Protein AF-0000000075763563 (afdb_homodimer)

Nearest PDB structures (foldseek):
  2ieg-assembly1_B  TM=7.392E-01  e=2.338E-31  Oryctolagus cuniculus
  1ygp-assembly1_B  TM=7.204E-01  e=4.774E-30  Saccharomyces cerevisiae
  5iko-assembly1_A  TM=7.652E-01  e=9.140E-28  Homo sapiens
  5lr8-assembly1_A  TM=7.397E-01  e=4.405E-28  Hordeum vulgare subsp. vulgare
  3dd1-assembly1_B  TM=7.253E-01  e=6.935E-29  Homo sapiens

Foldseek 3Di:
DPDPPPDDQDALVLLLVLQQALQNQLFCPLVVLLCLQPVVVCVVQVHSLQSSVVDDRVSVVVQCPDPVNVVSSVVVVVVLVVLVPDDAQCVVVVCCVLWPEEEEFDAAADRDSQQQQHDDDLNQLRNQLLLLCLLRVPHYEYEYARAQQHAFFWAQAPLRFTDTHGDGNDPSRHSKAFQAFPVRHRDKDWDDFQPDIFIWGWMWGHHRNYIYIHIARLDPVDDPVSNCLRHHRVDDDLLSLVSVLCCRQQVRLVSCVRNVHDGLAYEYSALSNLNVLQNQLLVLCVVLVDASLLSLLLNQLRYEYEHQFLDLVPFRWAFLVSVCSTCQCVCCPRRNHGSLVVQLQQALHSVDNGGTRTRVSNSLLSHSAYEFAFPQSQLSVLVSCVSSQPPDDSVPSGYHYQHAFGQLSNQADSVVVVVLCVQPNPQDVSSNDPHDALLVSLVPDDLVRLVVLQLVLQVQLLVVLLVLQLVSCVVNPHDPVCSVCALVVDDSLAAEEEEEDAQDVQQPPCLLVPPLPLSLCQCVPPQHHYAYEYEYYYRPVCPVSSVSSSVLVVSCPDPSNPNRYDYRGRDDSVNLSSPLQHHQEYETEGQPARGRADHSQLSNLSNLHAYEYECYHNCVVQDDPLQHHYFDDNDGDDPVCSVVSSVVVSCCSVPPVRCLSCDQDPVGGSVSSSSNSSVNNSRPNVVRHSSVSSVCCVVVPNSSSSVSSCVCPPPSRVLSVVVSVLLVVCVVCVVQKAWDDWDWDDDPQKIKIKTKMQAAPDDPQFKWKWKWACADDPRHIDIGTWDWDDDDPRMTMTMDIDGVPDPPVRIWMKMDTHCPSPDDPPSNPSDMGTND/DPDPPPDDQDALVLLLVLQQALQNQLFCPLVVLLCLQPVVVCVVQVHSLQSSVVDDRVSVVVQCPDPVNVVSSVVVVVVLVVLVPDDAQCVVVVCCVLFPEEEEFDAAADRDSLQQQDDDDLNQLRNQLLLLCLLRVPHYEYEYARAQQHAFFWAQAPLRFTDTHGDGNDPSRHSKAFQAFPVRHRDKDWDDFQPDIFIWGWMWGHHRNYIYIHIARLDPVGDPVSNCLRHHRVDDDLLSLVSVLCCRQQVRLVSCVRNVHDGLAYEYSALSNLNVLQNQLLVLCVVLVDASLLSLLLNQLRYEYEHQFLDLVPFRWAFLVSVCSTCQCVCCPRRNHGSLVVQLQQALHSPDNGGTRTRVSSSLLSHSAYEFAFPQSQLSVLVSCVSSQPPDDSVPSGYHYQHGFGQLSNQADSVVVVVLCVQPNPQPVSSNDPHDALLVSLVPDDLVRLVVLQLVLQVQLLVVLLVLQLVSCVVNPHDPVCSVCALVPDDSLAAEEEEEDAQDVQQPPCLLVPPLVLSLCQQVPPQHHYAYEYEYYYRPVCPVSSVSSSVLVVSCPDPSNPNRYDYRGRDDSVNLSSPLQHHQEYETEGQPARGRADHSQLSNLSNLHAYEYECYHNCVVQDDPLQHHYFDDNDGDDPVCSVVSSVVVSCCSVPPVRCLSCDQDPVGGSVSSSSNSSVNNSRPNVVRHSSVSSVCCVVVPNSSSSVSSCVCPPPSRVLSVVVSVLLVVCVVCVVQKAWDDWDWDDDPQKIKIKTKMQAAPDDPQFKWKWKWACADDPRHIDIGTWDWDDDDPRMTMTMDIDGVPDPPVRIWMKMGTHCVSPDDPPSNPSDMGTND

pLDDT: mean 92.59, std 8.28, range [25.03, 98.94]

Radius of gyration: 39.87 Å; Cα contacts (8 Å, |Δi|>4): 3331; chains: 2; bounding box: 96×146×93 Å

Secondary structure (DSSP, 8-state):
---GGGSPP--HHHHHHHHHBTHHHHSGGGHHHHHHHHHHHHHHH--HHHHHHHS-HHHHHHHHHSHHHHHHHHHHHHHHHHHHHSPPHHHHTT-TTT---EEEE-S-B---TT--B--SHHHHHHHHHHHHHHHHT--EEEEEE--SSBS-EEEE-TTS-EEEE-----GGGSS-EE-B-TTSPBPEEEEEETTEEEEEEEEEEEETTEEEEEEE---TTS-HHHHGGGTBTT-S-HHHHHHHHHIIIIIHHHHHHHTT---SEEEEESGGGTHHHHHHHHHHHHHHT--HHHHHHHHHTTEEEE----SGGGS-EE-HHHHHHHHHHIIIIII-S-HHHHHHTT-SSTT-TTS-EEHHHHHHHT-SEEEESSHHHHHHHHHHHGGGSTTS-GGGS--EE----B-HHHHS-HHHHHHHHHHHGGG-GGGS-S---HHHHHHTS-HHHHHHHHHHHHHHHHHHHHHHHHHHHHHTT--HHHHHHTTTT--TTSEEEEEE----GGG-TTGGGSSHHHHHHHHT-SSS-EEEEEE----TT-HHHHHHHHHHHHHHT-GGGTTTEEEESS--HHHHHHHHHH-SEEEE-PPTT--S--SHHHHHHTTT-EEEEES-TTHHHH--TTT-EEES-SS---GGGHHHHHHHHHHHIIIIIHHHHH---TTS--HHHHHHHHHHHHHHTTTTBHHHHHHHHIIIIIHHHHHHHHHHHHHHHHHHHHHHHHHHHHHHHGGG-EEEEEEEEEETTEEEEEEEEE-TT--GGGEEEEEEE--BTTBPPEEEE--EEEEETTEEEEEEEEETTS-GGG-EEEEEE--TT---TTTT----EE--/---GGGSPP--HHHHHHHHHBTHHHHSGGGHHHHHHHHHHHHHHH--HHHHHHHS-HHHHHHHHHSHHHHHHHHHHHHHHHHHHHSPPHHHHTT-TTT---EEEE-S-B---TT--B--SHHHHHHHHHHHHHHHHT--EEEEEE--SSBS-EEEE-TTS-EEEE-----GGGSS-EE-B-TTSPBPEEEEEETTEEEEEEEEEEEETTEEEEEEE---TTS-HHHHGGGTBTT-S-HHHHHHHHHIIIIIHHHHHHHTT---SEEEEESGGGTHHHHHHHHHHHHHHT--HHHHHHHHHTTEEEE----SGGGS-EE-HHHHHHHHHHIIIIII-S-HHHHHHTT-SSTT-TTS-EEHHHHHHHT-SEEEESSHHHHHHHHHHGGGGSTTS-GGGS--EE----B-HHHHS-HHHHHHHHHHHGGG-GGGS-S---HHHHHHTS-HHHHHHHHHHHHHHHHHHHHHHHHHHHHHTT--HHHHHHTTTT--TTSEEEEEE----GGG-TTGGGSSHHHHHHHHT-SSS-EEEEEE----TT-HHHHHHHHHHHHHHT-GGGTTTEEEESS--HHHHHHHHHH-SEEEE-PPTT--S---HHHHHHTTT-EEEEES-TTHHHH--TTT-EEES-SS---GGGHHHHHHHHHHHIIIIIHHHHH---TTS--HHHHHHHHHHHHHHTTTTBHHHHHHHHIIIIIHHHHHHHHHHHHHHHHHHHHHHHHHHHHHHHGGG-EEEEEEEEEETTEEEEEEEEE-TT--GGGEEEEEEE--BTTBPPEEEE--EEEEETTEEEEEEEEETTS-GGGEEEEEEE--TT---TTTT----EE--

Organism: Stutzerimonas stutzeri (strain A1501) (NCBI:txid379731)

Solvent-accessible surface area (backbone atoms only — not comparable to full-atom values): 85388 Å² total; per-residue (Å²): 126,81,70,88,82,76,63,79,79,87,44,66,62,55,55,49,55,50,40,34,27,48,56,53,62,35,36,66,81,49,46,58,60,48,35,70,75,39,44,69,59,34,74,56,38,59,31,58,37,44,52,61,66,53,47,31,64,68,55,48,48,54,43,49,66,35,66,69,48,31,51,50,52,49,48,52,53,49,51,51,51,52,58,72,69,46,83,28,56,35,59,72,68,62,43,61,88,54,44,75,25,33,36,38,36,32,82,29,39,42,72,50,72,40,45,61,29,35,82,49,70,66,6,41,46,45,20,18,41,49,50,27,25,22,59,32,50,46,56,42,40,34,37,35,54,46,33,35,34,5,46,58,45,52,42,71,45,98,84,39,42,79,39,81,40,68,46,74,58,54,70,84,52,28,47,55,44,74,28,51,31,97,86,60,22,48,34,64,49,74,48,76,48,56,56,39,76,39,51,37,37,37,29,33,32,38,36,64,80,23,40,34,37,24,40,31,25,73,36,76,72,27,58,63,75,55,19,41,51,31,28,44,54,93,43,79,54,71,67,48,44,52,52,37,24,44,44,46,5,40,47,40,50,50,47,38,51,65,59,71,50,77,56,46,24,40,36,30,56,27,38,62,38,28,46,27,51,58,41,52,19,37,52,44,17,69,73,60,72,50,51,48,64,30,20,42,54,16,47,16,35,13,20,36,27,33,48,70,65,54,43,78,84,67,53,60,65,39,53,49,68,59,50,45,60,56,38,37,64,49,27,44,73,64,44,66,40,54,54,64,61,56,49,25,43,14,28,80,51,57,84,49,77,82,51,47,34,25,30,50,43,33,24,52,70,39,22,56,41,38,28,22,30,5,71,56,23,13,55,52,46,17,62,68,50,33,68,71,31,63,92,55,57,64,88,61,37,69,40,43,55,54,47,64,31,43,34,54,56,60,40,42,42,58,67,58,49,48,50,48,33,71,74,50,45,86,44,44,44,76,72,63,47,92,56,49,51,61,45,60,57,51,70,72,51,55,65,66,56,56,50,48,54,44,48,49,30,27,40,52,30,51,53,48,50,31,53,53,50,30,52,53,34,16,70,72,55,45,52,70,69,57,34,67,50,45,52,63,65,57,54,74,87,41,52,34,37,29,38,66,47,67,33,37,75,61,39,35,79,57,47,71,56,75,46,54,68,60,45,46,49,49,38,61,29,88,88,62,40,32,33,38,40,38,33,45,52,42,61,91,86,34,64,68,17,41,49,56,51,29,50,52,44,56,59,42,64,34,76,90,48,54,45,36,39,47,77,46,79,48,61,43,70,68,57,47,42,42,46,32,29,17,33,47,32,37,53,45,51,43,44,44,65,61,33,26,29,71,63,66,61,52,42,15,31,62,35,54,18,37,42,40,26,29,48,30,14,44,44,54,77,64,66,44,83,64,40,43,47,73,35,75,86,72,63,74,68,64,79,81,49,49,61,57,44,33,52,49,49,53,48,43,40,67,70,43,51,53,49,41,61,71,38,60,48,96,85,64,43,30,57,73,42,47,51,28,31,52,48,27,33,42,65,40,40,68,73,36,17,8,55,50,35,47,51,47,44,40,67,72,39,48,41,56,23,20,48,50,16,50,56,19,49,38,81,79,23,47,57,12,43,52,48,42,51,50,51,52,50,49,68,72,39,51,83,51,50,40,76,72,43,78,46,76,46,80,56,96,73,28,35,33,38,41,39,32,32,34,34,53,86,55,55,74,76,55,40,37,43,29,38,36,26,74,53,57,89,89,43,70,58,45,77,43,75,34,50,79,73,47,74,63,87,48,32,36,31,27,43,41,77,41,72,57,84,57,61,75,84,54,45,44,49,33,38,33,68,31,49,83,86,67,56,53,75,43,65,76,49,48,59,70,46,63,70,120,126,82,69,88,79,76,63,77,78,88,45,66,63,54,55,49,56,51,40,34,28,48,55,54,62,35,36,66,80,49,46,58,61,49,36,70,73,39,44,68,60,34,73,56,38,58,31,58,36,43,52,60,65,52,47,30,67,68,56,48,49,54,44,48,68,34,66,69,48,32,49,50,52,49,49,51,53,50,51,50,52,52,57,71,71,46,83,29,52,35,58,73,68,62,42,60,88,54,45,76,25,32,34,38,36,32,80,31,38,42,71,50,71,41,45,62,30,35,80,49,71,67,7,40,45,47,20,18,41,49,50,28,26,24,62,30,49,47,55,41,41,32,37,35,53,46,33,34,35,5,45,56,45,51,44,71,45,96,83,40,42,80,39,80,40,69,44,74,57,54,71,84,50,29,48,55,45,73,27,50,30,95,85,61,22,47,34,66,49,75,48,77,48,56,58,39,74,37,52,36,36,36,30,34,33,39,35,62,80,24,39,35,37,25,41,33,24,70,36,75,71,26,57,63,75,54,18,41,52,30,28,43,54,94,44,79,54,72,66,47,44,51,52,37,25,42,44,47,4,39,46,39,51,50,49,39,50,64,58,70,50,78,58,45,24,40,35,29,56,28,40,62,38,30,46,27,50,57,42,53,19,37,53,45,18,68,73,59,71,49,52,51,63,30,20,41,55,15,49,16,36,13,20,36,28,33,49,68,65,56,43,80,83,68,54,62,64,40,53,48,68,60,49,44,60,56,38,36,63,49,28,45,74,63,44,66,40,54,54,63,62,56,50,27,43,15,29,78,51,56,84,48,77,82,51,46,34,26,32,50,44,32,24,52,69,38,23,56,41,37,26,22,30,6,73,57,23,13,55,50,47,17,60,70,52,34,67,70,31,63,91,55,56,63,87,61,38,69,40,42,54,54,48,64,29,43,34,54,59,59,43,42,40,59,66,58,49,50,52,49,32,72,74,50,45,86,48,45,44,80,72,60,48,93,59,50,52,61,44,61,57,52,70,73,50,54,66,68,57,56,48,48,53,42,48,49,30,28,39,52,28,52,52,49,51,32,52,51,50,32,52,54,36,15,71,72,55,46,51,70,70,56,34,66,51,46,51,64,65,56,54,74,86,42,55,34,37,28,39,68,48,68,34,37,75,61,38,32,79,56,47,71,55,74,47,53,67,62,45,46,49,49,39,62,28,87,88,63,40,32,34,38,42,38,33,44,51,41,60,91,86,36,62,69,19,41,50,54,52,29,50,51,44,56,60,40,62,33,75,92,48,55,46,36,40,46,78,47,79,48,61,43,69,68,56,48,42,42,48,31,27,18,33,48,33,38,53,43,52,44,43,46,65,62,33,26,29,71,63,66,60,52,41,15,30,61,36,54,17,37,40,40,28,28,47,28,14,43,45,54,78,62,68,44,81,66,40,43,48,72,37,75,86,72,63,75,68,63,79,80,47,48,62,56,44,33,51,48,48,52,47,44,41,67,69,44,53,53,52,40,61,71,39,59,49,98,85,65,43,31,58,71,41,48,51,28,32,51,46,27,33,41,65,39,41,67,72,35,17,8,56,51,34,47,50,46,45,39,67,70,40,48,40,56,22,20,49,50,15,50,55,19,49,38,81,78,24,47,56,12,43,52,47,42,52,49,51,52,50,49,69,72,40,52,84,51,50,41,77,74,44,78,46,76,47,79,53,98,73,26,34,33,40,42,38,32,32,35,33,53,88,56,56,75,75,55,41,37,41,30,39,36,25,74,52,56,91,87,42,68,59,45,76,42,75,35,51,80,73,48,76,61,89,48,32,36,30,26,44,42,76,42,71,57,85,55,61,73,84,54,46,45,48,34,38,33,70,32,49,84,85,65,55,53,72,42,68,75,48,47,59,71,48,64,66,121

InterPro domains:
  IPR000811 Glycosyl transferase, family 35 [PF00343] (265-617)
  IPR000811 Glycosyl transferase, family 35 [PIRSF000460] (15-775)
  IPR011834 Alpha-glucan phosphorylase [TIGR02094] (102-704)
  IPR024517 Glycogen phosphorylase, domain of unknown function DUF3417 [PF11897] (14-115)
  IPR052182 Glycogen_Maltodextrin_Phosphorylase [PTHR42655] (14-711)
  IPR060476 Glycogen/maltodextrin phosphorylase, C-terminal domain [PF28476] (734-834)

Structure (mmCIF, N/CA/C/O backbone):
data_AF-0000000075763563-model_v1
#
loop_
_entity.id
_entity.type
_entity.pdbx_description
1 polymer 'Glycosyltransferase family protein'
#
loop_
_atom_site.group_PDB
_atom_site.id
_atom_site.type_symbol
_atom_site.label_atom_id
_atom_site.label_alt_id
_atom_site.label_comp_id
_atom_site.label_asym_id
_atom_site.label_entity_id
_atom_site.label_seq_id
_atom_site.pdbx_PDB_ins_code
_atom_site.Cartn_x
_atom_site.Cartn_y
_atom_site.Cartn_z
_atom_site.occupancy
_atom_site.B_iso_or_equiv
_atom_site.auth_seq_id
_atom_site.auth_comp_id
_atom_site.auth_asym_id
_atom_site.auth_atom_id
_atom_site.pdbx_PDB_model_num
ATOM 1 N N . MET A 1 1 ? -22 41.375 -23.719 1 25.03 1 MET A N 1
ATOM 2 C CA . MET A 1 1 ? -22.5 40 -23.734 1 25.03 1 MET A CA 1
ATOM 3 C C . MET A 1 1 ? -21.781 39.156 -24.781 1 25.03 1 MET A C 1
ATOM 5 O O . MET A 1 1 ? -21.875 39.438 -25.984 1 25.03 1 MET A O 1
ATOM 9 N N . ALA A 1 2 ? -20.625 38.531 -24.438 1 41.53 2 ALA A N 1
ATOM 10 C CA . ALA A 1 2 ? -20.016 37.75 -25.5 1 41.53 2 ALA A CA 1
ATOM 11 C C . ALA A 1 2 ? -21.062 36.875 -26.188 1 41.53 2 ALA A C 1
ATOM 13 O O . ALA A 1 2 ? -21.922 36.281 -25.516 1 41.53 2 ALA A O 1
ATOM 14 N N . PRO A 1 3 ? -21.203 36.875 -27.391 1 34.91 3 PRO A N 1
ATOM 15 C CA . PRO A 1 3 ? -22.234 36.094 -28.062 1 34.91 3 PRO A CA 1
ATOM 16 C C . PRO A 1 3 ? -22.219 34.625 -27.641 1 34.91 3 PRO A C 1
ATOM 18 O O . PRO A 1 3 ? -21.172 34.094 -27.234 1 34.91 3 PRO A O 1
ATOM 21 N N . ALA A 1 4 ? -23.375 34 -27.266 1 48 4 ALA A N 1
ATOM 22 C CA . ALA A 1 4 ? -23.703 32.656 -26.875 1 48 4 ALA A CA 1
ATOM 23 C C . ALA A 1 4 ? -22.938 31.641 -27.719 1 48 4 ALA A C 1
ATOM 25 O O . ALA A 1 4 ? -22.859 30.453 -27.375 1 48 4 ALA A O 1
ATOM 26 N N . SER A 1 5 ? -22.5 31.844 -28.844 1 41.31 5 SER A N 1
ATOM 27 C CA . SER A 1 5 ? -22.094 31.016 -29.969 1 41.31 5 SER A CA 1
ATOM 28 C C . SER A 1 5 ? -20.688 30.438 -29.75 1 41.31 5 SER A C 1
ATOM 30 O O . SER A 1 5 ? -20.281 29.5 -30.438 1 41.31 5 SER A O 1
ATOM 32 N N . ASP A 1 6 ? -19.703 31.078 -29 1 47.81 6 ASP A N 1
ATOM 33 C CA . ASP A 1 6 ? -18.266 30.797 -29.062 1 47.81 6 ASP A CA 1
ATOM 34 C C . ASP A 1 6 ? -17.828 29.891 -27.922 1 47.81 6 ASP A C 1
ATOM 36 O O . ASP A 1 6 ? -16.641 29.812 -27.609 1 47.81 6 ASP A O 1
ATOM 40 N N . ARG A 1 7 ? -18.75 29.453 -27.125 1 59.41 7 ARG A N 1
ATOM 41 C CA . ARG A 1 7 ? -18.25 28.609 -26.047 1 59.41 7 ARG A CA 1
ATOM 42 C C . ARG A 1 7 ? -18.016 27.188 -26.531 1 59.41 7 ARG A C 1
ATOM 44 O O . ARG A 1 7 ? -18.828 26.625 -27.266 1 59.41 7 ARG A O 1
ATOM 51 N N . PRO A 1 8 ? -16.875 26.656 -26.203 1 68.06 8 PRO A N 1
ATOM 52 C CA . PRO A 1 8 ? -16.562 25.297 -26.625 1 68.06 8 PRO A CA 1
ATOM 53 C C . PRO A 1 8 ? -17.641 24.281 -26.234 1 68.06 8 PRO A C 1
ATOM 55 O O . PRO A 1 8 ? -18.312 24.469 -25.219 1 68.06 8 PRO A O 1
ATOM 58 N N . ALA A 1 9 ? -17.984 23.391 -27 1 79.38 9 ALA A N 1
ATOM 59 C CA . ALA A 1 9 ? -18.938 22.312 -26.797 1 79.38 9 ALA A CA 1
ATOM 60 C C . ALA A 1 9 ? -18.594 21.516 -25.531 1 79.38 9 ALA A C 1
ATOM 62 O O . ALA A 1 9 ? -17.422 21.344 -25.203 1 79.38 9 ALA A O 1
ATOM 63 N N . LEU A 1 10 ? -19.641 21.266 -24.656 1 88 10 LEU A N 1
ATOM 64 C CA . LEU A 1 10 ? -19.469 20.406 -23.484 1 88 10 LEU A CA 1
ATOM 65 C C . LEU A 1 10 ? -19.094 19 -23.906 1 88 10 LEU A C 1
ATOM 67 O O . LEU A 1 10 ? -19.844 18.344 -24.641 1 88 10 LEU A O 1
ATOM 71 N N . THR A 1 11 ? -17.891 18.625 -23.562 1 90.94 11 THR A N 1
ATOM 72 C CA . THR A 1 11 ? -17.359 17.297 -23.891 1 90.94 11 THR A CA 1
ATOM 73 C C . THR A 1 11 ? -16.953 16.562 -22.609 1 90.94 11 THR A C 1
ATOM 75 O O . THR A 1 11 ? -16.953 17.141 -21.531 1 90.94 11 THR A O 1
ATOM 78 N N . PRO A 1 12 ? -16.672 15.328 -22.703 1 90.31 12 PRO A N 1
ATOM 79 C CA . PRO A 1 12 ? -16.172 14.594 -21.531 1 90.31 12 PRO A CA 1
ATOM 80 C C . PRO A 1 12 ? -14.938 15.242 -20.922 1 90.31 12 PRO A C 1
ATOM 82 O O . PRO A 1 12 ? -14.703 15.117 -19.719 1 90.31 12 PRO A O 1
ATOM 85 N N . ASP A 1 13 ? -14.32 16.016 -21.672 1 91.56 13 ASP A N 1
ATOM 86 C CA . ASP A 1 13 ? -13.156 16.734 -21.156 1 91.56 13 ASP A CA 1
ATOM 87 C C . ASP A 1 13 ? -13.586 17.828 -20.188 1 91.56 13 ASP A C 1
ATOM 89 O O . ASP A 1 13 ? -12.867 18.125 -19.219 1 91.56 13 ASP A O 1
ATOM 93 N N . THR A 1 14 ? -14.672 18.391 -20.5 1 93.69 14 THR A N 1
ATOM 94 C CA . THR A 1 14 ? -15.219 19.391 -19.578 1 93.69 14 THR A CA 1
ATOM 95 C C . THR A 1 14 ? -15.461 18.766 -18.203 1 93.69 14 THR A C 1
ATOM 97 O O . THR A 1 14 ? -15.164 19.375 -17.188 1 93.69 14 THR A O 1
ATOM 100 N N . LEU A 1 15 ? -15.961 17.531 -18.203 1 92.81 15 LEU A N 1
ATOM 101 C CA . LEU A 1 15 ? -16.219 16.828 -16.953 1 92.81 15 LEU A CA 1
ATOM 102 C C . LEU A 1 15 ? -14.922 16.516 -16.219 1 92.81 15 LEU A C 1
ATOM 104 O O . LEU A 1 15 ? -14.859 16.578 -14.992 1 92.81 15 LEU A O 1
ATOM 108 N N . ARG A 1 16 ? -13.945 16.219 -16.922 1 91.44 16 ARG A N 1
ATOM 109 C CA . ARG A 1 16 ? -12.641 15.922 -16.344 1 91.44 16 ARG A CA 1
ATOM 110 C C . ARG A 1 16 ? -12.047 17.156 -15.68 1 91.44 16 ARG A C 1
ATOM 112 O O . ARG A 1 16 ? -11.43 17.062 -14.617 1 91.44 16 ARG A O 1
ATOM 119 N N . GLU A 1 17 ? -12.195 18.234 -16.359 1 91.38 17 GLU A N 1
ATOM 120 C CA . GLU A 1 17 ? -11.711 19.5 -15.789 1 91.38 17 GLU A CA 1
ATOM 121 C C . GLU A 1 17 ? -12.422 19.812 -14.477 1 91.38 17 GLU A C 1
ATOM 123 O O . GLU A 1 17 ? -11.789 20.266 -13.523 1 91.38 17 GLU A O 1
ATOM 128 N N . LEU A 1 18 ? -13.672 19.547 -14.492 1 90.88 18 LEU A N 1
ATOM 129 C CA . LEU A 1 18 ? -14.453 19.797 -13.281 1 90.88 18 LEU A CA 1
ATOM 130 C C . LEU A 1 18 ? -14.055 18.828 -12.172 1 90.88 18 LEU A C 1
ATOM 132 O O . LEU A 1 18 ? -14 19.219 -11 1 90.88 18 LEU A O 1
ATOM 136 N N . ALA A 1 19 ? -13.742 17.609 -12.516 1 90.44 19 ALA A N 1
ATOM 137 C CA . ALA A 1 19 ? -13.391 16.578 -11.539 1 90.44 19 ALA A CA 1
ATOM 138 C C . ALA A 1 19 ? -12.039 16.875 -10.898 1 90.44 19 ALA A C 1
ATOM 140 O O . ALA A 1 19 ? -11.812 16.531 -9.734 1 90.44 19 ALA A O 1
ATOM 141 N N . PHE A 1 20 ? -11.141 17.531 -11.609 1 89.12 20 PHE A N 1
ATOM 142 C CA . PHE A 1 20 ? -9.781 17.781 -11.148 1 89.12 20 PHE A CA 1
ATOM 143 C C . PHE A 1 20 ? -9.734 19.016 -10.25 1 89.12 20 PHE A C 1
ATOM 145 O O . PHE A 1 20 ? -8.766 19.219 -9.516 1 89.12 20 PHE A O 1
ATOM 152 N N . ASP A 1 21 ? -10.719 19.812 -10.305 1 89.62 21 ASP A N 1
ATOM 153 C CA . ASP A 1 21 ? -10.75 21.031 -9.492 1 89.62 21 ASP A CA 1
ATOM 154 C C . ASP A 1 21 ? -11.477 20.781 -8.172 1 89.62 21 ASP A C 1
ATOM 156 O O . ASP A 1 21 ? -12.703 20.641 -8.148 1 89.62 21 ASP A O 1
ATOM 160 N N . GLN A 1 22 ? -10.719 20.859 -7.125 1 87.81 22 GLN A N 1
ATOM 161 C CA . GLN A 1 22 ? -11.25 20.562 -5.797 1 87.81 22 GLN A CA 1
ATOM 162 C C . GLN A 1 22 ? -12.367 21.547 -5.434 1 87.81 22 GLN A C 1
ATOM 164 O O . GLN A 1 22 ? -13.211 21.234 -4.582 1 87.81 22 GLN A O 1
ATOM 169 N N . SER A 1 23 ? -12.43 22.703 -6.008 1 83.06 23 SER A N 1
ATOM 170 C CA . SER A 1 23 ? -13.414 23.719 -5.641 1 83.06 23 SER A CA 1
ATOM 171 C C . SER A 1 23 ? -14.82 23.281 -6.035 1 83.06 23 SER A C 1
ATOM 173 O O . SER A 1 23 ? -15.805 23.797 -5.5 1 83.06 23 SER A O 1
ATOM 175 N N . ILE A 1 24 ? -14.875 22.391 -6.906 1 73.69 24 ILE A N 1
ATOM 176 C CA . ILE A 1 24 ? -16.172 21.906 -7.371 1 73.69 24 ILE A CA 1
ATOM 177 C C . ILE A 1 24 ? -16.812 21.016 -6.301 1 73.69 24 ILE A C 1
ATOM 179 O O . ILE A 1 24 ? -18.031 20.844 -6.273 1 73.69 24 ILE A O 1
ATOM 183 N N . ARG A 1 25 ? -16 20.625 -5.359 1 71.81 25 ARG A N 1
ATOM 184 C CA . ARG A 1 25 ? -16.469 19.656 -4.387 1 71.81 25 ARG A CA 1
ATOM 185 C C . ARG A 1 25 ? -16.734 20.297 -3.031 1 71.81 25 ARG A C 1
ATOM 187 O O . ARG A 1 25 ? -17.266 19.656 -2.123 1 71.81 25 ARG A O 1
ATOM 194 N N . TRP A 1 26 ? -16.312 21.547 -2.93 1 76.44 26 TRP A N 1
ATOM 195 C CA . TRP A 1 26 ? -16.391 22.016 -1.553 1 76.44 26 TRP A CA 1
ATOM 196 C C . TRP A 1 26 ? -17.828 22.344 -1.171 1 76.44 26 TRP A C 1
ATOM 198 O O . TRP A 1 26 ? -18.188 22.359 0.012 1 76.44 26 TRP A O 1
ATOM 208 N N . THR A 1 27 ? -18.625 22.594 -2.324 1 69.69 27 THR A N 1
ATOM 209 C CA . THR A 1 27 ? -20.047 22.75 -2.062 1 69.69 27 THR A CA 1
ATOM 210 C C . THR A 1 27 ? -20.828 21.562 -2.592 1 69.69 27 THR A C 1
ATOM 212 O O . THR A 1 27 ? -20.5 21 -3.637 1 69.69 27 THR A O 1
ATOM 215 N N . SER A 1 28 ? -21.734 21.094 -1.848 1 67.75 28 SER A N 1
ATOM 216 C CA . SER A 1 28 ? -22.531 19.938 -2.25 1 67.75 28 SER A CA 1
ATOM 217 C C . SER A 1 28 ? -23.516 20.312 -3.357 1 67.75 28 SER A C 1
ATOM 219 O O . SER A 1 28 ? -24.234 19.453 -3.873 1 67.75 28 SER A O 1
ATOM 221 N N . GLN A 1 29 ? -23.406 21.5 -3.832 1 66.81 29 GLN A N 1
ATOM 222 C CA . GLN A 1 29 ? -24.328 21.953 -4.871 1 66.81 29 GLN A CA 1
ATOM 223 C C . GLN A 1 29 ? -24.016 21.297 -6.207 1 66.81 29 GLN A C 1
ATOM 225 O O . GLN A 1 29 ? -24.891 21.203 -7.082 1 66.81 29 GLN A O 1
ATOM 230 N N . ASN A 1 30 ? -22.875 20.797 -6.316 1 79.62 30 ASN A N 1
ATOM 231 C CA . ASN A 1 30 ? -22.484 20.188 -7.586 1 79.62 30 ASN A CA 1
ATOM 232 C C . ASN A 1 30 ? -22.562 18.672 -7.539 1 79.62 30 ASN A C 1
ATOM 234 O O . ASN A 1 30 ? -22.25 18 -8.523 1 79.62 30 ASN A O 1
ATOM 238 N N . ASP A 1 31 ? -23.062 18.188 -6.445 1 85.81 31 ASP A N 1
ATOM 239 C CA . ASP A 1 31 ? -23.141 16.75 -6.293 1 85.81 31 ASP A CA 1
ATOM 240 C C . ASP A 1 31 ? -24.109 16.141 -7.316 1 85.81 31 ASP A C 1
ATOM 242 O O . ASP A 1 31 ? -23.938 14.992 -7.727 1 85.81 31 ASP A O 1
ATOM 246 N N . ASP A 1 32 ? -25.047 16.953 -7.723 1 87.19 32 ASP A N 1
ATOM 247 C CA . ASP A 1 32 ? -26.094 16.5 -8.633 1 87.19 32 ASP A CA 1
ATOM 248 C C . ASP A 1 32 ? -25.484 16 -9.945 1 87.19 32 ASP A C 1
ATOM 250 O O . ASP A 1 32 ? -25.984 15.062 -10.562 1 87.19 32 ASP A O 1
ATOM 254 N N . LEU A 1 33 ? -24.484 16.656 -10.336 1 90.69 33 LEU A N 1
ATOM 255 C CA . LEU A 1 33 ? -23.812 16.281 -11.578 1 90.69 33 LEU A CA 1
ATOM 256 C C . LEU A 1 33 ? -23.297 14.844 -11.5 1 90.69 33 LEU A C 1
ATOM 258 O O . LEU A 1 33 ? -23.578 14.031 -12.375 1 90.69 33 LEU A O 1
ATOM 262 N N . TRP A 1 34 ? -22.656 14.539 -10.492 1 92.62 34 TRP A N 1
ATOM 263 C CA . TRP A 1 34 ? -22 13.234 -10.336 1 92.62 34 TRP A CA 1
ATOM 264 C C . TRP A 1 34 ? -23.031 12.156 -10.016 1 92.62 34 TRP A C 1
ATOM 266 O O . TRP A 1 34 ? -22.891 11.008 -10.43 1 92.62 34 TRP A O 1
ATOM 276 N N . GLN A 1 35 ? -24.062 12.617 -9.258 1 92.38 35 GLN A N 1
ATOM 277 C CA . GLN A 1 35 ? -25.172 11.703 -8.992 1 92.38 35 GLN A CA 1
ATOM 278 C C . GLN A 1 35 ? -25.891 11.32 -10.289 1 92.38 35 GLN A C 1
ATOM 280 O O . GLN A 1 35 ? -26.297 10.172 -10.453 1 92.38 35 GLN A O 1
ATOM 285 N N . LEU A 1 36 ? -26.031 12.32 -11.148 1 91.62 36 LEU A N 1
ATOM 286 C CA . LEU A 1 36 ? -26.688 12.07 -12.43 1 91.62 36 LEU A CA 1
ATOM 287 C C . LEU A 1 36 ? -25.891 11.078 -13.266 1 91.62 36 LEU A C 1
ATOM 289 O O . LEU A 1 36 ? -26.469 10.273 -13.992 1 91.62 36 LEU A O 1
ATOM 293 N N . ILE A 1 37 ? -24.594 11.117 -13.172 1 92.31 37 ILE A N 1
ATOM 294 C CA . ILE A 1 37 ? -23.75 10.242 -13.961 1 92.31 37 ILE A CA 1
ATOM 295 C C . ILE A 1 37 ? -23.766 8.836 -13.375 1 92.31 37 ILE A C 1
ATOM 297 O O . ILE A 1 37 ? -23.953 7.852 -14.094 1 92.31 37 ILE A O 1
ATOM 301 N N . ASP A 1 38 ? -23.531 8.742 -12.109 1 91.56 38 ASP A N 1
ATOM 302 C CA . ASP A 1 38 ? -23.531 7.469 -11.398 1 91.56 38 ASP A CA 1
ATOM 303 C C . ASP A 1 38 ? -23.859 7.66 -9.922 1 91.56 38 ASP A C 1
ATOM 305 O O . ASP A 1 38 ? -22.953 7.797 -9.086 1 91.56 38 ASP A O 1
ATOM 309 N N . ASN A 1 39 ? -25.094 7.52 -9.555 1 91.81 39 ASN A N 1
ATOM 310 C CA . ASN A 1 39 ? -25.578 7.809 -8.211 1 91.81 39 ASN A CA 1
ATOM 311 C C . ASN A 1 39 ? -25.016 6.832 -7.188 1 91.81 39 ASN A C 1
ATOM 313 O O . ASN A 1 39 ? -24.656 7.23 -6.078 1 91.81 39 ASN A O 1
ATOM 317 N N . ASP A 1 40 ? -24.922 5.602 -7.527 1 88.25 40 ASP A N 1
ATOM 318 C CA . ASP A 1 40 ? -24.469 4.582 -6.586 1 88.25 40 ASP A CA 1
ATOM 319 C C . ASP A 1 40 ? -23 4.762 -6.246 1 88.25 40 ASP A C 1
ATOM 321 O O . ASP A 1 40 ? -22.609 4.734 -5.074 1 88.25 40 ASP A O 1
ATOM 325 N N . LEU A 1 41 ? -22.266 4.965 -7.316 1 89.88 41 LEU A N 1
ATOM 326 C CA . LEU A 1 41 ? -20.844 5.141 -7.098 1 89.88 41 LEU A CA 1
ATOM 327 C C . LEU A 1 41 ? -20.562 6.434 -6.34 1 89.88 41 LEU A C 1
ATOM 329 O O . LEU A 1 41 ? -19.641 6.488 -5.512 1 89.88 41 LEU A O 1
ATOM 333 N N . TRP A 1 42 ? -21.328 7.449 -6.648 1 92.44 42 TRP A N 1
ATOM 334 C CA . TRP A 1 42 ? -21.172 8.719 -5.941 1 92.44 42 TRP A CA 1
ATOM 335 C C . TRP A 1 42 ? -21.516 8.562 -4.465 1 92.44 42 TRP A C 1
ATOM 337 O O . TRP A 1 42 ? -20.797 9.055 -3.598 1 92.44 42 TRP A O 1
ATOM 347 N N . ALA A 1 43 ? -22.547 7.844 -4.172 1 88.94 43 ALA A N 1
ATOM 348 C CA . ALA A 1 43 ? -22.984 7.652 -2.793 1 88.94 43 ALA A CA 1
ATOM 349 C C . ALA A 1 43 ? -21.938 6.906 -1.977 1 88.94 43 ALA A C 1
ATOM 351 O O . ALA A 1 43 ? -21.781 7.164 -0.782 1 88.94 43 ALA A O 1
ATOM 352 N N . LEU A 1 44 ? -21.188 6.09 -2.664 1 88 44 LEU A N 1
ATOM 353 C CA . LEU A 1 44 ? -20.219 5.238 -1.963 1 88 44 LEU A CA 1
ATOM 354 C C . LEU A 1 44 ? -18.875 5.941 -1.808 1 88 44 LEU A C 1
ATOM 356 O O . LEU A 1 44 ? -18.156 5.699 -0.839 1 88 44 LEU A O 1
ATOM 360 N N . THR A 1 45 ? -18.531 6.887 -2.713 1 90.81 45 THR A N 1
ATOM 361 C CA . THR A 1 45 ? -17.125 7.27 -2.754 1 90.81 45 THR A CA 1
ATOM 362 C C . THR A 1 45 ? -16.984 8.789 -2.688 1 90.81 45 THR A C 1
ATOM 364 O O . THR A 1 45 ? -15.914 9.289 -2.314 1 90.81 45 THR A O 1
ATOM 367 N N . ARG A 1 46 ? -17.969 9.508 -3.246 1 91.56 46 ARG A N 1
ATOM 368 C CA . ARG A 1 46 ? -17.875 10.953 -3.414 1 91.56 46 ARG A CA 1
ATOM 369 C C . ARG A 1 46 ? -16.594 11.328 -4.164 1 91.56 46 ARG A C 1
ATOM 371 O O . ARG A 1 46 ? -15.891 12.266 -3.77 1 91.56 46 ARG A O 1
ATOM 378 N N . ASN A 1 47 ? -16.266 10.539 -5.176 1 92.62 47 ASN A N 1
ATOM 379 C CA . ASN A 1 47 ? -15.055 10.695 -5.965 1 92.62 47 ASN A CA 1
ATOM 380 C C . ASN A 1 47 ? -15.359 10.883 -7.445 1 92.62 47 ASN A C 1
ATOM 382 O O . ASN A 1 47 ? -15.578 9.914 -8.172 1 92.62 47 ASN A O 1
ATOM 386 N N . PRO A 1 48 ? -15.352 12.102 -7.934 1 92.12 48 PRO A N 1
ATOM 387 C CA . PRO A 1 48 ? -15.688 12.367 -9.336 1 92.12 48 PRO A CA 1
ATOM 388 C C . PRO A 1 48 ? -14.719 11.695 -10.305 1 92.12 48 PRO A C 1
ATOM 390 O O . PRO A 1 48 ? -15.125 11.266 -11.391 1 92.12 48 PRO A O 1
ATOM 393 N N . SER A 1 49 ? -13.445 11.594 -9.883 1 90.06 49 SER A N 1
ATOM 394 C CA . SER A 1 49 ? -12.445 10.969 -10.742 1 90.06 49 SER A CA 1
ATOM 395 C C . SER A 1 49 ? -12.742 9.492 -10.969 1 90.06 49 SER A C 1
ATOM 397 O O . SER A 1 49 ? -12.578 8.977 -12.078 1 90.06 49 SER A O 1
ATOM 399 N N . LEU A 1 50 ? -13.172 8.867 -9.984 1 88.94 50 LEU A N 1
ATOM 400 C CA . LEU A 1 50 ? -13.523 7.457 -10.102 1 88.94 50 LEU A CA 1
ATOM 401 C C . LEU A 1 50 ? -14.734 7.27 -11.008 1 88.94 50 LEU A C 1
ATOM 403 O O . LEU A 1 50 ? -14.773 6.348 -11.82 1 88.94 50 LEU A O 1
ATOM 407 N N . ILE A 1 51 ? -15.703 8.141 -10.844 1 90.94 51 ILE A N 1
ATOM 408 C CA . ILE A 1 51 ? -16.922 8.07 -11.656 1 90.94 51 ILE A CA 1
ATOM 409 C C . ILE A 1 51 ? -16.562 8.211 -13.133 1 90.94 51 ILE A C 1
ATOM 411 O O . ILE A 1 51 ? -16.984 7.406 -13.961 1 90.94 51 ILE A O 1
ATOM 415 N N . LEU A 1 52 ? -15.75 9.109 -13.469 1 89.81 52 LEU A N 1
ATOM 416 C CA . LEU A 1 52 ? -15.406 9.375 -14.859 1 89.81 52 LEU A CA 1
ATOM 417 C C . LEU A 1 52 ? -14.547 8.25 -15.438 1 89.81 52 LEU A C 1
ATOM 419 O O . LEU A 1 52 ? -14.602 7.98 -16.641 1 89.81 52 LEU A O 1
ATOM 423 N N . SER A 1 53 ? -13.773 7.648 -14.516 1 84.75 53 SER A N 1
ATOM 424 C CA . SER A 1 53 ? -12.891 6.59 -14.984 1 84.75 53 SER A CA 1
ATOM 425 C C . SER A 1 53 ? -13.641 5.273 -15.164 1 84.75 53 SER A C 1
ATOM 427 O O . SER A 1 53 ? -13.156 4.359 -15.828 1 84.75 53 SER A O 1
ATOM 429 N N . THR A 1 54 ? -14.844 5.184 -14.656 1 85.5 54 THR A N 1
ATOM 430 C CA . THR A 1 54 ? -15.578 3.922 -14.672 1 85.5 54 THR A CA 1
ATOM 431 C C . THR A 1 54 ? -16.703 3.965 -15.688 1 85.5 54 THR A C 1
ATOM 433 O O . THR A 1 54 ? -17.25 2.924 -16.062 1 85.5 54 THR A O 1
ATOM 436 N N . VAL A 1 55 ? -17.078 5.164 -16.156 1 86.38 55 VAL A N 1
ATOM 437 C CA . VAL A 1 55 ? -18.172 5.316 -17.125 1 86.38 55 VAL A CA 1
ATOM 438 C C . VAL A 1 55 ? -17.594 5.484 -18.531 1 86.38 55 VAL A C 1
ATOM 440 O O . VAL A 1 55 ? -16.688 6.289 -18.734 1 86.38 55 VAL A O 1
ATOM 443 N N . PRO A 1 56 ? -18.125 4.773 -19.438 1 85.81 56 PRO A N 1
ATOM 444 C CA . PRO A 1 56 ? -17.625 4.887 -20.812 1 85.81 56 PRO A CA 1
ATOM 445 C C . PRO A 1 56 ? -17.828 6.285 -21.391 1 85.81 56 PRO A C 1
ATOM 447 O O . PRO A 1 56 ? -18.828 6.941 -21.109 1 85.81 56 PRO A O 1
ATOM 450 N N . GLU A 1 57 ? -16.922 6.625 -22.234 1 85.94 57 GLU A N 1
ATOM 451 C CA . GLU A 1 57 ? -16.953 7.949 -22.844 1 85.94 57 GLU A CA 1
ATOM 452 C C . GLU A 1 57 ? -18.219 8.148 -23.672 1 85.94 57 GLU A C 1
ATOM 454 O O . GLU A 1 57 ? -18.781 9.25 -23.703 1 85.94 57 GLU A O 1
ATOM 459 N N . GLN A 1 58 ? -18.594 7.098 -24.281 1 87 58 GLN A N 1
ATOM 460 C CA . GLN A 1 58 ? -19.781 7.188 -25.125 1 87 58 GLN A CA 1
ATOM 461 C C . GLN A 1 58 ? -21.016 7.496 -24.281 1 87 58 GLN A C 1
ATOM 463 O O . GLN A 1 58 ? -21.875 8.273 -24.703 1 87 58 GLN A O 1
ATOM 468 N N . LYS A 1 59 ? -21.016 6.926 -23.141 1 88.62 59 LYS A N 1
ATOM 469 C CA . LYS A 1 59 ? -22.125 7.191 -22.234 1 88.62 59 LYS A CA 1
ATOM 470 C C . LYS A 1 59 ? -22.078 8.625 -21.703 1 88.62 59 LYS A C 1
ATOM 472 O O . LYS A 1 59 ? -23.125 9.266 -21.531 1 88.62 59 LYS A O 1
ATOM 477 N N . LEU A 1 60 ? -20.938 9.094 -21.406 1 92.31 60 LEU A N 1
ATOM 478 C CA . LEU A 1 60 ? -20.781 10.477 -20.953 1 92.31 60 LEU A CA 1
ATOM 479 C C . LEU A 1 60 ? -21.234 11.453 -22.047 1 92.31 60 LEU A C 1
ATOM 481 O O . LEU A 1 60 ? -21.891 12.453 -21.75 1 92.31 60 LEU A O 1
ATOM 485 N N . GLU A 1 61 ? -20.906 11.109 -23.266 1 92.56 61 GLU A N 1
ATOM 486 C CA . GLU A 1 61 ? -21.312 11.953 -24.391 1 92.56 61 GLU A CA 1
ATOM 487 C C . GLU A 1 61 ? -22.828 11.961 -24.547 1 92.56 61 GLU A C 1
ATOM 489 O O . GLU A 1 61 ? -23.422 13.016 -24.797 1 92.56 61 GLU A O 1
ATOM 494 N N . ALA A 1 62 ? -23.344 10.789 -24.391 1 92 62 ALA A N 1
ATOM 495 C CA . ALA A 1 62 ? -24.797 10.672 -24.5 1 92 62 ALA A CA 1
ATOM 496 C C . ALA A 1 62 ? -25.5 11.445 -23.391 1 92 62 ALA A C 1
ATOM 498 O O . ALA A 1 62 ? -26.531 12.086 -23.609 1 92 62 ALA A O 1
ATOM 499 N N . LEU A 1 63 ? -24.969 11.398 -22.219 1 92.88 63 LEU A N 1
ATOM 500 C CA . LEU A 1 63 ? -25.531 12.109 -21.078 1 92.88 63 LEU A CA 1
ATOM 501 C C . LEU A 1 63 ? -25.453 13.625 -21.281 1 92.88 63 LEU A C 1
ATOM 503 O O . LEU A 1 63 ? -26.375 14.352 -20.938 1 92.88 63 LEU A O 1
ATOM 507 N N . LEU A 1 64 ? -24.359 14.07 -21.828 1 93.81 64 LEU A N 1
ATOM 508 C CA . LEU A 1 64 ? -24.141 15.5 -22.031 1 93.81 64 LEU A CA 1
ATOM 509 C C . LEU A 1 64 ? -25.094 16.047 -23.094 1 93.81 64 LEU A C 1
ATOM 511 O O . LEU A 1 64 ? -25.344 17.25 -23.156 1 93.81 64 LEU A O 1
ATOM 515 N N . ARG A 1 65 ? -25.625 15.109 -23.891 1 92.44 65 ARG A N 1
ATOM 516 C CA . ARG A 1 65 ? -26.562 15.516 -24.938 1 92.44 65 ARG A CA 1
ATOM 517 C C . ARG A 1 65 ? -27.984 15.633 -24.375 1 92.44 65 ARG A C 1
ATOM 519 O O . ARG A 1 65 ? -28.844 16.281 -24.984 1 92.44 65 ARG A O 1
ATOM 526 N N . ARG A 1 66 ? -28.172 14.953 -23.25 1 93.38 66 ARG A N 1
ATOM 527 C CA . ARG A 1 66 ? -29.469 15.094 -22.609 1 93.38 66 ARG A CA 1
ATOM 528 C C . ARG A 1 66 ? -29.672 16.516 -22.078 1 93.38 66 ARG A C 1
ATOM 530 O O . ARG A 1 66 ? -28.766 17.094 -21.5 1 93.38 66 ARG A O 1
ATOM 537 N N . VAL A 1 67 ? -30.844 17 -22.188 1 91.81 67 VAL A N 1
ATOM 538 C CA . VAL A 1 67 ? -31.141 18.391 -21.875 1 91.81 67 VAL A CA 1
ATOM 539 C C . VAL A 1 67 ? -30.859 18.672 -20.406 1 91.81 67 VAL A C 1
ATOM 541 O O . VAL A 1 67 ? -30.25 19.688 -20.062 1 91.81 67 VAL A O 1
ATOM 544 N N . ASP A 1 68 ? -31.25 17.797 -19.609 1 90.31 68 ASP A N 1
ATOM 545 C CA . ASP A 1 68 ? -31.094 18.016 -18.172 1 90.31 68 ASP A CA 1
ATOM 546 C C . ASP A 1 68 ? -29.625 18.047 -17.766 1 90.31 68 ASP A C 1
ATOM 548 O O . ASP A 1 68 ? -29.203 18.953 -17.047 1 90.31 68 ASP A O 1
ATOM 552 N N . CYS A 1 69 ? -28.906 17.109 -18.234 1 92.12 69 CYS A N 1
ATOM 553 C CA . CYS A 1 69 ? -27.484 17.047 -17.906 1 92.12 69 CYS A CA 1
ATOM 554 C C . CYS A 1 69 ? -26.719 18.203 -18.547 1 92.12 69 CYS A C 1
ATOM 556 O O . CYS A 1 69 ? -25.844 18.797 -17.906 1 92.12 69 CYS A O 1
ATOM 558 N N . HIS A 1 70 ? -27.031 18.469 -19.75 1 93.56 70 HIS A N 1
ATOM 559 C CA . HIS A 1 70 ? -26.375 19.578 -20.453 1 93.56 70 HIS A CA 1
ATOM 560 C C . HIS A 1 70 ? -26.578 20.891 -19.703 1 93.56 70 HIS A C 1
ATOM 562 O O . HIS A 1 70 ? -25.641 21.672 -19.531 1 93.56 70 HIS A O 1
ATOM 568 N N . ARG A 1 71 ? -27.797 21.109 -19.328 1 92.56 71 ARG A N 1
ATOM 569 C CA . ARG A 1 71 ? -28.125 22.344 -18.609 1 92.56 71 ARG A CA 1
ATOM 570 C C . ARG A 1 71 ? -27.359 22.422 -17.281 1 92.56 71 ARG A C 1
ATOM 572 O O . ARG A 1 71 ? -26.859 23.484 -16.906 1 92.56 71 ARG A O 1
ATOM 579 N N . LEU A 1 72 ? -27.344 21.359 -16.672 1 91.88 72 LEU A N 1
ATOM 580 C CA . LEU A 1 72 ? -26.656 21.297 -15.383 1 91.88 72 LEU A CA 1
ATOM 581 C C . LEU A 1 72 ? -25.172 21.609 -15.547 1 91.88 72 LEU A C 1
ATOM 583 O O . LEU A 1 72 ? -24.625 22.453 -14.828 1 91.88 72 LEU A O 1
ATOM 587 N N . VAL A 1 73 ? -24.516 20.969 -16.438 1 93.69 73 VAL A N 1
ATOM 588 C CA . VAL A 1 73 ? -23.094 21.156 -16.656 1 93.69 73 VAL A CA 1
ATOM 589 C C . VAL A 1 73 ? -22.812 22.562 -17.156 1 93.69 73 VAL A C 1
ATOM 591 O O . VAL A 1 73 ? -21.859 23.219 -16.734 1 93.69 73 VAL A O 1
ATOM 594 N N . ASP A 1 74 ? -23.641 22.969 -18.047 1 93.69 74 ASP A N 1
ATOM 595 C CA . ASP A 1 74 ? -23.516 24.344 -18.562 1 93.69 74 ASP A CA 1
ATOM 596 C C . ASP A 1 74 ? -23.641 25.359 -17.438 1 93.69 74 ASP A C 1
ATOM 598 O O . ASP A 1 74 ? -22.906 26.359 -17.406 1 93.69 74 ASP A O 1
A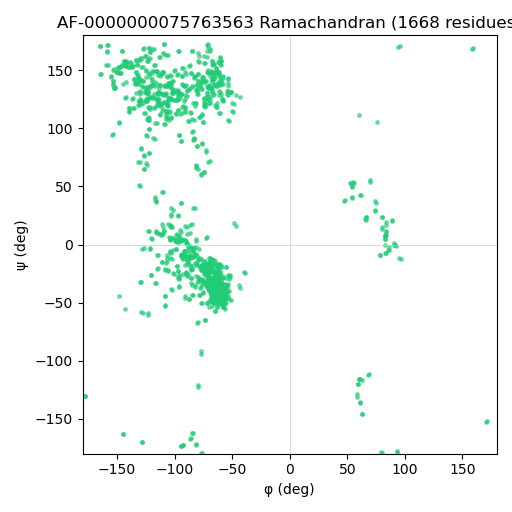TOM 602 N N . GLY A 1 75 ? -24.594 25.109 -16.609 1 90.12 75 GLY A N 1
ATOM 603 C CA . GLY A 1 75 ? -24.781 25.984 -15.469 1 90.12 75 GLY A CA 1
ATOM 604 C C . GLY A 1 75 ? -23.562 26.031 -14.555 1 90.12 75 GLY A C 1
ATOM 605 O O . GLY A 1 75 ? -23.172 27.109 -14.094 1 90.12 75 GLY A O 1
ATOM 606 N N . ILE A 1 76 ? -23 24.906 -14.297 1 89.75 76 ILE A N 1
ATOM 607 C CA . ILE A 1 76 ? -21.828 24.812 -13.438 1 89.75 76 ILE A CA 1
ATOM 608 C C . ILE A 1 76 ? -20.656 25.547 -14.086 1 89.75 76 ILE A C 1
ATOM 610 O O . ILE A 1 76 ? -19.938 26.281 -13.414 1 89.75 76 ILE A O 1
ATOM 614 N N . VAL A 1 77 ? -20.438 25.328 -15.344 1 91.25 77 VAL A N 1
ATOM 615 C CA . VAL A 1 77 ? -19.328 25.938 -16.078 1 91.25 77 VAL A CA 1
ATOM 616 C C . VAL A 1 77 ? -19.5 27.453 -16.094 1 91.25 77 VAL A C 1
ATOM 618 O O . VAL A 1 77 ? -18.531 28.203 -15.891 1 91.25 77 VAL A O 1
ATOM 621 N N . LYS A 1 78 ? -20.75 27.875 -16.344 1 89.75 78 LYS A N 1
ATOM 622 C CA . LYS A 1 78 ? -21.031 29.297 -16.375 1 89.75 78 LYS A CA 1
ATOM 623 C C . LYS A 1 78 ? -20.812 29.938 -15 1 89.75 78 LYS A C 1
ATOM 625 O O . LYS A 1 78 ? -20.25 31.031 -14.906 1 89.75 78 LYS A O 1
ATOM 630 N N . ALA A 1 79 ? -21.25 29.234 -14 1 84 79 ALA A N 1
ATOM 631 C CA . ALA A 1 79 ? -21.062 29.734 -12.641 1 84 79 ALA A CA 1
ATOM 632 C C . ALA A 1 79 ? -19.578 29.844 -12.289 1 84 79 ALA A C 1
ATOM 634 O O . ALA A 1 79 ? -19.156 30.797 -11.625 1 84 79 ALA A O 1
ATOM 635 N N . ARG A 1 80 ? -18.875 28.906 -12.633 1 85 80 ARG A N 1
ATOM 636 C CA . ARG A 1 80 ? -17.438 28.906 -12.391 1 85 80 ARG A CA 1
ATOM 637 C C . ARG A 1 80 ? -16.766 30.047 -13.125 1 85 80 ARG A C 1
ATOM 639 O O . ARG A 1 80 ? -15.914 30.75 -12.555 1 85 80 ARG A O 1
ATOM 646 N N . GLN A 1 81 ? -17.109 30.234 -14.375 1 86.38 81 GLN A N 1
ATOM 647 C CA . GLN A 1 81 ? -16.547 31.312 -15.164 1 86.38 81 GLN A CA 1
ATOM 648 C C . GLN A 1 81 ? -16.891 32.688 -14.57 1 86.38 81 GLN A C 1
ATOM 650 O O . GLN A 1 81 ? -16.047 33.562 -14.516 1 86.38 81 GLN A O 1
ATOM 655 N N . ALA A 1 82 ? -18.109 32.75 -14.18 1 84.62 82 ALA A N 1
ATOM 656 C CA . ALA A 1 82 ? -18.547 34 -13.555 1 84.62 82 ALA A CA 1
ATOM 657 C C . ALA A 1 82 ? -17.75 34.312 -12.289 1 84.62 82 ALA A C 1
ATOM 659 O O . ALA A 1 82 ? -17.391 35.438 -12.023 1 84.62 82 ALA A O 1
ATOM 660 N N . ARG A 1 83 ? -17.547 33.312 -11.5 1 80.88 83 ARG A N 1
ATOM 661 C CA . ARG A 1 83 ? -16.766 33.469 -10.266 1 80.88 83 ARG A CA 1
ATOM 662 C C . ARG A 1 83 ? -15.336 33.875 -10.562 1 80.88 83 ARG A C 1
ATOM 664 O O . ARG A 1 83 ? -14.758 34.688 -9.836 1 80.88 83 ARG A O 1
ATOM 671 N N . LEU A 1 84 ? -14.781 33.344 -11.602 1 84.12 84 LEU A N 1
ATOM 672 C CA . LEU A 1 84 ? -13.398 33.625 -11.961 1 84.12 84 LEU A CA 1
ATOM 673 C C . LEU A 1 84 ? -13.25 35.031 -12.484 1 84.12 84 LEU A C 1
ATOM 675 O O . LEU A 1 84 ? -12.164 35.625 -12.422 1 84.12 84 LEU A O 1
ATOM 679 N N . GLU A 1 85 ? -14.352 35.562 -13.016 1 86.88 85 GLU A N 1
ATOM 680 C CA . GLU A 1 85 ? -14.32 36.906 -13.602 1 86.88 85 GLU A CA 1
ATOM 681 C C . GLU A 1 85 ? -14.578 37.969 -12.539 1 86.88 85 GLU A C 1
ATOM 683 O O . GLU A 1 85 ? -14.258 39.156 -12.742 1 86.88 85 GLU A O 1
ATOM 688 N N . GLN A 1 86 ? -15.109 37.562 -11.469 1 85.5 86 GLN A N 1
ATOM 689 C CA . GLN A 1 86 ? -15.352 38.531 -10.391 1 85.5 86 GLN A CA 1
ATOM 690 C C . GLN A 1 86 ? -14.062 38.844 -9.641 1 85.5 86 GLN A C 1
ATOM 692 O O . GLN A 1 86 ? -13.234 37.969 -9.406 1 85.5 86 GLN A O 1
ATOM 697 N N . PRO A 1 87 ? -13.922 40.125 -9.383 1 89.44 87 PRO A N 1
ATOM 698 C CA . PRO A 1 87 ? -12.719 40.469 -8.625 1 89.44 87 PRO A CA 1
ATOM 699 C C . PRO A 1 87 ? -12.734 39.875 -7.211 1 89.44 87 PRO A C 1
ATOM 701 O O . PRO A 1 87 ? -13.758 39.938 -6.523 1 89.44 87 PRO A O 1
ATOM 704 N N . THR A 1 88 ? -11.672 39.344 -6.754 1 91.62 88 THR A N 1
ATOM 705 C CA . THR A 1 88 ? -11.539 38.75 -5.418 1 91.62 88 THR A CA 1
ATOM 706 C C . THR A 1 88 ? -11.195 39.844 -4.398 1 91.62 88 THR A C 1
ATOM 708 O O . THR A 1 88 ? -10.836 40.969 -4.766 1 91.62 88 THR A O 1
ATOM 711 N N . TRP A 1 89 ? -11.328 39.5 -3.102 1 92.56 89 TRP A N 1
ATOM 712 C CA . TRP A 1 89 ? -10.969 40.438 -2.027 1 92.56 89 TRP A CA 1
ATOM 713 C C . TRP A 1 89 ? -9.531 40.906 -2.189 1 92.56 89 TRP A C 1
ATOM 715 O O . TRP A 1 89 ? -9.25 42.094 -2.072 1 92.56 89 TRP A O 1
ATOM 725 N N . PHE A 1 90 ? -8.594 40.094 -2.477 1 96 90 PHE A N 1
ATOM 726 C CA . PHE A 1 90 ? -7.176 40.406 -2.627 1 96 90 PHE A CA 1
ATOM 727 C C . PHE A 1 90 ? -6.949 41.375 -3.771 1 96 90 PHE A C 1
ATOM 729 O O . PHE A 1 90 ? -6.156 42.312 -3.643 1 96 90 PHE A O 1
ATOM 736 N N . ALA A 1 91 ? -7.648 41.125 -4.871 1 94.44 91 ALA A N 1
ATOM 737 C CA . ALA A 1 91 ? -7.539 42 -6.035 1 94.44 91 ALA A CA 1
ATOM 738 C C . ALA A 1 91 ? -8.133 43.375 -5.746 1 94.44 91 ALA A C 1
ATOM 740 O O . ALA A 1 91 ? -7.578 44.406 -6.168 1 94.44 91 ALA A O 1
ATOM 741 N N . CYS A 1 92 ? -9.227 43.375 -5.082 1 93.25 92 CYS A N 1
ATOM 742 C CA . CYS A 1 92 ? -9.906 44.625 -4.762 1 93.25 92 CYS A CA 1
ATOM 743 C C . CYS A 1 92 ? -9.039 45.5 -3.861 1 93.25 92 CYS A C 1
ATOM 745 O O . CYS A 1 92 ? -9.078 46.719 -3.957 1 93.25 92 CYS A O 1
ATOM 747 N N . GLN A 1 93 ? -8.266 44.844 -3.014 1 94.19 93 GLN A N 1
ATOM 748 C CA . GLN A 1 93 ? -7.387 45.594 -2.109 1 94.19 93 GLN A CA 1
ATOM 749 C C . GLN A 1 93 ? -6.105 46.031 -2.814 1 94.19 93 GLN A C 1
ATOM 751 O O . GLN A 1 93 ? -5.289 46.75 -2.24 1 94.19 93 GLN A O 1
ATOM 756 N N . GLN A 1 94 ? -5.855 45.562 -4.066 1 94.12 94 GLN A N 1
ATOM 757 C CA . GLN A 1 94 ? -4.68 45.875 -4.879 1 94.12 94 GLN A CA 1
ATOM 758 C C . GLN A 1 94 ? -3.4 45.406 -4.191 1 94.12 94 GLN A C 1
ATOM 760 O O . GLN A 1 94 ? -2.416 46.125 -4.133 1 94.12 94 GLN A O 1
ATOM 765 N N . TYR A 1 95 ? -3.477 44.25 -3.656 1 93.38 95 TYR A N 1
ATOM 766 C CA . TYR A 1 95 ? -2.354 43.688 -2.91 1 93.38 95 TYR A CA 1
ATOM 767 C C . TYR A 1 95 ? -1.377 43 -3.842 1 93.38 95 TYR A C 1
ATOM 769 O O . TYR A 1 95 ? -0.303 42.562 -3.414 1 93.38 95 TYR A O 1
ATOM 777 N N . GLY A 1 96 ? -1.614 42.906 -5.102 1 92.5 96 GLY A N 1
ATOM 778 C CA . GLY A 1 96 ? -0.851 42.156 -6.07 1 92.5 96 GLY A CA 1
ATOM 779 C C . GLY A 1 96 ? 0.597 42.594 -6.176 1 92.5 96 GLY A C 1
ATOM 780 O O . GLY A 1 96 ? 1.494 41.75 -6.336 1 92.5 96 GLY A O 1
ATOM 781 N N . GLU A 1 97 ? 0.84 43.781 -6.082 1 93.5 97 GLU A N 1
ATOM 782 C CA . GLU A 1 97 ? 2.199 44.312 -6.195 1 93.5 97 GLU A CA 1
ATOM 783 C C . GLU A 1 97 ? 2.988 44.062 -4.91 1 93.5 97 GLU A C 1
ATOM 785 O O . GLU A 1 97 ? 4.219 44 -4.938 1 93.5 97 GLU A O 1
ATOM 790 N N . ARG A 1 98 ? 2.293 43.875 -3.871 1 95.62 98 ARG A N 1
ATOM 791 C CA . ARG A 1 98 ? 2.93 43.75 -2.562 1 95.62 98 ARG A CA 1
ATOM 792 C C . ARG A 1 98 ? 3.211 42.312 -2.199 1 95.62 98 ARG A C 1
ATOM 794 O O . ARG A 1 98 ? 4.109 42.031 -1.405 1 95.62 98 ARG A O 1
ATOM 801 N N . LEU A 1 99 ? 2.498 41.438 -2.73 1 97.88 99 LEU A N 1
ATOM 802 C CA . LEU A 1 99 ? 2.635 40 -2.43 1 97.88 99 LEU A CA 1
ATOM 803 C C . LEU A 1 99 ? 2.482 39.188 -3.693 1 97.88 99 LEU A C 1
ATOM 805 O O . LEU A 1 99 ? 1.399 39.125 -4.281 1 97.88 99 LEU A O 1
ATOM 809 N N . ALA A 1 100 ? 3.52 38.531 -4.082 1 96.75 100 ALA A N 1
ATOM 810 C CA . ALA A 1 100 ? 3.488 37.75 -5.312 1 96.75 100 ALA A CA 1
ATOM 811 C C . ALA A 1 100 ? 2.979 36.344 -5.047 1 96.75 100 ALA A C 1
ATOM 813 O O . ALA A 1 100 ? 2.178 35.781 -5.82 1 96.75 100 ALA A O 1
ATOM 814 N N . ARG A 1 101 ? 3.514 35.688 -3.99 1 98 101 ARG A N 1
ATOM 815 C CA . ARG A 1 101 ? 3.133 34.312 -3.73 1 98 101 ARG A CA 1
ATOM 816 C C . ARG A 1 101 ? 3.518 33.875 -2.316 1 98 101 ARG A C 1
ATOM 818 O O . ARG A 1 101 ? 4.547 34.312 -1.792 1 98 101 ARG A O 1
ATOM 825 N N . VAL A 1 102 ? 2.723 33.031 -1.729 1 98.81 102 VAL A N 1
ATOM 826 C CA . VAL A 1 102 ? 3.004 32.406 -0.446 1 98.81 102 VAL A CA 1
ATOM 827 C C . VAL A 1 102 ? 3.174 30.906 -0.637 1 98.81 102 VAL A C 1
ATOM 829 O O . VAL A 1 102 ? 2.318 30.25 -1.238 1 98.81 102 VAL A O 1
ATOM 832 N N . ALA A 1 103 ? 4.312 30.344 -0.25 1 98.88 103 ALA A N 1
ATOM 833 C CA . ALA A 1 103 ? 4.469 28.891 -0.18 1 98.88 103 ALA A CA 1
ATOM 834 C C . ALA A 1 103 ? 3.994 28.359 1.166 1 98.88 103 ALA A C 1
ATOM 836 O O . ALA A 1 103 ? 4.562 28.688 2.209 1 98.88 103 ALA A O 1
ATOM 837 N N . TYR A 1 104 ? 2.98 27.609 1.156 1 98.94 104 TYR A N 1
ATOM 838 C CA . TYR A 1 104 ? 2.354 27.109 2.373 1 98.94 104 TYR A CA 1
ATOM 839 C C . TYR A 1 104 ? 2.641 25.625 2.559 1 98.94 104 TYR A C 1
ATOM 841 O O . TYR A 1 104 ? 2.094 24.781 1.838 1 98.94 104 TYR A O 1
ATOM 849 N N . PHE A 1 105 ? 3.482 25.234 3.561 1 98.88 105 PHE A N 1
ATOM 850 C CA . PHE A 1 105 ? 3.926 23.859 3.77 1 98.88 105 PHE A CA 1
ATOM 851 C C . PHE A 1 105 ? 3.145 23.203 4.902 1 98.88 105 PHE A C 1
ATOM 853 O O . PHE A 1 105 ? 2.98 23.797 5.973 1 98.88 105 PHE A O 1
ATOM 860 N N . SER A 1 106 ? 2.637 22.031 4.676 1 98.69 106 SER A N 1
ATOM 861 C CA . SER A 1 106 ? 1.983 21.234 5.707 1 98.69 106 SER A CA 1
ATOM 862 C C . SER A 1 106 ? 2.16 19.734 5.438 1 98.69 106 SER A C 1
ATOM 864 O O . SER A 1 106 ? 2.314 19.328 4.289 1 98.69 106 SER A O 1
ATOM 866 N N . MET A 1 107 ? 2.141 18.969 6.461 1 97.81 107 MET A N 1
ATOM 867 C CA . MET A 1 107 ? 2.299 17.516 6.355 1 97.81 107 MET A CA 1
ATOM 868 C C . MET A 1 107 ? 1.028 16.875 5.82 1 97.81 107 MET A C 1
ATOM 870 O O . MET A 1 107 ? 1.072 15.766 5.277 1 97.81 107 MET A O 1
ATOM 874 N N . GLU A 1 108 ? -0.103 17.516 5.953 1 97.88 108 GLU A N 1
ATOM 875 C CA . GLU A 1 108 ? -1.387 16.953 5.551 1 97.88 108 GLU A CA 1
ATOM 876 C C . GLU A 1 108 ? -2.342 18.031 5.062 1 97.88 108 GLU A C 1
ATOM 878 O O . GLU A 1 108 ? -2.225 19.203 5.453 1 97.88 108 GLU A O 1
ATOM 883 N N . TYR A 1 109 ? -3.281 17.688 4.188 1 98.06 109 TYR A N 1
ATOM 884 C CA . TYR A 1 109 ? -4.316 18.547 3.637 1 98.06 109 TYR A CA 1
ATOM 885 C C . TYR A 1 109 ? -5.648 17.812 3.535 1 98.06 109 TYR A C 1
ATOM 887 O O . TYR A 1 109 ? -5.754 16.797 2.844 1 98.06 109 TYR A O 1
ATOM 895 N N . MET A 1 110 ? -6.629 18.297 4.242 1 96.88 110 MET A N 1
ATOM 896 C CA . MET A 1 110 ? -7.98 17.75 4.141 1 96.88 110 MET A CA 1
ATOM 897 C C . MET A 1 110 ? -8.828 18.562 3.168 1 96.88 110 MET A C 1
ATOM 899 O O . MET A 1 110 ? -9.484 19.531 3.568 1 96.88 110 MET A O 1
ATOM 903 N N . LEU A 1 111 ? -8.898 18.141 1.885 1 96.31 111 LEU A N 1
ATOM 904 C CA . LEU A 1 111 ? -9.578 18.922 0.853 1 96.31 111 LEU A CA 1
ATOM 905 C C . LEU A 1 111 ? -10.883 18.25 0.441 1 96.31 111 LEU A C 1
ATOM 907 O O . LEU A 1 111 ? -11.898 18.922 0.261 1 96.31 111 LEU A O 1
ATOM 911 N N . SER A 1 112 ? -10.844 16.938 0.247 1 93.62 112 SER A N 1
ATOM 912 C CA . SER A 1 112 ? -12.023 16.172 -0.137 1 93.62 112 SER A CA 1
ATOM 913 C C . SER A 1 112 ? -11.875 14.695 0.213 1 93.62 112 SER A C 1
ATOM 915 O O . SER A 1 112 ? -10.781 14.242 0.566 1 93.62 112 SER A O 1
ATOM 917 N N . GLU A 1 113 ? -12.992 13.953 0.051 1 91.75 113 GLU A N 1
ATOM 918 C CA . GLU A 1 113 ? -12.977 12.516 0.309 1 91.75 113 GLU A CA 1
ATOM 919 C C . GLU A 1 113 ? -12.133 11.781 -0.726 1 91.75 113 GLU A C 1
ATOM 921 O O . GLU A 1 113 ? -11.578 10.719 -0.438 1 91.75 113 GLU A O 1
ATOM 926 N N . ALA A 1 114 ? -11.969 12.375 -1.884 1 93.06 114 ALA A N 1
ATOM 927 C CA . ALA A 1 114 ? -11.273 11.742 -3 1 93.06 114 ALA A CA 1
ATOM 928 C C . ALA A 1 114 ? -9.758 11.891 -2.859 1 93.06 114 ALA A C 1
ATOM 930 O O . ALA A 1 114 ? -8.992 11.266 -3.604 1 93.06 114 ALA A O 1
ATOM 931 N N . LEU A 1 115 ? -9.289 12.68 -1.912 1 94.69 115 LEU A N 1
ATOM 932 C CA . LEU A 1 115 ? -7.867 12.906 -1.67 1 94.69 115 LEU A CA 1
ATOM 933 C C . LEU A 1 115 ? -7.516 12.641 -0.209 1 94.69 115 LEU A C 1
ATOM 935 O O . LEU A 1 115 ? -7.27 13.578 0.555 1 94.69 115 LEU A O 1
ATOM 939 N N . PRO A 1 116 ? -7.418 11.344 0.177 1 94.69 116 PRO A N 1
ATOM 940 C CA . PRO A 1 116 ? -7.258 10.984 1.587 1 94.69 116 PRO A CA 1
ATOM 941 C C . PRO A 1 116 ? -5.812 11.102 2.068 1 94.69 116 PRO A C 1
ATOM 943 O O . PRO A 1 116 ? -5.223 10.109 2.508 1 94.69 116 PRO A O 1
ATOM 946 N N . ILE A 1 117 ? -5.277 12.336 2.148 1 97.44 117 ILE A N 1
ATOM 947 C CA . ILE A 1 117 ? -3.906 12.586 2.574 1 97.44 117 ILE A CA 1
ATOM 948 C C . ILE A 1 117 ? -3.904 13.406 3.859 1 97.44 117 ILE A C 1
ATOM 950 O O . ILE A 1 117 ? -3.09 14.32 4.02 1 97.44 117 ILE A O 1
ATOM 954 N N . TYR A 1 118 ? -4.84 13.078 4.742 1 97.19 118 TYR A N 1
ATOM 955 C CA . TYR A 1 118 ? -4.984 13.805 6 1 97.19 118 TYR A CA 1
ATOM 956 C C . TYR A 1 118 ? -5.246 12.852 7.156 1 97.19 118 TYR A C 1
ATOM 958 O O . TYR A 1 118 ? -5.738 11.734 6.953 1 97.19 118 TYR A O 1
ATOM 966 N N . SER A 1 119 ? -4.949 13.242 8.32 1 94.38 119 SER A N 1
ATOM 967 C CA . SER A 1 119 ? -5.176 12.438 9.523 1 94.38 119 SER A CA 1
ATOM 968 C C . SER A 1 119 ? -6.176 13.109 10.453 1 94.38 119 SER A C 1
ATOM 970 O O . SER A 1 119 ? -6.836 12.445 11.25 1 94.38 119 SER A O 1
ATOM 972 N N . GLY A 1 120 ? -6.145 14.57 10.453 1 90.75 120 GLY A N 1
ATOM 973 C CA . GLY A 1 120 ? -7.027 15.195 11.422 1 90.75 120 GLY A CA 1
ATOM 974 C C . GLY A 1 120 ? -7.012 16.703 11.359 1 90.75 120 GLY A C 1
ATOM 975 O O . GLY A 1 120 ? -7.16 17.281 10.281 1 90.75 120 GLY A O 1
ATOM 976 N N . GLY A 1 121 ? -6.82 17.281 12.617 1 91.38 121 GLY A N 1
ATOM 977 C CA . GLY A 1 121 ? -7.016 18.703 12.805 1 91.38 121 GLY A CA 1
ATOM 978 C C . GLY A 1 121 ? -6.078 19.547 11.961 1 91.38 121 GLY A C 1
ATOM 979 O O . GLY A 1 121 ? -6.496 20.547 11.367 1 91.38 121 GLY A O 1
ATOM 980 N N . LEU A 1 122 ? -4.812 19.156 11.898 1 95 122 LEU A N 1
ATOM 981 C CA . LEU A 1 122 ? -3.852 19.938 11.125 1 95 122 LEU A CA 1
ATOM 982 C C . LEU A 1 122 ? -4.219 19.938 9.641 1 95 122 LEU A C 1
ATOM 984 O O . LEU A 1 122 ? -4.094 20.969 8.977 1 95 122 LEU A O 1
ATOM 988 N N . GLY A 1 123 ? -4.66 18.781 9.172 1 96.5 123 GLY A N 1
ATOM 989 C CA . GLY A 1 123 ? -5.098 18.703 7.789 1 96.5 123 GLY A CA 1
ATOM 990 C C . GLY A 1 123 ? -6.332 19.531 7.5 1 96.5 123 GLY A C 1
ATOM 991 O O . GLY A 1 123 ? -6.449 20.125 6.43 1 96.5 123 GLY A O 1
ATOM 992 N N . ASN A 1 124 ? -7.234 19.5 8.469 1 96.38 124 ASN A N 1
ATOM 993 C CA . ASN A 1 124 ? -8.445 20.297 8.328 1 96.38 124 ASN A CA 1
ATOM 994 C C . ASN A 1 124 ? -8.117 21.781 8.211 1 96.38 124 ASN A C 1
ATOM 996 O O . ASN A 1 124 ? -8.641 22.469 7.332 1 96.38 124 ASN A O 1
ATOM 1000 N N . VAL A 1 125 ? -7.246 22.234 9.086 1 97.5 125 VAL A N 1
ATOM 1001 C CA . VAL A 1 125 ? -6.887 23.656 9.086 1 97.5 125 VAL A CA 1
ATOM 1002 C C . VAL A 1 125 ? -6.172 24 7.781 1 97.5 125 VAL A C 1
ATOM 1004 O O . VAL A 1 125 ? -6.469 25.031 7.164 1 97.5 125 VAL A O 1
ATOM 1007 N N . ALA A 1 126 ? -5.25 23.156 7.363 1 98.25 126 ALA A N 1
ATOM 1008 C CA . ALA A 1 126 ? -4.52 23.406 6.125 1 98.25 126 ALA A CA 1
ATOM 1009 C C . ALA A 1 126 ? -5.461 23.438 4.926 1 98.25 126 ALA A C 1
ATOM 1011 O O . ALA A 1 126 ? -5.34 24.297 4.051 1 98.25 126 ALA A O 1
ATOM 1012 N N . GLY A 1 127 ? -6.398 22.484 4.906 1 97.44 127 GLY A N 1
ATOM 1013 C CA . GLY A 1 127 ? -7.371 22.438 3.826 1 97.44 127 GLY A CA 1
ATOM 1014 C C . GLY A 1 127 ? -8.289 23.641 3.803 1 97.44 127 GLY A C 1
ATOM 1015 O O . GLY A 1 127 ? -8.5 24.25 2.75 1 97.44 127 GLY A O 1
ATOM 1016 N N . ASP A 1 128 ? -8.836 24.047 4.906 1 97 128 ASP A N 1
ATOM 1017 C CA . ASP A 1 128 ? -9.766 25.172 5 1 97 128 ASP A CA 1
ATOM 1018 C C . ASP A 1 128 ? -9.07 26.484 4.656 1 97 128 ASP A C 1
ATOM 1020 O O . ASP A 1 128 ? -9.664 27.344 4.008 1 97 128 ASP A O 1
ATOM 1024 N N . GLN A 1 129 ? -7.875 26.609 5.145 1 97.75 129 GLN A N 1
ATOM 1025 C CA . GLN A 1 129 ? -7.133 27.828 4.828 1 97.75 129 GLN A CA 1
ATOM 1026 C C . GLN A 1 129 ? -6.84 27.922 3.33 1 97.75 129 GLN A C 1
ATOM 1028 O O . GLN A 1 129 ? -6.93 29 2.74 1 97.75 129 GLN A O 1
ATOM 1033 N N . LEU A 1 130 ? -6.457 26.797 2.752 1 97.94 130 LEU A N 1
ATOM 1034 C CA . LEU A 1 130 ? -6.148 26.781 1.326 1 97.94 130 LEU A CA 1
ATOM 1035 C C . LEU A 1 130 ? -7.391 27.094 0.499 1 97.94 130 LEU A C 1
ATOM 1037 O O . LEU A 1 130 ? -7.312 27.828 -0.494 1 97.94 130 LEU A O 1
ATOM 1041 N N . LYS A 1 131 ? -8.516 26.594 0.856 1 95.69 131 LYS A N 1
ATOM 1042 C CA . LYS A 1 131 ? -9.781 26.875 0.183 1 95.69 131 LYS A CA 1
ATOM 1043 C C . LYS A 1 131 ? -10.172 28.344 0.336 1 95.69 131 LYS A C 1
ATOM 1045 O O . LYS A 1 131 ? -10.555 29 -0.637 1 95.69 131 LYS A O 1
ATOM 1050 N N . ALA A 1 132 ? -10.078 28.844 1.541 1 95.44 132 ALA A N 1
ATOM 1051 C CA . ALA A 1 132 ? -10.406 30.234 1.794 1 95.44 132 ALA A CA 1
ATOM 1052 C C . ALA A 1 132 ? -9.469 31.172 1.028 1 95.44 132 ALA A C 1
ATOM 1054 O O . ALA A 1 132 ? -9.898 32.219 0.532 1 95.44 132 ALA A O 1
ATOM 1055 N N . ALA A 1 133 ? -8.203 30.797 1.014 1 97.38 133 ALA A N 1
ATOM 1056 C CA . ALA A 1 133 ? -7.254 31.578 0.244 1 97.38 133 ALA A CA 1
ATOM 1057 C C . ALA A 1 133 ? -7.664 31.656 -1.224 1 97.38 133 ALA A C 1
ATOM 1059 O O . ALA A 1 133 ? -7.535 32.719 -1.856 1 97.38 133 ALA A O 1
ATOM 1060 N N . SER A 1 134 ? -8.086 30.578 -1.746 1 95.19 134 SER A N 1
ATOM 1061 C CA . SER A 1 134 ? -8.578 30.562 -3.119 1 95.19 134 SER A CA 1
ATOM 1062 C C . SER A 1 134 ? -9.781 31.484 -3.283 1 95.19 134 SER A C 1
ATOM 1064 O O . SER A 1 134 ? -9.844 32.281 -4.227 1 95.19 134 SER A O 1
ATOM 1066 N N . ASP A 1 135 ? -10.734 31.422 -2.352 1 91.5 135 ASP A N 1
ATOM 1067 C CA . ASP A 1 135 ? -11.938 32.25 -2.412 1 91.5 135 ASP A CA 1
ATOM 1068 C C . ASP A 1 135 ? -11.586 33.719 -2.369 1 91.5 135 ASP A C 1
ATOM 1070 O O . ASP A 1 135 ? -12.203 34.531 -3.059 1 91.5 135 ASP A O 1
ATOM 1074 N N . LEU A 1 136 ? -10.602 34.031 -1.57 1 93.88 136 LEU A N 1
ATOM 1075 C CA . LEU A 1 136 ? -10.219 35.438 -1.363 1 93.88 136 LEU A CA 1
ATOM 1076 C C . LEU A 1 136 ? -9.242 35.906 -2.439 1 93.88 136 LEU A C 1
ATOM 1078 O O . LEU A 1 136 ? -8.977 37.094 -2.568 1 93.88 136 LEU A O 1
ATOM 1082 N N . GLY A 1 137 ? -8.727 34.938 -3.215 1 95.12 137 GLY A N 1
ATOM 1083 C CA . GLY A 1 137 ? -7.797 35.25 -4.289 1 95.12 137 GLY A CA 1
ATOM 1084 C C . GLY A 1 137 ? -6.375 35.469 -3.805 1 95.12 137 GLY A C 1
ATOM 1085 O O . GLY A 1 137 ? -5.559 36.062 -4.508 1 95.12 137 GLY A O 1
ATOM 1086 N N . VAL A 1 138 ? -6.055 35.062 -2.543 1 97.56 138 VAL A N 1
ATOM 1087 C CA . VAL A 1 138 ? -4.688 35.188 -2.043 1 97.56 138 VAL A CA 1
ATOM 1088 C C . VAL A 1 138 ? -3.797 34.156 -2.76 1 97.56 138 VAL A C 1
ATOM 1090 O O . VAL A 1 138 ? -4.125 32.969 -2.834 1 97.56 138 VAL A O 1
ATOM 1093 N N . PRO A 1 139 ? -2.688 34.562 -3.336 1 98.31 139 PRO A N 1
ATOM 1094 C CA . PRO A 1 139 ? -1.861 33.656 -4.145 1 98.31 139 PRO A CA 1
ATOM 1095 C C . PRO A 1 139 ? -1.037 32.688 -3.295 1 98.31 139 PRO A C 1
ATOM 1097 O O . PRO A 1 139 ? 0.153 32.938 -3.07 1 98.31 139 PRO A O 1
ATOM 1100 N N . VAL A 1 140 ? -1.591 31.609 -2.951 1 98.5 140 VAL A N 1
ATOM 1101 C CA . VAL A 1 140 ? -0.939 30.594 -2.133 1 98.5 140 VAL A CA 1
ATOM 1102 C C . VAL A 1 140 ? -0.65 29.359 -2.98 1 98.5 140 VAL A C 1
ATOM 1104 O O . VAL A 1 140 ? -1.508 28.906 -3.744 1 98.5 140 VAL A O 1
ATOM 1107 N N . THR A 1 141 ? 0.556 28.875 -2.955 1 98.62 141 THR A N 1
ATOM 1108 C CA . THR A 1 141 ? 0.904 27.547 -3.443 1 98.62 141 THR A CA 1
ATOM 1109 C C . THR A 1 141 ? 1.209 26.594 -2.279 1 98.62 141 THR A C 1
ATOM 1111 O O . THR A 1 141 ? 2.188 26.797 -1.556 1 98.62 141 THR A O 1
ATOM 1114 N N . ALA A 1 142 ? 0.387 25.594 -2.121 1 98.75 142 ALA A N 1
ATOM 1115 C CA . ALA A 1 142 ? 0.575 24.656 -1.021 1 98.75 142 ALA A CA 1
ATOM 1116 C C . ALA A 1 142 ? 1.543 23.547 -1.41 1 98.75 142 ALA A C 1
ATOM 1118 O O . ALA A 1 142 ? 1.641 23.188 -2.586 1 98.75 142 ALA A O 1
ATOM 1119 N N . VAL A 1 143 ? 2.305 23.031 -0.47 1 98.81 143 VAL A N 1
ATOM 1120 C CA . VAL A 1 143 ? 3.258 21.953 -0.688 1 98.81 143 VAL A CA 1
ATOM 1121 C C . VAL A 1 143 ? 3.066 20.875 0.375 1 98.81 143 VAL A C 1
ATOM 1123 O O . VAL A 1 143 ? 3.047 21.172 1.572 1 98.81 143 VAL A O 1
ATOM 1126 N N . GLY A 1 144 ? 2.832 19.703 -0.034 1 98.62 144 GLY A N 1
ATOM 1127 C CA . GLY A 1 144 ? 2.666 18.578 0.876 1 98.62 144 GLY A CA 1
ATOM 1128 C C . GLY A 1 144 ? 3.213 17.281 0.323 1 98.62 144 GLY A C 1
ATOM 1129 O O . GLY A 1 144 ? 4.113 17.281 -0.52 1 98.62 144 GLY A O 1
ATOM 1130 N N . MET A 1 145 ? 2.816 16.156 0.9 1 98.5 145 MET A N 1
ATOM 1131 C CA . MET A 1 145 ? 3.252 14.812 0.521 1 98.5 145 MET A CA 1
ATOM 1132 C C . MET A 1 145 ? 2.1 14.016 -0.085 1 98.5 145 MET A C 1
ATOM 1134 O O . MET A 1 145 ? 0.962 14.109 0.377 1 98.5 145 MET A O 1
ATOM 1138 N N . LEU A 1 146 ? 2.383 13.281 -1.172 1 98.25 146 LEU A N 1
ATOM 1139 C CA . LEU A 1 146 ? 1.399 12.336 -1.688 1 98.25 146 LEU A CA 1
ATOM 1140 C C . LEU A 1 146 ? 1.466 11.016 -0.929 1 98.25 146 LEU A C 1
ATOM 1142 O O . LEU A 1 146 ? 2.16 10.086 -1.35 1 98.25 146 LEU A O 1
ATOM 1146 N N . TRP A 1 147 ? 0.731 10.867 0.077 1 97.94 147 TRP A N 1
ATOM 1147 C CA . TRP A 1 147 ? 0.749 9.68 0.932 1 97.94 147 TRP A CA 1
ATOM 1148 C C . TRP A 1 147 ? 0.068 8.5 0.244 1 97.94 147 TRP A C 1
ATOM 1150 O O . TRP A 1 147 ? -1.125 8.562 -0.065 1 97.94 147 TRP A O 1
ATOM 1160 N N . GLN A 1 148 ? 0.771 7.398 0.147 1 97 148 GLN A N 1
ATOM 1161 C CA . GLN A 1 148 ? 0.277 6.23 -0.576 1 97 148 GLN A CA 1
ATOM 1162 C C . GLN A 1 148 ? -0.864 5.559 0.18 1 97 148 GLN A C 1
ATOM 1164 O O . GLN A 1 148 ? -1.743 4.945 -0.429 1 97 148 GLN A O 1
ATOM 1169 N N . HIS A 1 149 ? -0.853 5.621 1.515 1 97 149 HIS A N 1
ATOM 1170 C CA . HIS A 1 149 ? -1.886 4.996 2.332 1 97 149 HIS A CA 1
ATOM 1171 C C . HIS A 1 149 ? -2.699 6.039 3.088 1 97 149 HIS A C 1
ATOM 1173 O O . HIS A 1 149 ? -3.721 5.715 3.699 1 97 149 HIS A O 1
ATOM 1179 N N . GLY A 1 150 ? -2.223 7.289 3.023 1 96.38 150 GLY A N 1
ATOM 1180 C CA . GLY A 1 150 ? -2.793 8.25 3.953 1 96.38 150 GLY A CA 1
ATOM 1181 C C . GLY A 1 150 ? -2.531 7.906 5.406 1 96.38 150 GLY A C 1
ATOM 1182 O O . GLY A 1 150 ? -1.439 7.453 5.758 1 96.38 150 GLY A O 1
ATOM 1183 N N . TYR A 1 151 ? -3.398 8.18 6.258 1 95.62 151 TYR A N 1
ATOM 1184 C CA . TYR A 1 151 ? -3.262 7.82 7.664 1 95.62 151 TYR A CA 1
ATOM 1185 C C . TYR A 1 151 ? -3.561 6.344 7.879 1 95.62 151 TYR A C 1
ATOM 1187 O O . TYR A 1 151 ? -2.678 5.496 7.73 1 95.62 151 TYR A O 1
ATOM 1195 N N . PHE A 1 152 ? -4.52 5.773 8.172 1 96.5 152 PHE A N 1
ATOM 1196 C CA . PHE A 1 152 ? -5.047 4.414 8.18 1 96.5 152 PHE A CA 1
ATOM 1197 C C . PHE A 1 152 ? -6.57 4.426 8.195 1 96.5 152 PHE A C 1
ATOM 1199 O O . PHE A 1 152 ? -7.188 5.453 8.484 1 96.5 152 PHE A O 1
ATOM 1206 N N . ARG A 1 153 ? -7.152 3.412 7.723 1 96.62 153 ARG A N 1
ATOM 1207 C CA . ARG A 1 153 ? -8.586 3.182 7.871 1 96.62 153 ARG A CA 1
ATOM 1208 C C . ARG A 1 153 ? -8.883 2.338 9.102 1 96.62 153 ARG A C 1
ATOM 1210 O O . ARG A 1 153 ? -8.156 1.387 9.406 1 96.62 153 ARG A O 1
ATOM 1217 N N . GLN A 1 154 ? -9.859 2.701 9.82 1 96.56 154 GLN A N 1
ATOM 1218 C CA . GLN A 1 154 ? -10.172 2.07 11.102 1 96.56 154 GLN A CA 1
ATOM 1219 C C . GLN A 1 154 ? -11.234 0.99 10.938 1 96.56 154 GLN A C 1
ATOM 1221 O O . GLN A 1 154 ? -12.219 1.182 10.219 1 96.56 154 GLN A O 1
ATOM 1226 N N . SER A 1 155 ? -10.977 -0.116 11.453 1 94.56 155 SER A N 1
ATOM 1227 C CA . SER A 1 155 ? -11.953 -1.179 11.633 1 94.56 155 SER A CA 1
ATOM 1228 C C . SER A 1 155 ? -12.031 -1.619 13.094 1 94.56 155 SER A C 1
ATOM 1230 O O . SER A 1 155 ? -11.008 -1.722 13.766 1 94.56 155 SER A O 1
ATOM 1232 N N . ILE A 1 156 ? -13.242 -1.729 13.594 1 94.75 156 ILE A N 1
ATOM 1233 C CA . ILE A 1 156 ? -13.414 -2.219 14.953 1 94.75 156 ILE A CA 1
ATOM 1234 C C . ILE A 1 156 ? -13.734 -3.711 14.93 1 94.75 156 ILE A C 1
ATOM 1236 O O . ILE A 1 156 ? -14.805 -4.117 14.461 1 94.75 156 ILE A O 1
ATOM 1240 N N . GLY A 1 157 ? -12.875 -4.508 15.477 1 87.06 157 GLY A N 1
ATOM 1241 C CA . GLY A 1 157 ? -13.062 -5.949 15.484 1 87.06 157 GLY A CA 1
ATOM 1242 C C . GLY A 1 157 ? -14.172 -6.395 16.422 1 87.06 157 GLY A C 1
ATOM 1243 O O . GLY A 1 157 ? -14.703 -5.594 17.188 1 87.06 157 GLY A O 1
ATOM 1244 N N . PRO A 1 158 ? -14.477 -7.684 16.312 1 83.12 158 PRO A N 1
ATOM 1245 C CA . PRO A 1 158 ? -15.508 -8.219 17.203 1 83.12 158 PRO A CA 1
ATOM 1246 C C . PRO A 1 158 ? -15.156 -8.078 18.688 1 83.12 158 PRO A C 1
ATOM 1248 O O . PRO A 1 158 ? -16.047 -8.031 19.531 1 83.12 158 PRO A O 1
ATOM 1251 N N . ASP A 1 159 ? -13.922 -7.867 18.953 1 87.25 159 ASP A N 1
ATOM 1252 C CA . ASP A 1 159 ? -13.469 -7.723 20.344 1 87.25 159 ASP A CA 1
ATOM 1253 C C . ASP A 1 159 ? -13.516 -6.266 20.781 1 87.25 159 ASP A C 1
ATOM 1255 O O . ASP A 1 159 ? -13.141 -5.941 21.922 1 87.25 159 ASP A O 1
ATOM 1259 N N . GLY A 1 160 ? -13.961 -5.449 19.953 1 90.75 160 GLY A N 1
ATOM 1260 C CA . GLY A 1 160 ? -14.094 -4.039 20.281 1 90.75 160 GLY A CA 1
ATOM 1261 C C . GLY A 1 160 ? -12.797 -3.264 20.109 1 90.75 160 GLY A C 1
ATOM 1262 O O . GLY A 1 160 ? -12.742 -2.072 20.422 1 90.75 160 GLY A O 1
ATOM 1263 N N . ARG A 1 161 ? -11.859 -3.979 19.625 1 93.56 161 ARG A N 1
ATOM 1264 C CA . ARG A 1 161 ? -10.555 -3.326 19.5 1 93.56 161 ARG A CA 1
ATOM 1265 C C . ARG A 1 161 ? -10.375 -2.717 18.125 1 93.56 161 ARG A C 1
ATOM 1267 O O . ARG A 1 161 ? -10.812 -3.295 17.125 1 93.56 161 ARG A O 1
ATOM 1274 N N . GLN A 1 162 ? -9.656 -1.526 18.031 1 96.06 162 GLN A N 1
ATOM 1275 C CA . GLN A 1 162 ? -9.336 -0.837 16.797 1 96.06 162 GLN A CA 1
ATOM 1276 C C . GLN A 1 162 ? -8.273 -1.592 16 1 96.06 162 GLN A C 1
ATOM 1278 O O . GLN A 1 162 ? -7.273 -2.035 16.562 1 96.06 162 GLN A O 1
ATOM 1283 N N . GLN A 1 163 ? -8.531 -1.806 14.75 1 94.75 163 GLN A N 1
ATOM 1284 C CA . GLN A 1 163 ? -7.555 -2.309 13.789 1 94.75 163 GLN A CA 1
ATOM 1285 C C . GLN A 1 163 ? -7.242 -1.264 12.727 1 94.75 163 GLN A C 1
ATOM 1287 O O . GLN A 1 163 ? -8.156 -0.629 12.188 1 94.75 163 GLN A O 1
ATOM 1292 N N . ALA A 1 164 ? -5.957 -1.05 12.531 1 96.31 164 ALA A N 1
ATOM 1293 C CA . ALA A 1 164 ? -5.531 -0.107 11.5 1 96.31 164 ALA A CA 1
ATOM 1294 C C . ALA A 1 164 ? -5.32 -0.814 10.164 1 96.31 164 ALA A C 1
ATOM 1296 O O . ALA A 1 164 ? -4.52 -1.745 10.07 1 96.31 164 ALA A O 1
ATOM 1297 N N . LEU A 1 165 ? -6.09 -0.44 9.133 1 96.56 165 LEU A N 1
ATOM 1298 C CA . LEU A 1 165 ? -5.977 -0.98 7.785 1 96.56 165 LEU A CA 1
ATOM 1299 C C . LEU A 1 165 ? -5.336 0.037 6.844 1 96.56 165 LEU A C 1
ATOM 1301 O O . LEU A 1 165 ? -5.582 1.239 6.965 1 96.56 165 LEU A O 1
ATOM 1305 N N . TYR A 1 166 ? -4.527 -0.401 5.898 1 96.44 166 TYR A N 1
ATOM 1306 C CA . TYR A 1 166 ? -3.777 0.507 5.039 1 96.44 166 TYR A CA 1
ATOM 1307 C C . TYR A 1 166 ? -4.027 0.197 3.568 1 96.44 166 TYR A C 1
ATOM 1309 O O . TYR A 1 166 ? -3.105 -0.167 2.838 1 96.44 166 TYR A O 1
ATOM 1317 N N . PRO A 1 167 ? -5.266 0.366 3.047 1 96.12 167 PRO A N 1
ATOM 1318 C CA . PRO A 1 167 ? -5.461 0.232 1.602 1 96.12 167 PRO A CA 1
ATOM 1319 C C . PRO A 1 167 ? -4.672 1.265 0.801 1 96.12 167 PRO A C 1
ATOM 1321 O O . PRO A 1 167 ? -4.352 2.338 1.317 1 96.12 167 PRO A O 1
ATOM 1324 N N . VAL A 1 168 ? -4.379 1.003 -0.441 1 96.75 168 VAL A N 1
ATOM 1325 C CA . VAL A 1 168 ? -3.539 1.849 -1.284 1 96.75 168 VAL A CA 1
ATOM 1326 C C . VAL A 1 168 ? -4.395 2.918 -1.959 1 96.75 168 VAL A C 1
ATOM 1328 O O . VAL A 1 168 ? -5.5 2.633 -2.426 1 96.75 168 VAL A O 1
ATOM 1331 N N . ASN A 1 169 ? -3.914 4.109 -1.921 1 95.06 169 ASN A N 1
ATOM 1332 C CA . ASN A 1 169 ? -4.484 5.184 -2.727 1 95.06 169 ASN A CA 1
ATOM 1333 C C . ASN A 1 169 ? -3.914 5.184 -4.145 1 95.06 169 ASN A C 1
ATOM 1335 O O . ASN A 1 169 ? -2.869 5.785 -4.395 1 95.06 169 ASN A O 1
ATOM 1339 N N . ASP A 1 170 ? -4.641 4.617 -5.008 1 92.62 170 ASP A N 1
ATOM 1340 C CA . ASP A 1 170 ? -4.184 4.543 -6.395 1 92.62 170 ASP A CA 1
ATOM 1341 C C . ASP A 1 170 ? -4.242 5.91 -7.066 1 92.62 170 ASP A C 1
ATOM 1343 O O . ASP A 1 170 ? -5.297 6.543 -7.109 1 92.62 170 ASP A O 1
ATOM 1347 N N . THR A 1 171 ? -3.131 6.355 -7.609 1 92.25 171 THR A N 1
ATOM 1348 C CA . THR A 1 171 ? -3.012 7.695 -8.172 1 92.25 171 THR A CA 1
ATOM 1349 C C . THR A 1 171 ? -3.963 7.871 -9.352 1 92.25 171 THR A C 1
ATOM 1351 O O . THR A 1 171 ? -4.328 9 -9.703 1 92.25 171 THR A O 1
ATOM 1354 N N . ARG A 1 172 ? -4.461 6.773 -9.953 1 88.94 172 ARG A N 1
ATOM 1355 C CA . ARG A 1 172 ? -5.406 6.852 -11.062 1 88.94 172 ARG A CA 1
ATOM 1356 C C . ARG A 1 172 ? -6.805 7.207 -10.562 1 88.94 172 ARG A C 1
ATOM 1358 O O . ARG A 1 172 ? -7.656 7.629 -11.344 1 88.94 172 ARG A O 1
ATOM 1365 N N . GLN A 1 173 ? -6.953 7.012 -9.312 1 89.38 173 GLN A N 1
ATOM 1366 C CA . GLN A 1 173 ? -8.289 7.188 -8.742 1 89.38 173 GLN A CA 1
ATOM 1367 C C . GLN A 1 173 ? -8.383 8.492 -7.953 1 89.38 173 GLN A C 1
ATOM 1369 O O . GLN A 1 173 ? -9.383 8.742 -7.281 1 89.38 173 GLN A O 1
ATOM 1374 N N . MET A 1 174 ? -7.375 9.336 -7.965 1 93 174 MET A N 1
ATOM 1375 C CA . MET A 1 174 ? -7.32 10.594 -7.227 1 93 174 MET A CA 1
ATOM 1376 C C . MET A 1 174 ? -7.391 11.781 -8.18 1 93 174 MET A C 1
ATOM 1378 O O . MET A 1 174 ? -6.984 11.688 -9.336 1 93 174 MET A O 1
ATOM 1382 N N . PRO A 1 175 ? -7.961 12.844 -7.746 1 94.06 175 PRO A N 1
ATOM 1383 C CA . PRO A 1 175 ? -8 14.062 -8.57 1 94.06 175 PRO A CA 1
ATOM 1384 C C . PRO A 1 175 ? -6.676 14.812 -8.578 1 94.06 175 PRO A C 1
ATOM 1386 O O . PRO A 1 175 ? -6.617 15.969 -8.148 1 94.06 175 PRO A O 1
ATOM 1389 N N . ILE A 1 176 ? -5.594 14.164 -9.039 1 95.81 176 ILE A N 1
ATOM 1390 C CA . ILE A 1 176 ? -4.258 14.742 -9.141 1 95.81 176 ILE A CA 1
ATOM 1391 C C . ILE A 1 176 ? -3.689 14.5 -10.531 1 95.81 176 ILE A C 1
ATOM 1393 O O . ILE A 1 176 ? -4.184 13.648 -11.273 1 95.81 176 ILE A O 1
ATOM 1397 N N . GLU A 1 177 ? -2.777 15.25 -10.906 1 93.62 177 GLU A N 1
ATOM 1398 C CA . GLU A 1 177 ? -2.049 15.109 -12.164 1 93.62 177 GLU A CA 1
ATOM 1399 C C . GLU A 1 177 ? -0.552 15.336 -11.961 1 93.62 177 GLU A C 1
ATOM 1401 O O . GLU A 1 177 ? -0.14 15.984 -11 1 93.62 177 GLU A O 1
ATOM 1406 N N . PRO A 1 178 ? 0.25 14.75 -12.781 1 93.31 178 PRO A N 1
ATOM 1407 C CA . PRO A 1 178 ? 1.682 15.039 -12.672 1 93.31 178 PRO A CA 1
ATOM 1408 C C . PRO A 1 178 ? 1.999 16.516 -12.828 1 93.31 178 PRO A C 1
ATOM 1410 O O . PRO A 1 178 ? 1.375 17.203 -13.648 1 93.31 178 PRO A O 1
ATOM 1413 N N . LEU A 1 179 ? 2.879 16.984 -12.016 1 95.75 179 LEU A N 1
ATOM 1414 C CA . LEU A 1 179 ? 3.418 18.328 -12.195 1 95.75 179 LEU A CA 1
ATOM 1415 C C . LEU A 1 179 ? 4.43 18.359 -13.336 1 95.75 179 LEU A C 1
ATOM 1417 O O . LEU A 1 179 ? 5.266 17.453 -13.453 1 95.75 179 LEU A O 1
ATOM 1421 N N . HIS A 1 180 ? 4.32 19.328 -14.195 1 92.38 180 HIS A N 1
ATOM 1422 C CA . HIS A 1 180 ? 5.215 19.391 -15.344 1 92.38 180 HIS A CA 1
ATOM 1423 C C . HIS A 1 180 ? 6.168 20.578 -15.234 1 92.38 180 HIS A C 1
ATOM 1425 O O . HIS A 1 180 ? 5.828 21.594 -14.625 1 92.38 180 HIS A O 1
ATOM 1431 N N . ASP A 1 181 ? 7.324 20.375 -15.734 1 87 181 ASP A N 1
ATOM 1432 C CA . ASP A 1 181 ? 8.25 21.5 -15.828 1 87 181 ASP A CA 1
ATOM 1433 C C . ASP A 1 181 ? 7.961 22.359 -17.047 1 87 181 ASP A C 1
ATOM 1435 O O . ASP A 1 181 ? 6.918 22.188 -17.688 1 87 181 ASP A O 1
ATOM 1439 N N . ALA A 1 182 ? 8.844 23.312 -17.312 1 82.12 182 ALA A N 1
ATOM 1440 C CA . ALA A 1 182 ? 8.633 24.281 -18.375 1 82.12 182 ALA A CA 1
ATOM 1441 C C . ALA A 1 182 ? 8.648 23.594 -19.75 1 82.12 182 ALA A C 1
ATOM 1443 O O . ALA A 1 182 ? 8.008 24.062 -20.688 1 82.12 182 ALA A O 1
ATOM 1444 N N . SER A 1 183 ? 9.305 22.422 -19.844 1 79.38 183 SER A N 1
ATOM 1445 C CA . SER A 1 183 ? 9.406 21.688 -21.109 1 79.38 183 SER A CA 1
ATOM 1446 C C . SER A 1 183 ? 8.211 20.766 -21.312 1 79.38 183 SER A C 1
ATOM 1448 O O . SER A 1 183 ? 8.031 20.188 -22.391 1 79.38 183 SER A O 1
ATOM 1450 N N . GLY A 1 184 ? 7.352 20.672 -20.25 1 80.94 184 GLY A N 1
ATOM 1451 C CA . GLY A 1 184 ? 6.191 19.797 -20.344 1 80.94 184 GLY A CA 1
ATOM 1452 C C . GLY A 1 184 ? 6.457 18.391 -19.812 1 80.94 184 GLY A C 1
ATOM 1453 O O . GLY A 1 184 ? 5.559 17.547 -19.797 1 80.94 184 GLY A O 1
ATOM 1454 N N . ALA A 1 185 ? 7.645 18.125 -19.375 1 83.81 185 ALA A N 1
ATOM 1455 C CA . ALA A 1 185 ? 7.984 16.828 -18.812 1 83.81 185 ALA A CA 1
ATOM 1456 C C . ALA A 1 185 ? 7.504 16.719 -17.359 1 83.81 185 ALA A C 1
ATOM 1458 O O . ALA A 1 185 ? 7.566 17.703 -16.609 1 83.81 185 ALA A O 1
ATOM 1459 N N . PRO A 1 186 ? 7.008 15.516 -17.047 1 89.56 186 PRO A N 1
ATOM 1460 C CA . PRO A 1 186 ? 6.711 15.344 -15.617 1 89.56 186 PRO A CA 1
ATOM 1461 C C . PRO A 1 186 ? 7.902 15.664 -14.719 1 89.56 186 PRO A C 1
ATOM 1463 O O . PRO A 1 186 ? 9.023 15.234 -15 1 89.56 186 PRO A O 1
ATOM 1466 N N . LEU A 1 187 ? 7.664 16.469 -13.773 1 94.44 187 LEU A N 1
ATOM 1467 C CA . LEU A 1 187 ? 8.734 16.953 -12.914 1 94.44 187 LEU A CA 1
ATOM 1468 C C . LEU A 1 187 ? 9.273 15.852 -12.016 1 94.44 187 LEU A C 1
ATOM 1470 O O . LEU A 1 187 ? 8.5 15.156 -11.344 1 94.44 187 LEU A O 1
ATOM 1474 N N . ARG A 1 188 ? 10.5 15.617 -12.125 1 92.44 188 ARG A N 1
ATOM 1475 C CA . ARG A 1 188 ? 11.258 14.664 -11.328 1 92.44 188 ARG A CA 1
ATOM 1476 C C . ARG A 1 188 ? 12.594 15.258 -10.891 1 92.44 188 ARG A C 1
ATOM 1478 O O . ARG A 1 188 ? 13.312 15.852 -11.695 1 92.44 188 ARG A O 1
ATOM 1485 N N . LEU A 1 189 ? 12.898 15.25 -9.602 1 94.19 189 LEU A N 1
ATOM 1486 C CA . LEU A 1 189 ? 14.172 15.805 -9.148 1 94.19 189 LEU A CA 1
ATOM 1487 C C . LEU A 1 189 ? 14.859 14.859 -8.164 1 94.19 189 LEU A C 1
ATOM 1489 O O . LEU A 1 189 ? 14.211 13.977 -7.594 1 94.19 189 LEU A O 1
ATOM 1493 N N . ALA A 1 190 ? 16.125 15 -8.008 1 93.44 190 ALA A N 1
ATOM 1494 C CA . ALA A 1 190 ? 16.906 14.133 -7.129 1 93.44 190 ALA A CA 1
ATOM 1495 C C . ALA A 1 190 ? 17.344 14.875 -5.871 1 93.44 190 ALA A C 1
ATOM 1497 O O . ALA A 1 190 ? 17.688 16.062 -5.934 1 93.44 190 ALA A O 1
ATOM 1498 N N . ILE A 1 191 ? 17.234 14.234 -4.766 1 93.69 191 ILE A N 1
ATOM 1499 C CA . ILE A 1 191 ? 17.844 14.75 -3.543 1 93.69 191 ILE A CA 1
ATOM 1500 C C . ILE A 1 191 ? 18.766 13.695 -2.936 1 93.69 191 ILE A C 1
ATOM 1502 O O . ILE A 1 191 ? 18.688 12.516 -3.297 1 93.69 191 ILE A O 1
ATOM 1506 N N . GLN A 1 192 ? 19.625 14.148 -2.068 1 89.88 192 GLN A N 1
ATOM 1507 C CA . GLN A 1 192 ? 20.625 13.25 -1.491 1 89.88 192 GLN A CA 1
ATOM 1508 C C . GLN A 1 192 ? 20.234 12.844 -0.071 1 89.88 192 GLN A C 1
ATOM 1510 O O . GLN A 1 192 ? 19.906 13.695 0.757 1 89.88 192 GLN A O 1
ATOM 1515 N N . LEU A 1 193 ? 20.156 11.594 0.229 1 87.31 193 LEU A N 1
ATOM 1516 C CA . LEU A 1 193 ? 20.141 11 1.561 1 87.31 193 LEU A CA 1
ATOM 1517 C C . LEU A 1 193 ? 21.469 10.305 1.859 1 87.31 193 LEU A C 1
ATOM 1519 O O . LEU A 1 193 ? 22.297 10.125 0.963 1 87.31 193 LEU A O 1
ATOM 1523 N N . PRO A 1 194 ? 21.719 10.039 3.15 1 81.62 194 PRO A N 1
ATOM 1524 C CA . PRO A 1 194 ? 23 9.391 3.443 1 81.62 194 PRO A CA 1
ATOM 1525 C C . PRO A 1 194 ? 23.266 8.172 2.564 1 81.62 194 PRO A C 1
ATOM 1527 O O . PRO A 1 194 ? 22.516 7.188 2.631 1 81.62 194 PRO A O 1
ATOM 1530 N N . GLY A 1 195 ? 24.234 8.297 1.763 1 74.81 195 GLY A N 1
ATOM 1531 C CA . GLY A 1 195 ? 24.734 7.156 1.013 1 74.81 195 GLY A CA 1
ATOM 1532 C C . GLY A 1 195 ? 23.984 6.914 -0.279 1 74.81 195 GLY A C 1
ATOM 1533 O O . GLY A 1 195 ? 24.312 6 -1.038 1 74.81 195 GLY A O 1
ATOM 1534 N N . LEU A 1 196 ? 22.938 7.703 -0.469 1 82.5 196 LEU A N 1
ATOM 1535 C CA . LEU A 1 196 ? 22.219 7.402 -1.704 1 82.5 196 LEU A CA 1
ATOM 1536 C C . LEU A 1 196 ? 21.5 8.641 -2.23 1 82.5 196 LEU A C 1
ATOM 1538 O O . LEU A 1 196 ? 21.156 9.539 -1.46 1 82.5 196 LEU A O 1
ATOM 1542 N N . GLN A 1 197 ? 21.359 8.656 -3.504 1 89.25 197 GLN A N 1
ATOM 1543 C CA . GLN A 1 197 ? 20.5 9.625 -4.195 1 89.25 197 GLN A CA 1
ATOM 1544 C C . GLN A 1 197 ? 19.109 9.047 -4.449 1 89.25 197 GLN A C 1
ATOM 1546 O O . GLN A 1 197 ? 18.984 7.898 -4.871 1 89.25 197 GLN A O 1
ATOM 1551 N N . ILE A 1 198 ? 18.062 9.82 -4.055 1 93.5 198 ILE A N 1
ATOM 1552 C CA . ILE A 1 198 ? 16.703 9.328 -4.297 1 93.5 198 ILE A CA 1
ATOM 1553 C C . ILE A 1 198 ? 15.977 10.273 -5.242 1 93.5 198 ILE A C 1
ATOM 1555 O O . ILE A 1 198 ? 16.312 11.461 -5.324 1 93.5 198 ILE A O 1
ATOM 1559 N N . TRP A 1 199 ? 14.984 9.75 -5.961 1 94.38 199 TRP A N 1
ATOM 1560 C CA . TRP A 1 199 ? 14.172 10.508 -6.91 1 94.38 199 TRP A CA 1
ATOM 1561 C C . TRP A 1 199 ? 12.852 10.938 -6.281 1 94.38 199 TRP A C 1
ATOM 1563 O O . TRP A 1 199 ? 12.18 10.133 -5.629 1 94.38 199 TRP A O 1
ATOM 1573 N N . LEU A 1 200 ? 12.508 12.203 -6.422 1 96.81 200 LEU A N 1
ATOM 1574 C CA . LEU A 1 200 ? 11.219 12.758 -6.043 1 96.81 200 LEU A CA 1
ATOM 1575 C C . LEU A 1 200 ? 10.383 13.078 -7.277 1 96.81 200 LEU A C 1
ATOM 1577 O O . LEU A 1 200 ? 10.875 13.695 -8.219 1 96.81 200 LEU A O 1
ATOM 1581 N N . ARG A 1 201 ? 9.164 12.617 -7.266 1 95.25 201 ARG A N 1
ATOM 1582 C CA . ARG A 1 201 ? 8.219 12.984 -8.312 1 95.25 201 ARG A CA 1
ATOM 1583 C C . ARG A 1 201 ? 7.242 14.047 -7.816 1 95.25 201 ARG A C 1
ATOM 1585 O O . ARG A 1 201 ? 6.797 14.008 -6.668 1 95.25 201 ARG A O 1
ATOM 1592 N N . GLY A 1 202 ? 6.938 15 -8.711 1 97 202 GLY A N 1
ATOM 1593 C CA . GLY A 1 202 ? 6.008 16.062 -8.359 1 97 202 GLY A CA 1
ATOM 1594 C C . GLY A 1 202 ? 4.617 15.852 -8.93 1 97 202 GLY A C 1
ATOM 1595 O O . GLY A 1 202 ? 4.469 15.508 -10.102 1 97 202 GLY A O 1
ATOM 1596 N N . TRP A 1 203 ? 3.609 15.984 -8.125 1 97.19 203 TRP A N 1
ATOM 1597 C CA . TRP A 1 203 ? 2.199 15.961 -8.5 1 97.19 203 TRP A CA 1
ATOM 1598 C C . TRP A 1 203 ? 1.522 17.281 -8.133 1 97.19 203 TRP A C 1
ATOM 1600 O O . TRP A 1 203 ? 2.109 18.125 -7.449 1 97.19 203 TRP A O 1
ATOM 1610 N N . GLN A 1 204 ? 0.333 17.484 -8.617 1 97.12 204 GLN A N 1
ATOM 1611 C CA . GLN A 1 204 ? -0.395 18.703 -8.25 1 97.12 204 GLN A CA 1
ATOM 1612 C C . GLN A 1 204 ? -1.897 18.438 -8.188 1 97.12 204 GLN A C 1
ATOM 1614 O O . GLN A 1 204 ? -2.412 17.578 -8.906 1 97.12 204 GLN A O 1
ATOM 1619 N N . ALA A 1 205 ? -2.566 19.078 -7.375 1 96.38 205 ALA A N 1
ATOM 1620 C CA . ALA A 1 205 ? -4.02 19.219 -7.305 1 96.38 205 ALA A CA 1
ATOM 1621 C C . ALA A 1 205 ? -4.434 20.672 -7.434 1 96.38 205 ALA A C 1
ATOM 1623 O O . ALA A 1 205 ? -3.752 21.578 -6.926 1 96.38 205 ALA A O 1
ATOM 1624 N N . ARG A 1 206 ? -5.523 20.891 -8.117 1 95.88 206 ARG A N 1
ATOM 1625 C CA . ARG A 1 206 ? -6.062 22.234 -8.234 1 95.88 206 ARG A CA 1
ATOM 1626 C C . ARG A 1 206 ? -7.055 22.531 -7.117 1 95.88 206 ARG A C 1
ATOM 1628 O O . ARG A 1 206 ? -7.941 21.719 -6.84 1 95.88 206 ARG A O 1
ATOM 1635 N N . VAL A 1 207 ? -6.84 23.609 -6.465 1 96 207 VAL A N 1
ATOM 1636 C CA . VAL A 1 207 ? -7.73 24.078 -5.41 1 96 207 VAL A CA 1
ATOM 1637 C C . VAL A 1 207 ? -8.242 25.484 -5.742 1 96 207 VAL A C 1
ATOM 1639 O O . VAL A 1 207 ? -7.789 26.469 -5.172 1 96 207 VAL A O 1
ATOM 1642 N N . GLY A 1 208 ? -9.242 25.578 -6.629 1 92.88 208 GLY A N 1
ATOM 1643 C CA . GLY A 1 208 ? -9.703 26.859 -7.133 1 92.88 208 GLY A CA 1
ATOM 1644 C C . GLY A 1 208 ? -8.625 27.641 -7.867 1 92.88 208 GLY A C 1
ATOM 1645 O O . GLY A 1 208 ? -8.047 27.141 -8.836 1 92.88 208 GLY A O 1
ATOM 1646 N N . LEU A 1 209 ? -8.305 28.75 -7.281 1 94.31 209 LEU A N 1
ATOM 1647 C CA . LEU A 1 209 ? -7.293 29.609 -7.879 1 94.31 209 LEU A CA 1
ATOM 1648 C C . LEU A 1 209 ? -5.895 29.172 -7.453 1 94.31 209 LEU A C 1
ATOM 1650 O O . LEU A 1 209 ? -4.898 29.625 -8.031 1 94.31 209 LEU A O 1
ATOM 1654 N N . ASN A 1 210 ? -5.844 28.297 -6.5 1 96.44 210 ASN A N 1
ATOM 1655 C CA . ASN A 1 210 ? -4.566 27.891 -5.934 1 96.44 210 ASN A CA 1
ATOM 1656 C C . ASN A 1 210 ? -4.207 26.453 -6.348 1 96.44 210 ASN A C 1
ATOM 1658 O O . ASN A 1 210 ? -4.977 25.797 -7.047 1 96.44 210 ASN A O 1
ATOM 1662 N N . ARG A 1 211 ? -2.982 26.062 -6 1 96.69 211 ARG A N 1
ATOM 1663 C CA . ARG A 1 211 ? -2.512 24.703 -6.301 1 96.69 211 ARG A CA 1
ATOM 1664 C C . ARG A 1 211 ? -1.842 24.078 -5.082 1 96.69 211 ARG A C 1
ATOM 1666 O O . ARG A 1 211 ? -1.285 24.781 -4.238 1 96.69 211 ARG A O 1
ATOM 1673 N N . LEU A 1 212 ? -1.979 22.797 -5.008 1 98.31 212 LEU A N 1
ATOM 1674 C CA . LEU A 1 212 ? -1.256 21.984 -4.039 1 98.31 212 LEU A CA 1
ATOM 1675 C C . LEU A 1 212 ? -0.25 21.062 -4.734 1 98.31 212 LEU A C 1
ATOM 1677 O O . LEU A 1 212 ? -0.63 20.219 -5.551 1 98.31 212 LEU A O 1
ATOM 1681 N N . LEU A 1 213 ? 1.006 21.344 -4.516 1 98.62 213 LEU A N 1
ATOM 1682 C CA . LEU A 1 213 ? 2.062 20.469 -5.02 1 98.62 213 LEU A CA 1
ATOM 1683 C C . LEU A 1 213 ? 2.328 19.328 -4.055 1 98.62 213 LEU A C 1
ATOM 1685 O O . LEU A 1 213 ? 2.357 19.516 -2.84 1 98.62 213 LEU A O 1
ATOM 1689 N N . LEU A 1 214 ? 2.477 18.141 -4.562 1 98.56 214 LEU A N 1
ATOM 1690 C CA . LEU A 1 214 ? 2.633 16.938 -3.748 1 98.56 214 LEU A CA 1
ATOM 1691 C C . LEU A 1 214 ? 3.91 16.188 -4.121 1 98.56 214 LEU A C 1
ATOM 1693 O O . LEU A 1 214 ? 4.191 15.984 -5.305 1 98.56 214 LEU A O 1
ATOM 1697 N N . LEU A 1 215 ? 4.676 15.844 -3.088 1 98.5 215 LEU A N 1
ATOM 1698 C CA . LEU A 1 215 ? 5.906 15.086 -3.273 1 98.5 215 LEU A CA 1
ATOM 1699 C C . LEU A 1 215 ? 5.633 13.586 -3.18 1 98.5 215 LEU A C 1
ATOM 1701 O O . LEU A 1 215 ? 4.883 13.141 -2.311 1 98.5 215 LEU A O 1
ATOM 1705 N N . ASP A 1 216 ? 6.215 12.812 -4.07 1 97.56 216 ASP A N 1
ATOM 1706 C CA . ASP A 1 216 ? 6.062 11.367 -4.148 1 97.56 216 ASP A CA 1
ATOM 1707 C C . ASP A 1 216 ? 7.418 10.672 -4.266 1 97.56 216 ASP A C 1
ATOM 1709 O O . ASP A 1 216 ? 8.172 10.93 -5.207 1 97.56 216 ASP A O 1
ATOM 1713 N N . THR A 1 217 ? 7.75 9.797 -3.305 1 97.5 217 THR A N 1
ATOM 1714 C CA . THR A 1 217 ? 9.016 9.078 -3.354 1 97.5 217 THR A CA 1
ATOM 1715 C C . THR A 1 217 ? 8.82 7.668 -3.906 1 97.5 217 THR A C 1
ATOM 1717 O O . THR A 1 217 ? 9.789 6.918 -4.066 1 97.5 217 THR A O 1
ATOM 1720 N N . ASN A 1 218 ? 7.547 7.242 -4.188 1 96.25 218 ASN A N 1
ATOM 1721 C CA . ASN A 1 218 ? 7.273 5.914 -4.727 1 96.25 218 ASN A CA 1
ATOM 1722 C C . ASN A 1 218 ? 7.645 5.816 -6.203 1 96.25 218 ASN A C 1
ATOM 1724 O O . ASN A 1 218 ? 6.785 5.57 -7.051 1 96.25 218 ASN A O 1
ATOM 1728 N N . ASP A 1 219 ? 8.859 5.996 -6.449 1 93.81 219 ASP A N 1
ATOM 1729 C CA . ASP A 1 219 ? 9.5 5.84 -7.75 1 93.81 219 ASP A CA 1
ATOM 1730 C C . ASP A 1 219 ? 10.281 4.531 -7.828 1 93.81 219 ASP A C 1
ATOM 1732 O O . ASP A 1 219 ? 11.148 4.27 -6.988 1 93.81 219 ASP A O 1
ATOM 1736 N N . PRO A 1 220 ? 10 3.707 -8.852 1 91.19 220 PRO A N 1
ATOM 1737 C CA . PRO A 1 220 ? 10.664 2.406 -8.953 1 91.19 220 PRO A CA 1
ATOM 1738 C C . PRO A 1 220 ? 12.188 2.529 -9.047 1 91.19 220 PRO A C 1
ATOM 1740 O O . PRO A 1 220 ? 12.906 1.551 -8.828 1 91.19 220 PRO A O 1
ATOM 1743 N N . ALA A 1 221 ? 12.703 3.703 -9.414 1 91.88 221 ALA A N 1
ATOM 1744 C CA . ALA A 1 221 ? 14.141 3.918 -9.461 1 91.88 221 ALA A CA 1
ATOM 1745 C C . ALA A 1 221 ? 14.734 4 -8.055 1 91.88 221 ALA A C 1
ATOM 1747 O O . ALA A 1 221 ? 15.945 3.855 -7.879 1 91.88 221 ALA A O 1
ATOM 1748 N N . ASN A 1 222 ? 13.914 4.277 -7.094 1 94.56 222 ASN A N 1
ATOM 1749 C CA . ASN A 1 222 ? 14.359 4.34 -5.707 1 94.56 222 ASN A CA 1
ATOM 1750 C C . ASN A 1 222 ? 14.414 2.955 -5.07 1 94.56 222 ASN A C 1
ATOM 1752 O O . ASN A 1 222 ? 13.617 2.08 -5.414 1 94.56 222 ASN A O 1
ATOM 1756 N N . PRO A 1 223 ? 15.422 2.732 -4.152 1 93.25 223 PRO A N 1
ATOM 1757 C CA . PRO A 1 223 ? 15.336 1.496 -3.375 1 93.25 223 PRO A CA 1
ATOM 1758 C C . PRO A 1 223 ? 14.055 1.41 -2.541 1 93.25 223 PRO A C 1
ATOM 1760 O O . PRO A 1 223 ? 13.461 2.439 -2.209 1 93.25 223 PRO A O 1
ATOM 1763 N N . PRO A 1 224 ? 13.617 0.234 -2.146 1 93.5 224 PRO A N 1
ATOM 1764 C CA . PRO A 1 224 ? 12.336 0.042 -1.476 1 93.5 224 PRO A CA 1
ATOM 1765 C C . PRO A 1 224 ? 12.188 0.902 -0.223 1 93.5 224 PRO A C 1
ATOM 1767 O O . PRO A 1 224 ? 11.117 1.475 0.016 1 93.5 224 PRO A O 1
ATOM 1770 N N . ILE A 1 225 ? 13.18 1.048 0.562 1 92.81 225 ILE A N 1
ATOM 1771 C CA . ILE A 1 225 ? 13.094 1.789 1.815 1 92.81 225 ILE A CA 1
ATOM 1772 C C . ILE A 1 225 ? 12.805 3.26 1.527 1 92.81 225 ILE A C 1
ATOM 1774 O O . ILE A 1 225 ? 12.094 3.92 2.293 1 92.81 225 ILE A O 1
ATOM 1778 N N . ALA A 1 226 ? 13.398 3.795 0.466 1 95.12 226 ALA A N 1
ATOM 1779 C CA . ALA A 1 226 ? 13.156 5.184 0.079 1 95.12 226 ALA A CA 1
ATOM 1780 C C . ALA A 1 226 ? 11.75 5.359 -0.477 1 95.12 226 ALA A C 1
ATOM 1782 O O . ALA A 1 226 ? 11.125 6.41 -0.285 1 95.12 226 ALA A O 1
ATOM 1783 N N . ARG A 1 227 ? 11.234 4.344 -1.194 1 96.12 227 ARG A N 1
ATOM 1784 C CA . ARG A 1 227 ? 9.875 4.391 -1.727 1 96.12 227 ARG A CA 1
ATOM 1785 C C . ARG A 1 227 ? 8.852 4.477 -0.602 1 96.12 227 ARG A C 1
ATOM 1787 O O . ARG A 1 227 ? 7.754 5.008 -0.794 1 96.12 227 ARG A O 1
ATOM 1794 N N . LEU A 1 228 ? 9.219 4.027 0.576 1 97.06 228 LEU A N 1
ATOM 1795 C CA . LEU A 1 228 ? 8.297 3.959 1.701 1 97.06 228 LEU A CA 1
ATOM 1796 C C . LEU A 1 228 ? 8.211 5.301 2.42 1 97.06 228 LEU A C 1
ATOM 1798 O O . LEU A 1 228 ? 7.355 5.496 3.283 1 97.06 228 LEU A O 1
ATOM 1802 N N . ILE A 1 229 ? 9.023 6.27 2.051 1 97.62 229 ILE A N 1
ATOM 1803 C CA . ILE A 1 229 ? 9.047 7.555 2.738 1 97.62 229 ILE A CA 1
ATOM 1804 C C . ILE A 1 229 ? 7.688 8.234 2.607 1 97.62 229 ILE A C 1
ATOM 1806 O O . ILE A 1 229 ? 7.195 8.844 3.564 1 97.62 229 ILE A O 1
ATOM 1810 N N . ALA A 1 230 ? 7.055 8.164 1.478 1 97.5 230 ALA A N 1
ATOM 1811 C CA . ALA A 1 230 ? 5.742 8.766 1.264 1 97.5 230 ALA A CA 1
ATOM 1812 C C . ALA A 1 230 ? 4.629 7.734 1.436 1 97.5 230 ALA A C 1
ATOM 1814 O O . ALA A 1 230 ? 3.539 7.891 0.881 1 97.5 230 ALA A O 1
ATOM 1815 N N . SER A 1 231 ? 4.824 6.652 2.209 1 96.75 231 SER A N 1
ATOM 1816 C CA . SER A 1 231 ? 3.865 5.562 2.338 1 96.75 231 SER A CA 1
ATOM 1817 C C . SER A 1 231 ? 2.756 5.918 3.324 1 96.75 231 SER A C 1
ATOM 1819 O O . SER A 1 231 ? 1.632 6.219 2.918 1 96.75 231 SER A O 1
ATOM 1821 N N . GLU A 1 232 ? 3.08 6.051 4.617 1 97.19 232 GLU A N 1
ATOM 1822 C CA . GLU A 1 232 ? 2.086 6.25 5.668 1 97.19 232 GLU A CA 1
ATOM 1823 C C . GLU A 1 232 ? 2.264 7.609 6.344 1 97.19 232 GLU A C 1
ATOM 1825 O O . GLU A 1 232 ? 3.357 7.941 6.805 1 97.19 232 GLU A O 1
ATOM 1830 N N . LEU A 1 233 ? 1.173 8.352 6.348 1 97.38 233 LEU A N 1
ATOM 1831 C CA . LEU A 1 233 ? 1.161 9.602 7.098 1 97.38 233 LEU A CA 1
ATOM 1832 C C . LEU A 1 233 ? 1.337 9.344 8.594 1 97.38 233 LEU A C 1
ATOM 1834 O O . LEU A 1 233 ? 0.525 8.641 9.203 1 97.38 233 LEU A O 1
ATOM 1838 N N . TYR A 1 234 ? 2.447 9.875 9.211 1 94.19 234 TYR A N 1
ATOM 1839 C CA . TYR A 1 234 ? 2.822 9.758 10.617 1 94.19 234 TYR A CA 1
ATOM 1840 C C . TYR A 1 234 ? 3.17 8.32 10.977 1 94.19 234 TYR A C 1
ATOM 1842 O O . TYR A 1 234 ? 2.947 7.887 12.109 1 94.19 234 TYR A O 1
ATOM 1850 N N . GLY A 1 235 ? 3.551 7.574 9.984 1 92.5 235 GLY A N 1
ATOM 1851 C CA . GLY A 1 235 ? 3.998 6.211 10.227 1 92.5 235 GLY A CA 1
ATOM 1852 C C . GLY A 1 235 ? 5.508 6.09 10.312 1 92.5 235 GLY A C 1
ATOM 1853 O O . GLY A 1 235 ? 6.234 7.035 10 1 92.5 235 GLY A O 1
ATOM 1854 N N . GLY A 1 236 ? 5.949 4.918 10.805 1 91.19 236 GLY A N 1
ATOM 1855 C CA . GLY A 1 236 ? 7.375 4.629 10.852 1 91.19 236 GLY A CA 1
ATOM 1856 C C . GLY A 1 236 ? 8.016 5.012 12.172 1 91.19 236 GLY A C 1
ATOM 1857 O O . GLY A 1 236 ? 7.34 5.5 13.078 1 91.19 236 GLY A O 1
ATOM 1858 N N . ASP A 1 237 ? 9.32 4.812 12.258 1 93.62 237 ASP A N 1
ATOM 1859 C CA . ASP A 1 237 ? 10.086 5.148 13.453 1 93.62 237 ASP A CA 1
ATOM 1860 C C . ASP A 1 237 ? 10.664 6.559 13.352 1 93.62 237 ASP A C 1
ATOM 1862 O O . ASP A 1 237 ? 10.297 7.324 12.461 1 93.62 237 ASP A O 1
ATOM 1866 N N . ASN A 1 238 ? 11.453 6.875 14.273 1 95.19 238 ASN A N 1
ATOM 1867 C CA . ASN A 1 238 ? 12.016 8.219 14.352 1 95.19 238 ASN A CA 1
ATOM 1868 C C . ASN A 1 238 ? 12.852 8.547 13.117 1 95.19 238 ASN A C 1
ATOM 1870 O O . ASN A 1 238 ? 12.844 9.688 12.641 1 95.19 238 ASN A O 1
ATOM 1874 N N . GLU A 1 239 ? 13.602 7.598 12.625 1 94.69 239 GLU A N 1
ATOM 1875 C CA . GLU A 1 239 ? 14.406 7.836 11.43 1 94.69 239 GLU A CA 1
ATOM 1876 C C . GLU A 1 239 ? 13.523 8.078 10.211 1 94.69 239 GLU A C 1
ATOM 1878 O O . GLU A 1 239 ? 13.812 8.953 9.391 1 94.69 239 GLU A O 1
ATOM 1883 N N . MET A 1 240 ? 12.508 7.27 10.094 1 96.06 240 MET A N 1
ATOM 1884 C CA . MET A 1 240 ? 11.562 7.48 9 1 96.06 240 MET A CA 1
ATOM 1885 C C . MET A 1 240 ? 10.93 8.867 9.086 1 96.06 240 MET A C 1
ATOM 1887 O O . MET A 1 240 ? 10.75 9.539 8.07 1 96.06 240 MET A O 1
ATOM 1891 N N . ARG A 1 241 ? 10.617 9.305 10.297 1 97.12 241 ARG A N 1
ATOM 1892 C CA . ARG A 1 241 ? 10.055 10.633 10.492 1 97.12 241 ARG A CA 1
ATOM 1893 C C . ARG A 1 241 ? 11.016 11.711 10.016 1 97.12 241 ARG A C 1
ATOM 1895 O O . ARG A 1 241 ? 10.609 12.688 9.375 1 97.12 241 ARG A O 1
ATOM 1902 N N . LEU A 1 242 ? 12.25 11.531 10.336 1 97.56 242 LEU A N 1
ATOM 1903 C CA . LEU A 1 242 ? 13.258 12.484 9.875 1 97.56 242 LEU A CA 1
ATOM 1904 C C . LEU A 1 242 ? 13.32 12.516 8.352 1 97.56 242 LEU A C 1
ATOM 1906 O O . LEU A 1 242 ? 13.359 13.594 7.75 1 97.56 242 LEU A O 1
ATOM 1910 N N . ARG A 1 243 ? 13.289 11.32 7.703 1 97.06 243 ARG A N 1
ATOM 1911 C CA . ARG A 1 243 ? 13.305 11.242 6.246 1 97.06 243 ARG A CA 1
ATOM 1912 C C . ARG A 1 243 ? 12.117 11.977 5.645 1 97.06 243 ARG A C 1
ATOM 1914 O O . ARG A 1 243 ? 12.258 12.703 4.66 1 97.06 243 ARG A O 1
ATOM 1921 N N . GLN A 1 244 ? 11 11.758 6.211 1 98.19 244 GLN A N 1
ATOM 1922 C CA . GLN A 1 244 ? 9.773 12.391 5.73 1 98.19 244 GLN A CA 1
ATOM 1923 C C . GLN A 1 244 ? 9.859 13.906 5.824 1 98.19 244 GLN A C 1
ATOM 1925 O O . GLN A 1 244 ? 9.477 14.617 4.891 1 98.19 244 GLN A O 1
ATOM 1930 N N . GLU A 1 245 ? 10.367 14.383 6.902 1 98.44 245 GLU A N 1
ATOM 1931 C CA . GLU A 1 245 ? 10.453 15.82 7.113 1 98.44 245 GLU A CA 1
ATOM 1932 C C . GLU A 1 245 ? 11.531 16.453 6.238 1 98.44 245 GLU A C 1
ATOM 1934 O O . GLU A 1 245 ? 11.398 17.594 5.789 1 98.44 245 GLU A O 1
ATOM 1939 N N . LEU A 1 246 ? 12.625 15.711 5.941 1 98.06 246 LEU A N 1
ATOM 1940 C CA . LEU A 1 246 ? 13.633 16.156 4.988 1 98.06 246 LEU A CA 1
ATOM 1941 C C . LEU A 1 246 ? 13.039 16.281 3.586 1 98.06 246 LEU A C 1
ATOM 1943 O O . LEU A 1 246 ? 13.281 17.266 2.889 1 98.06 246 LEU A O 1
ATOM 1947 N N . VAL A 1 247 ? 12.25 15.297 3.232 1 98.25 247 VAL A N 1
ATOM 1948 C CA . VAL A 1 247 ? 11.641 15.305 1.907 1 98.25 247 VAL A CA 1
ATOM 1949 C C . VAL A 1 247 ? 10.648 16.453 1.801 1 98.25 247 VAL A C 1
ATOM 1951 O O . VAL A 1 247 ? 10.625 17.172 0.797 1 98.25 247 VAL A O 1
ATOM 1954 N N . LEU A 1 248 ? 9.867 16.672 2.789 1 98.62 248 LEU A N 1
ATOM 1955 C CA . LEU A 1 248 ? 8.875 17.734 2.777 1 98.62 248 LEU A CA 1
ATOM 1956 C C . LEU A 1 248 ? 9.555 19.109 2.758 1 98.62 248 LEU A C 1
ATOM 1958 O O . LEU A 1 248 ? 9.188 19.969 1.957 1 98.62 248 LEU A O 1
ATOM 1962 N N . GLY A 1 249 ? 10.523 19.312 3.648 1 98.5 249 GLY A N 1
ATOM 1963 C CA . GLY A 1 249 ? 11.156 20.609 3.762 1 98.5 249 GLY A CA 1
ATOM 1964 C C . GLY A 1 249 ? 12.102 20.906 2.611 1 98.5 249 GLY A C 1
ATOM 1965 O O . GLY A 1 249 ? 11.852 21.812 1.816 1 98.5 249 GLY A O 1
ATOM 1966 N N . ILE A 1 250 ? 13.211 20.109 2.5 1 98.19 250 ILE A N 1
ATOM 1967 C CA . ILE A 1 250 ? 14.227 20.328 1.478 1 98.19 250 ILE A CA 1
ATOM 1968 C C . ILE A 1 250 ? 13.664 19.969 0.103 1 98.19 250 ILE A C 1
ATOM 1970 O O . ILE A 1 250 ? 13.75 20.766 -0.831 1 98.19 250 ILE A O 1
ATOM 1974 N N . GLY A 1 251 ? 13.039 18.797 0.013 1 98.19 251 GLY A N 1
ATOM 1975 C CA . GLY A 1 251 ? 12.453 18.391 -1.255 1 98.19 251 GLY A CA 1
ATOM 1976 C C . GLY A 1 251 ? 11.336 19.312 -1.716 1 98.19 251 GLY A C 1
ATOM 1977 O O . GLY A 1 251 ? 11.203 19.594 -2.91 1 98.19 251 GLY A O 1
ATOM 1978 N N . GLY A 1 252 ? 10.523 19.734 -0.775 1 98.5 252 GLY A N 1
ATOM 1979 C CA . GLY A 1 252 ? 9.414 20.625 -1.106 1 98.5 252 GLY A CA 1
ATOM 1980 C C . GLY A 1 252 ? 9.867 21.953 -1.692 1 98.5 252 GLY A C 1
ATOM 1981 O O . GLY A 1 252 ? 9.305 22.422 -2.678 1 98.5 252 GLY A O 1
ATOM 1982 N N . TRP A 1 253 ? 10.883 22.562 -1.104 1 98.5 253 TRP A N 1
ATOM 1983 C CA . TRP A 1 253 ? 11.367 23.844 -1.626 1 98.5 253 TRP A CA 1
ATOM 1984 C C . TRP A 1 253 ? 12.008 23.656 -3 1 98.5 253 TRP A C 1
ATOM 1986 O O . TRP A 1 253 ? 11.82 24.484 -3.895 1 98.5 253 TRP A O 1
ATOM 1996 N N . ARG A 1 254 ? 12.758 22.594 -3.141 1 97.62 254 ARG A N 1
ATOM 1997 C CA . ARG A 1 254 ? 13.383 22.312 -4.43 1 97.62 254 ARG A CA 1
ATOM 1998 C C . ARG A 1 254 ? 12.328 22.078 -5.508 1 97.62 254 ARG A C 1
ATOM 2000 O O . ARG A 1 254 ? 12.531 22.438 -6.672 1 97.62 254 ARG A O 1
ATOM 2007 N N . LEU A 1 255 ? 11.242 21.438 -5.105 1 97.5 255 LEU A N 1
ATOM 2008 C CA . LEU A 1 255 ? 10.141 21.219 -6.039 1 97.5 255 LEU A CA 1
ATOM 2009 C C . LEU A 1 255 ? 9.555 22.547 -6.504 1 97.5 255 LEU A C 1
ATOM 2011 O O . LEU A 1 255 ? 9.242 22.719 -7.684 1 97.5 255 LEU A O 1
ATOM 2015 N N . LEU A 1 256 ? 9.344 23.531 -5.59 1 97.19 256 LEU A N 1
ATOM 2016 C CA . LEU A 1 256 ? 8.859 24.859 -5.926 1 97.19 256 LEU A CA 1
ATOM 2017 C C . LEU A 1 256 ? 9.781 25.547 -6.93 1 97.19 256 LEU A C 1
ATOM 2019 O O . LEU A 1 256 ? 9.32 26.109 -7.926 1 97.19 256 LEU A O 1
ATOM 2023 N N . GLU A 1 257 ? 11.062 25.406 -6.645 1 95.81 257 GLU A N 1
ATOM 2024 C CA . GLU A 1 257 ? 12.047 26.016 -7.535 1 95.81 257 GLU A CA 1
ATOM 2025 C C . GLU A 1 257 ? 12.008 25.375 -8.922 1 95.81 257 GLU A C 1
ATOM 2027 O O . GLU A 1 257 ? 12.031 26.078 -9.93 1 95.81 257 GLU A O 1
ATOM 2032 N N . ALA A 1 258 ? 11.953 24.047 -8.883 1 94.94 258 ALA A N 1
ATOM 2033 C CA . ALA A 1 258 ? 11.945 23.312 -10.148 1 94.94 258 ALA A CA 1
ATOM 2034 C C . ALA A 1 258 ? 10.695 23.625 -10.961 1 94.94 258 ALA A C 1
ATOM 2036 O O . ALA A 1 258 ? 10.727 23.594 -12.195 1 94.94 258 ALA A O 1
ATOM 2037 N N . ALA A 1 259 ? 9.648 23.969 -10.32 1 95.38 259 ALA A N 1
ATOM 2038 C CA . ALA A 1 259 ? 8.391 24.312 -10.977 1 95.38 259 ALA A CA 1
ATOM 2039 C C . ALA A 1 259 ? 8.391 25.766 -11.43 1 95.38 259 ALA A C 1
ATOM 2041 O O . ALA A 1 259 ? 7.426 26.25 -12.023 1 95.38 259 ALA A O 1
ATOM 2042 N N . GLY A 1 260 ? 9.406 26.5 -11.156 1 93.75 260 GLY A N 1
ATOM 2043 C CA . GLY A 1 260 ? 9.547 27.891 -11.57 1 93.75 260 GLY A CA 1
ATOM 2044 C C . GLY A 1 260 ? 8.781 28.859 -10.688 1 93.75 260 GLY A C 1
ATOM 2045 O O . GLY A 1 260 ? 8.422 29.953 -11.125 1 93.75 260 GLY A O 1
ATOM 2046 N N . LEU A 1 261 ? 8.492 28.484 -9.43 1 95.56 261 LEU A N 1
ATOM 2047 C CA . LEU A 1 261 ? 7.73 29.312 -8.516 1 95.56 261 LEU A CA 1
ATOM 2048 C C . LEU A 1 261 ? 8.648 30 -7.508 1 95.56 261 LEU A C 1
ATOM 2050 O O . LEU A 1 261 ? 9.57 29.375 -6.973 1 95.56 261 LEU A O 1
ATOM 2054 N N . GLN A 1 262 ? 8.477 31.25 -7.285 1 93.88 262 GLN A N 1
ATOM 2055 C CA . GLN A 1 262 ? 9.297 32.062 -6.375 1 93.88 262 GLN A CA 1
ATOM 2056 C C . GLN A 1 262 ? 8.43 32.75 -5.328 1 93.88 262 GLN A C 1
ATOM 2058 O O . GLN A 1 262 ? 7.988 33.875 -5.535 1 93.88 262 GLN A O 1
ATOM 2063 N N . PRO A 1 263 ? 8.281 32.188 -4.262 1 97.69 263 PRO A N 1
ATOM 2064 C CA . PRO A 1 263 ? 7.422 32.781 -3.234 1 97.69 263 PRO A CA 1
ATOM 2065 C C . PRO A 1 263 ? 8.117 33.906 -2.459 1 97.69 263 PRO A C 1
ATOM 2067 O O . PRO A 1 263 ? 9.312 33.812 -2.188 1 97.69 263 PRO A O 1
ATOM 2070 N N . ASP A 1 264 ? 7.32 34.938 -2.031 1 98.06 264 ASP A N 1
ATOM 2071 C CA . ASP A 1 264 ? 7.777 35.969 -1.121 1 98.06 264 ASP A CA 1
ATOM 2072 C C . ASP A 1 264 ? 7.816 35.469 0.319 1 98.06 264 ASP A C 1
ATOM 2074 O O . ASP A 1 264 ? 8.711 35.844 1.086 1 98.06 264 ASP A O 1
ATOM 2078 N N . VAL A 1 265 ? 6.852 34.656 0.618 1 98.81 265 VAL A N 1
ATOM 2079 C CA . VAL A 1 265 ? 6.652 34.219 1.997 1 98.81 265 VAL A CA 1
ATOM 2080 C C . VAL A 1 265 ? 6.617 32.719 2.061 1 98.81 265 VAL A C 1
ATOM 2082 O O . VAL A 1 265 ? 6.027 32.062 1.193 1 98.81 265 VAL A O 1
ATOM 2085 N N . LEU A 1 266 ? 7.371 32.125 2.969 1 98.88 266 LEU A N 1
ATOM 2086 C CA . LEU A 1 266 ? 7.273 30.719 3.357 1 98.88 266 LEU A CA 1
ATOM 2087 C C . LEU A 1 266 ? 6.473 30.562 4.648 1 98.88 266 LEU A C 1
ATOM 2089 O O . LEU A 1 266 ? 6.848 31.125 5.684 1 98.88 266 LEU A O 1
ATOM 2093 N N . HIS A 1 267 ? 5.371 29.984 4.566 1 98.94 267 HIS A N 1
ATOM 2094 C CA . HIS A 1 267 ? 4.543 29.719 5.734 1 98.94 267 HIS A CA 1
ATOM 2095 C C . HIS A 1 267 ? 4.629 28.266 6.156 1 98.94 267 HIS A C 1
ATOM 2097 O O . HIS A 1 267 ? 4.145 27.375 5.449 1 98.94 267 HIS A O 1
ATOM 2103 N N . LEU A 1 268 ? 5.277 28 7.27 1 98.81 268 LEU A N 1
ATOM 2104 C CA . LEU A 1 268 ? 5.379 26.672 7.855 1 98.81 268 LEU A CA 1
ATOM 2105 C C . LEU A 1 268 ? 4.199 26.391 8.773 1 98.81 268 LEU A C 1
ATOM 2107 O O . LEU A 1 268 ? 4.105 26.953 9.867 1 98.81 268 LEU A O 1
ATOM 2111 N N . ASN A 1 269 ? 3.34 25.562 8.281 1 98.25 269 ASN A N 1
ATOM 2112 C CA . ASN A 1 269 ? 2.236 25.141 9.133 1 98.25 269 ASN A CA 1
ATOM 2113 C C . ASN A 1 269 ? 2.648 23.984 10.039 1 98.25 269 ASN A C 1
ATOM 2115 O O . ASN A 1 269 ? 2.422 22.812 9.703 1 98.25 269 ASN A O 1
ATOM 2119 N N . ASP A 1 270 ? 3.145 24.375 11.211 1 96.38 270 ASP A N 1
ATOM 2120 C CA . ASP A 1 270 ? 3.77 23.516 12.219 1 96.38 270 ASP A CA 1
ATOM 2121 C C . ASP A 1 270 ? 5.215 23.203 11.844 1 96.38 270 ASP A C 1
ATOM 2123 O O . ASP A 1 270 ? 5.723 23.688 10.828 1 96.38 270 ASP A O 1
ATOM 2127 N N . GLY A 1 271 ? 5.922 22.406 12.68 1 97.12 271 GLY A N 1
ATOM 2128 C CA . GLY A 1 271 ? 7.367 22.297 12.578 1 97.12 271 GLY A CA 1
ATOM 2129 C C . GLY A 1 271 ? 7.816 21.203 11.625 1 97.12 271 GLY A C 1
ATOM 2130 O O . GLY A 1 271 ? 9.008 21.094 11.312 1 97.12 271 GLY A O 1
ATOM 2131 N N . HIS A 1 272 ? 6.926 20.469 10.969 1 97.56 272 HIS A N 1
ATOM 2132 C CA . HIS A 1 272 ? 7.285 19.297 10.188 1 97.56 272 HIS A CA 1
ATOM 2133 C C . HIS A 1 272 ? 8.156 19.672 9 1 97.56 272 HIS A C 1
ATOM 2135 O O . HIS A 1 272 ? 9.016 18.906 8.578 1 97.56 272 HIS A O 1
ATOM 2141 N N . ALA A 1 273 ? 7.895 20.891 8.422 1 98.25 273 ALA A N 1
ATOM 2142 C CA . ALA A 1 273 ? 8.602 21.281 7.207 1 98.25 273 ALA A CA 1
ATOM 2143 C C . ALA A 1 273 ? 9.703 22.297 7.52 1 98.25 273 ALA A C 1
ATOM 2145 O O . ALA A 1 273 ? 10.141 23.047 6.645 1 98.25 273 ALA A O 1
ATOM 2146 N N . ALA A 1 274 ? 10.195 22.266 8.719 1 98.69 274 ALA A N 1
ATOM 2147 C CA . ALA A 1 274 ? 11.109 23.312 9.18 1 98.69 274 ALA A CA 1
ATOM 2148 C C . ALA A 1 274 ? 12.398 23.312 8.375 1 98.69 274 ALA A C 1
ATOM 2150 O O . ALA A 1 274 ? 13.062 24.344 8.25 1 98.69 274 ALA A O 1
ATOM 2151 N N . PHE A 1 275 ? 12.789 22.203 7.746 1 98.69 275 PHE A N 1
ATOM 2152 C CA . PHE A 1 275 ? 14 22.141 6.938 1 98.69 275 PHE A CA 1
ATOM 2153 C C . PHE A 1 275 ? 13.883 23.031 5.711 1 98.69 275 PHE A C 1
ATOM 2155 O O . PHE A 1 275 ? 14.883 23.344 5.062 1 98.69 275 PHE A O 1
ATOM 2162 N N . ALA A 1 276 ? 12.688 23.5 5.387 1 98.69 276 ALA A N 1
ATOM 2163 C CA . ALA A 1 276 ? 12.5 24.422 4.27 1 98.69 276 ALA A CA 1
ATOM 2164 C C . ALA A 1 276 ? 13.203 25.75 4.535 1 98.69 276 ALA A C 1
ATOM 2166 O O . ALA A 1 276 ? 13.594 26.453 3.602 1 98.69 276 ALA A O 1
ATOM 2167 N N . VAL A 1 277 ? 13.367 26.078 5.812 1 98.5 277 VAL A N 1
ATOM 2168 C CA . VAL A 1 277 ? 14.086 27.297 6.207 1 98.5 277 VAL A CA 1
ATOM 2169 C C . VAL A 1 277 ? 15.516 27.234 5.691 1 98.5 277 VAL A C 1
ATOM 2171 O O . VAL A 1 277 ? 16.016 28.219 5.125 1 98.5 277 VAL A O 1
ATOM 2174 N N . LEU A 1 278 ? 16.156 26.109 5.871 1 98.62 278 LEU A N 1
ATOM 2175 C CA . LEU A 1 278 ? 17.531 25.922 5.438 1 98.62 278 LEU A CA 1
ATOM 2176 C C . LEU A 1 278 ? 17.625 25.938 3.914 1 98.62 278 LEU A C 1
ATOM 2178 O O . LEU A 1 278 ? 18.531 26.562 3.348 1 98.62 278 LEU A O 1
ATOM 2182 N N . GLU A 1 279 ? 16.734 25.281 3.316 1 98.38 279 GLU A N 1
ATOM 2183 C CA . GLU A 1 279 ? 16.781 25.141 1.863 1 98.38 279 GLU A CA 1
ATOM 2184 C C . GLU A 1 279 ? 16.516 26.469 1.171 1 98.38 279 GLU A C 1
ATOM 2186 O O . GLU A 1 279 ? 17.094 26.766 0.124 1 98.38 279 GLU A O 1
ATOM 2191 N N . ARG A 1 280 ? 15.57 27.219 1.679 1 98.62 280 ARG A N 1
ATOM 2192 C CA . ARG A 1 280 ? 15.312 28.547 1.136 1 98.62 280 ARG A CA 1
ATOM 2193 C C . ARG A 1 280 ? 16.547 29.422 1.226 1 98.62 280 ARG A C 1
ATOM 2195 O O . ARG A 1 280 ? 16.859 30.156 0.289 1 98.62 280 ARG A O 1
ATOM 2202 N N . ALA A 1 281 ? 17.234 29.406 2.361 1 98.56 281 ALA A N 1
ATOM 2203 C CA . ALA A 1 281 ? 18.484 30.141 2.514 1 98.56 281 ALA A CA 1
ATOM 2204 C C . ALA A 1 281 ? 19.531 29.656 1.5 1 98.56 281 ALA A C 1
ATOM 2206 O O . ALA A 1 281 ? 20.219 30.469 0.888 1 98.56 281 ALA A O 1
ATOM 2207 N N . ARG A 1 282 ? 19.625 28.344 1.365 1 98.25 282 ARG A N 1
ATOM 2208 C CA . ARG A 1 282 ? 20.547 27.766 0.395 1 98.25 282 ARG A CA 1
ATOM 2209 C C . ARG A 1 282 ? 20.266 28.281 -1.01 1 98.25 282 ARG A C 1
ATOM 2211 O O . ARG A 1 282 ? 21.188 28.625 -1.756 1 98.25 282 ARG A O 1
ATOM 2218 N N . SER A 1 283 ? 18.984 28.234 -1.348 1 97.44 283 SER A N 1
ATOM 2219 C CA . SER A 1 283 ? 18.562 28.734 -2.65 1 97.44 283 SER A CA 1
ATOM 2220 C C . SER A 1 283 ? 18.984 30.188 -2.844 1 97.44 283 SER A C 1
ATOM 2222 O O . SER A 1 283 ? 19.438 30.578 -3.922 1 97.44 283 SER A O 1
ATOM 2224 N N . HIS A 1 284 ? 18.781 30.984 -1.862 1 97.88 284 HIS A N 1
ATOM 2225 C CA . HIS A 1 284 ? 19.172 32.406 -1.909 1 97.88 284 HIS A CA 1
ATOM 2226 C C . HIS A 1 284 ? 20.688 32.562 -2.029 1 97.88 284 HIS A C 1
ATOM 2228 O O . HIS A 1 284 ? 21.172 33.406 -2.762 1 97.88 284 HIS A O 1
ATOM 2234 N N . MET A 1 285 ? 21.469 31.781 -1.272 1 98.12 285 MET A N 1
ATOM 2235 C CA . MET A 1 285 ? 22.922 31.781 -1.36 1 98.12 285 MET A CA 1
ATOM 2236 C C . MET A 1 285 ? 23.375 31.578 -2.803 1 98.12 285 MET A C 1
ATOM 2238 O O . MET A 1 285 ? 24.234 32.312 -3.287 1 98.12 285 MET A O 1
ATOM 2242 N N . ALA A 1 286 ? 22.766 30.625 -3.393 1 95.69 286 ALA A N 1
ATOM 2243 C CA . ALA A 1 286 ? 23.156 30.281 -4.754 1 95.69 286 ALA A CA 1
ATOM 2244 C C . ALA A 1 286 ? 22.828 31.391 -5.734 1 95.69 286 ALA A C 1
ATOM 2246 O O . ALA A 1 286 ? 23.594 31.672 -6.656 1 95.69 286 ALA A O 1
ATOM 2247 N N . ARG A 1 287 ? 21.75 32 -5.531 1 94.81 287 ARG A N 1
ATOM 2248 C CA . ARG A 1 287 ? 21.281 33.031 -6.445 1 94.81 287 ARG A CA 1
ATOM 2249 C C . ARG A 1 287 ? 22.078 34.312 -6.262 1 94.81 287 ARG A C 1
ATOM 2251 O O . ARG A 1 287 ? 22.438 34.969 -7.242 1 94.81 287 ARG A O 1
ATOM 2258 N N . GLU A 1 288 ? 22.359 34.688 -5.008 1 96 288 GLU A N 1
ATOM 2259 C CA . GLU A 1 288 ? 22.953 36 -4.707 1 96 288 GLU A CA 1
ATOM 2260 C C . GLU A 1 288 ? 24.438 35.844 -4.383 1 96 288 GLU A C 1
ATOM 2262 O O . GLU A 1 288 ? 25.141 36.875 -4.246 1 96 288 GLU A O 1
ATOM 2267 N N . ARG A 1 289 ? 24.953 34.625 -4.297 1 95.88 289 ARG A N 1
ATOM 2268 C CA . ARG A 1 289 ? 26.344 34.344 -3.982 1 95.88 289 ARG A CA 1
ATOM 2269 C C . ARG A 1 289 ? 26.75 35 -2.668 1 95.88 289 ARG A C 1
ATOM 2271 O O . ARG A 1 289 ? 27.734 35.75 -2.617 1 95.88 289 ARG A O 1
ATOM 2278 N N . VAL A 1 290 ? 26.016 34.75 -1.66 1 97.88 290 VAL A N 1
ATOM 2279 C CA . VAL A 1 290 ? 26.266 35.281 -0.323 1 97.88 290 VAL A CA 1
ATOM 2280 C C . VAL A 1 290 ? 26.438 34.125 0.664 1 97.88 290 VAL A C 1
ATOM 2282 O O . VAL A 1 290 ? 26.172 32.969 0.327 1 97.88 290 VAL A O 1
ATOM 2285 N N . SER A 1 291 ? 26.953 34.406 1.872 1 97.56 291 SER A N 1
ATOM 2286 C CA . SER A 1 291 ? 27.141 33.406 2.9 1 97.56 291 SER A CA 1
ATOM 2287 C C . SER A 1 291 ? 25.797 32.969 3.496 1 97.56 291 SER A C 1
ATOM 2289 O O . SER A 1 291 ? 24.781 33.625 3.299 1 97.56 291 SER A O 1
ATOM 2291 N N . PHE A 1 292 ? 25.844 31.875 4.238 1 98 292 PHE A N 1
ATOM 2292 C CA . PHE A 1 292 ? 24.641 31.359 4.879 1 98 292 PHE A CA 1
ATOM 2293 C C . PHE A 1 292 ? 24.047 32.375 5.84 1 98 292 PHE A C 1
ATOM 2295 O O . PHE A 1 292 ? 22.828 32.562 5.891 1 98 292 PHE A O 1
ATOM 2302 N N . ALA A 1 293 ? 24.859 33 6.617 1 97.31 293 ALA A N 1
ATOM 2303 C CA . ALA A 1 293 ? 24.391 33.969 7.598 1 97.31 293 ALA A CA 1
ATOM 2304 C C . ALA A 1 293 ? 23.625 35.125 6.922 1 97.31 293 ALA A C 1
ATOM 2306 O O . ALA A 1 293 ? 22.578 35.531 7.402 1 97.31 293 ALA A O 1
ATOM 2307 N N . VAL A 1 294 ? 24.203 35.625 5.785 1 98.06 294 VAL A N 1
ATOM 2308 C CA . VAL A 1 294 ? 23.547 36.688 5.043 1 98.06 294 VAL A CA 1
ATOM 2309 C C . VAL A 1 294 ? 22.234 36.188 4.461 1 98.06 294 VAL A C 1
ATOM 2311 O O . VAL A 1 294 ? 21.203 36.875 4.559 1 98.06 294 VAL A O 1
ATOM 2314 N N . ALA A 1 295 ? 22.266 35 3.896 1 98.56 295 ALA A N 1
ATOM 2315 C CA . ALA A 1 295 ? 21.078 34.406 3.279 1 98.56 295 ALA A CA 1
ATOM 2316 C C . ALA A 1 295 ? 19.984 34.188 4.312 1 98.56 295 ALA A C 1
ATOM 2318 O O . ALA A 1 295 ? 18.797 34.438 4.039 1 98.56 295 ALA A O 1
ATOM 2319 N N . LEU A 1 296 ? 20.375 33.656 5.488 1 98 296 LEU A N 1
ATOM 2320 C CA . LEU A 1 296 ? 19.406 33.406 6.543 1 98 296 LEU A CA 1
ATOM 2321 C C . LEU A 1 296 ? 18.766 34.719 7.008 1 98 296 LEU A C 1
ATOM 2323 O O . LEU A 1 296 ? 17.547 34.75 7.242 1 98 296 LEU A O 1
ATOM 2327 N N . ASN A 1 297 ? 19.531 35.75 7.117 1 97.06 297 ASN A N 1
ATOM 2328 C CA . ASN A 1 297 ? 19 37.062 7.523 1 97.06 297 ASN A CA 1
ATOM 2329 C C . ASN A 1 297 ? 18.078 37.656 6.461 1 97.06 297 ASN A C 1
ATOM 2331 O O . ASN A 1 297 ? 17.109 38.344 6.789 1 97.06 297 ASN A O 1
ATOM 2335 N N . ALA A 1 298 ? 18.375 37.375 5.238 1 97.94 298 ALA A N 1
ATOM 2336 C CA . ALA A 1 298 ? 17.531 37.844 4.152 1 97.94 298 ALA A CA 1
ATOM 2337 C C . ALA A 1 298 ? 16.203 37.094 4.109 1 97.94 298 ALA A C 1
ATOM 2339 O O . ALA A 1 298 ? 15.141 37.719 4.109 1 97.94 298 ALA A O 1
ATOM 2340 N N . THR A 1 299 ? 16.281 35.781 4.129 1 98.44 299 THR A N 1
ATOM 2341 C CA . THR A 1 299 ? 15.109 34.938 3.875 1 98.44 299 THR A CA 1
ATOM 2342 C C . THR A 1 299 ? 14.234 34.844 5.121 1 98.44 299 THR A C 1
ATOM 2344 O O . THR A 1 299 ? 13.008 34.719 5.02 1 98.44 299 THR A O 1
ATOM 2347 N N . ARG A 1 300 ? 14.828 34.906 6.273 1 97.44 300 ARG A N 1
ATOM 2348 C CA . ARG A 1 300 ? 14.109 34.781 7.539 1 97.44 300 ARG A CA 1
ATOM 2349 C C . ARG A 1 300 ? 12.969 35.781 7.621 1 97.44 300 ARG A C 1
ATOM 2351 O O . ARG A 1 300 ? 11.906 35.469 8.164 1 97.44 300 ARG A O 1
ATOM 2358 N N . ALA A 1 301 ? 13.172 36.938 7.059 1 97.25 301 ALA A N 1
ATOM 2359 C CA . ALA A 1 301 ? 12.195 38.031 7.113 1 97.25 301 ALA A CA 1
ATOM 2360 C C . ALA A 1 301 ? 10.883 37.625 6.441 1 97.25 301 ALA A C 1
ATOM 2362 O O . ALA A 1 301 ? 9.82 38.156 6.766 1 97.25 301 ALA A O 1
ATOM 2363 N N . GLY A 1 302 ? 10.984 36.656 5.562 1 98.38 302 GLY A N 1
ATOM 2364 C CA . GLY A 1 302 ? 9.805 36.188 4.844 1 98.38 302 GLY A CA 1
ATOM 2365 C C . GLY A 1 302 ? 9.336 34.812 5.27 1 98.38 302 GLY A C 1
ATOM 2366 O O . GLY A 1 302 ? 8.547 34.188 4.57 1 98.38 302 GLY A O 1
ATOM 2367 N N . ASN A 1 303 ? 9.836 34.219 6.383 1 98.75 303 ASN A N 1
ATOM 2368 C CA . ASN A 1 303 ? 9.406 32.938 6.898 1 98.75 303 ASN A CA 1
ATOM 2369 C C . ASN A 1 303 ? 8.438 33.094 8.062 1 98.75 303 ASN A C 1
ATOM 2371 O O . ASN A 1 303 ? 8.727 33.812 9.023 1 98.75 303 ASN A O 1
ATOM 2375 N N . LEU A 1 304 ? 7.289 32.5 7.938 1 98.88 304 LEU A N 1
ATOM 2376 C CA . LEU A 1 304 ? 6.297 32.469 9.008 1 98.88 304 LEU A CA 1
ATOM 2377 C C . LEU A 1 304 ? 6.164 31.078 9.594 1 98.88 304 LEU A C 1
ATOM 2379 O O . LEU A 1 304 ? 5.977 30.109 8.852 1 98.88 304 LEU A O 1
ATOM 2383 N N . PHE A 1 305 ? 6.395 30.953 10.922 1 98.62 305 PHE A N 1
ATOM 2384 C CA . PHE A 1 305 ? 6.184 29.688 11.602 1 98.62 305 PHE A CA 1
ATOM 2385 C C . PHE A 1 305 ? 4.922 29.734 12.453 1 98.62 305 PHE A C 1
ATOM 2387 O O . PHE A 1 305 ? 4.812 30.547 13.367 1 98.62 305 PHE A O 1
ATOM 2394 N N . THR A 1 306 ? 3.949 28.844 12.141 1 98.81 306 THR A N 1
ATOM 2395 C CA . THR A 1 306 ? 2.752 28.656 12.953 1 98.81 306 THR A CA 1
ATOM 2396 C C . THR A 1 306 ? 2.814 27.344 13.734 1 98.81 306 THR A C 1
ATOM 2398 O O . THR A 1 306 ? 2.916 26.281 13.133 1 98.81 306 THR A O 1
ATOM 2401 N N . THR A 1 307 ? 2.762 27.422 15.031 1 98 307 THR A N 1
ATOM 2402 C CA . THR A 1 307 ? 2.773 26.203 15.836 1 98 307 THR A CA 1
ATOM 2403 C C . THR A 1 307 ? 1.351 25.766 16.156 1 98 307 THR A C 1
ATOM 2405 O O . THR A 1 307 ? 0.47 26.594 16.391 1 98 307 THR A O 1
ATOM 2408 N N . HIS A 1 308 ? 1.12 24.516 16.062 1 96.38 308 HIS A N 1
ATOM 2409 C CA . HIS A 1 308 ? -0.156 23.906 16.422 1 96.38 308 HIS A CA 1
ATOM 2410 C C . HIS A 1 308 ? -0.001 22.969 17.594 1 96.38 308 HIS A C 1
ATOM 2412 O O . HIS A 1 308 ? -0.929 22.219 17.938 1 96.38 308 HIS A O 1
ATOM 2418 N N . THR A 1 309 ? 1.134 22.953 18.25 1 92.12 309 THR A N 1
ATOM 2419 C CA . THR A 1 309 ? 1.463 22.016 19.312 1 92.12 309 THR A CA 1
ATOM 2420 C C . THR A 1 309 ? 1.374 22.688 20.672 1 92.12 309 THR A C 1
ATOM 2422 O O . THR A 1 309 ? 2.213 23.516 21.016 1 92.12 309 THR A O 1
ATOM 2425 N N . PRO A 1 310 ? 0.497 22.297 21.453 1 91.88 310 PRO A N 1
ATOM 2426 C CA . PRO A 1 310 ? 0.301 22.969 22.734 1 91.88 310 PRO A CA 1
ATOM 2427 C C . PRO A 1 310 ? 1.133 22.344 23.859 1 91.88 310 PRO A C 1
ATOM 2429 O O . PRO A 1 310 ? 1.141 22.859 24.984 1 91.88 310 PRO A O 1
ATOM 2432 N N . VAL A 1 311 ? 1.774 21.281 23.547 1 90.31 311 VAL A N 1
ATOM 2433 C CA . VAL A 1 311 ? 2.598 20.594 24.547 1 90.31 311 VAL A CA 1
ATOM 2434 C C . VAL A 1 311 ? 4.023 20.438 24.016 1 90.31 311 VAL A C 1
ATOM 2436 O O . VAL A 1 311 ? 4.23 19.953 22.906 1 90.31 311 VAL A O 1
ATOM 2439 N N . GLU A 1 312 ? 4.926 20.719 24.844 1 88.25 312 GLU A N 1
ATOM 2440 C CA . GLU A 1 312 ? 6.328 20.719 24.422 1 88.25 312 GLU A CA 1
ATOM 2441 C C . GLU A 1 312 ? 6.746 19.344 23.906 1 88.25 312 GLU A C 1
ATOM 2443 O O . GLU A 1 312 ? 7.512 19.234 22.953 1 88.25 312 GLU A O 1
ATOM 2448 N N . ALA A 1 313 ? 6.211 18.344 24.547 1 86.06 313 ALA A N 1
ATOM 2449 C CA . ALA A 1 313 ? 6.586 16.969 24.203 1 86.06 313 ALA A CA 1
ATOM 2450 C C . ALA A 1 313 ? 6.059 16.594 22.828 1 86.06 313 ALA A C 1
ATOM 2452 O O . ALA A 1 313 ? 6.496 15.594 22.234 1 86.06 313 ALA A O 1
ATOM 2453 N N . GLY A 1 314 ? 5.238 17.375 22.312 1 90.31 314 GLY A N 1
ATOM 2454 C CA . GLY A 1 314 ? 4.609 17.047 21.047 1 90.31 314 GLY A CA 1
ATOM 2455 C C . GLY A 1 314 ? 5.453 17.422 19.844 1 90.31 314 GLY A C 1
ATOM 2456 O O . GLY A 1 314 ? 5.184 16.969 18.719 1 90.31 314 GLY A O 1
ATOM 2457 N N . PHE A 1 315 ? 6.516 18.172 20.031 1 94.88 315 PHE A N 1
ATOM 2458 C CA . PHE A 1 315 ? 7.375 18.562 18.906 1 94.88 315 PHE A CA 1
ATOM 2459 C C . PHE A 1 315 ? 8.258 17.391 18.469 1 94.88 315 PHE A C 1
ATOM 2461 O O . PHE A 1 315 ? 8.742 16.625 19.312 1 94.88 315 PHE A O 1
ATOM 2468 N N . ASP A 1 316 ? 8.484 17.297 17.203 1 96.25 316 ASP A N 1
ATOM 2469 C CA . ASP A 1 316 ? 9.422 16.297 16.703 1 96.25 316 ASP A CA 1
ATOM 2470 C C . ASP A 1 316 ? 10.852 16.625 17.141 1 96.25 316 ASP A C 1
ATOM 2472 O O . ASP A 1 316 ? 11.289 17.781 17.031 1 96.25 316 ASP A O 1
ATOM 2476 N N . ARG A 1 317 ? 11.484 15.688 17.641 1 97.62 317 ARG A N 1
ATOM 2477 C CA . ARG A 1 317 ? 12.883 15.789 18.047 1 97.62 317 ARG A CA 1
ATOM 2478 C C . ARG A 1 317 ? 13.695 14.617 17.516 1 97.62 317 ARG A C 1
ATOM 2480 O O . ARG A 1 317 ? 13.211 13.484 17.469 1 97.62 317 ARG A O 1
ATOM 2487 N N . PHE A 1 318 ? 14.883 14.898 17.156 1 98.06 318 PHE A N 1
ATOM 2488 C CA . PHE A 1 318 ? 15.75 13.859 16.609 1 98.06 318 PHE A CA 1
ATOM 2489 C C . PHE A 1 318 ? 17.094 13.844 17.312 1 98.06 318 PHE A C 1
ATOM 2491 O O . PHE A 1 318 ? 17.641 14.898 17.656 1 98.06 318 PHE A O 1
ATOM 2498 N N . PRO A 1 319 ? 17.656 12.719 17.562 1 97.69 319 PRO A N 1
ATOM 2499 C CA . PRO A 1 319 ? 19 12.656 18.141 1 97.69 319 PRO A CA 1
ATOM 2500 C C . PRO A 1 319 ? 20.047 13.336 17.25 1 97.69 319 PRO A C 1
ATOM 2502 O O . PRO A 1 319 ? 19.984 13.219 16.016 1 97.69 319 PRO A O 1
ATOM 2505 N N . PRO A 1 320 ? 20.953 14.023 17.891 1 97.25 320 PRO A N 1
ATOM 2506 C CA . PRO A 1 320 ? 21.953 14.75 17.109 1 97.25 320 PRO A CA 1
ATOM 2507 C C . PRO A 1 320 ? 22.719 13.852 16.156 1 97.25 320 PRO A C 1
ATOM 2509 O O . PRO A 1 320 ? 23.062 14.281 15.047 1 97.25 320 PRO A O 1
ATOM 2512 N N . GLU A 1 321 ? 22.953 12.602 16.562 1 95.75 321 GLU A N 1
ATOM 2513 C CA . GLU A 1 321 ? 23.703 11.68 15.719 1 95.75 321 GLU A CA 1
ATOM 2514 C C . GLU A 1 321 ? 22.938 11.367 14.43 1 95.75 321 GLU A C 1
ATOM 2516 O O . GLU A 1 321 ? 23.531 11.273 13.359 1 95.75 321 GLU A O 1
ATOM 2521 N N . LEU A 1 322 ? 21.688 11.227 14.633 1 95.5 322 LEU A N 1
ATOM 2522 C CA . LEU A 1 322 ? 20.844 10.938 13.477 1 95.5 322 LEU A CA 1
ATOM 2523 C C . LEU A 1 322 ? 20.797 12.133 12.523 1 95.5 322 LEU A C 1
ATOM 2525 O O . LEU A 1 322 ? 20.906 11.961 11.305 1 95.5 322 LEU A O 1
ATOM 2529 N N . VAL A 1 323 ? 20.672 13.281 13.062 1 97.56 323 VAL A N 1
ATOM 2530 C CA . VAL A 1 323 ? 20.656 14.492 12.25 1 97.56 323 VAL A CA 1
ATOM 2531 C C . VAL A 1 323 ? 21.984 14.648 11.516 1 97.56 323 VAL A C 1
ATOM 2533 O O . VAL A 1 323 ? 22.016 15.008 10.336 1 97.56 323 VAL A O 1
ATOM 2536 N N . SER A 1 324 ? 23.078 14.406 12.195 1 96 324 SER A N 1
ATOM 2537 C CA . SER A 1 324 ? 24.406 14.523 11.609 1 96 324 SER A CA 1
ATOM 2538 C C . SER A 1 324 ? 24.578 13.555 10.445 1 96 324 SER A C 1
ATOM 2540 O O . SER A 1 324 ? 25.156 13.906 9.414 1 96 324 SER A O 1
ATOM 2542 N N . GLN A 1 325 ? 24.078 12.422 10.609 1 92.44 325 GLN A N 1
ATOM 2543 C CA . GLN A 1 325 ? 24.156 11.414 9.555 1 92.44 325 GLN A CA 1
ATOM 2544 C C . GLN A 1 325 ? 23.484 11.906 8.273 1 92.44 325 GLN A C 1
ATOM 2546 O O . GLN A 1 325 ? 23.969 11.625 7.172 1 92.44 325 GLN A O 1
ATOM 2551 N N . TYR A 1 326 ? 22.484 12.641 8.406 1 94.75 326 TYR A N 1
ATOM 2552 C CA . TYR A 1 326 ? 21.672 13.023 7.25 1 94.75 326 TYR A CA 1
ATOM 2553 C C . TYR A 1 326 ? 22.094 14.391 6.723 1 94.75 326 TYR A C 1
ATOM 2555 O O . TYR A 1 326 ? 21.953 14.664 5.527 1 94.75 326 TYR A O 1
ATOM 2563 N N . LEU A 1 327 ? 22.609 15.273 7.566 1 96.62 327 LEU A N 1
ATOM 2564 C CA . LEU A 1 327 ? 22.703 16.672 7.148 1 96.62 327 LEU A CA 1
ATOM 2565 C C . LEU A 1 327 ? 24.141 17.156 7.199 1 96.62 327 LEU A C 1
ATOM 2567 O O . LEU A 1 327 ? 24.438 18.297 6.816 1 96.62 327 LEU A O 1
ATOM 2571 N N . GLU A 1 328 ? 25.047 16.344 7.641 1 95 328 GLU A N 1
ATOM 2572 C CA . GLU A 1 328 ? 26.438 16.797 7.75 1 95 328 GLU A CA 1
ATOM 2573 C C . GLU A 1 328 ? 26.969 17.281 6.406 1 95 328 GLU A C 1
ATOM 2575 O O . GLU A 1 328 ? 27.516 18.391 6.312 1 95 328 GLU A O 1
ATOM 2580 N N . ARG A 1 329 ? 26.828 16.531 5.363 1 92.44 329 ARG A N 1
ATOM 2581 C CA . ARG A 1 329 ? 27.281 16.922 4.031 1 92.44 329 ARG A CA 1
ATOM 2582 C C . ARG A 1 329 ? 26.516 18.141 3.52 1 92.44 329 ARG A C 1
ATOM 2584 O O . ARG A 1 329 ? 27.094 19.016 2.881 1 92.44 329 ARG A O 1
ATOM 2591 N N . TYR A 1 330 ? 25.266 18.141 3.781 1 95.62 330 TYR A N 1
ATOM 2592 C CA . TYR A 1 330 ? 24.422 19.266 3.396 1 95.62 330 TYR A CA 1
ATOM 2593 C C . TYR A 1 330 ? 24.906 20.547 4.059 1 95.62 330 TYR A C 1
ATOM 2595 O O . TYR A 1 330 ? 25.031 21.578 3.398 1 95.62 330 TYR A O 1
ATOM 2603 N N . ALA A 1 331 ? 25.188 20.5 5.355 1 97.56 331 ALA A N 1
ATOM 2604 C CA . ALA A 1 331 ? 25.656 21.656 6.109 1 97.56 331 ALA A CA 1
ATOM 2605 C C . ALA A 1 331 ? 27 22.156 5.574 1 97.56 331 ALA A C 1
ATOM 2607 O O . ALA A 1 331 ? 27.172 23.344 5.32 1 97.56 331 ALA A O 1
ATOM 2608 N N . GLU A 1 332 ? 27.859 21.266 5.312 1 96 332 GLU A N 1
ATOM 2609 C CA . GLU A 1 332 ? 29.234 21.609 4.945 1 96 332 GLU A CA 1
ATOM 2610 C C . GLU A 1 332 ? 29.328 22.047 3.484 1 96 332 GLU A C 1
ATOM 2612 O O . GLU A 1 332 ? 29.922 23.078 3.174 1 96 332 GLU A O 1
ATOM 2617 N N . TYR A 1 333 ? 28.641 21.312 2.588 1 94.06 333 TYR A N 1
ATOM 2618 C CA . TYR A 1 333 ? 28.906 21.5 1.167 1 94.06 333 TYR A CA 1
ATOM 2619 C C . TYR A 1 333 ? 27.828 22.375 0.525 1 94.06 333 TYR A C 1
ATOM 2621 O O . TYR A 1 333 ? 28.078 23.031 -0.493 1 94.06 333 TYR A O 1
ATOM 2629 N N . GLU A 1 334 ? 26.688 22.375 1.102 1 95.44 334 GLU A N 1
ATOM 2630 C CA . GLU A 1 334 ? 25.609 23.156 0.482 1 95.44 334 GLU A CA 1
ATOM 2631 C C . GLU A 1 334 ? 25.391 24.469 1.215 1 95.44 334 GLU A C 1
ATOM 2633 O O . GLU A 1 334 ? 25.188 25.516 0.584 1 95.44 334 GLU A O 1
ATOM 2638 N N . LEU A 1 335 ? 25.484 24.453 2.518 1 97.94 335 LEU A N 1
ATOM 2639 C CA . LEU A 1 335 ? 25.25 25.672 3.291 1 97.94 335 LEU A CA 1
ATOM 2640 C C . LEU A 1 335 ? 26.562 26.359 3.645 1 97.94 335 LEU A C 1
ATOM 2642 O O . LEU A 1 335 ? 26.578 27.547 3.992 1 97.94 335 LEU A O 1
ATOM 2646 N N . GLY A 1 336 ? 27.703 25.578 3.648 1 97.56 336 GLY A N 1
ATOM 2647 C CA . GLY A 1 336 ? 29 26.141 3.975 1 97.56 336 GLY A CA 1
ATOM 2648 C C . GLY A 1 336 ? 29.172 26.438 5.453 1 97.56 336 GLY A C 1
ATOM 2649 O O . GLY A 1 336 ? 29.859 27.391 5.824 1 97.56 336 GLY A O 1
ATOM 2650 N N . ILE A 1 337 ? 28.516 25.719 6.324 1 98 337 ILE A N 1
ATOM 2651 C CA . ILE A 1 337 ? 28.641 25.922 7.766 1 98 337 ILE A CA 1
ATOM 2652 C C . ILE A 1 337 ? 29 24.594 8.445 1 98 337 ILE A C 1
ATOM 2654 O O . ILE A 1 337 ? 28.906 23.531 7.832 1 98 337 ILE A O 1
ATOM 2658 N N . SER A 1 338 ? 29.375 24.688 9.742 1 96.81 338 SER A N 1
ATOM 2659 C CA . SER A 1 338 ? 29.688 23.469 10.492 1 96.81 338 SER A CA 1
ATOM 2660 C C . SER A 1 338 ? 28.422 22.766 10.945 1 96.81 338 SER A C 1
ATOM 2662 O O . SER A 1 338 ? 27.359 23.406 11.078 1 96.81 338 SER A O 1
ATOM 2664 N N . MET A 1 339 ? 28.516 21.484 11.203 1 96.44 339 MET A N 1
ATOM 2665 C CA . MET A 1 339 ? 27.391 20.719 11.727 1 96.44 339 MET A CA 1
ATOM 2666 C C . MET A 1 339 ? 26.953 21.234 13.094 1 96.44 339 MET A C 1
ATOM 2668 O O . MET A 1 339 ? 25.766 21.219 13.422 1 96.44 339 MET A O 1
ATOM 2672 N N . GLN A 1 340 ? 27.891 21.688 13.805 1 96.12 340 GLN A N 1
ATOM 2673 C CA . GLN A 1 340 ? 27.594 22.25 15.117 1 96.12 340 GLN A CA 1
ATOM 2674 C C . GLN A 1 340 ? 26.719 23.5 15 1 96.12 340 GLN A C 1
ATOM 2676 O O . GLN A 1 340 ? 25.797 23.688 15.797 1 96.12 340 GLN A O 1
ATOM 2681 N N . THR A 1 341 ? 27.047 24.312 14.023 1 96.44 341 THR A N 1
ATOM 2682 C CA . THR A 1 341 ? 26.25 25.516 13.781 1 96.44 341 THR A CA 1
ATOM 2683 C C . THR A 1 341 ? 24.828 25.156 13.406 1 96.44 341 THR A C 1
ATOM 2685 O O . THR A 1 341 ? 23.875 25.781 13.867 1 96.44 341 THR A O 1
ATOM 2688 N N . LEU A 1 342 ? 24.703 24.156 12.625 1 97.88 342 LEU A N 1
ATOM 2689 C CA . LEU A 1 342 ? 23.375 23.719 12.227 1 97.88 342 LEU A CA 1
ATOM 2690 C C . LEU A 1 342 ? 22.609 23.156 13.414 1 97.88 342 LEU A C 1
ATOM 2692 O O . LEU A 1 342 ? 21.438 23.5 13.625 1 97.88 342 LEU A O 1
ATOM 2696 N N . LEU A 1 343 ? 23.219 22.25 14.195 1 98.06 343 LEU A N 1
ATOM 2697 C CA . LEU A 1 343 ? 22.562 21.641 15.352 1 98.06 343 LEU A CA 1
ATOM 2698 C C . LEU A 1 343 ? 22.141 22.703 16.359 1 98.06 343 LEU A C 1
ATOM 2700 O O . LEU A 1 343 ? 21.109 22.547 17.031 1 98.06 343 LEU A O 1
ATOM 2704 N N . ALA A 1 344 ? 22.891 23.734 16.453 1 96.69 344 ALA A N 1
ATOM 2705 C CA . ALA A 1 344 ? 22.594 24.812 17.375 1 96.69 344 ALA A CA 1
ATOM 2706 C C . ALA A 1 344 ? 21.25 25.469 17.047 1 96.69 344 ALA A C 1
ATOM 2708 O O . ALA A 1 344 ? 20.562 25.969 17.938 1 96.69 344 ALA A O 1
ATOM 2709 N N . MET A 1 345 ? 20.859 25.453 15.844 1 96.94 345 MET A N 1
ATOM 2710 C CA . MET A 1 345 ? 19.625 26.094 15.398 1 96.94 345 MET A CA 1
ATOM 2711 C C . MET A 1 345 ? 18.406 25.344 15.922 1 96.94 345 MET A C 1
ATOM 2713 O O . MET A 1 345 ? 17.312 25.906 16 1 96.94 345 MET A O 1
ATOM 2717 N N . GLY A 1 346 ? 18.578 24.062 16.234 1 97.25 346 GLY A N 1
ATOM 2718 C CA . GLY A 1 346 ? 17.453 23.281 16.719 1 97.25 346 GLY A CA 1
ATOM 2719 C C . GLY A 1 346 ? 17.578 22.906 18.188 1 97.25 346 GLY A C 1
ATOM 2720 O O . GLY A 1 346 ? 16.938 21.969 18.656 1 97.25 346 GLY A O 1
ATOM 2721 N N . ARG A 1 347 ? 18.438 23.594 18.891 1 96.56 347 ARG A N 1
ATOM 2722 C CA . ARG A 1 347 ? 18.656 23.312 20.312 1 96.56 347 ARG A CA 1
ATOM 2723 C C . ARG A 1 347 ? 18.203 24.484 21.172 1 96.56 347 ARG A C 1
ATOM 2725 O O . ARG A 1 347 ? 18.281 25.641 20.75 1 96.56 347 ARG A O 1
ATOM 2732 N N . LYS A 1 348 ? 17.703 24.125 22.328 1 93.69 348 LYS A N 1
ATOM 2733 C CA . LYS A 1 348 ? 17.406 25.156 23.328 1 93.69 348 LYS A CA 1
ATOM 2734 C C . LYS A 1 348 ? 18.688 25.859 23.781 1 93.69 348 LYS A C 1
ATOM 2736 O O . LYS A 1 348 ? 18.75 27.094 23.766 1 93.69 348 LYS A O 1
ATOM 2741 N N . GLN A 1 349 ? 19.641 25.047 24.125 1 92.69 349 GLN A N 1
ATOM 2742 C CA . GLN A 1 349 ? 20.984 25.516 24.453 1 92.69 349 GLN A CA 1
ATOM 2743 C C . GLN A 1 349 ? 21.984 25.156 23.375 1 92.69 349 GLN A C 1
ATOM 2745 O O . GLN A 1 349 ? 22.547 24.047 23.391 1 92.69 349 GLN A O 1
ATOM 2750 N N . PRO A 1 350 ? 22.344 26.047 22.609 1 90.44 350 PRO A N 1
ATOM 2751 C CA . PRO A 1 350 ? 23.188 25.766 21.438 1 90.44 350 PRO A CA 1
ATOM 2752 C C . PRO A 1 350 ? 24.469 25.016 21.797 1 90.44 350 PRO A C 1
ATOM 2754 O O . PRO A 1 350 ? 24.984 24.266 20.984 1 90.44 350 PRO A O 1
ATOM 2757 N N . GLN A 1 351 ? 24.938 25.156 22.984 1 89.81 351 GLN A N 1
ATOM 2758 C CA . GLN A 1 351 ? 26.219 24.594 23.344 1 89.81 351 GLN A CA 1
ATOM 2759 C C . GLN A 1 351 ? 26.062 23.188 23.922 1 89.81 351 GLN A C 1
ATOM 2761 O O . GLN A 1 351 ? 27.047 22.453 24.078 1 89.81 351 GLN A O 1
ATOM 2766 N N . ASP A 1 352 ? 24.844 22.797 24.141 1 92.94 352 ASP A N 1
ATOM 2767 C CA . ASP A 1 352 ? 24.609 21.453 24.656 1 92.94 352 ASP A CA 1
ATOM 2768 C C . ASP A 1 352 ? 24.609 20.422 23.547 1 92.94 352 ASP A C 1
ATOM 2770 O O . ASP A 1 352 ? 23.594 20.234 22.875 1 92.94 352 ASP A O 1
ATOM 2774 N N . THR A 1 353 ? 25.547 19.688 23.469 1 90.06 353 THR A N 1
ATOM 2775 C CA . THR A 1 353 ? 25.734 18.766 22.359 1 90.06 353 THR A CA 1
ATOM 2776 C C . THR A 1 353 ? 24.828 17.547 22.5 1 90.06 353 THR A C 1
ATOM 2778 O O . THR A 1 353 ? 24.609 16.812 21.531 1 90.06 353 THR A O 1
ATOM 2781 N N . ARG A 1 354 ? 24.375 17.25 23.625 1 90.25 354 ARG A N 1
ATOM 2782 C CA . ARG A 1 354 ? 23.578 16.062 23.875 1 90.25 354 ARG A CA 1
ATOM 2783 C C . ARG A 1 354 ? 22.094 16.359 23.656 1 90.25 354 ARG A C 1
ATOM 2785 O O . ARG A 1 354 ? 21.281 15.43 23.562 1 90.25 354 ARG A O 1
ATOM 2792 N N . GLU A 1 355 ? 21.656 17.672 23.547 1 96 355 GLU A N 1
ATOM 2793 C CA . GLU A 1 355 ? 20.25 18.031 23.359 1 96 355 GLU A CA 1
ATOM 2794 C C . GLU A 1 355 ? 19.75 17.594 21.984 1 96 355 GLU A C 1
ATOM 2796 O O . GLU A 1 355 ? 20.438 17.766 20.984 1 96 355 GLU A O 1
ATOM 2801 N N . PRO A 1 356 ? 18.562 16.969 22 1 97.31 356 PRO A N 1
ATOM 2802 C CA . PRO A 1 356 ? 18 16.578 20.719 1 97.31 356 PRO A CA 1
ATOM 2803 C C . PRO A 1 356 ? 17.672 17.781 19.828 1 97.31 356 PRO A C 1
ATOM 2805 O O . PRO A 1 356 ? 17.484 18.906 20.344 1 97.31 356 PRO A O 1
ATOM 2808 N N . PHE A 1 357 ? 17.734 17.531 18.562 1 98 357 PHE A N 1
ATOM 2809 C CA . PHE A 1 357 ? 17.406 18.547 17.562 1 98 357 PHE A CA 1
ATOM 2810 C C . PHE A 1 357 ? 15.891 18.734 17.453 1 98 357 PHE A C 1
ATOM 2812 O O . PHE A 1 357 ? 15.18 17.844 17.016 1 98 357 PHE A O 1
ATOM 2819 N N . ASN A 1 358 ? 15.43 19.875 17.891 1 97.94 358 ASN A N 1
ATOM 2820 C CA . ASN A 1 358 ? 14 20.188 17.922 1 97.94 358 ASN A CA 1
ATOM 2821 C C . ASN A 1 358 ? 13.57 20.969 16.688 1 97.94 358 ASN A C 1
ATOM 2823 O O . ASN A 1 358 ? 14.062 22.062 16.438 1 97.94 358 ASN A O 1
ATOM 2827 N N . MET A 1 359 ? 12.586 20.469 16.016 1 98.31 359 MET A N 1
ATOM 2828 C CA . MET A 1 359 ? 12.18 21.047 14.742 1 98.31 359 MET A CA 1
ATOM 2829 C C . MET A 1 359 ? 11.469 22.375 14.953 1 98.31 359 MET A C 1
ATOM 2831 O O . MET A 1 359 ? 11.562 23.281 14.117 1 98.31 359 MET A O 1
ATOM 2835 N N . ALA A 1 360 ? 10.742 22.562 16.016 1 98.06 360 ALA A N 1
ATOM 2836 C CA . ALA A 1 360 ? 10.078 23.828 16.297 1 98.06 360 ALA A CA 1
ATOM 2837 C C . ALA A 1 360 ? 11.102 24.922 16.578 1 98.06 360 ALA A C 1
ATOM 2839 O O . ALA A 1 360 ? 10.875 26.094 16.234 1 98.06 360 ALA A O 1
ATOM 2840 N N . TYR A 1 361 ? 12.203 24.547 17.219 1 97.56 361 TYR A N 1
ATOM 2841 C CA . TYR A 1 361 ? 13.25 25.531 17.484 1 97.56 361 TYR A CA 1
ATOM 2842 C C . TYR A 1 361 ? 13.914 25.984 16.188 1 97.56 361 TYR A C 1
ATOM 2844 O O . TYR A 1 361 ? 14.211 27.172 16.016 1 97.56 361 TYR A O 1
ATOM 2852 N N . LEU A 1 362 ? 14.141 25.016 15.297 1 98.44 362 LEU A N 1
ATOM 2853 C CA . LEU A 1 362 ? 14.672 25.391 13.992 1 98.44 362 LEU A CA 1
ATOM 2854 C C . LEU A 1 362 ? 13.727 26.344 13.273 1 98.44 362 LEU A C 1
ATOM 2856 O O . LEU A 1 362 ? 14.172 27.359 12.711 1 98.44 362 LEU A O 1
ATOM 2860 N N . ALA A 1 363 ? 12.453 26.016 13.312 1 98.5 363 ALA A N 1
ATOM 2861 C CA . ALA A 1 363 ? 11.461 26.859 12.656 1 98.5 363 ALA A CA 1
ATOM 2862 C C . ALA A 1 363 ? 11.445 28.266 13.273 1 98.5 363 ALA A C 1
ATOM 2864 O O . ALA A 1 363 ? 11.414 29.266 12.547 1 98.5 363 ALA A O 1
ATOM 2865 N N . THR A 1 364 ? 11.469 28.344 14.547 1 97.75 364 THR A N 1
ATOM 2866 C CA . THR A 1 364 ? 11.406 29.609 15.266 1 97.75 364 THR A CA 1
ATOM 2867 C C . THR A 1 364 ? 12.633 30.469 14.969 1 97.75 364 THR A C 1
ATOM 2869 O O . THR A 1 364 ? 12.516 31.656 14.656 1 97.75 364 THR A O 1
ATOM 2872 N N . ARG A 1 365 ? 13.82 29.859 15.016 1 96.94 365 ARG A N 1
ATOM 2873 C CA . ARG A 1 365 ? 15.062 30.594 14.789 1 96.94 365 ARG A CA 1
ATOM 2874 C C . ARG A 1 365 ? 15.188 31.016 13.32 1 96.94 365 ARG A C 1
ATOM 2876 O O . ARG A 1 365 ? 15.906 31.953 13.008 1 96.94 365 ARG A O 1
ATOM 2883 N N . GLY A 1 366 ? 14.469 30.297 12.477 1 97.88 366 GLY A N 1
ATOM 2884 C CA . GLY A 1 366 ? 14.531 30.594 11.055 1 97.88 366 GLY A CA 1
ATOM 2885 C C . GLY A 1 366 ? 13.375 31.453 10.57 1 97.88 366 GLY A C 1
ATOM 2886 O O . GLY A 1 366 ? 13.242 31.703 9.367 1 97.88 366 GLY A O 1
ATOM 2887 N N . ALA A 1 367 ? 12.555 32 11.438 1 98.06 367 ALA A N 1
ATOM 2888 C CA . ALA A 1 367 ? 11.344 32.719 11.031 1 98.06 367 ALA A CA 1
ATOM 2889 C C . ALA A 1 367 ? 11.422 34.188 11.406 1 98.06 367 ALA A C 1
ATOM 2891 O O . ALA A 1 367 ? 12.109 34.562 12.359 1 98.06 367 ALA A O 1
ATOM 2892 N N . GLY A 1 368 ? 10.773 34.969 10.578 1 97.88 368 GLY A N 1
ATOM 2893 C CA . GLY A 1 368 ? 10.625 36.406 10.875 1 97.88 368 GLY A CA 1
ATOM 2894 C C . GLY A 1 368 ? 9.391 36.719 11.695 1 97.88 368 GLY A C 1
ATOM 2895 O O . GLY A 1 368 ? 9.242 37.812 12.219 1 97.88 368 GLY A O 1
ATOM 2896 N N . ALA A 1 369 ? 8.555 35.75 11.828 1 98.31 369 ALA A N 1
ATOM 2897 C CA . ALA A 1 369 ? 7.363 35.812 12.672 1 98.31 369 ALA A CA 1
ATOM 2898 C C . ALA A 1 369 ? 6.914 34.438 13.125 1 98.31 369 ALA A C 1
ATOM 2900 O O . ALA A 1 369 ? 7.082 33.469 12.391 1 98.31 369 ALA A O 1
ATOM 2901 N N . VAL A 1 370 ? 6.395 34.312 14.328 1 98.44 370 VAL A N 1
ATOM 2902 C CA . VAL A 1 370 ? 5.867 33.062 14.898 1 98.44 370 VAL A CA 1
ATOM 2903 C C . VAL A 1 370 ? 4.48 33.312 15.484 1 98.44 370 VAL A C 1
ATOM 2905 O O . VAL A 1 370 ? 4.246 34.344 16.125 1 98.44 370 VAL A O 1
ATOM 2908 N N . ASN A 1 371 ? 3.578 32.531 15.188 1 98.31 371 ASN A N 1
ATOM 2909 C CA . ASN A 1 371 ? 2.271 32.719 15.812 1 98.31 371 ASN A CA 1
ATOM 2910 C C . ASN A 1 371 ? 1.646 31.375 16.203 1 98.31 371 ASN A C 1
ATOM 2912 O O . ASN A 1 371 ? 2.012 30.328 15.656 1 98.31 371 ASN A O 1
ATOM 2916 N N . ALA A 1 372 ? 0.794 31.406 17.219 1 98.31 372 ALA A N 1
ATOM 2917 C CA . ALA A 1 372 ? -0.067 30.297 17.641 1 98.31 372 ALA A CA 1
ATOM 2918 C C . ALA A 1 372 ? -1.447 30.406 17 1 98.31 372 ALA A C 1
ATOM 2920 O O . ALA A 1 372 ? -1.668 31.234 16.125 1 98.31 372 ALA A O 1
ATOM 2921 N N . VAL A 1 373 ? -2.334 29.547 17.422 1 98.44 373 VAL A N 1
ATOM 2922 C CA . VAL A 1 373 ? -3.531 29.422 16.594 1 98.44 373 VAL A CA 1
ATOM 2923 C C . VAL A 1 373 ? -4.773 29.703 17.438 1 98.44 373 VAL A C 1
ATOM 2925 O O . VAL A 1 373 ? -5.887 29.328 17.062 1 98.44 373 VAL A O 1
ATOM 2928 N N . SER A 1 374 ? -4.719 30.203 18.594 1 98 374 SER A N 1
ATOM 2929 C CA . SER A 1 374 ? -5.738 30.828 19.438 1 98 374 SER A CA 1
ATOM 2930 C C . SER A 1 374 ? -5.109 31.734 20.5 1 98 374 SER A C 1
ATOM 2932 O O . SER A 1 374 ? -3.893 31.719 20.688 1 98 374 SER A O 1
ATOM 2934 N N . GLN A 1 375 ? -5.926 32.531 21.094 1 97.12 375 GLN A N 1
ATOM 2935 C CA . GLN A 1 375 ? -5.406 33.469 22.094 1 97.12 375 GLN A CA 1
ATOM 2936 C C . GLN A 1 375 ? -4.734 32.719 23.25 1 97.12 375 GLN A C 1
ATOM 2938 O O . GLN A 1 375 ? -3.596 33 23.609 1 97.12 375 GLN A O 1
ATOM 2943 N N . LEU A 1 376 ? -5.402 31.719 23.75 1 97.25 376 LEU A N 1
ATOM 2944 C CA . LEU A 1 376 ? -4.844 30.938 24.859 1 97.25 376 LEU A CA 1
ATOM 2945 C C . LEU A 1 376 ? -3.609 30.172 24.406 1 97.25 376 LEU A C 1
ATOM 2947 O O . LEU A 1 376 ? -2.629 30.062 25.141 1 97.25 376 LEU A O 1
ATOM 2951 N N . HIS A 1 377 ? -3.666 29.578 23.266 1 97.62 377 HIS A N 1
ATOM 2952 C CA . HIS A 1 377 ? -2.51 28.875 22.734 1 97.62 377 HIS A CA 1
ATOM 2953 C C . HIS A 1 377 ? -1.312 29.797 22.578 1 97.62 377 HIS A C 1
ATOM 2955 O O . HIS A 1 377 ? -0.168 29.391 22.781 1 97.62 377 HIS A O 1
ATOM 2961 N N . GLY A 1 378 ? -1.591 31.078 22.172 1 97.62 378 GLY A N 1
ATOM 2962 C CA . GLY A 1 378 ? -0.521 32.062 22.141 1 97.62 378 GLY A CA 1
ATOM 2963 C C . GLY A 1 378 ? 0.207 32.188 23.469 1 97.62 378 GLY A C 1
ATOM 2964 O O . GLY A 1 378 ? 1.438 32.219 23.5 1 97.62 378 GLY A O 1
ATOM 2965 N N . HIS A 1 379 ? -0.562 32.25 24.469 1 95.94 379 HIS A N 1
ATOM 2966 C CA . HIS A 1 379 ? 0.006 32.312 25.812 1 95.94 379 HIS A CA 1
ATOM 2967 C C . HIS A 1 379 ? 0.823 31.078 26.156 1 95.94 379 HIS A C 1
ATOM 2969 O O . HIS A 1 379 ? 1.946 31.188 26.641 1 95.94 379 HIS A O 1
ATOM 2975 N N . THR A 1 380 ? 0.212 29.969 25.891 1 96.38 380 THR A N 1
ATOM 2976 C CA . THR A 1 380 ? 0.876 28.703 26.172 1 96.38 380 THR A CA 1
ATOM 2977 C C . THR A 1 380 ? 2.168 28.578 25.359 1 96.38 380 THR A C 1
ATOM 2979 O O . THR A 1 380 ? 3.184 28.094 25.875 1 96.38 380 THR A O 1
ATOM 2982 N N . SER A 1 381 ? 2.137 28.969 24.156 1 97.62 381 SER A N 1
ATOM 2983 C CA . SER A 1 381 ? 3.303 28.875 23.281 1 97.62 381 SER A CA 1
ATOM 2984 C C . SER A 1 381 ? 4.41 29.828 23.75 1 97.62 381 SER A C 1
ATOM 2986 O O . SER A 1 381 ? 5.594 29.5 23.641 1 97.62 381 SER A O 1
ATOM 2988 N N . ARG A 1 382 ? 4.055 31.016 24.203 1 97.44 382 ARG A N 1
ATOM 2989 C CA . ARG A 1 382 ? 5.059 31.906 24.781 1 97.44 382 ARG A CA 1
ATOM 2990 C C . ARG A 1 382 ? 5.777 31.25 25.953 1 97.44 382 ARG A C 1
ATOM 2992 O O . ARG A 1 382 ? 6.992 31.391 26.094 1 97.44 382 ARG A O 1
ATOM 2999 N N . TYR A 1 383 ? 5.016 30.578 26.688 1 96.25 383 TYR A N 1
ATOM 3000 C CA . TYR A 1 383 ? 5.609 29.859 27.797 1 96.25 383 TYR A CA 1
ATOM 3001 C C . TYR A 1 383 ? 6.539 28.75 27.297 1 96.25 383 TYR A C 1
ATOM 3003 O O . TYR A 1 383 ? 7.645 28.578 27.812 1 96.25 383 TYR A O 1
ATOM 3011 N N . ILE A 1 384 ? 6.148 27.984 26.359 1 96.19 384 ILE A N 1
ATOM 3012 C CA . ILE A 1 384 ? 6.914 26.875 25.828 1 96.19 384 ILE A CA 1
ATOM 3013 C C . ILE A 1 384 ? 8.234 27.375 25.234 1 96.19 384 ILE A C 1
ATOM 3015 O O . ILE A 1 384 ? 9.281 26.766 25.438 1 96.19 384 ILE A O 1
ATOM 3019 N N . PHE A 1 385 ? 8.18 28.5 24.562 1 97 385 PHE A N 1
ATOM 3020 C CA . PHE A 1 385 ? 9.344 28.969 23.828 1 97 385 PHE A CA 1
ATOM 3021 C C . PHE A 1 385 ? 10.156 29.953 24.672 1 97 385 PHE A C 1
ATOM 3023 O O . PHE A 1 385 ? 11.156 30.484 24.203 1 97 385 PHE A O 1
ATOM 3030 N N . ARG A 1 386 ? 9.773 30.156 25.906 1 95.56 386 ARG A N 1
ATOM 3031 C CA . ARG A 1 386 ? 10.391 31.172 26.766 1 95.56 386 ARG A CA 1
ATOM 3032 C C . ARG A 1 386 ? 11.891 30.906 26.906 1 95.56 386 ARG A C 1
ATOM 3034 O O . ARG A 1 386 ? 12.68 31.859 27.031 1 95.56 386 ARG A O 1
ATOM 3041 N N . GLU A 1 387 ? 12.258 29.688 26.812 1 92.31 387 GLU A N 1
ATOM 3042 C CA . GLU A 1 387 ? 13.648 29.328 27.031 1 92.31 387 GLU A CA 1
ATOM 3043 C C . GLU A 1 387 ? 14.531 29.766 25.859 1 92.31 387 GLU A C 1
ATOM 3045 O O . GLU A 1 387 ? 15.75 29.844 26 1 92.31 387 GLU A O 1
ATOM 3050 N N . LEU A 1 388 ? 13.961 30.031 24.797 1 95.69 388 LEU A N 1
ATOM 3051 C CA . LEU A 1 388 ? 14.711 30.531 23.641 1 95.69 388 LEU A CA 1
ATOM 3052 C C . LEU A 1 388 ? 15.039 32.031 23.812 1 95.69 388 LEU A C 1
ATOM 3054 O O . LEU A 1 388 ? 15.891 32.562 23.109 1 95.69 388 LEU A O 1
ATOM 3058 N N . TYR A 1 389 ? 14.422 32.656 24.781 1 96 389 TYR A N 1
ATOM 3059 C CA . TYR A 1 389 ? 14.602 34.094 25.047 1 96 389 TYR A CA 1
ATOM 3060 C C . TYR A 1 389 ? 14.875 34.344 26.531 1 96 389 TYR A C 1
ATOM 3062 O O . TYR A 1 389 ? 14.078 34.969 27.219 1 96 389 TYR A O 1
ATOM 3070 N N . PRO A 1 390 ? 16.047 33.938 26.891 1 93.75 390 PRO A N 1
ATOM 3071 C CA . PRO A 1 390 ? 16.359 34.031 28.312 1 93.75 390 PRO A CA 1
ATOM 3072 C C . PRO A 1 390 ? 16.312 35.469 28.828 1 93.75 390 PRO A C 1
ATOM 3074 O O . PRO A 1 390 ? 16.75 36.375 28.141 1 93.75 390 PRO A O 1
ATOM 3077 N N . ARG A 1 391 ? 15.742 35.656 30.016 1 94.12 391 ARG A N 1
ATOM 3078 C CA . ARG A 1 391 ? 15.688 36.906 30.781 1 94.12 391 ARG A CA 1
ATOM 3079 C C . ARG A 1 391 ? 14.625 37.844 30.234 1 94.12 391 ARG A C 1
ATOM 3081 O O . ARG A 1 391 ? 14.367 38.906 30.797 1 94.12 391 ARG A O 1
ATOM 3088 N N . TRP A 1 392 ? 14.047 37.531 29.109 1 96.19 392 TRP A N 1
ATOM 3089 C CA . TRP A 1 392 ? 12.93 38.344 28.609 1 96.19 392 TRP A CA 1
ATOM 3090 C C . TRP A 1 392 ? 11.656 38.031 29.391 1 96.19 392 TRP A C 1
ATOM 3092 O O . TRP A 1 392 ? 11.398 36.875 29.75 1 96.19 392 TRP A O 1
ATOM 3102 N N . PRO A 1 393 ? 10.852 39.062 29.656 1 93.88 393 PRO A N 1
ATOM 3103 C CA . PRO A 1 393 ? 9.539 38.781 30.234 1 93.88 393 PRO A CA 1
ATOM 3104 C C . PRO A 1 393 ? 8.664 37.906 29.344 1 93.88 393 PRO A C 1
ATOM 3106 O O . PRO A 1 393 ? 8.719 38.031 28.109 1 93.88 393 PRO A O 1
ATOM 3109 N N . LEU A 1 394 ? 7.859 37.062 29.922 1 93.38 394 LEU A N 1
ATOM 3110 C CA . LEU A 1 394 ? 7.031 36.094 29.203 1 93.38 394 LEU A CA 1
ATOM 3111 C C . LEU A 1 394 ? 6.191 36.781 28.141 1 93.38 394 LEU A C 1
ATOM 3113 O O . LEU A 1 394 ? 6.047 36.281 27.031 1 93.38 394 LEU A O 1
ATOM 3117 N N . GLU A 1 395 ? 5.695 37.906 28.469 1 90.88 395 GLU A N 1
ATOM 3118 C CA . GLU A 1 395 ? 4.801 38.625 27.547 1 90.88 395 GLU A CA 1
ATOM 3119 C C . GLU A 1 395 ? 5.559 39.156 26.344 1 90.88 395 GLU A C 1
ATOM 3121 O O . GLU A 1 395 ? 4.957 39.469 25.312 1 90.88 395 GLU A O 1
ATOM 3126 N N . ALA A 1 396 ? 6.875 39.219 26.484 1 93.19 396 ALA A N 1
ATOM 3127 C CA . ALA A 1 396 ? 7.688 39.781 25.406 1 93.19 396 ALA A CA 1
ATOM 3128 C C . ALA A 1 396 ? 8.203 38.688 24.469 1 93.19 396 ALA A C 1
ATOM 3130 O O . ALA A 1 396 ? 8.766 38.969 23.422 1 93.19 396 ALA A O 1
ATOM 3131 N N . VAL A 1 397 ? 7.973 37.438 24.875 1 96.19 397 VAL A N 1
ATOM 3132 C CA . VAL A 1 397 ? 8.305 36.344 23.969 1 96.19 397 VAL A CA 1
ATOM 3133 C C . VAL A 1 397 ? 7.527 36.5 22.672 1 96.19 397 VAL A C 1
ATOM 3135 O O . VAL A 1 397 ? 6.305 36.656 22.688 1 96.19 397 VAL A O 1
ATOM 3138 N N . PRO A 1 398 ? 8.195 36.531 21.547 1 96.81 398 PRO A N 1
ATOM 3139 C CA . PRO A 1 398 ? 7.594 36.969 20.297 1 96.81 398 PRO A CA 1
ATOM 3140 C C . PRO A 1 398 ? 6.75 35.906 19.625 1 96.81 398 PRO A C 1
ATOM 3142 O O . PRO A 1 398 ? 7.082 35.438 18.531 1 96.81 398 PRO A O 1
ATOM 3145 N N . VAL A 1 399 ? 5.672 35.5 20.234 1 97.81 399 VAL A N 1
ATOM 3146 C CA . VAL A 1 399 ? 4.695 34.594 19.672 1 97.81 399 VAL A CA 1
ATOM 3147 C C . VAL A 1 399 ? 3.312 35.219 19.672 1 97.81 399 VAL A C 1
ATOM 3149 O O . VAL A 1 399 ? 2.74 35.5 20.734 1 97.81 399 VAL A O 1
ATOM 3152 N N . GLY A 1 400 ? 2.855 35.594 18.469 1 97.56 400 GLY A N 1
ATOM 3153 C CA . GLY A 1 400 ? 1.494 36.094 18.328 1 97.56 400 GLY A CA 1
ATOM 3154 C C . GLY A 1 400 ? 0.469 34.969 18.188 1 97.56 400 GLY A C 1
ATOM 3155 O O . GLY A 1 400 ? 0.686 33.875 18.672 1 97.56 400 GLY A O 1
ATOM 3156 N N . HIS A 1 401 ? -0.711 35.344 17.688 1 97.69 401 HIS A N 1
ATOM 3157 C CA . HIS A 1 401 ? -1.702 34.312 17.406 1 97.69 401 HIS A CA 1
ATOM 3158 C C . HIS A 1 401 ? -2.668 34.75 16.312 1 97.69 401 HIS A C 1
ATOM 3160 O O . HIS A 1 401 ? -2.916 35.969 16.156 1 97.69 401 HIS A O 1
ATOM 3166 N N . VAL A 1 402 ? -3.02 33.906 15.477 1 98.5 402 VAL A N 1
ATOM 3167 C CA . VAL A 1 402 ? -4.164 33.969 14.578 1 98.5 402 VAL A CA 1
ATOM 3168 C C . VAL A 1 402 ? -5.074 32.75 14.812 1 98.5 402 VAL A C 1
ATOM 3170 O O . VAL A 1 402 ? -4.723 31.625 14.469 1 98.5 402 VAL A O 1
ATOM 3173 N N . THR A 1 403 ? -6.23 33.031 15.438 1 98.25 403 THR A N 1
ATOM 3174 C CA . THR A 1 403 ? -7.121 31.938 15.773 1 98.25 403 THR A CA 1
ATOM 3175 C C . THR A 1 403 ? -7.625 31.25 14.516 1 98.25 403 THR A C 1
ATOM 3177 O O . THR A 1 403 ? -8 31.906 13.547 1 98.25 403 THR A O 1
ATOM 3180 N N . ASN A 1 404 ? -7.633 29.922 14.531 1 98 404 ASN A N 1
ATOM 3181 C CA . ASN A 1 404 ? -8.094 29.141 13.383 1 98 404 ASN A CA 1
ATOM 3182 C C . ASN A 1 404 ? -9.555 29.438 13.055 1 98 404 ASN A C 1
ATOM 3184 O O . ASN A 1 404 ? -10.281 30 13.883 1 98 404 ASN A O 1
ATOM 3188 N N . GLY A 1 405 ? -9.938 29.125 11.883 1 96.69 405 GLY A N 1
ATOM 3189 C CA . GLY A 1 405 ? -11.297 29.203 11.383 1 96.69 405 GLY A CA 1
ATOM 3190 C C . GLY A 1 405 ? -11.633 28.094 10.398 1 96.69 405 GLY A C 1
ATOM 3191 O O . GLY A 1 405 ? -10.75 27.375 9.945 1 96.69 405 GLY A O 1
ATOM 3192 N N . ILE A 1 406 ? -12.914 27.938 10.117 1 96.31 406 ILE A N 1
ATOM 3193 C CA . ILE A 1 406 ? -13.336 26.859 9.227 1 96.31 406 ILE A CA 1
ATOM 3194 C C . ILE A 1 406 ? -13.836 27.453 7.91 1 96.31 406 ILE A C 1
ATOM 3196 O O . ILE A 1 406 ? -14.305 28.594 7.871 1 96.31 406 ILE A O 1
ATOM 3200 N N . HIS A 1 407 ? -13.656 26.734 6.836 1 95.19 407 HIS A N 1
ATOM 3201 C CA . HIS A 1 407 ? -14.203 27.109 5.539 1 95.19 407 HIS A CA 1
ATOM 3202 C C . HIS A 1 407 ? -15.703 26.844 5.477 1 95.19 407 HIS A C 1
ATOM 3204 O O . HIS A 1 407 ? -16.125 25.688 5.281 1 95.19 407 HIS A O 1
ATOM 3210 N N . LEU A 1 408 ? -16.516 27.828 5.535 1 91.31 408 LEU A N 1
ATOM 3211 C CA . LEU A 1 408 ? -17.953 27.719 5.727 1 91.31 408 LEU A CA 1
ATOM 3212 C C . LEU A 1 408 ? -18.594 26.938 4.586 1 91.31 408 LEU A C 1
ATOM 3214 O O . LEU A 1 408 ? -19.359 26 4.828 1 91.31 408 LEU A O 1
ATOM 3218 N N . PRO A 1 409 ? -18.219 27.172 3.32 1 87.44 409 PRO A N 1
ATOM 3219 C CA . PRO A 1 409 ? -18.875 26.422 2.252 1 87.44 409 PRO A CA 1
ATOM 3220 C C . PRO A 1 409 ? -18.641 24.906 2.363 1 87.44 409 PRO A C 1
ATOM 3222 O O . PRO A 1 409 ? -19.484 24.125 1.934 1 87.44 409 PRO A O 1
ATOM 3225 N N . THR A 1 410 ? -17.531 24.516 2.91 1 91.88 410 THR A N 1
ATOM 3226 C CA . THR A 1 410 ? -17.188 23.109 3.031 1 91.88 410 THR A CA 1
ATOM 3227 C C . THR A 1 410 ? -18.062 22.422 4.086 1 91.88 410 THR A C 1
ATOM 3229 O O . THR A 1 410 ? -18.469 21.266 3.912 1 91.88 410 THR A O 1
ATOM 3232 N N . TRP A 1 411 ? -18.391 23.156 5.152 1 93.38 411 TRP A N 1
ATOM 3233 C CA . TRP A 1 411 ? -18.891 22.453 6.332 1 93.38 411 TRP A CA 1
ATOM 3234 C C . TRP A 1 411 ? -20.359 22.734 6.562 1 93.38 411 TRP A C 1
ATOM 3236 O O . TRP A 1 411 ? -21.031 22.031 7.324 1 93.38 411 TRP A O 1
ATOM 3246 N N . VAL A 1 412 ? -20.922 23.75 5.922 1 90.12 412 VAL A N 1
ATOM 3247 C CA . VAL A 1 412 ? -22.344 24.078 6.07 1 90.12 412 VAL A CA 1
ATOM 3248 C C . VAL A 1 412 ? -23.188 23.094 5.273 1 90.12 412 VAL A C 1
ATOM 3250 O O . VAL A 1 412 ? -22.812 22.703 4.16 1 90.12 412 VAL A O 1
ATOM 3253 N N . SER A 1 413 ? -24.266 22.734 5.844 1 88.69 413 SER A N 1
ATOM 3254 C CA . SER A 1 413 ? -25.172 21.781 5.199 1 88.69 413 SER A CA 1
ATOM 3255 C C . SER A 1 413 ? -25.703 22.344 3.889 1 88.69 413 SER A C 1
ATOM 3257 O O . SER A 1 413 ? -26.062 23.516 3.805 1 88.69 413 SER A O 1
ATOM 3259 N N . PRO A 1 414 ? -25.75 21.453 2.939 1 80.69 414 PRO A N 1
ATOM 3260 C CA . PRO A 1 414 ? -26.312 21.906 1.659 1 80.69 414 PRO A CA 1
ATOM 3261 C C . PRO A 1 414 ? -27.75 22.422 1.781 1 80.69 414 PRO A C 1
ATOM 3263 O O . PRO A 1 414 ? -28.125 23.375 1.107 1 80.69 414 PRO A O 1
ATOM 3266 N N . ASP A 1 415 ? -28.438 21.781 2.621 1 79 415 ASP A N 1
ATOM 3267 C CA . ASP A 1 415 ? -29.828 22.203 2.82 1 79 415 ASP A CA 1
ATOM 3268 C C . ASP A 1 415 ? -29.891 23.594 3.445 1 79 415 ASP A C 1
ATOM 3270 O O . ASP A 1 415 ? -30.688 24.438 3.014 1 79 415 ASP A O 1
ATOM 3274 N N . ALA A 1 416 ? -29.062 23.781 4.484 1 78.88 416 ALA A N 1
ATOM 3275 C CA . ALA A 1 416 ? -29 25.094 5.113 1 78.88 416 ALA A CA 1
ATOM 3276 C C . ALA A 1 416 ? -28.562 26.156 4.117 1 78.88 416 ALA A C 1
ATOM 3278 O O . ALA A 1 416 ? -29.109 27.266 4.09 1 78.88 416 ALA A O 1
ATOM 3279 N N . GLU A 1 417 ? -27.625 25.766 3.326 1 78.69 417 GLU A N 1
ATOM 3280 C CA . GLU A 1 417 ? -27.125 26.703 2.322 1 78.69 417 GLU A CA 1
ATOM 3281 C C . GLU A 1 417 ? -28.203 27.078 1.322 1 78.69 417 GLU A C 1
ATOM 3283 O O . GLU A 1 417 ? -28.281 28.234 0.89 1 78.69 417 GLU A O 1
ATOM 3288 N N . ALA A 1 418 ? -28.891 26.125 0.954 1 77 418 ALA A N 1
ATOM 3289 C CA . ALA A 1 418 ? -30 26.375 0.023 1 77 418 ALA A CA 1
ATOM 3290 C C . ALA A 1 418 ? -31.031 27.328 0.633 1 77 418 ALA A C 1
ATOM 3292 O O . ALA A 1 418 ? -31.547 28.203 -0.052 1 77 418 ALA A O 1
ATOM 3293 N N . HIS A 1 419 ? -31.281 27.109 1.853 1 76.5 419 HIS A N 1
ATOM 3294 C CA . HIS A 1 419 ? -32.25 27.969 2.535 1 76.5 419 HIS A CA 1
ATOM 3295 C C . HIS A 1 419 ? -31.703 29.391 2.668 1 76.5 419 HIS A C 1
ATOM 3297 O O . HIS A 1 419 ? -32.438 30.359 2.477 1 76.5 419 HIS A O 1
ATOM 3303 N N . TRP A 1 420 ? -30.469 29.453 3.004 1 75.5 420 TRP A N 1
ATOM 3304 C CA . TRP A 1 420 ? -29.844 30.781 3.104 1 75.5 420 TRP A CA 1
ATOM 3305 C C . TRP A 1 420 ? -29.859 31.5 1.761 1 75.5 420 TRP A C 1
ATOM 3307 O O . TRP A 1 420 ? -30.125 32.688 1.7 1 75.5 420 TRP A O 1
ATOM 3317 N N . TYR A 1 421 ? -29.641 30.719 0.788 1 73.81 421 TYR A N 1
ATOM 3318 C CA . TYR A 1 421 ? -29.641 31.297 -0.556 1 73.81 421 TYR A CA 1
ATOM 3319 C C . TYR A 1 421 ? -31.047 31.75 -0.948 1 73.81 421 TYR A C 1
ATOM 3321 O O . TYR A 1 421 ? -31.203 32.781 -1.617 1 73.81 421 TYR A O 1
ATOM 3329 N N . GLU A 1 422 ? -32 30.984 -0.619 1 73.94 422 GLU A N 1
ATOM 3330 C CA . GLU A 1 422 ? -33.375 31.344 -0.916 1 73.94 422 GLU A CA 1
ATOM 3331 C C . GLU A 1 422 ? -33.781 32.656 -0.237 1 73.94 422 GLU A C 1
ATOM 3333 O O . GLU A 1 422 ? -34.5 33.469 -0.804 1 73.94 422 GLU A O 1
ATOM 3338 N N . LEU A 1 423 ? -33.25 32.812 0.88 1 74 423 LEU A N 1
ATOM 3339 C CA . LEU A 1 423 ? -33.656 33.969 1.677 1 74 423 LEU A CA 1
ATOM 3340 C C . LEU A 1 423 ? -32.844 35.188 1.275 1 74 423 LEU A C 1
ATOM 3342 O O . LEU A 1 423 ? -33.375 36.312 1.292 1 74 423 LEU A O 1
ATOM 3346 N N . HIS A 1 424 ? -31.562 34.906 0.918 1 73 424 HIS A N 1
ATOM 3347 C CA . HIS A 1 424 ? -30.672 36.094 0.836 1 73 424 HIS A CA 1
ATOM 3348 C C . HIS A 1 424 ? -29.969 36.156 -0.517 1 73 424 HIS A C 1
ATOM 3350 O O . HIS A 1 424 ? -29.25 37.094 -0.798 1 73 424 HIS A O 1
ATOM 3356 N N . GLY A 1 425 ? -30.234 35.156 -1.276 1 65.06 425 GLY A N 1
ATOM 3357 C CA . GLY A 1 425 ? -29.562 35.125 -2.564 1 65.06 425 GLY A CA 1
ATOM 3358 C C . GLY A 1 425 ? -28.047 35.062 -2.447 1 65.06 425 GLY A C 1
ATOM 3359 O O . GLY A 1 425 ? -27.516 34.281 -1.65 1 65.06 425 GLY A O 1
ATOM 3360 N N . ASP A 1 426 ? -27.344 35.875 -3.268 1 61.06 426 ASP A N 1
ATOM 3361 C CA . ASP A 1 426 ? -25.891 35.844 -3.359 1 61.06 426 ASP A CA 1
ATOM 3362 C C . ASP A 1 426 ? -25.25 36.625 -2.227 1 61.06 426 ASP A C 1
ATOM 3364 O O . ASP A 1 426 ? -24.031 36.656 -2.084 1 61.06 426 ASP A O 1
ATOM 3368 N N . GLU A 1 427 ? -26.016 37.125 -1.375 1 62.72 427 GLU A N 1
ATOM 3369 C CA . GLU A 1 427 ? -25.5 37.938 -0.296 1 62.72 427 GLU A CA 1
ATOM 3370 C C . GLU A 1 427 ? -25.031 37.094 0.885 1 62.72 427 GLU A C 1
ATOM 3372 O O . GLU A 1 427 ? -24.75 37.625 1.961 1 62.72 427 GLU A O 1
ATOM 3377 N N . ILE A 1 428 ? -24.844 35.906 0.583 1 64.88 428 ILE A N 1
ATOM 3378 C CA . ILE A 1 428 ? -24.453 35.031 1.666 1 64.88 428 ILE A CA 1
ATOM 3379 C C . ILE A 1 428 ? -22.984 35.281 2.045 1 64.88 428 ILE A C 1
ATOM 3381 O O . ILE A 1 428 ? -22.125 35.344 1.175 1 64.88 428 ILE A O 1
ATOM 3385 N N . PRO A 1 429 ? -22.734 35.688 3.332 1 58.09 429 PRO A N 1
ATOM 3386 C CA . PRO A 1 429 ? -21.453 36.188 3.812 1 58.09 429 PRO A CA 1
ATOM 3387 C C . PRO A 1 429 ? -20.297 35.25 3.508 1 58.09 429 PRO A C 1
ATOM 3389 O O . PRO A 1 429 ? -19.141 35.719 3.41 1 58.09 429 PRO A O 1
ATOM 3392 N N . TRP A 1 430 ? -20.516 34 3.439 1 60.22 430 TRP A N 1
ATOM 3393 C CA . TRP A 1 430 ? -19.328 33.156 3.363 1 60.22 430 TRP A CA 1
ATOM 3394 C C . TRP A 1 430 ? -18.906 32.938 1.913 1 60.22 430 TRP A C 1
ATOM 3396 O O . TRP A 1 430 ? -18.109 32.031 1.619 1 60.22 430 TRP A O 1
ATOM 3406 N N . ARG A 1 431 ? -19.484 33.625 1.027 1 56.97 431 ARG A N 1
ATOM 3407 C CA . ARG A 1 431 ? -19.078 33.531 -0.367 1 56.97 431 ARG A CA 1
ATOM 3408 C C . ARG A 1 431 ? -18.203 34.688 -0.774 1 56.97 431 ARG A C 1
ATOM 3410 O O . ARG A 1 431 ? -18.109 35.031 -1.957 1 56.97 431 ARG A O 1
ATOM 3417 N N . GLY A 1 432 ? -17.422 35.25 0.244 1 52 432 GLY A N 1
ATOM 3418 C CA . GLY A 1 432 ? -16.344 36.156 -0.078 1 52 432 GLY A CA 1
ATOM 3419 C C . GLY A 1 432 ? -16.812 37.594 -0.28 1 52 432 GLY A C 1
ATOM 3420 O O . GLY A 1 432 ? -16.047 38.438 -0.718 1 52 432 GLY A O 1
ATOM 3421 N N . THR A 1 433 ? -18.109 37.812 -0.296 1 50.72 433 THR A N 1
ATOM 3422 C CA . THR A 1 433 ? -18.547 39.156 -0.615 1 50.72 433 THR A CA 1
ATOM 3423 C C . THR A 1 433 ? -18.703 40 0.654 1 50.72 433 THR A C 1
ATOM 3425 O O . THR A 1 433 ? -18.922 39.438 1.74 1 50.72 433 THR A O 1
ATOM 3428 N N . ASP A 1 434 ? -18.031 41.219 0.762 1 50.78 434 ASP A N 1
ATOM 3429 C CA . ASP A 1 434 ? -18.125 42.188 1.838 1 50.78 434 ASP A CA 1
ATOM 3430 C C . ASP A 1 434 ? -19.578 42.5 2.188 1 50.78 434 ASP A C 1
ATOM 3432 O O . ASP A 1 434 ? -19.875 43.531 2.797 1 50.78 434 ASP A O 1
ATOM 3436 N N . ALA A 1 435 ? -20.453 41.625 1.775 1 55.12 435 ALA A N 1
ATOM 3437 C CA . ALA A 1 435 ? -21.812 42.156 1.879 1 55.12 435 ALA A CA 1
ATOM 3438 C C . ALA A 1 435 ? -22.344 42.062 3.307 1 55.12 435 ALA A C 1
ATOM 3440 O O . ALA A 1 435 ? -21.562 41.875 4.25 1 55.12 435 ALA A O 1
ATOM 3441 N N . SER A 1 436 ? -23.547 41.344 3.506 1 60.72 436 SER A N 1
ATOM 3442 C CA . SER A 1 436 ? -24.312 41.375 4.742 1 60.72 436 SER A CA 1
ATOM 3443 C C . SER A 1 436 ? -23.719 40.438 5.785 1 60.72 436 SER A C 1
ATOM 3445 O O . SER A 1 436 ? -23.141 39.406 5.441 1 60.72 436 SER A O 1
ATOM 3447 N N . SER A 1 437 ? -23.562 40.906 7.051 1 73.88 437 SER A N 1
ATOM 3448 C CA . SER A 1 437 ? -23.078 40.125 8.195 1 73.88 437 SER A CA 1
ATOM 3449 C C . SER A 1 437 ? -24.047 39.031 8.562 1 73.88 437 SER A C 1
ATOM 3451 O O . SER A 1 437 ? -25.234 39.062 8.203 1 73.88 437 SER A O 1
ATOM 3453 N N . VAL A 1 438 ? -23.562 37.875 8.945 1 77.62 438 VAL A N 1
ATOM 3454 C CA . VAL A 1 438 ? -24.375 36.781 9.438 1 77.62 438 VAL A CA 1
ATOM 3455 C C . VAL A 1 438 ? -25.438 37.312 10.398 1 77.62 438 VAL A C 1
ATOM 3457 O O . VAL A 1 438 ? -26.562 36.812 10.406 1 77.62 438 VAL A O 1
ATOM 3460 N N . ASP A 1 439 ? -25.078 38.25 11.141 1 78.25 439 ASP A N 1
ATOM 3461 C CA . ASP A 1 439 ? -26 38.844 12.094 1 78.25 439 ASP A CA 1
ATOM 3462 C C . ASP A 1 439 ? -27.203 39.469 11.383 1 78.25 439 ASP A C 1
ATOM 3464 O O . ASP A 1 439 ? -28.344 39.25 11.797 1 78.25 439 ASP A O 1
ATOM 3468 N N . GLU A 1 440 ? -26.969 40.094 10.336 1 79.31 440 GLU A N 1
ATOM 3469 C CA . GLU A 1 440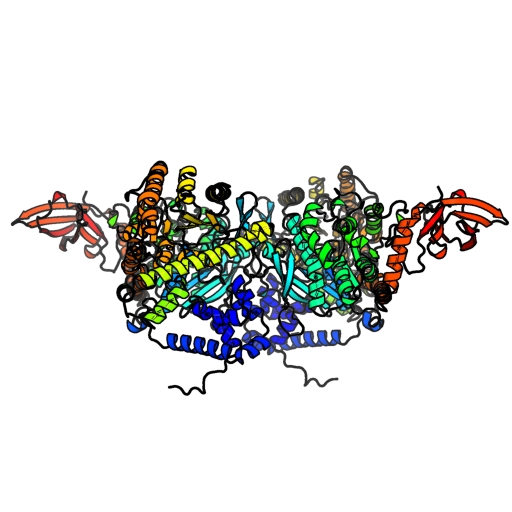 ? -28.031 40.75 9.57 1 79.31 440 GLU A CA 1
ATOM 3470 C C . GLU A 1 440 ? -28.906 39.688 8.891 1 79.31 440 GLU A C 1
ATOM 3472 O O . GLU A 1 440 ? -30.125 39.875 8.805 1 79.31 440 GLU A O 1
ATOM 3477 N N . LEU A 1 441 ? -28.266 38.719 8.5 1 78.5 441 LEU A N 1
ATOM 3478 C CA . LEU A 1 441 ? -29.016 37.656 7.84 1 78.5 441 LEU A CA 1
ATOM 3479 C C . LEU A 1 441 ? -29.953 36.969 8.82 1 78.5 441 LEU A C 1
ATOM 3481 O O . LEU A 1 441 ? -31.109 36.688 8.492 1 78.5 441 LEU A O 1
ATOM 3485 N N . LEU A 1 442 ? -29.422 36.719 9.984 1 84.19 442 LEU A N 1
ATOM 3486 C CA . LEU A 1 442 ? -30.188 36 10.984 1 84.19 442 LEU A CA 1
ATOM 3487 C C . LEU A 1 442 ? -31.328 36.844 11.523 1 84.19 442 LEU A C 1
ATOM 3489 O O . LEU A 1 442 ? -32.344 36.312 11.977 1 84.19 442 LEU A O 1
ATOM 3493 N N . ALA A 1 443 ? -31.172 38.094 11.5 1 82.19 443 ALA A N 1
ATOM 3494 C CA . ALA A 1 443 ? -32.219 39 11.977 1 82.19 443 ALA A CA 1
ATOM 3495 C C . ALA A 1 443 ? -33.469 38.906 11.133 1 82.19 443 ALA A C 1
ATOM 3497 O O . ALA A 1 443 ? -34.562 39.156 11.609 1 82.19 443 ALA A O 1
ATOM 3498 N N . ARG A 1 444 ? -33.281 38.375 9.992 1 80.19 444 ARG A N 1
ATOM 3499 C CA . ARG A 1 444 ? -34.406 38.281 9.062 1 80.19 444 ARG A CA 1
ATOM 3500 C C . ARG A 1 444 ? -35.031 36.906 9.102 1 80.19 444 ARG A C 1
ATOM 3502 O O . ARG A 1 444 ? -36 36.656 8.383 1 80.19 444 ARG A O 1
ATOM 3509 N N . VAL A 1 445 ? -34.594 36.125 9.883 1 84.5 445 VAL A N 1
ATOM 3510 C CA . VAL A 1 445 ? -35.094 34.75 9.961 1 84.5 445 VAL A CA 1
ATOM 3511 C C . VAL A 1 445 ? -35.906 34.594 11.25 1 84.5 445 VAL A C 1
ATOM 3513 O O . VAL A 1 445 ? -35.438 34.938 12.336 1 84.5 445 VAL A O 1
ATOM 3516 N N . ASP A 1 446 ? -37.094 34.062 11.125 1 88.56 446 ASP A N 1
ATOM 3517 C CA . ASP A 1 446 ? -37.875 33.844 12.336 1 88.56 446 ASP A CA 1
ATOM 3518 C C . ASP A 1 446 ? -37.438 32.594 13.07 1 88.56 446 ASP A C 1
ATOM 3520 O O . ASP A 1 446 ? -36.781 31.719 12.484 1 88.56 446 ASP A O 1
ATOM 3524 N N . ASP A 1 447 ? -37.844 32.469 14.297 1 91.56 447 ASP A N 1
ATOM 3525 C CA . ASP A 1 447 ? -37.406 31.391 15.18 1 91.56 447 ASP A CA 1
ATOM 3526 C C . ASP A 1 447 ? -37.938 30.031 14.68 1 91.56 447 ASP A C 1
ATOM 3528 O O . ASP A 1 447 ? -37.25 29.016 14.789 1 91.56 447 ASP A O 1
ATOM 3532 N N . ARG A 1 448 ? -39.031 30.047 14.188 1 91.56 448 ARG A N 1
ATOM 3533 C CA . ARG A 1 448 ? -39.656 28.812 13.688 1 91.56 448 ARG A CA 1
ATOM 3534 C C . ARG A 1 448 ? -38.844 28.25 12.516 1 91.56 448 ARG A C 1
ATOM 3536 O O . ARG A 1 448 ? -38.625 27.047 12.422 1 91.56 448 ARG A O 1
ATOM 3543 N N . TRP A 1 449 ? -38.469 29.156 11.742 1 87.81 449 TRP A N 1
ATOM 3544 C CA . TRP A 1 449 ? -37.719 28.75 10.57 1 87.81 449 TRP A CA 1
ATOM 3545 C C . TRP A 1 449 ? -36.344 28.203 10.977 1 87.81 449 TRP A C 1
ATOM 3547 O O . TRP A 1 449 ? -35.906 27.172 10.453 1 87.81 449 TRP A O 1
ATOM 3557 N N . LEU A 1 450 ? -35.688 28.859 11.805 1 90.56 450 LEU A N 1
ATOM 3558 C CA . LEU A 1 450 ? -34.375 28.422 12.281 1 90.56 450 LEU A CA 1
ATOM 3559 C C . LEU A 1 450 ? -34.469 27.047 12.953 1 90.56 450 LEU A C 1
ATOM 3561 O O . LEU A 1 450 ? -33.594 26.203 12.766 1 90.56 450 LEU A O 1
ATOM 3565 N N . TRP A 1 451 ? -35.5 26.859 13.68 1 93.69 451 TRP A N 1
ATOM 3566 C CA . TRP A 1 451 ? -35.719 25.594 14.367 1 93.69 451 TRP A CA 1
ATOM 3567 C C . TRP A 1 451 ? -35.969 24.469 13.367 1 93.69 451 TRP A C 1
ATOM 3569 O O . TRP A 1 451 ? -35.5 23.344 13.547 1 93.69 451 TRP A O 1
ATOM 3579 N N . GLN A 1 452 ? -36.656 24.766 12.328 1 90.44 452 GLN A N 1
ATOM 3580 C CA . GLN A 1 452 ? -36.969 23.781 11.297 1 90.44 452 GLN A CA 1
ATOM 3581 C C . GLN A 1 452 ? -35.688 23.328 10.586 1 90.44 452 GLN A C 1
ATOM 3583 O O . GLN A 1 452 ? -35.531 22.141 10.289 1 90.44 452 GLN A O 1
ATOM 3588 N N . ILE A 1 453 ? -34.844 24.234 10.32 1 88.69 453 ILE A N 1
ATOM 3589 C CA . ILE A 1 453 ? -33.562 23.891 9.68 1 88.69 453 ILE A CA 1
ATOM 3590 C C . ILE A 1 453 ? -32.75 22.953 10.578 1 88.69 453 ILE A C 1
ATOM 3592 O O . ILE A 1 453 ? -32.156 21.984 10.102 1 88.69 453 ILE A O 1
ATOM 3596 N N . ARG A 1 454 ? -32.844 23.266 11.875 1 92.75 454 ARG A N 1
ATOM 3597 C CA . ARG A 1 454 ? -32.094 22.453 12.844 1 92.75 454 ARG A CA 1
ATOM 3598 C C . ARG A 1 454 ? -32.688 21.047 12.914 1 92.75 454 ARG A C 1
ATOM 3600 O O . ARG A 1 454 ? -31.938 20.062 12.945 1 92.75 454 ARG A O 1
ATOM 3607 N N . GLN A 1 455 ? -33.938 20.938 12.922 1 94.12 455 GLN A N 1
ATOM 3608 C CA . GLN A 1 455 ? -34.625 19.641 12.984 1 94.12 455 GLN A CA 1
ATOM 3609 C C . GLN A 1 455 ? -34.344 18.812 11.727 1 94.12 455 GLN A C 1
ATOM 3611 O O . GLN A 1 455 ? -34.125 17.609 11.805 1 94.12 455 GLN A O 1
ATOM 3616 N N . HIS A 1 456 ? -34.344 19.516 10.68 1 93.12 456 HIS A N 1
ATOM 3617 C CA . HIS A 1 456 ? -34.094 18.828 9.422 1 93.12 456 HIS A CA 1
ATOM 3618 C C . HIS A 1 456 ? -32.656 18.297 9.383 1 93.12 456 HIS A C 1
ATOM 3620 O O . HIS A 1 456 ? -32.406 17.156 8.969 1 93.12 456 HIS A O 1
ATOM 3626 N N . ALA A 1 457 ? -31.719 19.125 9.812 1 94.38 457 ALA A N 1
ATOM 3627 C CA . ALA A 1 457 ? -30.312 18.719 9.836 1 94.38 457 ALA A CA 1
ATOM 3628 C C . ALA A 1 457 ? -30.109 17.5 10.742 1 94.38 457 ALA A C 1
ATOM 3630 O O . ALA A 1 457 ? -29.344 16.594 10.406 1 94.38 457 ALA A O 1
ATOM 3631 N N . ARG A 1 458 ? -30.766 17.469 11.883 1 96.06 458 ARG A N 1
ATOM 3632 C CA . ARG A 1 458 ? -30.688 16.328 12.797 1 96.06 458 ARG A CA 1
ATOM 3633 C C . ARG A 1 458 ? -31.234 15.07 12.141 1 96.06 458 ARG A C 1
ATOM 3635 O O . ARG A 1 458 ? -30.641 13.992 12.25 1 96.06 458 ARG A O 1
ATOM 3642 N N . ASN A 1 459 ? -32.344 15.281 11.453 1 95.5 459 ASN A N 1
ATOM 3643 C CA . ASN A 1 459 ? -32.938 14.141 10.773 1 95.5 459 ASN A CA 1
ATOM 3644 C C . ASN A 1 459 ? -32.031 13.57 9.695 1 95.5 459 ASN A C 1
ATOM 3646 O O . ASN A 1 459 ? -31.938 12.352 9.539 1 95.5 459 ASN A O 1
ATOM 3650 N N . GLU A 1 460 ? -31.406 14.43 8.961 1 94.56 460 GLU A N 1
ATOM 3651 C CA . GLU A 1 460 ? -30.469 14 7.926 1 94.56 460 GLU A CA 1
ATOM 3652 C C . GLU A 1 460 ? -29.297 13.25 8.531 1 94.56 460 GLU A C 1
ATOM 3654 O O . GLU A 1 460 ? -28.828 12.25 7.984 1 94.56 460 GLU A O 1
ATOM 3659 N N . LEU A 1 461 ? -28.797 13.719 9.617 1 96.94 461 LEU A N 1
ATOM 3660 C CA . LEU A 1 461 ? -27.688 13.062 10.32 1 96.94 461 LEU A CA 1
ATOM 3661 C C . LEU A 1 461 ? -28.094 11.648 10.75 1 96.94 461 LEU A C 1
ATOM 3663 O O . LEU A 1 461 ? -27.328 10.703 10.539 1 96.94 461 LEU A O 1
ATOM 3667 N N . LEU A 1 462 ? -29.266 11.523 11.328 1 96.75 462 LEU A N 1
ATOM 3668 C CA . LEU A 1 462 ? -29.719 10.227 11.82 1 96.75 462 LEU A CA 1
ATOM 3669 C C . LEU A 1 462 ? -29.922 9.25 10.664 1 96.75 462 LEU A C 1
ATOM 3671 O O . LEU A 1 462 ? -29.656 8.055 10.805 1 96.75 462 LEU A O 1
ATOM 3675 N N . GLY A 1 463 ? -30.422 9.812 9.531 1 95.19 463 GLY A N 1
ATOM 3676 C CA . GLY A 1 463 ? -30.5 8.977 8.344 1 95.19 463 GLY A CA 1
ATOM 3677 C C . GLY A 1 463 ? -29.141 8.445 7.898 1 95.19 463 GLY A C 1
ATOM 3678 O O . GLY A 1 463 ? -29.016 7.262 7.586 1 95.19 463 GLY A O 1
ATOM 3679 N N . PHE A 1 464 ? -28.188 9.273 7.891 1 94.94 464 PHE A N 1
ATOM 3680 C CA . PHE A 1 464 ? -26.828 8.875 7.547 1 94.94 464 PHE A CA 1
ATOM 3681 C C . PHE A 1 464 ? -26.312 7.832 8.531 1 94.94 464 PHE A C 1
ATOM 3683 O O . PHE A 1 464 ? -25.703 6.832 8.125 1 94.94 464 PHE A O 1
ATOM 3690 N N . VAL A 1 465 ? -26.453 8.086 9.828 1 96.62 465 VAL A N 1
ATOM 3691 C CA . VAL A 1 465 ? -25.938 7.211 10.875 1 96.62 465 VAL A CA 1
ATOM 3692 C C . VAL A 1 465 ? -26.531 5.809 10.711 1 96.62 465 VAL A C 1
ATOM 3694 O O . VAL A 1 465 ? -25.812 4.812 10.828 1 96.62 465 VAL A O 1
ATOM 3697 N N . ARG A 1 466 ? -27.828 5.73 10.445 1 95.12 466 ARG A N 1
ATOM 3698 C CA . ARG A 1 466 ? -28.484 4.438 10.242 1 95.12 466 ARG A CA 1
ATOM 3699 C C . ARG A 1 466 ? -27.859 3.693 9.062 1 95.12 466 ARG A C 1
ATOM 3701 O O . ARG A 1 466 ? -27.562 2.5 9.156 1 95.12 466 ARG A O 1
ATOM 3708 N N . SER A 1 467 ? -27.656 4.434 8.008 1 92.5 467 SER A N 1
ATOM 3709 C CA . SER A 1 467 ? -27.062 3.834 6.816 1 92.5 467 SER A CA 1
ATOM 3710 C C . SER A 1 467 ? -25.625 3.402 7.078 1 92.5 467 SER A C 1
ATOM 3712 O O . SER A 1 467 ? -25.219 2.322 6.652 1 92.5 467 SER A O 1
ATOM 3714 N N . HIS A 1 468 ? -24.875 4.242 7.707 1 93.38 468 HIS A N 1
ATOM 3715 C CA . HIS A 1 468 ? -23.469 3.955 8.016 1 93.38 468 HIS A CA 1
ATOM 3716 C C . HIS A 1 468 ? -23.344 2.734 8.922 1 93.38 468 HIS A C 1
ATOM 3718 O O . HIS A 1 468 ? -22.484 1.885 8.711 1 93.38 468 HIS A O 1
ATOM 3724 N N . LEU A 1 469 ? -24.203 2.656 9.922 1 93.06 469 LEU A N 1
ATOM 3725 C CA . LEU A 1 469 ? -24.188 1.534 10.852 1 93.06 469 LEU A CA 1
ATOM 3726 C C . LEU A 1 469 ? -24.547 0.235 10.141 1 93.06 469 LEU A C 1
ATOM 3728 O O . LEU A 1 469 ? -23.953 -0.809 10.406 1 93.06 469 LEU A O 1
ATOM 3732 N N . ALA A 1 470 ? -25.547 0.339 9.32 1 90.88 470 ALA A N 1
ATOM 3733 C CA . ALA A 1 470 ? -25.969 -0.837 8.555 1 90.88 470 ALA A CA 1
ATOM 3734 C C . ALA A 1 470 ? -24.812 -1.386 7.723 1 90.88 470 ALA A C 1
ATOM 3736 O O . ALA A 1 470 ? -24.578 -2.594 7.707 1 90.88 470 ALA A O 1
ATOM 3737 N N . ARG A 1 471 ? -24.109 -0.54 7.074 1 87.88 471 ARG A N 1
ATOM 3738 C CA . ARG A 1 471 ? -22.984 -0.945 6.234 1 87.88 471 ARG A CA 1
ATOM 3739 C C . ARG A 1 471 ? -21.859 -1.528 7.074 1 87.88 471 ARG A C 1
ATOM 3741 O O . ARG A 1 471 ? -21.266 -2.539 6.703 1 87.88 471 ARG A O 1
ATOM 3748 N N . SER A 1 472 ? -21.531 -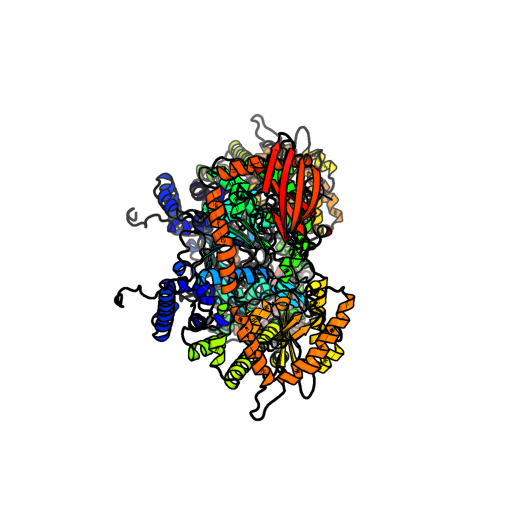0.86 8.148 1 89.75 472 SER A N 1
ATOM 3749 C CA . SER A 1 472 ? -20.469 -1.322 9.031 1 89.75 472 SER A CA 1
ATOM 3750 C C . SER A 1 472 ? -20.766 -2.715 9.578 1 89.75 472 SER A C 1
ATOM 3752 O O . SER A 1 472 ? -19.891 -3.58 9.602 1 89.75 472 SER A O 1
ATOM 3754 N N . LEU A 1 473 ? -22 -2.904 9.992 1 89.81 473 LEU A N 1
ATOM 3755 C CA . LEU A 1 473 ? -22.406 -4.195 10.531 1 89.81 473 LEU A CA 1
ATOM 3756 C C . LEU A 1 473 ? -22.328 -5.281 9.469 1 89.81 473 LEU A C 1
ATOM 3758 O O . LEU A 1 473 ? -21.922 -6.41 9.758 1 89.81 473 LEU A O 1
ATOM 3762 N N . ALA A 1 474 ? -22.688 -4.898 8.305 1 87.12 474 ALA A N 1
ATOM 3763 C CA . ALA A 1 474 ? -22.609 -5.852 7.203 1 87.12 474 ALA A CA 1
ATOM 3764 C C . ALA A 1 474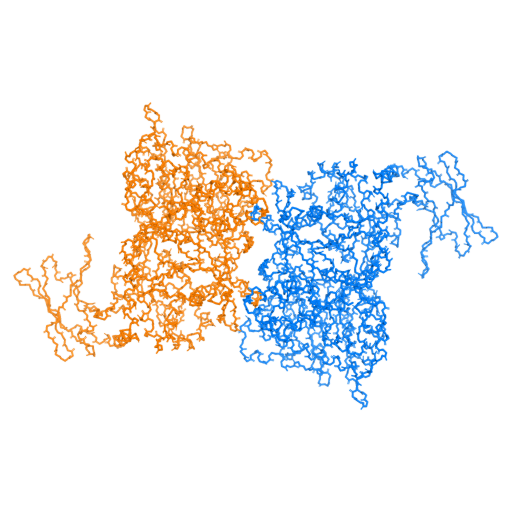 ? -21.156 -6.27 6.941 1 87.12 474 ALA A C 1
ATOM 3766 O O . ALA A 1 474 ? -20.875 -7.453 6.734 1 87.12 474 ALA A O 1
ATOM 3767 N N . VAL A 1 475 ? -20.328 -5.355 6.957 1 86.12 475 VAL A N 1
ATOM 3768 C CA . VAL A 1 475 ? -18.922 -5.598 6.719 1 86.12 475 VAL A CA 1
ATOM 3769 C C . VAL A 1 475 ? -18.359 -6.539 7.785 1 86.12 475 VAL A C 1
ATOM 3771 O O . VAL A 1 475 ? -17.5 -7.375 7.496 1 86.12 475 VAL A O 1
ATOM 3774 N N . HIS A 1 476 ? -18.891 -6.426 8.977 1 86.88 476 HIS A N 1
ATOM 3775 C CA . HIS A 1 476 ? -18.406 -7.234 10.086 1 86.88 476 HIS A CA 1
ATOM 3776 C C . HIS A 1 476 ? -19.172 -8.547 10.195 1 86.88 476 HIS A C 1
ATOM 3778 O O . HIS A 1 476 ? -19.016 -9.281 11.172 1 86.88 476 HIS A O 1
ATOM 3784 N N . GLY A 1 477 ? -20.047 -8.789 9.289 1 79.69 477 GLY A N 1
ATOM 3785 C CA . GLY A 1 477 ? -20.688 -10.094 9.188 1 79.69 477 GLY A CA 1
ATOM 3786 C C . GLY A 1 477 ? -21.938 -10.219 10.031 1 79.69 477 GLY A C 1
ATOM 3787 O O . GLY A 1 477 ? -22.344 -11.32 10.391 1 79.69 477 GLY A O 1
ATOM 3788 N N . ALA A 1 478 ? -22.547 -9.055 10.406 1 85.75 478 ALA A N 1
ATOM 3789 C CA . ALA A 1 478 ? -23.781 -9.094 11.195 1 85.75 478 ALA A CA 1
ATOM 3790 C C . ALA A 1 478 ? -24.922 -9.68 10.383 1 85.75 478 ALA A C 1
ATOM 3792 O O . ALA A 1 478 ? -24.922 -9.625 9.156 1 85.75 478 ALA A O 1
ATOM 3793 N N . SER A 1 479 ? -25.938 -10.25 11.109 1 84.44 479 SER A N 1
ATOM 3794 C CA . SER A 1 479 ? -27.125 -10.812 10.461 1 84.44 479 SER A CA 1
ATOM 3795 C C . SER A 1 479 ? -28.047 -9.703 9.961 1 84.44 479 SER A C 1
ATOM 3797 O O . SER A 1 479 ? -27.984 -8.57 10.438 1 84.44 479 SER A O 1
ATOM 3799 N N . PRO A 1 480 ? -28.844 -10.016 8.992 1 82.81 480 PRO A N 1
ATOM 3800 C CA . PRO A 1 480 ? -29.812 -9.031 8.508 1 82.81 480 PRO A CA 1
ATOM 3801 C C . PRO A 1 480 ? -30.703 -8.484 9.625 1 82.81 480 PRO A C 1
ATOM 3803 O O . PRO A 1 480 ? -31.062 -7.305 9.617 1 82.81 480 PRO A O 1
ATOM 3806 N N . ALA A 1 481 ? -31.031 -9.344 10.531 1 86.44 481 ALA A N 1
ATOM 3807 C CA . ALA A 1 481 ? -31.875 -8.922 11.641 1 86.44 481 ALA A CA 1
ATOM 3808 C C . ALA A 1 481 ? -31.156 -7.879 12.5 1 86.44 481 ALA A C 1
ATOM 3810 O O . ALA A 1 481 ? -31.781 -6.902 12.938 1 86.44 481 ALA A O 1
ATOM 3811 N N . GLU A 1 482 ? -29.906 -8.102 12.703 1 86.56 482 GLU A N 1
ATOM 3812 C CA . GLU A 1 482 ? -29.109 -7.16 13.477 1 86.56 482 GLU A CA 1
ATOM 3813 C C . GLU A 1 482 ? -28.969 -5.824 12.75 1 86.56 482 GLU A C 1
ATOM 3815 O O . GLU A 1 482 ? -29.016 -4.762 13.375 1 86.56 482 GLU A O 1
ATOM 3820 N N . ILE A 1 483 ? -28.875 -5.871 11.5 1 87.69 483 ILE A N 1
ATOM 3821 C CA . ILE A 1 483 ? -28.703 -4.684 10.672 1 87.69 483 ILE A CA 1
ATOM 3822 C C . ILE A 1 483 ? -30 -3.873 10.664 1 87.69 483 ILE A C 1
ATOM 3824 O O . ILE A 1 483 ? -29.969 -2.643 10.734 1 87.69 483 ILE A O 1
ATOM 3828 N N . GLU A 1 484 ? -31.047 -4.543 10.633 1 84.62 484 GLU A N 1
ATOM 3829 C CA . GLU A 1 484 ? -32.344 -3.883 10.578 1 84.62 484 GLU A CA 1
ATOM 3830 C C . GLU A 1 484 ? -32.625 -3.109 11.859 1 84.62 484 GLU A C 1
ATOM 3832 O O . GLU A 1 484 ? -33.25 -2.041 11.82 1 84.62 484 GLU A O 1
ATOM 3837 N N . VAL A 1 485 ? -32.125 -3.615 12.883 1 83.69 485 VAL A N 1
ATOM 3838 C CA . VAL A 1 485 ? -32.406 -3.01 14.172 1 83.69 485 VAL A CA 1
ATOM 3839 C C . VAL A 1 485 ? -31.391 -1.933 14.5 1 83.69 485 VAL A C 1
ATOM 3841 O O . VAL A 1 485 ? -31.641 -1.053 15.328 1 83.69 485 VAL A O 1
ATOM 3844 N N . ALA A 1 486 ? -30.375 -2.035 13.789 1 81.75 486 ALA A N 1
ATOM 3845 C CA . ALA A 1 486 ? -29.281 -1.12 14.117 1 81.75 486 ALA A CA 1
ATOM 3846 C C . ALA A 1 486 ? -29.703 0.331 13.898 1 81.75 486 ALA A C 1
ATOM 3848 O O . ALA A 1 486 ? -30.141 0.695 12.805 1 81.75 486 ALA A O 1
ATOM 3849 N N . GLY A 1 487 ? -29.656 1.154 14.875 1 81.75 487 GLY A N 1
ATOM 3850 C CA . GLY A 1 487 ? -29.969 2.574 14.828 1 81.75 487 GLY A CA 1
ATOM 3851 C C . GLY A 1 487 ? -31.453 2.865 14.945 1 81.75 487 GLY A C 1
ATOM 3852 O O . GLY A 1 487 ? -31.875 4.016 14.844 1 81.75 487 GLY A O 1
ATOM 3853 N N . SER A 1 488 ? -32.312 1.797 15.078 1 85.19 488 SER A N 1
ATOM 3854 C CA . SER A 1 488 ? -33.75 1.972 15.125 1 85.19 488 SER A CA 1
ATOM 3855 C C . SER A 1 488 ? -34.188 2.742 16.359 1 85.19 488 SER A C 1
ATOM 3857 O O . SER A 1 488 ? -35.25 3.332 16.406 1 85.19 488 SER A O 1
ATOM 3859 N N . ARG A 1 489 ? -33.375 2.832 17.297 1 88.06 489 ARG A N 1
ATOM 3860 C CA . ARG A 1 489 ? -33.75 3.48 18.562 1 88.06 489 ARG A CA 1
ATOM 3861 C C . ARG A 1 489 ? -33.406 4.969 18.531 1 88.06 489 ARG A C 1
ATOM 3863 O O . ARG A 1 489 ? -33.75 5.715 19.438 1 88.06 489 ARG A O 1
ATOM 3870 N N . LEU A 1 490 ? -32.688 5.426 17.547 1 94.25 490 LEU A N 1
ATOM 3871 C CA . LEU A 1 490 ? -32.406 6.852 17.375 1 94.25 490 LEU A CA 1
ATOM 3872 C C . LEU A 1 490 ? -33.688 7.586 16.938 1 94.25 490 LEU A C 1
ATOM 3874 O O . LEU A 1 490 ? -34.438 7.09 16.094 1 94.25 490 LEU A O 1
ATOM 3878 N N . HIS A 1 491 ? -33.969 8.688 17.531 1 94.56 491 HIS A N 1
ATOM 3879 C CA . HIS A 1 491 ? -35.188 9.406 17.266 1 94.56 491 HIS A CA 1
ATOM 3880 C C . HIS A 1 491 ? -34.938 10.859 16.922 1 94.56 491 HIS A C 1
ATOM 3882 O O . HIS A 1 491 ? -34.156 11.539 17.609 1 94.56 491 HIS A O 1
ATOM 3888 N N . PRO A 1 492 ? -35.531 11.406 15.961 1 94.5 492 PRO A N 1
ATOM 3889 C CA . PRO A 1 492 ? -35.25 12.758 15.469 1 94.5 492 PRO A CA 1
ATOM 3890 C C . PRO A 1 492 ? -35.656 13.844 16.469 1 94.5 492 PRO A C 1
ATOM 3892 O O . PRO A 1 492 ? -35.219 14.992 16.359 1 94.5 492 PRO A O 1
ATOM 3895 N N . GLU A 1 493 ? -36.5 13.484 17.422 1 94.5 493 GLU A N 1
ATOM 3896 C CA . GLU A 1 493 ? -36.969 14.484 18.375 1 94.5 493 GLU A CA 1
ATOM 3897 C C . GLU A 1 493 ? -36.094 14.477 19.641 1 94.5 493 GLU A C 1
ATOM 3899 O O . GLU A 1 493 ? -36.281 15.32 20.516 1 94.5 493 GLU A O 1
ATOM 3904 N N . HIS A 1 494 ? -35.25 13.531 19.75 1 96.56 494 HIS A N 1
ATOM 3905 C CA . HIS A 1 494 ? -34.375 13.453 20.938 1 96.56 494 HIS A CA 1
ATOM 3906 C C . HIS A 1 494 ? -33.156 14.359 20.797 1 96.56 494 HIS A C 1
ATOM 3908 O O . HIS A 1 494 ? -32.594 14.5 19.703 1 96.56 494 HIS A O 1
ATOM 3914 N N . LEU A 1 495 ? -32.75 14.953 21.953 1 98.19 495 LEU A N 1
ATOM 3915 C CA . LEU A 1 495 ? -31.516 15.711 21.984 1 98.19 495 LEU A CA 1
ATOM 3916 C C . LEU A 1 495 ? -30.344 14.836 21.562 1 98.19 495 LEU A C 1
ATOM 3918 O O . LEU A 1 495 ? -30.156 13.75 22.109 1 98.19 495 LEU A O 1
ATOM 3922 N N . THR A 1 496 ? -29.641 15.266 20.562 1 98.44 496 THR A N 1
ATOM 3923 C CA . THR A 1 496 ? -28.5 14.508 20.062 1 98.44 496 THR A CA 1
ATOM 3924 C C . THR A 1 496 ? -27.188 15.172 20.453 1 98.44 496 THR A C 1
ATOM 3926 O O . THR A 1 496 ? -26.875 16.281 19.984 1 98.44 496 THR A O 1
ATOM 3929 N N . LEU A 1 497 ? -26.406 14.539 21.328 1 98.44 497 LEU A N 1
ATOM 3930 C CA . LEU A 1 497 ? -25.047 14.945 21.641 1 98.44 497 LEU A CA 1
ATOM 3931 C C . LEU A 1 497 ? -24.047 14.258 20.734 1 98.44 497 LEU A C 1
ATOM 3933 O O . LEU A 1 497 ? -24.297 13.148 20.234 1 98.44 497 LEU A O 1
ATOM 3937 N N . GLY A 1 498 ? -22.969 14.922 20.438 1 97.94 498 GLY A N 1
ATOM 3938 C CA . GLY A 1 498 ? -21.938 14.281 19.625 1 97.94 498 GLY A CA 1
ATOM 3939 C C . GLY A 1 498 ? -20.547 14.789 19.922 1 97.94 498 GLY A C 1
ATOM 3940 O O . GLY A 1 498 ? -20.375 15.922 20.391 1 97.94 498 GLY A O 1
ATOM 3941 N N . PHE A 1 499 ? -19.594 13.953 19.781 1 96.38 499 PHE A N 1
ATOM 3942 C CA . PHE A 1 499 ? -18.203 14.398 19.703 1 96.38 499 PHE A CA 1
ATOM 3943 C C . PHE A 1 499 ? -17.375 13.461 18.844 1 96.38 499 PHE A C 1
ATOM 3945 O O . PHE A 1 499 ? -17.719 12.281 18.703 1 96.38 499 PHE A O 1
ATOM 3952 N N . ALA A 1 500 ? -16.453 13.977 18.203 1 96.56 500 ALA A N 1
ATOM 3953 C CA . ALA A 1 500 ? -15.477 13.25 17.391 1 96.56 500 ALA A CA 1
ATOM 3954 C C . ALA A 1 500 ? -14.094 13.875 17.516 1 96.56 500 ALA A C 1
ATOM 3956 O O . ALA A 1 500 ? -13.93 15.086 17.359 1 96.56 500 ALA A O 1
ATOM 3957 N N . ARG A 1 501 ? -13.141 13.109 17.844 1 92.56 501 ARG A N 1
ATOM 3958 C CA . ARG A 1 501 ? -11.781 13.609 18 1 92.56 501 ARG A CA 1
ATOM 3959 C C . ARG A 1 501 ? -10.773 12.469 18.031 1 92.56 501 ARG A C 1
ATOM 3961 O O . ARG A 1 501 ? -11.156 11.297 18.031 1 92.56 501 ARG A O 1
ATOM 3968 N N . ARG A 1 502 ? -9.469 12.812 17.984 1 92.75 502 ARG A N 1
ATOM 3969 C CA . ARG A 1 502 ? -8.414 11.828 18.219 1 92.75 502 ARG A CA 1
ATOM 3970 C C . ARG A 1 502 ? -8.523 11.234 19.625 1 92.75 502 ARG A C 1
ATOM 3972 O O . ARG A 1 502 ? -8.695 11.961 20.609 1 92.75 502 ARG A O 1
ATOM 3979 N N . PHE A 1 503 ? -8.516 9.938 19.719 1 95.5 503 PHE A N 1
ATOM 3980 C CA . PHE A 1 503 ? -8.539 9.289 21.016 1 95.5 503 PHE A CA 1
ATOM 3981 C C . PHE A 1 503 ? -7.148 9.273 21.641 1 95.5 503 PHE A C 1
ATOM 3983 O O . PHE A 1 503 ? -6.395 8.312 21.469 1 95.5 503 PHE A O 1
ATOM 3990 N N . ALA A 1 504 ? -6.867 10.32 22.25 1 92 504 ALA A N 1
ATOM 3991 C CA . ALA A 1 504 ? -5.652 10.523 23.047 1 92 504 ALA A CA 1
ATOM 3992 C C . ALA A 1 504 ? -5.988 10.914 24.484 1 92 504 ALA A C 1
ATOM 3994 O O . ALA A 1 504 ? -7.047 11.492 24.734 1 92 504 ALA A O 1
ATOM 3995 N N . SER A 1 505 ? -5.09 10.703 25.375 1 90.94 505 SER A N 1
ATOM 3996 C CA . SER A 1 505 ? -5.352 10.898 26.797 1 90.94 505 SER A CA 1
ATOM 3997 C C . SER A 1 505 ? -5.695 12.352 27.094 1 90.94 505 SER A C 1
ATOM 3999 O O . SER A 1 505 ? -6.625 12.633 27.859 1 90.94 505 SER A O 1
ATOM 4001 N N . TYR A 1 506 ? -4.984 13.258 26.484 1 90.38 506 TYR A N 1
ATOM 4002 C CA . TYR A 1 506 ? -5.156 14.664 26.844 1 90.38 506 TYR A CA 1
ATOM 4003 C C . TYR A 1 506 ? -6.465 15.211 26.281 1 90.38 506 TYR A C 1
ATOM 4005 O O . TYR A 1 506 ? -6.945 16.25 26.719 1 90.38 506 TYR A O 1
ATOM 4013 N N . LYS A 1 507 ? -7.051 14.562 25.312 1 93.81 507 LYS A N 1
ATOM 4014 C CA . LYS A 1 507 ? -8.344 14.977 24.766 1 93.81 507 LYS A CA 1
ATOM 4015 C C . LYS A 1 507 ? -9.492 14.5 25.656 1 93.81 507 LYS A C 1
ATOM 4017 O O . LYS A 1 507 ? -10.625 14.961 25.516 1 93.81 507 LYS A O 1
ATOM 4022 N N . ARG A 1 508 ? -9.289 13.562 26.516 1 95.88 508 ARG A N 1
ATOM 4023 C CA . ARG A 1 508 ? -10.195 13.023 27.531 1 95.88 508 ARG A CA 1
ATOM 4024 C C . ARG A 1 508 ? -11.531 12.609 26.906 1 95.88 508 ARG A C 1
ATOM 4026 O O . ARG A 1 508 ? -12.594 13.016 27.375 1 95.88 508 ARG A O 1
ATOM 4033 N N . PRO A 1 509 ? -11.438 11.789 25.875 1 96.19 509 PRO A N 1
ATOM 4034 C CA . PRO A 1 509 ? -12.688 11.352 25.266 1 96.19 509 PRO A CA 1
ATOM 4035 C C . PRO A 1 509 ? -13.586 10.578 26.219 1 96.19 509 PRO A C 1
ATOM 4037 O O . PRO A 1 509 ? -14.789 10.453 26 1 96.19 509 PRO A O 1
ATOM 4040 N N . ASN A 1 510 ? -13.047 10.078 27.359 1 96.94 510 ASN A N 1
ATOM 4041 C CA . ASN A 1 510 ? -13.812 9.227 28.266 1 96.94 510 ASN A CA 1
ATOM 4042 C C . ASN A 1 510 ? -14.281 10.008 29.5 1 96.94 510 ASN A C 1
ATOM 4044 O O . ASN A 1 510 ? -14.672 9.406 30.5 1 96.94 510 ASN A O 1
ATOM 4048 N N . LEU A 1 511 ? -14.227 11.297 29.422 1 97.38 511 LEU A N 1
ATOM 4049 C CA . LEU A 1 511 ? -14.672 12.086 30.562 1 97.38 511 LEU A CA 1
ATOM 4050 C C . LEU A 1 511 ? -16.109 11.742 30.938 1 97.38 511 LEU A C 1
ATOM 4052 O O . LEU A 1 511 ? -16.453 11.648 32.125 1 97.38 511 LEU A O 1
ATOM 4056 N N . LEU A 1 512 ? -16.969 11.5 29.969 1 96.94 512 LEU A N 1
ATOM 4057 C CA . LEU A 1 512 ? -18.375 11.156 30.172 1 96.94 512 LEU A CA 1
ATOM 4058 C C . LEU A 1 512 ? -18.5 9.766 30.781 1 96.94 512 LEU A C 1
ATOM 4060 O O . LEU A 1 512 ? -19.578 9.398 31.266 1 96.94 512 LEU A O 1
ATOM 4064 N N . LEU A 1 513 ? -17.469 9 30.75 1 97.44 513 LEU A N 1
ATOM 4065 C CA . LEU A 1 513 ? -17.531 7.633 31.25 1 97.44 513 LEU A CA 1
ATOM 4066 C C . LEU A 1 513 ? -17.031 7.562 32.688 1 97.44 513 LEU A C 1
ATOM 4068 O O . LEU A 1 513 ? -16.891 6.473 33.25 1 97.44 513 LEU A O 1
ATOM 4072 N N . GLN A 1 514 ? -16.781 8.719 33.281 1 96.88 514 GLN A N 1
ATOM 4073 C CA . GLN A 1 514 ? -16.344 8.75 34.656 1 96.88 514 GLN A CA 1
ATOM 4074 C C . GLN A 1 514 ? -17.406 8.164 35.594 1 96.88 514 GLN A C 1
ATOM 4076 O O . GLN A 1 514 ? -17.078 7.582 36.625 1 96.88 514 GLN A O 1
ATOM 4081 N N . ASP A 1 515 ? -18.641 8.359 35.312 1 97.5 515 ASP A N 1
ATOM 4082 C CA . ASP A 1 515 ? -19.797 7.758 35.969 1 97.5 515 ASP A CA 1
ATOM 4083 C C . ASP A 1 515 ? -20.75 7.145 34.938 1 97.5 515 ASP A C 1
ATOM 4085 O O . ASP A 1 515 ? -21.797 7.727 34.625 1 97.5 515 ASP A O 1
ATOM 4089 N N . PRO A 1 516 ? -20.438 5.938 34.531 1 97.44 516 PRO A N 1
ATOM 4090 C CA . PRO A 1 516 ? -21.219 5.309 33.438 1 97.44 516 PRO A CA 1
ATOM 4091 C C . PRO A 1 516 ? -22.688 5.121 33.844 1 97.44 516 PRO A C 1
ATOM 4093 O O . PRO A 1 516 ? -23.562 5.18 32.969 1 97.44 516 PRO A O 1
ATOM 4096 N N . GLU A 1 517 ? -22.953 4.855 35.094 1 97.62 517 GLU A N 1
ATOM 4097 C CA . GLU A 1 517 ? -24.344 4.664 35.531 1 97.62 517 GLU A CA 1
ATOM 4098 C C . GLU A 1 517 ? -25.141 5.961 35.438 1 97.62 517 GLU A C 1
ATOM 4100 O O . GLU A 1 517 ? -26.297 5.953 35 1 97.62 517 GLU A O 1
ATOM 4105 N N . ARG A 1 518 ? -24.562 7.039 35.844 1 97.62 518 ARG A N 1
ATOM 4106 C CA . ARG A 1 518 ? -25.219 8.336 35.719 1 97.62 518 ARG A CA 1
ATOM 4107 C C . ARG A 1 518 ? -25.453 8.688 34.281 1 97.62 518 ARG A C 1
ATOM 4109 O O . ARG A 1 518 ? -26.516 9.203 33.906 1 97.62 518 ARG A O 1
ATOM 4116 N N . LEU A 1 519 ? -24.469 8.43 33.469 1 98.06 519 LEU A N 1
ATOM 4117 C CA . LEU A 1 519 ? -24.625 8.68 32.031 1 98.06 519 LEU A CA 1
ATOM 4118 C C . LEU A 1 519 ? -25.781 7.848 31.469 1 98.06 519 LEU A C 1
ATOM 4120 O O . LEU A 1 519 ? -26.578 8.344 30.672 1 98.06 519 LEU A O 1
ATOM 4124 N N . ALA A 1 520 ? -25.875 6.613 31.891 1 97.69 520 ALA A N 1
ATOM 4125 C CA . ALA A 1 520 ? -26.953 5.746 31.422 1 97.69 520 ALA A CA 1
ATOM 4126 C C . ALA A 1 520 ? -28.312 6.316 31.812 1 97.69 520 ALA A C 1
ATOM 4128 O O . ALA A 1 520 ? -29.266 6.266 31.031 1 97.69 520 ALA A O 1
ATOM 4129 N N . ARG A 1 521 ? -28.391 6.848 33 1 97.31 521 ARG A N 1
ATOM 4130 C CA . ARG A 1 521 ? -29.641 7.438 33.469 1 97.31 521 ARG A CA 1
ATOM 4131 C C . ARG A 1 521 ? -30.016 8.664 32.625 1 97.31 521 ARG A C 1
ATOM 4133 O O . ARG A 1 521 ? -31.188 8.883 32.312 1 97.31 521 ARG A O 1
ATOM 4140 N N . ILE A 1 522 ? -29.062 9.406 32.281 1 97.88 522 ILE A N 1
ATOM 4141 C CA . ILE A 1 522 ? -29.281 10.586 31.469 1 97.88 522 ILE A CA 1
ATOM 4142 C C . ILE A 1 522 ? -29.781 10.164 30.078 1 97.88 522 ILE A C 1
ATOM 4144 O O . ILE A 1 522 ? -30.781 10.703 29.578 1 97.88 522 ILE A O 1
ATOM 4148 N N . LEU A 1 523 ? -29.156 9.172 29.5 1 97.5 523 LEU A N 1
ATOM 4149 C CA . LEU A 1 523 ? -29.469 8.711 28.141 1 97.5 523 LEU A CA 1
ATOM 4150 C C . LEU A 1 523 ? -30.859 8.094 28.094 1 97.5 523 LEU A C 1
ATOM 4152 O O . LEU A 1 523 ? -31.594 8.273 27.109 1 97.5 523 LEU A O 1
ATOM 4156 N N . CYS A 1 524 ? -31.219 7.441 29.188 1 95.94 524 CYS A N 1
ATOM 4157 C CA . CYS A 1 524 ? -32.438 6.672 29.172 1 95.94 524 CYS A CA 1
ATOM 4158 C C . CYS A 1 524 ? -33.531 7.391 29.953 1 95.94 524 CYS A C 1
ATOM 4160 O O . CYS A 1 524 ? -34.531 6.777 30.344 1 95.94 524 CYS A O 1
ATOM 4162 N N . HIS A 1 525 ? -33.375 8.672 30.203 1 95.69 525 HIS A N 1
ATOM 4163 C CA . HIS A 1 525 ? -34.375 9.406 30.953 1 95.69 525 HIS A CA 1
ATOM 4164 C C . HIS A 1 525 ? -35.75 9.242 30.312 1 95.69 525 HIS A C 1
ATOM 4166 O O . HIS A 1 525 ? -35.906 9.438 29.094 1 95.69 525 HIS A O 1
ATOM 4172 N N . PRO A 1 526 ? -36.781 8.945 30.953 1 94.06 526 PRO A N 1
ATOM 4173 C CA . PRO A 1 526 ? -38.062 8.602 30.375 1 94.06 526 PRO A CA 1
ATOM 4174 C C . PRO A 1 526 ? -38.75 9.789 29.703 1 94.06 526 PRO A C 1
ATOM 4176 O O . PRO A 1 526 ? -39.406 9.633 28.672 1 94.06 526 PRO A O 1
ATOM 4179 N N . THR A 1 527 ? -38.594 10.938 30.25 1 95.38 527 THR A N 1
ATOM 4180 C CA . THR A 1 527 ? -39.281 12.125 29.75 1 95.38 527 THR A CA 1
ATOM 4181 C C . THR A 1 527 ? -38.375 12.914 28.812 1 95.38 527 THR A C 1
ATOM 4183 O O . THR A 1 527 ? -38.812 13.555 27.859 1 95.38 527 THR A O 1
ATOM 4186 N N . TYR A 1 528 ? -37.125 12.93 29.125 1 96.88 528 TYR A N 1
ATOM 4187 C CA . TYR A 1 528 ? -36.156 13.711 28.359 1 96.88 528 TYR A CA 1
ATOM 4188 C C . TYR A 1 528 ? -35.031 12.828 27.875 1 96.88 528 TYR A C 1
ATOM 4190 O O . TYR A 1 528 ? -33.875 13.031 28.25 1 96.88 528 TYR A O 1
ATOM 4198 N N . PRO A 1 529 ? -35.281 11.938 26.922 1 96.12 529 PRO A N 1
ATOM 4199 C CA . PRO A 1 529 ? -34.25 11.039 26.422 1 96.12 529 PRO A CA 1
ATOM 4200 C C . PRO A 1 529 ? -33.156 11.773 25.641 1 96.12 529 PRO A C 1
ATOM 4202 O O . PRO A 1 529 ? -33.438 12.789 25 1 96.12 529 PRO A O 1
ATOM 4205 N N . VAL A 1 530 ? -31.984 11.25 25.734 1 97.88 530 VAL A N 1
ATOM 4206 C CA . VAL A 1 530 ? -30.828 11.812 25.031 1 97.88 530 VAL A CA 1
ATOM 4207 C C . VAL A 1 530 ? -30.141 10.727 24.219 1 97.88 530 VAL A C 1
ATOM 4209 O O . VAL A 1 530 ? -30.156 9.555 24.578 1 97.88 530 VAL A O 1
ATOM 4212 N N . GLN A 1 531 ? -29.688 11 23.047 1 97.75 531 GLN A N 1
ATOM 4213 C CA . GLN A 1 531 ? -28.859 10.094 22.25 1 97.75 531 GLN A CA 1
ATOM 4214 C C . GLN A 1 531 ? -27.469 10.68 22.016 1 97.75 531 GLN A C 1
ATOM 4216 O O . GLN A 1 531 ? -27.297 11.898 22.016 1 97.75 531 GLN A O 1
ATOM 4221 N N . LEU A 1 532 ? -26.453 9.828 21.891 1 98 532 LEU A N 1
ATOM 4222 C CA . LEU A 1 532 ? -25.062 10.242 21.844 1 98 532 LEU A CA 1
ATOM 4223 C C . LEU A 1 532 ? -24.344 9.586 20.672 1 98 532 LEU A C 1
ATOM 4225 O O . LEU A 1 532 ? -24.344 8.359 20.547 1 98 532 LEU A O 1
ATOM 4229 N N . LEU A 1 533 ? -23.75 10.391 19.781 1 97.94 533 LEU A N 1
ATOM 4230 C CA . LEU A 1 533 ? -22.922 9.922 18.672 1 97.94 533 LEU A CA 1
ATOM 4231 C C . LEU A 1 533 ? -21.453 10.172 18.938 1 97.94 533 LEU A C 1
ATOM 4233 O O . LEU A 1 533 ? -21.047 11.312 19.203 1 97.94 533 LEU A O 1
ATOM 4237 N N . VAL A 1 534 ? -20.641 9.133 18.875 1 97.62 534 VAL A N 1
ATOM 4238 C CA . VAL A 1 534 ? -19.219 9.195 19.172 1 97.62 534 VAL A CA 1
ATOM 4239 C C . VAL A 1 534 ? -18.406 8.727 17.969 1 97.62 534 VAL A C 1
ATOM 4241 O O . VAL A 1 534 ? -18.797 7.777 17.281 1 97.62 534 VAL A O 1
ATOM 4244 N N . ALA A 1 535 ? -17.344 9.398 17.594 1 97.44 535 ALA A N 1
ATOM 4245 C CA . ALA A 1 535 ? -16.422 8.977 16.547 1 97.44 535 ALA A CA 1
ATOM 4246 C C . ALA A 1 535 ? -14.984 9.398 16.859 1 97.44 535 ALA A C 1
ATOM 4248 O O . ALA A 1 535 ? -14.766 10.328 17.641 1 97.44 535 ALA A O 1
ATOM 4249 N N . GLY A 1 536 ? -14.008 8.68 16.312 1 96.81 536 GLY A N 1
ATOM 4250 C CA . GLY A 1 536 ? -12.602 9.016 16.5 1 96.81 536 GLY A CA 1
ATOM 4251 C C . GLY A 1 536 ? -11.672 7.848 16.266 1 96.81 536 GLY A C 1
ATOM 4252 O O . GLY A 1 536 ? -12.117 6.715 16.094 1 96.81 536 GLY A O 1
ATOM 4253 N N . LYS A 1 537 ? -10.391 8.117 16.188 1 96.69 537 LYS A N 1
ATOM 4254 C CA . LYS A 1 537 ? -9.336 7.129 15.961 1 96.69 537 LYS A CA 1
ATOM 4255 C C . LYS A 1 537 ? -8.195 7.309 16.953 1 96.69 537 LYS A C 1
ATOM 4257 O O . LYS A 1 537 ? -7.957 8.422 17.453 1 96.69 537 LYS A O 1
ATOM 4262 N N . ALA A 1 538 ? -7.621 6.254 17.328 1 96.62 538 ALA A N 1
ATOM 4263 C CA . ALA A 1 538 ? -6.375 6.293 18.078 1 96.62 538 ALA A CA 1
ATOM 4264 C C . ALA A 1 538 ? -5.188 5.91 17.203 1 96.62 538 ALA A C 1
ATOM 4266 O O . ALA A 1 538 ? -5.301 5.027 16.344 1 96.62 538 ALA A O 1
ATOM 4267 N N . HIS A 1 539 ? -4.098 6.621 17.375 1 93.19 539 HIS A N 1
ATOM 4268 C CA . HIS A 1 539 ? -2.9 6.219 16.641 1 93.19 539 HIS A CA 1
ATOM 4269 C C . HIS A 1 539 ? -2.572 4.75 16.891 1 93.19 539 HIS A C 1
ATOM 4271 O O . HIS A 1 539 ? -2.709 4.262 18.016 1 93.19 539 HIS A O 1
ATOM 4277 N N . PRO A 1 540 ? -2.098 4.062 15.875 1 91.19 540 PRO A N 1
ATOM 4278 C CA . PRO A 1 540 ? -1.858 2.625 16.016 1 91.19 540 PRO A CA 1
ATOM 4279 C C . PRO A 1 540 ? -0.838 2.295 17.094 1 91.19 540 PRO A C 1
ATOM 4281 O O . PRO A 1 540 ? -0.897 1.218 17.703 1 91.19 540 PRO A O 1
ATOM 4284 N N . ALA A 1 541 ? 0.05 3.178 17.406 1 91 541 ALA A N 1
ATOM 4285 C CA . ALA A 1 541 ? 1.088 2.941 18.406 1 91 541 ALA A CA 1
ATOM 4286 C C . ALA A 1 541 ? 0.631 3.395 19.781 1 91 541 ALA A C 1
ATOM 4288 O O . ALA A 1 541 ? 1.312 3.145 20.781 1 91 541 ALA A O 1
ATOM 4289 N N . ASP A 1 542 ? -0.55 4.039 19.891 1 93.06 542 ASP A N 1
ATOM 4290 C CA . ASP A 1 542 ? -1.048 4.582 21.156 1 93.06 542 ASP A CA 1
ATOM 4291 C C . ASP A 1 542 ? -1.967 3.584 21.859 1 93.06 542 ASP A C 1
ATOM 4293 O O . ASP A 1 542 ? -3.191 3.709 21.781 1 93.06 542 ASP A O 1
ATOM 4297 N N . ARG A 1 543 ? -1.391 2.754 22.656 1 93.56 543 ARG A N 1
ATOM 4298 C CA . ARG A 1 543 ? -2.154 1.707 23.328 1 93.56 543 ARG A CA 1
ATOM 4299 C C . ARG A 1 543 ? -3.15 2.303 24.312 1 93.56 543 ARG A C 1
ATOM 4301 O O . ARG A 1 543 ? -4.25 1.775 24.5 1 93.56 543 ARG A O 1
ATOM 4308 N N . ALA A 1 544 ? -2.732 3.361 24.938 1 94.75 544 ALA A N 1
ATOM 4309 C CA . ALA A 1 544 ? -3.629 4.023 25.875 1 94.75 544 ALA A CA 1
ATOM 4310 C C . ALA A 1 544 ? -4.859 4.582 25.156 1 94.75 544 ALA A C 1
ATOM 4312 O O . ALA A 1 544 ? -5.98 4.453 25.656 1 94.75 544 ALA A O 1
ATOM 4313 N N . GLY A 1 545 ? -4.613 5.266 24.047 1 95.88 545 GLY A N 1
ATOM 4314 C CA . GLY A 1 545 ? -5.723 5.773 23.25 1 95.88 545 GLY A CA 1
ATOM 4315 C C . GLY A 1 545 ? -6.652 4.684 22.75 1 95.88 545 GLY A C 1
ATOM 4316 O O . GLY A 1 545 ? -7.871 4.863 22.734 1 95.88 545 GLY A O 1
ATOM 4317 N N . GLN A 1 546 ? -6.105 3.564 22.359 1 96.56 546 GLN A N 1
ATOM 4318 C CA . GLN A 1 546 ? -6.898 2.43 21.906 1 96.56 546 GLN A CA 1
ATOM 4319 C C . GLN A 1 546 ? -7.758 1.865 23.031 1 96.56 546 GLN A C 1
ATOM 4321 O O . GLN A 1 546 ? -8.875 1.413 22.797 1 96.56 546 GLN A O 1
ATOM 4326 N N . ALA A 1 547 ? -7.223 1.904 24.219 1 96.62 547 ALA A N 1
ATOM 4327 C CA . ALA A 1 547 ? -7.984 1.428 25.375 1 96.62 547 ALA A CA 1
ATOM 4328 C C . ALA A 1 547 ? -9.203 2.309 25.625 1 96.62 547 ALA A C 1
ATOM 4330 O O . ALA A 1 547 ? -10.273 1.809 25.984 1 96.62 547 ALA A O 1
ATOM 4331 N N . LEU A 1 548 ? -9.039 3.629 25.5 1 97 548 LEU A N 1
ATOM 4332 C CA . LEU A 1 548 ? -10.156 4.551 25.656 1 97 548 LEU A CA 1
ATOM 4333 C C . LEU A 1 548 ? -11.273 4.223 24.672 1 97 548 LEU A C 1
ATOM 4335 O O . LEU A 1 548 ? -12.453 4.281 25.031 1 97 548 LEU A O 1
ATOM 4339 N N . LEU A 1 549 ? -10.844 3.92 23.484 1 96.81 549 LEU A N 1
ATOM 4340 C CA . LEU A 1 549 ? -11.805 3.561 22.438 1 96.81 549 LEU A CA 1
ATOM 4341 C C . LEU A 1 549 ? -12.547 2.281 22.812 1 96.81 549 LEU A C 1
ATOM 4343 O O . LEU A 1 549 ? -13.766 2.188 22.609 1 96.81 549 LEU A O 1
ATOM 4347 N N . SER A 1 550 ? -11.844 1.312 23.328 1 96.31 550 SER A N 1
ATOM 4348 C CA . SER A 1 550 ? -12.445 0.044 23.734 1 96.31 550 SER A CA 1
ATOM 4349 C C . SER A 1 550 ? -13.469 0.247 24.844 1 96.31 550 SER A C 1
ATOM 4351 O O . SER A 1 550 ? -14.469 -0.464 24.906 1 96.31 550 SER A O 1
ATOM 4353 N N . ASP A 1 551 ? -13.188 1.229 25.688 1 96.81 551 ASP A N 1
ATOM 4354 C CA . ASP A 1 551 ? -14.125 1.55 26.766 1 96.81 551 ASP A CA 1
ATOM 4355 C C . ASP A 1 551 ? -15.461 2.023 26.203 1 96.81 551 ASP A C 1
ATOM 4357 O O . ASP A 1 551 ? -16.516 1.662 26.719 1 96.81 551 ASP A O 1
ATOM 4361 N N . TRP A 1 552 ? -15.391 2.787 25.266 1 96.69 552 TRP A N 1
ATOM 4362 C CA . TRP A 1 552 ? -16.609 3.279 24.641 1 96.69 552 TRP A CA 1
ATOM 4363 C C . TRP A 1 552 ? -17.375 2.141 23.969 1 96.69 552 TRP A C 1
ATOM 4365 O O . TRP A 1 552 ? -18.609 2.113 24 1 96.69 552 TRP A O 1
ATOM 4375 N N . GLN A 1 553 ? -16.625 1.216 23.344 1 95.31 553 GLN A N 1
ATOM 4376 C CA . GLN A 1 553 ? -17.281 0.068 22.734 1 95.31 553 GLN A CA 1
ATOM 4377 C C . GLN A 1 553 ? -18.016 -0.777 23.766 1 95.31 553 GLN A C 1
ATOM 4379 O O . GLN A 1 553 ? -19.141 -1.208 23.531 1 95.31 553 GLN A O 1
ATOM 4384 N N . ARG A 1 554 ? -17.359 -1.007 24.859 1 95 554 ARG A N 1
ATOM 4385 C CA . ARG A 1 554 ? -17.953 -1.777 25.938 1 95 554 ARG A CA 1
ATOM 4386 C C . ARG A 1 554 ? -19.203 -1.08 26.484 1 95 554 ARG A C 1
ATOM 4388 O O . ARG A 1 554 ? -20.219 -1.73 26.75 1 95 554 ARG A O 1
ATOM 4395 N N . PHE A 1 555 ? -19.109 0.217 26.703 1 96.62 555 PHE A N 1
ATOM 4396 C CA . PHE A 1 555 ? -20.25 0.978 27.219 1 96.62 555 PHE A CA 1
ATOM 4397 C C . PHE A 1 555 ? -21.422 0.925 26.25 1 96.62 555 PHE A C 1
ATOM 4399 O O . PHE A 1 555 ? -22.562 0.691 26.672 1 96.62 555 PHE A O 1
ATOM 4406 N N . ALA A 1 556 ? -21.156 1.159 24.969 1 93.88 556 ALA A N 1
ATOM 4407 C CA . ALA A 1 556 ? -22.203 1.199 23.953 1 93.88 556 ALA A CA 1
ATOM 4408 C C . ALA A 1 556 ? -22.891 -0.159 23.812 1 93.88 556 ALA A C 1
ATOM 4410 O O . ALA A 1 556 ? -24.031 -0.242 23.359 1 93.88 556 ALA A O 1
ATOM 4411 N N . ALA A 1 557 ? -22.188 -1.196 24.203 1 91.06 557 ALA A N 1
ATOM 4412 C CA . ALA A 1 557 ? -22.688 -2.557 24.031 1 91.06 557 ALA A CA 1
ATOM 4413 C C . ALA A 1 557 ? -23.609 -2.939 25.188 1 91.06 557 ALA A C 1
ATOM 4415 O O . ALA A 1 557 ? -24.25 -3.992 25.141 1 91.06 557 ALA A O 1
ATOM 4416 N N . ARG A 1 558 ? -23.719 -2.047 26.141 1 93.19 558 ARG A N 1
ATOM 4417 C CA . ARG A 1 558 ? -24.594 -2.336 27.266 1 93.19 558 ARG A CA 1
ATOM 4418 C C . ARG A 1 558 ? -26.047 -2.512 26.797 1 93.19 558 ARG A C 1
ATOM 4420 O O . ARG A 1 558 ? -26.562 -1.679 26.062 1 93.19 558 ARG A O 1
ATOM 4427 N N . PRO A 1 559 ? -26.688 -3.549 27.234 1 90.94 559 PRO A N 1
ATOM 4428 C CA . PRO A 1 559 ? -28.047 -3.807 26.797 1 90.94 559 PRO A CA 1
ATOM 4429 C C . PRO A 1 559 ? -29.031 -2.75 27.297 1 90.94 559 PRO A C 1
ATOM 4431 O O . PRO A 1 559 ? -30.031 -2.453 26.609 1 90.94 559 PRO A O 1
ATOM 4434 N N . ASP A 1 560 ? -28.781 -2.15 28.453 1 92 560 ASP A N 1
ATOM 4435 C CA . ASP A 1 560 ? -29.719 -1.218 29.062 1 92 560 ASP A CA 1
ATOM 4436 C C . ASP A 1 560 ? -29.734 0.114 28.312 1 92 560 ASP A C 1
ATOM 4438 O O . ASP A 1 560 ? -30.688 0.896 28.453 1 92 560 ASP A O 1
ATOM 4442 N N . ILE A 1 561 ? -28.688 0.396 27.609 1 91.81 561 ILE A N 1
ATOM 4443 C CA . ILE A 1 561 ? -28.656 1.671 26.891 1 91.81 561 ILE A CA 1
ATOM 4444 C C . ILE A 1 561 ? -28.641 1.425 25.391 1 91.81 561 ILE A C 1
ATOM 4446 O O . ILE A 1 561 ? -28.297 2.32 24.609 1 91.81 561 ILE A O 1
ATOM 4450 N N . ALA A 1 562 ? -28.875 0.164 25.031 1 78.38 562 ALA A N 1
ATOM 4451 C CA . ALA A 1 562 ? -28.703 -0.263 23.641 1 78.38 562 ALA A CA 1
ATOM 4452 C C . ALA A 1 562 ? -29.422 0.678 22.688 1 78.38 562 ALA A C 1
ATOM 4454 O O . ALA A 1 562 ? -30.609 0.961 22.859 1 78.38 562 ALA A O 1
ATOM 4455 N N . GLY A 1 563 ? -28.625 1.276 21.719 1 83.81 563 GLY A N 1
ATOM 4456 C CA . GLY A 1 563 ? -29.156 2.104 20.656 1 83.81 563 GLY A CA 1
ATOM 4457 C C . GLY A 1 563 ? -29.125 3.588 20.969 1 83.81 563 GLY A C 1
ATOM 4458 O O . GLY A 1 563 ? -29.406 4.418 20.094 1 83.81 563 GLY A O 1
ATOM 4459 N N . ARG A 1 564 ? -28.844 3.938 22.25 1 92.81 564 ARG A N 1
ATOM 4460 C CA . ARG A 1 564 ? -28.781 5.34 22.641 1 92.81 564 ARG A CA 1
ATOM 4461 C C . ARG A 1 564 ? -27.406 5.93 22.391 1 92.81 564 ARG A C 1
ATOM 4463 O O . ARG A 1 564 ? -27.25 7.148 22.312 1 92.81 564 ARG A O 1
ATOM 4470 N N . VAL A 1 565 ? -26.406 5.102 22.312 1 95.81 565 VAL A N 1
ATOM 4471 C CA . VAL A 1 565 ? -25.047 5.5 22 1 95.81 565 VAL A CA 1
ATOM 4472 C C . VAL A 1 565 ? -24.562 4.766 20.75 1 95.81 565 VAL A C 1
ATOM 4474 O O . VAL A 1 565 ? -24.641 3.537 20.672 1 95.81 565 VAL A O 1
ATOM 4477 N N . VAL A 1 566 ? -24.078 5.516 19.797 1 95.69 566 VAL A N 1
ATOM 4478 C CA . VAL A 1 566 ? -23.562 4.922 18.562 1 95.69 566 VAL A CA 1
ATOM 4479 C C . VAL A 1 566 ? -22.125 5.379 18.312 1 95.69 566 VAL A C 1
ATOM 4481 O O . VAL A 1 566 ? -21.844 6.578 18.359 1 95.69 566 VAL A O 1
ATOM 4484 N N . PHE A 1 567 ? -21.234 4.434 18.188 1 95.69 567 PHE A N 1
ATOM 4485 C CA . PHE A 1 567 ? -19.859 4.723 17.766 1 95.69 567 PHE A CA 1
ATOM 4486 C C . PHE A 1 567 ? -19.719 4.586 16.25 1 95.69 567 PHE A C 1
ATOM 4488 O O . PHE A 1 567 ? -19.953 3.512 15.695 1 95.69 567 PHE A O 1
ATOM 4495 N N . LEU A 1 568 ? -19.359 5.664 15.57 1 96.56 568 LEU A N 1
ATOM 4496 C CA . LEU A 1 568 ? -19.188 5.652 14.125 1 96.56 568 LEU A CA 1
ATOM 4497 C C . LEU A 1 568 ? -17.75 5.324 13.75 1 96.56 568 LEU A C 1
ATOM 4499 O O . LEU A 1 568 ? -16.844 6.145 13.953 1 96.56 568 LEU A O 1
ATOM 4503 N N . GLU A 1 569 ? -17.609 4.223 13.125 1 94.75 569 GLU A N 1
ATOM 4504 C CA . GLU A 1 569 ? -16.297 3.678 12.766 1 94.75 569 GLU A CA 1
ATOM 4505 C C . GLU A 1 569 ? -15.68 4.461 11.609 1 94.75 569 GLU A C 1
ATOM 4507 O O . GLU A 1 569 ? -16.391 4.906 10.703 1 94.75 569 GLU A O 1
ATOM 4512 N N . ASP A 1 570 ? -14.242 4.707 11.664 1 95.38 570 ASP A N 1
ATOM 4513 C CA . ASP A 1 570 ? -13.414 5.262 10.602 1 95.38 570 ASP A CA 1
ATOM 4514 C C . ASP A 1 570 ? -13.727 6.734 10.367 1 95.38 570 ASP A C 1
ATOM 4516 O O . ASP A 1 570 ? -14.023 7.141 9.242 1 95.38 570 ASP A O 1
ATOM 4520 N N . TYR A 1 571 ? -13.648 7.496 11.469 1 96.06 571 TYR A N 1
ATOM 4521 C CA . TYR A 1 571 ? -13.906 8.93 11.453 1 96.06 571 TYR A CA 1
ATOM 4522 C C . TYR A 1 571 ? -13.07 9.625 10.383 1 96.06 571 TYR A C 1
ATOM 4524 O O . TYR A 1 571 ? -11.844 9.695 10.5 1 96.06 571 TYR A O 1
ATOM 4532 N N . ASP A 1 572 ? -13.742 10.039 9.273 1 94.38 572 ASP A N 1
ATOM 4533 C CA . ASP A 1 572 ? -13.125 10.773 8.172 1 94.38 572 ASP A CA 1
ATOM 4534 C C . ASP A 1 572 ? -13.914 12.047 7.852 1 94.38 572 ASP A C 1
ATOM 4536 O O . ASP A 1 572 ? -14.75 12.477 8.641 1 94.38 572 ASP A O 1
ATOM 4540 N N . MET A 1 573 ? -13.602 12.68 6.773 1 94.38 573 MET A N 1
ATOM 4541 C CA . MET A 1 573 ? -14.203 13.961 6.418 1 94.38 573 MET A CA 1
ATOM 4542 C C . MET A 1 573 ? -15.703 13.812 6.195 1 94.38 573 MET A C 1
ATOM 4544 O O . MET A 1 573 ? -16.484 14.703 6.547 1 94.38 573 MET A O 1
ATOM 4548 N N . ARG A 1 574 ? -16.109 12.703 5.629 1 93 574 ARG A N 1
ATOM 4549 C CA . ARG A 1 574 ? -17.516 12.477 5.348 1 93 574 ARG A CA 1
ATOM 4550 C C . ARG A 1 574 ? -18.312 12.367 6.637 1 93 574 ARG A C 1
ATOM 4552 O O . ARG A 1 574 ? -19.359 13.008 6.777 1 93 574 ARG A O 1
ATOM 4559 N N . ILE A 1 575 ? -17.844 11.531 7.559 1 96.25 575 ILE A N 1
ATOM 4560 C CA . ILE A 1 575 ? -18.516 11.391 8.852 1 96.25 575 ILE A CA 1
ATOM 4561 C C . ILE A 1 575 ? -18.516 12.734 9.578 1 96.25 575 ILE A C 1
ATOM 4563 O O . ILE A 1 575 ? -19.531 13.133 10.156 1 96.25 575 ILE A O 1
ATOM 4567 N N . ALA A 1 576 ? -17.391 13.398 9.516 1 96.25 576 ALA A N 1
ATOM 4568 C CA . ALA A 1 576 ? -17.281 14.703 10.172 1 96.25 576 ALA A CA 1
ATOM 4569 C C . ALA A 1 576 ? -18.328 15.672 9.633 1 96.25 576 ALA A C 1
ATOM 4571 O O . ALA A 1 576 ? -18.984 16.375 10.406 1 96.25 576 ALA A O 1
ATOM 4572 N N . ARG A 1 577 ? -18.484 15.734 8.359 1 94.19 577 ARG A N 1
ATOM 4573 C CA . ARG A 1 577 ? -19.453 16.641 7.738 1 94.19 577 ARG A CA 1
ATOM 4574 C C . ARG A 1 577 ? -20.859 16.359 8.242 1 94.19 577 ARG A C 1
ATOM 4576 O O . ARG A 1 577 ? -21.578 17.297 8.633 1 94.19 577 ARG A O 1
ATOM 4583 N N . HIS A 1 578 ? -21.234 15.125 8.258 1 95.69 578 HIS A N 1
ATOM 4584 C CA . HIS A 1 578 ? -22.594 14.781 8.695 1 95.69 578 HIS A CA 1
ATOM 4585 C C . HIS A 1 578 ? -22.766 15.07 10.188 1 95.69 578 HIS A C 1
ATOM 4587 O O . HIS A 1 578 ? -23.797 15.602 10.594 1 95.69 578 HIS A O 1
ATOM 4593 N N . MET A 1 579 ? -21.781 14.781 10.945 1 97.75 579 MET A N 1
ATOM 4594 C CA . MET A 1 579 ? -21.891 14.969 12.391 1 97.75 579 MET A CA 1
ATOM 4595 C C . MET A 1 579 ? -21.984 16.453 12.742 1 97.75 579 MET A C 1
ATOM 4597 O O . MET A 1 579 ? -22.891 16.859 13.477 1 97.75 579 MET A O 1
ATOM 4601 N N . VAL A 1 580 ? -21.125 17.234 12.203 1 97.12 580 VAL A N 1
ATOM 4602 C CA . VAL A 1 580 ? -21.078 18.641 12.602 1 97.12 580 VAL A CA 1
ATOM 4603 C C . VAL A 1 580 ? -22.312 19.359 12.07 1 97.12 580 VAL A C 1
ATOM 4605 O O . VAL A 1 580 ? -22.719 20.391 12.617 1 97.12 580 VAL A O 1
ATOM 4608 N N . GLN A 1 581 ? -22.922 18.891 11.07 1 95.88 581 GLN A N 1
ATOM 4609 C CA . GLN A 1 581 ? -24.125 19.5 10.5 1 95.88 581 GLN A CA 1
ATOM 4610 C C . GLN A 1 581 ? -25.359 19.141 11.305 1 95.88 581 GLN A C 1
ATOM 4612 O O . GLN A 1 581 ? -26.312 19.922 11.383 1 95.88 581 GLN A O 1
ATOM 4617 N N . GLY A 1 582 ? -25.312 17.984 11.953 1 97 582 GLY A N 1
ATOM 4618 C CA . GLY A 1 582 ? -26.578 17.469 12.438 1 97 582 GLY A CA 1
ATOM 4619 C C . GLY A 1 582 ? -26.672 17.406 13.953 1 97 582 GLY A C 1
ATOM 4620 O O . GLY A 1 582 ? -27.766 17.375 14.516 1 97 582 GLY A O 1
ATOM 4621 N N . VAL A 1 583 ? -25.625 17.406 14.68 1 97.81 583 VAL A N 1
ATOM 4622 C CA . VAL A 1 583 ? -25.656 17.281 16.125 1 97.81 583 VAL A CA 1
ATOM 4623 C C . VAL A 1 583 ? -26.188 18.578 16.75 1 97.81 583 VAL A C 1
ATOM 4625 O O . VAL A 1 583 ? -25.938 19.672 16.234 1 97.81 583 VAL A O 1
ATOM 4628 N N . ASP A 1 584 ? -26.875 18.391 17.891 1 98.31 584 ASP A N 1
ATOM 4629 C CA . ASP A 1 584 ? -27.438 19.562 18.562 1 98.31 584 ASP A CA 1
ATOM 4630 C C . ASP A 1 584 ? -26.406 20.219 19.469 1 98.31 584 ASP A C 1
ATOM 4632 O O . ASP A 1 584 ? -26.344 21.453 19.562 1 98.31 584 ASP A O 1
ATOM 4636 N N . VAL A 1 585 ? -25.719 19.422 20.172 1 98.62 585 VAL A N 1
ATOM 4637 C CA . VAL A 1 585 ? -24.688 19.906 21.094 1 98.62 585 VAL A CA 1
ATOM 4638 C C . VAL A 1 585 ? -23.375 19.141 20.844 1 98.62 585 VAL A C 1
ATOM 4640 O O . VAL A 1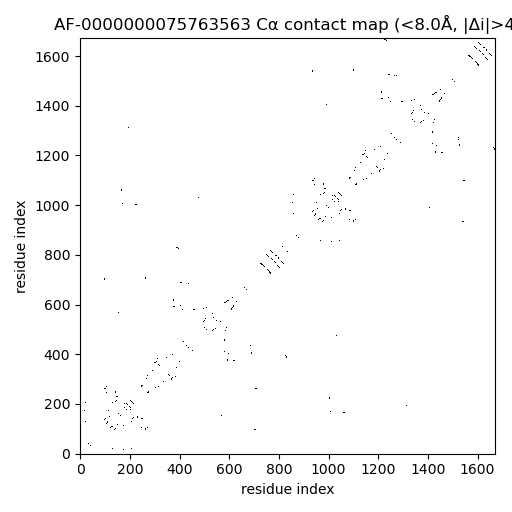 585 ? -23.359 17.906 20.859 1 98.62 585 VAL A O 1
ATOM 4643 N N . TRP A 1 586 ? -22.375 19.859 20.594 1 98.31 586 TRP A N 1
ATOM 4644 C CA . TRP A 1 586 ? -21.047 19.297 20.391 1 98.31 586 TRP A CA 1
ATOM 4645 C C . TRP A 1 586 ? -20.219 19.375 21.672 1 98.31 586 TRP A C 1
ATOM 4647 O O . TRP A 1 586 ? -20.109 20.438 22.281 1 98.31 586 TRP A O 1
ATOM 4657 N N . LEU A 1 587 ? -19.656 18.219 22.062 1 97.88 587 LEU A N 1
ATOM 4658 C CA . LEU A 1 587 ? -18.891 18.141 23.297 1 97.88 587 LEU A CA 1
ATOM 4659 C C . LEU A 1 587 ? -17.391 18.156 23.016 1 97.88 587 LEU A C 1
ATOM 4661 O O . LEU A 1 587 ? -16.906 17.453 22.125 1 97.88 587 LEU A O 1
ATOM 4665 N N . ASN A 1 588 ? -16.625 18.984 23.688 1 96.44 588 ASN A N 1
ATOM 4666 C CA . ASN A 1 588 ? -15.172 19.047 23.641 1 96.44 588 ASN A CA 1
ATOM 4667 C C . ASN A 1 588 ? -14.57 19.172 25.031 1 96.44 588 ASN A C 1
ATOM 4669 O O . ASN A 1 588 ? -14.766 20.188 25.703 1 96.44 588 ASN A O 1
ATOM 4673 N N . THR A 1 589 ? -13.75 18.125 25.438 1 96 589 THR A N 1
ATOM 4674 C CA . THR A 1 589 ? -13.312 18.125 26.828 1 96 589 THR A CA 1
ATOM 4675 C C . THR A 1 589 ? -11.797 17.922 26.922 1 96 589 THR A C 1
ATOM 4677 O O . THR A 1 589 ? -11.328 17.094 27.703 1 96 589 THR A O 1
ATOM 4680 N N . PRO A 1 590 ? -11.039 18.641 26.219 1 95.44 590 PRO A N 1
ATOM 4681 C CA . PRO A 1 590 ? -9.586 18.516 26.375 1 95.44 590 PRO A CA 1
ATOM 4682 C C . PRO A 1 590 ? -9.102 19 27.734 1 95.44 590 PRO A C 1
ATOM 4684 O O . PRO A 1 590 ? -9.797 19.766 28.406 1 95.44 590 PRO A O 1
ATOM 4687 N N . ARG A 1 591 ? -7.961 18.516 28.094 1 95.5 591 ARG A N 1
ATOM 4688 C CA . ARG A 1 591 ? -7.328 19.078 29.297 1 95.5 591 ARG A CA 1
ATOM 4689 C C . ARG A 1 591 ? -6.738 20.453 29.016 1 95.5 591 ARG A C 1
ATOM 4691 O O . ARG A 1 591 ? -5.953 20.625 28.078 1 95.5 591 ARG A O 1
ATOM 4698 N N . ARG A 1 592 ? -7.188 21.453 29.688 1 95.19 592 ARG A N 1
ATOM 4699 C CA . ARG A 1 592 ? -6.66 22.812 29.531 1 95.19 592 ARG A CA 1
ATOM 4700 C C . ARG A 1 592 ? -5.215 22.891 30.016 1 95.19 592 ARG A C 1
ATOM 4702 O O . ARG A 1 592 ? -4.891 22.422 31.109 1 95.19 592 ARG A O 1
ATOM 4709 N N . PRO A 1 593 ? -4.289 23.406 29.266 1 95.38 593 PRO A N 1
ATOM 4710 C CA . PRO A 1 593 ? -4.492 24.125 28 1 95.38 593 PRO A CA 1
ATOM 4711 C C . PRO A 1 593 ? -3.967 23.344 26.797 1 95.38 593 PRO A C 1
ATOM 4713 O O . PRO A 1 593 ? -3.32 23.922 25.922 1 95.38 593 PRO A O 1
ATOM 4716 N N . TRP A 1 594 ? -4.281 22.047 26.75 1 94.19 594 TRP A N 1
ATOM 4717 C CA . TRP A 1 594 ? -3.617 21.141 25.828 1 94.19 594 TRP A CA 1
ATOM 4718 C C . TRP A 1 594 ? -4.379 21.062 24.5 1 94.19 594 TRP A C 1
ATOM 4720 O O . TRP A 1 594 ? -4.172 20.141 23.719 1 94.19 594 TRP A O 1
ATOM 4730 N N . GLU A 1 595 ? -5.227 22 24.312 1 93.88 595 GLU A N 1
ATOM 4731 C CA . GLU A 1 595 ? -5.859 22.156 23 1 93.88 595 GLU A CA 1
ATOM 4732 C C . GLU A 1 595 ? -5.422 23.469 22.344 1 93.88 595 GLU A C 1
ATOM 4734 O O . GLU A 1 595 ? -5.617 24.547 22.891 1 93.88 595 GLU A O 1
ATOM 4739 N N . ALA A 1 596 ? -4.883 23.344 21.156 1 94.62 596 ALA A N 1
ATOM 4740 C CA . ALA A 1 596 ? -4.391 24.547 20.484 1 94.62 596 ALA A CA 1
ATOM 4741 C C . ALA A 1 596 ? -5.543 25.438 20.047 1 94.62 596 ALA A C 1
ATOM 4743 O O . ALA A 1 596 ? -5.586 26.625 20.391 1 94.62 596 ALA A O 1
ATOM 4744 N N . SER A 1 597 ? -6.488 24.984 19.344 1 94.75 597 SER A N 1
ATOM 4745 C CA . SER A 1 597 ? -7.645 25.75 18.891 1 94.75 597 SER A CA 1
ATOM 4746 C C . SER A 1 597 ? -8.883 24.875 18.781 1 94.75 597 SER A C 1
ATOM 4748 O O . SER A 1 597 ? -9.891 25.141 19.453 1 94.75 597 SER A O 1
ATOM 4750 N N . GLY A 1 598 ? -8.867 23.703 18.25 1 88.5 598 GLY A N 1
ATOM 4751 C CA . GLY A 1 598 ? -9.984 22.797 18.016 1 88.5 598 GLY A CA 1
ATOM 4752 C C . GLY A 1 598 ? -11.039 23.391 17.094 1 88.5 598 GLY A C 1
ATOM 4753 O O . GLY A 1 598 ? -11.797 24.266 17.5 1 88.5 598 GLY A O 1
ATOM 4754 N N . THR A 1 599 ? -11.211 22.891 15.906 1 94.31 599 THR A N 1
ATOM 4755 C CA . THR A 1 599 ? -12.094 23.516 14.93 1 94.31 599 THR A CA 1
ATOM 4756 C C . THR A 1 599 ? -13.43 22.781 14.844 1 94.31 599 THR A C 1
ATOM 4758 O O . THR A 1 599 ? -14.367 23.266 14.219 1 94.31 599 THR A O 1
ATOM 4761 N N . SER A 1 600 ? -13.57 21.703 15.523 1 94.75 600 SER A N 1
ATOM 4762 C CA . SER A 1 600 ? -14.805 20.922 15.43 1 94.75 600 SER A CA 1
ATOM 4763 C C . SER A 1 600 ? -16 21.719 15.906 1 94.75 600 SER A C 1
ATOM 4765 O O . SER A 1 600 ? -17.047 21.75 15.25 1 94.75 600 SER A O 1
ATOM 4767 N N . GLY A 1 601 ? -15.82 22.422 17.062 1 95.75 601 GLY A N 1
ATOM 4768 C CA . GLY A 1 601 ? -16.906 23.234 17.594 1 95.75 601 GLY A CA 1
ATOM 4769 C C . GLY A 1 601 ? -17.312 24.375 16.672 1 95.75 601 GLY A C 1
ATOM 4770 O O . GLY A 1 601 ? -18.484 24.766 16.625 1 95.75 601 GLY A O 1
ATOM 4771 N N . MET A 1 602 ? -16.312 24.906 15.914 1 96.69 602 MET A N 1
ATOM 4772 C CA . MET A 1 602 ? -16.578 25.984 14.961 1 96.69 602 MET A CA 1
ATOM 4773 C C . MET A 1 602 ? -17.484 25.5 13.828 1 96.69 602 MET A C 1
ATOM 4775 O O . MET A 1 602 ? -18.344 26.234 13.359 1 96.69 602 MET A O 1
ATOM 4779 N N . LYS A 1 603 ? -17.281 24.281 13.422 1 96 603 LYS A N 1
ATOM 4780 C CA . LYS A 1 603 ? -18.062 23.688 12.344 1 96 603 LYS A CA 1
ATOM 4781 C C . LYS A 1 603 ? -19.516 23.5 12.766 1 96 603 LYS A C 1
ATOM 4783 O O . LYS A 1 603 ? -20.438 23.734 11.977 1 96 603 LYS A O 1
ATOM 4788 N N . VAL A 1 604 ? -19.734 23.109 13.992 1 96.19 604 VAL A N 1
ATOM 4789 C CA . VAL A 1 604 ? -21.062 22.844 14.523 1 96.19 604 VAL A CA 1
ATOM 4790 C C . VAL A 1 604 ? -21.859 24.141 14.633 1 96.19 604 VAL A C 1
ATOM 4792 O O . VAL A 1 604 ? -23.047 24.188 14.289 1 96.19 604 VAL A O 1
ATOM 4795 N N . LEU A 1 605 ? -21.156 25.109 15.07 1 92 605 LEU A N 1
ATOM 4796 C CA . LEU A 1 605 ? -21.719 26.438 15.25 1 92 605 LEU A CA 1
ATOM 4797 C C . LEU A 1 605 ? -22.297 26.969 13.945 1 92 605 LEU A C 1
ATOM 4799 O O . LEU A 1 605 ? -23.375 27.578 13.93 1 92 605 LEU A O 1
ATOM 4803 N N . ALA A 1 606 ? -21.656 26.75 12.891 1 89.12 606 ALA A N 1
ATOM 4804 C CA . ALA A 1 606 ? -22.047 27.266 11.578 1 89.12 606 ALA A CA 1
ATOM 4805 C C . ALA A 1 606 ? -23.344 26.625 11.094 1 89.12 606 ALA A C 1
ATOM 4807 O O . ALA A 1 606 ? -24.016 27.156 10.211 1 89.12 606 ALA A O 1
ATOM 4808 N N . ASN A 1 607 ? -23.719 25.531 11.719 1 91.75 607 ASN A N 1
ATOM 4809 C CA . ASN A 1 607 ? -24.906 24.797 11.312 1 91.75 607 ASN A CA 1
ATOM 4810 C C . ASN A 1 607 ? -26.016 24.906 12.359 1 91.75 607 ASN A C 1
ATOM 4812 O O . ASN A 1 607 ? -27 24.156 12.312 1 91.75 607 ASN A O 1
ATOM 4816 N N . GLY A 1 608 ? -25.828 25.734 13.297 1 92.69 608 GLY A N 1
ATOM 4817 C CA . GLY A 1 608 ? -26.844 25.984 14.289 1 92.69 608 GLY A CA 1
ATOM 4818 C C . GLY A 1 608 ? -26.75 25.094 15.508 1 92.69 608 GLY A C 1
ATOM 4819 O O . GLY A 1 608 ? -27.594 25.141 16.391 1 92.69 608 GLY A O 1
ATOM 4820 N N . GLY A 1 609 ? -25.781 24.234 15.5 1 96.38 609 GLY A N 1
ATOM 4821 C CA . GLY A 1 609 ? -25.5 23.484 16.719 1 96.38 609 GLY A CA 1
ATOM 4822 C C . GLY A 1 609 ? -24.859 24.312 17.812 1 96.38 609 GLY A C 1
ATOM 4823 O O . GLY A 1 609 ? -24.375 25.422 17.547 1 96.38 609 GLY A O 1
ATOM 4824 N N . LEU A 1 610 ? -24.922 23.828 19.047 1 98.19 610 LEU A N 1
ATOM 4825 C CA . LEU A 1 610 ? -24.359 24.547 20.188 1 98.19 610 LEU A CA 1
ATOM 4826 C C . LEU A 1 610 ? -23.172 23.781 20.766 1 98.19 610 LEU A C 1
ATOM 4828 O O . LEU A 1 610 ? -23 22.594 20.516 1 98.19 610 LEU A O 1
ATOM 4832 N N . ASN A 1 611 ? -22.344 24.5 21.531 1 98.25 611 ASN A N 1
ATOM 4833 C CA . ASN A 1 611 ? -21.125 23.922 22.062 1 98.25 611 ASN A CA 1
ATOM 4834 C C . ASN A 1 611 ? -21.188 23.781 23.578 1 98.25 611 ASN A C 1
ATOM 4836 O O . ASN A 1 611 ? -21.688 24.672 24.266 1 98.25 611 ASN A O 1
ATOM 4840 N N . LEU A 1 612 ? -20.891 22.688 24.078 1 98.44 612 LEU A N 1
ATOM 4841 C CA . LEU A 1 612 ? -20.531 22.422 25.469 1 98.44 612 LEU A CA 1
ATOM 4842 C C . LEU A 1 612 ? -19.094 21.953 25.578 1 98.44 612 LEU A C 1
ATOM 4844 O O . LEU A 1 612 ? -18.781 20.781 25.312 1 98.44 612 LEU A O 1
ATOM 4848 N N . SER A 1 613 ? -18.203 22.844 26.031 1 97.31 613 SER A N 1
ATOM 4849 C CA . SER A 1 613 ? -16.781 22.578 25.875 1 97.31 613 SER A CA 1
ATOM 4850 C C . SER A 1 613 ? -15.992 23.078 27.078 1 97.31 613 SER A C 1
ATOM 4852 O O . SER A 1 613 ? -16.453 23.969 27.797 1 97.31 613 SER A O 1
ATOM 4854 N N . GLN A 1 614 ? -14.875 22.453 27.266 1 96.94 614 GLN A N 1
ATOM 4855 C CA . GLN A 1 614 ? -13.883 22.969 28.188 1 96.94 614 GLN A CA 1
ATOM 4856 C C . GLN A 1 614 ? -13.414 24.359 27.766 1 96.94 614 GLN A C 1
ATOM 4858 O O . GLN A 1 614 ? -13.289 24.656 26.578 1 96.94 614 GLN A O 1
ATOM 4863 N N . LEU A 1 615 ? -13.188 25.219 28.766 1 96.88 615 LEU A N 1
ATOM 4864 C CA . LEU A 1 615 ? -12.641 26.547 28.484 1 96.88 615 LEU A CA 1
ATOM 4865 C C . LEU A 1 615 ? -11.188 26.438 28.031 1 96.88 615 LEU A C 1
ATOM 4867 O O . LEU A 1 615 ? -10.273 26.844 28.766 1 96.88 615 LEU A O 1
ATOM 4871 N N . ASP A 1 616 ? -10.984 25.984 26.938 1 96.06 616 ASP A N 1
ATOM 4872 C CA . ASP A 1 616 ? -9.695 25.734 26.297 1 96.06 616 ASP A CA 1
ATOM 4873 C C . ASP A 1 616 ? -9.75 26.047 24.812 1 96.06 616 ASP A C 1
ATOM 4875 O O . ASP A 1 616 ? -10.828 26.219 24.234 1 96.06 616 ASP A O 1
ATOM 4879 N N . GLY A 1 617 ? -8.586 26.312 24.219 1 95.12 617 GLY A N 1
ATOM 4880 C CA . GLY A 1 617 ? -8.523 26.578 22.781 1 95.12 617 GLY A CA 1
ATOM 4881 C C . GLY A 1 617 ? -9.383 27.766 22.359 1 95.12 617 GLY A C 1
ATOM 4882 O O . GLY A 1 617 ? -9.305 28.844 22.953 1 95.12 617 GLY A O 1
ATOM 4883 N N . TRP A 1 618 ? -10.227 27.516 21.328 1 96.56 618 TRP A N 1
ATOM 4884 C CA . TRP A 1 618 ? -11.039 28.578 20.75 1 96.56 618 TRP A CA 1
ATOM 4885 C C . TRP A 1 618 ? -12.156 28.984 21.703 1 96.56 618 TRP A C 1
ATOM 4887 O O . TRP A 1 618 ? -12.617 30.125 21.672 1 96.56 618 TRP A O 1
ATOM 4897 N N . TRP A 1 619 ? -12.617 28.031 22.516 1 97.12 619 TRP A N 1
ATOM 4898 C CA . TRP A 1 619 ? -13.789 28.297 23.344 1 97.12 619 TRP A CA 1
ATOM 4899 C C . TRP A 1 619 ? -13.43 29.219 24.5 1 97.12 619 TRP A C 1
ATOM 4901 O O . TRP A 1 619 ? -14.289 29.938 25.016 1 97.12 619 TRP A O 1
ATOM 4911 N N . ALA A 1 620 ? -12.172 29.219 24.875 1 96.81 620 ALA A N 1
ATOM 4912 C CA . ALA A 1 620 ? -11.727 30.125 25.938 1 96.81 620 ALA A CA 1
ATOM 4913 C C . ALA A 1 620 ? -11.93 31.578 25.531 1 96.81 620 ALA A C 1
ATOM 4915 O O . ALA A 1 620 ? -12.172 32.438 26.391 1 96.81 620 ALA A O 1
ATOM 4916 N N . GLU A 1 621 ? -11.852 31.859 24.266 1 96.38 621 GLU A N 1
ATOM 4917 C CA . GLU A 1 621 ? -12.008 33.25 23.828 1 96.38 621 GLU A CA 1
ATOM 4918 C C . GLU A 1 621 ? -13.391 33.469 23.219 1 96.38 621 GLU A C 1
ATOM 4920 O O . GLU A 1 621 ? -13.797 34.625 23.031 1 96.38 621 GLU A O 1
ATOM 4925 N N . ALA A 1 622 ? -14.109 32.469 22.953 1 96.81 622 ALA A N 1
ATOM 4926 C CA . ALA A 1 622 ? -15.398 32.594 22.281 1 96.81 622 ALA A CA 1
ATOM 4927 C C . ALA A 1 622 ? -16.547 32.594 23.297 1 96.81 622 ALA A C 1
ATOM 4929 O O . ALA A 1 622 ? -17.578 33.219 23.062 1 96.81 622 ALA A O 1
ATOM 4930 N N . TYR A 1 623 ? -16.453 31.984 24.422 1 96.81 623 TYR A N 1
ATOM 4931 C CA . TYR A 1 623 ? -17.547 31.625 25.297 1 96.81 623 TYR A CA 1
ATOM 4932 C C . TYR A 1 623 ? -18.156 32.875 25.938 1 96.81 623 TYR A C 1
ATOM 4934 O O . TYR A 1 623 ? -17.438 33.781 26.328 1 96.81 623 TYR A O 1
ATOM 4942 N N . ALA A 1 624 ? -19.312 32.875 25.969 1 96.75 624 ALA A N 1
ATOM 4943 C CA . ALA A 1 624 ? -20.188 33.656 26.828 1 96.75 624 ALA A CA 1
ATOM 4944 C C . ALA A 1 624 ? -21.422 32.875 27.234 1 96.75 624 ALA A C 1
ATOM 4946 O O . ALA A 1 624 ? -21.828 31.922 26.562 1 96.75 624 ALA A O 1
ATOM 4947 N N . ALA A 1 625 ? -22.047 33.25 28.312 1 94.81 625 ALA A N 1
ATOM 4948 C CA . ALA A 1 625 ? -23.125 32.469 28.922 1 94.81 625 ALA A CA 1
ATOM 4949 C C . ALA A 1 625 ? -24.297 32.312 27.969 1 94.81 625 ALA A C 1
ATOM 4951 O O . ALA A 1 625 ? -25.031 31.328 28.031 1 94.81 625 ALA A O 1
ATOM 4952 N N . ASP A 1 626 ? -24.5 33.188 27.125 1 96.12 626 ASP A N 1
ATOM 4953 C CA . ASP A 1 626 ? -25.641 33.125 26.234 1 96.12 626 ASP A CA 1
ATOM 4954 C C . ASP A 1 626 ? -25.281 32.469 24.906 1 96.12 626 ASP A C 1
ATOM 4956 O O . ASP A 1 626 ? -26.109 32.375 24 1 96.12 626 ASP A O 1
ATOM 4960 N N . LEU A 1 627 ? -24.047 31.984 24.734 1 97.12 627 LEU A N 1
ATOM 4961 C CA . LEU A 1 627 ? -23.594 31.438 23.469 1 97.12 627 LEU A CA 1
ATOM 4962 C C . LEU A 1 627 ? -23.516 29.922 23.531 1 97.12 627 LEU A C 1
ATOM 4964 O O . LEU A 1 627 ? -23.531 29.25 22.5 1 97.12 627 LEU A O 1
ATOM 4968 N N . GLY A 1 628 ? -23.422 29.344 24.641 1 97.75 628 GLY A N 1
ATOM 4969 C CA . GLY A 1 628 ? -23.266 27.922 24.906 1 97.75 628 GLY A CA 1
ATOM 4970 C C . GLY A 1 628 ? -22.953 27.609 26.359 1 97.75 628 GLY A C 1
ATOM 4971 O O . GLY A 1 628 ? -23.453 28.281 27.266 1 97.75 628 GLY A O 1
ATOM 4972 N N . TRP A 1 629 ? -22.266 26.5 26.562 1 98.38 629 TRP A N 1
ATOM 4973 C CA . TRP A 1 629 ? -21.953 26.109 27.938 1 98.38 629 TRP A CA 1
ATOM 4974 C C . TRP A 1 629 ? -20.453 25.812 28.078 1 98.38 629 TRP A C 1
ATOM 4976 O O . TRP A 1 629 ? -19.797 25.422 27.109 1 98.38 629 TRP A O 1
ATOM 4986 N N . ALA A 1 630 ? -19.906 25.984 29.281 1 97.81 630 ALA A N 1
ATOM 4987 C CA . ALA A 1 630 ? -18.484 25.812 29.531 1 97.81 630 ALA A CA 1
ATOM 4988 C C . ALA A 1 630 ? -18.25 24.922 30.734 1 97.81 630 ALA A C 1
ATOM 4990 O O . ALA A 1 630 ? -18.969 25 31.734 1 97.81 630 ALA A O 1
ATOM 4991 N N . VAL A 1 631 ? -17.312 24.047 30.625 1 96.81 631 VAL A N 1
ATOM 4992 C CA . VAL A 1 631 ? -16.797 23.25 31.734 1 96.81 631 VAL A CA 1
ATOM 4993 C C . VAL A 1 631 ? -15.438 23.797 32.188 1 96.81 631 VAL A C 1
ATOM 4995 O O . VAL A 1 631 ? -14.641 24.25 31.344 1 96.81 631 VAL A O 1
ATOM 4998 N N . GLY A 1 632 ? -15.172 23.703 33.531 1 94.19 632 GLY A N 1
ATOM 4999 C CA . GLY A 1 632 ? -13.898 24.156 34.062 1 94.19 632 GLY A CA 1
ATOM 5000 C C . GLY A 1 632 ? -13.938 25.594 34.562 1 94.19 632 GLY A C 1
ATOM 5001 O O . GLY A 1 632 ? -14.891 26.328 34.281 1 94.19 632 GLY A O 1
ATOM 5002 N N . ASP A 1 633 ? -12.883 26.047 35.25 1 92.81 633 ASP A N 1
ATOM 5003 C CA . ASP A 1 633 ? -12.836 27.359 35.875 1 92.81 633 ASP A CA 1
ATOM 5004 C C . ASP A 1 633 ? -11.812 28.25 35.156 1 92.81 633 ASP A C 1
ATOM 5006 O O . ASP A 1 633 ? -11.469 29.328 35.656 1 92.81 633 ASP A O 1
ATOM 5010 N N . GLY A 1 634 ? -11.328 27.766 34.094 1 91.69 634 GLY A N 1
ATOM 5011 C CA . GLY A 1 634 ? -10.352 28.547 33.344 1 91.69 634 GLY A CA 1
ATOM 5012 C C . GLY A 1 634 ? -8.938 28.391 33.875 1 91.69 634 GLY A C 1
ATOM 5013 O O . GLY A 1 634 ? -8.016 29.062 33.406 1 91.69 634 GLY A O 1
ATOM 5014 N N . LEU A 1 635 ? -8.781 27.484 34.781 1 93.31 635 LEU A N 1
ATOM 5015 C CA . LEU A 1 635 ? -7.461 27.203 35.344 1 93.31 635 LEU A CA 1
ATOM 5016 C C . LEU A 1 635 ? -6.949 25.844 34.875 1 93.31 635 LEU A C 1
ATOM 5018 O O . LEU A 1 635 ? -7.699 25.062 34.281 1 93.31 635 LEU A O 1
ATOM 5022 N N . GLU A 1 636 ? -5.66 25.672 35.062 1 93.25 636 GLU A N 1
ATOM 5023 C CA . GLU A 1 636 ? -5.047 24.391 34.75 1 93.25 636 GLU A CA 1
ATOM 5024 C C . GLU A 1 636 ? -5.078 23.453 35.969 1 93.25 636 GLU A C 1
ATOM 5026 O O . GLU A 1 636 ? -4.848 23.875 37.094 1 93.25 636 GLU A O 1
ATOM 5031 N N . HIS A 1 637 ? -5.508 22.203 35.719 1 92.75 637 HIS A N 1
ATOM 5032 C CA . HIS A 1 637 ? -5.613 21.219 36.812 1 92.75 637 HIS A CA 1
ATOM 5033 C C . HIS A 1 637 ? -4.98 19.891 36.406 1 92.75 637 HIS A C 1
ATOM 5035 O O . HIS A 1 637 ? -4.906 19.562 35.219 1 92.75 637 HIS A O 1
ATOM 5041 N N . PRO A 1 638 ? -4.547 19.109 37.406 1 92.25 638 PRO A N 1
ATOM 5042 C CA . PRO A 1 638 ? -4.035 17.766 37.156 1 92.25 638 PRO A CA 1
ATOM 5043 C C . PRO A 1 638 ? -5.148 16.75 36.906 1 92.25 638 PRO A C 1
ATOM 5045 O O . PRO A 1 638 ? -6.328 17.125 36.875 1 92.25 638 PRO A O 1
ATOM 5048 N N . ALA A 1 639 ? -4.789 15.531 36.688 1 89.44 639 ALA A N 1
ATOM 5049 C CA . ALA A 1 639 ? -5.703 14.461 36.281 1 89.44 639 ALA A CA 1
ATOM 5050 C C . ALA A 1 639 ? -6.738 14.18 37.375 1 89.44 639 ALA A C 1
ATOM 5052 O O . ALA A 1 639 ? -7.867 13.781 37.062 1 89.44 639 ALA A O 1
ATOM 5053 N N . GLU A 1 640 ? -6.453 14.477 38.594 1 90.38 640 GLU A N 1
ATOM 5054 C CA . GLU A 1 640 ? -7.363 14.234 39.719 1 90.38 640 GLU A CA 1
ATOM 5055 C C . GLU A 1 640 ? -8.602 15.117 39.625 1 90.38 640 GLU A C 1
ATOM 5057 O O . GLU A 1 640 ? -9.656 14.781 40.156 1 90.38 640 GLU A O 1
ATOM 5062 N N . HIS A 1 641 ? -8.43 16.109 38.906 1 94.19 641 HIS A N 1
ATOM 5063 C CA . HIS A 1 641 ? -9.516 17.062 38.781 1 94.19 641 HIS A CA 1
ATOM 5064 C C . HIS A 1 641 ? -10.547 16.578 37.75 1 94.19 641 HIS A C 1
ATOM 5066 O O . HIS A 1 641 ? -11.586 17.219 37.562 1 94.19 641 HIS A O 1
ATOM 5072 N N . ASP A 1 642 ? -10.375 15.5 37.094 1 95.88 642 ASP A N 1
ATOM 5073 C CA . ASP A 1 642 ? -11.289 14.977 36.094 1 95.88 642 ASP A CA 1
ATOM 5074 C C . ASP A 1 642 ? -12.656 14.68 36.719 1 95.88 642 ASP A C 1
ATOM 5076 O O . ASP A 1 642 ? -13.688 14.859 36.062 1 95.88 642 ASP A O 1
ATOM 5080 N N . ALA A 1 643 ? -12.656 14.203 37.875 1 96.06 643 ALA A N 1
ATOM 5081 C CA . ALA A 1 643 ? -13.914 13.906 38.562 1 96.06 643 ALA A CA 1
ATOM 5082 C C . ALA A 1 643 ? -14.75 15.172 38.719 1 96.06 643 ALA A C 1
ATOM 5084 O O . ALA A 1 643 ? -15.977 15.133 38.594 1 96.06 643 ALA A O 1
ATOM 5085 N N . VAL A 1 644 ? -14.078 16.219 39.031 1 97.06 644 VAL A N 1
ATOM 5086 C CA . VAL A 1 644 ? -14.75 17.5 39.219 1 97.06 644 VAL A CA 1
ATOM 5087 C C . VAL A 1 644 ? -15.32 17.984 37.906 1 97.06 644 VAL A C 1
ATOM 5089 O O . VAL A 1 644 ? -16.469 18.438 37.844 1 97.06 644 VAL A O 1
ATOM 5092 N N . ASP A 1 645 ? -14.523 17.953 36.906 1 97.44 645 ASP A N 1
ATOM 5093 C CA . ASP A 1 645 ? -14.977 18.359 35.594 1 97.44 645 ASP A CA 1
ATOM 5094 C C . ASP A 1 645 ? -16.156 17.5 35.125 1 97.44 645 ASP A C 1
ATOM 5096 O O . ASP A 1 645 ? -17.094 18 34.531 1 97.44 645 ASP A O 1
ATOM 5100 N N . ALA A 1 646 ? -16.047 16.219 35.406 1 97.88 646 ALA A N 1
ATOM 5101 C CA . ALA A 1 646 ? -17.141 15.312 35.031 1 97.88 646 ALA A CA 1
ATOM 5102 C C . ALA A 1 646 ? -18.438 15.68 35.75 1 97.88 646 ALA A C 1
ATOM 5104 O O . ALA A 1 646 ? -19.5 15.688 35.156 1 97.88 646 ALA A O 1
ATOM 5105 N N . GLU A 1 647 ? -18.312 15.891 37 1 97.75 647 GLU A N 1
ATOM 5106 C CA . GLU A 1 647 ? -19.484 16.297 37.781 1 97.75 647 GLU A CA 1
ATOM 5107 C C . GLU A 1 647 ? -20.125 17.562 37.219 1 97.75 647 GLU A C 1
ATOM 5109 O O . GLU A 1 647 ? -21.344 17.656 37.125 1 97.75 647 GLU A O 1
ATOM 5114 N N . GLN A 1 648 ? -19.328 18.484 36.906 1 97.88 648 GLN A N 1
ATOM 5115 C CA . GLN A 1 648 ? -19.828 19.719 36.312 1 97.88 648 GLN A CA 1
ATOM 5116 C C . GLN A 1 648 ? -20.516 19.438 34.969 1 97.88 648 GLN A C 1
ATOM 5118 O O . GLN A 1 648 ? -21.562 20.016 34.688 1 97.88 648 GLN A O 1
ATOM 5123 N N . LEU A 1 649 ? -19.906 18.656 34.188 1 98.19 649 LEU A N 1
ATOM 5124 C CA . LEU A 1 649 ? -20.453 18.281 32.875 1 98.19 649 LEU A CA 1
ATOM 5125 C C . LEU A 1 649 ? -21.828 17.656 33.031 1 98.19 649 LEU A C 1
ATOM 5127 O O . LEU A 1 649 ? -22.766 18.031 32.344 1 98.19 649 LEU A O 1
ATOM 5131 N N . TYR A 1 650 ? -22 16.688 34 1 98.31 650 TYR A N 1
ATOM 5132 C CA . TYR A 1 650 ? -23.297 16.047 34.25 1 98.31 650 TYR A CA 1
ATOM 5133 C C . TYR A 1 650 ? -24.312 17.047 34.75 1 98.31 650 TYR A C 1
ATOM 5135 O O . TYR A 1 650 ? -25.469 17.047 34.281 1 98.31 650 TYR A O 1
ATOM 5143 N N . ALA A 1 651 ? -23.859 17.859 35.562 1 98.19 651 ALA A N 1
ATOM 5144 C CA . ALA A 1 651 ? -24.766 18.859 36.125 1 98.19 651 ALA A CA 1
ATOM 5145 C C . ALA A 1 651 ? -25.281 19.812 35.062 1 98.19 651 ALA A C 1
ATOM 5147 O O . ALA A 1 651 ? -26.469 20.156 35.062 1 98.19 651 ALA A O 1
ATOM 5148 N N . LEU A 1 652 ? -24.406 20.281 34.25 1 98.31 652 LEU A N 1
ATOM 5149 C CA . LEU A 1 652 ? -24.797 21.156 33.156 1 98.31 652 LEU A CA 1
ATOM 5150 C C . LEU A 1 652 ? -25.828 20.484 32.25 1 98.31 652 LEU A C 1
ATOM 5152 O O . LEU A 1 652 ? -26.812 21.109 31.859 1 98.31 652 LEU A O 1
ATOM 5156 N N . LEU A 1 653 ? -25.578 19.234 31.922 1 98.5 653 LEU A N 1
ATOM 5157 C CA . LEU A 1 653 ? -26.5 18.484 31.078 1 98.5 653 LEU A CA 1
ATOM 5158 C C . LEU A 1 653 ? -27.875 18.359 31.734 1 98.5 653 LEU A C 1
ATOM 5160 O O . LEU A 1 653 ? -28.891 18.656 31.109 1 98.5 653 LEU A O 1
ATOM 5164 N N . GLU A 1 654 ? -27.906 18.016 33 1 98.25 654 GLU A N 1
ATOM 5165 C CA . GLU A 1 654 ? -29.141 17.688 33.688 1 98.25 654 GLU A CA 1
ATOM 5166 C C . GLU A 1 654 ? -29.938 18.938 34.031 1 98.25 654 GLU A C 1
ATOM 5168 O O . GLU A 1 654 ? -31.172 18.906 34.062 1 98.25 654 GLU A O 1
ATOM 5173 N N . THR A 1 655 ? -29.25 20.047 34.25 1 97.94 655 THR A N 1
ATOM 5174 C CA . THR A 1 655 ? -29.953 21.172 34.844 1 97.94 655 THR A CA 1
ATOM 5175 C C . THR A 1 655 ? -30.156 22.281 33.812 1 97.94 655 THR A C 1
ATOM 5177 O O . THR A 1 655 ? -31.047 23.125 33.938 1 97.94 655 THR A O 1
ATOM 5180 N N . GLN A 1 656 ? -29.344 22.25 32.812 1 98.06 656 GLN A N 1
ATOM 5181 C CA . GLN A 1 656 ? -29.422 23.375 31.875 1 98.06 656 GLN A CA 1
ATOM 5182 C C . GLN A 1 656 ? -29.688 22.891 30.453 1 98.06 656 GLN A C 1
ATOM 5184 O O . GLN A 1 656 ? -30.734 23.172 29.875 1 98.06 656 GLN A O 1
ATOM 5189 N N . VAL A 1 657 ? -28.844 22.078 29.906 1 98.62 657 VAL A N 1
ATOM 5190 C CA . VAL A 1 657 ? -28.859 21.734 28.5 1 98.62 657 VAL A CA 1
ATOM 5191 C C . VAL A 1 657 ? -30.141 20.969 28.156 1 98.62 657 VAL A C 1
ATOM 5193 O O . VAL A 1 657 ? -30.938 21.406 27.328 1 98.62 657 VAL A O 1
ATOM 5196 N N . ILE A 1 658 ? -30.391 19.828 28.844 1 98.62 658 ILE A N 1
ATOM 5197 C CA . ILE A 1 658 ? -31.5 18.938 28.531 1 98.62 658 ILE A CA 1
ATOM 5198 C C . ILE A 1 658 ? -32.812 19.656 28.781 1 98.62 658 ILE A C 1
ATOM 5200 O O . ILE A 1 658 ? -33.688 19.703 27.906 1 98.62 658 ILE A O 1
ATOM 5204 N N . PRO A 1 659 ? -33 20.328 29.875 1 97.75 659 PRO A N 1
ATOM 5205 C CA . PRO A 1 659 ? -34.281 21 30.109 1 97.75 659 PRO A CA 1
ATOM 5206 C C . PRO A 1 659 ? -34.531 22.125 29.094 1 97.75 659 PRO A C 1
ATOM 5208 O O . PRO A 1 659 ? -35.688 22.312 28.672 1 97.75 659 PRO A O 1
ATOM 5211 N N . THR A 1 660 ? -33.5 22.844 28.75 1 97.94 660 THR A N 1
ATOM 5212 C CA . THR A 1 660 ? -33.688 23.938 27.797 1 97.94 660 THR A CA 1
ATOM 5213 C C . THR A 1 660 ? -34.125 23.406 26.438 1 97.94 660 THR A C 1
ATOM 5215 O O . THR A 1 660 ? -34.938 24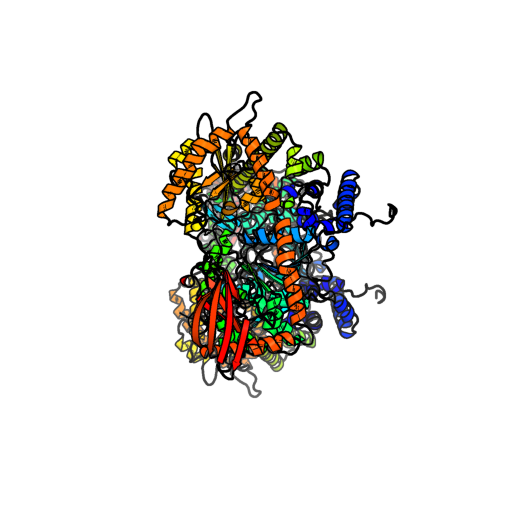.031 25.766 1 97.94 660 THR A O 1
ATOM 5218 N N . PHE A 1 661 ? -33.656 22.328 25.984 1 98.06 661 PHE A N 1
ATOM 5219 C CA . PHE A 1 661 ? -34 21.734 24.703 1 98.06 661 PHE A CA 1
ATOM 5220 C C . PHE A 1 661 ? -35.438 21.266 24.688 1 98.06 661 PHE A C 1
ATOM 5222 O O . PHE A 1 661 ? -36.125 21.406 23.672 1 98.06 661 PHE A O 1
ATOM 5229 N N . TYR A 1 662 ? -35.906 20.703 25.797 1 97.81 662 TYR A N 1
ATOM 5230 C CA . TYR A 1 662 ? -37.219 20.047 25.828 1 97.81 662 TYR A CA 1
ATOM 5231 C C . TYR A 1 662 ? -38.281 21.031 26.25 1 97.81 662 TYR A C 1
ATOM 5233 O O . TYR A 1 662 ? -39.5 20.75 26.109 1 97.81 662 TYR A O 1
ATOM 5241 N N . ALA A 1 663 ? -37.875 22.203 26.703 1 97.19 663 ALA A N 1
ATOM 5242 C CA . ALA A 1 663 ? -38.844 23.234 27.047 1 97.19 663 ALA A CA 1
ATOM 5243 C C . ALA A 1 663 ? -39.594 23.719 25.797 1 97.19 663 ALA A C 1
ATOM 5245 O O . ALA A 1 663 ? -39 23.906 24.75 1 97.19 663 ALA A O 1
ATOM 5246 N N . ARG A 1 664 ? -40.938 23.906 25.938 1 95.94 664 ARG A N 1
ATOM 5247 C CA . ARG A 1 664 ? -41.75 24.359 24.828 1 95.94 664 ARG A CA 1
ATOM 5248 C C . ARG A 1 664 ? -42.656 25.531 25.234 1 95.94 664 ARG A C 1
ATOM 5250 O O . ARG A 1 664 ? -43.188 25.547 26.344 1 95.94 664 ARG A O 1
ATOM 5257 N N . ASP A 1 665 ? -42.75 26.406 24.312 1 94.44 665 ASP A N 1
ATOM 5258 C CA . ASP A 1 665 ? -43.75 27.469 24.531 1 94.44 665 ASP A CA 1
ATOM 5259 C C . ASP A 1 665 ? -45.125 27.031 24.047 1 94.44 665 ASP A C 1
ATOM 5261 O O . ASP A 1 665 ? -45.344 25.844 23.797 1 94.44 665 ASP A O 1
ATOM 5265 N N . THR A 1 666 ? -46 28 23.938 1 92.81 666 THR A N 1
ATOM 5266 C CA . THR A 1 666 ? -47.406 27.703 23.578 1 92.81 666 THR A CA 1
ATOM 5267 C C . THR A 1 666 ? -47.5 27.234 22.141 1 92.81 666 THR A C 1
ATOM 5269 O O . THR A 1 666 ? -48.438 26.531 21.781 1 92.81 666 THR A O 1
ATOM 5272 N N . GLU A 1 667 ? -46.531 27.547 21.344 1 92.44 667 GLU A N 1
ATOM 5273 C CA . GLU A 1 667 ? -46.531 27.141 19.953 1 92.44 667 GLU A CA 1
ATOM 5274 C C . GLU A 1 667 ? -45.656 25.906 19.719 1 92.44 667 GLU A C 1
ATOM 5276 O O . GLU A 1 667 ? -45.438 25.484 18.578 1 92.44 667 GLU A O 1
ATOM 5281 N N . GLY A 1 668 ? -45.156 25.391 20.828 1 92.38 668 GLY A N 1
ATOM 5282 C CA . GLY A 1 668 ? -44.375 24.156 20.719 1 92.38 668 GLY A CA 1
ATOM 5283 C C . GLY A 1 668 ? -42.938 24.406 20.359 1 92.38 668 GLY A C 1
ATOM 5284 O O . GLY A 1 668 ? -42.219 23.469 20.016 1 92.38 668 GLY A O 1
ATOM 5285 N N . LEU A 1 669 ? -42.469 25.641 20.406 1 95.19 669 LEU A N 1
ATOM 5286 C CA . LEU A 1 669 ? -41.094 26 20.047 1 95.19 669 LEU A CA 1
ATOM 5287 C C . LEU A 1 669 ? -40.219 26.094 21.297 1 95.19 669 LEU A C 1
ATOM 5289 O O . LEU A 1 669 ? -40.656 26.641 22.312 1 95.19 669 LEU A O 1
ATOM 5293 N N . PRO A 1 670 ? -39.094 25.438 21.234 1 97.06 670 PRO A N 1
ATOM 5294 C CA . PRO A 1 670 ? -38.156 25.703 22.312 1 97.06 670 PRO A CA 1
ATOM 5295 C C . PRO A 1 670 ? -37.5 27.078 22.203 1 97.06 670 PRO A C 1
ATOM 5297 O O . PRO A 1 670 ? -36.312 27.172 21.844 1 97.06 670 PRO A O 1
ATOM 5300 N N . THR A 1 671 ? -38.094 28.047 22.594 1 96.19 671 THR A N 1
ATOM 5301 C CA . THR A 1 671 ? -37.719 29.438 22.328 1 96.19 671 THR A CA 1
ATOM 5302 C C . THR A 1 671 ? -36.375 29.766 22.922 1 96.19 671 THR A C 1
ATOM 5304 O O . THR A 1 671 ? -35.531 30.375 22.266 1 96.19 671 THR A O 1
ATOM 5307 N N . ALA A 1 672 ? -36.156 29.344 24.156 1 96.38 672 ALA A N 1
ATOM 5308 C CA . ALA A 1 672 ? -34.875 29.641 24.797 1 96.38 672 ALA A CA 1
ATOM 5309 C C . ALA A 1 672 ? -33.719 28.984 24.031 1 96.38 672 ALA A C 1
ATOM 5311 O O . ALA A 1 672 ? -32.625 29.578 23.922 1 96.38 672 ALA A O 1
ATOM 5312 N N . TRP A 1 673 ? -33.938 27.797 23.547 1 97.62 673 TRP A N 1
ATOM 5313 C CA . TRP A 1 673 ? -32.938 27.094 22.766 1 97.62 673 TRP A CA 1
ATOM 5314 C C . TRP A 1 673 ? -32.625 27.812 21.453 1 97.62 673 TRP A C 1
ATOM 5316 O O . TRP A 1 673 ? -31.469 28.031 21.109 1 97.62 673 TRP A O 1
ATOM 5326 N N . VAL A 1 674 ? -33.625 28.172 20.766 1 96.75 674 VAL A N 1
ATOM 5327 C CA . VAL A 1 674 ? -33.5 28.812 19.453 1 96.75 674 VAL A CA 1
ATOM 5328 C C . VAL A 1 674 ? -32.844 30.172 19.594 1 96.75 674 VAL A C 1
ATOM 5330 O O . VAL A 1 674 ? -32.062 30.578 18.734 1 96.75 674 VAL A O 1
ATOM 5333 N N . GLN A 1 675 ? -33.188 30.844 20.641 1 95.56 675 GLN A N 1
ATOM 5334 C CA . GLN A 1 675 ? -32.562 32.125 20.891 1 95.56 675 GLN A CA 1
ATOM 5335 C C . GLN A 1 675 ? -31.047 31.969 21.125 1 95.56 675 GLN A C 1
ATOM 5337 O O . GLN A 1 675 ? -30.25 32.781 20.656 1 95.56 675 GLN A O 1
ATOM 5342 N N . ARG A 1 676 ? -30.719 30.984 21.812 1 96.75 676 ARG A N 1
ATOM 5343 C CA . ARG A 1 676 ? -29.297 30.703 22.031 1 96.75 676 ARG A CA 1
ATOM 5344 C C . ARG A 1 676 ? -28.609 30.359 20.719 1 96.75 676 ARG A C 1
ATOM 5346 O O . ARG A 1 676 ? -27.469 30.766 20.469 1 96.75 676 ARG A O 1
ATOM 5353 N N . MET A 1 677 ? -29.281 29.578 19.875 1 96.12 677 MET A N 1
ATOM 5354 C CA . MET A 1 677 ? -28.75 29.266 18.547 1 96.12 677 MET A CA 1
ATOM 5355 C C . MET A 1 677 ? -28.484 30.531 17.75 1 96.12 677 MET A C 1
ATOM 5357 O O . MET A 1 677 ? -27.391 30.703 17.203 1 96.12 677 MET A O 1
ATOM 5361 N N . ARG A 1 678 ? -29.453 31.328 17.719 1 93.38 678 ARG A N 1
ATOM 5362 C CA . ARG A 1 678 ? -29.375 32.594 16.969 1 93.38 678 ARG A CA 1
ATOM 5363 C C . ARG A 1 678 ? -28.219 33.438 17.469 1 93.38 678 ARG A C 1
ATOM 5365 O O . ARG A 1 678 ? -27.438 33.969 16.672 1 93.38 678 ARG A O 1
ATOM 5372 N N . ARG A 1 679 ? -28.141 33.594 18.766 1 94.25 679 ARG A N 1
ATOM 5373 C CA . ARG A 1 679 ? -27.094 34.406 19.359 1 94.25 679 ARG A CA 1
ATOM 5374 C C . ARG A 1 679 ? -25.719 33.844 19.062 1 94.25 679 ARG A C 1
ATOM 5376 O O . ARG A 1 679 ? -24.781 34.562 18.75 1 94.25 679 ARG A O 1
ATOM 5383 N N . SER A 1 680 ? -25.609 32.594 19.25 1 95.75 680 SER A N 1
ATOM 5384 C CA . SER A 1 680 ? -24.344 31.906 19.016 1 95.75 680 SER A CA 1
ATOM 5385 C C . SER A 1 680 ? -23.891 32.062 17.562 1 95.75 680 SER A C 1
ATOM 5387 O O . SER A 1 680 ? -22.734 32.406 17.312 1 95.75 680 SER A O 1
ATOM 5389 N N . MET A 1 681 ? -24.719 31.828 16.609 1 93.19 681 MET A N 1
ATOM 5390 C CA . MET A 1 681 ? -24.391 31.953 15.195 1 93.19 681 MET A CA 1
ATOM 5391 C C . MET A 1 681 ? -24.031 33.406 14.844 1 93.19 681 MET A C 1
ATOM 5393 O O . MET A 1 681 ? -23.016 33.656 14.195 1 93.19 681 MET A O 1
ATOM 5397 N N . SER A 1 682 ? -24.812 34.281 15.312 1 91.19 682 SER A N 1
ATOM 5398 C CA . SER A 1 682 ? -24.641 35.688 15 1 91.19 682 SER A CA 1
ATOM 5399 C C . SER A 1 682 ? -23.297 36.219 15.508 1 91.19 682 SER A C 1
ATOM 5401 O O . SER A 1 682 ? -22.641 37 14.836 1 91.19 682 SER A O 1
ATOM 5403 N N . ALA A 1 683 ? -22.922 35.75 16.609 1 92.81 683 ALA A N 1
ATOM 5404 C CA . ALA A 1 683 ? -21.734 36.281 17.281 1 92.81 683 ALA A CA 1
ATOM 5405 C C . ALA A 1 683 ? -20.469 35.594 16.781 1 92.81 683 ALA A C 1
ATOM 5407 O O . ALA A 1 683 ? -19.406 36.219 16.734 1 92.81 683 ALA A O 1
ATOM 5408 N N . LEU A 1 684 ? -20.594 34.406 16.375 1 94.44 684 LEU A N 1
ATOM 5409 C CA . LEU A 1 684 ? -19.359 33.625 16.344 1 94.44 684 LEU A CA 1
ATOM 5410 C C . LEU A 1 684 ? -19.047 33.125 14.93 1 94.44 684 LEU A C 1
ATOM 5412 O O . LEU A 1 684 ? -17.906 32.844 14.602 1 94.44 684 LEU A O 1
ATOM 5416 N N . VAL A 1 685 ? -19.984 32.938 14.039 1 92.06 685 VAL A N 1
ATOM 5417 C CA . VAL A 1 685 ? -19.781 32.25 12.758 1 92.06 685 VAL A CA 1
ATOM 5418 C C . VAL A 1 685 ? -18.75 33.031 11.922 1 92.06 685 VAL A C 1
ATOM 5420 O O . VAL A 1 685 ? -17.812 32.406 11.391 1 92.06 685 VAL A O 1
ATOM 5423 N N . GLU A 1 686 ? -18.906 34.312 11.789 1 90.56 686 GLU A N 1
ATOM 5424 C CA . GLU A 1 686 ? -17.984 35.125 11.008 1 90.56 686 GLU A CA 1
ATOM 5425 C C . GLU A 1 686 ? -16.625 35.25 11.703 1 90.56 686 GLU A C 1
ATOM 5427 O O . GLU A 1 686 ? -15.586 35.219 11.047 1 90.56 686 GLU A O 1
ATOM 5432 N N . ARG A 1 687 ? -16.688 35.344 13.008 1 92.69 687 ARG A N 1
ATOM 5433 C CA . ARG A 1 687 ? -15.484 35.5 13.812 1 92.69 687 ARG A CA 1
ATOM 5434 C C . ARG A 1 687 ? -14.562 34.312 13.688 1 92.69 687 ARG A C 1
ATOM 5436 O O . ARG A 1 687 ? -13.336 34.438 13.719 1 92.69 687 ARG A O 1
ATOM 5443 N N . PHE A 1 688 ? -15.133 33.094 13.5 1 95.5 688 PHE A N 1
ATOM 5444 C CA . PHE A 1 688 ? -14.328 31.891 13.461 1 95.5 688 PHE A CA 1
ATOM 5445 C C . PHE A 1 688 ? -14.414 31.234 12.086 1 95.5 688 PHE A C 1
ATOM 5447 O O . PHE A 1 688 ? -14.445 30 11.977 1 95.5 688 PHE A O 1
ATOM 5454 N N . SER A 1 689 ? -14.453 32.062 11.055 1 94 689 SER A N 1
ATOM 5455 C CA . SER A 1 689 ? -14.383 31.609 9.664 1 94 689 SER A CA 1
ATOM 5456 C C . SER A 1 689 ? -12.953 31.625 9.156 1 94 689 SER A C 1
ATOM 5458 O O . SER A 1 689 ? -12.125 32.406 9.625 1 94 689 SER A O 1
ATOM 5460 N N . ALA A 1 690 ? -12.672 30.781 8.234 1 95.56 690 ALA A N 1
ATOM 5461 C CA . ALA A 1 690 ? -11.352 30.75 7.613 1 95.56 690 ALA A CA 1
ATOM 5462 C C . ALA A 1 690 ? -11.102 32 6.777 1 95.56 690 ALA A C 1
ATOM 5464 O O . ALA A 1 690 ? -9.953 32.406 6.605 1 95.56 690 ALA A O 1
ATOM 5465 N N . ASP A 1 691 ? -12.141 32.594 6.242 1 93.75 691 ASP A N 1
ATOM 5466 C CA . ASP A 1 691 ? -12 33.844 5.523 1 93.75 691 ASP A CA 1
ATOM 5467 C C . ASP A 1 691 ? -11.328 34.906 6.398 1 93.75 691 ASP A C 1
ATOM 5469 O O . ASP A 1 691 ? -10.383 35.562 5.969 1 93.75 691 ASP A O 1
ATOM 5473 N N . ARG A 1 692 ? -11.898 35.031 7.59 1 94.62 692 ARG A N 1
ATOM 5474 C CA . ARG A 1 692 ? -11.305 35.969 8.531 1 94.62 692 ARG A CA 1
ATOM 5475 C C . ARG A 1 692 ? -9.859 35.594 8.844 1 94.62 692 ARG A C 1
ATOM 5477 O O . ARG A 1 692 ? -8.977 36.469 8.867 1 94.62 692 ARG A O 1
ATOM 5484 N N . THR A 1 693 ? -9.609 34.375 9.047 1 97.38 693 THR A N 1
ATOM 5485 C CA . THR A 1 693 ? -8.273 33.875 9.383 1 97.38 693 THR A CA 1
ATOM 5486 C C . THR A 1 693 ? -7.277 34.219 8.289 1 97.38 693 THR A C 1
ATOM 5488 O O . THR A 1 693 ? -6.191 34.75 8.57 1 97.38 693 THR A O 1
ATOM 5491 N N . VAL A 1 694 ? -7.637 33.938 7.023 1 97.69 694 VAL A N 1
ATOM 5492 C CA . VAL A 1 694 ? -6.738 34.188 5.891 1 97.69 694 VAL A CA 1
ATOM 5493 C C . VAL A 1 694 ? -6.512 35.688 5.703 1 97.69 694 VAL A C 1
ATOM 5495 O O . VAL A 1 694 ? -5.406 36.094 5.371 1 97.69 694 VAL A O 1
ATOM 5498 N N . ARG A 1 695 ? -7.531 36.469 5.883 1 96.75 695 ARG A N 1
ATOM 5499 C CA . ARG A 1 695 ? -7.359 37.906 5.816 1 96.75 695 ARG A CA 1
ATOM 5500 C C . ARG A 1 695 ? -6.383 38.406 6.879 1 96.75 695 ARG A C 1
ATOM 5502 O O . ARG A 1 695 ? -5.531 39.25 6.605 1 96.75 695 ARG A O 1
ATOM 5509 N N . GLU A 1 696 ? -6.539 37.844 8.07 1 98.06 696 GLU A N 1
ATOM 5510 C CA . GLU A 1 696 ? -5.637 38.219 9.148 1 98.06 696 GLU A CA 1
ATOM 5511 C C . GLU A 1 696 ? -4.199 37.812 8.836 1 98.06 696 GLU A C 1
ATOM 5513 O O . GLU A 1 696 ? -3.266 38.594 9.047 1 98.06 696 GLU A O 1
ATOM 5518 N N . TYR A 1 697 ? -3.994 36.594 8.367 1 98.75 697 TYR A N 1
ATOM 5519 C CA . TYR A 1 697 ? -2.656 36.188 7.961 1 98.75 697 TYR A CA 1
ATOM 5520 C C . TYR A 1 697 ? -2.09 37.125 6.895 1 98.75 697 TYR A C 1
ATOM 5522 O O . TYR A 1 697 ? -0.908 37.469 6.926 1 98.75 697 TYR A O 1
ATOM 5530 N N . THR A 1 698 ? -2.947 37.438 5.902 1 98.5 698 THR A N 1
ATOM 5531 C CA . THR A 1 698 ? -2.514 38.281 4.777 1 98.5 698 THR A CA 1
ATOM 5532 C C . THR A 1 698 ? -2.084 39.656 5.254 1 98.5 698 THR A C 1
ATOM 5534 O O . THR A 1 698 ? -0.981 40.125 4.945 1 98.5 698 THR A O 1
ATOM 5537 N N . GLU A 1 699 ? -2.916 40.25 6.082 1 98.19 699 GLU A N 1
ATOM 5538 C CA . GLU A 1 699 ? -2.703 41.656 6.461 1 98.19 699 GLU A CA 1
ATOM 5539 C C . GLU A 1 699 ? -1.678 41.781 7.586 1 98.19 699 GLU A C 1
ATOM 5541 O O . GLU A 1 699 ? -0.868 42.688 7.602 1 98.19 699 GLU A O 1
ATOM 5546 N N . ARG A 1 700 ? -1.697 40.812 8.469 1 98.25 700 ARG A N 1
ATOM 5547 C CA . ARG A 1 700 ? -0.847 40.938 9.648 1 98.25 700 ARG A CA 1
ATOM 5548 C C . ARG A 1 700 ? 0.526 40.344 9.406 1 98.25 700 ARG A C 1
ATOM 5550 O O . ARG A 1 700 ? 1.505 40.688 10.055 1 98.25 700 ARG A O 1
ATOM 5557 N N . TYR A 1 701 ? 0.638 39.406 8.477 1 98.69 701 TYR A N 1
ATOM 5558 C CA . TYR A 1 701 ? 1.9 38.688 8.352 1 98.69 701 TYR A CA 1
ATOM 5559 C C . TYR A 1 701 ? 2.396 38.688 6.906 1 98.69 701 TYR A C 1
ATOM 5561 O O . TYR A 1 701 ? 3.418 39.312 6.605 1 98.69 701 TYR A O 1
ATOM 5569 N N . TYR A 1 702 ? 1.672 38.188 5.926 1 98.81 702 TYR A N 1
ATOM 5570 C CA . TYR A 1 702 ? 2.162 38 4.566 1 98.81 702 TYR A CA 1
ATOM 5571 C C . TYR A 1 702 ? 2.641 39.312 3.963 1 98.81 702 TYR A C 1
ATOM 5573 O O . TYR A 1 702 ? 3.752 39.406 3.436 1 98.81 702 TYR A O 1
ATOM 5581 N N . LEU A 1 703 ? 1.795 40.312 3.982 1 98.62 703 LEU A N 1
ATOM 5582 C CA . LEU A 1 703 ? 2.115 41.594 3.328 1 98.62 703 LEU A CA 1
ATOM 5583 C C . LEU A 1 703 ? 3.33 42.25 3.977 1 98.62 703 LEU A C 1
ATOM 5585 O O . LEU A 1 703 ? 4.301 42.562 3.293 1 98.62 703 LEU A O 1
ATOM 5589 N N . PRO A 1 704 ? 3.291 42.438 5.305 1 97.81 704 PRO A N 1
ATOM 5590 C CA . PRO A 1 704 ? 4.473 43.062 5.906 1 97.81 704 PRO A CA 1
ATOM 5591 C C . PRO A 1 704 ? 5.734 42.219 5.73 1 97.81 704 PRO A C 1
ATOM 5593 O O . PRO A 1 704 ? 6.82 42.75 5.516 1 97.81 704 PRO A O 1
ATOM 5596 N N . MET A 1 705 ? 5.672 40.938 5.836 1 98.31 705 MET A N 1
ATOM 5597 C CA . MET A 1 705 ? 6.832 40.062 5.699 1 98.31 705 MET A CA 1
ATOM 5598 C C . MET A 1 705 ? 7.379 40.094 4.277 1 98.31 705 MET A C 1
ATOM 5600 O O . MET A 1 705 ? 8.594 40.062 4.074 1 98.31 705 MET A O 1
ATOM 5604 N N . ALA A 1 706 ? 6.453 40.062 3.297 1 98.56 706 ALA A N 1
ATOM 5605 C CA . ALA A 1 706 ? 6.879 40.188 1.904 1 98.56 706 ALA A CA 1
ATOM 5606 C C . ALA A 1 706 ? 7.668 41.469 1.676 1 98.56 706 ALA A C 1
ATOM 5608 O O . ALA A 1 706 ? 8.688 41.469 0.982 1 98.56 706 ALA A O 1
ATOM 5609 N N . THR A 1 707 ? 7.211 42.531 2.236 1 97.62 707 THR A N 1
ATOM 5610 C CA . THR A 1 707 ? 7.867 43.812 2.098 1 97.62 707 THR A CA 1
ATOM 5611 C C . THR A 1 707 ? 9.266 43.781 2.709 1 97.62 707 THR A C 1
ATOM 5613 O O . THR A 1 707 ? 10.234 44.219 2.08 1 97.62 707 THR A O 1
ATOM 5616 N N . THR A 1 708 ? 9.359 43.312 3.947 1 97.19 708 THR A N 1
ATOM 5617 C CA . THR A 1 708 ? 10.648 43.219 4.633 1 97.19 708 THR A CA 1
ATOM 5618 C C . THR A 1 708 ? 11.602 42.312 3.895 1 97.19 708 THR A C 1
ATOM 5620 O O . THR A 1 708 ? 12.797 42.594 3.787 1 97.19 708 THR A O 1
ATOM 5623 N N . PHE A 1 709 ? 11.156 41.219 3.457 1 97.75 709 PHE A N 1
ATOM 5624 C CA . PHE A 1 709 ? 11.945 40.25 2.703 1 97.75 709 PHE A CA 1
ATOM 5625 C C . PHE A 1 709 ? 12.539 40.906 1.455 1 97.75 709 PHE A C 1
ATOM 5627 O O . PHE A 1 709 ? 13.742 40.781 1.198 1 97.75 709 PHE A O 1
ATOM 5634 N N . ARG A 1 710 ? 11.656 41.531 0.654 1 97.38 710 ARG A N 1
ATOM 5635 C CA . ARG A 1 710 ? 12.102 42.188 -0.578 1 97.38 710 ARG A CA 1
ATOM 5636 C C . ARG A 1 710 ? 13.156 43.25 -0.291 1 97.38 710 ARG A C 1
ATOM 5638 O O . ARG A 1 710 ? 14.133 43.375 -1.037 1 97.38 710 ARG A O 1
ATOM 5645 N N . ARG A 1 711 ? 12.938 43.906 0.769 1 96.56 711 ARG A N 1
ATOM 5646 C CA . ARG A 1 711 ? 13.898 44.938 1.155 1 96.56 711 ARG A CA 1
ATOM 5647 C C . ARG A 1 711 ? 15.25 44.312 1.492 1 96.56 711 ARG A C 1
ATOM 5649 O O . ARG A 1 711 ? 16.297 44.812 1.078 1 96.56 711 ARG A O 1
ATOM 5656 N N . ARG A 1 712 ? 15.203 43.25 2.229 1 97.44 712 ARG A N 1
ATOM 5657 C CA . ARG A 1 712 ? 16.438 42.625 2.66 1 97.44 712 ARG A CA 1
ATOM 5658 C C . ARG A 1 712 ? 17.125 41.906 1.495 1 97.44 712 ARG A C 1
ATOM 5660 O O . ARG A 1 712 ? 18.344 41.719 1.509 1 97.44 712 ARG A O 1
ATOM 5667 N N . CYS A 1 713 ? 16.375 41.531 0.535 1 96.81 713 CYS A N 1
ATOM 5668 C CA . CYS A 1 713 ? 16.938 40.812 -0.613 1 96.81 713 CYS A CA 1
ATOM 5669 C C . CYS A 1 713 ? 17.406 41.781 -1.684 1 96.81 713 CYS A C 1
ATOM 5671 O O . CYS A 1 713 ? 18.156 41.406 -2.582 1 96.81 713 CYS A O 1
ATOM 5673 N N . ALA A 1 714 ? 16.984 43.031 -1.602 1 95.94 714 ALA A N 1
ATOM 5674 C CA . ALA A 1 714 ? 17.281 44.031 -2.635 1 95.94 714 ALA A CA 1
ATOM 5675 C C . ALA A 1 714 ? 18.781 44.312 -2.691 1 95.94 714 ALA A C 1
ATOM 5677 O O . ALA A 1 714 ? 19.5 44.094 -1.715 1 95.94 714 ALA A O 1
ATOM 5678 N N . GLU A 1 715 ? 19.234 44.75 -3.803 1 95.88 715 GLU A N 1
ATOM 5679 C CA . GLU A 1 715 ? 20.594 45.25 -4.035 1 95.88 715 GLU A CA 1
ATOM 5680 C C . GLU A 1 715 ? 21.625 44.219 -3.598 1 95.88 715 GLU A C 1
ATOM 5682 O O . GLU A 1 715 ? 22.516 44.5 -2.811 1 95.88 715 GLU A O 1
ATOM 5687 N N . GLY A 1 716 ? 21.469 43 -4.023 1 95.12 716 GLY A N 1
ATOM 5688 C CA . GLY A 1 716 ? 22.422 41.938 -3.703 1 95.12 716 GLY A CA 1
ATOM 5689 C C . GLY A 1 716 ? 22.438 41.594 -2.227 1 95.12 716 GLY A C 1
ATOM 5690 O O . GLY A 1 716 ? 23.5 41.25 -1.685 1 95.12 716 GLY A O 1
ATOM 5691 N N . SER A 1 717 ? 21.391 41.906 -1.479 1 97.25 717 SER A N 1
ATOM 5692 C CA . SER A 1 717 ? 21.219 41.594 -0.065 1 97.25 717 SER A CA 1
ATOM 5693 C C . SER A 1 717 ? 22.078 42.5 0.813 1 97.25 717 SER A C 1
ATOM 5695 O O . SER A 1 717 ? 22.656 42.031 1.801 1 97.25 717 SER A O 1
ATOM 5697 N N . ALA A 1 718 ? 22.203 43.688 0.419 1 96.5 718 ALA A N 1
ATOM 5698 C CA . ALA A 1 718 ? 23.047 44.625 1.146 1 96.5 718 ALA A CA 1
ATOM 5699 C C . ALA A 1 718 ? 22.578 44.781 2.592 1 96.5 718 ALA A C 1
ATOM 5701 O O . ALA A 1 718 ? 23.391 44.75 3.518 1 96.5 718 ALA A O 1
ATOM 5702 N N . LEU A 1 719 ? 21.344 45.031 2.732 1 96.56 719 LEU A N 1
ATOM 5703 C CA . LEU A 1 719 ? 20.812 45.188 4.078 1 96.56 719 LEU A CA 1
ATOM 5704 C C . LEU A 1 719 ? 21.031 43.938 4.918 1 96.56 719 LEU A C 1
ATOM 5706 O O . LEU A 1 719 ? 21.375 44.031 6.102 1 96.56 719 LEU A O 1
ATOM 5710 N N . ALA A 1 720 ? 20.828 42.781 4.375 1 97.25 720 ALA A N 1
ATOM 5711 C CA . ALA A 1 720 ? 21.031 41.531 5.078 1 97.25 720 ALA A CA 1
ATOM 5712 C C . ALA A 1 720 ? 22.5 41.344 5.477 1 97.25 720 ALA A C 1
ATOM 5714 O O . ALA A 1 720 ? 22.797 40.781 6.531 1 97.25 720 ALA A O 1
ATOM 5715 N N . SER A 1 721 ? 23.375 41.781 4.633 1 97.12 721 SER A N 1
ATOM 5716 C CA . SER A 1 721 ? 24.797 41.719 4.934 1 97.12 721 SER A CA 1
ATOM 5717 C C . SER A 1 721 ? 25.141 42.625 6.113 1 97.12 721 SER A C 1
ATOM 5719 O O . SER A 1 721 ? 25.906 42.219 7 1 97.12 721 SER A O 1
ATOM 5721 N N . GLU A 1 722 ? 24.609 43.781 6.062 1 95.94 722 GLU A N 1
ATOM 5722 C CA . GLU A 1 722 ? 24.828 44.688 7.176 1 95.94 722 GLU A CA 1
ATOM 5723 C C . GLU A 1 722 ? 24.266 44.125 8.477 1 95.94 722 GLU A C 1
ATOM 5725 O O . GLU A 1 722 ? 24.859 44.312 9.539 1 95.94 722 GLU A O 1
ATOM 5730 N N . LEU A 1 723 ? 23.156 43.594 8.398 1 95.56 723 LEU A N 1
ATOM 5731 C CA . LEU A 1 723 ? 22.531 42.969 9.562 1 95.56 723 LEU A CA 1
ATOM 5732 C C . LEU A 1 723 ? 23.406 41.844 10.117 1 95.56 723 LEU A C 1
ATOM 5734 O O . LEU A 1 723 ? 23.562 41.719 11.336 1 95.56 723 LEU A O 1
ATOM 5738 N N . ALA A 1 724 ? 23.938 41 9.266 1 95.38 724 ALA A N 1
ATOM 5739 C CA . ALA A 1 724 ? 24.797 39.906 9.688 1 95.38 724 ALA A CA 1
ATOM 5740 C C . ALA A 1 724 ? 26.016 40.438 10.453 1 95.38 724 ALA A C 1
ATOM 5742 O O . ALA A 1 724 ? 26.406 39.844 11.477 1 95.38 724 ALA A O 1
ATOM 5743 N N . HIS A 1 725 ? 26.547 41.469 9.93 1 94.38 725 HIS A N 1
ATOM 5744 C CA . HIS A 1 725 ? 27.688 42.062 10.578 1 94.38 725 HIS A CA 1
ATOM 5745 C C . HIS A 1 725 ? 27.312 42.625 11.945 1 94.38 725 HIS A C 1
ATOM 5747 O O . HIS A 1 725 ? 28.031 42.438 12.922 1 94.38 725 HIS A O 1
ATOM 5753 N N . GLN A 1 726 ? 26.266 43.312 11.969 1 93.69 726 GLN A N 1
ATOM 5754 C CA . GLN A 1 726 ? 25.797 43.938 13.211 1 93.69 726 GLN A CA 1
ATOM 5755 C C . GLN A 1 726 ? 25.516 42.844 14.266 1 93.69 726 GLN A C 1
ATOM 5757 O O . GLN A 1 726 ? 25.812 43.062 15.445 1 93.69 726 GLN A O 1
ATOM 5762 N N . LEU A 1 727 ? 24.859 41.812 13.859 1 94.88 727 LEU A N 1
ATOM 5763 C CA . LEU A 1 727 ? 24.531 40.75 14.773 1 94.88 727 LEU A CA 1
ATOM 5764 C C . LEU A 1 727 ? 25.797 40.125 15.359 1 94.88 727 LEU A C 1
ATOM 5766 O O . LEU A 1 727 ? 25.844 39.812 16.547 1 94.88 727 LEU A O 1
ATOM 5770 N N . THR A 1 728 ? 26.75 39.906 14.547 1 94.19 728 THR A N 1
ATOM 5771 C CA . THR A 1 728 ? 28.031 39.375 15.008 1 94.19 728 THR A CA 1
ATOM 5772 C C . THR A 1 728 ? 28.672 40.281 16.031 1 94.19 728 THR A C 1
ATOM 5774 O O . THR A 1 728 ? 29.172 39.844 17.062 1 94.19 728 THR A O 1
ATOM 5777 N N . CYS A 1 729 ? 28.625 41.531 15.734 1 94.38 729 CYS A N 1
ATOM 5778 C CA . CYS A 1 729 ? 29.188 42.531 16.625 1 94.38 729 CYS A CA 1
ATOM 5779 C C . CYS A 1 729 ? 28.484 42.562 17.969 1 94.38 729 CYS A C 1
ATOM 5781 O O . CYS A 1 729 ? 29.125 42.5 19.016 1 94.38 729 CYS A O 1
ATOM 5783 N N . LEU A 1 730 ? 27.25 42.594 17.922 1 95.44 730 LEU A N 1
ATOM 5784 C CA . LEU A 1 730 ? 26.453 42.656 19.141 1 95.44 730 LEU A CA 1
ATOM 5785 C C . LEU A 1 730 ? 26.672 41.406 19.984 1 95.44 730 LEU A C 1
ATOM 5787 O O . LEU A 1 730 ? 26.828 41.469 21.203 1 95.44 730 LEU A O 1
ATOM 5791 N N . ARG A 1 731 ? 26.766 40.281 19.406 1 94.44 731 ARG A N 1
ATOM 5792 C CA . ARG A 1 731 ? 26.969 39.031 20.125 1 94.44 731 ARG A CA 1
ATOM 5793 C C . ARG A 1 731 ? 28.359 39 20.75 1 94.44 731 ARG A C 1
ATOM 5795 O O . ARG A 1 731 ? 28.531 38.469 21.859 1 94.44 731 ARG A O 1
ATOM 5802 N N . SER A 1 732 ? 29.281 39.531 20.078 1 95.38 732 SER A N 1
ATOM 5803 C CA . SER A 1 732 ? 30.672 39.438 20.516 1 95.38 732 SER A CA 1
ATOM 5804 C C . SER A 1 732 ? 30.938 40.406 21.688 1 95.38 732 SER A C 1
ATOM 5806 O O . SER A 1 732 ? 31.766 40.094 22.562 1 95.38 732 SER A O 1
ATOM 5808 N N . TYR A 1 733 ? 30.234 41.5 21.719 1 95.56 733 TYR A N 1
ATOM 5809 C CA . TYR A 1 733 ? 30.656 42.562 22.641 1 95.56 733 TYR A CA 1
ATOM 5810 C C . TYR A 1 733 ? 29.562 42.875 23.641 1 95.56 733 TYR A C 1
ATOM 5812 O O . TYR A 1 733 ? 29.734 43.75 24.5 1 95.56 733 TYR A O 1
ATOM 5820 N N . TRP A 1 734 ? 28.516 42.156 23.609 1 95.81 734 TRP A N 1
ATOM 5821 C CA . TRP A 1 734 ? 27.375 42.438 24.484 1 95.81 734 TRP A CA 1
ATOM 5822 C C . TRP A 1 734 ? 27.766 42.344 25.953 1 95.81 734 TRP A C 1
ATOM 5824 O O . TRP A 1 734 ? 27.266 43.094 26.781 1 95.81 734 TRP A O 1
ATOM 5834 N N . HIS A 1 735 ? 28.688 41.469 26.297 1 94.69 735 HIS A N 1
ATOM 5835 C CA . HIS A 1 735 ? 29.094 41.188 27.672 1 94.69 735 HIS A CA 1
ATOM 5836 C C . HIS A 1 735 ? 29.812 42.375 28.297 1 94.69 735 HIS A C 1
ATOM 5838 O O . HIS A 1 735 ? 29.953 42.438 29.516 1 94.69 735 HIS A O 1
ATOM 5844 N N . GLU A 1 736 ? 30.188 43.344 27.484 1 94.94 736 GLU A N 1
ATOM 5845 C CA . GLU A 1 736 ? 30.953 44.469 27.984 1 94.94 736 GLU A CA 1
ATOM 5846 C C . GLU A 1 736 ? 30.031 45.562 28.5 1 94.94 736 GLU A C 1
ATOM 5848 O O . GLU A 1 736 ? 30.469 46.469 29.219 1 94.94 736 GLU A O 1
ATOM 5853 N N . LEU A 1 737 ? 28.781 45.406 28.234 1 95.19 737 LEU A N 1
ATOM 5854 C CA . LEU A 1 737 ? 27.812 46.406 28.656 1 95.19 737 LEU A CA 1
ATOM 5855 C C . LEU A 1 737 ? 27.625 46.375 30.172 1 95.19 737 LEU A C 1
ATOM 5857 O O . LEU A 1 737 ? 27.547 45.312 30.766 1 95.19 737 LEU A O 1
ATOM 5861 N N . ALA A 1 738 ? 27.609 47.594 30.766 1 95.5 738 ALA A N 1
ATOM 5862 C CA . ALA A 1 738 ? 27.375 47.656 32.188 1 95.5 738 ALA A CA 1
ATOM 5863 C C . ALA A 1 738 ? 26.75 49 32.594 1 95.5 738 ALA A C 1
ATOM 5865 O O . ALA A 1 738 ? 27.109 50.062 32.062 1 95.5 738 ALA A O 1
ATOM 5866 N N . PHE A 1 739 ? 25.812 48.875 33.469 1 96.25 739 PHE A N 1
ATOM 5867 C CA . PHE A 1 739 ? 25.25 50.062 34.062 1 96.25 739 PHE A CA 1
ATOM 5868 C C . PHE A 1 739 ? 26.203 50.688 35.062 1 96.25 739 PHE A C 1
ATOM 5870 O O . PHE A 1 739 ? 26.594 50.031 36.031 1 96.25 739 PHE A O 1
ATOM 5877 N N . SER A 1 740 ? 26.562 51.938 34.844 1 93.5 740 SER A N 1
ATOM 5878 C CA . SER A 1 740 ? 27.453 52.625 35.75 1 93.5 740 SER A CA 1
ATOM 5879 C C . SER A 1 740 ? 26.672 53.375 36.844 1 93.5 740 SER A C 1
ATOM 5881 O O . SER A 1 740 ? 27.109 53.469 38 1 93.5 740 SER A O 1
ATOM 5883 N N . GLU A 1 741 ? 25.672 54.062 36.406 1 92.81 741 GLU A N 1
ATOM 5884 C CA . GLU A 1 741 ? 24.859 54.844 37.344 1 92.81 741 GLU A CA 1
ATOM 5885 C C . GLU A 1 741 ? 23.438 55 36.844 1 92.81 741 GLU A C 1
ATOM 5887 O O . GLU A 1 741 ? 23.203 55.188 35.625 1 92.81 741 GLU A O 1
ATOM 5892 N N . VAL A 1 742 ? 22.5 54.781 37.75 1 95.06 742 VAL A N 1
ATOM 5893 C CA . VAL A 1 742 ? 21.094 55.094 37.5 1 95.06 742 VAL A CA 1
ATOM 5894 C C . VAL A 1 742 ? 20.578 56 38.625 1 95.06 742 VAL A C 1
ATOM 5896 O O . VAL A 1 742 ? 20.516 55.625 39.781 1 95.06 742 VAL A O 1
ATOM 5899 N N . GLN A 1 743 ? 20.266 57.25 38.25 1 93.94 743 GLN A N 1
ATOM 5900 C CA . GLN A 1 743 ? 19.844 58.219 39.25 1 93.94 743 GLN A CA 1
ATOM 5901 C C . GLN A 1 743 ? 18.422 58.688 38.969 1 93.94 743 GLN A C 1
ATOM 5903 O O . GLN A 1 743 ? 18.094 59.031 37.812 1 93.94 743 GLN A O 1
ATOM 5908 N N . TRP A 1 744 ? 17.672 58.625 39.938 1 94.06 744 TRP A N 1
ATOM 5909 C CA . TRP A 1 744 ? 16.297 59.094 39.844 1 94.06 744 TRP A CA 1
ATOM 5910 C C . TRP A 1 744 ? 16.125 60.406 40.594 1 94.06 744 TRP A C 1
ATOM 5912 O O . TRP A 1 744 ? 16.688 60.594 41.688 1 94.06 744 TRP A O 1
ATOM 5922 N N . THR A 1 745 ? 15.445 61.312 40.031 1 90.75 745 THR A N 1
ATOM 5923 C CA . THR A 1 745 ? 15.062 62.562 40.688 1 90.75 745 THR A CA 1
ATOM 5924 C C . THR A 1 745 ? 13.594 62.875 40.438 1 90.75 745 THR A C 1
ATOM 5926 O O . THR A 1 745 ? 13.039 62.5 39.406 1 90.75 745 THR A O 1
ATOM 5929 N N . CYS A 1 746 ? 12.914 63.312 41.406 1 88.12 746 CYS A N 1
ATOM 5930 C CA . CYS A 1 746 ? 11.523 63.75 41.281 1 88.12 746 CYS A CA 1
ATOM 5931 C C . CYS A 1 746 ? 11.422 65.25 41.312 1 88.12 746 CYS A C 1
ATOM 5933 O O . CYS A 1 746 ? 11.789 65.875 42.312 1 88.12 746 CYS A O 1
ATOM 5935 N N . GLU A 1 747 ? 11.148 65.812 40.156 1 83.31 747 GLU A N 1
ATOM 5936 C CA . GLU A 1 747 ? 10.961 67.312 40.094 1 83.31 747 GLU A CA 1
ATOM 5937 C C . GLU A 1 747 ? 9.617 67.625 39.469 1 83.31 747 GLU A C 1
ATOM 5939 O O . GLU A 1 747 ? 9.289 67.188 38.375 1 83.31 747 GLU A O 1
ATOM 5944 N N . ASN A 1 748 ? 8.836 68.625 40.125 1 83.69 748 ASN A N 1
ATOM 5945 C CA . ASN A 1 748 ? 7.574 69.125 39.625 1 83.69 748 ASN A CA 1
ATOM 5946 C C . ASN A 1 748 ? 6.621 68.062 39.188 1 83.69 748 ASN A C 1
ATOM 5948 O O . ASN A 1 748 ? 6.016 68.125 38.125 1 83.69 748 ASN A O 1
ATOM 5952 N N . GLY A 1 749 ? 6.582 66.938 39.906 1 82.94 749 GLY A N 1
ATOM 5953 C CA . GLY A 1 749 ? 5.625 65.875 39.656 1 82.94 749 GLY A CA 1
ATOM 5954 C C . GLY A 1 749 ? 6.059 64.938 38.531 1 82.94 749 GLY A C 1
ATOM 5955 O O . GLY A 1 749 ? 5.262 64.125 38.062 1 82.94 749 GLY A O 1
ATOM 5956 N N . GLN A 1 750 ? 7.238 65.125 38.094 1 89.56 750 GLN A N 1
ATOM 5957 C CA . GLN A 1 750 ? 7.777 64.25 37.062 1 89.56 750 GLN A CA 1
ATOM 5958 C C . GLN A 1 750 ? 9.008 63.469 37.562 1 89.56 750 GLN A C 1
ATOM 5960 O O . GLN A 1 750 ? 9.805 64 38.344 1 89.56 750 GLN A O 1
ATOM 5965 N N . LEU A 1 751 ? 9.008 62.188 37.219 1 91.88 751 LEU A N 1
ATOM 5966 C CA . LEU A 1 751 ? 10.188 61.375 37.5 1 91.88 751 LEU A CA 1
ATOM 5967 C C . LEU A 1 751 ? 11.25 61.562 36.406 1 91.88 751 LEU A C 1
ATOM 5969 O O . LEU A 1 751 ? 10.945 61.469 35.219 1 91.88 751 LEU A O 1
ATOM 5973 N N . GLN A 1 752 ? 12.367 62.031 36.844 1 93.31 752 GLN A N 1
ATOM 5974 C CA . GLN A 1 752 ? 13.508 62.125 35.938 1 93.31 752 GLN A CA 1
ATOM 5975 C C . GLN A 1 752 ? 14.531 61.031 36.219 1 93.31 752 GLN A C 1
ATOM 5977 O O . GLN A 1 752 ? 14.781 60.688 37.375 1 93.31 752 GLN A O 1
ATOM 5982 N N . VAL A 1 753 ? 15.031 60.438 35.094 1 95.12 753 VAL A N 1
ATOM 5983 C CA . VAL A 1 753 ? 16 59.375 35.281 1 95.12 753 VAL A CA 1
ATOM 5984 C C . VAL A 1 753 ? 17.219 59.625 34.406 1 95.12 753 VAL A C 1
ATOM 5986 O O . VAL A 1 753 ? 17.094 60.062 33.281 1 95.12 753 VAL A O 1
ATOM 5989 N N . ASP A 1 754 ? 18.391 59.562 35 1 95.19 754 ASP A N 1
ATOM 5990 C CA . ASP A 1 754 ? 19.656 59.594 34.281 1 95.19 754 ASP A CA 1
ATOM 5991 C C . ASP A 1 754 ? 20.375 58.25 34.375 1 95.19 754 ASP A C 1
ATOM 5993 O O . ASP A 1 754 ? 20.609 57.719 35.469 1 95.19 754 ASP A O 1
ATOM 5997 N N . VAL A 1 755 ? 20.609 57.656 33.188 1 96.31 755 VAL A N 1
ATOM 5998 C CA . VAL A 1 755 ? 21.281 56.375 33.125 1 96.31 755 VAL A CA 1
ATOM 5999 C C . VAL A 1 755 ? 22.641 56.531 32.438 1 96.31 755 VAL A C 1
ATOM 6001 O O . VAL A 1 755 ? 22.734 57.094 31.359 1 96.31 755 VAL A O 1
ATOM 6004 N N . ARG A 1 756 ? 23.672 56.188 33.156 1 95.62 756 ARG A N 1
ATOM 6005 C CA . ARG A 1 756 ? 25.016 56.156 32.562 1 95.62 756 ARG A CA 1
ATOM 6006 C C . ARG A 1 756 ? 25.453 54.719 32.312 1 95.62 756 ARG A C 1
ATOM 6008 O O . ARG A 1 756 ? 25.406 53.875 33.219 1 95.62 756 ARG A O 1
ATOM 6015 N N . LEU A 1 757 ? 25.859 54.406 31.047 1 96 757 LEU A N 1
ATOM 6016 C CA . LEU A 1 757 ? 26.203 53.062 30.625 1 96 757 LEU A CA 1
ATOM 6017 C C . LEU A 1 757 ? 27.656 53 30.125 1 96 757 LEU A C 1
ATOM 6019 O O . LEU A 1 757 ? 28.109 53.938 29.438 1 96 757 LEU A O 1
ATOM 6023 N N . HIS A 1 758 ? 28.328 51.969 30.547 1 96.25 758 HIS A N 1
ATOM 6024 C CA . HIS A 1 758 ? 29.562 51.594 29.891 1 96.25 758 HIS A CA 1
ATOM 6025 C C . HIS A 1 758 ? 29.297 50.781 28.641 1 96.25 758 HIS A C 1
ATOM 6027 O O . HIS A 1 758 ? 28.672 49.719 28.719 1 96.25 758 HIS A O 1
ATOM 6033 N N . LEU A 1 759 ? 29.734 51.188 27.484 1 95.62 759 LEU A N 1
ATOM 6034 C CA . LEU A 1 759 ? 29.344 50.594 26.219 1 95.62 759 LEU A CA 1
ATOM 6035 C C . LEU A 1 759 ? 30.422 49.594 25.75 1 95.62 759 LEU A C 1
ATOM 6037 O O . LEU A 1 759 ? 30.156 48.781 24.875 1 95.62 759 LEU A O 1
ATOM 6041 N N . GLY A 1 760 ? 31.594 49.688 26.266 1 93.06 760 GLY A N 1
ATOM 6042 C CA . GLY A 1 760 ? 32.688 48.906 25.703 1 93.06 760 GLY A CA 1
ATOM 6043 C C . GLY A 1 760 ? 32.938 49.219 24.25 1 93.06 760 GLY A C 1
ATOM 6044 O O . GLY A 1 760 ? 33.156 50.375 23.875 1 93.06 760 GLY A O 1
ATOM 6045 N N . HIS A 1 761 ? 32.812 48.188 23.375 1 93.12 761 HIS A N 1
ATOM 6046 C CA . HIS A 1 761 ? 33.125 48.375 21.953 1 93.12 761 HIS A CA 1
ATOM 6047 C C . HIS A 1 761 ? 31.844 48.625 21.156 1 93.12 761 HIS A C 1
ATOM 6049 O O . HIS A 1 761 ? 31.891 48.75 19.938 1 93.12 761 HIS A O 1
ATOM 6055 N N . LEU A 1 762 ? 30.719 48.719 21.844 1 94.75 762 LEU A N 1
ATOM 6056 C CA . LEU A 1 762 ? 29.469 48.938 21.156 1 94.75 762 LEU A CA 1
ATOM 6057 C C . LEU A 1 762 ? 29.219 50.438 20.953 1 94.75 762 LEU A C 1
ATOM 6059 O O . LEU A 1 762 ? 29.766 51.281 21.703 1 94.75 762 LEU A O 1
ATOM 6063 N N . GLU A 1 763 ? 28.453 50.75 19.906 1 92.69 763 GLU A N 1
ATOM 6064 C CA . GLU A 1 763 ? 28.031 52.125 19.641 1 92.69 763 GLU A CA 1
ATOM 6065 C C . GLU A 1 763 ? 26.609 52.375 20.125 1 92.69 763 GLU A C 1
ATOM 6067 O O . GLU A 1 763 ? 25.781 51.469 20.109 1 92.69 763 GLU A O 1
ATOM 6072 N N . PRO A 1 764 ? 26.344 53.625 20.5 1 92.5 764 PRO A N 1
ATOM 6073 C CA . PRO A 1 764 ? 25 53.938 21 1 92.5 764 PRO A CA 1
ATOM 6074 C C . PRO A 1 764 ? 23.906 53.625 19.984 1 92.5 764 PRO A C 1
ATOM 6076 O O . PRO A 1 764 ? 22.797 53.25 20.359 1 92.5 764 PRO A O 1
ATOM 6079 N N . ARG A 1 765 ? 24.219 53.688 18.766 1 90.31 765 ARG A N 1
ATOM 6080 C CA . ARG A 1 765 ? 23.219 53.438 17.734 1 90.31 765 ARG A CA 1
ATOM 6081 C C . ARG A 1 765 ? 22.844 51.969 17.641 1 90.31 765 ARG A C 1
ATOM 6083 O O . ARG A 1 765 ? 21.797 51.625 17.094 1 90.31 765 ARG A O 1
ATOM 6090 N N . GLN A 1 766 ? 23.656 51.125 18.203 1 93.06 766 GLN A N 1
ATOM 6091 C CA . GLN A 1 766 ? 23.453 49.688 18.094 1 93.06 766 GLN A CA 1
ATOM 6092 C C . GLN A 1 766 ? 22.562 49.188 19.219 1 93.06 766 GLN A C 1
ATOM 6094 O O . GLN A 1 766 ? 22.094 48.031 19.172 1 93.06 766 GLN A O 1
ATOM 6099 N N . ILE A 1 767 ? 22.328 50.031 20.188 1 94.69 767 ILE A N 1
ATOM 6100 C CA . ILE A 1 767 ? 21.547 49.594 21.344 1 94.69 767 ILE A CA 1
ATOM 6101 C C . ILE A 1 767 ? 20.406 50.562 21.609 1 94.69 767 ILE A C 1
ATOM 6103 O O . ILE A 1 767 ? 20.391 51.656 21.078 1 94.69 767 ILE A O 1
ATOM 6107 N N . ALA A 1 768 ? 19.438 50.094 22.328 1 95.5 768 ALA A N 1
ATOM 6108 C CA . ALA A 1 768 ? 18.328 50.906 22.859 1 95.5 768 ALA A CA 1
ATOM 6109 C C . ALA A 1 768 ? 18.203 50.75 24.375 1 95.5 768 ALA A C 1
ATOM 6111 O O . ALA A 1 768 ? 18.172 49.625 24.875 1 95.5 768 ALA A O 1
ATOM 6112 N N . VAL A 1 769 ? 18.266 51.875 25.016 1 95.94 769 VAL A N 1
ATOM 6113 C CA . VAL A 1 769 ? 18.078 51.844 26.469 1 95.94 769 VAL A CA 1
ATOM 6114 C C . VAL A 1 769 ? 16.641 52.188 26.812 1 95.94 769 VAL A C 1
ATOM 6116 O O . VAL A 1 769 ? 16.062 53.125 26.266 1 95.94 769 VAL A O 1
ATOM 6119 N N . GLN A 1 770 ? 16.094 51.312 27.719 1 95.5 770 GLN A N 1
ATOM 6120 C CA . GLN A 1 770 ? 14.688 51.469 28.031 1 95.5 770 GLN A CA 1
ATOM 6121 C C . GLN A 1 770 ? 14.43 51.344 29.531 1 95.5 770 GLN A C 1
ATOM 6123 O O . GLN A 1 770 ? 15.242 50.719 30.234 1 95.5 770 GLN A O 1
ATOM 6128 N N . LEU A 1 771 ? 13.375 51.969 29.984 1 94.5 771 LEU A N 1
ATOM 6129 C CA . LEU A 1 771 ? 12.805 51.688 31.297 1 94.5 771 LEU A CA 1
ATOM 6130 C C . LEU A 1 771 ? 11.609 50.719 31.156 1 94.5 771 LEU A C 1
ATOM 6132 O O . LEU A 1 771 ? 10.695 51 30.375 1 94.5 771 LEU A O 1
ATOM 6136 N N . TYR A 1 772 ? 11.695 49.594 31.891 1 94 772 TYR A N 1
ATOM 6137 C CA . TYR A 1 772 ? 10.656 48.594 31.797 1 94 772 TYR A CA 1
ATOM 6138 C C . TYR A 1 772 ? 9.914 48.438 33.125 1 94 772 TYR A C 1
ATOM 6140 O O . TYR A 1 772 ? 10.531 48.438 34.188 1 94 772 TYR A O 1
ATOM 6148 N N . ALA A 1 773 ? 8.594 48.469 33.062 1 92.38 773 ALA A N 1
ATOM 6149 C CA . ALA A 1 773 ? 7.75 48.188 34.219 1 92.38 773 ALA A CA 1
ATOM 6150 C C . ALA A 1 773 ? 6.773 47.062 33.906 1 92.38 773 ALA A C 1
ATOM 6152 O O . ALA A 1 773 ? 6.113 47.062 32.875 1 92.38 773 ALA A O 1
ATOM 6153 N N . GLU A 1 774 ? 6.801 46.062 34.75 1 89.62 774 GLU A N 1
ATOM 6154 C CA . GLU A 1 774 ? 5.887 44.938 34.594 1 89.62 774 GLU A CA 1
ATOM 6155 C C . GLU A 1 774 ? 4.434 45.406 34.656 1 89.62 774 GLU A C 1
ATOM 6157 O O . GLU A 1 774 ? 4.129 46.438 35.219 1 89.62 774 GLU A O 1
ATOM 6162 N N . GLY A 1 775 ? 3.68 44.562 34 1 85.62 775 GLY A N 1
ATOM 6163 C CA . GLY A 1 775 ? 2.256 44.844 34.094 1 85.62 775 GLY A CA 1
ATOM 6164 C C . GLY A 1 775 ? 1.691 44.719 35.5 1 85.62 775 GLY A C 1
ATOM 6165 O O . GLY A 1 775 ? 2.213 43.938 36.312 1 85.62 775 GLY A O 1
ATOM 6166 N N . ARG A 1 776 ? 0.73 45.562 35.812 1 80.69 776 ARG A N 1
ATOM 6167 C CA . ARG A 1 776 ? 0.011 45.5 37.094 1 80.69 776 ARG A CA 1
ATOM 6168 C C . ARG A 1 776 ? -1.486 45.312 36.844 1 80.69 776 ARG A C 1
ATOM 6170 O O . ARG A 1 776 ? -2.145 46.219 36.281 1 80.69 776 ARG A O 1
ATOM 6177 N N . GLY A 1 777 ? -1.974 44.25 37.312 1 72.44 777 GLY A N 1
ATOM 6178 C CA . GLY A 1 777 ? -3.383 43.969 37.094 1 72.44 777 GLY A CA 1
ATOM 6179 C C . GLY A 1 777 ? -3.732 43.875 35.594 1 72.44 777 GLY A C 1
ATOM 6180 O O . GLY A 1 777 ? -3.166 43.062 34.875 1 72.44 777 GLY A O 1
ATOM 6181 N N . GLU A 1 778 ? -4.508 44.75 35.219 1 77.12 778 GLU A N 1
ATOM 6182 C CA . GLU A 1 778 ? -4.984 44.75 33.844 1 77.12 778 GLU A CA 1
ATOM 6183 C C . GLU A 1 778 ? -4.113 45.625 32.969 1 77.12 778 GLU A C 1
ATOM 6185 O O . GLU A 1 778 ? -4.215 45.594 31.734 1 77.12 778 GLU A O 1
ATOM 6190 N N . ALA A 1 779 ? -3.24 46.406 33.688 1 79 779 ALA A N 1
ATOM 6191 C CA . ALA A 1 779 ? -2.391 47.312 32.906 1 79 779 ALA A CA 1
ATOM 6192 C C . ALA A 1 779 ? -1.193 46.562 32.312 1 79 779 ALA A C 1
ATOM 6194 O O . ALA A 1 779 ? -0.542 45.781 33.031 1 79 779 ALA A O 1
ATOM 6195 N N . PRO A 1 780 ? -1.005 46.719 31.109 1 85.06 780 PRO A N 1
ATOM 6196 C CA . PRO A 1 780 ? 0.105 46 30.469 1 85.06 780 PRO A CA 1
ATOM 6197 C C . PRO A 1 780 ? 1.471 46.531 30.922 1 85.06 780 PRO A C 1
ATOM 6199 O O . PRO A 1 780 ? 1.56 47.562 31.578 1 85.06 780 PRO A O 1
ATOM 6202 N N . ALA A 1 781 ? 2.461 45.781 30.609 1 89.06 781 ALA A N 1
ATOM 6203 C CA . ALA A 1 781 ? 3.84 46.188 30.844 1 89.06 781 ALA A CA 1
ATOM 6204 C C . ALA A 1 781 ? 4.18 47.438 30.016 1 89.06 781 ALA A C 1
ATOM 6206 O O . ALA A 1 781 ? 3.572 47.688 28.969 1 89.06 781 ALA A O 1
ATOM 6207 N N . GLU A 1 782 ? 5.051 48.25 30.531 1 89.62 782 GLU A N 1
ATOM 6208 C CA . GLU A 1 782 ? 5.457 49.469 29.859 1 89.62 782 GLU A CA 1
ATOM 6209 C C . GLU A 1 782 ? 6.953 49.469 29.562 1 89.62 782 GLU A C 1
ATOM 6211 O O . GLU A 1 782 ? 7.746 48.969 30.359 1 89.62 782 GLU A O 1
ATOM 6216 N N . ALA A 1 783 ? 7.258 49.906 28.438 1 91.88 783 ALA A N 1
ATOM 6217 C CA . ALA A 1 783 ? 8.648 50.156 28.047 1 91.88 783 ALA A CA 1
ATOM 6218 C C . ALA A 1 783 ? 8.844 51.562 27.516 1 91.88 783 ALA A C 1
ATOM 6220 O O . ALA A 1 783 ? 8.188 51.969 26.547 1 91.88 783 ALA A O 1
ATOM 6221 N N . HIS A 1 784 ? 9.719 52.344 28.125 1 92.75 784 HIS A N 1
ATOM 6222 C CA . HIS A 1 784 ? 9.977 53.719 27.719 1 92.75 784 HIS A CA 1
ATOM 6223 C C . HIS A 1 784 ? 11.414 53.906 27.25 1 92.75 784 HIS A C 1
ATOM 6225 O O . HIS A 1 784 ? 12.352 53.688 28 1 92.75 784 HIS A O 1
ATOM 6231 N N . PRO A 1 785 ? 11.523 54.281 26.031 1 94 785 PRO A N 1
ATOM 6232 C CA . PRO A 1 785 ? 12.883 54.5 25.547 1 94 785 PRO A CA 1
ATOM 6233 C C . PRO A 1 785 ? 13.547 55.688 26.219 1 94 785 PRO A C 1
ATOM 6235 O O . PRO A 1 785 ? 12.883 56.688 26.5 1 94 785 PRO A O 1
ATOM 6238 N N . LEU A 1 786 ? 14.844 55.625 26.406 1 95.31 786 LEU A N 1
ATOM 6239 C CA . LEU A 1 786 ? 15.656 56.719 26.922 1 95.31 786 LEU A CA 1
ATOM 6240 C C . LEU A 1 786 ? 16.578 57.281 25.828 1 95.31 786 LEU A C 1
ATOM 6242 O O . LEU A 1 786 ? 17.469 56.562 25.344 1 95.31 786 LEU A O 1
ATOM 6246 N N . PRO A 1 787 ? 16.328 58.5 25.484 1 95 787 PRO A N 1
ATOM 6247 C CA . PRO A 1 787 ? 17.188 59.094 24.453 1 95 787 PRO A CA 1
ATOM 6248 C C . PRO A 1 787 ? 18.625 59.312 24.922 1 95 787 PRO A C 1
ATOM 6250 O O . PRO A 1 787 ? 18.844 59.625 26.094 1 95 787 PRO A O 1
ATOM 6253 N N . LEU A 1 788 ? 19.516 59.219 24.016 1 95.06 788 LEU A N 1
ATOM 6254 C CA . LEU A 1 788 ? 20.922 59.5 24.266 1 95.06 788 LEU A CA 1
ATOM 6255 C C . LEU A 1 788 ? 21.156 60.969 24.531 1 95.06 788 LEU A C 1
ATOM 6257 O O . LEU A 1 788 ? 20.625 61.812 23.812 1 95.06 788 LEU A O 1
ATOM 6261 N N . VAL A 1 789 ? 21.906 61.344 25.516 1 94.88 789 VAL A N 1
ATOM 6262 C CA . VAL A 1 789 ? 22.203 62.719 25.859 1 94.88 789 VAL A CA 1
ATOM 6263 C C . VAL A 1 789 ? 23.656 63.031 25.516 1 94.88 789 VAL A C 1
ATOM 6265 O O . VAL A 1 789 ? 23.953 64.062 24.938 1 94.88 789 VAL A O 1
ATOM 6268 N N . GLU A 1 790 ? 24.547 62.188 26 1 92.25 790 GLU A N 1
ATOM 6269 C CA . GLU A 1 790 ? 25.984 62.406 25.781 1 92.25 790 GLU A CA 1
ATOM 6270 C C . GLU A 1 790 ? 26.719 61.094 25.609 1 92.25 790 GLU A C 1
ATOM 6272 O O . GLU A 1 790 ? 26.281 60.062 26.141 1 92.25 790 GLU A O 1
ATOM 6277 N N . HIS A 1 791 ? 27.578 61.062 24.719 1 90.5 791 HIS A N 1
ATOM 6278 C CA . HIS A 1 791 ? 28.453 59.938 24.5 1 90.5 791 HIS A CA 1
ATOM 6279 C C . HIS A 1 791 ? 29.922 60.344 24.594 1 90.5 791 HIS A C 1
ATOM 6281 O O . HIS A 1 791 ? 30.375 61.219 23.859 1 90.5 791 HIS A O 1
ATOM 6287 N N . ASP A 1 792 ? 30.625 59.938 25.641 1 85.31 792 ASP A N 1
ATOM 6288 C CA . ASP A 1 792 ? 32.031 60.312 25.828 1 85.31 792 ASP A CA 1
ATOM 6289 C C . ASP A 1 792 ? 32.906 59.062 25.812 1 85.31 792 ASP A C 1
ATOM 6291 O O . ASP A 1 792 ? 33.156 58.469 26.859 1 85.31 792 ASP A O 1
ATOM 6295 N N . GLY A 1 793 ? 33.406 58.625 24.734 1 81 793 GLY A N 1
ATOM 6296 C CA . GLY A 1 793 ? 34.25 57.438 24.625 1 81 793 GLY A CA 1
ATOM 6297 C C . GLY A 1 793 ? 33.5 56.156 24.891 1 81 793 GLY A C 1
ATOM 6298 O O . GLY A 1 793 ? 32.562 55.812 24.172 1 81 793 GLY A O 1
ATOM 6299 N N . ALA A 1 794 ? 33.938 55.562 26.109 1 87.94 794 ALA A N 1
ATOM 6300 C CA . ALA A 1 794 ? 33.406 54.25 26.469 1 87.94 794 ALA A CA 1
ATOM 6301 C C . ALA A 1 794 ? 32.094 54.375 27.234 1 87.94 794 ALA A C 1
ATOM 6303 O O . ALA A 1 794 ? 31.375 53.375 27.438 1 87.94 794 ALA A O 1
ATOM 6304 N N . PHE A 1 795 ? 31.688 55.594 27.484 1 94.31 795 PHE A N 1
ATOM 6305 C CA . PHE A 1 795 ? 30.5 55.781 28.297 1 94.31 795 PHE A CA 1
ATOM 6306 C C . PHE A 1 795 ? 29.438 56.594 27.547 1 94.31 795 PHE A C 1
ATOM 6308 O O . PHE A 1 795 ? 29.781 57.438 26.703 1 94.31 795 PHE A O 1
ATOM 6315 N N . ALA A 1 796 ? 28.188 56.281 27.828 1 96.31 796 ALA A N 1
ATOM 6316 C CA . ALA A 1 796 ? 27.047 57.031 27.281 1 96.31 796 ALA A CA 1
ATOM 6317 C C . ALA A 1 796 ? 26 57.312 28.359 1 96.31 796 ALA A C 1
ATOM 6319 O O . ALA A 1 796 ? 25.781 56.469 29.234 1 96.31 796 ALA A O 1
ATOM 6320 N N . SER A 1 797 ? 25.469 58.469 28.234 1 96.38 797 SER A N 1
ATOM 6321 C CA . SER A 1 797 ? 24.438 58.875 29.188 1 96.38 797 SER A CA 1
ATOM 6322 C C . SER A 1 797 ? 23.078 59.031 28.516 1 96.38 797 SER A C 1
ATOM 6324 O O . SER A 1 797 ? 23 59.562 27.406 1 96.38 797 SER A O 1
ATOM 6326 N N . TYR A 1 798 ? 22.094 58.5 29.156 1 96.88 798 TYR A N 1
ATOM 6327 C CA . TYR A 1 798 ? 20.719 58.562 28.672 1 96.88 798 TYR A CA 1
ATOM 6328 C C . TYR A 1 798 ? 19.797 59.25 29.688 1 96.88 798 TYR A C 1
ATOM 6330 O O . TYR A 1 798 ? 20.016 59.125 30.906 1 96.88 798 TYR A O 1
ATOM 6338 N N . HIS A 1 799 ? 18.875 59.969 29.156 1 94.94 799 HIS A N 1
ATOM 6339 C CA . HIS A 1 799 ? 17.969 60.688 30.047 1 94.94 799 HIS A CA 1
ATOM 6340 C C . HIS A 1 799 ? 16.516 60.5 29.625 1 94.94 799 HIS A C 1
ATOM 6342 O O . HIS A 1 799 ? 16.219 60.438 28.422 1 94.94 799 HIS A O 1
ATOM 6348 N N . GLY A 1 800 ? 15.672 60.312 30.625 1 92.56 800 GLY A N 1
ATOM 6349 C CA . GLY A 1 800 ? 14.242 60.219 30.344 1 92.56 800 GLY A CA 1
ATOM 6350 C C . GLY A 1 800 ? 13.391 60.875 31.422 1 92.56 800 GLY A C 1
ATOM 6351 O O . GLY A 1 800 ? 13.852 61.094 32.562 1 92.56 800 GLY A O 1
ATOM 6352 N N . GLN A 1 801 ? 12.195 61.312 31 1 90.44 801 GLN A N 1
ATOM 6353 C CA . GLN A 1 801 ? 11.188 61.844 31.906 1 90.44 801 GLN A CA 1
ATOM 6354 C C . GLN A 1 801 ? 9.898 61.031 31.828 1 90.44 801 GLN A C 1
ATOM 6356 O O . GLN A 1 801 ? 9.438 60.688 30.734 1 90.44 801 GLN A O 1
ATOM 6361 N N . LEU A 1 802 ? 9.453 60.594 32.969 1 89.69 802 LEU A N 1
ATOM 6362 C CA . LEU A 1 802 ? 8.219 59.812 33.031 1 89.69 802 LEU A CA 1
ATOM 6363 C C . LEU A 1 802 ? 7.234 60.469 34 1 89.69 802 LEU A C 1
ATOM 6365 O O . LEU A 1 802 ? 7.645 61.125 34.938 1 89.69 802 LEU A O 1
ATOM 6369 N N . PRO A 1 803 ? 5.953 60.25 33.688 1 83.31 803 PRO A N 1
ATOM 6370 C CA . PRO A 1 803 ? 4.988 60.719 34.688 1 83.31 803 PRO A CA 1
ATOM 6371 C C . PRO A 1 803 ? 5.113 59.969 36 1 83.31 803 PRO A C 1
ATOM 6373 O O . PRO A 1 803 ? 5.484 58.781 36.031 1 83.31 803 PRO A O 1
ATOM 6376 N N . ALA A 1 804 ? 4.812 60.656 37.125 1 79.56 804 ALA A N 1
ATOM 6377 C CA . ALA A 1 804 ? 4.957 60.062 38.469 1 79.56 804 ALA A CA 1
ATOM 6378 C C . ALA A 1 804 ? 3.732 59.25 38.844 1 79.56 804 ALA A C 1
ATOM 6380 O O . ALA A 1 804 ? 3.35 59.188 40 1 79.56 804 ALA A O 1
ATOM 6381 N N . ASP A 1 805 ? 3.125 58.688 37.844 1 80.38 805 ASP A N 1
ATOM 6382 C CA . ASP A 1 805 ? 1.967 57.844 38.125 1 80.38 805 ASP A CA 1
ATOM 6383 C C . ASP A 1 805 ? 2.393 56.5 38.719 1 80.38 805 ASP A C 1
ATOM 6385 O O . ASP A 1 805 ? 1.586 55.844 39.375 1 80.38 805 ASP A O 1
ATOM 6389 N N . ARG A 1 806 ? 3.594 56.062 38.438 1 85.88 806 ARG A N 1
ATOM 6390 C CA . ARG A 1 806 ? 4.199 54.875 39.031 1 85.88 806 ARG A CA 1
ATOM 6391 C C . ARG A 1 806 ? 5.484 55.25 39.781 1 85.88 806 ARG A C 1
ATOM 6393 O O . ARG A 1 806 ? 6.133 56.25 39.469 1 85.88 806 ARG A O 1
ATOM 6400 N N . SER A 1 807 ? 5.715 54.438 40.844 1 87.69 807 SER A N 1
ATOM 6401 C CA . SER A 1 807 ? 6.93 54.656 41.625 1 87.69 807 SER A CA 1
ATOM 6402 C C . SER A 1 807 ? 8.18 54.312 40.812 1 87.69 807 SER A C 1
ATOM 6404 O O . SER A 1 807 ? 8.133 53.438 39.938 1 87.69 807 SER A O 1
ATOM 6406 N N . ALA A 1 808 ? 9.234 55.062 41 1 89.12 808 ALA A N 1
ATOM 6407 C CA . ALA A 1 808 ? 10.516 54.781 40.375 1 89.12 808 ALA A CA 1
ATOM 6408 C C . ALA A 1 808 ? 10.953 53.344 40.625 1 89.12 808 ALA A C 1
ATOM 6410 O O . ALA A 1 808 ? 11.602 52.719 39.781 1 89.12 808 ALA A O 1
ATOM 6411 N N . ALA A 1 809 ? 10.477 52.75 41.719 1 89.06 809 ALA A N 1
ATOM 6412 C CA . ALA A 1 809 ? 10.859 51.406 42.125 1 89.06 809 ALA A CA 1
ATOM 6413 C C . ALA A 1 809 ? 10.211 50.375 41.188 1 89.06 809 ALA A C 1
ATOM 6415 O O . ALA A 1 809 ? 10.664 49.219 41.125 1 89.06 809 ALA A O 1
ATOM 6416 N N . ASP A 1 810 ? 9.172 50.812 40.469 1 91.19 810 ASP A N 1
ATOM 6417 C CA . ASP A 1 810 ? 8.469 49.906 39.562 1 91.19 810 ASP A CA 1
ATOM 6418 C C . ASP A 1 810 ? 9.227 49.75 38.219 1 91.19 810 ASP A C 1
ATOM 6420 O O . ASP A 1 810 ? 8.953 48.844 37.469 1 91.19 810 ASP A O 1
ATOM 6424 N N . TYR A 1 811 ? 10.102 50.625 38.031 1 92.88 811 TYR A N 1
ATOM 6425 C CA . TYR A 1 811 ? 10.805 50.656 36.75 1 92.88 811 TYR A CA 1
ATOM 6426 C C . TYR A 1 811 ? 12.211 50.062 36.906 1 92.88 811 TYR A C 1
ATOM 6428 O O . TYR A 1 811 ? 12.875 50.281 37.906 1 92.88 811 TYR A O 1
ATOM 6436 N N . THR A 1 812 ? 12.586 49.281 35.938 1 94.38 812 THR A N 1
ATOM 6437 C CA . THR A 1 812 ? 13.945 48.75 35.812 1 94.38 812 THR A CA 1
ATOM 6438 C C . THR A 1 812 ? 14.547 49.125 34.469 1 94.38 812 THR A C 1
ATOM 6440 O O . THR A 1 812 ? 13.898 48.938 33.438 1 94.38 812 THR A O 1
ATOM 6443 N N . ALA A 1 813 ? 15.758 49.656 34.438 1 95.88 813 ALA A N 1
ATOM 6444 C CA . ALA A 1 813 ? 16.422 50 33.188 1 95.88 813 ALA A CA 1
ATOM 6445 C C . ALA A 1 813 ? 16.953 48.719 32.5 1 95.88 813 ALA A C 1
ATOM 6447 O O . ALA A 1 813 ? 17.422 47.812 33.188 1 95.88 813 ALA A O 1
ATOM 6448 N N . ARG A 1 814 ? 16.812 48.688 31.281 1 96.56 814 ARG A N 1
ATOM 6449 C CA . ARG A 1 814 ? 17.359 47.594 30.5 1 96.56 814 ARG A CA 1
ATOM 6450 C C . ARG A 1 814 ? 17.922 48.094 29.172 1 96.56 814 ARG A C 1
ATOM 6452 O O . ARG A 1 814 ? 17.562 49.156 28.703 1 96.56 814 ARG A O 1
ATOM 6459 N N . VAL A 1 815 ? 18.844 47.344 28.609 1 96.81 815 VAL A N 1
ATOM 6460 C CA . VAL A 1 815 ? 19.422 47.594 27.297 1 96.81 815 VAL A CA 1
ATOM 6461 C C . VAL A 1 815 ? 19.031 46.438 26.344 1 96.81 815 VAL A C 1
ATOM 6463 O O . VAL A 1 815 ? 19.156 45.281 26.688 1 96.81 815 VAL A O 1
ATOM 6466 N N . VAL A 1 816 ? 18.453 46.75 25.219 1 96.31 816 VAL A N 1
ATOM 6467 C CA . VAL A 1 816 ? 18.141 45.781 24.156 1 96.31 816 VAL A CA 1
ATOM 6468 C C . VAL A 1 816 ? 18.812 46.219 22.859 1 96.31 816 VAL A C 1
ATOM 6470 O O . VAL A 1 816 ? 19.266 47.344 22.734 1 96.31 816 VAL A O 1
ATOM 6473 N N . PRO A 1 817 ? 19 45.281 21.906 1 95.12 817 PRO A N 1
ATOM 6474 C CA . PRO A 1 817 ? 19.562 45.688 20.625 1 95.12 817 PRO A CA 1
ATOM 6475 C C . PRO A 1 817 ? 18.75 46.75 19.906 1 95.12 817 PRO A C 1
ATOM 6477 O O . PRO A 1 817 ? 17.516 46.719 19.984 1 95.12 817 PRO A O 1
ATOM 6480 N N . GLY A 1 818 ? 19.484 47.656 19.234 1 91.19 818 GLY A N 1
ATOM 6481 C CA . GLY A 1 818 ? 18.812 48.688 18.469 1 91.19 818 GLY A CA 1
ATOM 6482 C C . GLY A 1 818 ? 18.078 48.156 17.25 1 91.19 818 GLY A C 1
ATOM 6483 O O . GLY A 1 818 ? 18.484 47.125 16.672 1 91.19 818 GLY A O 1
ATOM 6484 N N . SER A 1 819 ? 17 48.75 16.812 1 77.62 819 SER A N 1
ATOM 6485 C CA . SER A 1 819 ? 16.172 48.281 15.711 1 77.62 819 SER A CA 1
ATOM 6486 C C . SER A 1 819 ? 16.406 49.094 14.445 1 77.62 819 SER A C 1
ATOM 6488 O O . SER A 1 819 ? 15.594 49.062 13.516 1 77.62 819 SER A O 1
ATOM 6490 N N . GLN A 1 820 ? 17.453 49.812 14.398 1 79.12 820 GLN A N 1
ATOM 6491 C CA . GLN A 1 820 ? 17.672 50.75 13.289 1 79.12 820 GLN A CA 1
ATOM 6492 C C . GLN A 1 820 ? 17.75 50 11.961 1 79.12 820 GLN A C 1
ATOM 6494 O O . GLN A 1 820 ? 17.344 50.531 10.922 1 79.12 820 GLN A O 1
ATOM 6499 N N . LEU A 1 821 ? 18.219 48.812 12.023 1 82.69 821 LEU A N 1
ATOM 6500 C CA . LEU A 1 821 ? 18.375 48.062 10.789 1 82.69 821 LEU A CA 1
ATOM 6501 C C . LEU A 1 821 ? 17.156 47.188 10.539 1 82.69 821 LEU A C 1
ATOM 6503 O O . LEU A 1 821 ? 17.172 46.344 9.617 1 82.69 821 LEU A O 1
ATOM 6507 N N . GLY A 1 822 ? 16.109 47.375 11.289 1 86.12 822 GLY A N 1
ATOM 6508 C CA . GLY A 1 822 ? 14.883 46.625 11.07 1 86.12 822 GLY A CA 1
ATOM 6509 C C . GLY A 1 822 ? 14.898 45.25 11.734 1 86.12 822 GLY A C 1
ATOM 6510 O O . GLY A 1 822 ? 14.109 44.375 11.375 1 86.12 822 GLY A O 1
ATOM 6511 N N . LEU A 1 823 ? 15.734 45.094 12.656 1 89.94 823 LEU A N 1
ATOM 6512 C CA . LEU A 1 823 ? 15.828 43.812 13.391 1 89.94 823 LEU A CA 1
ATOM 6513 C C . LEU A 1 823 ? 14.625 43.656 14.32 1 89.94 823 LEU A C 1
ATOM 6515 O O . LEU A 1 823 ? 14.273 44.562 15.062 1 89.94 823 LEU A O 1
ATOM 6519 N N . SER A 1 824 ? 13.953 42.5 14.156 1 92.12 824 SER A N 1
ATOM 6520 C CA . SER A 1 824 ? 12.883 42.188 15.094 1 92.12 824 SER A CA 1
ATOM 6521 C C . SER A 1 824 ? 13.445 41.656 16.406 1 92.12 824 SER A C 1
ATOM 6523 O O . SER A 1 824 ? 13.906 40.531 16.484 1 92.12 824 SER A O 1
ATOM 6525 N N . VAL A 1 825 ? 13.375 42.375 17.484 1 92.38 825 VAL A N 1
ATOM 6526 C CA . VAL A 1 825 ? 13.883 42.031 18.812 1 92.38 825 VAL A CA 1
ATOM 6527 C C . VAL A 1 825 ? 12.727 41.656 19.734 1 92.38 825 VAL A C 1
ATOM 6529 O O . VAL A 1 825 ? 11.781 42.438 19.891 1 92.38 825 VAL A O 1
ATOM 6532 N N . PRO A 1 826 ? 12.656 40.594 20.281 1 94.62 826 PRO A N 1
ATOM 6533 C CA . PRO A 1 826 ? 13.805 39.719 20.5 1 94.62 826 PRO A CA 1
ATOM 6534 C C . PRO A 1 826 ? 13.812 38.531 19.531 1 94.62 826 PRO A C 1
ATOM 6536 O O . PRO A 1 826 ? 14.648 37.625 19.656 1 94.62 826 PRO A O 1
ATOM 6539 N N . LEU A 1 827 ? 13.008 38.375 18.609 1 95.44 827 LEU A N 1
ATOM 6540 C CA . LEU A 1 827 ? 12.867 37.188 17.766 1 95.44 827 LEU A CA 1
ATOM 6541 C C . LEU A 1 827 ? 14.18 36.875 17.047 1 95.44 827 LEU A C 1
ATOM 6543 O O . LEU A 1 827 ? 14.656 35.719 17.094 1 95.44 827 LEU A O 1
ATOM 6547 N N . GLU A 1 828 ? 14.734 37.844 16.453 1 94.94 828 GLU A N 1
ATOM 6548 C CA . GLU A 1 828 ? 15.914 37.625 15.625 1 94.94 828 GLU A CA 1
ATOM 6549 C C . GLU A 1 828 ? 17.203 37.75 16.438 1 94.94 828 GLU A C 1
ATOM 6551 O O . GLU A 1 828 ? 18.266 37.281 16.031 1 94.94 828 GLU A O 1
ATOM 6556 N N . LEU A 1 829 ? 17.125 38.5 17.547 1 94.38 829 LEU A N 1
ATOM 6557 C CA . LEU A 1 829 ? 18.25 38.656 18.469 1 94.38 829 LEU A CA 1
ATOM 6558 C C . LEU A 1 829 ? 17.766 38.844 19.891 1 94.38 829 LEU A C 1
ATOM 6560 O O . LEU A 1 829 ? 17.422 39.969 20.297 1 94.38 829 LEU A O 1
ATOM 6564 N N . GLY A 1 830 ? 17.875 37.844 20.719 1 93.88 830 GLY A N 1
ATOM 6565 C CA . GLY A 1 830 ? 17.266 37.844 22.031 1 93.88 830 GLY A CA 1
ATOM 6566 C C . GLY A 1 830 ? 18.219 38.312 23.125 1 93.88 830 GLY A C 1
ATOM 6567 O O . GLY A 1 830 ? 18.188 37.812 24.234 1 93.88 830 GLY A O 1
ATOM 6568 N N . LEU A 1 831 ? 19.078 39.281 22.781 1 95.31 831 LEU A N 1
ATOM 6569 C CA . LEU A 1 831 ? 19.984 39.844 23.781 1 95.31 831 LEU A CA 1
ATOM 6570 C C . LEU A 1 831 ? 19.281 40.875 24.656 1 95.31 831 LEU A C 1
ATOM 6572 O O . LEU A 1 831 ? 18.469 41.656 24.156 1 95.31 831 LEU A O 1
ATOM 6576 N N . ILE A 1 832 ? 19.531 40.812 25.906 1 96.69 832 ILE A N 1
ATOM 6577 C CA . ILE A 1 832 ? 18.969 41.781 26.844 1 96.69 832 ILE A CA 1
ATOM 6578 C C . ILE A 1 832 ? 19.891 41.938 28.047 1 96.69 832 ILE A C 1
ATOM 6580 O O . ILE A 1 832 ? 20.516 40.969 28.484 1 96.69 832 ILE A O 1
ATOM 6584 N N . HIS A 1 833 ? 20.141 43.125 28.484 1 96.19 833 HIS A N 1
ATOM 6585 C CA . HIS A 1 833 ? 20.938 43.438 29.656 1 96.19 833 HIS A CA 1
ATOM 6586 C C . HIS A 1 833 ? 20.156 44.25 30.672 1 96.19 833 HIS A C 1
ATOM 6588 O O . HIS A 1 833 ? 19.781 45.406 30.375 1 96.19 833 HIS A O 1
ATOM 6594 N N . TRP A 1 834 ? 19.953 43.719 31.859 1 96.12 834 TRP A N 1
ATOM 6595 C CA . TRP A 1 834 ? 19.172 44.375 32.906 1 96.12 834 TRP A CA 1
ATOM 6596 C C . TRP A 1 834 ? 20.078 45.094 33.875 1 96.12 834 TRP A C 1
ATOM 6598 O O . TRP A 1 834 ? 21.188 44.656 34.156 1 96.12 834 TRP A O 1
ATOM 6608 N N . GLN A 1 835 ? 19.625 46.25 34.438 1 93.62 835 GLN A N 1
ATOM 6609 C CA . GLN A 1 835 ? 20.328 46.938 35.5 1 93.62 835 GLN A CA 1
ATOM 6610 C C . GLN A 1 835 ? 20.516 46.031 36.719 1 93.62 835 GLN A C 1
ATOM 6612 O O . GLN A 1 835 ? 21.562 46.031 37.375 1 93.62 835 GLN A O 1
ATOM 6617 N N . ARG A 1 836 ? 19.391 45.375 37.281 1 77.81 836 ARG A N 1
ATOM 6618 C CA . ARG A 1 836 ? 19.422 44.531 38.469 1 77.81 836 ARG A CA 1
ATOM 6619 C C . ARG A 1 836 ? 19.328 43.062 38.125 1 77.81 836 ARG A C 1
ATOM 6621 O O . ARG A 1 836 ? 18.766 42.688 37.094 1 77.81 836 ARG A O 1
ATOM 6628 N N . MET B 1 1 ? 5.922 -7.609 -51.875 1 25.64 1 MET B N 1
ATOM 6629 C CA . MET B 1 1 ? 6.527 -6.562 -51.062 1 25.64 1 MET B CA 1
ATOM 6630 C C . MET B 1 1 ? 5.562 -5.398 -50.844 1 25.64 1 MET B C 1
ATOM 6632 O O . MET B 1 1 ? 5.172 -4.738 -51.812 1 25.64 1 MET B O 1
ATOM 6636 N N . ALA B 1 2 ? 4.688 -5.457 -49.812 1 41.41 2 ALA B N 1
ATOM 6637 C CA . ALA B 1 2 ? 3.877 -4.254 -49.656 1 41.41 2 ALA B CA 1
ATOM 6638 C C . ALA B 1 2 ? 4.727 -2.992 -49.812 1 41.41 2 ALA B C 1
ATOM 6640 O O . ALA B 1 2 ? 5.844 -2.928 -49.281 1 41.41 2 ALA B O 1
ATOM 6641 N N . PRO B 1 3 ? 4.406 -2.125 -50.594 1 35.06 3 PRO B N 1
ATOM 6642 C CA . PRO B 1 3 ? 5.246 -0.941 -50.781 1 35.06 3 PRO B CA 1
ATOM 6643 C C . PRO B 1 3 ? 5.605 -0.254 -49.469 1 35.06 3 PRO B C 1
ATOM 6645 O O . PRO B 1 3 ? 4.867 -0.37 -48.5 1 35.06 3 PRO B O 1
ATOM 6648 N N . ALA B 1 4 ? 6.902 0.083 -49.219 1 48.09 4 ALA B N 1
ATOM 6649 C CA . ALA B 1 4 ? 7.539 0.789 -48.125 1 48.09 4 ALA B CA 1
ATOM 6650 C C . ALA B 1 4 ? 6.68 1.963 -47.656 1 48.09 4 ALA B C 1
ATOM 6652 O O . ALA B 1 4 ? 6.91 2.518 -46.562 1 48.09 4 ALA B O 1
ATOM 6653 N N . SER B 1 5 ? 5.855 2.516 -48.344 1 41.44 5 SER B N 1
ATOM 6654 C CA . SER B 1 5 ? 5.199 3.818 -48.281 1 41.44 5 SER B CA 1
ATOM 6655 C C . SER B 1 5 ? 4.078 3.828 -47.25 1 41.44 5 SER B C 1
ATOM 6657 O O . SER B 1 5 ? 3.598 4.895 -46.844 1 41.44 5 SER B O 1
ATOM 6659 N N . ASP B 1 6 ? 3.344 2.699 -46.906 1 47.91 6 ASP B N 1
ATOM 6660 C CA . ASP B 1 6 ? 2.041 2.705 -46.25 1 47.91 6 ASP B CA 1
ATOM 6661 C C . ASP B 1 6 ? 2.186 2.438 -44.75 1 47.91 6 ASP B C 1
ATOM 6663 O O . ASP B 1 6 ? 1.21 2.09 -44.062 1 47.91 6 ASP B O 1
ATOM 6667 N N . ARG B 1 7 ? 3.393 2.311 -44.281 1 59.69 7 ARG B N 1
ATOM 6668 C CA . ARG B 1 7 ? 3.449 2.027 -42.844 1 59.69 7 ARG B CA 1
ATOM 6669 C C . ARG B 1 7 ? 3.275 3.303 -42.031 1 59.69 7 ARG B C 1
ATOM 6671 O O . ARG B 1 7 ? 3.842 4.344 -42.375 1 59.69 7 ARG B O 1
ATOM 6678 N N . PRO B 1 8 ? 2.424 3.236 -41.031 1 67.56 8 PRO B N 1
ATOM 6679 C CA . PRO B 1 8 ? 2.199 4.422 -40.188 1 67.56 8 PRO B CA 1
ATOM 6680 C C . PRO B 1 8 ? 3.492 4.996 -39.625 1 67.56 8 PRO B C 1
ATOM 6682 O O . PRO B 1 8 ? 4.453 4.258 -39.406 1 67.56 8 PRO B O 1
ATOM 6685 N N . ALA B 1 9 ? 3.686 6.211 -39.625 1 79.31 9 ALA B N 1
ATOM 6686 C CA . ALA B 1 9 ? 4.812 6.949 -39.062 1 79.31 9 ALA B CA 1
ATOM 6687 C C . ALA B 1 9 ? 5.074 6.535 -37.594 1 79.31 9 ALA B C 1
ATOM 6689 O O . ALA B 1 9 ? 4.141 6.207 -36.875 1 79.31 9 ALA B O 1
ATOM 6690 N N . LEU B 1 10 ? 6.41 6.23 -37.281 1 87.88 10 LEU B N 1
ATOM 6691 C CA . LEU B 1 10 ? 6.809 5.953 -35.906 1 87.88 10 LEU B CA 1
ATOM 6692 C C . LEU B 1 10 ? 6.535 7.156 -35 1 87.88 10 LEU B C 1
ATOM 6694 O O . LEU B 1 10 ? 7.059 8.25 -35.25 1 87.88 10 LEU B O 1
ATOM 6698 N N . THR B 1 11 ? 5.617 6.98 -34.094 1 90.88 11 THR B N 1
ATOM 6699 C CA . THR B 1 11 ? 5.223 8.016 -33.156 1 90.88 11 THR B CA 1
ATOM 6700 C C . THR B 1 11 ? 5.414 7.543 -31.719 1 90.88 11 THR B C 1
ATOM 6702 O O . THR B 1 11 ? 5.723 6.371 -31.484 1 90.88 11 THR B O 1
ATOM 6705 N N . PRO B 1 12 ? 5.32 8.398 -30.797 1 90.38 12 PRO B N 1
ATOM 6706 C CA . PRO B 1 12 ? 5.395 7.984 -29.391 1 90.38 12 PRO B CA 1
ATOM 6707 C C . PRO B 1 12 ? 4.375 6.902 -29.031 1 90.38 12 PRO B C 1
ATOM 6709 O O . PRO B 1 12 ? 4.617 6.09 -28.141 1 90.38 12 PRO B O 1
ATOM 6712 N N . ASP B 1 13 ? 3.416 6.812 -29.828 1 91.56 13 ASP B N 1
ATOM 6713 C CA . ASP B 1 13 ? 2.424 5.762 -29.609 1 91.56 13 ASP B CA 1
ATOM 6714 C C . ASP B 1 13 ? 2.994 4.387 -29.953 1 91.56 13 ASP B C 1
ATOM 6716 O O . ASP B 1 13 ? 2.629 3.385 -29.344 1 91.56 13 ASP B O 1
ATOM 6720 N N . THR B 1 14 ? 3.783 4.418 -30.938 1 93.81 14 THR B N 1
ATOM 6721 C CA . THR B 1 14 ? 4.465 3.176 -31.297 1 93.81 14 THR B CA 1
ATOM 6722 C C . THR B 1 14 ? 5.285 2.658 -30.125 1 93.81 14 THR B C 1
ATOM 6724 O O . THR B 1 14 ? 5.285 1.458 -29.844 1 93.81 14 THR B O 1
ATOM 6727 N N . LEU B 1 15 ? 5.945 3.57 -29.422 1 92.94 15 LEU B N 1
ATOM 6728 C CA . LEU B 1 15 ? 6.75 3.199 -28.25 1 92.94 15 LEU B CA 1
ATOM 6729 C C . LEU B 1 15 ? 5.867 2.678 -27.125 1 92.94 15 LEU B C 1
ATOM 6731 O O . LEU B 1 15 ? 6.25 1.744 -26.422 1 92.94 15 LEU B O 1
ATOM 6735 N N . ARG B 1 16 ? 4.766 3.223 -27 1 91.5 16 ARG B N 1
ATOM 6736 C CA . ARG B 1 16 ? 3.826 2.791 -25.969 1 91.5 16 ARG B CA 1
ATOM 6737 C C . ARG B 1 16 ? 3.326 1.377 -26.25 1 91.5 16 ARG B C 1
ATOM 6739 O O . ARG B 1 16 ? 3.182 0.573 -25.312 1 91.5 16 ARG B O 1
ATOM 6746 N N . GLU B 1 17 ? 3.037 1.158 -27.469 1 91.5 17 GLU B N 1
ATOM 6747 C CA . GLU B 1 17 ? 2.6 -0.181 -27.844 1 91.5 17 GLU B CA 1
ATOM 6748 C C . GLU B 1 17 ? 3.672 -1.222 -27.531 1 91.5 17 GLU B C 1
ATOM 6750 O O . GLU B 1 17 ? 3.363 -2.316 -27.062 1 91.5 17 GLU B O 1
ATOM 6755 N N . LEU B 1 18 ? 4.855 -0.831 -27.812 1 91.06 18 LEU B N 1
ATOM 6756 C CA . LEU B 1 18 ? 5.965 -1.736 -27.547 1 91.06 18 LEU B CA 1
ATOM 6757 C C . LEU B 1 18 ? 6.16 -1.933 -26.047 1 91.06 18 LEU B C 1
ATOM 6759 O O . LEU B 1 18 ? 6.469 -3.039 -25.594 1 91.06 18 LEU B O 1
ATOM 6763 N N . ALA B 1 19 ? 5.949 -0.905 -25.266 1 90.75 19 ALA B N 1
ATOM 6764 C CA . ALA B 1 19 ? 6.148 -0.953 -23.828 1 90.75 19 ALA B CA 1
ATOM 6765 C C . ALA B 1 19 ? 5.098 -1.836 -23.156 1 90.75 19 ALA B C 1
ATOM 6767 O O . ALA B 1 19 ? 5.375 -2.475 -22.141 1 90.75 19 ALA B O 1
ATOM 6768 N N . PHE B 1 20 ? 3.92 -1.95 -23.734 1 89.94 20 PHE B N 1
ATOM 6769 C CA . PHE B 1 20 ? 2.807 -2.662 -23.125 1 89.94 20 PHE B CA 1
ATOM 6770 C C . PHE B 1 20 ? 2.83 -4.137 -23.5 1 89.94 20 PHE B C 1
ATOM 6772 O O . PHE B 1 20 ? 2.127 -4.953 -22.906 1 89.94 20 PHE B O 1
ATOM 6779 N N . ASP B 1 21 ? 3.604 -4.48 -24.438 1 89.94 21 ASP B N 1
ATOM 6780 C CA . ASP B 1 21 ? 3.719 -5.875 -24.844 1 89.94 21 ASP B CA 1
ATOM 6781 C C . ASP B 1 21 ? 4.891 -6.559 -24.156 1 89.94 21 ASP B C 1
ATOM 6783 O O . ASP B 1 21 ? 6.051 -6.309 -24.484 1 89.94 21 ASP B O 1
ATOM 6787 N N . GLN B 1 22 ? 4.547 -7.473 -23.297 1 88 22 GLN B N 1
ATOM 6788 C CA . GLN B 1 22 ? 5.555 -8.148 -22.5 1 88 22 GLN B CA 1
ATOM 6789 C C . GLN B 1 22 ? 6.547 -8.906 -23.375 1 88 22 GLN B C 1
ATOM 6791 O O . GLN B 1 22 ? 7.676 -9.18 -22.953 1 88 22 GLN B O 1
ATOM 6796 N N . SER B 1 23 ? 6.203 -9.281 -24.578 1 83.62 23 SER B N 1
ATOM 6797 C CA . SER B 1 23 ? 7.07 -10.078 -25.438 1 83.62 23 SER B CA 1
ATOM 6798 C C . SER B 1 23 ? 8.289 -9.281 -25.891 1 83.62 23 SER B C 1
ATOM 6800 O O . SER B 1 23 ? 9.305 -9.859 -26.281 1 83.62 23 SER B O 1
ATOM 6802 N N . ILE B 1 24 ? 8.172 -8.039 -25.797 1 73.62 24 ILE B N 1
ATOM 6803 C CA . ILE B 1 24 ? 9.273 -7.168 -26.203 1 73.62 24 ILE B CA 1
ATOM 6804 C C . ILE B 1 24 ? 10.375 -7.207 -25.141 1 73.62 24 ILE B C 1
ATOM 6806 O O . ILE B 1 24 ? 11.531 -6.922 -25.438 1 73.62 24 ILE B O 1
ATOM 6810 N N . ARG B 1 25 ? 10.023 -7.727 -24 1 73 25 ARG B N 1
ATOM 6811 C CA . ARG B 1 25 ? 10.938 -7.633 -22.875 1 73 25 ARG B CA 1
ATOM 6812 C C . ARG B 1 25 ? 11.594 -8.984 -22.578 1 73 25 ARG B C 1
ATOM 6814 O O . ARG B 1 25 ? 12.516 -9.07 -21.781 1 73 25 ARG B O 1
ATOM 6821 N N . TRP B 1 26 ? 11.055 -9.992 -23.203 1 76.5 26 TRP B N 1
ATOM 6822 C CA . TRP B 1 26 ? 11.562 -11.258 -22.688 1 76.5 26 TRP B CA 1
ATOM 6823 C C . TRP B 1 26 ? 12.953 -11.547 -23.234 1 76.5 26 TRP B C 1
ATOM 6825 O O . TRP B 1 26 ? 13.719 -12.305 -22.625 1 76.5 26 TRP B O 1
ATOM 6835 N N . THR B 1 27 ? 13.234 -10.773 -24.406 1 71.06 27 THR B N 1
ATOM 6836 C CA . THR B 1 27 ? 14.617 -10.852 -24.875 1 71.06 27 THR B CA 1
ATOM 6837 C C . THR B 1 27 ? 15.352 -9.539 -24.609 1 71.06 27 THR B C 1
ATOM 6839 O O . THR B 1 27 ? 14.758 -8.461 -24.719 1 71.06 27 THR B O 1
ATOM 6842 N N . SER B 1 28 ? 16.531 -9.609 -24.156 1 68.44 28 SER B N 1
ATOM 6843 C CA . SER B 1 28 ? 17.312 -8.414 -23.859 1 68.44 28 SER B CA 1
ATOM 6844 C C . SER B 1 28 ? 17.766 -7.719 -25.141 1 68.44 28 SER B C 1
ATOM 6846 O O . SER B 1 28 ? 18.375 -6.652 -25.094 1 68.44 28 SER B O 1
ATOM 6848 N N . GLN B 1 29 ? 17.312 -8.211 -26.25 1 67.12 29 GLN B N 1
ATOM 6849 C CA . GLN B 1 29 ? 17.703 -7.633 -27.531 1 67.12 29 GLN B CA 1
ATOM 6850 C C . GLN B 1 29 ? 17.047 -6.277 -27.75 1 67.12 29 GLN B C 1
ATOM 6852 O O . GLN B 1 29 ? 17.547 -5.461 -28.531 1 67.12 29 GLN B O 1
ATOM 6857 N N . ASN B 1 30 ? 16.047 -6.039 -27.047 1 80 30 ASN B N 1
ATOM 6858 C CA . ASN B 1 30 ? 15.328 -4.789 -27.234 1 80 30 ASN B CA 1
ATOM 6859 C C . ASN B 1 30 ? 15.664 -3.768 -26.156 1 80 30 ASN B C 1
ATOM 6861 O O . ASN B 1 30 ? 15.125 -2.66 -26.156 1 80 30 ASN B O 1
ATOM 6865 N N . ASP B 1 31 ? 16.594 -4.148 -25.344 1 86 31 ASP B N 1
ATOM 6866 C CA . ASP B 1 31 ? 16.969 -3.252 -24.25 1 86 31 ASP B CA 1
ATOM 6867 C C . ASP B 1 31 ? 17.578 -1.954 -24.781 1 86 31 ASP B C 1
ATOM 6869 O O . ASP B 1 31 ? 17.453 -0.904 -24.141 1 86 31 ASP B O 1
ATOM 6873 N N . ASP B 1 32 ? 18.156 -2.068 -25.953 1 87.38 32 ASP B N 1
ATOM 6874 C CA . ASP B 1 32 ? 18.859 -0.93 -26.547 1 87.38 32 ASP B CA 1
ATOM 6875 C C . ASP B 1 32 ? 17.906 0.242 -26.766 1 87.38 32 ASP B C 1
ATOM 6877 O O . ASP B 1 32 ? 18.297 1.403 -26.641 1 87.38 32 ASP B O 1
ATOM 6881 N N . LEU B 1 33 ? 16.75 -0.093 -27.109 1 90.75 33 LEU B N 1
ATOM 6882 C CA . LEU B 1 33 ? 15.75 0.946 -27.359 1 90.75 33 LEU B CA 1
ATOM 6883 C C . LEU B 1 33 ? 15.523 1.778 -26.094 1 90.75 33 LEU B C 1
ATOM 6885 O O . LEU B 1 33 ? 15.586 3.01 -26.141 1 90.75 33 LEU B O 1
ATOM 6889 N N . TRP B 1 34 ? 15.328 1.159 -25.047 1 92.75 34 TRP B N 1
ATOM 6890 C CA . TRP B 1 34 ? 15 1.835 -23.797 1 92.75 34 TRP B CA 1
ATOM 6891 C C . TRP B 1 34 ? 16.219 2.506 -23.188 1 92.75 34 TRP B C 1
ATOM 6893 O O . TRP B 1 34 ? 16.125 3.564 -22.562 1 92.75 34 TRP B O 1
ATOM 6903 N N . GLN B 1 35 ? 17.391 1.828 -23.422 1 92.5 35 GLN B N 1
ATOM 6904 C CA . GLN B 1 35 ? 18.641 2.441 -23 1 92.5 35 GLN B CA 1
ATOM 6905 C C . GLN B 1 35 ? 18.891 3.742 -23.766 1 92.5 35 GLN B C 1
ATOM 6907 O O . GLN B 1 35 ? 19.391 4.715 -23.188 1 92.5 35 GLN B O 1
ATOM 6912 N N . LEU B 1 36 ? 18.562 3.701 -25.031 1 91.69 36 LEU B N 1
ATOM 6913 C CA . LEU B 1 36 ? 18.734 4.887 -25.859 1 91.69 36 LEU B CA 1
ATOM 6914 C C . LEU B 1 36 ? 17.859 6.035 -25.375 1 91.69 36 LEU B C 1
ATOM 6916 O O . LEU B 1 36 ? 18.266 7.199 -25.438 1 91.69 36 LEU B O 1
ATOM 6920 N N . ILE B 1 37 ? 16.703 5.727 -24.891 1 92.25 37 ILE B N 1
ATOM 6921 C CA . ILE B 1 37 ? 15.781 6.754 -24.438 1 92.25 37 ILE B CA 1
ATOM 6922 C C . ILE B 1 37 ? 16.219 7.289 -23.078 1 92.25 37 ILE B C 1
ATOM 6924 O O . ILE B 1 37 ? 16.297 8.508 -22.875 1 92.25 37 ILE B O 1
ATOM 6928 N N . ASP B 1 38 ? 16.469 6.406 -22.172 1 91.5 38 ASP B N 1
ATOM 6929 C CA . ASP B 1 38 ? 16.938 6.766 -20.828 1 91.5 38 ASP B CA 1
ATOM 6930 C C . ASP B 1 38 ? 17.75 5.633 -20.203 1 91.5 38 ASP B C 1
ATOM 6932 O O . ASP B 1 38 ? 17.203 4.797 -19.484 1 91.5 38 ASP B O 1
ATOM 6936 N N . ASN B 1 39 ? 19.016 5.676 -20.328 1 91.81 39 ASN B N 1
ATOM 6937 C CA . ASN B 1 39 ? 19.906 4.602 -19.906 1 91.81 39 ASN B CA 1
ATOM 6938 C C . ASN B 1 39 ? 19.906 4.434 -18.391 1 91.81 39 ASN B C 1
ATOM 6940 O O . ASN B 1 39 ? 19.906 3.307 -17.891 1 91.81 39 ASN B O 1
ATOM 6944 N N . ASP B 1 40 ? 19.906 5.5 -17.672 1 88.12 40 ASP B N 1
ATOM 6945 C CA . ASP B 1 40 ? 20 5.441 -16.219 1 88.12 40 ASP B CA 1
ATOM 6946 C C . ASP B 1 40 ? 18.734 4.836 -15.609 1 88.12 40 ASP B C 1
ATOM 6948 O O . ASP B 1 40 ? 18.812 3.953 -14.758 1 88.12 40 ASP B O 1
ATOM 6952 N N . LEU B 1 41 ? 17.641 5.344 -16.125 1 89.81 41 LEU B N 1
ATOM 6953 C CA . LEU B 1 41 ? 16.375 4.832 -15.609 1 89.81 41 LEU B CA 1
ATOM 6954 C C . LEU B 1 41 ? 16.188 3.367 -15.984 1 89.81 41 LEU B C 1
ATOM 6956 O O . LEU B 1 41 ? 15.641 2.586 -15.203 1 89.81 41 LEU B O 1
ATOM 6960 N N . TRP B 1 42 ? 16.609 3.021 -17.172 1 92.44 42 TRP B N 1
ATOM 6961 C CA . TRP B 1 42 ? 16.531 1.631 -17.609 1 92.44 42 TRP B CA 1
ATOM 6962 C C . TRP B 1 42 ? 17.406 0.735 -16.734 1 92.44 42 TRP B C 1
ATOM 6964 O O . TRP B 1 42 ? 16.969 -0.339 -16.312 1 92.44 42 TRP B O 1
ATOM 6974 N N . ALA B 1 43 ? 18.578 1.179 -16.422 1 88.94 43 ALA B N 1
ATOM 6975 C CA . ALA B 1 43 ? 19.5 0.395 -15.617 1 88.94 43 ALA B CA 1
ATOM 6976 C C . ALA B 1 43 ? 18.953 0.15 -14.219 1 88.94 43 ALA B C 1
ATOM 6978 O O . ALA B 1 43 ? 19.188 -0.905 -13.625 1 88.94 43 ALA B O 1
ATOM 6979 N N . LEU B 1 44 ? 18.141 1.073 -13.773 1 87.94 44 LEU B N 1
ATOM 6980 C CA . LEU B 1 44 ? 17.641 1 -12.398 1 87.94 44 LEU B CA 1
ATOM 6981 C C . LEU B 1 44 ? 16.344 0.195 -12.328 1 87.94 44 LEU B C 1
ATOM 6983 O O . LEU B 1 44 ? 16.078 -0.446 -11.312 1 87.94 44 LEU B O 1
ATOM 6987 N N . THR B 1 45 ? 15.562 0.139 -13.422 1 90.81 45 THR B N 1
ATOM 6988 C CA . THR B 1 45 ? 14.188 -0.32 -13.219 1 90.81 45 THR B CA 1
ATOM 6989 C C . THR B 1 45 ? 13.836 -1.424 -14.211 1 90.81 45 THR B C 1
ATOM 6991 O O . THR B 1 45 ? 12.914 -2.207 -13.969 1 90.81 45 THR B O 1
ATOM 6994 N N . ARG B 1 46 ? 14.43 -1.352 -15.422 1 91.62 46 ARG B N 1
ATOM 6995 C CA . ARG B 1 46 ? 14.047 -2.232 -16.516 1 91.62 46 ARG B CA 1
ATOM 6996 C C . ARG B 1 46 ? 12.547 -2.158 -16.781 1 91.62 46 ARG B C 1
ATOM 6998 O O . ARG B 1 46 ? 11.898 -3.188 -16.953 1 91.62 46 ARG B O 1
ATOM 7005 N N . ASN B 1 47 ? 12.008 -0.956 -16.703 1 92.62 47 ASN B N 1
ATOM 7006 C CA . ASN B 1 47 ? 10.578 -0.695 -16.859 1 92.62 47 ASN B CA 1
ATOM 7007 C C . ASN B 1 47 ? 10.305 0.285 -18 1 92.62 47 ASN B C 1
ATOM 7009 O O . ASN B 1 47 ? 10.391 1.5 -17.812 1 92.62 47 ASN B O 1
ATOM 7013 N N . PRO B 1 48 ? 9.93 -0.182 -19.156 1 92.06 48 PRO B N 1
ATOM 7014 C CA . PRO B 1 48 ? 9.695 0.696 -20.297 1 92.06 48 PRO B CA 1
ATOM 7015 C C . PRO B 1 48 ? 8.562 1.688 -20.062 1 92.06 48 PRO B C 1
ATOM 7017 O O . PRO B 1 48 ? 8.617 2.82 -20.547 1 92.06 48 PRO B O 1
ATOM 7020 N N . SER B 1 49 ? 7.559 1.237 -19.297 1 89.94 49 SER B N 1
ATOM 7021 C CA . SER B 1 49 ? 6.422 2.109 -19 1 89.94 49 SER B CA 1
ATOM 7022 C C . SER B 1 49 ? 6.848 3.322 -18.188 1 89.94 49 SER B C 1
ATOM 7024 O O . SER B 1 49 ? 6.379 4.438 -18.422 1 89.94 49 SER B O 1
ATOM 7026 N N . LEU B 1 50 ? 7.68 3.102 -17.297 1 88.88 50 LEU B N 1
ATOM 7027 C CA . LEU B 1 50 ? 8.18 4.195 -16.484 1 88.88 50 LEU B CA 1
ATOM 7028 C C . LEU B 1 50 ? 9.008 5.172 -17.312 1 88.88 50 LEU B C 1
ATOM 7030 O O . LEU B 1 50 ? 8.883 6.387 -17.156 1 88.88 50 LEU B O 1
ATOM 7034 N N . ILE B 1 51 ? 9.812 4.633 -18.188 1 90.81 51 ILE B N 1
ATOM 7035 C CA . ILE B 1 51 ? 10.656 5.457 -19.047 1 90.81 51 ILE B CA 1
ATOM 7036 C C . ILE B 1 51 ? 9.773 6.363 -19.906 1 90.81 51 ILE B C 1
ATOM 7038 O O . ILE B 1 51 ? 10.008 7.574 -19.984 1 90.81 51 ILE B O 1
ATOM 7042 N N . LEU B 1 52 ? 8.781 5.855 -20.484 1 89.81 52 LEU B N 1
ATOM 7043 C CA . LEU B 1 52 ? 7.926 6.617 -21.375 1 89.81 52 LEU B CA 1
ATOM 7044 C C . LEU B 1 52 ? 7.109 7.652 -20.609 1 89.81 52 LEU B C 1
ATOM 7046 O O . LEU B 1 52 ? 6.773 8.711 -21.156 1 89.81 52 LEU B O 1
ATOM 7050 N N . SER B 1 53 ? 6.82 7.273 -19.359 1 84.5 53 SER B N 1
ATOM 7051 C CA . SER B 1 53 ? 5.996 8.18 -18.562 1 84.5 53 SER B CA 1
ATOM 7052 C C . SER B 1 53 ? 6.828 9.336 -18 1 84.5 53 SER B C 1
ATOM 7054 O O . SER B 1 53 ? 6.277 10.352 -17.578 1 84.5 53 SER B O 1
ATOM 7056 N N . THR B 1 54 ? 8.133 9.234 -18.047 1 85.12 54 THR B N 1
ATOM 7057 C CA . THR B 1 54 ? 8.992 10.227 -17.422 1 85.12 54 THR B CA 1
ATOM 7058 C C . THR B 1 54 ? 9.664 11.109 -18.469 1 85.12 54 THR B C 1
ATOM 7060 O O . THR B 1 54 ? 10.219 12.164 -18.141 1 85.12 54 THR B O 1
ATOM 7063 N N . VAL B 1 55 ? 9.633 10.703 -19.734 1 86.12 55 VAL B N 1
ATOM 7064 C CA . VAL B 1 55 ? 10.266 11.461 -20.812 1 86.12 55 VAL B CA 1
ATOM 7065 C C . VAL B 1 55 ? 9.211 12.258 -21.578 1 86.12 55 VAL B C 1
ATOM 7067 O O . VAL B 1 55 ? 8.172 11.711 -21.969 1 86.12 55 VAL B O 1
ATOM 7070 N N . PRO B 1 56 ? 9.477 13.477 -21.797 1 85.44 56 PRO B N 1
ATOM 7071 C CA . PRO B 1 56 ? 8.516 14.305 -22.531 1 85.44 56 PRO B CA 1
ATOM 7072 C C . PRO B 1 56 ? 8.266 13.805 -23.938 1 85.44 56 PRO B C 1
ATOM 7074 O O . PRO B 1 56 ? 9.188 13.32 -24.609 1 85.44 56 PRO B O 1
ATOM 7077 N N . GLU B 1 57 ? 7.086 14.023 -24.375 1 85.81 57 GLU B N 1
ATOM 7078 C CA . GLU B 1 57 ? 6.684 13.562 -25.703 1 85.81 57 GLU B CA 1
ATOM 7079 C C . GLU B 1 57 ? 7.523 14.219 -26.797 1 85.81 57 GLU B C 1
ATOM 7081 O O . GLU B 1 57 ? 7.848 13.586 -27.797 1 85.81 57 GLU B O 1
ATOM 7086 N N . GLN B 1 58 ? 7.805 15.438 -26.547 1 86.81 58 GLN B N 1
ATOM 7087 C CA . GLN B 1 58 ? 8.594 16.172 -27.531 1 86.81 58 GLN B CA 1
ATOM 7088 C C . GLN B 1 58 ? 9.984 15.555 -27.688 1 86.81 58 GLN B C 1
ATOM 7090 O O . GLN B 1 58 ? 10.508 15.469 -28.812 1 86.81 58 GLN B O 1
ATOM 7095 N N . LYS B 1 59 ? 10.492 15.117 -26.594 1 88.56 59 LYS B N 1
ATOM 7096 C CA . LYS B 1 59 ? 11.797 14.469 -26.641 1 88.56 59 LYS B CA 1
ATOM 7097 C C . LYS B 1 59 ? 11.719 13.109 -27.328 1 88.56 59 LYS B C 1
ATOM 7099 O O . LYS B 1 59 ? 12.633 12.727 -28.047 1 88.56 59 LYS B O 1
ATOM 7104 N N . LEU B 1 60 ? 10.695 12.391 -27.078 1 92.25 60 LEU B N 1
ATOM 7105 C CA . LEU B 1 60 ? 10.5 11.109 -27.734 1 92.25 60 LEU B CA 1
ATOM 7106 C C . LEU B 1 60 ? 10.367 11.281 -29.25 1 92.25 60 LEU B C 1
ATOM 7108 O O . LEU B 1 60 ? 10.93 10.5 -30.016 1 92.25 60 LEU B O 1
ATOM 7112 N N . GLU B 1 61 ? 9.672 12.352 -29.625 1 92.56 61 GLU B N 1
ATOM 7113 C CA . GLU B 1 61 ? 9.508 12.641 -31.047 1 92.56 61 GLU B CA 1
ATOM 7114 C C . GLU B 1 61 ? 10.844 12.992 -31.688 1 92.56 61 GLU B C 1
ATOM 7116 O O . GLU B 1 61 ? 11.141 12.539 -32.812 1 92.56 61 GLU B O 1
ATOM 7121 N N . ALA B 1 62 ? 11.57 13.766 -30.953 1 91.94 62 ALA B N 1
ATOM 7122 C CA . ALA B 1 62 ? 12.891 14.156 -31.453 1 91.94 62 ALA B CA 1
ATOM 7123 C C . ALA B 1 62 ? 13.805 12.938 -31.594 1 91.94 62 ALA B C 1
ATOM 7125 O O . ALA B 1 62 ? 14.57 12.836 -32.562 1 91.94 62 ALA B O 1
ATOM 7126 N N . LEU B 1 63 ? 13.742 12.055 -30.656 1 92.81 63 LEU B N 1
ATOM 7127 C CA . LEU B 1 63 ? 14.555 10.844 -30.688 1 92.81 63 LEU B CA 1
ATOM 7128 C C . LEU B 1 63 ? 14.164 9.953 -31.859 1 92.81 63 LEU B C 1
ATOM 7130 O O . LEU B 1 63 ? 15.031 9.367 -32.5 1 92.81 63 LEU B O 1
ATOM 7134 N N . LEU B 1 64 ? 12.914 9.859 -32.125 1 93.75 64 LEU B N 1
ATOM 7135 C CA . LEU B 1 64 ? 12.406 9.008 -33.188 1 93.75 64 LEU B CA 1
ATOM 7136 C C . LEU B 1 64 ? 12.812 9.555 -34.562 1 93.75 64 LEU B C 1
ATOM 7138 O O . LEU B 1 64 ? 12.828 8.812 -35.562 1 93.75 64 LEU B O 1
ATOM 7142 N N . ARG B 1 65 ? 13.164 10.836 -34.562 1 92.44 65 ARG B N 1
ATOM 7143 C CA . ARG B 1 65 ? 13.594 11.461 -35.812 1 92.44 65 ARG B CA 1
ATOM 7144 C C . ARG B 1 65 ? 15.078 11.211 -36.062 1 92.44 65 ARG B C 1
ATOM 7146 O O . ARG B 1 65 ? 15.555 11.344 -37.188 1 92.44 65 ARG B O 1
ATOM 7153 N N . ARG B 1 66 ? 15.758 10.898 -34.969 1 93.31 66 ARG B N 1
ATOM 7154 C CA . ARG B 1 66 ? 17.156 10.547 -35.156 1 93.31 66 ARG B CA 1
ATOM 7155 C C . ARG B 1 66 ? 17.312 9.242 -35.906 1 93.31 66 ARG B C 1
ATOM 7157 O O . ARG B 1 66 ? 16.594 8.273 -35.656 1 93.31 66 ARG B O 1
ATOM 7164 N N . VAL B 1 67 ? 18.266 9.18 -36.75 1 91.75 67 VAL B N 1
ATOM 7165 C CA . VAL B 1 67 ? 18.438 8.062 -37.688 1 91.75 67 VAL B CA 1
ATOM 7166 C C . VAL B 1 67 ? 18.656 6.77 -36.875 1 91.75 67 VAL B C 1
ATOM 7168 O O . VAL B 1 67 ? 18.062 5.734 -37.188 1 91.75 67 VAL B O 1
ATOM 7171 N N . ASP B 1 68 ? 19.453 6.848 -35.906 1 90.38 68 ASP B N 1
ATOM 7172 C CA . ASP B 1 68 ? 19.797 5.652 -35.156 1 90.38 68 ASP B CA 1
ATOM 7173 C C . ASP B 1 68 ? 18.562 5.105 -34.406 1 90.38 68 ASP B C 1
ATOM 7175 O O . ASP B 1 68 ? 18.297 3.902 -34.469 1 90.38 68 ASP B O 1
ATOM 7179 N N . CYS B 1 69 ? 17.891 5.957 -33.781 1 92.12 69 CYS B N 1
ATOM 7180 C CA . CYS B 1 69 ? 16.703 5.543 -33.031 1 92.12 69 CYS B CA 1
ATOM 7181 C C . CYS B 1 69 ? 15.602 5.082 -33.969 1 92.12 69 CYS B C 1
ATOM 7183 O O . CYS B 1 69 ? 14.93 4.082 -33.688 1 92.12 69 CYS B O 1
ATOM 7185 N N . HIS B 1 70 ? 15.398 5.805 -34.969 1 93.56 70 HIS B N 1
ATOM 7186 C CA . HIS B 1 70 ? 14.383 5.449 -35.969 1 93.56 70 HIS B CA 1
ATOM 7187 C C . HIS B 1 70 ? 14.625 4.055 -36.531 1 93.56 70 HIS B C 1
ATOM 7189 O O . HIS B 1 70 ? 13.695 3.25 -36.625 1 93.56 70 HIS B O 1
ATOM 7195 N N . ARG B 1 71 ? 15.844 3.834 -36.875 1 92.62 71 ARG B N 1
ATOM 7196 C CA . ARG B 1 71 ? 16.203 2.535 -37.438 1 92.62 71 ARG B CA 1
ATOM 7197 C C . ARG B 1 71 ? 15.961 1.419 -36.438 1 92.62 71 ARG B C 1
ATOM 7199 O O . ARG B 1 71 ? 15.469 0.347 -36.781 1 92.62 71 ARG B O 1
ATOM 7206 N N . LEU B 1 72 ? 16.344 1.698 -35.312 1 91.94 72 LEU B N 1
ATOM 7207 C CA . LEU B 1 72 ? 16.188 0.709 -34.25 1 91.94 72 LEU B CA 1
ATOM 7208 C C . LEU B 1 72 ? 14.711 0.37 -34.031 1 91.94 72 LEU B C 1
ATOM 7210 O O . LEU B 1 72 ? 14.336 -0.805 -34 1 91.94 72 LEU B O 1
ATOM 7214 N N . VAL B 1 73 ? 13.883 1.346 -33.875 1 93.81 73 VAL B N 1
ATOM 7215 C CA . VAL B 1 73 ? 12.461 1.147 -33.625 1 93.81 73 VAL B CA 1
ATOM 7216 C C . VAL B 1 73 ? 11.805 0.5 -34.844 1 93.81 73 VAL B C 1
ATOM 7218 O O . VAL B 1 73 ? 10.984 -0.405 -34.719 1 93.81 73 VAL B O 1
ATOM 7221 N N . ASP B 1 74 ? 12.18 0.991 -35.969 1 93.75 74 ASP B N 1
ATOM 7222 C CA . ASP B 1 74 ? 11.656 0.411 -37.188 1 93.75 74 ASP B CA 1
ATOM 7223 C C . ASP B 1 74 ? 12.016 -1.069 -37.312 1 93.75 74 ASP B C 1
ATOM 7225 O O . ASP B 1 74 ? 11.195 -1.885 -37.719 1 93.75 74 ASP B O 1
ATOM 7229 N N . GLY B 1 75 ? 13.234 -1.336 -36.969 1 90.31 75 GLY B N 1
ATOM 7230 C CA . GLY B 1 75 ? 13.672 -2.723 -36.969 1 90.31 75 GLY B CA 1
ATOM 7231 C C . GLY B 1 75 ? 12.867 -3.602 -36.031 1 90.31 75 GLY B C 1
ATOM 7232 O O . GLY B 1 75 ? 12.508 -4.727 -36.375 1 90.31 75 GLY B O 1
ATOM 7233 N N . ILE B 1 76 ? 12.625 -3.117 -34.875 1 90 76 ILE B N 1
ATOM 7234 C CA . ILE B 1 76 ? 11.875 -3.859 -33.875 1 90 76 ILE B CA 1
ATOM 7235 C C . ILE B 1 76 ? 10.445 -4.074 -34.344 1 90 76 ILE B C 1
ATOM 7237 O O . ILE B 1 76 ? 9.898 -5.176 -34.219 1 90 76 ILE B O 1
ATOM 7241 N N . VAL B 1 77 ? 9.82 -3.059 -34.875 1 91.56 77 VAL B N 1
ATOM 7242 C CA . VAL B 1 77 ? 8.445 -3.123 -35.344 1 91.56 77 VAL B CA 1
ATOM 7243 C C . VAL B 1 77 ? 8.344 -4.113 -36.5 1 91.56 77 VAL B C 1
ATOM 7245 O O . VAL B 1 77 ? 7.418 -4.922 -36.562 1 91.56 77 VAL B O 1
ATOM 7248 N N . LYS B 1 78 ? 9.336 -4.023 -37.406 1 90 78 LYS B N 1
ATOM 7249 C CA . LYS B 1 78 ? 9.359 -4.93 -38.562 1 90 78 LYS B CA 1
ATOM 7250 C C . LYS B 1 78 ? 9.539 -6.375 -38.094 1 90 78 LYS B C 1
ATOM 7252 O O . LYS B 1 78 ? 8.891 -7.281 -38.625 1 90 78 LYS B O 1
ATOM 7257 N N . ALA B 1 79 ? 10.406 -6.551 -37.156 1 84.25 79 ALA B N 1
ATOM 7258 C CA . ALA B 1 79 ? 10.648 -7.895 -36.656 1 84.25 79 ALA B CA 1
ATOM 7259 C C . ALA B 1 79 ? 9.391 -8.453 -35.969 1 84.25 79 ALA B C 1
ATOM 7261 O O . ALA B 1 79 ? 9.094 -9.641 -36.094 1 84.25 79 ALA B O 1
ATOM 7262 N N . ARG B 1 80 ? 8.781 -7.68 -35.25 1 85.44 80 ARG B N 1
ATOM 7263 C CA . ARG B 1 80 ? 7.543 -8.086 -34.594 1 85.44 80 ARG B CA 1
ATOM 7264 C C . ARG B 1 80 ? 6.469 -8.445 -35.625 1 85.44 80 ARG B C 1
ATOM 7266 O O . ARG B 1 80 ? 5.785 -9.461 -35.469 1 85.44 80 ARG B O 1
ATOM 7273 N N . GLN B 1 81 ? 6.32 -7.613 -36.625 1 86.75 81 GLN B N 1
ATOM 7274 C CA . GLN B 1 81 ? 5.336 -7.871 -37.656 1 86.75 81 GLN B CA 1
ATOM 7275 C C . GLN B 1 81 ? 5.652 -9.164 -38.406 1 86.75 81 GLN B C 1
ATOM 7277 O O . GLN B 1 81 ? 4.75 -9.945 -38.719 1 86.75 81 GLN B O 1
ATOM 7282 N N . ALA B 1 82 ? 6.887 -9.312 -38.656 1 85.12 82 ALA B N 1
ATOM 7283 C CA . ALA B 1 82 ? 7.312 -10.531 -39.344 1 85.12 82 ALA B CA 1
ATOM 7284 C C . ALA B 1 82 ? 6.988 -11.766 -38.5 1 85.12 82 ALA B C 1
ATOM 7286 O O . ALA B 1 82 ? 6.566 -12.789 -39.062 1 85.12 82 ALA B O 1
ATOM 7287 N N . ARG B 1 83 ? 7.238 -11.695 -37.25 1 81.5 83 ARG B N 1
ATOM 7288 C CA . ARG B 1 83 ? 6.949 -12.797 -36.344 1 81.5 83 ARG B CA 1
ATOM 7289 C C . ARG B 1 83 ? 5.457 -13.102 -36.312 1 81.5 83 ARG B C 1
ATOM 7291 O O . ARG B 1 83 ? 5.051 -14.266 -36.25 1 81.5 83 ARG B O 1
ATOM 7298 N N . LEU B 1 84 ? 4.656 -12.078 -36.344 1 84.94 84 LEU B N 1
ATOM 7299 C CA . LEU B 1 84 ? 3.209 -12.219 -36.25 1 84.94 84 LEU B CA 1
ATOM 7300 C C . LEU B 1 84 ? 2.654 -12.836 -37.531 1 84.94 84 LEU B C 1
ATOM 7302 O O . LEU B 1 84 ? 1.585 -13.445 -37.531 1 84.94 84 LEU B O 1
ATOM 7306 N N . GLU B 1 85 ? 3.377 -12.648 -38.625 1 87.25 85 GLU B N 1
ATOM 7307 C CA . GLU B 1 85 ? 2.924 -13.141 -39.938 1 87.25 85 GLU B CA 1
ATOM 7308 C C . GLU B 1 85 ? 3.355 -14.594 -40.156 1 87.25 85 GLU B C 1
ATOM 7310 O O . GLU B 1 85 ? 2.795 -15.289 -41 1 87.25 85 GLU B O 1
ATOM 7315 N N . GLN B 1 86 ? 4.289 -15.008 -39.406 1 85.81 86 GLN B N 1
ATOM 7316 C CA . GLN B 1 86 ? 4.734 -16.391 -39.531 1 85.81 86 GLN B CA 1
ATOM 7317 C C . GLN B 1 86 ? 3.762 -17.344 -38.844 1 85.81 86 GLN B C 1
ATOM 7319 O O . GLN B 1 86 ? 3.232 -17.031 -37.781 1 85.81 86 GLN B O 1
ATOM 7324 N N . PRO B 1 87 ? 3.521 -18.406 -39.562 1 89.56 87 PRO B N 1
ATOM 7325 C CA . PRO B 1 87 ? 2.633 -19.375 -38.906 1 89.56 87 PRO B CA 1
ATOM 7326 C C . PRO B 1 87 ? 3.246 -19.984 -37.656 1 89.56 87 PRO B C 1
ATOM 7328 O O . PRO B 1 87 ? 4.426 -20.344 -37.656 1 89.56 87 PRO B O 1
ATOM 7331 N N . THR B 1 88 ? 2.52 -20.141 -36.594 1 91.69 88 THR B N 1
ATOM 7332 C CA . THR B 1 88 ? 2.967 -20.719 -35.344 1 91.69 88 THR B CA 1
ATOM 7333 C C . THR B 1 88 ? 2.844 -22.25 -35.406 1 91.69 88 THR B C 1
ATOM 7335 O O . THR B 1 88 ? 2.203 -22.797 -36.281 1 91.69 88 THR B O 1
ATOM 7338 N N . TRP B 1 89 ? 3.49 -22.922 -34.406 1 92.69 89 TRP B N 1
ATOM 7339 C CA . TRP B 1 89 ? 3.393 -24.375 -34.312 1 92.69 89 TRP B CA 1
ATOM 7340 C C . TRP B 1 89 ? 1.936 -24.812 -34.219 1 92.69 89 TRP B C 1
ATOM 7342 O O . TRP B 1 89 ? 1.526 -25.75 -34.906 1 92.69 89 TRP B O 1
ATOM 7352 N N . PHE B 1 90 ? 1.11 -24.234 -33.469 1 96.06 90 PHE B N 1
ATOM 7353 C CA . PHE B 1 90 ? -0.296 -24.547 -33.281 1 96.06 90 PHE B CA 1
ATOM 7354 C C . PHE B 1 90 ? -1.079 -24.438 -34.562 1 96.06 90 PHE B C 1
ATOM 7356 O O . PHE B 1 90 ? -1.912 -25.281 -34.875 1 96.06 90 PHE B O 1
ATOM 7363 N N . ALA B 1 91 ? -0.793 -23.359 -35.312 1 94.56 91 ALA B N 1
ATOM 7364 C CA . ALA B 1 91 ? -1.46 -23.125 -36.594 1 94.56 91 ALA B CA 1
ATOM 7365 C C . ALA B 1 91 ? -1.037 -24.172 -37.625 1 94.56 91 ALA B C 1
ATOM 7367 O O . ALA B 1 91 ? -1.862 -24.656 -38.406 1 94.56 91 ALA B O 1
ATOM 7368 N N . CYS B 1 92 ? 0.217 -24.469 -37.625 1 93.31 92 CYS B N 1
ATOM 7369 C CA . CYS B 1 92 ? 0.747 -25.438 -38.562 1 93.31 92 CYS B CA 1
ATOM 7370 C C . CYS B 1 92 ? 0.135 -26.828 -38.344 1 93.31 92 CYS B C 1
ATOM 7372 O O . CYS B 1 92 ? -0.066 -27.578 -39.281 1 93.31 92 CYS B O 1
ATOM 7374 N N . GLN B 1 93 ? -0.17 -27.109 -37.094 1 94.25 93 GLN B N 1
ATOM 7375 C CA . GLN B 1 93 ? -0.765 -28.406 -36.75 1 94.25 93 GLN B CA 1
ATOM 7376 C C . GLN B 1 93 ? -2.268 -28.406 -37.031 1 94.25 93 GLN B C 1
ATOM 7378 O O . GLN B 1 93 ? -2.93 -29.438 -36.906 1 94.25 93 GLN B O 1
ATOM 7383 N N . GLN B 1 94 ? -2.881 -27.234 -37.344 1 94.25 94 GLN B N 1
ATOM 7384 C CA . GLN B 1 94 ? -4.301 -27.047 -37.625 1 94.25 94 GLN B CA 1
ATOM 7385 C C . GLN B 1 94 ? -5.152 -27.422 -36.406 1 94.25 94 GLN B C 1
ATOM 7387 O O . GLN B 1 94 ? -6.156 -28.125 -36.562 1 94.25 94 GLN B O 1
ATOM 7392 N N . TYR B 1 95 ? -4.707 -27.016 -35.312 1 93.5 95 TYR B N 1
ATOM 7393 C CA . TYR B 1 95 ? -5.375 -27.359 -34.062 1 93.5 95 TYR B CA 1
ATOM 7394 C C . TYR B 1 95 ? -6.488 -26.359 -33.75 1 93.5 95 TYR B C 1
ATOM 7396 O O . TYR B 1 95 ? -7.246 -26.547 -32.781 1 93.5 95 TYR B O 1
ATOM 7404 N N . GLY B 1 96 ? -6.711 -25.375 -34.531 1 92.56 96 GLY B N 1
ATOM 7405 C CA . GLY B 1 96 ? -7.637 -24.281 -34.281 1 92.56 96 GLY B CA 1
ATOM 7406 C C . GLY B 1 96 ? -9.078 -24.734 -34.156 1 92.56 96 GLY B C 1
ATOM 7407 O O . GLY B 1 96 ? -9.82 -24.203 -33.312 1 92.56 96 GLY B O 1
ATOM 7408 N N . GLU B 1 97 ? -9.453 -25.656 -34.875 1 93.56 97 GLU B N 1
ATOM 7409 C CA . GLU B 1 97 ? -10.828 -26.141 -34.812 1 93.56 97 GLU B CA 1
ATOM 7410 C C . GLU B 1 97 ? -11.055 -27.031 -33.594 1 93.56 97 GLU B C 1
ATOM 7412 O O . GLU B 1 97 ? -12.18 -27.172 -33.125 1 93.56 97 GLU B O 1
ATOM 7417 N N . ARG B 1 98 ? -10.016 -27.516 -33.062 1 95.62 98 ARG B N 1
ATOM 7418 C CA . ARG B 1 98 ? -10.109 -28.5 -31.984 1 95.62 98 ARG B CA 1
ATOM 7419 C C . ARG B 1 98 ? -10 -27.812 -30.625 1 95.62 98 ARG B C 1
ATOM 7421 O O . ARG B 1 98 ? -10.5 -28.328 -29.625 1 95.62 98 ARG B O 1
ATOM 7428 N N . LEU B 1 99 ? -9.391 -26.734 -30.562 1 97.88 99 LEU B N 1
ATOM 7429 C CA . LEU B 1 99 ? -9.172 -26 -29.328 1 97.88 99 LEU B CA 1
ATOM 7430 C C . LEU B 1 99 ? -9.352 -24.5 -29.531 1 97.88 99 LEU B C 1
ATOM 7432 O O . LEU B 1 99 ? -8.562 -23.875 -30.234 1 97.88 99 LEU B O 1
ATOM 7436 N N . ALA B 1 100 ? -10.344 -23.953 -28.922 1 96.75 100 ALA B N 1
ATOM 7437 C CA . ALA B 1 100 ? -10.633 -22.531 -29.109 1 96.75 100 ALA B CA 1
ATOM 7438 C C . ALA B 1 100 ? -9.836 -21.672 -28.125 1 96.75 100 ALA B C 1
ATOM 7440 O O . ALA B 1 100 ? -9.297 -20.625 -28.5 1 96.75 100 ALA B O 1
ATOM 7441 N N . ARG B 1 101 ? -9.836 -22.078 -26.844 1 98.06 101 ARG B N 1
ATOM 7442 C CA . ARG B 1 101 ? -9.164 -21.266 -25.844 1 98.06 101 ARG B CA 1
ATOM 7443 C C . ARG B 1 101 ? -8.938 -22.047 -24.547 1 98.06 101 ARG B C 1
ATOM 7445 O O . ARG B 1 101 ? -9.766 -22.891 -24.188 1 98.06 101 ARG B O 1
ATOM 7452 N N . VAL B 1 102 ? -7.867 -21.766 -23.891 1 98.88 102 VAL B N 1
ATOM 7453 C CA . VAL B 1 102 ? -7.555 -22.297 -22.562 1 98.88 102 VAL B CA 1
ATOM 7454 C C . VAL B 1 102 ? -7.535 -21.172 -21.547 1 98.88 102 VAL B C 1
ATOM 7456 O O . VAL B 1 102 ? -6.859 -20.156 -21.734 1 98.88 102 VAL B O 1
ATOM 7459 N N . ALA B 1 103 ? -8.352 -21.25 -20.5 1 98.88 103 ALA B N 1
ATOM 7460 C CA . ALA B 1 103 ? -8.234 -20.344 -19.359 1 98.88 103 ALA B CA 1
ATOM 7461 C C . ALA B 1 103 ? -7.219 -20.859 -18.344 1 98.88 103 ALA B C 1
ATOM 7463 O O . ALA B 1 103 ? -7.418 -21.922 -17.75 1 98.88 103 ALA B O 1
ATOM 7464 N N . TYR B 1 104 ? -6.168 -20.188 -18.188 1 98.94 104 TYR B N 1
ATOM 7465 C CA . TYR B 1 104 ? -5.07 -20.609 -17.328 1 98.94 104 TYR B CA 1
ATOM 7466 C C . TYR B 1 104 ? -5.023 -19.781 -16.047 1 98.94 104 TYR B C 1
ATOM 7468 O O . TYR B 1 104 ? -4.641 -18.609 -16.078 1 98.94 104 TYR B O 1
ATOM 7476 N N . PHE B 1 105 ? -5.371 -20.375 -14.875 1 98.88 105 PHE B N 1
ATOM 7477 C CA . PHE B 1 105 ? -5.48 -19.656 -13.602 1 98.88 105 PHE B CA 1
ATOM 7478 C C . PHE B 1 105 ? -4.25 -19.906 -12.742 1 98.88 105 PHE B C 1
ATOM 7480 O O . PHE B 1 105 ? -3.809 -21.047 -12.586 1 98.88 105 PHE B O 1
ATOM 7487 N N . SER B 1 106 ? -3.672 -18.859 -12.219 1 98.69 106 SER B N 1
ATOM 7488 C CA . SER B 1 106 ? -2.57 -18.938 -11.266 1 98.69 106 SER B CA 1
ATOM 7489 C C . SER B 1 106 ? -2.586 -17.766 -10.297 1 98.69 106 SER B C 1
ATOM 7491 O O . SER B 1 106 ? -3.072 -16.688 -10.633 1 98.69 106 SER B O 1
ATOM 7493 N N . MET B 1 107 ? -2.074 -17.969 -9.141 1 97.88 107 MET B N 1
ATOM 7494 C CA . MET B 1 107 ? -2.02 -16.938 -8.109 1 97.88 107 MET B CA 1
ATOM 7495 C C . MET B 1 107 ? -0.94 -15.906 -8.43 1 97.88 107 MET B C 1
ATOM 7497 O O . MET B 1 107 ? -0.997 -14.773 -7.949 1 97.88 107 MET B O 1
ATOM 7501 N N . GLU B 1 108 ? 0.047 -16.25 -9.211 1 97.94 108 GLU B N 1
ATOM 7502 C CA . GLU B 1 108 ? 1.174 -15.375 -9.516 1 97.94 108 GLU B CA 1
ATOM 7503 C C . GLU B 1 108 ? 1.699 -15.617 -10.922 1 97.94 108 GLU B C 1
ATOM 7505 O O . GLU B 1 108 ? 1.545 -16.703 -11.477 1 97.94 108 GLU B O 1
ATOM 7510 N N . TYR B 1 109 ? 2.305 -14.602 -11.539 1 98.12 109 TYR B N 1
ATOM 7511 C CA . TYR B 1 109 ? 2.916 -14.633 -12.867 1 98.12 109 TYR B CA 1
ATOM 7512 C C . TYR B 1 109 ? 4.223 -13.852 -12.883 1 98.12 109 TYR B C 1
ATOM 7514 O O . TYR B 1 109 ? 4.234 -12.641 -12.617 1 98.12 109 TYR B O 1
ATOM 7522 N N . MET B 1 110 ? 5.301 -14.523 -13.156 1 97 110 MET B N 1
ATOM 7523 C CA . MET B 1 110 ? 6.59 -13.859 -13.312 1 97 110 MET B CA 1
ATOM 7524 C C . MET B 1 110 ? 6.887 -13.586 -14.781 1 97 110 MET B C 1
ATOM 7526 O O . MET B 1 110 ? 7.484 -14.414 -15.469 1 97 110 MET B O 1
ATOM 7530 N N . LEU B 1 111 ? 6.555 -12.367 -15.273 1 96.44 111 LEU B N 1
ATOM 7531 C CA . LEU B 1 111 ? 6.676 -12.047 -16.688 1 96.44 111 LEU B CA 1
ATOM 7532 C C . LEU B 1 111 ? 7.836 -11.094 -16.938 1 96.44 111 LEU B C 1
ATOM 7534 O O . LEU B 1 111 ? 8.586 -11.25 -17.906 1 96.44 111 LEU B O 1
ATOM 7538 N N . SER B 1 112 ? 7.945 -10.062 -16.094 1 93.69 112 SER B N 1
ATOM 7539 C CA . SER B 1 112 ? 9.016 -9.086 -16.219 1 93.69 112 SER B CA 1
ATOM 7540 C C . SER B 1 112 ? 9.25 -8.352 -14.891 1 93.69 112 SER B C 1
ATOM 7542 O O . SER B 1 112 ? 8.445 -8.469 -13.961 1 93.69 112 SER B O 1
ATOM 7544 N N . GLU B 1 113 ? 10.336 -7.559 -14.859 1 91.81 113 GLU B N 1
ATOM 7545 C CA . GLU B 1 113 ? 10.648 -6.766 -13.672 1 91.81 113 GLU B CA 1
ATOM 7546 C C . GLU B 1 113 ? 9.625 -5.66 -13.461 1 91.81 113 GLU B C 1
ATOM 7548 O O . GLU B 1 113 ? 9.391 -5.227 -12.328 1 91.81 113 GLU B O 1
ATOM 7553 N N . ALA B 1 114 ? 8.953 -5.262 -14.523 1 93 114 ALA B N 1
ATOM 7554 C CA . ALA B 1 114 ? 8.016 -4.145 -14.492 1 93 114 ALA B CA 1
ATOM 7555 C C . ALA B 1 114 ? 6.652 -4.59 -13.961 1 93 114 ALA B C 1
ATOM 7557 O O . ALA B 1 114 ? 5.785 -3.756 -13.688 1 93 114 ALA B O 1
ATOM 7558 N N . LEU B 1 115 ? 6.426 -5.879 -13.789 1 94.75 115 LEU B N 1
ATOM 7559 C CA . LEU B 1 115 ? 5.176 -6.434 -13.289 1 94.75 115 LEU B CA 1
ATOM 7560 C C . LEU B 1 115 ? 5.426 -7.352 -12.094 1 94.75 115 LEU B C 1
ATOM 7562 O O . LEU B 1 115 ? 5.32 -8.57 -12.211 1 94.75 115 LEU B O 1
ATOM 7566 N N . PRO B 1 116 ? 5.691 -6.762 -10.906 1 94.75 116 PRO B N 1
ATOM 7567 C CA . PRO B 1 116 ? 6.113 -7.547 -9.742 1 94.75 116 PRO B CA 1
ATOM 7568 C C . PRO B 1 116 ? 4.941 -8.203 -9.016 1 94.75 116 PRO B C 1
ATOM 7570 O O . PRO B 1 116 ? 4.723 -7.949 -7.832 1 94.75 116 PRO B O 1
ATOM 7573 N N . ILE B 1 117 ? 4.277 -9.18 -9.664 1 97.44 117 ILE B N 1
ATOM 7574 C CA . ILE B 1 117 ? 3.133 -9.875 -9.086 1 97.44 117 ILE B CA 1
ATOM 7575 C C . ILE B 1 117 ? 3.463 -11.359 -8.914 1 97.44 117 ILE B C 1
ATOM 7577 O O . ILE B 1 117 ? 2.625 -12.219 -9.188 1 97.44 117 ILE B O 1
ATOM 7581 N N . TYR B 1 118 ? 4.691 -11.609 -8.477 1 97.25 118 TYR B N 1
ATOM 7582 C CA . TYR B 1 118 ? 5.16 -12.977 -8.297 1 97.25 118 TYR B CA 1
ATOM 7583 C C . TYR B 1 118 ? 5.973 -13.117 -7.016 1 97.25 118 TYR B C 1
ATOM 7585 O O . TYR B 1 118 ? 6.527 -12.133 -6.516 1 97.25 118 TYR B O 1
ATOM 7593 N N . SER B 1 119 ? 6.062 -14.266 -6.496 1 94.44 119 SER B N 1
ATOM 7594 C CA . SER B 1 119 ? 6.832 -14.547 -5.293 1 94.44 119 SER B CA 1
ATOM 7595 C C . SER B 1 119 ? 7.98 -15.516 -5.582 1 94.44 119 SER B C 1
ATOM 7597 O O . SER B 1 119 ? 8.984 -15.523 -4.863 1 94.44 119 SER B O 1
ATOM 7599 N N . GLY B 1 120 ? 7.711 -16.5 -6.609 1 90.75 120 GLY B N 1
ATOM 7600 C CA . GLY B 1 120 ? 8.773 -17.484 -6.797 1 90.75 120 GLY B CA 1
ATOM 7601 C C . GLY B 1 120 ? 8.484 -18.469 -7.91 1 90.75 120 GLY B C 1
ATOM 7602 O O . GLY B 1 120 ? 8.125 -18.078 -9.023 1 90.75 120 GLY B O 1
ATOM 7603 N N . GLY B 1 121 ? 8.672 -19.797 -7.488 1 91.62 121 GLY B N 1
ATOM 7604 C CA . GLY B 1 121 ? 8.68 -20.875 -8.461 1 91.62 121 GLY B CA 1
ATOM 7605 C C . GLY B 1 121 ? 7.383 -20.984 -9.234 1 91.62 121 GLY B C 1
ATOM 7606 O O . GLY B 1 121 ? 7.391 -21.172 -10.453 1 91.62 121 GLY B O 1
ATOM 7607 N N . LEU B 1 122 ? 6.258 -20.875 -8.539 1 95.19 122 LEU B N 1
ATOM 7608 C CA . LEU B 1 122 ? 4.969 -21 -9.211 1 95.19 122 LEU B CA 1
ATOM 7609 C C . LEU B 1 122 ? 4.77 -19.891 -10.234 1 95.19 122 LEU B C 1
ATOM 7611 O O . LEU B 1 122 ? 4.246 -20.125 -11.32 1 95.19 122 LEU B O 1
ATOM 7615 N N . GLY B 1 123 ? 5.195 -18.688 -9.844 1 96.62 123 GLY B N 1
ATOM 7616 C CA . GLY B 1 123 ? 5.113 -17.578 -10.773 1 96.62 123 GLY B CA 1
ATOM 7617 C C . GLY B 1 123 ? 6.008 -17.734 -11.984 1 96.62 123 GLY B C 1
ATOM 7618 O O . GLY B 1 123 ? 5.629 -17.359 -13.094 1 96.62 123 GLY B O 1
ATOM 7619 N N . ASN B 1 124 ? 7.188 -18.25 -11.711 1 96.5 124 ASN B N 1
ATOM 7620 C CA . ASN B 1 124 ? 8.117 -18.5 -12.805 1 96.5 124 ASN B CA 1
ATOM 7621 C C . ASN B 1 124 ? 7.531 -19.484 -13.82 1 96.5 124 ASN B C 1
ATOM 7623 O O . ASN B 1 124 ? 7.578 -19.234 -15.023 1 96.5 124 ASN B O 1
ATOM 7627 N N . VAL B 1 125 ? 6.977 -20.562 -13.305 1 97.62 125 VAL B N 1
ATOM 7628 C CA . VAL B 1 125 ? 6.418 -21.578 -14.188 1 97.62 125 VAL B CA 1
ATOM 7629 C C . VAL B 1 125 ? 5.23 -21 -14.961 1 97.62 125 VAL B C 1
ATOM 7631 O O . VAL B 1 125 ? 5.109 -21.203 -16.172 1 97.62 125 VAL B O 1
ATOM 7634 N N . ALA B 1 126 ? 4.367 -20.281 -14.273 1 98.38 126 ALA B N 1
ATOM 7635 C CA . ALA B 1 126 ? 3.205 -19.688 -14.922 1 98.38 126 ALA B CA 1
ATOM 7636 C C . ALA B 1 126 ? 3.631 -18.688 -16 1 98.38 126 ALA B C 1
ATOM 7638 O O . ALA B 1 126 ? 3.059 -18.672 -17.094 1 98.38 126 ALA B O 1
ATOM 7639 N N . GLY B 1 127 ? 4.641 -17.875 -15.664 1 97.56 127 GLY B N 1
ATOM 7640 C CA . GLY B 1 127 ? 5.145 -16.922 -16.641 1 97.56 127 GLY B CA 1
ATOM 7641 C C . GLY B 1 127 ? 5.777 -17.578 -17.844 1 97.56 127 GLY B C 1
ATOM 7642 O O . GLY B 1 127 ? 5.488 -17.203 -18.984 1 97.56 127 GLY B O 1
ATOM 7643 N N . ASP B 1 128 ? 6.617 -18.547 -17.672 1 97.12 128 ASP B N 1
ATOM 7644 C CA . ASP B 1 128 ? 7.324 -19.219 -18.75 1 97.12 128 ASP B CA 1
ATOM 7645 C C . ASP B 1 128 ? 6.348 -19.984 -19.656 1 97.12 128 ASP B C 1
ATOM 7647 O O . ASP B 1 128 ? 6.516 -20.016 -20.875 1 97.12 128 ASP B O 1
ATOM 7651 N N . GLN B 1 129 ? 5.406 -20.625 -19.016 1 97.88 129 GLN B N 1
ATOM 7652 C CA . GLN B 1 129 ? 4.41 -21.344 -19.797 1 97.88 129 GLN B CA 1
ATOM 7653 C C . GLN B 1 129 ? 3.588 -20.375 -20.656 1 97.88 129 GLN B C 1
ATOM 7655 O O . GLN B 1 129 ? 3.279 -20.672 -21.812 1 97.88 129 GLN B O 1
ATOM 7660 N N . LEU B 1 130 ? 3.205 -19.266 -20.062 1 98 130 LEU B N 1
ATOM 7661 C CA . LEU B 1 130 ? 2.408 -18.281 -20.797 1 98 130 LEU B CA 1
ATOM 7662 C C . LEU B 1 130 ? 3.197 -17.703 -21.969 1 98 130 LEU B C 1
ATOM 7664 O O . LEU B 1 130 ? 2.648 -17.5 -23.062 1 98 130 LEU B O 1
ATOM 7668 N N . LYS B 1 131 ? 4.445 -17.438 -21.797 1 95.81 131 LYS B N 1
ATOM 7669 C CA . LYS B 1 131 ? 5.316 -16.938 -22.859 1 95.81 131 LYS B CA 1
ATOM 7670 C C . LYS B 1 131 ? 5.488 -17.984 -23.953 1 95.81 131 LYS B C 1
ATOM 7672 O O . LYS B 1 131 ? 5.383 -17.672 -25.141 1 95.81 131 LYS B O 1
ATOM 7677 N N . ALA B 1 132 ? 5.75 -19.203 -23.562 1 95.56 132 ALA B N 1
ATOM 7678 C CA . ALA B 1 132 ? 5.914 -20.281 -24.531 1 95.56 132 ALA B CA 1
ATOM 7679 C C . ALA B 1 132 ? 4.629 -20.516 -25.312 1 95.56 132 ALA B C 1
ATOM 7681 O O . ALA B 1 132 ? 4.668 -20.797 -26.516 1 95.56 132 ALA B O 1
ATOM 7682 N N . ALA B 1 133 ? 3.521 -20.453 -24.594 1 97.5 133 ALA B N 1
ATOM 7683 C CA . ALA B 1 133 ? 2.238 -20.594 -25.281 1 97.5 133 ALA B CA 1
ATOM 7684 C C . ALA B 1 133 ? 2.07 -19.531 -26.359 1 97.5 133 ALA B C 1
ATOM 7686 O O . ALA B 1 133 ? 1.553 -19.812 -27.438 1 97.5 133 ALA B O 1
ATOM 7687 N N . SER B 1 134 ? 2.453 -18.344 -26.047 1 95.31 134 SER B N 1
ATOM 7688 C CA . SER B 1 134 ? 2.414 -17.281 -27.031 1 95.31 134 SER B CA 1
ATOM 7689 C C . SER B 1 134 ? 3.307 -17.594 -28.234 1 95.31 134 SER B C 1
ATOM 7691 O O . SER B 1 134 ? 2.889 -17.453 -29.375 1 95.31 134 SER B O 1
ATOM 7693 N N . ASP B 1 135 ? 4.531 -18.062 -27.969 1 91.69 135 ASP B N 1
ATOM 7694 C CA . ASP B 1 135 ? 5.477 -18.391 -29.031 1 91.69 135 ASP B CA 1
ATOM 7695 C C . ASP B 1 135 ? 4.926 -19.484 -29.938 1 91.69 135 ASP B C 1
ATOM 7697 O O . ASP B 1 135 ? 5.109 -19.438 -31.156 1 91.69 135 ASP B O 1
ATOM 7701 N N . LEU B 1 136 ? 4.266 -20.438 -29.344 1 94.12 136 LEU B N 1
ATOM 7702 C CA . LEU B 1 136 ? 3.76 -21.578 -30.078 1 94.12 136 LEU B CA 1
ATOM 7703 C C . LEU B 1 136 ? 2.398 -21.281 -30.688 1 94.12 136 LEU B C 1
ATOM 7705 O O . LEU B 1 136 ? 1.904 -22.047 -31.516 1 94.12 136 LEU B O 1
ATOM 7709 N N . GLY B 1 137 ? 1.805 -20.156 -30.281 1 95.25 137 GLY B N 1
ATOM 7710 C CA . GLY B 1 137 ? 0.514 -19.75 -30.812 1 95.25 137 GLY B CA 1
ATOM 7711 C C . GLY B 1 137 ? -0.654 -20.469 -30.156 1 95.25 137 GLY B C 1
ATOM 7712 O O . GLY B 1 137 ? -1.756 -20.5 -30.719 1 95.25 137 GLY B O 1
ATOM 7713 N N . VAL B 1 138 ? -0.43 -21.156 -29.016 1 97.69 138 VAL B N 1
ATOM 7714 C CA . VAL B 1 138 ? -1.521 -21.812 -28.297 1 97.69 138 VAL B CA 1
ATOM 7715 C C . VAL B 1 138 ? -2.434 -20.75 -27.672 1 97.69 138 VAL B C 1
ATOM 7717 O O . VAL B 1 138 ? -1.964 -19.844 -26.984 1 97.69 138 VAL B O 1
ATOM 7720 N N . PRO B 1 139 ? -3.727 -20.781 -27.906 1 98.31 139 PRO B N 1
ATOM 7721 C CA . PRO B 1 139 ? -4.629 -19.719 -27.438 1 98.31 139 PRO B CA 1
ATOM 7722 C C . PRO B 1 139 ? -4.926 -19.812 -25.953 1 98.31 139 PRO B C 1
ATOM 7724 O O . PRO B 1 139 ? -5.98 -20.312 -25.547 1 98.31 139 PRO B O 1
ATOM 7727 N N . VAL B 1 140 ? -4.113 -19.219 -25.156 1 98.5 140 VAL B N 1
ATOM 7728 C CA . VAL B 1 140 ? -4.25 -19.219 -23.703 1 98.5 140 VAL B CA 1
ATOM 7729 C C . VAL B 1 140 ? -4.621 -17.828 -23.219 1 98.5 140 VAL B C 1
ATOM 7731 O O . VAL B 1 140 ? -4.039 -16.828 -23.672 1 98.5 140 VAL B O 1
ATOM 7734 N N . THR B 1 141 ? -5.633 -17.703 -22.422 1 98.62 141 THR B N 1
ATOM 7735 C CA . THR B 1 141 ? -5.91 -16.5 -21.641 1 98.62 141 THR B CA 1
ATOM 7736 C C . THR B 1 141 ? -5.617 -16.75 -20.156 1 98.62 141 THR B C 1
ATOM 7738 O O . THR B 1 141 ? -6.289 -17.562 -19.516 1 98.62 141 THR B O 1
ATOM 7741 N N . ALA B 1 142 ? -4.641 -16.062 -19.641 1 98.75 142 ALA B N 1
ATOM 7742 C CA . ALA B 1 142 ? -4.262 -16.234 -18.25 1 98.75 142 ALA B CA 1
ATOM 7743 C C . ALA B 1 142 ? -5.109 -15.359 -17.328 1 98.75 142 ALA B C 1
ATOM 7745 O O . ALA B 1 142 ? -5.566 -14.281 -17.734 1 98.75 142 ALA B O 1
ATOM 7746 N N . VAL B 1 143 ? -5.387 -15.805 -16.125 1 98.81 143 VAL B N 1
ATOM 7747 C CA . VAL B 1 143 ? -6.164 -15.062 -15.141 1 98.81 143 VAL B CA 1
ATOM 7748 C C . VAL B 1 143 ? -5.426 -15.062 -13.797 1 98.81 143 VAL B C 1
ATOM 7750 O O . VAL B 1 143 ? -5.031 -16.125 -13.297 1 98.81 143 VAL B O 1
ATOM 7753 N N . GLY B 1 144 ? -5.168 -13.938 -13.289 1 98.62 144 GLY B N 1
ATOM 7754 C CA . GLY B 1 144 ? -4.5 -13.805 -12.008 1 98.62 144 GLY B CA 1
ATOM 7755 C C . GLY B 1 144 ? -4.988 -12.609 -11.203 1 98.62 144 GLY B C 1
ATOM 7756 O O . GLY B 1 144 ? -6.117 -12.148 -11.391 1 98.62 144 GLY B O 1
ATOM 7757 N N . MET B 1 145 ? -4.234 -12.188 -10.203 1 98.5 145 MET B N 1
ATOM 7758 C CA . MET B 1 145 ? -4.551 -11.078 -9.305 1 98.5 145 MET B CA 1
ATOM 7759 C C . MET B 1 145 ? -3.588 -9.914 -9.516 1 98.5 145 MET B C 1
ATOM 7761 O O . MET B 1 145 ? -2.391 -10.125 -9.727 1 98.5 145 MET B O 1
ATOM 7765 N N . LEU B 1 146 ? -4.117 -8.688 -9.539 1 98.25 146 LEU B N 1
ATOM 7766 C CA . LEU B 1 146 ? -3.25 -7.52 -9.523 1 98.25 146 LEU B CA 1
ATOM 7767 C C . LEU B 1 146 ? -2.818 -7.172 -8.102 1 98.25 146 LEU B C 1
ATOM 7769 O O . LEU B 1 146 ? -3.455 -6.355 -7.441 1 98.25 146 LEU B O 1
ATOM 7773 N N . TRP B 1 147 ? -1.757 -7.672 -7.66 1 97.94 147 TRP B N 1
ATOM 7774 C CA . TRP B 1 147 ? -1.27 -7.48 -6.301 1 97.94 147 TRP B CA 1
ATOM 7775 C C . TRP B 1 147 ? -0.705 -6.074 -6.117 1 97.94 147 TRP B C 1
ATOM 7777 O O . TRP B 1 147 ? 0.261 -5.695 -6.781 1 97.94 147 TRP B O 1
ATOM 7787 N N . GLN B 1 148 ? -1.195 -5.375 -5.121 1 97 148 GLN B N 1
ATOM 7788 C CA . GLN B 1 148 ? -0.816 -3.984 -4.895 1 97 148 GLN B CA 1
ATOM 7789 C C . GLN B 1 148 ? 0.617 -3.881 -4.383 1 97 148 GLN B C 1
ATOM 7791 O O . GLN B 1 148 ? 1.298 -2.883 -4.625 1 97 148 GLN B O 1
ATOM 7796 N N . HIS B 1 149 ? 1.09 -4.887 -3.633 1 96.94 149 HIS B N 1
ATOM 7797 C CA . HIS B 1 149 ? 2.438 -4.875 -3.074 1 96.94 149 HIS B CA 1
ATOM 7798 C C . HIS B 1 149 ? 3.289 -5.992 -3.662 1 96.94 149 HIS B C 1
ATOM 7800 O O . HIS B 1 149 ? 4.504 -6.035 -3.445 1 96.94 149 HIS B O 1
ATOM 7806 N N . GLY B 1 150 ? 2.623 -6.879 -4.418 1 96.31 150 GLY B N 1
ATOM 7807 C CA . GLY B 1 150 ? 3.328 -8.109 -4.758 1 96.31 150 GLY B CA 1
ATOM 7808 C C . GLY B 1 150 ? 3.674 -8.953 -3.545 1 96.31 150 GLY B C 1
ATOM 7809 O O . GLY B 1 150 ? 2.871 -9.07 -2.617 1 96.31 150 GLY B O 1
ATOM 7810 N N . TYR B 1 151 ? 4.719 -9.633 -3.48 1 95.62 151 TYR B N 1
ATOM 7811 C CA . TYR B 1 151 ? 5.164 -10.422 -2.334 1 95.62 151 TYR B CA 1
ATOM 7812 C C . TYR B 1 151 ? 5.762 -9.516 -1.259 1 95.62 151 TYR B C 1
ATOM 7814 O O . TYR B 1 151 ? 5.039 -8.984 -0.411 1 95.62 151 TYR B O 1
ATOM 7822 N N . PHE B 1 152 ? 6.812 -9.172 -1.056 1 96.44 152 PHE B N 1
ATOM 7823 C CA . PHE B 1 152 ? 7.523 -8.164 -0.274 1 96.44 152 PHE B CA 1
ATOM 7824 C C . PHE B 1 152 ? 8.922 -7.934 -0.832 1 96.44 152 PHE B C 1
ATOM 7826 O O . PHE B 1 152 ? 9.422 -8.742 -1.617 1 96.44 152 PHE B O 1
ATOM 7833 N N . ARG B 1 153 ? 9.461 -6.805 -0.617 1 96.62 153 ARG B N 1
ATOM 7834 C CA . ARG B 1 153 ? 10.867 -6.52 -0.889 1 96.62 153 ARG B CA 1
ATOM 7835 C C . ARG B 1 153 ? 11.727 -6.777 0.344 1 96.62 153 ARG B C 1
ATOM 7837 O O . ARG B 1 153 ? 11.336 -6.449 1.464 1 96.62 153 ARG B O 1
ATOM 7844 N N . GLN B 1 154 ? 12.812 -7.387 0.158 1 96.56 154 GLN B N 1
ATOM 7845 C CA . GLN B 1 154 ? 13.672 -7.816 1.261 1 96.56 154 GLN B CA 1
ATOM 7846 C C . GLN B 1 154 ? 14.758 -6.789 1.548 1 96.56 154 GLN B C 1
ATOM 7848 O O . GLN B 1 154 ? 15.359 -6.238 0.623 1 96.56 154 GLN B O 1
ATOM 7853 N N . SER B 1 155 ? 14.875 -6.441 2.738 1 94.5 155 SER B N 1
ATOM 7854 C CA . SER B 1 155 ? 16.016 -5.68 3.244 1 94.5 155 SER B CA 1
ATOM 7855 C C . SER B 1 155 ? 16.688 -6.402 4.406 1 94.5 155 SER B C 1
ATOM 7857 O O . SER B 1 155 ? 16.016 -6.98 5.262 1 94.5 155 SER B O 1
ATOM 7859 N N . ILE B 1 156 ? 18 -6.5 4.332 1 94.56 156 ILE B N 1
ATOM 7860 C CA . ILE B 1 156 ? 18.734 -7.109 5.434 1 94.56 156 ILE B CA 1
ATOM 7861 C C . ILE B 1 156 ? 19.281 -6.023 6.359 1 94.56 156 ILE B C 1
ATOM 7863 O O . ILE B 1 156 ? 20.156 -5.254 5.969 1 94.56 156 ILE B O 1
ATOM 7867 N N . GLY B 1 157 ? 18.828 -5.996 7.559 1 86.88 157 GLY B N 1
ATOM 7868 C CA . GLY B 1 157 ? 19.25 -4.988 8.516 1 86.88 157 GLY B CA 1
ATOM 7869 C C . GLY B 1 157 ? 20.688 -5.176 8.984 1 86.88 157 GLY B C 1
ATOM 7870 O O . GLY B 1 157 ? 21.312 -6.188 8.68 1 86.88 157 GLY B O 1
ATOM 7871 N N . PRO B 1 158 ? 21.125 -4.172 9.742 1 82.88 158 PRO B N 1
ATOM 7872 C CA . PRO B 1 158 ? 22.5 -4.273 10.273 1 82.88 158 PRO B CA 1
ATOM 7873 C C . PRO B 1 158 ? 22.672 -5.48 11.195 1 82.88 158 PRO B C 1
ATOM 7875 O O . PRO B 1 158 ? 23.797 -5.977 11.344 1 82.88 158 PRO B O 1
ATOM 7878 N N . ASP B 1 159 ? 21.625 -6.012 11.672 1 87.06 159 ASP B N 1
ATOM 7879 C CA . ASP B 1 159 ? 21.672 -7.164 12.562 1 87.06 159 ASP B CA 1
ATOM 7880 C C . ASP B 1 159 ? 21.641 -8.477 11.781 1 87.06 159 ASP B C 1
ATOM 7882 O O . ASP B 1 159 ? 21.656 -9.555 12.367 1 87.06 159 ASP B O 1
ATOM 7886 N N . GLY B 1 160 ? 21.609 -8.375 10.523 1 90.5 160 GLY B N 1
ATOM 7887 C CA . GLY B 1 160 ? 21.609 -9.555 9.68 1 90.5 160 GLY B CA 1
ATOM 7888 C C . GLY B 1 160 ? 20.234 -10.172 9.5 1 90.5 160 GLY B C 1
ATOM 7889 O O . GLY B 1 160 ? 20.094 -11.219 8.867 1 90.5 160 GLY B O 1
ATOM 7890 N N . ARG B 1 161 ? 19.297 -9.484 10.055 1 93.56 161 ARG B N 1
ATOM 7891 C CA . ARG B 1 161 ? 17.953 -10.047 10 1 93.56 161 ARG B CA 1
ATOM 7892 C C . ARG B 1 161 ? 17.188 -9.508 8.797 1 93.56 161 ARG B C 1
ATOM 7894 O O . ARG B 1 161 ? 17.328 -8.336 8.445 1 93.56 161 ARG B O 1
ATOM 7901 N N . GLN B 1 162 ? 16.312 -10.375 8.164 1 96 162 GLN B N 1
ATOM 7902 C CA . GLN B 1 162 ? 15.453 -10.008 7.043 1 96 162 GLN B CA 1
ATOM 7903 C C . GLN B 1 162 ? 14.312 -9.109 7.496 1 96 162 GLN B C 1
ATOM 7905 O O . GLN B 1 162 ? 13.672 -9.367 8.516 1 96 162 GLN B O 1
ATOM 7910 N N . GLN B 1 163 ? 14.133 -8.039 6.809 1 94.75 163 GLN B N 1
ATOM 7911 C CA . GLN B 1 163 ? 12.961 -7.176 6.949 1 94.75 163 GLN B CA 1
ATOM 7912 C C . GLN B 1 163 ? 12.117 -7.176 5.676 1 94.75 163 GLN B C 1
ATOM 7914 O O . GLN B 1 163 ? 12.656 -7.086 4.57 1 94.75 163 GLN B O 1
ATOM 7919 N N . ALA B 1 164 ? 10.836 -7.379 5.879 1 96.38 164 ALA B N 1
ATOM 7920 C CA . ALA B 1 164 ? 9.914 -7.352 4.742 1 96.38 164 ALA B CA 1
ATOM 7921 C C . ALA B 1 164 ? 9.352 -5.953 4.523 1 96.38 164 ALA B C 1
ATOM 7923 O O . ALA B 1 164 ? 8.734 -5.379 5.422 1 96.38 164 ALA B O 1
ATOM 7924 N N . LEU B 1 165 ? 9.633 -5.355 3.363 1 96.56 165 LEU B N 1
ATOM 7925 C CA . LEU B 1 165 ? 9.125 -4.039 2.984 1 96.56 165 LEU B CA 1
ATOM 7926 C C . LEU B 1 165 ? 8.031 -4.164 1.926 1 96.56 165 LEU B C 1
ATOM 7928 O O . LEU B 1 165 ? 8.102 -5.031 1.053 1 96.56 165 LEU B O 1
ATOM 7932 N N . TYR B 1 166 ? 7.016 -3.311 1.96 1 96.44 166 TYR B N 1
ATOM 7933 C CA . TYR B 1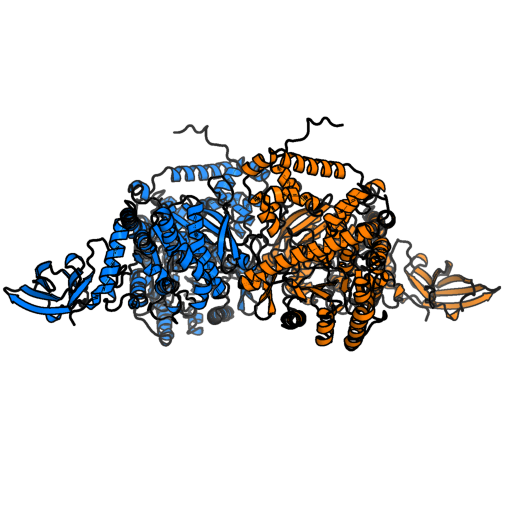 166 ? 5.871 -3.436 1.067 1 96.44 166 TYR B CA 1
ATOM 7934 C C . TYR B 1 166 ? 5.617 -2.133 0.318 1 96.44 166 TYR B C 1
ATOM 7936 O O . TYR B 1 166 ? 4.566 -1.511 0.475 1 96.44 166 TYR B O 1
ATOM 7944 N N . PRO B 1 167 ? 6.543 -1.678 -0.559 1 96.06 167 PRO B N 1
ATOM 7945 C CA . PRO B 1 167 ? 6.223 -0.521 -1.398 1 96.06 167 PRO B CA 1
ATOM 7946 C C . PRO B 1 167 ? 5.039 -0.776 -2.328 1 96.06 167 PRO B C 1
ATOM 7948 O O . PRO B 1 167 ? 4.75 -1.928 -2.668 1 96.06 167 PRO B O 1
ATOM 7951 N N . VAL B 1 168 ? 4.363 0.243 -2.777 1 96.75 168 VAL B N 1
ATOM 7952 C CA . VAL B 1 168 ? 3.146 0.136 -3.576 1 96.75 168 VAL B CA 1
ATOM 7953 C C . VAL B 1 168 ? 3.508 0.022 -5.055 1 96.75 168 VAL B C 1
ATOM 7955 O O . VAL B 1 168 ? 4.398 0.724 -5.539 1 96.75 168 VAL B O 1
ATOM 7958 N N . ASN B 1 169 ? 2.877 -0.893 -5.707 1 95.06 169 ASN B N 1
ATOM 7959 C CA . ASN B 1 169 ? 2.926 -0.962 -7.164 1 95.06 169 ASN B CA 1
ATOM 7960 C C . ASN B 1 169 ? 1.886 -0.046 -7.805 1 95.06 169 ASN B C 1
ATOM 7962 O O . ASN B 1 169 ? 0.74 -0.449 -8.008 1 95.06 169 ASN B O 1
ATOM 7966 N N . ASP B 1 170 ? 2.33 1.084 -8.164 1 92.56 170 ASP B N 1
ATOM 7967 C CA . ASP B 1 170 ? 1.422 2.049 -8.773 1 92.56 170 ASP B CA 1
ATOM 7968 C C . ASP B 1 170 ? 1.012 1.607 -10.172 1 92.56 170 ASP B C 1
ATOM 7970 O O . ASP B 1 170 ? 1.866 1.365 -11.031 1 92.56 170 ASP B O 1
ATOM 7974 N N . THR B 1 171 ? -0.278 1.516 -10.43 1 92.19 171 THR B N 1
ATOM 7975 C CA . THR B 1 171 ? -0.806 0.993 -11.688 1 92.19 171 THR B CA 1
ATOM 7976 C C . THR B 1 171 ? -0.372 1.866 -12.859 1 92.19 171 THR B C 1
ATOM 7978 O O . THR B 1 171 ? -0.338 1.405 -14 1 92.19 171 THR B O 1
ATOM 7981 N N . ARG B 1 172 ? 0.045 3.119 -12.609 1 88.94 172 ARG B N 1
ATOM 7982 C CA . ARG B 1 172 ? 0.511 4.008 -13.672 1 88.94 172 ARG B CA 1
ATOM 7983 C C . ARG B 1 172 ? 1.918 3.633 -14.117 1 88.94 172 ARG B C 1
ATOM 7985 O O . ARG B 1 172 ? 2.359 4.039 -15.195 1 88.94 172 ARG B O 1
ATOM 7992 N N . GLN B 1 173 ? 2.537 2.893 -13.273 1 89.19 173 GLN B N 1
ATOM 7993 C CA . GLN B 1 173 ? 3.938 2.57 -13.531 1 89.19 173 GLN B CA 1
ATOM 7994 C C . GLN B 1 173 ? 4.09 1.14 -14.039 1 89.19 173 GLN B C 1
ATOM 7996 O O . GLN B 1 173 ? 5.207 0.651 -14.211 1 89.19 173 GLN B O 1
ATOM 8001 N N . MET B 1 174 ? 3.027 0.414 -14.281 1 92.94 174 MET B N 1
ATOM 8002 C CA . MET B 1 174 ? 3.033 -0.976 -14.734 1 92.94 174 MET B CA 1
ATOM 8003 C C . MET B 1 174 ? 2.561 -1.083 -16.172 1 92.94 174 MET B C 1
ATOM 8005 O O . MET B 1 174 ? 1.785 -0.248 -16.641 1 92.94 174 MET B O 1
ATOM 8009 N N . PRO B 1 175 ? 3.07 -2.02 -16.891 1 94.06 175 PRO B N 1
ATOM 8010 C CA . PRO B 1 175 ? 2.619 -2.236 -18.281 1 94.06 175 PRO B CA 1
ATOM 8011 C C . PRO B 1 175 ? 1.276 -2.959 -18.344 1 94.06 175 PRO B C 1
ATOM 8013 O O . PRO B 1 175 ? 1.19 -4.055 -18.906 1 94.06 175 PRO B O 1
ATOM 8016 N N . ILE B 1 176 ? 0.213 -2.357 -17.766 1 95.81 176 ILE B N 1
ATOM 8017 C CA . ILE B 1 176 ? -1.141 -2.902 -17.766 1 95.81 176 ILE B CA 1
ATOM 8018 C C . ILE B 1 176 ? -2.129 -1.829 -18.203 1 95.81 176 ILE B C 1
ATOM 8020 O O . ILE B 1 176 ? -1.804 -0.639 -18.219 1 95.81 176 ILE B O 1
ATOM 8024 N N . GLU B 1 177 ? -3.217 -2.217 -18.641 1 93.69 177 GLU B N 1
ATOM 8025 C CA . GLU B 1 177 ? -4.316 -1.338 -19.031 1 93.69 177 GLU B CA 1
ATOM 8026 C C . GLU B 1 177 ? -5.656 -1.877 -18.531 1 93.69 177 GLU B C 1
ATOM 8028 O O . GLU B 1 177 ? -5.789 -3.076 -18.281 1 93.69 177 GLU B O 1
ATOM 8033 N N . PRO B 1 178 ? -6.602 -1.034 -18.328 1 93.38 178 PRO B N 1
ATOM 8034 C CA . PRO B 1 178 ? -7.922 -1.539 -17.938 1 93.38 178 PRO B CA 1
ATOM 8035 C C . PRO B 1 178 ? -8.516 -2.49 -18.984 1 93.38 178 PRO B C 1
ATOM 8037 O O . PRO B 1 178 ? -8.344 -2.275 -20.188 1 93.38 178 PRO B O 1
ATOM 8040 N N . LEU B 1 179 ? -9.102 -3.527 -18.5 1 95.75 179 LEU B N 1
ATOM 8041 C CA . LEU B 1 179 ? -9.875 -4.402 -19.375 1 95.75 179 LEU B CA 1
ATOM 8042 C C . LEU B 1 179 ? -11.227 -3.771 -19.703 1 95.75 179 LEU B C 1
ATOM 8044 O O . LEU B 1 179 ? -11.891 -3.215 -18.828 1 95.75 179 LEU B O 1
ATOM 8048 N N . HIS B 1 180 ? -11.594 -3.797 -20.953 1 92.38 180 HIS B N 1
ATOM 8049 C CA . HIS B 1 180 ? -12.836 -3.166 -21.359 1 92.38 180 HIS B CA 1
ATOM 8050 C C . HIS B 1 180 ? -13.867 -4.207 -21.797 1 92.38 180 HIS B C 1
ATOM 8052 O O . HIS B 1 180 ? -13.5 -5.281 -22.281 1 92.38 180 HIS B O 1
ATOM 8058 N N . ASP B 1 181 ? -15.078 -3.896 -21.531 1 87.06 181 ASP B N 1
ATOM 8059 C CA . ASP B 1 181 ? -16.141 -4.746 -22.047 1 87.06 181 ASP B CA 1
ATOM 8060 C C . ASP B 1 181 ? -16.453 -4.406 -23.5 1 87.06 181 ASP B C 1
ATOM 8062 O O . ASP B 1 181 ? -15.703 -3.674 -24.156 1 87.06 181 ASP B O 1
ATOM 8066 N N . ALA B 1 182 ? -17.516 -5.008 -24.016 1 82.25 182 ALA B N 1
ATOM 8067 C CA . ALA B 1 182 ? -17.859 -4.867 -25.438 1 82.25 182 ALA B CA 1
ATOM 8068 C C . ALA B 1 182 ? -18.266 -3.43 -25.766 1 82.25 182 ALA B C 1
ATOM 8070 O O . ALA B 1 182 ? -18.094 -2.975 -26.891 1 82.25 182 ALA B O 1
ATOM 8071 N N . SER B 1 183 ? -18.703 -2.662 -24.75 1 79.5 183 SER B N 1
ATOM 8072 C CA . SER B 1 183 ? -19.125 -1.281 -24.953 1 79.5 183 SER B CA 1
ATOM 8073 C C . SER B 1 183 ? -17.953 -0.316 -24.828 1 79.5 183 SER B C 1
ATOM 8075 O O . SER B 1 183 ? -18.094 0.872 -25.125 1 79.5 183 SER B O 1
ATOM 8077 N N . GLY B 1 184 ? -16.766 -0.872 -24.453 1 80.94 184 GLY B N 1
ATOM 8078 C CA . GLY B 1 184 ? -15.594 -0.033 -24.297 1 80.94 184 GLY B CA 1
ATOM 8079 C C . GLY B 1 184 ? -15.422 0.503 -22.875 1 80.94 184 GLY B C 1
ATOM 8080 O O . GLY B 1 184 ? -14.469 1.224 -22.594 1 80.94 184 GLY B O 1
ATOM 8081 N N . ALA B 1 185 ? -16.312 0.17 -22 1 83.81 185 ALA B N 1
ATOM 8082 C CA . ALA B 1 185 ? -16.219 0.594 -20.609 1 83.81 185 ALA B CA 1
ATOM 8083 C C . ALA B 1 185 ? -15.234 -0.284 -19.844 1 83.81 185 ALA B C 1
ATOM 8085 O O . ALA B 1 185 ? -15.172 -1.496 -20.062 1 83.81 185 ALA B O 1
ATOM 8086 N N . PRO B 1 186 ? -14.461 0.384 -18.969 1 89.5 186 PRO B N 1
ATOM 8087 C CA . PRO B 1 186 ? -13.641 -0.465 -18.109 1 89.5 186 PRO B CA 1
ATOM 8088 C C . PRO B 1 186 ? -14.469 -1.513 -17.359 1 89.5 186 PRO B C 1
ATOM 8090 O O . PRO B 1 186 ? -15.523 -1.194 -16.812 1 89.5 186 PRO B O 1
ATOM 8093 N N . LEU B 1 187 ? -14.031 -2.688 -17.453 1 94.38 187 LEU B N 1
ATOM 8094 C CA . LEU B 1 187 ? -14.781 -3.809 -16.891 1 94.38 187 LEU B CA 1
ATOM 8095 C C . LEU B 1 187 ? -14.773 -3.771 -15.367 1 94.38 187 LEU B C 1
ATOM 8097 O O . LEU B 1 187 ? -13.703 -3.674 -14.75 1 94.38 187 LEU B O 1
ATOM 8101 N N . ARG B 1 188 ? -15.906 -3.73 -14.828 1 92.38 188 ARG B N 1
ATOM 8102 C CA . ARG B 1 188 ? -16.156 -3.766 -13.391 1 92.38 188 ARG B CA 1
ATOM 8103 C C . ARG B 1 188 ? -17.328 -4.691 -13.062 1 92.38 188 ARG B C 1
ATOM 8105 O O . ARG B 1 188 ? -18.391 -4.613 -13.695 1 92.38 188 ARG B O 1
ATOM 8112 N N . LEU B 1 189 ? -17.141 -5.672 -12.18 1 94.19 189 LEU B N 1
ATOM 8113 C CA . LEU B 1 189 ? -18.25 -6.57 -11.852 1 94.19 189 LEU B CA 1
ATOM 8114 C C . LEU B 1 189 ? -18.359 -6.746 -10.336 1 94.19 189 LEU B C 1
ATOM 8116 O O . LEU B 1 189 ? -17.422 -6.457 -9.602 1 94.19 189 LEU B O 1
ATOM 8120 N N . ALA B 1 190 ? -19.5 -7.148 -9.891 1 93.44 190 ALA B N 1
ATOM 8121 C CA . ALA B 1 190 ? -19.766 -7.32 -8.469 1 93.44 190 ALA B CA 1
ATOM 8122 C C . ALA B 1 190 ? -19.828 -8.797 -8.094 1 93.44 190 ALA B C 1
ATOM 8124 O O . ALA B 1 190 ? -20.344 -9.617 -8.852 1 93.44 190 ALA B O 1
ATOM 8125 N N . ILE B 1 191 ? -19.219 -9.133 -7 1 93.75 191 ILE B N 1
ATOM 8126 C CA . ILE B 1 191 ? -19.406 -10.461 -6.426 1 93.75 191 ILE B CA 1
ATOM 8127 C C . ILE B 1 191 ? -19.859 -10.336 -4.973 1 93.75 191 ILE B C 1
ATOM 8129 O O . ILE B 1 191 ? -19.734 -9.266 -4.367 1 93.75 191 ILE B O 1
ATOM 8133 N N . GLN B 1 192 ? -20.391 -11.406 -4.469 1 90 192 GLN B N 1
ATOM 8134 C CA . GLN B 1 192 ? -20.953 -11.375 -3.119 1 90 192 GLN B CA 1
ATOM 8135 C C . GLN B 1 192 ? -20.016 -12.047 -2.121 1 90 192 GLN B C 1
ATOM 8137 O O . GLN B 1 192 ? -19.531 -13.156 -2.363 1 90 192 GLN B O 1
ATOM 8142 N N . LEU B 1 193 ? -19.625 -11.398 -1.074 1 87.5 193 LEU B N 1
ATOM 8143 C CA . LEU B 1 193 ? -19.031 -11.945 0.143 1 87.5 193 LEU B CA 1
ATOM 8144 C C . LEU B 1 193 ? -20.047 -11.914 1.293 1 87.5 193 LEU B C 1
ATOM 8146 O O . LEU B 1 193 ? -21.094 -11.297 1.182 1 87.5 193 LEU B O 1
ATOM 8150 N N . PRO B 1 194 ? -19.766 -12.695 2.354 1 81.75 194 PRO B N 1
ATOM 8151 C CA . PRO B 1 194 ? -20.734 -12.672 3.455 1 81.75 194 PRO B CA 1
ATOM 8152 C C . PRO B 1 194 ? -21.094 -11.258 3.902 1 81.75 194 PRO B C 1
ATOM 8154 O O . PRO B 1 194 ? -20.219 -10.523 4.375 1 81.75 194 PRO B O 1
ATOM 8157 N N . GLY B 1 195 ? -22.297 -10.938 3.693 1 74.81 195 GLY B N 1
ATOM 8158 C CA . GLY B 1 195 ? -22.828 -9.703 4.246 1 74.81 195 GLY B CA 1
ATOM 8159 C C . GLY B 1 195 ? -22.562 -8.492 3.377 1 74.81 195 GLY B C 1
ATOM 8160 O O . GLY B 1 195 ? -23 -7.383 3.699 1 74.81 195 GLY B O 1
ATOM 8161 N N . LEU B 1 196 ? -21.812 -8.719 2.316 1 82.62 196 LEU B N 1
ATOM 8162 C CA . LEU B 1 196 ? -21.547 -7.516 1.537 1 82.62 196 LEU B CA 1
ATOM 8163 C C . LEU B 1 196 ? -21.281 -7.859 0.076 1 82.62 196 LEU B C 1
ATOM 8165 O O . LEU B 1 196 ? -20.828 -8.969 -0.233 1 82.62 196 LEU B O 1
ATOM 8169 N N . GLN B 1 197 ? -21.625 -6.938 -0.753 1 89.38 197 GLN B N 1
ATOM 8170 C CA . GLN B 1 197 ? -21.25 -6.961 -2.164 1 89.38 197 GLN B CA 1
ATOM 8171 C C . GLN B 1 197 ? -19.984 -6.16 -2.414 1 89.38 197 GLN B C 1
ATOM 8173 O O . GLN B 1 197 ? -19.828 -5.055 -1.895 1 89.38 197 GLN B O 1
ATOM 8178 N N . ILE B 1 198 ? -18.984 -6.797 -3.123 1 93.56 198 ILE B N 1
ATOM 8179 C CA . ILE B 1 198 ? -17.75 -6.062 -3.406 1 93.56 198 ILE B CA 1
ATOM 8180 C C . ILE B 1 198 ? -17.578 -5.914 -4.918 1 93.56 198 ILE B C 1
ATOM 8182 O O . ILE B 1 198 ? -18.109 -6.711 -5.691 1 93.56 198 ILE B O 1
ATOM 8186 N N . TRP B 1 199 ? -16.844 -4.879 -5.324 1 94.31 199 TRP B N 1
ATOM 8187 C CA . TRP B 1 199 ? -16.578 -4.59 -6.727 1 94.31 199 TRP B CA 1
ATOM 8188 C C . TRP B 1 199 ? -15.203 -5.121 -7.137 1 94.31 199 TRP B C 1
ATOM 8190 O O . TRP B 1 199 ? -14.219 -4.934 -6.418 1 94.31 199 TRP B O 1
ATOM 8200 N N . LEU B 1 200 ? -15.141 -5.832 -8.258 1 96.81 200 LEU B N 1
ATOM 8201 C CA . LEU B 1 200 ? -13.914 -6.277 -8.898 1 96.81 200 LEU B CA 1
ATOM 8202 C C . LEU B 1 200 ? -13.641 -5.477 -10.172 1 96.81 200 LEU B C 1
ATOM 8204 O O . LEU B 1 200 ? -14.531 -5.309 -11.008 1 96.81 200 LEU B O 1
ATOM 8208 N N . ARG B 1 201 ? -12.453 -4.961 -10.266 1 95.31 201 ARG B N 1
ATOM 8209 C CA . ARG B 1 201 ? -12.016 -4.312 -11.492 1 95.31 201 ARG B CA 1
ATOM 8210 C C . ARG B 1 201 ? -11.117 -5.234 -12.312 1 95.31 201 ARG B C 1
ATOM 8212 O O . ARG B 1 201 ? -10.281 -5.953 -11.75 1 95.31 201 ARG B O 1
ATOM 8219 N N . GLY B 1 202 ? -11.305 -5.195 -13.641 1 97 202 GLY B N 1
ATOM 8220 C CA . GLY B 1 202 ? -10.5 -6.02 -14.523 1 97 202 GLY B CA 1
ATOM 8221 C C . GLY B 1 202 ? -9.398 -5.246 -15.219 1 97 202 GLY B C 1
ATOM 8222 O O . GLY B 1 202 ? -9.633 -4.152 -15.742 1 97 202 GLY B O 1
ATOM 8223 N N . TRP B 1 203 ? -8.195 -5.738 -15.18 1 97.19 203 TRP B N 1
ATOM 8224 C CA . TRP B 1 203 ? -7.035 -5.23 -15.906 1 97.19 203 TRP B CA 1
ATOM 8225 C C . TRP B 1 203 ? -6.5 -6.277 -16.875 1 97.19 203 TRP B C 1
ATOM 8227 O O . TRP B 1 203 ? -6.93 -7.43 -16.859 1 97.19 203 TRP B O 1
ATOM 8237 N N . GLN B 1 204 ? -5.625 -5.883 -17.75 1 97.12 204 GLN B N 1
ATOM 8238 C CA . GLN B 1 204 ? -5.02 -6.855 -18.656 1 97.12 204 GLN B CA 1
ATOM 8239 C C . GLN B 1 204 ? -3.574 -6.48 -18.969 1 97.12 204 GLN B C 1
ATOM 8241 O O . GLN B 1 204 ? -3.223 -5.297 -19 1 97.12 204 GLN B O 1
ATOM 8246 N N . ALA B 1 205 ? -2.764 -7.387 -19.172 1 96.5 205 ALA B N 1
ATOM 8247 C CA . ALA B 1 205 ? -1.422 -7.301 -19.734 1 96.5 205 ALA B CA 1
ATOM 8248 C C . ALA B 1 205 ? -1.317 -8.125 -21.016 1 96.5 205 ALA B C 1
ATOM 8250 O O . ALA B 1 205 ? -1.883 -9.219 -21.109 1 96.5 205 ALA B O 1
ATOM 8251 N N . ARG B 1 206 ? -0.613 -7.59 -21.984 1 95.88 206 ARG B N 1
ATOM 8252 C CA . ARG B 1 206 ? -0.378 -8.32 -23.219 1 95.88 206 ARG B CA 1
ATOM 8253 C C . ARG B 1 206 ? 0.885 -9.172 -23.125 1 95.88 206 ARG B C 1
ATOM 8255 O O . ARG B 1 206 ? 1.938 -8.68 -22.703 1 95.88 206 ARG B O 1
ATOM 8262 N N . VAL B 1 207 ? 0.743 -10.406 -23.438 1 96.12 207 VAL B N 1
ATOM 8263 C CA . VAL B 1 207 ? 1.864 -11.344 -23.453 1 96.12 207 VAL B CA 1
ATOM 8264 C C . VAL B 1 207 ? 1.987 -11.969 -24.844 1 96.12 207 VAL B C 1
ATOM 8266 O O . VAL B 1 207 ? 1.614 -13.133 -25.047 1 96.12 207 VAL B O 1
ATOM 8269 N N . GLY B 1 208 ? 2.564 -11.242 -25.797 1 93.12 208 GLY B N 1
ATOM 8270 C CA . GLY B 1 208 ? 2.598 -11.68 -27.188 1 93.12 208 GLY B CA 1
ATOM 8271 C C . GLY B 1 208 ? 1.217 -11.859 -27.797 1 93.12 208 GLY B C 1
ATOM 8272 O O . GLY B 1 208 ? 0.416 -10.922 -27.812 1 93.12 208 GLY B O 1
ATOM 8273 N N . LEU B 1 209 ? 0.957 -13.086 -28.125 1 94.5 209 LEU B N 1
ATOM 8274 C CA . LEU B 1 209 ? -0.329 -13.414 -28.734 1 94.5 209 LEU B CA 1
ATOM 8275 C C . LEU B 1 209 ? -1.388 -13.664 -27.656 1 94.5 209 LEU B C 1
ATOM 8277 O O . LEU B 1 209 ? -2.58 -13.727 -27.969 1 94.5 209 LEU B O 1
ATOM 8281 N N . ASN B 1 210 ? -0.941 -13.742 -26.453 1 96.5 210 ASN B N 1
ATOM 8282 C CA . ASN B 1 210 ? -1.841 -14.07 -25.344 1 96.5 210 ASN B CA 1
ATOM 8283 C C . ASN B 1 210 ? -2.086 -12.867 -24.438 1 96.5 210 ASN B C 1
ATOM 8285 O O . ASN B 1 210 ? -1.521 -11.797 -24.672 1 96.5 210 ASN B O 1
ATOM 8289 N N . ARG B 1 211 ? -3.02 -13.039 -23.5 1 96.69 211 ARG B N 1
ATOM 8290 C CA . ARG B 1 211 ? -3.336 -11.984 -22.547 1 96.69 211 ARG B CA 1
ATOM 8291 C C . ARG B 1 211 ? -3.414 -12.531 -21.125 1 96.69 211 ARG B C 1
ATOM 8293 O O . ARG B 1 211 ? -3.738 -13.711 -20.922 1 96.69 211 ARG B O 1
ATOM 8300 N N . LEU B 1 212 ? -3.057 -11.703 -20.203 1 98.31 212 LEU B N 1
ATOM 8301 C CA . LEU B 1 212 ? -3.236 -11.961 -18.781 1 98.31 212 LEU B CA 1
ATOM 8302 C C . LEU B 1 212 ? -4.266 -11.008 -18.188 1 98.31 212 LEU B C 1
ATOM 8304 O O . LEU B 1 212 ? -4.07 -9.789 -18.203 1 98.31 212 LEU B O 1
ATOM 8308 N N . LEU B 1 213 ? -5.387 -11.555 -17.797 1 98.62 213 LEU B N 1
ATOM 8309 C CA . LEU B 1 213 ? -6.395 -10.766 -17.094 1 98.62 213 LEU B CA 1
ATOM 8310 C C . LEU B 1 213 ? -6.102 -10.719 -15.602 1 98.62 213 LEU B C 1
ATOM 8312 O O . LEU B 1 213 ? -5.727 -11.727 -15 1 98.62 213 LEU B O 1
ATOM 8316 N N . LEU B 1 214 ? -6.219 -9.57 -15.008 1 98.56 214 LEU B N 1
ATOM 8317 C CA . LEU B 1 214 ? -5.871 -9.359 -13.609 1 98.56 214 LEU B CA 1
ATOM 8318 C C . LEU B 1 214 ? -7.055 -8.789 -12.828 1 98.56 214 LEU B C 1
ATOM 8320 O O . LEU B 1 214 ? -7.703 -7.844 -13.281 1 98.56 214 LEU B O 1
ATOM 8324 N N . LEU B 1 215 ? -7.332 -9.422 -11.695 1 98.5 215 LEU B N 1
ATOM 8325 C CA . LEU B 1 215 ? -8.406 -8.969 -10.812 1 98.5 215 LEU B CA 1
ATOM 8326 C C . LEU B 1 215 ? -7.883 -7.973 -9.789 1 98.5 215 LEU B C 1
ATOM 8328 O O . LEU B 1 215 ? -6.801 -8.164 -9.227 1 98.5 215 LEU B O 1
ATOM 8332 N N . ASP B 1 216 ? -8.625 -6.906 -9.555 1 97.56 216 ASP B N 1
ATOM 8333 C CA . ASP B 1 216 ? -8.273 -5.836 -8.625 1 97.56 216 ASP B CA 1
ATOM 8334 C C . ASP B 1 216 ? -9.445 -5.496 -7.711 1 97.56 216 ASP B C 1
ATOM 8336 O O . ASP B 1 216 ? -10.516 -5.102 -8.18 1 97.56 216 ASP B O 1
ATOM 8340 N N . THR B 1 217 ? -9.266 -5.648 -6.379 1 97.56 217 THR B N 1
ATOM 8341 C CA . THR B 1 217 ? -10.328 -5.328 -5.434 1 97.56 217 THR B CA 1
ATOM 8342 C C . THR B 1 217 ? -10.117 -3.943 -4.828 1 97.56 217 THR B C 1
ATOM 8344 O O . THR B 1 217 ? -10.938 -3.473 -4.039 1 97.56 217 THR B O 1
ATOM 8347 N N . ASN B 1 218 ? -8.977 -3.256 -5.16 1 96.31 218 ASN B N 1
ATOM 8348 C CA . ASN B 1 218 ? -8.695 -1.925 -4.633 1 96.31 218 ASN B CA 1
ATOM 8349 C C . ASN B 1 218 ? -9.555 -0.859 -5.309 1 96.31 218 ASN B C 1
ATOM 8351 O O . ASN B 1 218 ? -9.023 0.049 -5.953 1 96.31 218 ASN B O 1
ATOM 8355 N N . ASP B 1 219 ? -10.789 -0.998 -5.133 1 93.88 219 ASP B N 1
ATOM 8356 C CA . ASP B 1 219 ? -11.82 -0.062 -5.57 1 93.88 219 ASP B CA 1
ATOM 8357 C C . ASP B 1 219 ? -12.352 0.76 -4.398 1 93.88 219 ASP B C 1
ATOM 8359 O O . ASP B 1 219 ? -12.805 0.201 -3.395 1 93.88 219 ASP B O 1
ATOM 8363 N N . PRO B 1 220 ? -12.328 2.092 -4.531 1 91.31 220 PRO B N 1
ATOM 8364 C CA . PRO B 1 220 ? -12.766 2.945 -3.422 1 91.31 220 PRO B CA 1
ATOM 8365 C C . PRO B 1 220 ? -14.211 2.686 -3.01 1 91.31 220 PRO B C 1
ATOM 8367 O O . PRO B 1 220 ? -14.625 3.074 -1.916 1 91.31 220 PRO B O 1
ATOM 8370 N N . ALA B 1 221 ? -15.008 2.07 -3.873 1 91.88 221 ALA B N 1
ATOM 8371 C CA . ALA B 1 221 ? -16.391 1.729 -3.529 1 91.88 221 ALA B CA 1
ATOM 8372 C C . ALA B 1 221 ? -16.438 0.567 -2.541 1 91.88 221 ALA B C 1
ATOM 8374 O O . ALA B 1 221 ? -17.453 0.341 -1.888 1 91.88 221 ALA B O 1
ATOM 8375 N N . ASN B 1 222 ? -15.383 -0.185 -2.473 1 94.62 222 ASN B N 1
ATOM 8376 C CA . ASN B 1 222 ? -15.297 -1.297 -1.532 1 94.62 222 ASN B CA 1
ATOM 8377 C C . ASN B 1 222 ? -14.891 -0.824 -0.14 1 94.62 222 ASN B C 1
ATOM 8379 O O . ASN B 1 222 ? -14.141 0.145 -0.003 1 94.62 222 ASN B O 1
ATOM 8383 N N . PRO B 1 223 ? -15.445 -1.49 0.934 1 93.31 223 PRO B N 1
ATOM 8384 C CA . PRO B 1 223 ? -14.883 -1.198 2.256 1 93.31 223 PRO B CA 1
ATOM 8385 C C . PRO B 1 223 ? -13.391 -1.53 2.35 1 93.31 223 PRO B C 1
ATOM 8387 O O . PRO B 1 223 ? -12.898 -2.369 1.595 1 93.31 223 PRO B O 1
ATOM 8390 N N . PRO B 1 224 ? -12.656 -0.946 3.266 1 93.62 224 PRO B N 1
ATOM 8391 C CA . PRO B 1 224 ? -11.203 -1.09 3.338 1 93.62 224 PRO B CA 1
ATOM 8392 C C . PRO B 1 224 ? -10.758 -2.549 3.418 1 93.62 224 PRO B C 1
ATOM 8394 O O . PRO B 1 224 ? -9.789 -2.938 2.764 1 93.62 224 PRO B O 1
ATOM 8397 N N . ILE B 1 225 ? -11.406 -3.371 4.148 1 92.88 225 ILE B N 1
ATOM 8398 C CA . ILE B 1 225 ? -11 -4.758 4.336 1 92.88 225 ILE B CA 1
ATOM 8399 C C . ILE B 1 225 ? -11.078 -5.504 3.006 1 92.88 225 ILE B C 1
ATOM 8401 O O . ILE B 1 225 ? -10.266 -6.391 2.736 1 92.88 225 ILE B O 1
ATOM 8405 N N . ALA B 1 226 ? -12.086 -5.195 2.203 1 95.25 226 ALA B N 1
ATOM 8406 C CA . ALA B 1 226 ? -12.234 -5.82 0.893 1 95.25 226 ALA B CA 1
ATOM 8407 C C . ALA B 1 226 ? -11.164 -5.32 -0.076 1 95.25 226 ALA B C 1
ATOM 8409 O O . ALA B 1 226 ? -10.695 -6.066 -0.936 1 95.25 226 ALA B O 1
ATOM 8410 N N . ARG B 1 227 ? -10.789 -4.023 0.032 1 96.19 227 ARG B N 1
ATOM 8411 C CA . ARG B 1 227 ? -9.742 -3.457 -0.807 1 96.19 227 ARG B CA 1
ATOM 8412 C C . ARG B 1 227 ? -8.406 -4.16 -0.565 1 96.19 227 ARG B C 1
ATOM 8414 O O . ARG B 1 227 ? -7.559 -4.211 -1.456 1 96.19 227 ARG B O 1
ATOM 8421 N N . LEU B 1 228 ? -8.25 -4.75 0.603 1 97.12 228 LEU B N 1
ATOM 8422 C CA . LEU B 1 228 ? -6.988 -5.363 0.992 1 97.12 228 LEU B CA 1
ATOM 8423 C C . LEU B 1 228 ? -6.875 -6.777 0.436 1 97.12 228 LEU B C 1
ATOM 8425 O O . LEU B 1 228 ? -5.809 -7.395 0.509 1 97.12 228 LEU B O 1
ATOM 8429 N N . ILE B 1 229 ? -7.91 -7.301 -0.188 1 97.62 229 ILE B N 1
ATOM 8430 C CA . ILE B 1 229 ? -7.891 -8.672 -0.693 1 97.62 229 ILE B CA 1
ATOM 8431 C C . ILE B 1 229 ? -6.801 -8.812 -1.754 1 97.62 229 ILE B C 1
ATOM 8433 O O . ILE B 1 229 ? -6.102 -9.828 -1.799 1 97.62 229 ILE B O 1
ATOM 8437 N N . ALA B 1 230 ? -6.609 -7.848 -2.6 1 97.56 230 ALA B N 1
ATOM 8438 C CA . ALA B 1 230 ? -5.582 -7.891 -3.637 1 97.56 230 ALA B CA 1
ATOM 8439 C C . ALA B 1 230 ? -4.328 -7.141 -3.191 1 97.56 230 ALA B C 1
ATOM 8441 O O . ALA B 1 230 ? -3.541 -6.684 -4.027 1 97.56 230 ALA B O 1
ATOM 8442 N N . SER B 1 231 ? -4.062 -6.988 -1.886 1 96.81 231 SER B N 1
ATOM 8443 C CA . SER B 1 231 ? -2.957 -6.188 -1.371 1 96.81 231 SER B CA 1
ATOM 8444 C C . SER B 1 231 ? -1.639 -6.949 -1.443 1 96.81 231 SER B C 1
ATOM 8446 O O . SER B 1 231 ? -0.802 -6.676 -2.305 1 96.81 231 SER B O 1
ATOM 8448 N N . GLU B 1 232 ? -1.487 -8.031 -0.654 1 97.19 232 GLU B N 1
ATOM 8449 C CA . GLU B 1 232 ? -0.226 -8.75 -0.535 1 97.19 232 GLU B CA 1
ATOM 8450 C C . GLU B 1 232 ? -0.365 -10.188 -1.034 1 97.19 232 GLU B C 1
ATOM 8452 O O . GLU B 1 232 ? -1.249 -10.922 -0.588 1 97.19 232 GLU B O 1
ATOM 8457 N N . LEU B 1 233 ? 0.521 -10.523 -1.956 1 97.44 233 LEU B N 1
ATOM 8458 C CA . LEU B 1 233 ? 0.6 -11.906 -2.406 1 97.44 233 LEU B CA 1
ATOM 8459 C C . LEU B 1 233 ? 1.019 -12.828 -1.266 1 97.44 233 LEU B C 1
ATOM 8461 O O . LEU B 1 233 ? 2.098 -12.664 -0.693 1 97.44 233 LEU B O 1
ATOM 8465 N N . TYR B 1 234 ? 0.14 -13.82 -0.881 1 94.19 234 TYR B N 1
ATOM 8466 C CA . TYR B 1 234 ? 0.324 -14.812 0.173 1 94.19 234 TYR B CA 1
ATOM 8467 C C . TYR B 1 234 ? 0.369 -14.148 1.544 1 94.19 234 TYR B C 1
ATOM 8469 O O . TYR B 1 234 ? 1.052 -14.625 2.451 1 94.19 234 TYR B O 1
ATOM 8477 N N . GLY B 1 235 ? -0.213 -12.984 1.625 1 92.56 235 GLY B N 1
ATOM 8478 C CA . GLY B 1 235 ? -0.316 -12.305 2.908 1 92.56 235 GLY B CA 1
ATOM 8479 C C . GLY B 1 235 ? -1.652 -12.531 3.592 1 92.56 235 GLY B C 1
ATOM 8480 O O . GLY B 1 235 ? -2.592 -13.039 2.98 1 92.56 235 GLY B O 1
ATOM 8481 N N . GLY B 1 236 ? -1.696 -12.164 4.887 1 91.12 236 GLY B N 1
ATOM 8482 C CA . GLY B 1 236 ? -2.943 -12.234 5.633 1 91.12 236 GLY B CA 1
ATOM 8483 C C . GLY B 1 236 ? -3.119 -13.539 6.379 1 91.12 236 GLY B C 1
ATOM 8484 O O . GLY B 1 236 ? -2.252 -14.414 6.328 1 91.12 236 GLY B O 1
ATOM 8485 N N . ASP B 1 237 ? -4.254 -13.672 7.047 1 93.56 237 ASP B N 1
ATOM 8486 C CA . ASP B 1 237 ? -4.586 -14.875 7.801 1 93.56 237 ASP B CA 1
ATOM 8487 C C . ASP B 1 237 ? -5.387 -15.859 6.941 1 93.56 237 ASP B C 1
ATOM 8489 O O . ASP B 1 237 ? -5.5 -15.68 5.727 1 93.56 237 ASP B O 1
ATOM 8493 N N . ASN B 1 238 ? -5.84 -16.859 7.555 1 95.06 238 ASN B N 1
ATOM 8494 C CA . ASN B 1 238 ? -6.555 -17.906 6.848 1 95.06 238 ASN B CA 1
ATOM 8495 C C . ASN B 1 238 ? -7.82 -17.375 6.176 1 95.06 238 ASN B C 1
ATOM 8497 O O . ASN B 1 238 ? -8.164 -17.812 5.074 1 95.06 238 ASN B O 1
ATOM 8501 N N . GLU B 1 239 ? -8.516 -16.5 6.828 1 94.62 239 GLU B N 1
ATOM 8502 C CA . GLU B 1 239 ? -9.727 -15.938 6.238 1 94.62 239 GLU B CA 1
ATOM 8503 C C . GLU B 1 239 ? -9.391 -15.086 5.012 1 94.62 239 GLU B C 1
ATOM 8505 O O . GLU B 1 239 ? -10.102 -15.141 4.004 1 94.62 239 GLU B O 1
ATOM 8510 N N . MET B 1 240 ? -8.367 -14.289 5.156 1 96 240 MET B N 1
ATOM 8511 C CA . MET B 1 240 ? -7.926 -13.5 4.008 1 96 240 MET B CA 1
ATOM 8512 C C . MET B 1 240 ? -7.539 -14.406 2.842 1 96 240 MET B C 1
ATOM 8514 O O . MET B 1 240 ? -7.855 -14.102 1.689 1 96 240 MET B O 1
ATOM 8518 N N . ARG B 1 241 ? -6.895 -15.516 3.135 1 97.12 241 ARG B N 1
ATOM 8519 C CA . ARG B 1 241 ? -6.523 -16.469 2.096 1 97.12 241 ARG B CA 1
ATOM 8520 C C . ARG B 1 241 ? -7.758 -17.016 1.39 1 97.12 241 ARG B C 1
ATOM 8522 O O . ARG B 1 241 ? -7.766 -17.156 0.165 1 97.12 241 ARG B O 1
ATOM 8529 N N . LEU B 1 242 ? -8.742 -17.328 2.154 1 97.56 242 LEU B N 1
ATOM 8530 C CA . LEU B 1 242 ? -9.984 -17.797 1.566 1 97.56 242 LEU B CA 1
ATOM 8531 C C . LEU B 1 242 ? -10.602 -16.75 0.656 1 97.56 242 LEU B C 1
ATOM 8533 O O . LEU B 1 242 ? -11.031 -17.047 -0.458 1 97.56 242 LEU B O 1
ATOM 8537 N N . ARG B 1 243 ? -10.609 -15.469 1.114 1 97.06 243 ARG B N 1
ATOM 8538 C CA . ARG B 1 243 ? -11.141 -14.375 0.305 1 97.06 243 ARG B CA 1
ATOM 8539 C C . ARG B 1 243 ? -10.383 -14.25 -1.012 1 97.06 243 ARG B C 1
ATOM 8541 O O . ARG B 1 243 ? -10.984 -14.062 -2.068 1 97.06 243 ARG B O 1
ATOM 8548 N N . GLN B 1 244 ? -9.109 -14.32 -0.922 1 98.25 244 GLN B N 1
ATOM 8549 C CA . GLN B 1 244 ? -8.258 -14.211 -2.104 1 98.25 244 GLN B CA 1
ATOM 8550 C C . GLN B 1 244 ? -8.555 -15.32 -3.104 1 98.25 244 GLN B C 1
ATOM 8552 O O . GLN B 1 244 ? -8.656 -15.078 -4.305 1 98.25 244 GLN B O 1
ATOM 8557 N N . GLU B 1 245 ? -8.711 -16.5 -2.613 1 98.44 245 GLU B N 1
ATOM 8558 C CA . GLU B 1 245 ? -8.945 -17.641 -3.488 1 98.44 245 GLU B CA 1
ATOM 8559 C C . GLU B 1 245 ? -10.359 -17.609 -4.066 1 98.44 245 GLU B C 1
ATOM 8561 O O . GLU B 1 245 ? -10.578 -18.047 -5.199 1 98.44 245 GLU B O 1
ATOM 8566 N N . LEU B 1 246 ? -11.344 -17.078 -3.318 1 98.06 246 LEU B N 1
ATOM 8567 C CA . LEU B 1 246 ? -12.688 -16.859 -3.846 1 98.06 246 LEU B CA 1
ATOM 8568 C C . LEU B 1 246 ? -12.672 -15.844 -4.98 1 98.06 246 LEU B C 1
ATOM 8570 O O . LEU B 1 246 ? -13.297 -16.062 -6.02 1 98.06 246 LEU B O 1
ATOM 8574 N N . VAL B 1 247 ? -11.922 -14.797 -4.777 1 98.25 247 VAL B N 1
ATOM 8575 C CA . VAL B 1 247 ? -11.836 -13.758 -5.793 1 98.25 247 VAL B CA 1
ATOM 8576 C C . VAL B 1 247 ? -11.156 -14.305 -7.043 1 98.25 247 VAL B C 1
ATOM 8578 O O . VAL B 1 247 ? -11.617 -14.078 -8.164 1 98.25 247 VAL B O 1
ATOM 8581 N N . LEU B 1 248 ? -10.109 -15.031 -6.891 1 98.62 248 LEU B N 1
ATOM 8582 C CA . LEU B 1 248 ? -9.375 -15.586 -8.023 1 98.62 248 LEU B CA 1
ATOM 8583 C C . LEU B 1 248 ? -10.227 -16.609 -8.766 1 98.62 248 LEU B C 1
ATOM 8585 O O . LEU B 1 248 ? -10.32 -16.578 -9.992 1 98.62 248 LEU B O 1
ATOM 8589 N N . GLY B 1 249 ? -10.836 -17.547 -8.023 1 98.5 249 GLY B N 1
ATOM 8590 C CA . GLY B 1 249 ? -11.594 -18.609 -8.656 1 98.5 249 GLY B CA 1
ATOM 8591 C C . GLY B 1 249 ? -12.922 -18.141 -9.219 1 98.5 249 GLY B C 1
ATOM 8592 O O . GLY B 1 249 ? -13.125 -18.141 -10.438 1 98.5 249 GLY B O 1
ATOM 8593 N N . ILE B 1 250 ? -13.852 -17.688 -8.305 1 98.25 250 ILE B N 1
ATOM 8594 C CA . ILE B 1 250 ? -15.188 -17.266 -8.695 1 98.25 250 ILE B CA 1
ATOM 8595 C C . ILE B 1 250 ? -15.109 -15.961 -9.477 1 98.25 250 ILE B C 1
ATOM 8597 O O . ILE B 1 250 ? -15.656 -15.844 -10.57 1 98.25 250 ILE B O 1
ATOM 8601 N N . GLY B 1 251 ? -14.375 -15 -8.922 1 98.19 251 GLY B N 1
ATOM 8602 C CA . GLY B 1 251 ? -14.234 -13.719 -9.602 1 98.19 251 GLY B CA 1
ATOM 8603 C C . GLY B 1 251 ? -13.523 -13.836 -10.938 1 98.19 251 GLY B C 1
ATOM 8604 O O . GLY B 1 251 ? -13.883 -13.156 -11.898 1 98.19 251 GLY B O 1
ATOM 8605 N N . GLY B 1 252 ? -12.508 -14.664 -10.977 1 98.5 252 GLY B N 1
ATOM 8606 C CA . GLY B 1 252 ? -11.758 -14.852 -12.203 1 98.5 252 GLY B CA 1
ATOM 8607 C C . GLY B 1 252 ? -12.594 -15.406 -13.336 1 98.5 252 GLY B C 1
ATOM 8608 O O . GLY B 1 252 ? -12.516 -14.93 -14.469 1 98.5 252 GLY B O 1
ATOM 8609 N N . TRP B 1 253 ? -13.414 -16.406 -13.062 1 98.5 253 TRP B N 1
ATOM 8610 C CA . TRP B 1 253 ? -14.258 -16.984 -14.109 1 98.5 253 TRP B CA 1
ATOM 8611 C C . TRP B 1 253 ? -15.312 -15.977 -14.57 1 98.5 253 TRP B C 1
ATOM 8613 O O . TRP B 1 253 ? -15.594 -15.867 -15.766 1 98.5 253 TRP B O 1
ATOM 8623 N N . ARG B 1 254 ? -15.883 -15.273 -13.617 1 97.62 254 ARG B N 1
ATOM 8624 C CA . ARG B 1 254 ? -16.875 -14.266 -13.969 1 97.62 254 ARG B CA 1
ATOM 8625 C C . ARG B 1 254 ? -16.266 -13.164 -14.828 1 97.62 254 ARG B C 1
ATOM 8627 O O . ARG B 1 254 ? -16.922 -12.609 -15.703 1 97.62 254 ARG B O 1
ATOM 8634 N N . LEU B 1 255 ? -15.008 -12.836 -14.516 1 97.5 255 LEU B N 1
ATOM 8635 C CA . LEU B 1 255 ? -14.297 -11.844 -15.32 1 97.5 255 LEU B CA 1
ATOM 8636 C C . LEU B 1 255 ? -14.141 -12.32 -16.766 1 97.5 255 LEU B C 1
ATOM 8638 O O . LEU B 1 255 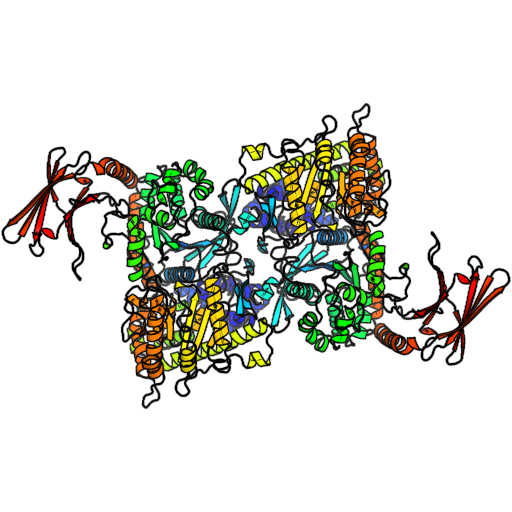? -14.312 -11.547 -17.703 1 97.5 255 LEU B O 1
ATOM 8642 N N . LEU B 1 256 ? -13.789 -13.602 -17 1 97.19 256 LEU B N 1
ATOM 8643 C CA . LEU B 1 256 ? -13.68 -14.195 -18.328 1 97.19 256 LEU B CA 1
ATOM 8644 C C . LEU B 1 256 ? -15 -14.086 -19.078 1 97.19 256 LEU B C 1
ATOM 8646 O O . LEU B 1 256 ? -15.023 -13.68 -20.234 1 97.19 256 LEU B O 1
ATOM 8650 N N . GLU B 1 257 ? -16.047 -14.406 -18.344 1 95.81 257 GLU B N 1
ATOM 8651 C CA . GLU B 1 257 ? -17.359 -14.344 -18.953 1 95.81 257 GLU B CA 1
ATOM 8652 C C . GLU B 1 257 ? -17.734 -12.906 -19.344 1 95.81 257 GLU B C 1
ATOM 8654 O O . GLU B 1 257 ? -18.219 -12.664 -20.438 1 95.81 257 GLU B O 1
ATOM 8659 N N . ALA B 1 258 ? -17.453 -12.023 -18.391 1 95 258 ALA B N 1
ATOM 8660 C CA . ALA B 1 258 ? -17.781 -10.617 -18.625 1 95 258 ALA B CA 1
ATOM 8661 C C . ALA B 1 258 ? -16.984 -10.055 -19.797 1 95 258 ALA B C 1
ATOM 8663 O O . ALA B 1 258 ? -17.453 -9.148 -20.5 1 95 258 ALA B O 1
ATOM 8664 N N . ALA B 1 259 ? -15.844 -10.57 -20.031 1 95.38 259 ALA B N 1
ATOM 8665 C CA . ALA B 1 259 ? -14.984 -10.133 -21.125 1 95.38 259 ALA B CA 1
ATOM 8666 C C . ALA B 1 259 ? -15.391 -10.805 -22.438 1 95.38 259 ALA B C 1
ATOM 8668 O O . ALA B 1 259 ? -14.789 -10.547 -23.484 1 95.38 259 ALA B O 1
ATOM 8669 N N . GLY B 1 260 ? -16.344 -11.664 -22.438 1 93.69 260 GLY B N 1
ATOM 8670 C CA . GLY B 1 260 ? -16.844 -12.328 -23.625 1 93.69 260 GLY B CA 1
ATOM 8671 C C . GLY B 1 260 ? -15.984 -13.5 -24.062 1 93.69 260 GLY B C 1
ATOM 8672 O O . GLY B 1 260 ? -15.992 -13.875 -25.234 1 93.69 260 GLY B O 1
ATOM 8673 N N . LEU B 1 261 ? -15.211 -14.094 -23.141 1 95.56 261 LEU B N 1
ATOM 8674 C CA . LEU B 1 261 ? -14.312 -15.195 -23.469 1 95.56 261 LEU B CA 1
ATOM 8675 C C . LEU B 1 261 ? -14.906 -16.531 -23.031 1 95.56 261 LEU B C 1
ATOM 8677 O O . LEU B 1 261 ? -15.461 -16.641 -21.938 1 95.56 261 LEU B O 1
ATOM 8681 N N . GLN B 1 262 ? -14.867 -17.516 -23.844 1 93.81 262 GLN B N 1
ATOM 8682 C CA . GLN B 1 262 ? -15.422 -18.844 -23.578 1 93.81 262 GLN B CA 1
ATOM 8683 C C . GLN B 1 262 ? -14.359 -19.922 -23.766 1 93.81 262 GLN B C 1
ATOM 8685 O O . GLN B 1 262 ? -14.219 -20.484 -24.859 1 93.81 262 GLN B O 1
ATOM 8690 N N . PRO B 1 263 ? -13.75 -20.281 -22.781 1 97.69 263 PRO B N 1
ATOM 8691 C CA . PRO B 1 263 ? -12.68 -21.281 -22.891 1 97.69 263 PRO B CA 1
ATOM 8692 C C . PRO B 1 263 ? -13.211 -22.703 -22.984 1 97.69 263 PRO B C 1
ATOM 8694 O O . PRO B 1 263 ? -14.203 -23.031 -22.312 1 97.69 263 PRO B O 1
ATOM 8697 N N . ASP B 1 264 ? -12.5 -23.578 -23.75 1 98.12 264 ASP B N 1
ATOM 8698 C CA . ASP B 1 264 ? -12.766 -25.016 -23.781 1 98.12 264 ASP B CA 1
ATOM 8699 C C . ASP B 1 264 ? -12.195 -25.703 -22.547 1 98.12 264 ASP B C 1
ATOM 8701 O O . ASP B 1 264 ? -12.797 -26.641 -22.031 1 98.12 264 ASP B O 1
ATOM 8705 N N . VAL B 1 265 ? -11.07 -25.219 -22.156 1 98.81 265 VAL B N 1
ATOM 8706 C CA . VAL B 1 265 ? -10.312 -25.875 -21.094 1 98.81 265 VAL B CA 1
ATOM 8707 C C . VAL B 1 265 ? -10.016 -24.875 -19.969 1 98.81 265 VAL B C 1
ATOM 8709 O O . VAL B 1 265 ? -9.68 -23.719 -20.234 1 98.81 265 VAL B O 1
ATOM 8712 N N . LEU B 1 266 ? -10.289 -25.25 -18.734 1 98.88 266 LEU B N 1
ATOM 8713 C CA . LEU B 1 266 ? -9.828 -24.562 -17.531 1 98.88 266 LEU B CA 1
ATOM 8714 C C . LEU B 1 266 ? -8.609 -25.25 -16.938 1 98.88 266 LEU B C 1
ATOM 8716 O O . LEU B 1 266 ? -8.672 -26.422 -16.578 1 98.88 266 LEU B O 1
ATOM 8720 N N . HIS B 1 267 ? -7.523 -24.625 -16.984 1 98.94 267 HIS B N 1
ATOM 8721 C CA . HIS B 1 267 ? -6.297 -25.156 -16.391 1 98.94 267 HIS B CA 1
ATOM 8722 C C . HIS B 1 267 ? -5.984 -24.469 -15.062 1 98.94 267 HIS B C 1
ATOM 8724 O O . HIS B 1 267 ? -5.648 -23.281 -15.031 1 98.94 267 HIS B O 1
ATOM 8730 N N . LEU B 1 268 ? -6.137 -25.203 -13.977 1 98.81 268 LEU B N 1
ATOM 8731 C CA . LEU B 1 268 ? -5.801 -24.719 -12.641 1 98.81 268 LEU B CA 1
ATOM 8732 C C . LEU B 1 268 ? -4.336 -25 -12.312 1 98.81 268 LEU B C 1
ATOM 8734 O O . LEU B 1 268 ? -3.953 -26.156 -12.102 1 98.81 268 LEU B O 1
ATOM 8738 N N . ASN B 1 269 ? -3.594 -23.953 -12.336 1 98.25 269 ASN B N 1
ATOM 8739 C CA . ASN B 1 269 ? -2.203 -24.094 -11.914 1 98.25 269 ASN B CA 1
ATOM 8740 C C . ASN B 1 269 ? -2.064 -24.016 -10.398 1 98.25 269 ASN B C 1
ATOM 8742 O O . ASN B 1 269 ? -1.799 -22.953 -9.844 1 98.25 269 ASN B O 1
ATOM 8746 N N . ASP B 1 270 ? -2.15 -25.219 -9.797 1 96.44 270 ASP B N 1
ATOM 8747 C CA . ASP B 1 270 ? -2.225 -25.453 -8.359 1 96.44 270 ASP B CA 1
ATOM 8748 C C . ASP B 1 270 ? -3.637 -25.203 -7.836 1 96.44 270 ASP B C 1
ATOM 8750 O O . ASP B 1 270 ? -4.551 -24.906 -8.609 1 96.44 270 ASP B O 1
ATOM 8754 N N . GLY B 1 271 ? -3.852 -25.359 -6.504 1 97.12 271 GLY B N 1
ATOM 8755 C CA . GLY B 1 271 ? -5.203 -25.438 -5.973 1 97.12 271 GLY B CA 1
ATOM 8756 C C . GLY B 1 271 ? -5.781 -24.094 -5.602 1 97.12 271 GLY B C 1
ATOM 8757 O O . GLY B 1 271 ? -6.965 -23.984 -5.27 1 97.12 271 GLY B O 1
ATOM 8758 N N . HIS B 1 272 ? -5.078 -22.984 -5.793 1 97.56 272 HIS B N 1
ATOM 8759 C CA . HIS B 1 272 ? -5.504 -21.688 -5.289 1 97.56 272 HIS B CA 1
ATOM 8760 C C . HIS B 1 272 ? -6.797 -21.234 -5.957 1 97.56 272 HIS B C 1
ATOM 8762 O O . HIS B 1 272 ? -7.609 -20.531 -5.34 1 97.56 272 HIS B O 1
ATOM 8768 N N . ALA B 1 273 ? -6.961 -21.609 -7.254 1 98.25 273 ALA B N 1
ATOM 8769 C CA . ALA B 1 273 ? -8.117 -21.125 -8.016 1 98.25 273 ALA B CA 1
ATOM 8770 C C . ALA B 1 273 ? -9.18 -22.203 -8.141 1 98.25 273 ALA B C 1
ATOM 8772 O O . ALA B 1 273 ? -10.016 -22.156 -9.047 1 98.25 273 ALA B O 1
ATOM 8773 N N . ALA B 1 274 ? -9.195 -23.125 -7.242 1 98.69 274 ALA B N 1
ATOM 8774 C CA . ALA B 1 274 ? -10.031 -24.312 -7.375 1 98.69 274 ALA B CA 1
ATOM 8775 C C . ALA B 1 274 ? -11.516 -23.938 -7.387 1 98.69 274 ALA B C 1
ATOM 8777 O O . ALA B 1 274 ? -12.336 -24.656 -7.957 1 98.69 274 ALA B O 1
ATOM 8778 N N . PHE B 1 275 ? -11.914 -22.797 -6.832 1 98.69 275 PHE B N 1
ATOM 8779 C CA . PHE B 1 275 ? -13.305 -22.359 -6.828 1 98.69 275 PHE B CA 1
ATOM 8780 C C . PHE B 1 275 ? -13.789 -22.078 -8.25 1 98.69 275 PHE B C 1
ATOM 8782 O O . PHE B 1 275 ? -14.992 -21.984 -8.492 1 98.69 275 PHE B O 1
ATOM 8789 N N . ALA B 1 276 ? -12.883 -21.984 -9.211 1 98.69 276 ALA B N 1
ATOM 8790 C CA . ALA B 1 276 ? -13.266 -21.781 -10.602 1 98.69 276 ALA B CA 1
ATOM 8791 C C . ALA B 1 276 ? -14.031 -22.984 -11.141 1 98.69 276 ALA B C 1
ATOM 8793 O O . ALA B 1 276 ? -14.844 -22.844 -12.055 1 98.69 276 ALA B O 1
ATOM 8794 N N . VAL B 1 277 ? -13.781 -24.141 -10.555 1 98.56 277 VAL B N 1
ATOM 8795 C CA . VAL B 1 277 ? -14.492 -25.359 -10.93 1 98.56 277 VAL B CA 1
ATOM 8796 C C . VAL B 1 277 ? -15.984 -25.188 -10.68 1 98.56 277 VAL B C 1
ATOM 8798 O O . VAL B 1 277 ? -16.812 -25.531 -11.531 1 98.56 277 VAL B O 1
ATOM 8801 N N . LEU B 1 278 ? -16.312 -24.656 -9.523 1 98.62 278 LEU B N 1
ATOM 8802 C CA . LEU B 1 278 ? -17.703 -24.438 -9.148 1 98.62 278 LEU B CA 1
ATOM 8803 C C . LEU B 1 278 ? -18.344 -23.375 -10.031 1 98.62 278 LEU B C 1
ATOM 8805 O O . LEU B 1 278 ? -19.484 -23.547 -10.492 1 98.62 278 LEU B O 1
ATOM 8809 N N . GLU B 1 279 ? -17.625 -22.359 -10.25 1 98.38 279 GLU B N 1
ATOM 8810 C CA . GLU B 1 279 ? -18.188 -21.234 -11 1 98.38 279 GLU B CA 1
ATOM 8811 C C . GLU B 1 279 ? -18.406 -21.594 -12.461 1 98.38 279 GLU B C 1
ATOM 8813 O O . GLU B 1 279 ? -19.359 -21.141 -13.086 1 98.38 279 GLU B O 1
ATOM 8818 N N . ARG B 1 280 ? -17.484 -22.312 -13.031 1 98.62 280 ARG B N 1
ATOM 8819 C CA . ARG B 1 280 ? -17.656 -22.781 -14.398 1 98.62 280 ARG B CA 1
ATOM 8820 C C . ARG B 1 280 ? -18.906 -23.641 -14.531 1 98.62 280 ARG B C 1
ATOM 8822 O O . ARG B 1 280 ? -19.656 -23.531 -15.5 1 98.62 280 ARG B O 1
ATOM 8829 N N . ALA B 1 281 ? -19.125 -24.562 -13.586 1 98.56 281 ALA B N 1
ATOM 8830 C CA . ALA B 1 281 ? -20.328 -25.359 -13.562 1 98.56 281 ALA B CA 1
ATOM 8831 C C . ALA B 1 281 ? -21.578 -24.484 -13.453 1 98.56 281 ALA B C 1
ATOM 8833 O O . ALA B 1 281 ? -22.562 -24.703 -14.148 1 98.56 281 ALA B O 1
ATOM 8834 N N . ARG B 1 282 ? -21.5 -23.5 -12.547 1 98.25 282 ARG B N 1
ATOM 8835 C CA . ARG B 1 282 ? -22.609 -22.578 -12.383 1 98.25 282 ARG B CA 1
ATOM 8836 C C . ARG B 1 282 ? -22.938 -21.875 -13.695 1 98.25 282 ARG B C 1
ATOM 8838 O O . ARG B 1 282 ? -24.109 -21.719 -14.047 1 98.25 282 ARG B O 1
ATOM 8845 N N . SER B 1 283 ? -21.875 -21.391 -14.328 1 97.44 283 SER B N 1
ATOM 8846 C CA . SER B 1 283 ? -22.047 -20.734 -15.617 1 97.44 283 SER B CA 1
ATOM 8847 C C . SER B 1 283 ? -22.734 -21.656 -16.625 1 97.44 283 SER B C 1
ATOM 8849 O O . SER B 1 283 ? -23.609 -21.219 -17.375 1 97.44 283 SER B O 1
ATOM 8851 N N . HIS B 1 284 ? -22.328 -22.859 -16.672 1 97.94 284 HIS B N 1
ATOM 8852 C CA . HIS B 1 284 ? -22.922 -23.844 -17.578 1 97.94 284 HIS B CA 1
ATOM 8853 C C . HIS B 1 284 ? -24.391 -24.109 -17.203 1 97.94 284 HIS B C 1
ATOM 8855 O O . HIS B 1 284 ? -25.234 -24.25 -18.094 1 97.94 284 HIS B O 1
ATOM 8861 N N . MET B 1 285 ? -24.703 -24.25 -15.922 1 98.12 285 MET B N 1
ATOM 8862 C CA . MET B 1 285 ? -26.062 -24.422 -15.438 1 98.12 285 MET B CA 1
ATOM 8863 C C . MET B 1 285 ? -26.984 -23.328 -16 1 98.12 285 MET B C 1
ATOM 8865 O O . MET B 1 285 ? -28.062 -23.625 -16.5 1 98.12 285 MET B O 1
ATOM 8869 N N . ALA B 1 286 ? -26.484 -22.156 -15.891 1 95.81 286 ALA B N 1
ATOM 8870 C CA . ALA B 1 286 ? -27.281 -21 -16.312 1 95.81 286 ALA B CA 1
ATOM 8871 C C . ALA B 1 286 ? -27.5 -21.016 -17.812 1 95.81 286 ALA B C 1
ATOM 8873 O O . ALA B 1 286 ? -28.594 -20.672 -18.281 1 95.81 286 ALA B O 1
ATOM 8874 N N . ARG B 1 287 ? -26.531 -21.406 -18.516 1 94.81 287 ARG B N 1
ATOM 8875 C CA . ARG B 1 287 ? -26.609 -21.375 -19.984 1 94.81 287 ARG B CA 1
ATOM 8876 C C . ARG B 1 287 ? -27.484 -22.516 -20.5 1 94.81 287 ARG B C 1
ATOM 8878 O O . ARG B 1 287 ? -28.266 -22.312 -21.422 1 94.81 287 ARG B O 1
ATOM 8885 N N . GLU B 1 288 ? -27.359 -23.703 -19.906 1 96 288 GLU B N 1
ATOM 8886 C CA . GLU B 1 288 ? -28 -24.906 -20.438 1 96 288 GLU B CA 1
ATOM 8887 C C . GLU B 1 288 ? -29.234 -25.281 -19.609 1 96 288 GLU B C 1
ATOM 8889 O O . GLU B 1 288 ? -29.984 -26.172 -19.984 1 96 288 GLU B O 1
ATOM 8894 N N . ARG B 1 289 ? -29.469 -24.594 -18.5 1 96 289 ARG B N 1
ATOM 8895 C CA . ARG B 1 289 ? -30.578 -24.844 -17.594 1 96 289 ARG B CA 1
ATOM 8896 C C . ARG B 1 289 ? -30.578 -26.297 -17.141 1 96 289 ARG B C 1
ATOM 8898 O O . ARG B 1 289 ? -31.594 -27 -17.281 1 96 289 ARG B O 1
ATOM 8905 N N . VAL B 1 290 ? -29.5 -26.734 -16.625 1 97.88 290 VAL B N 1
ATOM 8906 C CA . VAL B 1 290 ? -29.328 -28.094 -16.109 1 97.88 290 VAL B CA 1
ATOM 8907 C C . VAL B 1 290 ? -28.938 -28.047 -14.641 1 97.88 290 VAL B C 1
ATOM 8909 O O . VAL B 1 290 ? -28.641 -26.969 -14.109 1 97.88 290 VAL B O 1
ATOM 8912 N N . SER B 1 291 ? -29.031 -29.188 -13.93 1 97.5 291 SER B N 1
ATOM 8913 C CA . SER B 1 291 ? -28.656 -29.25 -12.523 1 97.5 291 SER B CA 1
ATOM 8914 C C . SER B 1 291 ? -27.141 -29.156 -12.336 1 97.5 291 SER B C 1
ATOM 8916 O O . SER B 1 291 ? -26.391 -29.297 -13.305 1 97.5 291 SER B O 1
ATOM 8918 N N . PHE B 1 292 ? -26.766 -29 -11.062 1 97.94 292 PHE B N 1
ATOM 8919 C CA . PHE B 1 292 ? -25.344 -28.906 -10.742 1 97.94 292 PHE B CA 1
ATOM 8920 C C . PHE B 1 292 ? -24.609 -30.188 -11.117 1 97.94 292 PHE B C 1
ATOM 8922 O O . PHE B 1 292 ? -23.516 -30.156 -11.664 1 97.94 292 PHE B O 1
ATOM 8929 N N . ALA B 1 293 ? -25.172 -31.281 -10.844 1 97.25 293 ALA B N 1
ATOM 8930 C CA . ALA B 1 293 ? -24.547 -32.562 -11.133 1 97.25 293 ALA B CA 1
ATOM 8931 C C . ALA B 1 293 ? -24.281 -32.719 -12.625 1 97.25 293 ALA B C 1
ATOM 8933 O O . ALA B 1 293 ? -23.203 -33.188 -13.016 1 97.25 293 ALA B O 1
ATOM 8934 N N . VAL B 1 294 ? -25.297 -32.375 -13.461 1 98.06 294 VAL B N 1
ATOM 8935 C CA . VAL B 1 294 ? -25.141 -32.469 -14.906 1 98.06 294 VAL B CA 1
ATOM 8936 C C . VAL B 1 294 ? -24.062 -31.484 -15.375 1 98.06 294 VAL B C 1
ATOM 8938 O O . VAL B 1 294 ? -23.188 -31.844 -16.172 1 98.06 294 VAL B O 1
ATOM 8941 N N . ALA B 1 295 ? -24.109 -30.266 -14.844 1 98.56 295 ALA B N 1
ATOM 8942 C CA . ALA B 1 295 ? -23.141 -29.234 -15.234 1 98.56 295 ALA B CA 1
ATOM 8943 C C . ALA B 1 295 ? -21.719 -29.656 -14.852 1 98.56 295 ALA B C 1
ATOM 8945 O O . ALA B 1 295 ? -20.781 -29.438 -15.617 1 98.56 295 ALA B O 1
ATOM 8946 N N . LEU B 1 296 ? -21.562 -30.188 -13.617 1 98 296 LEU B N 1
ATOM 8947 C CA . LEU B 1 296 ? -20.25 -30.609 -13.172 1 98 296 LEU B CA 1
ATOM 8948 C C . LEU B 1 296 ? -19.703 -31.734 -14.055 1 98 296 LEU B C 1
ATOM 8950 O O . LEU B 1 296 ? -18.516 -31.75 -14.391 1 98 296 LEU B O 1
ATOM 8954 N N . ASN B 1 297 ? -20.547 -32.656 -14.461 1 97.06 297 ASN B N 1
ATOM 8955 C CA . ASN B 1 297 ? -20.125 -33.75 -15.336 1 97.06 297 ASN B CA 1
ATOM 8956 C C . ASN B 1 297 ? -19.75 -33.219 -16.719 1 97.06 297 ASN B C 1
ATOM 8958 O O . ASN B 1 297 ? -18.859 -33.781 -17.375 1 97.06 297 ASN B O 1
ATOM 8962 N N . ALA B 1 298 ? -20.422 -32.219 -17.156 1 97.94 298 ALA B N 1
ATOM 8963 C CA . ALA B 1 298 ? -20.125 -31.641 -18.453 1 97.94 298 ALA B CA 1
ATOM 8964 C C . ALA B 1 298 ? -18.797 -30.875 -18.422 1 97.94 298 ALA B C 1
ATOM 8966 O O . ALA B 1 298 ? -17.922 -31.125 -19.25 1 97.94 298 ALA B O 1
ATOM 8967 N N . THR B 1 299 ? -18.656 -30 -17.422 1 98.44 299 THR B N 1
ATOM 8968 C CA . THR B 1 299 ? -17.531 -29.062 -17.406 1 98.44 299 THR B CA 1
ATOM 8969 C C . THR B 1 299 ? -16.266 -29.75 -16.922 1 98.44 299 THR B C 1
ATOM 8971 O O . THR B 1 299 ? -15.156 -29.406 -17.344 1 98.44 299 THR B O 1
ATOM 8974 N N . ARG B 1 300 ? -16.406 -30.688 -16.047 1 97.44 300 ARG B N 1
ATOM 8975 C CA . ARG B 1 300 ? -15.266 -31.391 -15.453 1 97.44 300 ARG B CA 1
ATOM 8976 C C . ARG B 1 300 ? -14.359 -31.969 -16.531 1 97.44 300 ARG B C 1
ATOM 8978 O O . ARG B 1 300 ? -13.133 -31.969 -16.375 1 97.44 300 ARG B O 1
ATOM 8985 N N . ALA B 1 301 ? -14.922 -32.406 -17.641 1 97.25 301 ALA B N 1
ATOM 8986 C CA . ALA B 1 301 ? -14.18 -33 -18.734 1 97.25 301 ALA B CA 1
ATOM 8987 C C . ALA B 1 301 ? -13.156 -32.031 -19.312 1 97.25 301 ALA B C 1
ATOM 8989 O O . ALA B 1 301 ? -12.141 -32.469 -19.891 1 97.25 301 ALA B O 1
ATOM 8990 N N . GLY B 1 302 ? -13.406 -30.766 -19.109 1 98.31 302 GLY B N 1
ATOM 8991 C CA . GLY B 1 302 ? -12.508 -29.75 -19.656 1 98.31 302 GLY B CA 1
ATOM 8992 C C . GLY B 1 302 ? -11.695 -29.047 -18.578 1 98.31 302 GLY B C 1
ATOM 8993 O O . GLY B 1 302 ? -11.102 -28 -18.828 1 98.31 302 GLY B O 1
ATOM 8994 N N . ASN B 1 303 ? -11.664 -29.531 -17.312 1 98.75 303 ASN B N 1
ATOM 8995 C CA . ASN B 1 303 ? -10.867 -28.938 -16.234 1 98.75 303 ASN B CA 1
ATOM 8996 C C . ASN B 1 303 ? -9.578 -29.734 -16 1 98.75 303 ASN B C 1
ATOM 8998 O O . ASN B 1 303 ? -9.617 -30.953 -15.828 1 98.75 303 ASN B O 1
ATOM 9002 N N . LEU B 1 304 ? -8.477 -29.062 -16.078 1 98.88 304 LEU B N 1
ATOM 9003 C CA . LEU B 1 304 ? -7.18 -29.656 -15.773 1 98.88 304 LEU B CA 1
ATOM 9004 C C . LEU B 1 304 ? -6.617 -29.094 -14.469 1 98.88 304 LEU B C 1
ATOM 9006 O O . LEU B 1 304 ? -6.555 -27.875 -14.289 1 98.88 304 LEU B O 1
ATOM 9010 N N . PHE B 1 305 ? -6.324 -30 -13.5 1 98.62 305 PHE B N 1
ATOM 9011 C CA . PHE B 1 305 ? -5.676 -29.578 -12.258 1 98.62 305 PHE B CA 1
ATOM 9012 C C . PHE B 1 305 ? -4.219 -30.031 -12.242 1 98.62 305 PHE B C 1
ATOM 9014 O O . PHE B 1 305 ? -3.924 -31.219 -12.32 1 98.62 305 PHE B O 1
ATOM 9021 N N . THR B 1 306 ? -3.295 -29.047 -12.148 1 98.81 306 THR B N 1
ATOM 9022 C CA . THR B 1 306 ? -1.873 -29.312 -11.969 1 98.81 306 THR B CA 1
ATOM 9023 C C . THR B 1 306 ? -1.44 -28.984 -10.539 1 98.81 306 THR B C 1
ATOM 9025 O O . THR B 1 306 ? -1.57 -27.844 -10.094 1 98.81 306 THR B O 1
ATOM 9028 N N . THR B 1 307 ? -0.945 -29.969 -9.836 1 98.12 307 THR B N 1
ATOM 9029 C CA . THR B 1 307 ? -0.469 -29.719 -8.477 1 98.12 307 THR B CA 1
ATOM 9030 C C . THR B 1 307 ? 1.025 -29.406 -8.477 1 98.12 307 THR B C 1
ATOM 9032 O O . THR B 1 307 ? 1.785 -30 -9.25 1 98.12 307 THR B O 1
ATOM 9035 N N . HIS B 1 308 ? 1.4 -28.453 -7.723 1 96.62 308 HIS B N 1
ATOM 9036 C CA . HIS B 1 308 ? 2.799 -28.094 -7.535 1 96.62 308 HIS B CA 1
ATOM 9037 C C . HIS B 1 308 ? 3.238 -28.312 -6.094 1 96.62 308 HIS B C 1
ATOM 9039 O O . HIS B 1 308 ? 4.328 -27.891 -5.699 1 96.62 308 HIS B O 1
ATOM 9045 N N . THR B 1 309 ? 2.434 -28.969 -5.293 1 92.38 309 THR B N 1
ATOM 9046 C CA . THR B 1 309 ? 2.672 -29.141 -3.865 1 92.38 309 THR B CA 1
ATOM 9047 C C . THR B 1 309 ? 3.141 -30.562 -3.566 1 92.38 309 THR B C 1
ATOM 9049 O O . THR B 1 309 ? 2.361 -31.516 -3.672 1 92.38 309 THR B O 1
ATOM 9052 N N . PRO B 1 310 ? 4.289 -30.703 -3.135 1 92.25 310 PRO B N 1
ATOM 9053 C CA . PRO B 1 310 ? 4.828 -32.062 -2.922 1 92.25 310 PRO B CA 1
ATOM 9054 C C . PRO B 1 310 ? 4.574 -32.562 -1.51 1 92.25 310 PRO B C 1
ATOM 9056 O O . PRO B 1 310 ? 4.883 -33.719 -1.209 1 92.25 310 PRO B O 1
ATOM 9059 N N . VAL B 1 311 ? 4.059 -31.719 -0.694 1 90.44 311 VAL B N 1
ATOM 9060 C CA . VAL B 1 311 ? 3.779 -32.094 0.687 1 90.44 311 VAL B CA 1
ATOM 9061 C C . VAL B 1 311 ? 2.307 -31.859 1.004 1 90.44 311 VAL B C 1
ATOM 9063 O O . VAL B 1 311 ? 1.787 -30.766 0.76 1 90.44 311 VAL B O 1
ATOM 9066 N N . GLU B 1 312 ? 1.723 -32.781 1.614 1 88.38 312 GLU B N 1
ATOM 9067 C CA . GLU B 1 312 ? 0.289 -32.719 1.883 1 88.38 312 GLU B CA 1
ATOM 9068 C C . GLU B 1 312 ? -0.061 -31.484 2.713 1 88.38 312 GLU B C 1
ATOM 9070 O O . GLU B 1 312 ? -1.095 -30.859 2.488 1 88.38 312 GLU B O 1
ATOM 9075 N N . ALA B 1 313 ? 0.821 -31.172 3.604 1 86.06 313 ALA B N 1
ATOM 9076 C CA . ALA B 1 313 ? 0.575 -30.062 4.52 1 86.06 313 ALA B CA 1
ATOM 9077 C C . ALA B 1 313 ? 0.625 -28.734 3.783 1 86.06 313 ALA B C 1
ATOM 9079 O O . ALA B 1 313 ? 0.175 -27.703 4.309 1 86.06 313 ALA B O 1
ATOM 9080 N N . GLY B 1 314 ? 1.066 -28.766 2.621 1 90.44 314 GLY B N 1
ATOM 9081 C CA . GLY B 1 314 ? 1.244 -27.531 1.878 1 90.44 314 GLY B CA 1
ATOM 9082 C C . GLY B 1 314 ? -0.025 -27.047 1.194 1 90.44 314 GLY B C 1
ATOM 9083 O O . GLY B 1 314 ? -0.106 -25.906 0.747 1 90.44 314 GLY B O 1
ATOM 9084 N N . PHE B 1 315 ? -1.051 -27.859 1.143 1 94.88 315 PHE B N 1
ATOM 9085 C CA . PHE B 1 315 ? -2.301 -27.469 0.506 1 94.88 315 PHE B CA 1
ATOM 9086 C C . PHE B 1 315 ? -3.08 -26.5 1.394 1 94.88 315 PHE B C 1
ATOM 9088 O O . PHE B 1 315 ? -3.1 -26.656 2.617 1 94.88 315 PHE B O 1
ATOM 9095 N N . ASP B 1 316 ? -3.736 -25.562 0.791 1 96.19 316 ASP B N 1
ATOM 9096 C CA . ASP B 1 316 ? -4.617 -24.672 1.549 1 96.19 316 ASP B CA 1
ATOM 9097 C C . ASP B 1 316 ? -5.828 -25.438 2.084 1 96.19 316 ASP B C 1
ATOM 9099 O O . ASP B 1 316 ? -6.445 -26.219 1.361 1 96.19 316 ASP B O 1
ATOM 9103 N N . ARG B 1 317 ? -6.074 -25.266 3.273 1 97.56 317 ARG B N 1
ATOM 9104 C CA . ARG B 1 317 ? -7.223 -25.844 3.957 1 97.56 317 ARG B CA 1
ATOM 9105 C C . ARG B 1 317 ? -7.969 -24.797 4.773 1 97.56 317 ARG B C 1
ATOM 9107 O O . ARG B 1 317 ? -7.352 -23.906 5.371 1 97.56 317 ARG B O 1
ATOM 9114 N N . PHE B 1 318 ? -9.242 -24.922 4.785 1 98 318 PHE B N 1
ATOM 9115 C CA . PHE B 1 318 ? -10.062 -23.953 5.512 1 98 318 PHE B CA 1
ATOM 9116 C C . PHE B 1 318 ? -11.031 -24.672 6.441 1 98 318 PHE B C 1
ATOM 9118 O O . PHE B 1 318 ? -11.594 -25.703 6.082 1 98 318 PHE B O 1
ATOM 9125 N N . PRO B 1 319 ? -11.281 -24.172 7.602 1 97.62 319 PRO B N 1
ATOM 9126 C CA . PRO B 1 319 ? -12.305 -24.75 8.477 1 97.62 319 PRO B CA 1
ATOM 9127 C C . PRO B 1 319 ? -13.695 -24.75 7.836 1 97.62 319 PRO B C 1
ATOM 9129 O O . PRO B 1 319 ? -14.07 -23.781 7.168 1 97.62 319 PRO B O 1
ATOM 9132 N N . PRO B 1 320 ? -14.398 -25.828 8.055 1 97.25 320 PRO B N 1
ATOM 9133 C CA . PRO B 1 320 ? -15.719 -25.922 7.434 1 97.25 320 PRO B CA 1
ATOM 9134 C C . PRO B 1 320 ? -16.625 -24.75 7.773 1 97.25 320 PRO B C 1
ATOM 9136 O O . PRO B 1 320 ? -17.422 -24.312 6.934 1 97.25 320 PRO B O 1
ATOM 9139 N N . GLU B 1 321 ? -16.5 -24.234 9 1 95.69 321 GLU B N 1
ATOM 9140 C CA . GLU B 1 321 ? -17.344 -23.109 9.422 1 95.69 321 GLU B CA 1
ATOM 9141 C C . GLU B 1 321 ? -17.047 -21.859 8.602 1 95.69 321 GLU B C 1
ATOM 9143 O O . GLU B 1 321 ? -17.969 -21.125 8.234 1 95.69 321 GLU B O 1
ATOM 9148 N N . LEU B 1 322 ? -15.805 -21.703 8.359 1 95.44 322 LEU B N 1
ATOM 9149 C CA . LEU B 1 322 ? -15.398 -20.547 7.57 1 95.44 322 LEU B CA 1
ATOM 9150 C C . LEU B 1 322 ? -15.898 -20.672 6.133 1 95.44 322 LEU B C 1
ATOM 9152 O O . LEU B 1 322 ? -16.406 -19.703 5.562 1 95.44 322 LEU B O 1
ATOM 9156 N N . VAL B 1 323 ? -15.781 -21.812 5.594 1 97.56 323 VAL B N 1
ATOM 9157 C CA . VAL B 1 323 ? -16.25 -22.062 4.234 1 97.56 323 VAL B CA 1
ATOM 9158 C C . VAL B 1 323 ? -17.766 -21.859 4.168 1 97.56 323 VAL B C 1
ATOM 9160 O O . VAL B 1 323 ? -18.281 -21.266 3.217 1 97.56 323 VAL B O 1
ATOM 9163 N N . SER B 1 324 ? -18.469 -22.359 5.137 1 96 324 SER B N 1
ATOM 9164 C CA . SER B 1 324 ? -19.922 -22.234 5.188 1 96 324 SER B CA 1
ATOM 9165 C C . SER B 1 324 ? -20.359 -20.766 5.25 1 96 324 SER B C 1
ATOM 9167 O O . SER B 1 324 ? -21.312 -20.375 4.59 1 96 324 SER B O 1
ATOM 9169 N N . GLN B 1 325 ? -19.641 -20.047 5.977 1 92.31 325 GLN B N 1
ATOM 9170 C CA . GLN B 1 325 ? -19.938 -18.609 6.094 1 92.31 325 GLN B CA 1
ATOM 9171 C C . GLN B 1 325 ? -19.859 -17.922 4.734 1 92.31 325 GLN B C 1
ATOM 9173 O O . GLN B 1 325 ? -20.656 -17.016 4.449 1 92.31 325 GLN B O 1
ATOM 9178 N N . TYR B 1 326 ? -19.016 -18.344 3.924 1 94.69 326 TYR B N 1
ATOM 9179 C CA . TYR B 1 326 ? -18.75 -17.656 2.67 1 94.69 326 TYR B CA 1
ATOM 9180 C C . TYR B 1 326 ? -19.547 -18.266 1.526 1 94.69 326 TYR B C 1
ATOM 9182 O O . TYR B 1 326 ? -19.906 -17.578 0.568 1 94.69 326 TYR B O 1
ATOM 9190 N N . LEU B 1 327 ? -19.859 -19.562 1.575 1 96.62 327 LEU B N 1
ATOM 9191 C CA . LEU B 1 327 ? -20.328 -20.234 0.361 1 96.62 327 LEU B CA 1
ATOM 9192 C C . LEU B 1 327 ? -21.719 -20.828 0.564 1 96.62 327 LEU B C 1
ATOM 9194 O O . LEU B 1 327 ? -22.297 -21.375 -0.373 1 96.62 327 LEU B O 1
ATOM 9198 N N . GLU B 1 328 ? -22.25 -20.734 1.738 1 95 328 GLU B N 1
ATOM 9199 C CA . GLU B 1 328 ? -23.562 -21.344 1.982 1 95 328 GLU B CA 1
ATOM 9200 C C . GLU B 1 328 ? -24.609 -20.797 1.021 1 95 328 GLU B C 1
ATOM 9202 O O . GLU B 1 328 ? -25.328 -21.578 0.372 1 95 328 GLU B O 1
ATOM 9207 N N . ARG B 1 329 ? -24.734 -19.516 0.886 1 92.38 329 ARG B N 1
ATOM 9208 C CA . ARG B 1 329 ? -25.703 -18.906 -0.018 1 92.38 329 ARG B CA 1
ATOM 9209 C C . ARG B 1 329 ? -25.375 -19.234 -1.472 1 92.38 329 ARG B C 1
ATOM 9211 O O . ARG B 1 329 ? -26.281 -19.469 -2.273 1 92.38 329 ARG B O 1
ATOM 9218 N N . TYR B 1 330 ? -24.141 -19.219 -1.766 1 95.62 330 TYR B N 1
ATOM 9219 C CA . TYR B 1 330 ? -23.688 -19.578 -3.105 1 95.62 330 TYR B CA 1
ATOM 9220 C C . TYR B 1 330 ? -24.094 -21 -3.461 1 95.62 330 TYR B C 1
ATOM 9222 O O . TYR B 1 330 ? -24.625 -21.25 -4.551 1 95.62 330 TYR B O 1
ATOM 9230 N N . ALA B 1 331 ? -23.875 -21.938 -2.545 1 97.56 331 ALA B N 1
ATOM 9231 C CA . ALA B 1 331 ? -24.234 -23.344 -2.758 1 97.56 331 ALA B CA 1
ATOM 9232 C C . ALA B 1 331 ? -25.734 -23.5 -2.943 1 97.56 331 ALA B C 1
ATOM 9234 O O . ALA B 1 331 ? -26.172 -24.156 -3.889 1 97.56 331 ALA B O 1
ATOM 9235 N N . GLU B 1 332 ? -26.484 -22.859 -2.141 1 96 332 GLU B N 1
ATOM 9236 C CA . GLU B 1 332 ? -27.922 -23.047 -2.113 1 96 332 GLU B CA 1
ATOM 9237 C C . GLU B 1 332 ? -28.594 -22.312 -3.266 1 96 332 GLU B C 1
ATOM 9239 O O . GLU B 1 332 ? -29.422 -22.891 -3.977 1 96 332 GLU B O 1
ATOM 9244 N N . TYR B 1 333 ? -28.172 -21.062 -3.529 1 94.12 333 TYR B N 1
ATOM 9245 C CA . TYR B 1 333 ? -28.969 -20.219 -4.422 1 94.12 333 TYR B CA 1
ATOM 9246 C C . TYR B 1 333 ? -28.344 -20.172 -5.816 1 94.12 333 TYR B C 1
ATOM 9248 O O . TYR B 1 333 ? -29.047 -19.922 -6.801 1 94.12 333 TYR B O 1
ATOM 9256 N N . GLU B 1 334 ? -27.094 -20.406 -5.891 1 95.44 334 GLU B N 1
ATOM 9257 C CA . GLU B 1 334 ? -26.469 -20.312 -7.203 1 95.44 334 GLU B CA 1
ATOM 9258 C C . GLU B 1 334 ? -26.219 -21.703 -7.789 1 95.44 334 GLU B C 1
ATOM 9260 O O . GLU B 1 334 ? -26.422 -21.922 -8.984 1 95.44 334 GLU B O 1
ATOM 9265 N N . LEU B 1 335 ? -25.828 -22.641 -6.961 1 97.94 335 LEU B N 1
ATOM 9266 C CA . LEU B 1 335 ? -25.531 -23.984 -7.457 1 97.94 335 LEU B CA 1
ATOM 9267 C C . LEU B 1 335 ? -26.719 -24.906 -7.27 1 97.94 335 LEU B C 1
ATOM 9269 O O . LEU B 1 335 ? -26.797 -25.969 -7.906 1 97.94 335 LEU B O 1
ATOM 9273 N N . GLY B 1 336 ? -27.641 -24.562 -6.289 1 97.62 336 GLY B N 1
ATOM 9274 C CA . GLY B 1 336 ? -28.812 -25.391 -6.035 1 97.62 336 GLY B CA 1
ATOM 9275 C C . GLY B 1 336 ? -28.484 -26.688 -5.305 1 97.62 336 GLY B C 1
ATOM 9276 O O . GLY B 1 336 ? -29.125 -27.719 -5.52 1 97.62 336 GLY B O 1
ATOM 9277 N N . ILE B 1 337 ? -27.453 -26.719 -4.488 1 98 337 ILE B N 1
ATOM 9278 C CA . ILE B 1 337 ? -27.062 -27.906 -3.73 1 98 337 ILE B CA 1
ATOM 9279 C C . ILE B 1 337 ? -26.938 -27.547 -2.25 1 98 337 ILE B C 1
ATOM 9281 O O . ILE B 1 337 ? -26.906 -26.359 -1.889 1 98 337 ILE B O 1
ATOM 9285 N N . SER B 1 338 ? -26.828 -28.594 -1.403 1 96.88 338 SER B N 1
ATOM 9286 C CA . SER B 1 338 ? -26.656 -28.344 0.024 1 96.88 338 SER B CA 1
ATOM 9287 C C . SER B 1 338 ? -25.203 -28 0.342 1 96.88 338 SER B C 1
ATOM 9289 O O . SER B 1 338 ? -24.297 -28.344 -0.411 1 96.88 338 SER B O 1
ATOM 9291 N N . MET B 1 339 ? -24.984 -27.328 1.445 1 96.44 339 MET B N 1
ATOM 9292 C CA . MET B 1 339 ? -23.641 -27 1.895 1 96.44 339 MET B CA 1
ATOM 9293 C C . MET B 1 339 ? -22.828 -28.25 2.184 1 96.44 339 MET B C 1
ATOM 9295 O O . MET B 1 339 ? -21.625 -28.281 1.961 1 96.44 339 MET B O 1
ATOM 9299 N N . GLN B 1 340 ? -23.5 -29.219 2.631 1 96.06 340 GLN B N 1
ATOM 9300 C CA . GLN B 1 340 ? -22.844 -30.484 2.912 1 96.06 340 GLN B CA 1
ATOM 9301 C C . GLN B 1 340 ? -22.281 -31.109 1.636 1 96.06 340 GLN B C 1
ATOM 9303 O O . GLN B 1 340 ? -21.172 -31.672 1.639 1 96.06 340 GLN B O 1
ATOM 9308 N N . THR B 1 341 ? -23.078 -31.031 0.579 1 96.38 341 THR B N 1
ATOM 9309 C CA . THR B 1 341 ? -22.641 -31.547 -0.711 1 96.38 341 THR B CA 1
ATOM 9310 C C . THR B 1 341 ? -21.391 -30.797 -1.198 1 96.38 341 THR B C 1
ATOM 9312 O O . THR B 1 341 ? -20.469 -31.406 -1.721 1 96.38 341 THR B O 1
ATOM 9315 N N . LEU B 1 342 ? -21.406 -29.547 -0.996 1 97.88 342 LEU B N 1
ATOM 9316 C CA . LEU B 1 342 ? -20.266 -28.734 -1.408 1 97.88 342 LEU B CA 1
ATOM 9317 C C . LEU B 1 342 ? -19.031 -29.078 -0.575 1 97.88 342 LEU B C 1
ATOM 9319 O O . LEU B 1 342 ? -17.953 -29.281 -1.119 1 97.88 342 LEU B O 1
ATOM 9323 N N . LEU B 1 343 ? -19.156 -29.125 0.762 1 98.06 343 LEU B N 1
ATOM 9324 C CA . LEU B 1 343 ? -18.047 -29.438 1.654 1 98.06 343 LEU B CA 1
ATOM 9325 C C . LEU B 1 343 ? -17.469 -30.812 1.345 1 98.06 343 LEU B C 1
ATOM 9327 O O . LEU B 1 343 ? -16.266 -31.031 1.482 1 98.06 343 LEU B O 1
ATOM 9331 N N . ALA B 1 344 ? -18.297 -31.703 0.934 1 96.62 344 ALA B N 1
ATOM 9332 C CA . ALA B 1 344 ? -17.859 -33.062 0.61 1 96.62 344 ALA B CA 1
ATOM 9333 C C . ALA B 1 344 ? -16.875 -33.031 -0.547 1 96.62 344 ALA B C 1
ATOM 9335 O O . ALA B 1 344 ? -15.992 -33.906 -0.629 1 96.62 344 ALA B O 1
ATOM 9336 N N . MET B 1 345 ? -16.953 -32.094 -1.394 1 96.88 345 MET B N 1
ATOM 9337 C CA . MET B 1 345 ? -16.078 -32.031 -2.562 1 96.88 345 MET B CA 1
ATOM 9338 C C . MET B 1 345 ? -14.648 -31.703 -2.154 1 96.88 345 MET B C 1
ATOM 9340 O O . MET B 1 345 ? -13.711 -31.953 -2.906 1 96.88 345 MET B O 1
ATOM 9344 N N . GLY B 1 346 ? -14.469 -31.094 -0.999 1 97.25 346 GLY B N 1
ATOM 9345 C CA . GLY B 1 346 ? -13.133 -30.719 -0.548 1 97.25 346 GLY B CA 1
ATOM 9346 C C . GLY B 1 346 ? -12.656 -31.547 0.634 1 97.25 346 GLY B C 1
ATOM 9347 O O . GLY B 1 346 ? -11.75 -31.125 1.363 1 97.25 346 GLY B O 1
ATOM 9348 N N . ARG B 1 347 ? -13.305 -32.625 0.885 1 96.5 347 ARG B N 1
ATOM 9349 C CA . ARG B 1 347 ? -12.953 -33.5 2.01 1 96.5 347 ARG B CA 1
ATOM 9350 C C . ARG B 1 347 ? -12.414 -34.844 1.523 1 96.5 347 ARG B C 1
ATOM 9352 O O . ARG B 1 347 ? -12.828 -35.344 0.473 1 96.5 347 ARG B O 1
ATOM 9359 N N . LYS B 1 348 ? -11.461 -35.344 2.283 1 93.62 348 LYS B N 1
ATOM 9360 C CA . LYS B 1 348 ? -11.008 -36.719 2.035 1 93.62 348 LYS B CA 1
ATOM 9361 C C . LYS B 1 348 ? -12.125 -37.719 2.266 1 93.62 348 LYS B C 1
ATOM 9363 O O . LYS B 1 348 ? -12.398 -38.562 1.407 1 93.62 348 LYS B O 1
ATOM 9368 N N . GLN B 1 349 ? -12.758 -37.562 3.398 1 92.56 349 GLN B N 1
ATOM 9369 C CA . GLN B 1 349 ? -13.938 -38.344 3.758 1 92.56 349 GLN B CA 1
ATOM 9370 C C . GLN B 1 349 ? -15.195 -37.469 3.734 1 92.56 349 GLN B C 1
ATOM 9372 O O . GLN B 1 349 ? -15.523 -36.812 4.73 1 92.56 349 GLN B O 1
ATOM 9377 N N . PRO B 1 350 ? -15.945 -37.594 2.766 1 90.38 350 PRO B N 1
ATOM 9378 C CA . PRO B 1 350 ? -17.094 -36.719 2.566 1 90.38 350 PRO B CA 1
ATOM 9379 C C . PRO B 1 350 ? -18.016 -36.656 3.783 1 90.38 350 PRO B C 1
ATOM 9381 O O . PRO B 1 350 ? -18.672 -35.625 4.027 1 90.38 350 PRO B O 1
ATOM 9384 N N . GLN B 1 351 ? -18.047 -37.656 4.551 1 89.81 351 GLN B N 1
ATOM 9385 C CA . GLN B 1 351 ? -19 -37.75 5.645 1 89.81 351 GLN B CA 1
ATOM 9386 C C . GLN B 1 351 ? -18.422 -37.188 6.938 1 89.81 351 GLN B C 1
ATOM 9388 O O . GLN B 1 351 ? -19.156 -36.969 7.906 1 89.81 351 GLN B O 1
ATOM 9393 N N . ASP B 1 352 ? -17.156 -36.875 6.91 1 93 352 ASP B N 1
ATOM 9394 C CA . ASP B 1 352 ? -16.547 -36.312 8.094 1 93 352 ASP B CA 1
ATOM 9395 C C . ASP B 1 352 ? -16.766 -34.812 8.156 1 93 352 ASP B C 1
ATOM 9397 O O . ASP B 1 352 ? -16.031 -34.031 7.539 1 93 352 ASP B O 1
ATOM 9401 N N . THR B 1 353 ? -17.547 -34.406 8.984 1 90.06 353 THR B N 1
ATOM 9402 C CA . THR B 1 353 ? -17.984 -33 9.039 1 90.06 353 THR B CA 1
ATOM 9403 C C . THR B 1 353 ? -16.906 -32.125 9.672 1 90.06 353 THR B C 1
ATOM 9405 O O . THR B 1 353 ? -16.938 -30.906 9.539 1 90.06 353 THR B O 1
ATOM 9408 N N . ARG B 1 354 ? -16.031 -32.688 10.383 1 90.44 354 ARG B N 1
ATOM 9409 C CA . ARG B 1 354 ? -15 -31.922 11.094 1 90.44 354 ARG B CA 1
ATOM 9410 C C . ARG B 1 354 ? -13.766 -31.719 10.227 1 90.44 354 ARG B C 1
ATOM 9412 O O . ARG B 1 354 ? -12.914 -30.891 10.539 1 90.44 354 ARG B O 1
ATOM 9419 N N . GLU B 1 355 ? -13.633 -32.469 9.062 1 96 355 GLU B N 1
ATOM 9420 C CA . GLU B 1 355 ? -12.469 -32.344 8.195 1 96 355 GLU B CA 1
ATOM 9421 C C . GLU B 1 355 ? -12.422 -30.984 7.512 1 96 355 GLU B C 1
ATOM 9423 O O . GLU B 1 355 ? -13.438 -30.5 7.023 1 96 355 GLU B O 1
ATOM 9428 N N . PRO B 1 356 ? -11.219 -30.375 7.535 1 97.31 356 PRO B N 1
ATOM 9429 C CA . PRO B 1 356 ? -11.102 -29.109 6.832 1 97.31 356 PRO B CA 1
ATOM 9430 C C . PRO B 1 356 ? -11.32 -29.234 5.324 1 97.31 356 PRO B C 1
ATOM 9432 O O . PRO B 1 356 ? -11.156 -30.328 4.77 1 97.31 356 PRO B O 1
ATOM 9435 N N . PHE B 1 357 ? -11.789 -28.172 4.77 1 98 357 PHE B N 1
ATOM 9436 C CA . PHE B 1 357 ? -12.016 -28.094 3.328 1 98 357 PHE B CA 1
ATOM 9437 C C . PHE B 1 357 ? -10.695 -27.906 2.586 1 98 357 PHE B C 1
ATOM 9439 O O . PHE B 1 357 ? -10.055 -26.859 2.709 1 98 357 PHE B O 1
ATOM 9446 N N . ASN B 1 358 ? -10.305 -28.906 1.848 1 97.94 358 ASN B N 1
ATOM 9447 C CA . ASN B 1 358 ? -9.031 -28.922 1.132 1 97.94 358 ASN B CA 1
ATOM 9448 C C . ASN B 1 358 ? -9.203 -28.5 -0.323 1 97.94 358 ASN B C 1
ATOM 9450 O O . ASN B 1 358 ? -9.938 -29.141 -1.08 1 97.94 358 ASN B O 1
ATOM 9454 N N . MET B 1 359 ? -8.461 -27.516 -0.721 1 98.31 359 MET B N 1
ATOM 9455 C CA . MET B 1 359 ? -8.641 -26.938 -2.045 1 98.31 359 MET B CA 1
ATOM 9456 C C . MET B 1 359 ? -8.133 -27.875 -3.131 1 98.31 359 MET B C 1
ATOM 9458 O O . MET B 1 359 ? -8.664 -27.906 -4.238 1 98.31 359 MET B O 1
ATOM 9462 N N . ALA B 1 360 ? -7.113 -28.625 -2.883 1 98.06 360 ALA B N 1
ATOM 9463 C CA . ALA B 1 360 ? -6.605 -29.594 -3.852 1 98.06 360 ALA B CA 1
ATOM 9464 C C . ALA B 1 360 ? -7.625 -30.703 -4.109 1 98.06 360 ALA B C 1
ATOM 9466 O O . ALA B 1 360 ? -7.73 -31.219 -5.227 1 98.06 360 ALA B O 1
ATOM 9467 N N . TYR B 1 361 ? -8.344 -31.094 -3.059 1 97.5 361 TYR B N 1
ATOM 9468 C CA . TYR B 1 361 ? -9.367 -32.125 -3.217 1 97.5 361 TYR B CA 1
ATOM 9469 C C . TYR B 1 361 ? -10.523 -31.594 -4.078 1 97.5 361 TYR B C 1
ATOM 9471 O O . TYR B 1 361 ? -11.047 -32.344 -4.918 1 97.5 361 TYR B O 1
ATOM 9479 N N . LEU B 1 362 ? -10.883 -30.344 -3.836 1 98.38 362 LEU B N 1
ATOM 9480 C CA . LEU B 1 362 ? -11.906 -29.75 -4.691 1 98.38 362 LEU B CA 1
ATOM 9481 C C . LEU B 1 362 ? -11.453 -29.734 -6.148 1 98.38 362 LEU B C 1
ATOM 9483 O O . LEU B 1 362 ? -12.227 -30.094 -7.039 1 98.38 362 LEU B O 1
ATOM 9487 N N . ALA B 1 363 ? -10.227 -29.328 -6.344 1 98.5 363 ALA B N 1
ATOM 9488 C CA . ALA B 1 363 ? -9.688 -29.281 -7.703 1 98.5 363 ALA B CA 1
ATOM 9489 C C . ALA B 1 363 ? -9.688 -30.672 -8.344 1 98.5 363 ALA B C 1
ATOM 9491 O O . ALA B 1 363 ? -10.086 -30.828 -9.5 1 98.5 363 ALA B O 1
ATOM 9492 N N . THR B 1 364 ? -9.258 -31.625 -7.621 1 97.69 364 THR B N 1
ATOM 9493 C CA . THR B 1 364 ? -9.141 -33 -8.125 1 97.69 364 THR B CA 1
ATOM 9494 C C . THR B 1 364 ? -10.516 -33.562 -8.469 1 97.69 364 THR B C 1
ATOM 9496 O O . THR B 1 364 ? -10.711 -34.125 -9.547 1 97.69 364 THR B O 1
ATOM 9499 N N . ARG B 1 365 ? -11.492 -33.375 -7.582 1 96.88 365 ARG B N 1
ATOM 9500 C CA . ARG B 1 365 ? -12.836 -33.906 -7.789 1 96.88 365 ARG B CA 1
ATOM 9501 C C . ARG B 1 365 ? -13.539 -33.156 -8.922 1 96.88 365 ARG B C 1
ATOM 9503 O O . ARG B 1 365 ? -14.469 -33.688 -9.531 1 96.88 365 ARG B O 1
ATOM 9510 N N . GLY B 1 366 ? -13.07 -31.969 -9.188 1 97.81 366 GLY B N 1
ATOM 9511 C CA . GLY B 1 366 ? -13.688 -31.156 -10.219 1 97.81 366 GLY B CA 1
ATOM 9512 C C . GLY B 1 366 ? -12.945 -31.203 -11.547 1 97.81 366 GLY B C 1
ATOM 9513 O O . GLY B 1 366 ? -13.297 -30.5 -12.492 1 97.81 366 GLY B O 1
ATOM 9514 N N . ALA B 1 367 ? -11.961 -32.062 -11.711 1 98.06 367 ALA B N 1
ATOM 9515 C CA . ALA B 1 367 ? -11.117 -32.062 -12.906 1 98.06 367 ALA B CA 1
ATOM 9516 C C . ALA B 1 367 ? -11.289 -33.344 -13.703 1 98.06 367 ALA B C 1
ATOM 9518 O O . ALA B 1 367 ? -11.633 -34.406 -13.148 1 98.06 367 ALA B O 1
ATOM 9519 N N . GLY B 1 368 ? -11.125 -33.188 -15.008 1 97.88 368 GLY B N 1
ATOM 9520 C CA . GLY B 1 368 ? -11.117 -34.344 -15.891 1 97.88 368 GLY B CA 1
ATOM 9521 C C . GLY B 1 368 ? -9.734 -34.938 -16.078 1 97.88 368 GLY B C 1
ATOM 9522 O O . GLY B 1 368 ? -9.594 -36.031 -16.609 1 97.88 368 GLY B O 1
ATOM 9523 N N . ALA B 1 369 ? -8.766 -34.25 -15.609 1 98.31 369 ALA B N 1
ATOM 9524 C CA . ALA B 1 369 ? -7.379 -34.719 -15.594 1 98.31 369 ALA B CA 1
ATOM 9525 C C . ALA B 1 369 ? -6.578 -34.031 -14.5 1 98.31 369 ALA B C 1
ATOM 9527 O O . ALA B 1 369 ? -6.836 -32.875 -14.172 1 98.31 369 ALA B O 1
ATOM 9528 N N . VAL B 1 370 ? -5.648 -34.719 -13.859 1 98.38 370 VAL B N 1
ATOM 9529 C CA . VAL B 1 370 ? -4.754 -34.188 -12.828 1 98.38 370 VAL B CA 1
ATOM 9530 C C . VAL B 1 370 ? -3.311 -34.562 -13.164 1 98.38 370 VAL B C 1
ATOM 9532 O O . VAL B 1 370 ? -3.031 -35.688 -13.602 1 98.38 370 VAL B O 1
ATOM 9535 N N . ASN B 1 371 ? -2.453 -33.656 -13.102 1 98.38 371 ASN B N 1
ATOM 9536 C CA . ASN B 1 371 ? -1.058 -34.031 -13.336 1 98.38 371 ASN B CA 1
ATOM 9537 C C . ASN B 1 371 ? -0.124 -33.281 -12.375 1 98.38 371 ASN B C 1
ATOM 9539 O O . ASN B 1 371 ? -0.488 -32.25 -11.82 1 98.38 371 ASN B O 1
ATOM 9543 N N . ALA B 1 372 ? 1.02 -33.906 -12.094 1 98.38 372 ALA B N 1
ATOM 9544 C CA . ALA B 1 372 ? 2.143 -33.312 -11.359 1 98.38 372 ALA B CA 1
ATOM 9545 C C . ALA B 1 372 ? 3.164 -32.719 -12.312 1 98.38 372 ALA B C 1
ATOM 9547 O O . ALA B 1 372 ? 2.918 -32.625 -13.516 1 98.38 372 ALA B O 1
ATOM 9548 N N . VAL B 1 373 ? 4.266 -32.281 -11.766 1 98.5 373 VAL B N 1
ATOM 9549 C CA . VAL B 1 373 ? 5.09 -31.406 -12.602 1 98.5 373 VAL B CA 1
ATOM 9550 C C . VAL B 1 373 ? 6.488 -32 -12.75 1 98.5 373 VAL B C 1
ATOM 9552 O O . VAL B 1 373 ? 7.434 -31.297 -13.109 1 98.5 373 VAL B O 1
ATOM 9555 N N . SER B 1 374 ? 6.77 -33.188 -12.391 1 98.12 374 SER B N 1
ATOM 9556 C CA . SER B 1 374 ? 7.91 -34.031 -12.695 1 98.12 374 SER B CA 1
ATOM 9557 C C . SER B 1 374 ? 7.57 -35.531 -12.492 1 98.12 374 SER B C 1
ATOM 9559 O O . SER B 1 374 ? 6.52 -35.844 -11.93 1 98.12 374 SER B O 1
ATOM 9561 N N . GLN B 1 375 ? 8.406 -36.375 -12.992 1 97.25 375 GLN B N 1
ATOM 9562 C CA . GLN B 1 375 ? 8.148 -37.781 -12.875 1 97.25 375 GLN B CA 1
ATOM 9563 C C . GLN B 1 375 ? 8.055 -38.219 -11.414 1 97.25 375 GLN B C 1
ATOM 9565 O O . GLN B 1 375 ? 7.094 -38.875 -11.008 1 97.25 375 GLN B O 1
ATOM 9570 N N . LEU B 1 376 ? 9.008 -37.781 -10.641 1 97.44 376 LEU B N 1
ATOM 9571 C CA . LEU B 1 376 ? 9.016 -38.125 -9.219 1 97.44 376 LEU B CA 1
ATOM 9572 C C . LEU B 1 376 ? 7.836 -37.5 -8.5 1 97.44 376 LEU B C 1
ATOM 9574 O O . LEU B 1 376 ? 7.219 -38.125 -7.629 1 97.44 376 LEU B O 1
ATOM 9578 N N . HIS B 1 377 ? 7.574 -36.281 -8.781 1 97.81 377 HIS B N 1
ATOM 9579 C CA . HIS B 1 377 ? 6.434 -35.625 -8.172 1 97.81 377 HIS B CA 1
ATOM 9580 C C . HIS B 1 377 ? 5.129 -36.344 -8.508 1 97.81 377 HIS B C 1
ATOM 9582 O O . HIS B 1 377 ? 4.215 -36.375 -7.676 1 97.81 377 HIS B O 1
ATOM 9588 N N . GLY B 1 378 ? 5.035 -36.844 -9.758 1 97.69 378 GLY B N 1
ATOM 9589 C CA . GLY B 1 378 ? 3.883 -37.656 -10.094 1 97.69 378 GLY B CA 1
ATOM 9590 C C . GLY B 1 378 ? 3.674 -38.812 -9.133 1 97.69 378 GLY B C 1
ATOM 9591 O O . GLY B 1 378 ? 2.551 -39.062 -8.695 1 97.69 378 GLY B O 1
ATOM 9592 N N . HIS B 1 379 ? 4.734 -39.438 -8.844 1 96.06 379 HIS B N 1
ATOM 9593 C CA . HIS B 1 379 ? 4.684 -40.562 -7.898 1 96.06 379 HIS B CA 1
ATOM 9594 C C . HIS B 1 379 ? 4.258 -40.094 -6.512 1 96.06 379 HIS B C 1
ATOM 9596 O O . HIS B 1 379 ? 3.389 -40.688 -5.883 1 96.06 379 HIS B O 1
ATOM 9602 N N . THR B 1 380 ? 4.902 -39.062 -6.09 1 96.5 380 THR B N 1
ATOM 9603 C CA . THR B 1 380 ? 4.598 -38.5 -4.773 1 96.5 380 THR B CA 1
ATOM 9604 C C . THR B 1 380 ? 3.141 -38.031 -4.699 1 96.5 380 THR B C 1
ATOM 9606 O O . THR B 1 380 ? 2.471 -38.25 -3.688 1 96.5 380 THR B O 1
ATOM 9609 N N . SER B 1 381 ? 2.67 -37.438 -5.719 1 97.75 381 SER B N 1
ATOM 9610 C CA . SER B 1 381 ? 1.299 -36.969 -5.75 1 97.75 381 SER B CA 1
ATOM 9611 C C . SER B 1 381 ? 0.295 -38.094 -5.746 1 97.75 381 SER B C 1
ATOM 9613 O O . SER B 1 381 ? -0.778 -38 -5.148 1 97.75 381 SER B O 1
ATOM 9615 N N . ARG B 1 382 ? 0.593 -39.188 -6.457 1 97.5 382 ARG B N 1
ATOM 9616 C CA . ARG B 1 382 ? -0.27 -40.375 -6.395 1 97.5 382 ARG B CA 1
ATOM 9617 C C . ARG B 1 382 ? -0.396 -40.875 -4.961 1 97.5 382 ARG B C 1
ATOM 9619 O O . ARG B 1 382 ? -1.48 -41.281 -4.527 1 97.5 382 ARG B O 1
ATOM 9626 N N . TYR B 1 383 ? 0.68 -40.812 -4.312 1 96.25 383 TYR B N 1
ATOM 9627 C CA . TYR B 1 383 ? 0.655 -41.219 -2.91 1 96.25 383 TYR B CA 1
ATOM 9628 C C . TYR B 1 383 ? -0.195 -40.25 -2.082 1 96.25 383 TYR B C 1
ATOM 9630 O O . TYR B 1 383 ? -0.996 -40.688 -1.25 1 96.25 383 TYR B O 1
ATOM 9638 N N . ILE B 1 384 ? -0.058 -39 -2.24 1 96.19 384 ILE B N 1
ATOM 9639 C CA . ILE B 1 384 ? -0.768 -38 -1.478 1 96.19 384 ILE B CA 1
ATOM 9640 C C . ILE B 1 384 ? -2.271 -38.125 -1.712 1 96.19 384 ILE B C 1
ATOM 9642 O O . ILE B 1 384 ? -3.062 -38.031 -0.771 1 96.19 384 ILE B O 1
ATOM 9646 N N . PHE B 1 385 ? -2.648 -38.375 -2.936 1 97 385 PHE B N 1
ATOM 9647 C CA . PHE B 1 385 ? -4.066 -38.375 -3.285 1 97 385 PHE B CA 1
ATOM 9648 C C . PHE B 1 385 ? -4.66 -39.781 -3.189 1 97 385 PHE B C 1
ATOM 9650 O O . PHE B 1 385 ? -5.836 -39.969 -3.498 1 97 385 PHE B O 1
ATOM 9657 N N . ARG B 1 386 ? -3.912 -40.75 -2.742 1 95.5 386 ARG B N 1
ATOM 9658 C CA . ARG B 1 386 ? -4.332 -42.125 -2.725 1 95.5 386 ARG B CA 1
ATOM 9659 C C . ARG B 1 386 ? -5.609 -42.312 -1.915 1 95.5 386 ARG B C 1
ATOM 9661 O O . ARG B 1 386 ? -6.445 -43.156 -2.238 1 95.5 386 ARG B O 1
ATOM 9668 N N . GLU B 1 387 ? -5.785 -41.469 -0.963 1 92.31 387 GLU B N 1
ATOM 9669 C CA . GLU B 1 387 ? -6.93 -41.625 -0.066 1 92.31 387 GLU B CA 1
ATOM 9670 C C . GLU B 1 387 ? -8.227 -41.219 -0.759 1 92.31 387 GLU B C 1
ATOM 9672 O O . GLU B 1 387 ? -9.312 -41.562 -0.3 1 92.31 387 GLU B O 1
ATOM 9677 N N . LEU B 1 388 ? -8.125 -40.531 -1.804 1 95.56 388 LEU B N 1
ATOM 9678 C CA . LEU B 1 388 ? -9.312 -40.188 -2.58 1 95.56 388 LEU B CA 1
ATOM 9679 C C . LEU B 1 388 ? -9.789 -41.375 -3.42 1 95.56 388 LEU B C 1
ATOM 9681 O O . LEU B 1 388 ? -10.914 -41.344 -3.922 1 95.56 388 LEU B O 1
ATOM 9685 N N . TYR B 1 389 ? -8.984 -42.406 -3.539 1 95.88 389 TYR B N 1
ATOM 9686 C CA . TYR B 1 389 ? -9.289 -43.594 -4.324 1 95.88 389 TYR B CA 1
ATOM 9687 C C . TYR B 1 389 ? -9.047 -44.844 -3.51 1 95.88 389 TYR B C 1
ATOM 9689 O O . TYR B 1 389 ? -8.172 -45.656 -3.842 1 95.88 389 TYR B O 1
ATOM 9697 N N . PRO B 1 390 ? -9.93 -45 -2.574 1 93.62 390 PRO B N 1
ATOM 9698 C CA . PRO B 1 390 ? -9.719 -46.156 -1.68 1 93.62 390 PRO B CA 1
ATOM 9699 C C . PRO B 1 390 ? -9.727 -47.5 -2.418 1 93.62 390 PRO B C 1
ATOM 9701 O O . PRO B 1 390 ? -10.523 -47.688 -3.334 1 93.62 390 PRO B O 1
ATOM 9704 N N . ARG B 1 391 ? -8.805 -48.375 -2.059 1 94 391 ARG B N 1
ATOM 9705 C CA . ARG B 1 391 ? -8.688 -49.75 -2.51 1 94 391 ARG B CA 1
ATOM 9706 C C . ARG B 1 391 ? -8.062 -49.844 -3.902 1 94 391 ARG B C 1
ATOM 9708 O O . ARG B 1 391 ? -7.809 -50.938 -4.418 1 94 391 ARG B O 1
ATOM 9715 N N . TRP B 1 392 ? -7.891 -48.719 -4.562 1 96.19 392 TRP B N 1
ATOM 9716 C CA . TRP B 1 392 ? -7.176 -48.75 -5.836 1 96.19 392 TRP B CA 1
ATOM 9717 C C . TRP B 1 392 ? -5.676 -48.906 -5.613 1 96.19 392 TRP B C 1
ATOM 9719 O O . TRP B 1 392 ? -5.121 -48.312 -4.676 1 96.19 392 TRP B O 1
ATOM 9729 N N . PRO B 1 393 ? -5 -49.656 -6.48 1 93.88 393 PRO B N 1
ATOM 9730 C CA . PRO B 1 393 ? -3.539 -49.656 -6.398 1 93.88 393 PRO B CA 1
ATOM 9731 C C . PRO B 1 393 ? -2.918 -48.281 -6.637 1 93.88 393 PRO B C 1
ATOM 9733 O O . PRO B 1 393 ? -3.428 -47.5 -7.441 1 93.88 393 PRO B O 1
ATOM 9736 N N . LEU B 1 394 ? -1.829 -48 -5.969 1 93.31 394 LEU B N 1
ATOM 9737 C CA . LEU B 1 394 ? -1.17 -46.719 -6.008 1 93.31 394 LEU B CA 1
ATOM 9738 C C . LEU B 1 394 ? -0.896 -46.281 -7.445 1 93.31 394 LEU B C 1
ATOM 9740 O O . LEU B 1 394 ? -1.088 -45.125 -7.797 1 93.31 394 LEU B O 1
ATOM 9744 N N . GLU B 1 395 ? -0.514 -47.188 -8.25 1 90.81 395 GLU B N 1
ATOM 9745 C CA . GLU B 1 395 ? -0.14 -46.875 -9.633 1 90.81 395 GLU B CA 1
ATOM 9746 C C . GLU B 1 395 ? -1.361 -46.5 -10.461 1 90.81 395 GLU B C 1
ATOM 9748 O O . GLU B 1 395 ? -1.23 -45.875 -11.508 1 90.81 395 GLU B O 1
ATOM 9753 N N . ALA B 1 396 ? -2.529 -46.844 -9.945 1 93.06 396 ALA B N 1
ATOM 9754 C CA . ALA B 1 396 ? -3.756 -46.594 -10.695 1 93.06 396 ALA B CA 1
ATOM 9755 C C . ALA B 1 396 ? -4.375 -45.25 -10.281 1 93.06 396 ALA B C 1
ATOM 9757 O O . ALA B 1 396 ? -5.312 -44.781 -10.914 1 93.06 396 ALA B O 1
ATOM 9758 N N . VAL B 1 397 ? -3.812 -44.656 -9.203 1 96.06 397 VAL B N 1
ATOM 9759 C CA . VAL B 1 397 ? -4.27 -43.312 -8.852 1 96.06 397 VAL B CA 1
ATOM 9760 C C . VAL B 1 397 ? -4.039 -42.375 -10.031 1 96.06 397 VAL B C 1
ATOM 9762 O O . VAL B 1 397 ? -2.934 -42.312 -10.578 1 96.06 397 VAL B O 1
ATOM 9765 N N . PRO B 1 398 ? -5.051 -41.688 -10.477 1 96.75 398 PRO B N 1
ATOM 9766 C CA . PRO B 1 398 ? -5.02 -41 -11.773 1 96.75 398 PRO B CA 1
ATOM 9767 C C . PRO B 1 398 ? -4.312 -39.656 -11.703 1 96.75 398 PRO B C 1
ATOM 9769 O O . PRO B 1 398 ? -4.941 -38.594 -11.922 1 96.75 398 PRO B O 1
ATOM 9772 N N . VAL B 1 399 ? -3.041 -39.656 -11.445 1 97.81 399 VAL B N 1
ATOM 9773 C CA . VAL B 1 399 ? -2.197 -38.438 -11.477 1 97.81 399 VAL B CA 1
ATOM 9774 C C . VAL B 1 399 ? -1.033 -38.656 -12.438 1 97.81 399 VAL B C 1
ATOM 9776 O O . VAL B 1 399 ? -0.162 -39.5 -12.195 1 97.81 399 VAL B O 1
ATOM 9779 N N . GLY B 1 400 ? -1.107 -37.969 -13.586 1 97.56 400 GLY B N 1
ATOM 9780 C CA . GLY B 1 400 ? 0.008 -38 -14.523 1 97.56 400 GLY B CA 1
ATOM 9781 C C . GLY B 1 400 ? 1.082 -36.969 -14.18 1 97.56 400 GLY B C 1
ATOM 9782 O O . GLY B 1 400 ? 1.234 -36.594 -13.023 1 97.56 400 GLY B O 1
ATOM 9783 N N . HIS B 1 401 ? 1.923 -36.688 -15.164 1 97.81 401 HIS B N 1
ATOM 9784 C CA . HIS B 1 401 ? 2.898 -35.625 -14.953 1 97.81 401 HIS B CA 1
ATOM 9785 C C . HIS B 1 401 ? 3.32 -35 -16.281 1 97.81 401 HIS B C 1
ATOM 9787 O O . HIS B 1 401 ? 3.301 -35.656 -17.312 1 97.81 401 HIS B O 1
ATOM 9793 N N . VAL B 1 402 ? 3.482 -33.75 -16.297 1 98.56 402 VAL B N 1
ATOM 9794 C CA . VAL B 1 402 ? 4.203 -32.969 -17.297 1 98.56 402 VAL B CA 1
ATOM 9795 C C . VAL B 1 402 ? 5.32 -32.156 -16.625 1 98.56 402 VAL B C 1
ATOM 9797 O O . VAL B 1 402 ? 5.055 -31.203 -15.898 1 98.56 402 VAL B O 1
ATOM 9800 N N . THR B 1 403 ? 6.559 -32.625 -16.859 1 98.38 403 THR B N 1
ATOM 9801 C CA . THR B 1 403 ? 7.676 -31.969 -16.188 1 98.38 403 THR B CA 1
ATOM 9802 C C . THR B 1 403 ? 7.797 -30.516 -16.641 1 98.38 403 THR B C 1
ATOM 9804 O O . THR B 1 403 ? 7.691 -30.219 -17.828 1 98.38 403 THR B O 1
ATOM 9807 N N . ASN B 1 404 ? 8.016 -29.625 -15.688 1 98.12 404 ASN B N 1
ATOM 9808 C CA . ASN B 1 404 ? 8.148 -28.203 -15.992 1 98.12 404 ASN B CA 1
ATOM 9809 C C . ASN B 1 404 ? 9.32 -27.938 -16.938 1 98.12 404 ASN B C 1
ATOM 9811 O O . ASN B 1 404 ? 10.203 -28.781 -17.094 1 98.12 404 ASN B O 1
ATOM 9815 N N . GLY B 1 405 ? 9.305 -26.812 -17.547 1 96.81 405 GLY B N 1
ATOM 9816 C CA . GLY B 1 405 ? 10.367 -26.297 -18.391 1 96.81 405 GLY B CA 1
ATOM 9817 C C . GLY B 1 405 ? 10.508 -24.781 -18.312 1 96.81 405 GLY B C 1
ATOM 9818 O O . GLY B 1 405 ? 9.656 -24.109 -17.719 1 96.81 405 GLY B O 1
ATOM 9819 N N . ILE B 1 406 ? 11.602 -24.281 -18.828 1 96.38 406 ILE B N 1
ATOM 9820 C CA . ILE B 1 406 ? 11.844 -22.844 -18.75 1 96.38 406 ILE B CA 1
ATOM 9821 C C . ILE B 1 406 ? 11.734 -22.219 -20.141 1 96.38 406 ILE B C 1
ATOM 9823 O O . ILE B 1 406 ? 11.969 -22.891 -21.141 1 96.38 406 ILE B O 1
ATOM 9827 N N . HIS B 1 407 ? 11.297 -20.984 -20.203 1 95.31 407 HIS B N 1
ATOM 9828 C CA . HIS B 1 407 ? 11.266 -20.219 -21.438 1 95.31 407 HIS B CA 1
ATOM 9829 C C . HIS B 1 407 ? 12.664 -19.75 -21.828 1 95.31 407 HIS B C 1
ATOM 9831 O O . HIS B 1 407 ? 13.164 -18.766 -21.281 1 95.31 407 HIS B O 1
ATOM 9837 N N . LEU B 1 408 ? 13.258 -20.344 -22.797 1 91.38 408 LEU B N 1
ATOM 9838 C CA . LEU B 1 408 ? 14.672 -20.172 -23.125 1 91.38 408 LEU B CA 1
ATOM 9839 C C . LEU B 1 408 ? 14.977 -18.719 -23.469 1 91.38 408 LEU B C 1
ATOM 9841 O O . LEU B 1 408 ? 15.922 -18.141 -22.938 1 91.38 408 LEU B O 1
ATOM 9845 N N . PRO B 1 409 ? 14.133 -18.031 -24.266 1 87.56 409 PRO B N 1
ATOM 9846 C CA . PRO B 1 409 ? 14.477 -16.641 -24.594 1 87.56 409 PRO B CA 1
ATOM 9847 C C . PRO B 1 409 ? 14.547 -15.742 -23.359 1 87.56 409 PRO B C 1
ATOM 9849 O O . PRO B 1 409 ? 15.289 -14.758 -23.359 1 87.56 409 PRO B O 1
ATOM 9852 N N . THR B 1 410 ? 13.805 -16.047 -22.359 1 92 410 THR B N 1
ATOM 9853 C CA . THR B 1 410 ? 13.758 -15.234 -21.156 1 92 410 THR B CA 1
ATOM 9854 C C . THR B 1 410 ? 15.047 -15.391 -20.344 1 92 410 THR B C 1
ATOM 9856 O O . THR B 1 410 ? 15.547 -14.422 -19.781 1 92 410 THR B O 1
ATOM 9859 N N . TRP B 1 411 ? 15.617 -16.594 -20.344 1 93.62 411 TRP B N 1
ATOM 9860 C CA . TRP B 1 411 ? 16.609 -16.891 -19.328 1 93.62 411 TRP B CA 1
ATOM 9861 C C . TRP B 1 411 ? 18 -17.016 -19.938 1 93.62 411 TRP B C 1
ATOM 9863 O O . TRP B 1 411 ? 19.016 -16.969 -19.219 1 93.62 411 TRP B O 1
ATOM 9873 N N . VAL B 1 412 ? 18.109 -17.156 -21.234 1 90.25 412 VAL B N 1
ATOM 9874 C CA . VAL B 1 412 ? 19.406 -17.266 -21.906 1 90.25 412 VAL B CA 1
ATOM 9875 C C . VAL B 1 412 ? 20.062 -15.883 -22 1 90.25 412 VAL B C 1
ATOM 9877 O O . VAL B 1 412 ? 19.391 -14.883 -22.25 1 90.25 412 VAL B O 1
ATOM 9880 N N . SER B 1 413 ? 21.328 -15.875 -21.781 1 88.81 413 SER B N 1
ATOM 9881 C CA . SER B 1 413 ? 22.078 -14.625 -21.844 1 88.81 413 SER B CA 1
ATOM 9882 C C . SER B 1 413 ? 22.016 -14 -23.234 1 88.81 413 SER B C 1
ATOM 9884 O O . SER B 1 413 ? 22.109 -14.703 -24.234 1 88.81 413 SER B O 1
ATOM 9886 N N . PRO B 1 414 ? 21.875 -12.719 -23.219 1 81.12 414 PRO B N 1
ATOM 9887 C CA . PRO B 1 414 ? 21.844 -12.047 -24.516 1 81.12 414 PRO B CA 1
ATOM 9888 C C . PRO B 1 414 ? 23.125 -12.281 -25.328 1 81.12 414 PRO B C 1
ATOM 9890 O O . PRO B 1 414 ? 23.062 -12.406 -26.547 1 81.12 414 PRO B O 1
ATOM 9893 N N . ASP B 1 415 ? 24.172 -12.352 -24.641 1 79.25 415 ASP B N 1
ATOM 9894 C CA . ASP B 1 415 ? 25.438 -12.586 -25.312 1 79.25 415 ASP B CA 1
ATOM 9895 C C . ASP B 1 415 ? 25.469 -13.977 -25.953 1 79.25 415 ASP B C 1
ATOM 9897 O O . ASP B 1 415 ? 25.906 -14.141 -27.094 1 79.25 415 ASP B O 1
ATOM 9901 N N . ALA B 1 416 ? 25.031 -14.961 -25.125 1 78.81 416 ALA B N 1
ATOM 9902 C CA . ALA B 1 416 ? 24.984 -16.312 -25.656 1 78.81 416 ALA B CA 1
ATOM 9903 C C . ALA B 1 416 ? 24.016 -16.406 -26.844 1 78.81 416 ALA B C 1
ATOM 9905 O O . ALA B 1 416 ? 24.312 -17.062 -27.844 1 78.81 416 ALA B O 1
ATOM 9906 N N . GLU B 1 417 ? 22.953 -15.703 -26.719 1 78.75 417 GLU B N 1
ATOM 9907 C CA . GLU B 1 417 ? 21.969 -15.695 -27.797 1 78.75 417 GLU B CA 1
ATOM 9908 C C . GLU B 1 417 ? 22.547 -15.086 -29.078 1 78.75 417 GLU B C 1
ATOM 9910 O O . GLU B 1 417 ? 22.266 -15.562 -30.172 1 78.75 417 GLU B O 1
ATOM 9915 N N . ALA B 1 418 ? 23.234 -14.062 -28.875 1 77.19 418 ALA B N 1
ATOM 9916 C CA . ALA B 1 418 ? 23.875 -13.414 -30.016 1 77.19 418 ALA B CA 1
ATOM 9917 C C . ALA B 1 418 ? 24.859 -14.352 -30.703 1 77.19 418 ALA B C 1
ATOM 9919 O O . ALA B 1 418 ? 24.953 -14.391 -31.922 1 77.19 418 ALA B O 1
ATOM 9920 N N . HIS B 1 419 ? 25.562 -15.039 -29.891 1 76.38 419 HIS B N 1
ATOM 9921 C CA . HIS B 1 419 ? 26.531 -15.984 -30.438 1 76.38 419 HIS B CA 1
ATOM 9922 C C . HIS B 1 419 ? 25.828 -17.125 -31.172 1 76.38 419 HIS B C 1
ATOM 9924 O O . HIS B 1 419 ? 26.266 -17.531 -32.25 1 76.38 419 HIS B O 1
ATOM 9930 N N . TRP B 1 420 ? 24.797 -17.594 -30.578 1 75.38 420 TRP B N 1
ATOM 9931 C CA . TRP B 1 420 ? 24.016 -18.641 -31.219 1 75.38 420 TRP B CA 1
ATOM 9932 C C . TRP B 1 420 ? 23.438 -18.172 -32.531 1 75.38 420 TRP B C 1
ATOM 9934 O O . TRP B 1 420 ? 23.438 -18.906 -33.531 1 75.38 420 TRP B O 1
ATOM 9944 N N . TYR B 1 421 ? 23.016 -16.969 -32.5 1 73.62 421 TYR B N 1
ATOM 9945 C CA . TYR B 1 421 ? 22.453 -16.391 -33.688 1 73.62 421 TYR B CA 1
ATOM 9946 C C . TYR B 1 421 ? 23.516 -16.219 -34.781 1 73.62 421 TYR B C 1
ATOM 9948 O O . TYR B 1 421 ? 23.234 -16.422 -35.969 1 73.62 421 TYR B O 1
ATOM 9956 N N . GLU B 1 422 ? 24.641 -15.789 -34.406 1 73.81 422 GLU B N 1
ATOM 9957 C CA . GLU B 1 422 ? 25.75 -15.625 -35.344 1 73.81 422 GLU B CA 1
ATOM 9958 C C . GLU B 1 422 ? 26.109 -16.938 -36 1 73.81 422 GLU B C 1
ATOM 9960 O O . GLU B 1 422 ? 26.438 -16.969 -37.188 1 73.81 422 GLU B O 1
ATOM 9965 N N . LEU B 1 423 ? 26 -17.922 -35.281 1 72.94 423 LEU B N 1
ATOM 9966 C CA . LEU B 1 423 ? 26.422 -19.219 -35.781 1 72.94 423 LEU B CA 1
ATOM 9967 C C . LEU B 1 423 ? 25.328 -19.891 -36.562 1 72.94 423 LEU B C 1
ATOM 9969 O O . LEU B 1 423 ? 25.594 -20.578 -37.562 1 72.94 423 LEU B O 1
ATOM 9973 N N . HIS B 1 424 ? 24.062 -19.625 -36.125 1 72.38 424 HIS B N 1
ATOM 9974 C CA . HIS B 1 424 ? 23.016 -20.484 -36.656 1 72.38 424 HIS B CA 1
ATOM 9975 C C . HIS B 1 424 ? 21.875 -19.656 -37.25 1 72.38 424 HIS B C 1
ATOM 9977 O O . HIS B 1 424 ? 20.938 -20.203 -37.812 1 72.38 424 HIS B O 1
ATOM 9983 N N . GLY B 1 425 ? 22.016 -18.406 -37.094 1 64.88 425 GLY B N 1
ATOM 9984 C CA . GLY B 1 425 ? 20.953 -17.547 -37.594 1 64.88 425 GLY B CA 1
ATOM 9985 C C . GLY B 1 425 ? 19.625 -17.812 -36.938 1 64.88 425 GLY B C 1
ATOM 9986 O O . GLY B 1 425 ? 19.547 -17.938 -35.688 1 64.88 425 GLY B O 1
ATOM 9987 N N . ASP B 1 426 ? 18.547 -17.859 -37.719 1 61.12 426 ASP B N 1
ATOM 9988 C CA . ASP B 1 426 ? 17.188 -17.984 -37.219 1 61.12 426 ASP B CA 1
ATOM 9989 C C . ASP B 1 426 ? 16.859 -19.438 -36.906 1 61.12 426 ASP B C 1
ATOM 9991 O O . ASP B 1 426 ? 15.781 -19.734 -36.375 1 61.12 426 ASP B O 1
ATOM 9995 N N . GLU B 1 427 ? 17.781 -20.266 -37.031 1 62.62 427 GLU B N 1
ATOM 9996 C CA . GLU B 1 427 ? 17.547 -21.688 -36.812 1 62.62 427 GLU B CA 1
ATOM 9997 C C . GLU B 1 427 ? 17.703 -22.047 -35.312 1 62.62 427 GLU B C 1
ATOM 9999 O O . GLU B 1 427 ? 17.766 -23.219 -34.969 1 62.62 427 GLU B O 1
ATOM 10004 N N . ILE B 1 428 ? 17.656 -21.062 -34.562 1 64.56 428 ILE B N 1
ATOM 10005 C CA . ILE B 1 428 ? 17.844 -21.312 -33.156 1 64.56 428 ILE B CA 1
ATOM 10006 C C . ILE B 1 428 ? 16.609 -22 -32.594 1 64.56 428 ILE B C 1
ATOM 10008 O O . ILE B 1 428 ? 15.477 -21.578 -32.844 1 64.56 428 ILE B O 1
ATOM 10012 N N . PRO B 1 429 ? 16.766 -23.25 -32.031 1 58.25 429 PRO B N 1
ATOM 10013 C CA . PRO B 1 429 ? 15.672 -24.172 -31.672 1 58.25 429 PRO B CA 1
ATOM 10014 C C . PRO B 1 429 ? 14.656 -23.516 -30.734 1 58.25 429 PRO B C 1
ATOM 10016 O O . PRO B 1 429 ? 13.5 -23.953 -30.672 1 58.25 429 PRO B O 1
ATOM 10019 N N . TRP B 1 430 ? 15.07 -22.578 -29.938 1 60.25 430 TRP B N 1
ATOM 10020 C CA . TRP B 1 430 ? 14.094 -22.156 -28.938 1 60.25 430 TRP B CA 1
ATOM 10021 C C . TRP B 1 430 ? 13.172 -21.078 -29.484 1 60.25 430 TRP B C 1
ATOM 10023 O O . TRP B 1 430 ? 12.469 -20.406 -28.719 1 60.25 430 TRP B O 1
ATOM 10033 N N . ARG B 1 431 ? 13.227 -20.828 -30.75 1 57.22 431 ARG B N 1
ATOM 10034 C CA . ARG B 1 431 ? 12.312 -19.859 -31.344 1 57.22 431 ARG B CA 1
ATOM 10035 C C . ARG B 1 431 ? 11.18 -20.547 -32.094 1 57.22 431 ARG B C 1
ATOM 10037 O O . ARG B 1 431 ? 10.586 -19.969 -33 1 57.22 431 ARG B O 1
ATOM 10044 N N . GLY B 1 432 ? 10.797 -21.781 -31.562 1 52.84 432 GLY B N 1
ATOM 10045 C CA . GLY B 1 432 ? 9.555 -22.406 -31.969 1 52.84 432 GLY B CA 1
ATOM 10046 C C . GLY B 1 432 ? 9.672 -23.172 -33.281 1 52.84 432 GLY B C 1
ATOM 10047 O O . GLY B 1 432 ? 8.664 -23.594 -33.844 1 52.84 432 GLY B O 1
ATOM 10048 N N . THR B 1 433 ? 10.797 -23.078 -33.969 1 51.41 433 THR B N 1
ATOM 10049 C CA . THR B 1 433 ? 10.859 -23.703 -35.281 1 51.41 433 THR B CA 1
ATOM 10050 C C . THR B 1 433 ? 11.383 -25.125 -35.188 1 51.41 433 THR B C 1
ATOM 10052 O O . THR B 1 433 ? 12.094 -25.469 -34.219 1 51.41 433 THR B O 1
ATOM 10055 N N . ASP B 1 434 ? 10.641 -26.188 -35.688 1 51.38 434 ASP B N 1
ATOM 10056 C CA . ASP B 1 434 ? 10.992 -27.609 -35.781 1 51.38 434 ASP B CA 1
ATOM 10057 C C . ASP B 1 434 ? 12.398 -27.797 -36.344 1 51.38 434 ASP B C 1
ATOM 10059 O O . ASP B 1 434 ? 12.734 -28.875 -36.844 1 51.38 434 ASP B O 1
ATOM 10063 N N . ALA B 1 435 ? 13.156 -26.734 -36.344 1 55.53 435 ALA B N 1
ATOM 10064 C CA . ALA B 1 435 ? 14.336 -26.922 -37.188 1 55.53 435 ALA B CA 1
ATOM 10065 C C . ALA B 1 435 ? 15.406 -27.734 -36.438 1 55.53 435 ALA B C 1
ATOM 10067 O O . ALA B 1 435 ? 15.094 -28.5 -35.531 1 55.53 435 ALA B O 1
ATOM 10068 N N . SER B 1 436 ? 16.641 -27.125 -36.25 1 60.09 436 SER B N 1
ATOM 10069 C CA . SER B 1 436 ? 17.828 -27.844 -35.812 1 60.09 436 SER B CA 1
ATOM 10070 C C . SER B 1 436 ? 17.828 -28.031 -34.281 1 60.09 436 SER B C 1
ATOM 10072 O O . SER B 1 436 ? 17.312 -27.188 -33.562 1 60.09 436 SER B O 1
ATOM 10074 N N . SER B 1 437 ? 18.125 -29.281 -33.781 1 73.31 437 SER B N 1
ATOM 10075 C CA . SER B 1 437 ? 18.234 -29.641 -32.344 1 73.31 437 SER B CA 1
ATOM 10076 C C . SER B 1 437 ? 19.438 -28.969 -31.703 1 73.31 437 SER B C 1
ATOM 10078 O O . SER B 1 437 ? 20.375 -28.562 -32.406 1 73.31 437 SER B O 1
ATOM 10080 N N . VAL B 1 438 ? 19.312 -28.547 -30.484 1 77.12 438 VAL B N 1
ATOM 10081 C CA . VAL B 1 438 ? 20.422 -28 -29.703 1 77.12 438 VAL B CA 1
ATOM 10082 C C . VAL B 1 438 ? 21.656 -28.859 -29.875 1 77.12 438 VAL B C 1
ATOM 10084 O O . VAL B 1 438 ? 22.781 -28.344 -29.922 1 77.12 438 VAL B O 1
ATOM 10087 N N . ASP B 1 439 ? 21.453 -30.094 -30 1 78.06 439 ASP B N 1
ATOM 10088 C CA . ASP B 1 439 ? 22.547 -31.031 -30.203 1 78.06 439 ASP B CA 1
ATOM 10089 C C . ASP B 1 439 ? 23.297 -30.734 -31.5 1 78.06 439 ASP B C 1
ATOM 10091 O O . ASP B 1 439 ? 24.531 -30.703 -31.516 1 78.06 439 ASP B O 1
ATOM 10095 N N . GLU B 1 440 ? 22.594 -30.469 -32.469 1 78.69 440 GLU B N 1
ATOM 10096 C CA . GLU B 1 440 ? 23.188 -30.172 -33.781 1 78.69 440 GLU B CA 1
ATOM 10097 C C . GLU B 1 440 ? 23.906 -28.828 -33.75 1 78.69 440 GLU B C 1
ATOM 10099 O O . GLU B 1 440 ? 24.969 -28.688 -34.375 1 78.69 440 GLU B O 1
ATOM 10104 N N . LEU B 1 441 ? 23.312 -28.016 -33.062 1 78.06 441 LEU B N 1
ATOM 10105 C CA . LEU B 1 441 ? 23.922 -26.688 -32.969 1 78.06 441 LEU B CA 1
ATOM 10106 C C . LEU B 1 441 ? 25.266 -26.766 -32.219 1 78.06 441 LEU B C 1
ATOM 10108 O O . LEU B 1 441 ? 26.234 -26.141 -32.656 1 78.06 441 LEU B O 1
ATOM 10112 N N . LEU B 1 442 ? 25.266 -27.531 -31.156 1 84 442 LEU B N 1
ATOM 10113 C CA . LEU B 1 442 ? 26.453 -27.609 -30.328 1 84 442 LEU B CA 1
ATOM 10114 C C . LEU B 1 442 ? 27.562 -28.391 -31.031 1 84 442 LEU B C 1
ATOM 10116 O O . LEU B 1 442 ? 28.75 -28.172 -30.75 1 84 442 LEU B O 1
ATOM 10120 N N . ALA B 1 443 ? 27.203 -29.234 -31.891 1 82 443 ALA B N 1
ATOM 10121 C CA . ALA B 1 443 ? 28.172 -30.016 -32.656 1 82 443 ALA B CA 1
ATOM 10122 C C . ALA B 1 443 ? 29.047 -29.125 -33.531 1 82 443 ALA B C 1
ATOM 10124 O O . ALA B 1 443 ? 30.188 -29.469 -33.844 1 82 443 ALA B O 1
ATOM 10125 N N . ARG B 1 444 ? 28.531 -28 -33.75 1 79.81 444 ARG B N 1
ATOM 10126 C CA . ARG B 1 444 ? 29.234 -27.078 -34.656 1 79.81 444 ARG B CA 1
ATOM 10127 C C . ARG B 1 444 ? 30.062 -26.078 -33.875 1 79.81 444 ARG B C 1
ATOM 10129 O O . ARG B 1 444 ? 30.719 -25.203 -34.469 1 79.81 444 ARG B O 1
ATOM 10136 N N . VAL B 1 445 ? 30.078 -26.188 -32.688 1 84.44 445 VAL B N 1
ATOM 10137 C CA . VAL B 1 445 ? 30.797 -25.234 -31.844 1 84.44 445 VAL B CA 1
ATOM 10138 C C . VAL B 1 445 ? 32.031 -25.906 -31.234 1 84.44 445 VAL B C 1
ATOM 10140 O O . VAL B 1 445 ? 31.922 -27 -30.672 1 84.44 445 VAL B O 1
ATOM 10143 N N . ASP B 1 446 ? 33.156 -25.266 -31.391 1 88.62 446 ASP B N 1
ATOM 10144 C CA . ASP B 1 446 ? 34.375 -25.859 -30.797 1 88.62 446 ASP B CA 1
ATOM 10145 C C . ASP B 1 446 ? 34.438 -25.594 -29.297 1 88.62 446 ASP B C 1
ATOM 10147 O O . ASP B 1 446 ? 33.75 -24.688 -28.797 1 88.62 446 ASP B O 1
ATOM 10151 N N . ASP B 1 447 ? 35.25 -26.359 -28.625 1 91.56 447 ASP B N 1
ATOM 10152 C CA . ASP B 1 447 ? 35.344 -26.312 -27.172 1 91.56 447 ASP B CA 1
ATOM 10153 C C . ASP B 1 447 ? 35.844 -24.969 -26.688 1 91.56 447 ASP B C 1
ATOM 10155 O O . ASP B 1 447 ? 35.438 -24.469 -25.641 1 91.56 447 ASP B O 1
ATOM 10159 N N . ARG B 1 448 ? 36.719 -24.438 -27.391 1 91.56 448 ARG B N 1
ATOM 10160 C CA . ARG B 1 448 ? 37.281 -23.156 -27.016 1 91.56 448 ARG B CA 1
ATOM 10161 C C . ARG B 1 448 ? 36.219 -22.062 -27.031 1 91.56 448 ARG B C 1
ATOM 10163 O O . ARG B 1 448 ? 36.188 -21.203 -26.141 1 91.56 448 ARG B O 1
ATOM 10170 N N . TRP B 1 449 ? 35.469 -22.172 -28.016 1 87.69 449 TRP B N 1
ATOM 10171 C CA . TRP B 1 449 ? 34.406 -21.172 -28.141 1 87.69 449 TRP B CA 1
ATOM 10172 C C . TRP B 1 449 ? 33.375 -21.312 -27.016 1 87.69 449 TRP B C 1
ATOM 10174 O O . TRP B 1 449 ? 32.938 -20.312 -26.453 1 87.69 449 TRP B O 1
ATOM 10184 N N . LEU B 1 450 ? 32.969 -22.453 -26.766 1 90.75 450 LEU B N 1
ATOM 10185 C CA . LEU B 1 450 ? 32 -22.719 -25.688 1 90.75 450 LEU B CA 1
ATOM 10186 C C . LEU B 1 450 ? 32.562 -22.25 -24.344 1 90.75 450 LEU B C 1
ATOM 10188 O O . LEU B 1 450 ? 31.828 -21.688 -23.531 1 90.75 450 LEU B O 1
ATOM 10192 N N . TRP B 1 451 ? 33.781 -22.469 -24.125 1 93.69 451 TRP B N 1
ATOM 10193 C CA . TRP B 1 451 ? 34.438 -22.062 -22.891 1 93.69 451 TRP B CA 1
ATOM 10194 C C . TRP B 1 451 ? 34.5 -20.547 -22.781 1 93.69 451 TRP B C 1
ATOM 10196 O O . TRP B 1 451 ? 34.312 -19.984 -21.703 1 93.69 451 TRP B O 1
ATOM 10206 N N . GLN B 1 452 ? 34.719 -19.891 -23.875 1 90.38 452 GLN B N 1
ATOM 10207 C CA . GLN B 1 452 ? 34.781 -18.438 -23.891 1 90.38 452 GLN B CA 1
ATOM 10208 C C . GLN B 1 452 ? 33.406 -17.812 -23.531 1 90.38 452 GLN B C 1
ATOM 10210 O O . GLN B 1 452 ? 33.344 -16.828 -22.812 1 90.38 452 GLN B O 1
ATOM 10215 N N . ILE B 1 453 ? 32.375 -18.391 -24.031 1 88.69 453 ILE B N 1
ATOM 10216 C CA . ILE B 1 453 ? 31.031 -17.922 -23.719 1 88.69 453 ILE B CA 1
ATOM 10217 C C . ILE B 1 453 ? 30.781 -18.047 -22.219 1 88.69 453 ILE B C 1
ATOM 10219 O O . ILE B 1 453 ? 30.219 -17.141 -21.594 1 88.69 453 ILE B O 1
ATOM 10223 N N . ARG B 1 454 ? 31.281 -19.172 -21.688 1 92.88 454 ARG B N 1
ATOM 10224 C CA . ARG B 1 454 ? 31.094 -19.422 -20.25 1 92.88 454 ARG B CA 1
ATOM 10225 C C . ARG B 1 454 ? 31.875 -18.422 -19.422 1 92.88 454 ARG B C 1
ATOM 10227 O O . ARG B 1 454 ? 31.375 -17.891 -18.422 1 92.88 454 ARG B O 1
ATOM 10234 N N . GLN B 1 455 ? 33.062 -18.156 -19.781 1 94.06 455 GLN B N 1
ATOM 10235 C CA . GLN B 1 455 ? 33.906 -17.203 -19.078 1 94.06 455 GLN B CA 1
ATOM 10236 C C . GLN B 1 455 ? 33.344 -15.789 -19.141 1 94.06 455 GLN B C 1
ATOM 10238 O O . GLN B 1 455 ? 33.344 -15.062 -18.141 1 94.06 455 GLN B O 1
ATOM 10243 N N . HIS B 1 456 ? 32.844 -15.516 -20.281 1 93.12 456 HIS B N 1
ATOM 10244 C CA . HIS B 1 456 ? 32.25 -14.195 -20.438 1 93.12 456 HIS B CA 1
ATOM 10245 C C . HIS B 1 456 ? 31.016 -14.031 -19.562 1 93.12 456 HIS B C 1
ATOM 10247 O O . HIS B 1 456 ? 30.844 -13 -18.922 1 93.12 456 HIS B O 1
ATOM 10253 N N . ALA B 1 457 ? 30.188 -15.055 -19.547 1 94.44 457 ALA B N 1
ATOM 10254 C CA . ALA B 1 457 ? 28.984 -15.023 -18.734 1 94.44 457 ALA B CA 1
ATOM 10255 C C . ALA B 1 457 ? 29.312 -14.875 -17.25 1 94.44 457 ALA B C 1
ATOM 10257 O O . ALA B 1 457 ? 28.641 -14.141 -16.531 1 94.44 457 ALA B O 1
ATOM 10258 N N . ARG B 1 458 ? 30.328 -15.562 -16.781 1 96.12 458 ARG B N 1
ATOM 10259 C CA . ARG B 1 458 ? 30.781 -15.445 -15.391 1 96.12 458 ARG B CA 1
ATOM 10260 C C . ARG B 1 458 ? 31.25 -14.031 -15.086 1 96.12 458 ARG B C 1
ATOM 10262 O O . ARG B 1 458 ? 30.922 -13.469 -14.039 1 96.12 458 ARG B O 1
ATOM 10269 N N . ASN B 1 459 ? 31.969 -13.5 -16.047 1 95.56 459 ASN B N 1
ATOM 10270 C CA . ASN B 1 459 ? 32.469 -12.148 -15.867 1 95.56 459 ASN B CA 1
ATOM 10271 C C . ASN B 1 459 ? 31.344 -11.133 -15.773 1 95.56 459 ASN B C 1
ATOM 10273 O O . ASN B 1 459 ? 31.406 -10.211 -14.961 1 95.56 459 ASN B O 1
ATOM 10277 N N . GLU B 1 460 ? 30.359 -11.297 -16.594 1 94.62 460 GLU B N 1
ATOM 10278 C CA . GLU B 1 460 ? 29.203 -10.414 -16.562 1 94.62 460 GLU B CA 1
ATOM 10279 C C . GLU B 1 460 ? 28.453 -10.531 -15.242 1 94.62 460 GLU B C 1
ATOM 10281 O O . GLU B 1 460 ? 28 -9.523 -14.68 1 94.62 460 GLU B O 1
ATOM 10286 N N . LEU B 1 461 ? 28.328 -11.703 -14.742 1 96.94 461 LEU B N 1
ATOM 10287 C CA . LEU B 1 461 ? 27.672 -11.93 -13.453 1 96.94 461 LEU B CA 1
ATOM 10288 C C . LEU B 1 461 ? 28.422 -11.211 -12.336 1 96.94 461 LEU B C 1
ATOM 10290 O O . LEU B 1 461 ? 27.812 -10.539 -11.5 1 96.94 461 LEU B O 1
ATOM 10294 N N . LEU B 1 462 ? 29.734 -11.344 -12.328 1 96.75 462 LEU B N 1
ATOM 10295 C CA . LEU B 1 462 ? 30.531 -10.734 -11.273 1 96.75 462 LEU B CA 1
ATOM 10296 C C . LEU B 1 462 ? 30.469 -9.219 -11.336 1 96.75 462 LEU B C 1
ATOM 10298 O O . LEU B 1 462 ? 30.469 -8.539 -10.305 1 96.75 462 LEU B O 1
ATOM 10302 N N . GLY B 1 463 ? 30.422 -8.711 -12.602 1 95.19 463 GLY B N 1
ATOM 10303 C CA . GLY B 1 463 ? 30.188 -7.281 -12.742 1 95.19 463 GLY B CA 1
ATOM 10304 C C . GLY B 1 463 ? 28.891 -6.816 -12.133 1 95.19 463 GLY B C 1
ATOM 10305 O O . GLY B 1 463 ? 28.844 -5.809 -11.43 1 95.19 463 GLY B O 1
ATOM 10306 N N . PHE B 1 464 ? 27.875 -7.531 -12.375 1 94.94 464 PHE B N 1
ATOM 10307 C CA . PHE B 1 464 ? 26.562 -7.23 -11.805 1 94.94 464 PHE B CA 1
ATOM 10308 C C . PHE B 1 464 ? 26.609 -7.309 -10.281 1 94.94 464 PHE B C 1
ATOM 10310 O O . PHE B 1 464 ? 26.078 -6.434 -9.594 1 94.94 464 PHE B O 1
ATOM 10317 N N . VAL B 1 465 ? 27.172 -8.383 -9.734 1 96.69 465 VAL B N 1
ATOM 10318 C CA . VAL B 1 465 ? 27.234 -8.617 -8.297 1 96.69 465 VAL B CA 1
ATOM 10319 C C . VAL B 1 465 ? 27.938 -7.453 -7.609 1 96.69 465 VAL B C 1
ATOM 10321 O O . VAL B 1 465 ? 27.484 -6.977 -6.566 1 96.69 465 VAL B O 1
ATOM 10324 N N . ARG B 1 466 ? 29.047 -6.988 -8.188 1 95.12 466 ARG B N 1
ATOM 10325 C CA . ARG B 1 466 ? 29.797 -5.863 -7.621 1 95.12 466 ARG B CA 1
ATOM 10326 C C . ARG B 1 466 ? 28.922 -4.609 -7.57 1 95.12 466 ARG B C 1
ATOM 10328 O O . ARG B 1 466 ? 28.891 -3.916 -6.555 1 95.12 466 ARG B O 1
ATOM 10335 N N . SER B 1 467 ? 28.234 -4.402 -8.656 1 92.56 467 SER B N 1
ATOM 10336 C CA . SER B 1 467 ? 27.344 -3.24 -8.719 1 92.56 467 SER B CA 1
ATOM 10337 C C . SER B 1 467 ? 26.188 -3.365 -7.734 1 92.56 467 SER B C 1
ATOM 10339 O O . SER B 1 467 ? 25.828 -2.393 -7.062 1 92.56 467 SER B O 1
ATOM 10341 N N . HIS B 1 468 ? 25.594 -4.5 -7.68 1 93.38 468 HIS B N 1
ATOM 10342 C CA . HIS B 1 468 ? 24.469 -4.746 -6.781 1 93.38 468 HIS B CA 1
ATOM 10343 C C . HIS B 1 468 ? 24.875 -4.586 -5.324 1 93.38 468 HIS B C 1
ATOM 10345 O O . HIS B 1 468 ? 24.156 -3.992 -4.527 1 93.38 468 HIS B O 1
ATOM 10351 N N . LEU B 1 469 ? 26.031 -5.117 -4.977 1 93 469 LEU B N 1
ATOM 10352 C CA . LEU B 1 469 ? 26.547 -5.023 -3.617 1 93 469 LEU B CA 1
ATOM 10353 C C . LEU B 1 469 ? 26.844 -3.572 -3.244 1 93 469 LEU B C 1
ATOM 10355 O O . LEU B 1 469 ? 26.547 -3.146 -2.123 1 93 469 LEU B O 1
ATOM 10359 N N . ALA B 1 470 ? 27.438 -2.887 -4.172 1 90.88 470 ALA B N 1
ATOM 10360 C CA . ALA B 1 470 ? 27.734 -1.478 -3.936 1 90.88 470 ALA B CA 1
ATOM 10361 C C . ALA B 1 470 ? 26.469 -0.692 -3.623 1 90.88 470 ALA B C 1
ATOM 10363 O O . ALA B 1 470 ? 26.438 0.105 -2.682 1 90.88 470 ALA B O 1
ATOM 10364 N N . ARG B 1 471 ? 25.453 -0.917 -4.363 1 87.88 471 ARG B N 1
ATOM 10365 C CA . ARG B 1 471 ? 24.188 -0.22 -4.164 1 87.88 471 ARG B CA 1
ATOM 10366 C C . ARG B 1 471 ? 23.547 -0.608 -2.834 1 87.88 471 ARG B C 1
ATOM 10368 O O . ARG B 1 471 ? 23.031 0.248 -2.113 1 87.88 471 ARG B O 1
ATOM 10375 N N . SER B 1 472 ? 23.531 -1.881 -2.555 1 89.69 472 SER B N 1
ATOM 10376 C CA . SER B 1 472 ? 22.938 -2.371 -1.31 1 89.69 472 SER B CA 1
ATOM 10377 C C . SER B 1 472 ? 23.641 -1.768 -0.097 1 89.69 472 SER B C 1
ATOM 10379 O O . SER B 1 472 ? 22.984 -1.337 0.854 1 89.69 472 SER B O 1
ATOM 10381 N N . LEU B 1 473 ? 24.953 -1.735 -0.157 1 89.81 473 LEU B N 1
ATOM 10382 C CA . LEU B 1 473 ? 25.734 -1.18 0.942 1 89.81 473 LEU B CA 1
ATOM 10383 C C . LEU B 1 473 ? 25.453 0.309 1.112 1 89.81 473 LEU B C 1
ATOM 10385 O O . LEU B 1 473 ? 25.375 0.806 2.238 1 89.81 473 LEU B O 1
ATOM 10389 N N . ALA B 1 474 ? 25.297 0.938 0.018 1 87 474 ALA B N 1
ATOM 10390 C CA . ALA B 1 474 ? 24.984 2.363 0.068 1 87 474 ALA B CA 1
ATOM 10391 C C . ALA B 1 474 ? 23.625 2.604 0.737 1 87 474 ALA B C 1
ATOM 10393 O O . ALA B 1 474 ? 23.484 3.512 1.56 1 87 474 ALA B O 1
ATOM 10394 N N . VAL B 1 475 ? 22.734 1.84 0.393 1 86.06 475 VAL B N 1
ATOM 10395 C CA . VAL B 1 475 ? 21.375 1.95 0.937 1 86.06 475 VAL B CA 1
ATOM 10396 C C . VAL B 1 475 ? 21.406 1.74 2.449 1 86.06 475 VAL B C 1
ATOM 10398 O O . VAL B 1 475 ? 20.656 2.375 3.188 1 86.06 475 VAL B O 1
ATOM 10401 N N . HIS B 1 476 ? 22.312 0.897 2.887 1 86.81 476 HIS B N 1
ATOM 10402 C CA . HIS B 1 476 ? 22.391 0.571 4.305 1 86.81 476 HIS B CA 1
ATOM 10403 C C . HIS B 1 476 ? 23.359 1.507 5.031 1 86.81 476 HIS B C 1
ATOM 10405 O O . HIS B 1 476 ? 23.688 1.28 6.195 1 86.81 476 HIS B O 1
ATOM 10411 N N . GLY B 1 477 ? 23.875 2.459 4.332 1 79.5 477 GLY B N 1
ATOM 10412 C CA . GLY B 1 477 ? 24.641 3.521 4.977 1 79.5 477 GLY B CA 1
ATOM 10413 C C . GLY B 1 477 ? 26.109 3.205 5.109 1 79.5 477 GLY B C 1
ATOM 10414 O O . GLY B 1 477 ? 26.797 3.766 5.969 1 79.5 477 GLY B O 1
ATOM 10415 N N . ALA B 1 478 ? 26.609 2.246 4.281 1 85.69 478 ALA B N 1
ATOM 10416 C CA . ALA B 1 478 ? 28.031 1.904 4.336 1 85.69 478 ALA B CA 1
ATOM 10417 C C . ALA B 1 478 ? 28.891 3.066 3.848 1 85.69 478 ALA B C 1
ATOM 10419 O O . ALA B 1 478 ? 28.422 3.902 3.064 1 85.69 478 ALA B O 1
ATOM 10420 N N . SER B 1 479 ? 30.156 3.102 4.324 1 84.56 479 SER B N 1
ATOM 10421 C CA . SER B 1 479 ? 31.109 4.129 3.902 1 84.56 479 SER B CA 1
ATOM 10422 C C . SER B 1 479 ? 31.594 3.879 2.48 1 84.56 479 SER B C 1
ATOM 10424 O O . SER B 1 479 ? 31.531 2.752 1.983 1 84.56 479 SER B O 1
ATOM 10426 N N . PRO B 1 480 ? 32.031 4.906 1.825 1 82.81 480 PRO B N 1
ATOM 10427 C CA . PRO B 1 480 ? 32.594 4.73 0.482 1 82.81 480 PRO B CA 1
ATOM 10428 C C . PRO B 1 480 ? 33.719 3.709 0.442 1 82.81 480 PRO B C 1
ATOM 10430 O O . PRO B 1 480 ? 33.844 2.961 -0.53 1 82.81 480 PRO B O 1
ATOM 10433 N N . ALA B 1 481 ? 34.469 3.703 1.492 1 86.5 481 ALA B N 1
ATOM 10434 C CA . ALA B 1 481 ? 35.594 2.756 1.556 1 86.5 481 ALA B CA 1
ATOM 10435 C C . ALA B 1 481 ? 35.094 1.317 1.588 1 86.5 481 ALA B C 1
ATOM 10437 O O . ALA B 1 481 ? 35.656 0.439 0.929 1 86.5 481 ALA B O 1
ATOM 10438 N N . GLU B 1 482 ? 34.031 1.137 2.318 1 86.56 482 GLU B N 1
ATOM 10439 C CA . GLU B 1 482 ? 33.438 -0.19 2.402 1 86.56 482 GLU B CA 1
ATOM 10440 C C . GLU B 1 482 ? 32.844 -0.609 1.062 1 86.56 482 GLU B C 1
ATOM 10442 O O . GLU B 1 482 ? 32.938 -1.774 0.671 1 86.56 482 GLU B O 1
ATOM 10447 N N . ILE B 1 483 ? 32.281 0.285 0.375 1 87.69 483 ILE B N 1
ATOM 10448 C CA . ILE B 1 483 ? 31.656 0.034 -0.91 1 87.69 483 ILE B CA 1
ATOM 10449 C C . ILE B 1 483 ? 32.719 -0.31 -1.958 1 87.69 483 ILE B C 1
ATOM 10451 O O . ILE B 1 483 ? 32.5 -1.214 -2.773 1 87.69 483 ILE B O 1
ATOM 10455 N N . GLU B 1 484 ? 33.781 0.342 -1.88 1 84.56 484 GLU B N 1
ATOM 10456 C CA . GLU B 1 484 ? 34.844 0.137 -2.855 1 84.56 484 GLU B CA 1
ATOM 10457 C C . GLU B 1 484 ? 35.438 -1.258 -2.729 1 84.56 484 GLU B C 1
ATOM 10459 O O . GLU B 1 484 ? 35.812 -1.871 -3.729 1 84.56 484 GLU B O 1
ATOM 10464 N N . VAL B 1 485 ? 35.406 -1.72 -1.563 1 83.62 485 VAL B N 1
ATOM 10465 C CA . VAL B 1 485 ? 36.062 -3.002 -1.317 1 83.62 485 VAL B CA 1
ATOM 10466 C C . VAL B 1 485 ? 35.062 -4.137 -1.517 1 83.62 485 VAL B C 1
ATOM 10468 O O . VAL B 1 485 ? 35.469 -5.285 -1.744 1 83.62 485 VAL B O 1
ATOM 10471 N N . ALA B 1 486 ? 33.875 -3.717 -1.484 1 81.44 486 ALA B N 1
ATOM 10472 C CA . ALA B 1 486 ? 32.875 -4.758 -1.539 1 81.44 486 ALA B CA 1
ATOM 10473 C C . ALA B 1 486 ? 32.906 -5.508 -2.867 1 81.44 486 ALA B C 1
ATOM 10475 O O . ALA B 1 486 ? 32.844 -4.895 -3.936 1 81.44 486 ALA B O 1
ATOM 10476 N N . GLY B 1 487 ? 33.125 -6.754 -2.898 1 81.19 487 GLY B N 1
ATOM 10477 C CA . GLY B 1 487 ? 33.156 -7.621 -4.062 1 81.19 487 GLY B CA 1
ATOM 10478 C C . GLY B 1 487 ? 34.5 -7.676 -4.742 1 81.19 487 GLY B C 1
ATOM 10479 O O . GLY B 1 487 ? 34.656 -8.312 -5.789 1 81.19 487 GLY B O 1
ATOM 10480 N N . SER B 1 488 ? 35.5 -6.895 -4.223 1 84.75 488 SER B N 1
ATOM 10481 C CA . SER B 1 488 ? 36.812 -6.816 -4.852 1 84.75 488 SER B CA 1
ATOM 10482 C C . SER B 1 488 ? 37.531 -8.164 -4.816 1 84.75 488 SER B C 1
ATOM 10484 O O . SER B 1 488 ? 38.438 -8.414 -5.613 1 84.75 488 SER B O 1
ATOM 10486 N N . ARG B 1 489 ? 37.125 -9.016 -4.035 1 87.75 489 ARG B N 1
ATOM 10487 C CA . ARG B 1 489 ? 37.781 -10.305 -3.883 1 87.75 489 ARG B CA 1
ATOM 10488 C C . ARG B 1 489 ? 37.219 -11.336 -4.844 1 87.75 489 ARG B C 1
ATOM 10490 O O . ARG B 1 489 ? 37.75 -12.438 -4.969 1 87.75 489 ARG B O 1
ATOM 10497 N N . LEU B 1 490 ? 36.125 -11.07 -5.488 1 94.19 490 LEU B N 1
ATOM 10498 C CA . LEU B 1 490 ? 35.594 -11.961 -6.512 1 94.19 490 LEU B CA 1
ATOM 10499 C C . LEU B 1 490 ? 36.469 -11.945 -7.758 1 94.19 490 LEU B C 1
ATOM 10501 O O . LEU B 1 490 ? 36.938 -10.883 -8.188 1 94.19 490 LEU B O 1
ATOM 10505 N N . HIS B 1 491 ? 36.75 -13.078 -8.289 1 94.56 491 HIS B N 1
ATOM 10506 C CA . HIS B 1 491 ? 37.688 -13.18 -9.406 1 94.56 491 HIS B CA 1
ATOM 10507 C C . HIS B 1 491 ? 37.062 -13.969 -10.562 1 94.56 491 HIS B C 1
ATOM 10509 O O . HIS B 1 491 ? 36.5 -15.047 -10.352 1 94.56 491 HIS B O 1
ATOM 10515 N N . PRO B 1 492 ? 37.188 -13.562 -11.742 1 94.56 492 PRO B N 1
ATOM 10516 C CA . PRO B 1 492 ? 36.531 -14.172 -12.906 1 94.56 492 PRO B CA 1
ATOM 10517 C C . PRO B 1 492 ? 37.094 -15.555 -13.227 1 94.56 492 PRO B C 1
ATOM 10519 O O . PRO B 1 492 ? 36.469 -16.328 -13.961 1 94.56 492 PRO B O 1
ATOM 10522 N N . GLU B 1 493 ? 38.25 -15.867 -12.703 1 94.5 493 GLU B N 1
ATOM 10523 C CA . GLU B 1 493 ? 38.875 -17.156 -13.008 1 94.5 493 GLU B CA 1
ATOM 10524 C C . GLU B 1 493 ? 38.531 -18.203 -11.938 1 94.5 493 GLU B C 1
ATOM 10526 O O . GLU B 1 493 ? 38.875 -19.375 -12.078 1 94.5 493 GLU B O 1
ATOM 10531 N N . HIS B 1 494 ? 37.938 -17.766 -10.883 1 96.62 494 HIS B N 1
ATOM 10532 C CA . HIS B 1 494 ? 37.594 -18.688 -9.812 1 96.62 494 HIS B CA 1
ATOM 10533 C C . HIS B 1 494 ? 36.281 -19.406 -10.094 1 96.62 494 HIS B C 1
ATOM 10535 O O . HIS B 1 494 ? 35.344 -18.812 -10.641 1 96.62 494 HIS B O 1
ATOM 10541 N N . LEU B 1 495 ? 36.25 -20.703 -9.688 1 98.25 495 LEU B N 1
ATOM 10542 C CA . LEU B 1 495 ? 34.969 -21.438 -9.766 1 98.25 495 LEU B CA 1
ATOM 10543 C C . LEU B 1 495 ? 33.906 -20.734 -8.961 1 98.25 495 LEU B C 1
ATOM 10545 O O . LEU B 1 495 ? 34.094 -20.422 -7.781 1 98.25 495 LEU B O 1
ATOM 10549 N N . THR B 1 496 ? 32.812 -20.422 -9.602 1 98.44 496 THR B N 1
ATOM 10550 C CA . THR B 1 496 ? 31.703 -19.734 -8.945 1 98.44 496 THR B CA 1
ATOM 10551 C C . THR B 1 496 ? 30.531 -20.672 -8.719 1 98.44 496 THR B C 1
ATOM 10553 O O . THR B 1 496 ? 29.906 -21.141 -9.664 1 98.44 496 THR B O 1
ATOM 10556 N N . LEU B 1 497 ? 30.234 -21 -7.461 1 98.44 497 LEU B N 1
ATOM 10557 C CA . LEU B 1 497 ? 29.047 -21.719 -7.059 1 98.44 497 LEU B CA 1
ATOM 10558 C C . LEU B 1 497 ? 27.906 -20.766 -6.746 1 98.44 497 LEU B C 1
ATOM 10560 O O . LEU B 1 497 ? 28.141 -19.625 -6.344 1 98.44 497 LEU B O 1
ATOM 10564 N N . GLY B 1 498 ? 26.703 -21.172 -7.016 1 97.94 498 GLY B N 1
ATOM 10565 C CA . GLY B 1 498 ? 25.578 -20.328 -6.664 1 97.94 498 GLY B CA 1
ATOM 10566 C C . GLY B 1 498 ? 24.312 -21.109 -6.34 1 97.94 498 GLY B C 1
ATOM 10567 O O . GLY B 1 498 ? 24.141 -22.234 -6.812 1 97.94 498 GLY B O 1
ATOM 10568 N N . PHE B 1 499 ? 23.531 -20.594 -5.473 1 96.25 499 PHE B N 1
ATOM 10569 C CA . PHE B 1 499 ? 22.156 -21.062 -5.336 1 96.25 499 PHE B CA 1
ATOM 10570 C C . PHE B 1 499 ? 21.234 -19.922 -4.883 1 96.25 499 PHE B C 1
ATOM 10572 O O . PHE B 1 499 ? 21.688 -18.969 -4.25 1 96.25 499 PHE B O 1
ATOM 10579 N N . ALA B 1 500 ? 20.062 -19.984 -5.297 1 96.69 500 ALA B N 1
ATOM 10580 C CA . ALA B 1 500 ? 19 -19.062 -4.914 1 96.69 500 ALA B CA 1
ATOM 10581 C C . ALA B 1 500 ? 17.672 -19.797 -4.777 1 96.69 500 ALA B C 1
ATOM 10583 O O . ALA B 1 500 ? 17.266 -20.531 -5.684 1 96.69 500 ALA B O 1
ATOM 10584 N N . ARG B 1 501 ? 17.047 -19.672 -3.689 1 92.88 501 ARG B N 1
ATOM 10585 C CA . ARG B 1 501 ? 15.781 -20.344 -3.453 1 92.88 501 ARG B CA 1
ATOM 10586 C C . ARG B 1 501 ? 15.055 -19.75 -2.254 1 92.88 501 ARG B C 1
ATOM 10588 O O . ARG B 1 501 ? 15.594 -18.875 -1.562 1 92.88 501 ARG B O 1
ATOM 10595 N N . ARG B 1 502 ? 13.781 -20.156 -2.049 1 92.94 502 ARG B N 1
ATOM 10596 C CA . ARG B 1 502 ? 13.062 -19.828 -0.822 1 92.94 502 ARG B CA 1
ATOM 10597 C C . ARG B 1 502 ? 13.773 -20.391 0.4 1 92.94 502 ARG B C 1
ATOM 10599 O O . ARG B 1 502 ? 14.164 -21.562 0.404 1 92.94 502 ARG B O 1
ATOM 10606 N N . PHE B 1 503 ? 14 -19.578 1.389 1 95.56 503 PHE B N 1
ATOM 10607 C CA . PHE B 1 503 ? 14.594 -20.062 2.627 1 95.56 503 PHE B CA 1
ATOM 10608 C C . PHE B 1 503 ? 13.547 -20.719 3.516 1 95.56 503 PHE B C 1
ATOM 10610 O O . PHE B 1 503 ? 12.961 -20.062 4.375 1 95.56 503 PHE B O 1
ATOM 10617 N N . ALA B 1 504 ? 13.352 -21.922 3.242 1 92.25 504 ALA B N 1
ATOM 10618 C CA . ALA B 1 504 ? 12.492 -22.828 4.008 1 92.25 504 ALA B CA 1
ATOM 10619 C C . ALA B 1 504 ? 13.25 -24.062 4.461 1 92.25 504 ALA B C 1
ATOM 10621 O O . ALA B 1 504 ? 14.219 -24.469 3.816 1 92.25 504 ALA B O 1
ATOM 10622 N N . SER B 1 505 ? 12.781 -24.703 5.465 1 91.12 505 SER B N 1
ATOM 10623 C CA . SER B 1 505 ? 13.508 -25.812 6.074 1 91.12 505 SER B CA 1
ATOM 10624 C C . SER B 1 505 ? 13.68 -26.969 5.086 1 91.12 505 SER B C 1
ATOM 10626 O O . SER B 1 505 ? 14.766 -27.562 5 1 91.12 505 SER B O 1
ATOM 10628 N N . TYR B 1 506 ? 12.656 -27.25 4.324 1 90.62 506 TYR B N 1
ATOM 10629 C CA . TYR B 1 506 ? 12.703 -28.438 3.467 1 90.62 506 TYR B CA 1
ATOM 10630 C C . TYR B 1 506 ? 13.617 -28.188 2.27 1 90.62 506 TYR B C 1
ATOM 10632 O O . TYR B 1 506 ? 14.047 -29.141 1.608 1 90.62 506 TYR B O 1
ATOM 10640 N N . LYS B 1 507 ? 13.914 -26.953 1.941 1 94 507 LYS B N 1
ATOM 10641 C CA . LYS B 1 507 ? 14.836 -26.641 0.858 1 94 507 LYS B CA 1
ATOM 10642 C C . LYS B 1 507 ? 16.281 -26.766 1.317 1 94 507 LYS B C 1
ATOM 10644 O O . LYS B 1 507 ? 17.203 -26.812 0.494 1 94 507 LYS B O 1
ATOM 10649 N N . ARG B 1 508 ? 16.578 -26.781 2.57 1 96 508 ARG B N 1
ATOM 10650 C CA . ARG B 1 508 ? 17.859 -27 3.232 1 96 508 ARG B CA 1
ATOM 10651 C C . ARG B 1 508 ? 18.922 -26.047 2.678 1 96 508 ARG B C 1
ATOM 10653 O O . ARG B 1 508 ? 20 -26.5 2.287 1 96 508 ARG B O 1
ATOM 10660 N N . PRO B 1 509 ? 18.594 -24.766 2.682 1 96.25 509 PRO B N 1
ATOM 10661 C CA . PRO B 1 509 ? 19.594 -23.828 2.172 1 96.25 509 PRO B CA 1
ATOM 10662 C C . PRO B 1 509 ? 20.891 -23.844 2.979 1 96.25 509 PRO B C 1
ATOM 10664 O O . PRO B 1 509 ? 21.938 -23.406 2.492 1 96.25 509 PRO B O 1
ATOM 10667 N N . ASN B 1 510 ? 20.891 -24.406 4.211 1 96.94 510 ASN B N 1
ATOM 10668 C CA . ASN B 1 510 ? 22.062 -24.359 5.086 1 96.94 510 ASN B CA 1
ATOM 10669 C C . ASN B 1 510 ? 22.812 -25.688 5.09 1 96.94 510 ASN B C 1
ATOM 10671 O O . ASN B 1 510 ? 23.641 -25.938 5.973 1 96.94 510 ASN B O 1
ATOM 10675 N N . LEU B 1 511 ? 22.516 -26.531 4.133 1 97.44 511 LEU B N 1
ATOM 10676 C CA . LEU B 1 511 ? 23.219 -27.812 4.098 1 97.44 511 LEU B CA 1
ATOM 10677 C C . LEU B 1 511 ? 24.719 -27.609 4.039 1 97.44 511 LEU B C 1
ATOM 10679 O O . LEU B 1 511 ? 25.469 -28.344 4.691 1 97.44 511 LEU B O 1
ATOM 10683 N N . LEU B 1 512 ? 25.203 -26.609 3.314 1 97 512 LEU B N 1
ATOM 10684 C CA . LEU B 1 512 ? 26.609 -26.297 3.172 1 97 512 LEU B CA 1
ATOM 10685 C C . LEU B 1 512 ? 27.188 -25.766 4.484 1 97 512 LEU B C 1
ATOM 10687 O O . LEU B 1 512 ? 28.406 -25.703 4.645 1 97 512 LEU B O 1
ATOM 10691 N N . LEU B 1 513 ? 26.359 -25.391 5.387 1 97.44 513 LEU B N 1
ATOM 10692 C CA . LEU B 1 513 ? 26.828 -24.812 6.645 1 97.44 513 LEU B CA 1
ATOM 10693 C C . LEU B 1 513 ? 26.891 -25.875 7.738 1 97.44 513 LEU B C 1
ATOM 10695 O O . LEU B 1 513 ? 27.156 -25.562 8.898 1 97.44 513 LEU B O 1
ATOM 10699 N N . GLN B 1 514 ? 26.672 -27.125 7.344 1 96.94 514 GLN B N 1
ATOM 10700 C CA . GLN B 1 514 ? 26.766 -28.203 8.312 1 96.94 514 GLN B CA 1
ATOM 10701 C C . GLN B 1 514 ? 28.172 -28.297 8.898 1 96.94 514 GLN B C 1
ATOM 10703 O O . GLN B 1 514 ? 28.359 -28.688 10.055 1 96.94 514 GLN B O 1
ATOM 10708 N N . ASP B 1 515 ? 29.188 -28.031 8.148 1 97.5 515 ASP B N 1
ATOM 10709 C CA . ASP B 1 515 ? 30.578 -27.906 8.555 1 97.5 515 ASP B CA 1
ATOM 10710 C C . ASP B 1 515 ? 31.188 -26.609 8.031 1 97.5 515 ASP B C 1
ATOM 10712 O O . ASP B 1 515 ? 31.938 -26.609 7.055 1 97.5 515 ASP B O 1
ATOM 10716 N N . PRO B 1 516 ? 30.938 -25.547 8.758 1 97.44 516 PRO B N 1
ATOM 10717 C CA . PRO B 1 516 ? 31.375 -24.219 8.289 1 97.44 516 PRO B CA 1
ATOM 10718 C C . PRO B 1 516 ? 32.875 -24.141 8.109 1 97.44 516 PRO B C 1
ATOM 10720 O O . PRO B 1 516 ? 33.375 -23.422 7.234 1 97.44 516 PRO B O 1
ATOM 10723 N N . GLU B 1 517 ? 33.625 -24.812 8.953 1 97.62 517 GLU B N 1
ATOM 10724 C CA . GLU B 1 517 ? 35.094 -24.766 8.852 1 97.62 517 GLU B CA 1
ATOM 10725 C C . GLU B 1 517 ? 35.562 -25.453 7.57 1 97.62 517 GLU B C 1
ATOM 10727 O O . GLU B 1 517 ? 36.5 -24.953 6.906 1 97.62 517 GLU B O 1
ATOM 10732 N N . ARG B 1 518 ? 35.031 -26.594 7.27 1 97.69 518 ARG B N 1
ATOM 10733 C CA . ARG B 1 518 ? 35.375 -27.281 6.031 1 97.69 518 ARG B CA 1
ATOM 10734 C C . ARG B 1 518 ? 35 -26.438 4.816 1 97.69 518 ARG B C 1
ATOM 10736 O O . ARG B 1 518 ? 35.75 -26.359 3.85 1 97.69 518 ARG B O 1
ATOM 10743 N N . LEU B 1 519 ? 33.844 -25.828 4.879 1 98.12 519 LEU B N 1
ATOM 10744 C CA . LEU B 1 519 ? 33.438 -24.953 3.791 1 98.12 519 LEU B CA 1
ATOM 10745 C C . LEU B 1 519 ? 34.406 -23.797 3.625 1 98.12 519 LEU B C 1
ATOM 10747 O O . LEU B 1 519 ? 34.781 -23.438 2.5 1 98.12 519 LEU B O 1
ATOM 10751 N N . ALA B 1 520 ? 34.844 -23.25 4.727 1 97.69 520 ALA B N 1
ATOM 10752 C CA . ALA B 1 520 ? 35.812 -22.156 4.68 1 97.69 520 ALA B CA 1
ATOM 10753 C C . ALA B 1 520 ? 37.125 -22.594 4.004 1 97.69 520 ALA B C 1
ATOM 10755 O O . ALA B 1 520 ? 37.719 -21.844 3.225 1 97.69 520 ALA B O 1
ATOM 10756 N N . ARG B 1 521 ? 37.531 -23.797 4.305 1 97.38 521 ARG B N 1
ATOM 10757 C CA . ARG B 1 521 ? 38.75 -24.328 3.705 1 97.38 521 ARG B CA 1
ATOM 10758 C C . ARG B 1 521 ? 38.594 -24.5 2.199 1 97.38 521 ARG B C 1
ATOM 10760 O O . ARG B 1 521 ? 39.531 -24.25 1.434 1 97.38 521 ARG B O 1
ATOM 10767 N N . ILE B 1 522 ? 37.469 -24.922 1.809 1 97.88 522 ILE B N 1
ATOM 10768 C CA . ILE B 1 522 ? 37.188 -25.109 0.388 1 97.88 522 ILE B CA 1
ATOM 10769 C C . ILE B 1 522 ? 37.219 -23.75 -0.316 1 97.88 522 ILE B C 1
ATOM 10771 O O . ILE B 1 522 ? 37.875 -23.594 -1.359 1 97.88 522 ILE B O 1
ATOM 10775 N N . LEU B 1 523 ? 36.594 -22.75 0.269 1 97.5 523 LEU B N 1
ATOM 10776 C CA . LEU B 1 523 ? 36.469 -21.422 -0.322 1 97.5 523 LEU B CA 1
ATOM 10777 C C . LEU B 1 523 ? 37.844 -20.734 -0.419 1 97.5 523 LEU B C 1
ATOM 10779 O O . LEU B 1 523 ? 38.125 -20.047 -1.396 1 97.5 523 LEU B O 1
ATOM 10783 N N . CYS B 1 524 ? 38.656 -21.016 0.576 1 96 524 CYS B N 1
ATOM 10784 C CA . CYS B 1 524 ? 39.906 -20.297 0.675 1 96 524 CYS B CA 1
ATOM 10785 C C . CYS B 1 524 ? 41.094 -21.156 0.233 1 96 524 CYS B C 1
ATOM 10787 O O . CYS B 1 524 ? 42.25 -20.859 0.542 1 96 524 CYS B O 1
ATOM 10789 N N . HIS B 1 525 ? 40.812 -22.25 -0.476 1 95.69 525 HIS B N 1
ATOM 10790 C CA . HIS B 1 525 ? 41.875 -23.109 -0.924 1 95.69 525 HIS B CA 1
ATOM 10791 C C . HIS B 1 525 ? 42.938 -22.328 -1.69 1 95.69 525 HIS B C 1
ATOM 10793 O O . HIS B 1 525 ? 42.625 -21.578 -2.611 1 95.69 525 HIS B O 1
ATOM 10799 N N . PRO B 1 526 ? 44.156 -22.422 -1.455 1 94.06 526 PRO B N 1
ATOM 10800 C CA . PRO B 1 526 ? 45.188 -21.562 -2.025 1 94.06 526 PRO B CA 1
ATOM 10801 C C . PRO B 1 526 ? 45.375 -21.797 -3.525 1 94.06 526 PRO B C 1
ATOM 10803 O O . PRO B 1 526 ? 45.625 -20.844 -4.27 1 94.06 526 PRO B O 1
ATOM 10806 N N . THR B 1 527 ? 45.25 -22.984 -3.975 1 95.31 527 THR B N 1
ATOM 10807 C CA . THR B 1 527 ? 45.5 -23.328 -5.371 1 95.31 527 THR B CA 1
ATOM 10808 C C . THR B 1 527 ? 44.188 -23.344 -6.16 1 95.31 527 THR B C 1
ATOM 10810 O O . THR B 1 527 ? 44.188 -23.031 -7.352 1 95.31 527 THR B O 1
ATOM 10813 N N . TYR B 1 528 ? 43.188 -23.766 -5.551 1 96.88 528 TYR B N 1
ATOM 10814 C CA . TYR B 1 528 ? 41.875 -23.922 -6.211 1 96.88 528 TYR B CA 1
ATOM 10815 C C . TYR B 1 528 ? 40.812 -23.141 -5.465 1 96.88 528 TYR B C 1
ATOM 10817 O O . TYR B 1 528 ? 39.844 -23.734 -4.961 1 96.88 528 TYR B O 1
ATOM 10825 N N . PRO B 1 529 ? 40.844 -21.812 -5.469 1 96.06 529 PRO B N 1
ATOM 10826 C CA . PRO B 1 529 ? 39.844 -21.016 -4.75 1 96.06 529 PRO B CA 1
ATOM 10827 C C . PRO B 1 529 ? 38.469 -21.125 -5.352 1 96.06 529 PRO B C 1
ATOM 10829 O O . PRO B 1 529 ? 38.312 -21.312 -6.559 1 96.06 529 PRO B O 1
ATOM 10832 N N . VAL B 1 530 ? 37.5 -21.016 -4.492 1 97.88 530 VAL B N 1
ATOM 10833 C CA . VAL B 1 530 ? 36.094 -21.094 -4.891 1 97.88 530 VAL B CA 1
ATOM 10834 C C . VAL B 1 530 ? 35.344 -19.875 -4.355 1 97.88 530 VAL B C 1
ATOM 10836 O O . VAL B 1 530 ? 35.688 -19.328 -3.299 1 97.88 530 VAL B O 1
ATOM 10839 N N . GLN B 1 531 ? 34.438 -19.297 -5.09 1 97.75 531 GLN B N 1
ATOM 10840 C CA . GLN B 1 531 ? 33.562 -18.25 -4.609 1 97.75 531 GLN B CA 1
ATOM 10841 C C . GLN B 1 531 ? 32.094 -18.688 -4.672 1 97.75 531 GLN B C 1
ATOM 10843 O O . GLN B 1 531 ? 31.734 -19.547 -5.48 1 97.75 531 GLN B O 1
ATOM 10848 N N . LEU B 1 532 ? 31.266 -18.188 -3.762 1 98 532 LEU B N 1
ATOM 10849 C CA . LEU B 1 532 ? 29.891 -18.656 -3.576 1 98 532 LEU B CA 1
ATOM 10850 C C . LEU B 1 532 ? 28.922 -17.484 -3.551 1 98 532 LEU B C 1
ATOM 10852 O O . LEU B 1 532 ? 29.078 -16.547 -2.766 1 98 532 LEU B O 1
ATOM 10856 N N . LEU B 1 533 ? 27.922 -17.484 -4.453 1 97.94 533 LEU B N 1
ATOM 10857 C CA . LEU B 1 533 ? 26.844 -16.516 -4.488 1 97.94 533 LEU B CA 1
ATOM 10858 C C . LEU B 1 533 ? 25.547 -17.125 -3.963 1 97.94 533 LEU B C 1
ATOM 10860 O O . LEU B 1 533 ? 25.078 -18.141 -4.469 1 97.94 533 LEU B O 1
ATOM 10864 N N . VAL B 1 534 ? 24.953 -16.484 -2.963 1 97.62 534 VAL B N 1
ATOM 10865 C CA . VAL B 1 534 ? 23.734 -16.969 -2.312 1 97.62 534 VAL B CA 1
ATOM 10866 C C . VAL B 1 534 ? 22.641 -15.914 -2.412 1 97.62 534 VAL B C 1
ATOM 10868 O O . VAL B 1 534 ? 22.906 -14.719 -2.291 1 97.62 534 VAL B O 1
ATOM 10871 N N . ALA B 1 535 ? 21.422 -16.281 -2.723 1 97.5 535 ALA B N 1
ATOM 10872 C CA . ALA B 1 535 ? 20.266 -15.398 -2.709 1 97.5 535 ALA B CA 1
ATOM 10873 C C . ALA B 1 535 ? 19 -16.141 -2.295 1 97.5 535 ALA B C 1
ATOM 10875 O O . ALA B 1 535 ? 18.922 -17.375 -2.418 1 97.5 535 ALA B O 1
ATOM 10876 N N . GLY B 1 536 ? 18.016 -15.414 -1.743 1 96.88 536 GLY B N 1
ATOM 10877 C CA . GLY B 1 536 ? 16.734 -16 -1.354 1 96.88 536 GLY B CA 1
ATOM 10878 C C . GLY B 1 536 ? 15.984 -15.18 -0.33 1 96.88 536 GLY B C 1
ATOM 10879 O O . GLY B 1 536 ? 16.516 -14.211 0.209 1 96.88 536 GLY B O 1
ATOM 10880 N N . LYS B 1 537 ? 14.742 -15.531 -0.097 1 96.75 537 LYS B N 1
ATOM 10881 C CA . LYS B 1 537 ? 13.852 -14.867 0.859 1 96.75 537 LYS B CA 1
ATOM 10882 C C . LYS B 1 537 ? 13.141 -15.891 1.741 1 96.75 537 LYS B C 1
ATOM 10884 O O . LYS B 1 537 ? 12.922 -17.031 1.327 1 96.75 537 LYS B O 1
ATOM 10889 N N . ALA B 1 538 ? 12.93 -15.516 2.924 1 96.62 538 ALA B N 1
ATOM 10890 C CA . ALA B 1 538 ? 12.047 -16.281 3.803 1 96.62 538 ALA B CA 1
ATOM 10891 C C . ALA B 1 538 ? 10.703 -15.586 3.973 1 96.62 538 ALA B C 1
ATOM 10893 O O . ALA B 1 538 ? 10.641 -14.352 4.047 1 96.62 538 ALA B O 1
ATOM 10894 N N . HIS B 1 539 ? 9.648 -16.359 3.967 1 93.25 539 HIS B N 1
ATOM 10895 C CA . HIS B 1 539 ? 8.352 -15.766 4.254 1 93.25 539 HIS B CA 1
ATOM 10896 C C . HIS B 1 539 ? 8.375 -14.992 5.566 1 93.25 539 HIS B C 1
ATOM 10898 O O . HIS B 1 539 ? 8.992 -15.438 6.543 1 93.25 539 HIS B O 1
ATOM 10904 N N . PRO B 1 540 ? 7.688 -13.875 5.621 1 91.19 540 PRO B N 1
ATOM 10905 C CA . PRO B 1 540 ? 7.754 -13.023 6.812 1 91.19 540 PRO B CA 1
ATOM 10906 C C . PRO B 1 540 ? 7.27 -13.734 8.07 1 91.19 540 PRO B C 1
ATOM 10908 O O . PRO B 1 540 ? 7.719 -13.414 9.18 1 91.19 540 PRO B O 1
ATOM 10911 N N . ALA B 1 541 ? 6.418 -14.695 7.941 1 90.94 541 ALA B N 1
ATOM 10912 C CA . ALA B 1 541 ? 5.867 -15.414 9.094 1 90.94 541 ALA B CA 1
ATOM 10913 C C . ALA B 1 541 ? 6.715 -16.641 9.43 1 90.94 541 ALA B C 1
ATOM 10915 O O . ALA B 1 541 ? 6.496 -17.281 10.461 1 90.94 541 ALA B O 1
ATOM 10916 N N . ASP B 1 542 ? 7.727 -16.969 8.609 1 93.12 542 ASP B N 1
ATOM 10917 C CA . ASP B 1 542 ? 8.547 -18.156 8.797 1 93.12 542 ASP B CA 1
ATOM 10918 C C . ASP B 1 542 ? 9.812 -17.828 9.594 1 93.12 542 ASP B C 1
ATOM 10920 O O . ASP B 1 542 ? 10.891 -17.688 9.023 1 93.12 542 ASP B O 1
ATOM 10924 N N . ARG B 1 543 ? 9.719 -17.922 10.875 1 93.69 543 ARG B N 1
ATOM 10925 C CA . ARG B 1 543 ? 10.836 -17.578 11.75 1 93.69 543 ARG B CA 1
ATOM 10926 C C . ARG B 1 543 ? 12.008 -18.531 11.555 1 93.69 543 ARG B C 1
ATOM 10928 O O . ARG B 1 543 ? 13.164 -18.125 11.641 1 93.69 543 ARG B O 1
ATOM 10935 N N . ALA B 1 544 ? 11.656 -19.75 11.32 1 94.81 544 ALA B N 1
ATOM 10936 C CA . ALA B 1 544 ? 12.711 -20.734 11.086 1 94.81 544 ALA B CA 1
ATOM 10937 C C . ALA B 1 544 ? 13.492 -20.422 9.82 1 94.81 544 ALA B C 1
ATOM 10939 O O . ALA B 1 544 ? 14.727 -20.5 9.797 1 94.81 544 ALA B O 1
ATOM 10940 N N . GLY B 1 545 ? 12.75 -20.125 8.742 1 95.94 545 GLY B N 1
ATOM 10941 C CA . GLY B 1 545 ? 13.398 -19.719 7.5 1 95.94 545 GLY B CA 1
ATOM 10942 C C . GLY B 1 545 ? 14.25 -18.469 7.645 1 95.94 545 GLY B C 1
ATOM 10943 O O . GLY B 1 545 ? 15.336 -18.391 7.066 1 95.94 545 GLY B O 1
ATOM 10944 N N . GLN B 1 546 ? 13.789 -17.516 8.406 1 96.62 546 GLN B N 1
ATOM 10945 C CA . GLN B 1 546 ? 14.539 -16.281 8.656 1 96.62 546 GLN B CA 1
ATOM 10946 C C . GLN B 1 546 ? 15.828 -16.578 9.422 1 96.62 546 GLN B C 1
ATOM 10948 O O . GLN B 1 546 ? 16.844 -15.914 9.195 1 96.62 546 GLN B O 1
ATOM 10953 N N . ALA B 1 547 ? 15.766 -17.547 10.297 1 96.62 547 ALA B N 1
ATOM 10954 C CA . ALA B 1 547 ? 16.969 -17.922 11.047 1 96.62 547 ALA B CA 1
ATOM 10955 C C . ALA B 1 547 ? 18.031 -18.5 10.125 1 96.62 547 ALA B C 1
ATOM 10957 O O . ALA B 1 547 ? 19.219 -18.25 10.305 1 96.62 547 ALA B O 1
ATOM 10958 N N . LEU B 1 548 ? 17.609 -19.328 9.172 1 97 548 LEU B N 1
ATOM 10959 C CA . LEU B 1 548 ? 18.531 -19.891 8.195 1 97 548 LEU B CA 1
ATOM 10960 C C . LEU B 1 548 ? 19.266 -18.797 7.438 1 97 548 LEU B C 1
ATOM 10962 O O . LEU B 1 548 ? 20.453 -18.891 7.176 1 97 548 LEU B O 1
ATOM 10966 N N . LEU B 1 549 ? 18.484 -17.812 7.105 1 96.81 549 LEU B N 1
ATOM 10967 C CA . LEU B 1 549 ? 19.047 -16.672 6.387 1 96.81 549 LEU B CA 1
ATOM 10968 C C . LEU B 1 549 ? 20.062 -15.93 7.25 1 96.81 549 LEU B C 1
ATOM 10970 O O . LEU B 1 549 ? 21.125 -15.531 6.758 1 96.81 549 LEU B O 1
ATOM 10974 N N . SER B 1 550 ? 19.766 -15.75 8.5 1 96.31 550 SER B N 1
ATOM 10975 C CA . SER B 1 550 ? 20.672 -15.078 9.43 1 96.31 550 SER B CA 1
ATOM 10976 C C . SER B 1 550 ? 21.984 -15.844 9.578 1 96.31 550 SER B C 1
ATOM 10978 O O . SER B 1 550 ? 23.047 -15.242 9.75 1 96.31 550 SER B O 1
ATOM 10980 N N . ASP B 1 551 ? 21.875 -17.172 9.492 1 96.81 551 ASP B N 1
ATOM 10981 C CA . ASP B 1 551 ? 23.062 -18 9.562 1 96.81 551 ASP B CA 1
ATOM 10982 C C . ASP B 1 551 ? 24.016 -17.703 8.398 1 96.81 551 ASP B C 1
ATOM 10984 O O . ASP B 1 551 ? 25.234 -17.656 8.586 1 96.81 551 ASP B O 1
ATOM 10988 N N . TRP B 1 552 ? 23.484 -17.578 7.316 1 96.75 552 TRP B N 1
ATOM 10989 C CA . TRP B 1 552 ? 24.297 -17.266 6.148 1 96.75 552 TRP B CA 1
ATOM 10990 C C . TRP B 1 552 ? 24.938 -15.883 6.281 1 96.75 552 TRP B C 1
ATOM 10992 O O . TRP B 1 552 ? 26.078 -15.688 5.867 1 96.75 552 TRP B O 1
ATOM 11002 N N . GLN B 1 553 ? 24.172 -14.938 6.844 1 95.25 553 GLN B N 1
ATOM 11003 C CA . GLN B 1 553 ? 24.734 -13.602 7.051 1 95.25 553 GLN B CA 1
ATOM 11004 C C . GLN B 1 553 ? 25.922 -13.648 8.008 1 95.25 553 GLN B C 1
ATOM 11006 O O . GLN B 1 553 ? 26.938 -13.008 7.766 1 95.25 553 GLN B O 1
ATOM 11011 N N . ARG B 1 554 ? 25.766 -14.375 9.055 1 95 554 ARG B N 1
ATOM 11012 C CA . ARG B 1 554 ? 26.828 -14.523 10.031 1 95 554 ARG B CA 1
ATOM 11013 C C . ARG B 1 554 ? 28.062 -15.18 9.406 1 95 554 ARG B C 1
ATOM 11015 O O . ARG B 1 554 ? 29.188 -14.773 9.664 1 95 554 ARG B O 1
ATOM 11022 N N . PHE B 1 555 ? 27.844 -16.25 8.648 1 96.62 555 PHE B N 1
ATOM 11023 C CA . PHE B 1 555 ? 28.953 -16.953 8.008 1 96.62 555 PHE B CA 1
ATOM 11024 C C . PHE B 1 555 ? 29.688 -16.031 7.039 1 96.62 555 PHE B C 1
ATOM 11026 O O . PHE B 1 555 ? 30.922 -15.992 7.039 1 96.62 555 PHE B O 1
ATOM 11033 N N . ALA B 1 556 ? 28.922 -15.32 6.191 1 93.88 556 ALA B N 1
ATOM 11034 C CA . ALA B 1 556 ? 29.5 -14.453 5.172 1 93.88 556 ALA B CA 1
ATOM 11035 C C . ALA B 1 556 ? 30.297 -13.312 5.809 1 93.88 556 ALA B C 1
ATOM 11037 O O . ALA B 1 556 ? 31.203 -12.758 5.18 1 93.88 556 ALA B O 1
ATOM 11038 N N . ALA B 1 557 ? 29.969 -13 7.035 1 91 557 ALA B N 1
ATOM 11039 C CA . ALA B 1 557 ? 30.594 -11.875 7.719 1 91 557 ALA B CA 1
ATOM 11040 C C . ALA B 1 557 ? 31.922 -12.289 8.344 1 91 557 ALA B C 1
ATOM 11042 O O . ALA B 1 557 ? 32.688 -11.438 8.844 1 91 557 ALA B O 1
ATOM 11043 N N . ARG B 1 558 ? 32.219 -13.562 8.242 1 93.12 558 ARG B N 1
ATOM 11044 C CA . ARG B 1 558 ? 33.5 -14.031 8.805 1 93.12 558 ARG B CA 1
ATOM 11045 C C . ARG B 1 558 ? 34.688 -13.344 8.133 1 93.12 558 ARG B C 1
ATOM 11047 O O . ARG B 1 558 ? 34.75 -13.305 6.902 1 93.12 558 ARG B O 1
ATOM 11054 N N . PRO B 1 559 ? 35.594 -12.844 8.898 1 90.88 559 PRO B N 1
ATOM 11055 C CA . PRO B 1 559 ? 36.719 -12.141 8.32 1 90.88 559 PRO B CA 1
ATOM 11056 C C . PRO B 1 559 ? 37.625 -13.055 7.508 1 90.88 559 PRO B C 1
ATOM 11058 O O . PRO B 1 559 ? 38.25 -12.609 6.531 1 90.88 559 PRO B O 1
ATOM 11061 N N . ASP B 1 560 ? 37.719 -14.344 7.871 1 91.94 560 ASP B N 1
ATOM 11062 C CA . ASP B 1 560 ? 38.656 -15.258 7.227 1 91.94 560 ASP B CA 1
ATOM 11063 C C . ASP B 1 560 ? 38.188 -15.633 5.824 1 91.94 560 ASP B C 1
ATOM 11065 O O . ASP B 1 560 ? 38.969 -16.109 5.004 1 91.94 560 ASP B O 1
ATOM 11069 N N . ILE B 1 561 ? 36.906 -15.477 5.578 1 91.75 561 ILE B N 1
ATOM 11070 C CA . ILE B 1 561 ? 36.438 -15.852 4.254 1 91.75 561 ILE B CA 1
ATOM 11071 C C . ILE B 1 561 ? 35.906 -14.609 3.533 1 91.75 561 ILE B C 1
ATOM 11073 O O . ILE B 1 561 ? 35.156 -14.727 2.555 1 91.75 561 ILE B O 1
ATOM 11077 N N . ALA B 1 562 ? 36.188 -13.453 4.121 1 78.5 562 ALA B N 1
ATOM 11078 C CA . ALA B 1 562 ? 35.625 -12.203 3.654 1 78.5 562 ALA B CA 1
ATOM 11079 C C . ALA B 1 562 ? 35.781 -12.047 2.145 1 78.5 562 ALA B C 1
ATOM 11081 O O . ALA B 1 562 ? 36.875 -12.188 1.617 1 78.5 562 ALA B O 1
ATOM 11082 N N . GLY B 1 563 ? 34.625 -11.891 1.427 1 83.81 563 GLY B N 1
ATOM 11083 C CA . GLY B 1 563 ? 34.594 -11.609 -0 1 83.81 563 GLY B CA 1
ATOM 11084 C C . GLY B 1 563 ? 34.406 -12.859 -0.847 1 83.81 563 GLY B C 1
ATOM 11085 O O . GLY B 1 563 ? 34.219 -12.766 -2.062 1 83.81 563 GLY B O 1
ATOM 11086 N N . ARG B 1 564 ? 34.562 -14.047 -0.226 1 92.75 564 ARG B N 1
ATOM 11087 C CA . ARG B 1 564 ? 34.406 -15.297 -0.966 1 92.75 564 ARG B CA 1
ATOM 11088 C C . ARG B 1 564 ? 32.969 -15.742 -1.027 1 92.75 564 ARG B C 1
ATOM 11090 O O . ARG B 1 564 ? 32.594 -16.547 -1.881 1 92.75 564 ARG B O 1
ATOM 11097 N N . VAL B 1 565 ? 32.156 -15.266 -0.123 1 95.75 565 VAL B N 1
ATOM 11098 C CA . VAL B 1 565 ? 30.719 -15.539 -0.089 1 95.75 565 VAL B CA 1
ATOM 11099 C C . VAL B 1 565 ? 29.938 -14.227 -0.142 1 95.75 565 VAL B C 1
ATOM 11101 O O . VAL B 1 565 ? 30.188 -13.32 0.658 1 95.75 565 VAL B O 1
ATOM 11104 N N . VAL B 1 566 ? 29.031 -14.117 -1.077 1 95.69 566 VAL B N 1
ATOM 11105 C CA . VAL B 1 566 ? 28.219 -12.914 -1.207 1 95.69 566 VAL B CA 1
ATOM 11106 C C . VAL B 1 566 ? 26.734 -13.281 -1.156 1 95.69 566 VAL B C 1
ATOM 11108 O O . VAL B 1 566 ? 26.281 -14.172 -1.884 1 95.69 566 VAL B O 1
ATOM 11111 N N . PHE B 1 567 ? 26.016 -12.688 -0.237 1 95.62 567 PHE B N 1
ATOM 11112 C CA . PHE B 1 567 ? 24.562 -12.812 -0.196 1 95.62 567 PHE B CA 1
ATOM 11113 C C . PHE B 1 567 ? 23.906 -11.664 -0.95 1 95.62 567 PHE B C 1
ATOM 11115 O O . PHE B 1 567 ? 24.094 -10.492 -0.601 1 95.62 567 PHE B O 1
ATOM 11122 N N . LEU B 1 568 ? 23.156 -11.961 -1.997 1 96.56 568 LEU B N 1
ATOM 11123 C CA . LEU B 1 568 ? 22.469 -10.945 -2.793 1 96.56 568 LEU B CA 1
ATOM 11124 C C . LEU B 1 568 ? 21.062 -10.688 -2.26 1 96.56 568 LEU B C 1
ATOM 11126 O O . LEU B 1 568 ? 20.188 -11.531 -2.404 1 96.56 568 LEU B O 1
ATOM 11130 N N . GLU B 1 569 ? 20.891 -9.516 -1.784 1 94.75 569 GLU B N 1
ATOM 11131 C CA . GLU B 1 569 ? 19.656 -9.094 -1.137 1 94.75 569 GLU B CA 1
ATOM 11132 C C . GLU B 1 569 ? 18.531 -8.906 -2.156 1 94.75 569 GLU B C 1
ATOM 11134 O O . GLU B 1 569 ? 18.781 -8.445 -3.273 1 94.75 569 GLU B O 1
ATOM 11139 N N . ASP B 1 570 ? 17.203 -9.352 -1.772 1 95.44 570 ASP B N 1
ATOM 11140 C CA . ASP B 1 570 ? 15.969 -9.102 -2.502 1 95.44 570 ASP B CA 1
ATOM 11141 C C . ASP B 1 570 ? 15.93 -9.883 -3.811 1 95.44 570 ASP B C 1
ATOM 11143 O O . ASP B 1 570 ? 15.734 -9.312 -4.883 1 95.44 570 ASP B O 1
ATOM 11147 N N . TYR B 1 571 ? 16.109 -11.203 -3.666 1 96.19 571 TYR B N 1
ATOM 11148 C CA . TYR B 1 571 ? 16.109 -12.125 -4.797 1 96.19 571 TYR B CA 1
ATOM 11149 C C . TYR B 1 571 ? 14.844 -11.969 -5.629 1 96.19 571 TYR B C 1
ATOM 11151 O O . TYR B 1 571 ? 13.75 -12.289 -5.164 1 96.19 571 TYR B O 1
ATOM 11159 N N . ASP B 1 572 ? 14.992 -11.359 -6.832 1 94.44 572 ASP B N 1
ATOM 11160 C CA . ASP B 1 572 ? 13.906 -11.172 -7.789 1 94.44 572 ASP B CA 1
ATOM 11161 C C . ASP B 1 572 ? 14.305 -11.68 -9.172 1 94.44 572 ASP B C 1
ATOM 11163 O O . ASP B 1 572 ? 15.297 -12.398 -9.32 1 94.44 572 ASP B O 1
ATOM 11167 N N . MET B 1 573 ? 13.523 -11.391 -10.164 1 94.38 573 MET B N 1
ATOM 11168 C CA . MET B 1 573 ? 13.734 -11.914 -11.508 1 94.38 573 MET B CA 1
ATOM 11169 C C . MET B 1 573 ? 15.055 -11.414 -12.086 1 94.38 573 MET B C 1
ATOM 11171 O O . MET B 1 573 ? 15.75 -12.148 -12.789 1 94.38 573 MET B O 1
ATOM 11175 N N . ARG B 1 574 ? 15.398 -10.188 -11.773 1 93.06 574 ARG B N 1
ATOM 11176 C CA . ARG B 1 574 ? 16.641 -9.602 -12.297 1 93.06 574 ARG B CA 1
ATOM 11177 C C . ARG B 1 574 ? 17.859 -10.328 -11.742 1 93.06 574 ARG B C 1
ATOM 11179 O O . ARG B 1 574 ? 18.766 -10.695 -12.492 1 93.06 574 ARG B O 1
ATOM 11186 N N . ILE B 1 575 ? 17.891 -10.492 -10.414 1 96.31 575 ILE B N 1
ATOM 11187 C CA . ILE B 1 575 ? 18.984 -11.211 -9.789 1 96.31 575 ILE B CA 1
ATOM 11188 C C . ILE B 1 575 ? 19.031 -12.648 -10.312 1 96.31 575 ILE B C 1
ATOM 11190 O O . ILE B 1 575 ? 20.109 -13.172 -10.625 1 96.31 575 ILE B O 1
ATOM 11194 N N . ALA B 1 576 ? 17.875 -13.242 -10.414 1 96.31 576 ALA B N 1
ATOM 11195 C CA . ALA B 1 576 ? 17.797 -14.609 -10.922 1 96.31 576 ALA B CA 1
ATOM 11196 C C . ALA B 1 576 ? 18.406 -14.719 -12.312 1 96.31 576 ALA B C 1
ATOM 11198 O O . ALA B 1 576 ? 19.172 -15.648 -12.586 1 96.31 576 ALA B O 1
ATOM 11199 N N . ARG B 1 577 ? 18.078 -13.812 -13.172 1 94.31 577 ARG B N 1
ATOM 11200 C CA . ARG B 1 577 ? 18.594 -13.836 -14.539 1 94.31 577 ARG B CA 1
ATOM 11201 C C . ARG B 1 577 ? 20.109 -13.781 -14.562 1 94.31 577 ARG B C 1
ATOM 11203 O O . ARG B 1 577 ? 20.75 -14.586 -15.242 1 94.31 577 ARG B O 1
ATOM 11210 N N . HIS B 1 578 ? 20.672 -12.891 -13.805 1 95.75 578 HIS B N 1
ATOM 11211 C CA . HIS B 1 578 ? 22.125 -12.75 -13.789 1 95.75 578 HIS B CA 1
ATOM 11212 C C . HIS B 1 578 ? 22.781 -13.984 -13.172 1 95.75 578 HIS B C 1
ATOM 11214 O O . HIS B 1 578 ? 23.797 -14.469 -13.68 1 95.75 578 HIS B O 1
ATOM 11220 N N . MET B 1 579 ? 22.188 -14.5 -12.141 1 97.75 579 MET B N 1
ATOM 11221 C CA . MET B 1 579 ? 22.797 -15.641 -11.461 1 97.75 579 MET B CA 1
ATOM 11222 C C . MET B 1 579 ? 22.766 -16.891 -12.344 1 97.75 579 MET B C 1
ATOM 11224 O O . MET B 1 579 ? 23.797 -17.547 -12.531 1 97.75 579 MET B O 1
ATOM 11228 N N . VAL B 1 580 ? 21.656 -17.172 -12.914 1 97.19 580 VAL B N 1
ATOM 11229 C CA . VAL B 1 580 ? 21.516 -18.422 -13.656 1 97.19 580 VAL B CA 1
ATOM 11230 C C . VAL B 1 580 ? 22.328 -18.344 -14.945 1 97.19 580 VAL B C 1
ATOM 11232 O O . VAL B 1 580 ? 22.734 -19.359 -15.5 1 97.19 580 VAL B O 1
ATOM 11235 N N . GLN B 1 581 ? 22.625 -17.203 -15.422 1 96 581 GLN B N 1
ATOM 11236 C CA . GLN B 1 581 ? 23.406 -17.016 -16.641 1 96 581 GLN B CA 1
ATOM 11237 C C . GLN B 1 581 ? 24.906 -17.141 -16.359 1 96 581 GLN B C 1
ATOM 11239 O O . GLN B 1 581 ? 25.672 -17.578 -17.219 1 96 581 GLN B O 1
ATOM 11244 N N . GLY B 1 582 ? 25.281 -16.828 -15.109 1 97.12 582 GLY B N 1
ATOM 11245 C CA . GLY B 1 582 ? 26.703 -16.625 -14.922 1 97.12 582 GLY B CA 1
ATOM 11246 C C . GLY B 1 582 ? 27.344 -17.656 -14.008 1 97.12 582 GLY B C 1
ATOM 11247 O O . GLY B 1 582 ? 28.562 -17.859 -14.047 1 97.12 582 GLY B O 1
ATOM 11248 N N . VAL B 1 583 ? 26.656 -18.328 -13.188 1 97.81 583 VAL B N 1
ATOM 11249 C CA . VAL B 1 583 ? 27.234 -19.281 -12.242 1 97.81 583 VAL B CA 1
ATOM 11250 C C . VAL B 1 583 ? 27.734 -20.516 -12.992 1 97.81 583 VAL B C 1
ATOM 11252 O O . VAL B 1 583 ? 27.141 -20.922 -13.992 1 97.81 583 VAL B O 1
ATOM 11255 N N . ASP B 1 584 ? 28.812 -21.094 -12.438 1 98.38 584 ASP B N 1
ATOM 11256 C CA . ASP B 1 584 ? 29.375 -22.281 -13.07 1 98.38 584 ASP B CA 1
ATOM 11257 C C . ASP B 1 584 ? 28.641 -23.547 -12.617 1 98.38 584 ASP B C 1
ATOM 11259 O O . ASP B 1 584 ? 28.422 -24.453 -13.422 1 98.38 584 ASP B O 1
ATOM 11263 N N . VAL B 1 585 ? 28.391 -23.609 -11.375 1 98.69 585 VAL B N 1
ATOM 11264 C CA . VAL B 1 585 ? 27.703 -24.75 -10.812 1 98.69 585 VAL B CA 1
ATOM 11265 C C . VAL B 1 585 ? 26.531 -24.281 -9.938 1 98.69 585 VAL B C 1
ATOM 11267 O O . VAL B 1 585 ? 26.734 -23.453 -9.039 1 98.69 585 VAL B O 1
ATOM 11270 N N . TRP B 1 586 ? 25.406 -24.75 -10.227 1 98.44 586 TRP B N 1
ATOM 11271 C CA . TRP B 1 586 ? 24.203 -24.438 -9.461 1 98.44 586 TRP B CA 1
ATOM 11272 C C . TRP B 1 586 ? 23.906 -25.531 -8.445 1 98.44 586 TRP B C 1
ATOM 11274 O O . TRP B 1 586 ? 23.828 -26.719 -8.797 1 98.44 586 TRP B O 1
ATOM 11284 N N . LEU B 1 587 ? 23.719 -25.125 -7.191 1 98 587 LEU B N 1
ATOM 11285 C CA . LEU B 1 587 ? 23.484 -26.062 -6.105 1 98 587 LEU B CA 1
ATOM 11286 C C . LEU B 1 587 ? 22 -26.109 -5.75 1 98 587 LEU B C 1
ATOM 11288 O O . LEU B 1 587 ? 21.344 -25.078 -5.613 1 98 587 LEU B O 1
ATOM 11292 N N . ASN B 1 588 ? 21.406 -27.281 -5.66 1 96.62 588 ASN B N 1
ATOM 11293 C CA . ASN B 1 588 ? 20.047 -27.516 -5.207 1 96.62 588 ASN B CA 1
ATOM 11294 C C . ASN B 1 588 ? 19.969 -28.703 -4.254 1 96.62 588 ASN B C 1
ATOM 11296 O O . ASN B 1 588 ? 20.203 -29.844 -4.656 1 96.62 588 ASN B O 1
ATOM 11300 N N . THR B 1 589 ? 19.531 -28.406 -2.959 1 96.19 589 THR B N 1
ATOM 11301 C CA . THR B 1 589 ? 19.625 -29.484 -1.976 1 96.19 589 THR B CA 1
ATOM 11302 C C . THR B 1 589 ? 18.312 -29.641 -1.225 1 96.19 589 THR B C 1
ATOM 11304 O O . THR B 1 589 ? 18.297 -29.719 0.006 1 96.19 589 THR B O 1
ATOM 11307 N N . PRO B 1 590 ? 17.219 -29.75 -1.896 1 95.62 590 PRO B N 1
ATOM 11308 C CA . PRO B 1 590 ? 15.969 -30 -1.183 1 95.62 590 PRO B CA 1
ATOM 11309 C C . PRO B 1 590 ? 15.938 -31.391 -0.529 1 95.62 590 PRO B C 1
ATOM 11311 O O . PRO B 1 590 ? 16.688 -32.281 -0.93 1 95.62 590 PRO B O 1
ATOM 11314 N N . ARG B 1 591 ? 15.109 -31.5 0.457 1 95.69 591 ARG B N 1
ATOM 11315 C CA . ARG B 1 591 ? 14.867 -32.812 1.008 1 95.69 591 ARG B CA 1
ATOM 11316 C C . ARG B 1 591 ? 14 -33.656 0.07 1 95.69 591 ARG B C 1
ATOM 11318 O O . ARG B 1 591 ? 12.914 -33.219 -0.318 1 95.69 591 ARG B O 1
ATOM 11325 N N . ARG B 1 592 ? 14.492 -34.75 -0.414 1 95.44 592 ARG B N 1
ATOM 11326 C CA . ARG B 1 592 ? 13.727 -35.656 -1.285 1 95.44 592 ARG B CA 1
ATOM 11327 C C . ARG B 1 592 ? 12.562 -36.281 -0.534 1 95.44 592 ARG B C 1
ATOM 11329 O O . ARG B 1 592 ? 12.734 -36.781 0.569 1 95.44 592 ARG B O 1
ATOM 11336 N N . PRO B 1 593 ? 11.359 -36.25 -1.033 1 95.62 593 PRO B N 1
ATOM 11337 C CA . PRO B 1 593 ? 10.969 -35.781 -2.371 1 95.62 593 PRO B CA 1
ATOM 11338 C C . PRO B 1 593 ? 10.18 -34.469 -2.344 1 95.62 593 PRO B C 1
ATOM 11340 O O . PRO B 1 593 ? 9.172 -34.344 -3.045 1 95.62 593 PRO B O 1
ATOM 11343 N N . TRP B 1 594 ? 10.664 -33.531 -1.547 1 94.56 594 TRP B N 1
ATOM 11344 C CA . TRP B 1 594 ? 9.859 -32.344 -1.214 1 94.56 594 TRP B CA 1
ATOM 11345 C C . TRP B 1 594 ? 10.086 -31.219 -2.225 1 94.56 594 TRP B C 1
ATOM 11347 O O . TRP B 1 594 ? 9.734 -30.062 -1.971 1 94.56 594 TRP B O 1
ATOM 11357 N N . GLU B 1 595 ? 10.656 -31.578 -3.314 1 94.31 595 GLU B N 1
ATOM 11358 C CA . GLU B 1 595 ? 10.727 -30.656 -4.445 1 94.31 595 GLU B CA 1
ATOM 11359 C C . GLU B 1 595 ? 9.844 -31.125 -5.598 1 94.31 595 GLU B C 1
ATOM 11361 O O . GLU B 1 595 ? 10.047 -32.219 -6.129 1 94.31 595 GLU B O 1
ATOM 11366 N N . ALA B 1 596 ? 8.93 -30.297 -5.984 1 95.38 596 ALA B N 1
ATOM 11367 C CA . ALA B 1 596 ? 8.008 -30.703 -7.043 1 95.38 596 ALA B CA 1
ATOM 11368 C C . ALA B 1 596 ? 8.742 -30.844 -8.375 1 95.38 596 ALA B C 1
ATOM 11370 O O . ALA B 1 596 ? 8.664 -31.891 -9.023 1 95.38 596 ALA B O 1
ATOM 11371 N N . SER B 1 597 ? 9.469 -29.859 -8.805 1 95.75 597 SER B N 1
ATOM 11372 C CA . SER B 1 597 ? 10.234 -29.906 -10.055 1 95.75 597 SER B CA 1
ATOM 11373 C C . SER B 1 597 ? 11.562 -29.172 -9.914 1 95.75 597 SER B C 1
ATOM 11375 O O . SER B 1 597 ? 12.625 -29.781 -10.039 1 95.75 597 SER B O 1
ATOM 11377 N N . GLY B 1 598 ? 11.516 -27.906 -9.516 1 91.88 598 GLY B N 1
ATOM 11378 C CA . GLY B 1 598 ? 12.719 -27.094 -9.43 1 91.88 598 GLY B CA 1
ATOM 11379 C C . GLY B 1 598 ? 13.227 -26.641 -10.789 1 91.88 598 GLY B C 1
ATOM 11380 O O . GLY B 1 598 ? 13.875 -27.422 -11.5 1 91.88 598 GLY B O 1
ATOM 11381 N N . THR B 1 599 ? 13.023 -25.344 -11.133 1 94.88 599 THR B N 1
ATOM 11382 C CA . THR B 1 599 ? 13.352 -24.906 -12.492 1 94.88 599 THR B CA 1
ATOM 11383 C C . THR B 1 599 ? 14.664 -24.125 -12.508 1 94.88 599 THR B C 1
ATOM 11385 O O . THR B 1 599 ? 15.211 -23.844 -13.57 1 94.88 599 THR B O 1
ATOM 11388 N N . SER B 1 600 ? 15.211 -23.828 -11.383 1 95.12 600 SER B N 1
ATOM 11389 C CA . SER B 1 600 ? 16.422 -23.016 -11.336 1 95.12 600 SER B CA 1
ATOM 11390 C C . SER B 1 600 ? 17.578 -23.703 -12.062 1 95.12 600 SER B C 1
ATOM 11392 O O . SER B 1 600 ? 18.281 -23.078 -12.852 1 95.12 600 SER B O 1
ATOM 11394 N N . GLY B 1 601 ? 17.719 -25.047 -11.812 1 96 601 GLY B N 1
ATOM 11395 C CA . GLY B 1 601 ? 18.781 -25.781 -12.477 1 96 601 GLY B CA 1
ATOM 11396 C C . GLY B 1 601 ? 18.625 -25.828 -13.984 1 96 601 GLY B C 1
ATOM 11397 O O . GLY B 1 601 ? 19.609 -25.875 -14.711 1 96 601 GLY B O 1
ATOM 11398 N N . MET B 1 602 ? 17.344 -25.812 -14.461 1 96.88 602 MET B N 1
ATOM 11399 C CA . MET B 1 602 ? 17.062 -25.812 -15.891 1 96.88 602 MET B CA 1
ATOM 11400 C C . MET B 1 602 ? 17.562 -24.531 -16.547 1 96.88 602 MET B C 1
ATOM 11402 O O . MET B 1 602 ? 18.078 -24.562 -17.672 1 96.88 602 MET B O 1
ATOM 11406 N N . LYS B 1 603 ? 17.422 -23.453 -15.836 1 96.12 603 LYS B N 1
ATOM 11407 C CA . LYS B 1 603 ? 17.859 -22.141 -16.344 1 96.12 603 LYS B CA 1
ATOM 11408 C C . LYS B 1 603 ? 19.375 -22.078 -16.469 1 96.12 603 LYS B C 1
ATOM 11410 O O . LYS B 1 603 ? 19.906 -21.531 -17.438 1 96.12 603 LYS B O 1
ATOM 11415 N N . VAL B 1 604 ? 20.078 -22.656 -15.539 1 96.31 604 VAL B N 1
ATOM 11416 C CA . VAL B 1 604 ? 21.531 -22.641 -15.516 1 96.31 604 VAL B CA 1
ATOM 11417 C C . VAL B 1 604 ? 22.078 -23.484 -16.672 1 96.31 604 VAL B C 1
ATOM 11419 O O . VAL B 1 604 ? 23.031 -23.078 -17.344 1 96.31 604 VAL B O 1
ATOM 11422 N N . LEU B 1 605 ? 21.438 -24.578 -16.844 1 92 605 LEU B N 1
ATOM 11423 C CA . LEU B 1 605 ? 21.812 -25.531 -17.891 1 92 605 LEU B CA 1
ATOM 11424 C C . LEU B 1 605 ? 21.766 -24.844 -19.266 1 92 605 LEU B C 1
ATOM 11426 O O . LEU B 1 605 ? 22.656 -25.078 -20.094 1 92 605 LEU B O 1
ATOM 11430 N N . ALA B 1 606 ? 20.844 -24.047 -19.5 1 89.12 606 ALA B N 1
ATOM 11431 C CA . ALA B 1 606 ? 20.625 -23.406 -20.781 1 89.12 606 ALA B CA 1
ATOM 11432 C C . ALA B 1 606 ? 21.75 -22.422 -21.094 1 89.12 606 ALA B C 1
ATOM 11434 O O . ALA B 1 606 ? 21.969 -22.031 -22.25 1 89.12 606 ALA B O 1
ATOM 11435 N N . ASN B 1 607 ? 22.5 -22.047 -20.078 1 92 607 ASN B N 1
ATOM 11436 C CA . ASN B 1 607 ? 23.562 -21.062 -20.219 1 92 607 ASN B CA 1
ATOM 11437 C C . ASN B 1 607 ? 24.953 -21.719 -20.078 1 92 607 ASN B C 1
ATOM 11439 O O . ASN B 1 607 ? 25.953 -21.016 -19.922 1 92 607 ASN B O 1
ATOM 11443 N N . GLY B 1 608 ? 24.969 -22.969 -20.047 1 92.81 608 GLY B N 1
ATOM 11444 C CA . GLY B 1 608 ? 26.234 -23.688 -20 1 92.81 608 GLY B CA 1
ATOM 11445 C C . GLY B 1 608 ? 26.719 -23.953 -18.594 1 92.81 608 GLY B C 1
ATOM 11446 O O . GLY B 1 608 ? 27.828 -24.469 -18.406 1 92.81 608 GLY B O 1
ATOM 11447 N N . GLY B 1 609 ? 25.969 -23.547 -17.625 1 96.5 609 GLY B N 1
ATOM 11448 C CA . GLY B 1 609 ? 26.297 -23.938 -16.266 1 96.5 609 GLY B CA 1
ATOM 11449 C C . GLY B 1 609 ? 25.969 -25.391 -15.977 1 96.5 609 GLY B C 1
ATOM 11450 O O . GLY B 1 609 ? 25.25 -26.031 -16.75 1 96.5 609 GLY B O 1
ATOM 11451 N N . LEU B 1 610 ? 26.547 -25.938 -14.914 1 98.25 610 LEU B N 1
ATOM 11452 C CA . LEU B 1 610 ? 26.328 -27.328 -14.539 1 98.25 610 LEU B CA 1
ATOM 11453 C C . LEU B 1 610 ? 25.562 -27.422 -13.219 1 98.25 610 LEU B C 1
ATOM 11455 O O . LEU B 1 610 ? 25.5 -26.438 -12.469 1 98.25 610 LEU B O 1
ATOM 11459 N N . ASN B 1 611 ? 24.984 -28.578 -12.977 1 98.31 611 ASN B N 1
ATOM 11460 C CA . ASN B 1 611 ? 24.156 -28.766 -11.797 1 98.31 611 ASN B CA 1
ATOM 11461 C C . ASN B 1 611 ? 24.781 -29.75 -10.812 1 98.31 611 ASN B C 1
ATOM 11463 O O . ASN B 1 611 ? 25.328 -30.766 -11.227 1 98.31 611 ASN B O 1
ATOM 11467 N N . LEU B 1 612 ? 24.844 -29.406 -9.617 1 98.5 612 LEU B N 1
ATOM 11468 C CA . LEU B 1 612 ? 25.078 -30.281 -8.469 1 98.5 612 LEU B CA 1
ATOM 11469 C C . LEU B 1 612 ? 23.859 -30.266 -7.543 1 98.5 612 LEU B C 1
ATOM 11471 O O . LEU B 1 612 ? 23.688 -29.328 -6.758 1 98.5 612 LEU B O 1
ATOM 11475 N N . SER B 1 613 ? 23.078 -31.328 -7.594 1 97.5 613 SER B N 1
ATOM 11476 C CA . SER B 1 613 ? 21.75 -31.266 -6.98 1 97.5 613 SER B CA 1
ATOM 11477 C C . SER B 1 613 ? 21.375 -32.594 -6.332 1 97.5 613 SER B C 1
ATOM 11479 O O . SER B 1 613 ? 21.906 -33.625 -6.695 1 97.5 613 SER B O 1
ATOM 11481 N N . GLN B 1 614 ? 20.516 -32.469 -5.355 1 97.25 614 GLN B N 1
ATOM 11482 C CA . GLN B 1 614 ? 19.844 -33.656 -4.816 1 97.25 614 GLN B CA 1
ATOM 11483 C C . GLN B 1 614 ? 19.047 -34.375 -5.898 1 97.25 614 GLN B C 1
ATOM 11485 O O . GLN B 1 614 ? 18.469 -33.719 -6.773 1 97.25 614 GLN B O 1
ATOM 11490 N N . LEU B 1 615 ? 19.031 -35.688 -5.832 1 97.12 615 LEU B N 1
ATOM 11491 C CA . LEU B 1 615 ? 18.219 -36.469 -6.75 1 97.12 615 LEU B CA 1
ATOM 11492 C C . LEU B 1 615 ? 16.734 -36.312 -6.426 1 97.12 615 LEU B C 1
ATOM 11494 O O . LEU B 1 615 ? 16.094 -37.25 -5.953 1 97.12 615 LEU B O 1
ATOM 11498 N N . ASP B 1 616 ? 16.25 -35.25 -6.68 1 96.44 616 ASP B N 1
ATOM 11499 C CA . ASP B 1 616 ? 14.875 -34.812 -6.426 1 96.44 616 ASP B CA 1
ATOM 11500 C C . ASP B 1 616 ? 14.352 -33.938 -7.562 1 96.44 616 ASP B C 1
ATOM 11502 O O . ASP B 1 616 ? 15.125 -33.469 -8.414 1 96.44 616 ASP B O 1
ATOM 11506 N N . GLY B 1 617 ? 13.031 -33.844 -7.707 1 95.75 617 GLY B N 1
ATOM 11507 C CA . GLY B 1 617 ? 12.445 -33 -8.742 1 95.75 617 GLY B CA 1
ATOM 11508 C C . GLY B 1 617 ? 12.898 -33.375 -10.141 1 95.75 617 GLY B C 1
ATOM 11509 O O . GLY B 1 617 ? 12.883 -34.531 -10.508 1 95.75 617 GLY B O 1
ATOM 11510 N N . TRP B 1 618 ? 13.32 -32.344 -10.898 1 97.06 618 TRP B N 1
ATOM 11511 C CA . TRP B 1 618 ? 13.688 -32.531 -12.289 1 97.06 618 TRP B CA 1
ATOM 11512 C C . TRP B 1 618 ? 14.984 -33.344 -12.406 1 97.06 618 TRP B C 1
ATOM 11514 O O . TRP B 1 618 ? 15.211 -34.031 -13.391 1 97.06 618 TRP B O 1
ATOM 11524 N N . TRP B 1 619 ? 15.844 -33.188 -11.406 1 97.44 619 TRP B N 1
ATOM 11525 C CA . TRP B 1 619 ? 17.172 -33.812 -11.5 1 97.44 619 TRP B CA 1
ATOM 11526 C C . TRP B 1 619 ? 17.094 -35.312 -11.336 1 97.44 619 TRP B C 1
ATOM 11528 O O . TRP B 1 619 ? 17.938 -36.031 -11.844 1 97.44 619 TRP B O 1
ATOM 11538 N N . ALA B 1 620 ? 16.062 -35.75 -10.641 1 97.12 620 ALA B N 1
ATOM 11539 C CA . ALA B 1 620 ? 15.875 -37.188 -10.484 1 97.12 620 ALA B CA 1
ATOM 11540 C C . ALA B 1 620 ? 15.68 -37.875 -11.836 1 97.12 620 ALA B C 1
ATOM 11542 O O . ALA B 1 620 ? 16.047 -39.031 -12.008 1 97.12 620 ALA B O 1
ATOM 11543 N N . GLU B 1 621 ? 15.109 -37.188 -12.773 1 96.62 621 GLU B N 1
ATOM 11544 C CA . GLU B 1 621 ? 14.859 -37.781 -14.078 1 96.62 621 GLU B CA 1
ATOM 11545 C C . GLU B 1 621 ? 15.867 -37.312 -15.117 1 96.62 621 GLU B C 1
ATOM 11547 O O . GLU B 1 621 ? 15.977 -37.906 -16.203 1 96.62 621 GLU B O 1
ATOM 11552 N N . ALA B 1 622 ? 16.609 -36.312 -14.805 1 97 622 ALA B N 1
ATOM 11553 C CA . ALA B 1 622 ? 17.531 -35.75 -15.781 1 97 622 ALA B CA 1
ATOM 11554 C C . ALA B 1 622 ? 18.938 -36.281 -15.602 1 97 622 ALA B C 1
ATOM 11556 O O . ALA B 1 622 ? 19.703 -36.375 -16.562 1 97 622 ALA B O 1
ATOM 11557 N N . TYR B 1 623 ? 19.359 -36.688 -14.453 1 96.94 623 TYR B N 1
ATOM 11558 C CA . TYR B 1 623 ? 20.75 -36.906 -14.062 1 96.94 623 TYR B CA 1
ATOM 11559 C C . TYR B 1 623 ? 21.344 -38.094 -14.789 1 96.94 623 TYR B C 1
ATOM 11561 O O . TYR B 1 623 ? 20.672 -39.125 -14.945 1 96.94 623 TYR B O 1
ATOM 11569 N N . ALA B 1 624 ? 22.406 -37.938 -15.188 1 96.81 624 ALA B N 1
ATOM 11570 C CA . ALA B 1 624 ? 23.391 -38.969 -15.57 1 96.81 624 ALA B CA 1
ATOM 11571 C C . ALA B 1 624 ? 24.797 -38.531 -15.211 1 96.81 624 ALA B C 1
ATOM 11573 O O . ALA B 1 624 ? 25.078 -37.312 -15.078 1 96.81 624 ALA B O 1
ATOM 11574 N N . ALA B 1 625 ? 25.703 -39.438 -15.07 1 94.81 625 ALA B N 1
ATOM 11575 C CA . ALA B 1 625 ? 27.031 -39.188 -14.531 1 94.81 625 ALA B CA 1
ATOM 11576 C C . ALA B 1 625 ? 27.797 -38.188 -15.414 1 94.81 625 ALA B C 1
ATOM 11578 O O . ALA B 1 625 ? 28.656 -37.438 -14.922 1 94.81 625 ALA B O 1
ATOM 11579 N N . ASP B 1 626 ? 27.531 -38.156 -16.625 1 96.12 626 ASP B N 1
ATOM 11580 C CA . ASP B 1 626 ? 28.281 -37.281 -17.531 1 96.12 626 ASP B CA 1
ATOM 11581 C C . ASP B 1 626 ? 27.562 -35.938 -17.719 1 96.12 626 ASP B C 1
ATOM 11583 O O . ASP B 1 626 ? 28.031 -35.094 -18.484 1 96.12 626 ASP B O 1
ATOM 11587 N N . LEU B 1 627 ? 26.453 -35.688 -17.016 1 97.19 627 LEU B N 1
ATOM 11588 C CA . LEU B 1 627 ? 25.672 -34.469 -17.219 1 97.19 627 LEU B CA 1
ATOM 11589 C C . LEU B 1 627 ? 25.891 -33.5 -16.062 1 97.19 627 LEU B C 1
ATOM 11591 O O . LEU B 1 627 ? 25.641 -32.312 -16.219 1 97.19 627 LEU B O 1
ATOM 11595 N N . GLY B 1 628 ? 26.281 -33.938 -14.953 1 97.81 628 GLY B N 1
ATOM 11596 C CA . GLY B 1 628 ? 26.484 -33.156 -13.727 1 97.81 628 GLY B CA 1
ATOM 11597 C C . GLY B 1 628 ? 26.766 -34.062 -12.523 1 97.81 628 GLY B C 1
ATOM 11598 O O . GLY B 1 628 ? 27.438 -35.062 -12.641 1 97.81 628 GLY B O 1
ATOM 11599 N N . TRP B 1 629 ? 26.391 -33.562 -11.367 1 98.44 629 TRP B N 1
ATOM 11600 C CA . TRP B 1 629 ? 26.641 -34.312 -10.141 1 98.44 629 TRP B CA 1
ATOM 11601 C C . TRP B 1 629 ? 25.375 -34.469 -9.312 1 98.44 629 TRP B C 1
ATOM 11603 O O . TRP B 1 629 ? 24.484 -33.594 -9.375 1 98.44 629 TRP B O 1
ATOM 11613 N N . ALA B 1 630 ? 25.266 -35.531 -8.508 1 97.88 630 ALA B N 1
ATOM 11614 C CA . ALA B 1 630 ? 24.078 -35.781 -7.711 1 97.88 630 ALA B CA 1
ATOM 11615 C C . ALA B 1 630 ? 24.453 -36.094 -6.262 1 97.88 630 ALA B C 1
ATOM 11617 O O . ALA B 1 630 ? 25.453 -36.75 -6 1 97.88 630 ALA B O 1
ATOM 11618 N N . VAL B 1 631 ? 23.703 -35.562 -5.371 1 96.88 631 VAL B N 1
ATOM 11619 C CA . VAL B 1 631 ? 23.75 -35.906 -3.951 1 96.88 631 VAL B CA 1
ATOM 11620 C C . VAL B 1 631 ? 22.578 -36.812 -3.586 1 96.88 631 VAL B C 1
ATOM 11622 O O . VAL B 1 631 ? 21.469 -36.656 -4.105 1 96.88 631 VAL B O 1
ATOM 11625 N N . GLY B 1 632 ? 22.828 -37.781 -2.623 1 94.19 632 GLY B N 1
ATOM 11626 C CA . GLY B 1 632 ? 21.781 -38.656 -2.156 1 94.19 632 GLY B CA 1
ATOM 11627 C C . GLY B 1 632 ? 21.766 -40 -2.896 1 94.19 632 GLY B C 1
ATOM 11628 O O . GLY B 1 632 ? 22.438 -40.156 -3.924 1 94.19 632 GLY B O 1
ATOM 11629 N N . ASP B 1 633 ? 20.969 -40.938 -2.432 1 92.88 633 ASP B N 1
ATOM 11630 C CA . ASP B 1 633 ? 20.922 -42.312 -2.988 1 92.88 633 ASP B CA 1
ATOM 11631 C C . ASP B 1 633 ? 19.578 -42.562 -3.672 1 92.88 633 ASP B C 1
ATOM 11633 O O . ASP B 1 633 ? 19.266 -43.719 -4.012 1 92.88 633 ASP B O 1
ATOM 11637 N N . GLY B 1 634 ? 18.828 -41.531 -3.805 1 91.69 634 GLY B N 1
ATOM 11638 C CA . GLY B 1 634 ? 17.547 -41.688 -4.453 1 91.69 634 GLY B CA 1
ATOM 11639 C C . GLY B 1 634 ? 16.453 -42.188 -3.51 1 91.69 634 GLY B C 1
ATOM 11640 O O . GLY B 1 634 ? 15.336 -42.469 -3.939 1 91.69 634 GLY B O 1
ATOM 11641 N N . LEU B 1 635 ? 16.781 -42.25 -2.264 1 93.31 635 LEU B N 1
ATOM 11642 C CA . LEU B 1 635 ? 15.82 -42.656 -1.255 1 93.31 635 LEU B CA 1
ATOM 11643 C C . LEU B 1 635 ? 15.414 -41.5 -0.369 1 93.31 635 LEU B C 1
ATOM 11645 O O . LEU B 1 635 ? 16.016 -40.406 -0.425 1 93.31 635 LEU B O 1
ATOM 11649 N N . GLU B 1 636 ? 14.328 -41.719 0.343 1 93.19 636 GLU B N 1
ATOM 11650 C CA . GLU B 1 636 ? 13.859 -40.719 1.297 1 93.19 636 GLU B CA 1
ATOM 11651 C C . GLU B 1 636 ? 14.477 -40.938 2.674 1 93.19 636 GLU B C 1
ATOM 11653 O O . GLU B 1 636 ? 14.602 -42.062 3.129 1 93.19 636 GLU B O 1
ATOM 11658 N N . HIS B 1 637 ? 15 -39.844 3.275 1 92.81 637 HIS B N 1
ATOM 11659 C CA . HIS B 1 637 ? 15.648 -39.938 4.578 1 92.81 637 HIS B CA 1
ATOM 11660 C C . HIS B 1 637 ? 15.148 -38.844 5.523 1 92.81 637 HIS B C 1
ATOM 11662 O O . HIS B 1 637 ? 14.703 -37.781 5.082 1 92.81 637 HIS B O 1
ATOM 11668 N N . PRO B 1 638 ? 15.219 -39.094 6.836 1 92.31 638 PRO B N 1
ATOM 11669 C CA . PRO B 1 638 ? 14.883 -38.094 7.82 1 92.31 638 PRO B CA 1
ATOM 11670 C C . PRO B 1 638 ? 15.977 -37.031 7.992 1 92.31 638 PRO B C 1
ATOM 11672 O O . PRO B 1 638 ? 16.984 -37.062 7.285 1 92.31 638 PRO B O 1
ATOM 11675 N N . ALA B 1 639 ? 15.773 -36.094 8.867 1 89.5 639 ALA B N 1
ATOM 11676 C CA . ALA B 1 639 ? 16.641 -34.938 9.047 1 89.5 639 ALA B CA 1
ATOM 11677 C C . ALA B 1 639 ? 18.031 -35.375 9.523 1 89.5 639 ALA B C 1
ATOM 11679 O O . ALA B 1 639 ? 19.031 -34.719 9.234 1 89.5 639 ALA B O 1
ATOM 11680 N N . GLU B 1 640 ? 18.156 -36.5 10.148 1 90.38 640 GLU B N 1
ATOM 11681 C CA . GLU B 1 640 ? 19.422 -36.969 10.664 1 90.38 640 GLU B CA 1
ATOM 11682 C C . GLU B 1 640 ? 20.391 -37.312 9.531 1 90.38 640 GLU B C 1
ATOM 11684 O O . GLU B 1 640 ? 21.609 -37.312 9.719 1 90.38 640 GLU B O 1
ATOM 11689 N N . HIS B 1 641 ? 19.828 -37.531 8.477 1 94.19 641 HIS B N 1
ATOM 11690 C CA . HIS B 1 641 ? 20.625 -37.906 7.309 1 94.19 641 HIS B CA 1
ATOM 11691 C C . HIS B 1 641 ? 21.281 -36.688 6.676 1 94.19 641 HIS B C 1
ATOM 11693 O O . HIS B 1 641 ? 22.062 -36.812 5.727 1 94.19 641 HIS B O 1
ATOM 11699 N N . ASP B 1 642 ? 21.062 -35.5 7.117 1 95.88 642 ASP B N 1
ATOM 11700 C CA . ASP B 1 642 ? 21.625 -34.281 6.562 1 95.88 642 ASP B CA 1
ATOM 11701 C C . ASP B 1 642 ? 23.156 -34.312 6.641 1 95.88 642 ASP B C 1
ATOM 11703 O O . ASP B 1 642 ? 23.828 -33.781 5.746 1 95.88 642 ASP B O 1
ATOM 11707 N N . ALA B 1 643 ? 23.641 -34.812 7.684 1 96.12 643 ALA B N 1
ATOM 11708 C CA . ALA B 1 643 ? 25.094 -34.906 7.84 1 96.12 643 ALA B CA 1
ATOM 11709 C C . ALA B 1 643 ? 25.719 -35.75 6.734 1 96.12 643 ALA B C 1
ATOM 11711 O O . ALA B 1 643 ? 26.797 -35.438 6.238 1 96.12 643 ALA B O 1
ATOM 11712 N N . VAL B 1 644 ? 25.047 -36.781 6.422 1 97.12 644 VAL B N 1
ATOM 11713 C CA . VAL B 1 644 ? 25.516 -37.688 5.375 1 97.12 644 VAL B CA 1
ATOM 11714 C C . VAL B 1 644 ? 25.469 -36.969 4.023 1 97.12 644 VAL B C 1
ATOM 11716 O O . VAL B 1 644 ? 26.438 -37.031 3.25 1 97.12 644 VAL B O 1
ATOM 11719 N N . ASP B 1 645 ? 24.406 -36.375 3.744 1 97.44 645 ASP B N 1
ATOM 11720 C CA . ASP B 1 645 ? 24.266 -35.625 2.502 1 97.44 645 ASP B CA 1
ATOM 11721 C C . ASP B 1 645 ? 25.328 -34.531 2.412 1 97.44 645 ASP B C 1
ATOM 11723 O O . ASP B 1 645 ? 25.891 -34.281 1.343 1 97.44 645 ASP B O 1
ATOM 11727 N N . ALA B 1 646 ? 25.547 -33.875 3.537 1 97.88 646 ALA B N 1
ATOM 11728 C CA . ALA B 1 646 ? 26.562 -32.812 3.564 1 97.88 646 ALA B CA 1
ATOM 11729 C C . ALA B 1 646 ? 27.938 -33.375 3.266 1 97.88 646 ALA B C 1
ATOM 11731 O O . ALA B 1 646 ? 28.703 -32.781 2.504 1 97.88 646 ALA B O 1
ATOM 11732 N N . GLU B 1 647 ? 28.25 -34.438 3.896 1 97.75 647 GLU B N 1
ATOM 11733 C CA . GLU B 1 647 ? 29.547 -35.062 3.65 1 97.75 647 GLU B CA 1
ATOM 11734 C C . GLU B 1 647 ? 29.719 -35.438 2.174 1 97.75 647 GLU B C 1
ATOM 11736 O O . GLU B 1 647 ? 30.797 -35.25 1.607 1 97.75 647 GLU B O 1
ATOM 11741 N N . GLN B 1 648 ? 28.719 -35.969 1.616 1 97.88 648 GLN B N 1
ATOM 11742 C CA . GLN B 1 648 ? 28.766 -36.281 0.195 1 97.88 648 GLN B CA 1
ATOM 11743 C C . GLN B 1 648 ? 28.953 -35.031 -0.652 1 97.88 648 GLN B C 1
ATOM 11745 O O . GLN B 1 648 ? 29.719 -35.062 -1.625 1 97.88 648 GLN B O 1
ATOM 11750 N N . LEU B 1 649 ? 28.234 -34.031 -0.335 1 98.19 649 LEU B N 1
ATOM 11751 C CA . LEU B 1 649 ? 28.328 -32.781 -1.05 1 98.19 649 LEU B CA 1
ATOM 11752 C C . LEU B 1 649 ? 29.75 -32.219 -1.011 1 98.19 649 LEU B C 1
ATOM 11754 O O . LEU B 1 649 ? 30.312 -31.844 -2.045 1 98.19 649 LEU B O 1
ATOM 11758 N N . TYR B 1 650 ? 30.422 -32.219 0.184 1 98.31 650 TYR B N 1
ATOM 11759 C CA . TYR B 1 650 ? 31.797 -31.75 0.331 1 98.31 650 TYR B CA 1
ATOM 11760 C C . TYR B 1 650 ? 32.75 -32.625 -0.464 1 98.31 650 TYR B C 1
ATOM 11762 O O . TYR B 1 650 ? 33.656 -32.125 -1.144 1 98.31 650 TYR B O 1
ATOM 11770 N N . ALA B 1 651 ? 32.5 -33.875 -0.39 1 98.25 651 ALA B N 1
ATOM 11771 C CA . ALA B 1 651 ? 33.375 -34.812 -1.084 1 98.25 651 ALA B CA 1
ATOM 11772 C C . ALA B 1 651 ? 33.312 -34.594 -2.596 1 98.25 651 ALA B C 1
ATOM 11774 O O . ALA B 1 651 ? 34.344 -34.625 -3.275 1 98.25 651 ALA B O 1
ATOM 11775 N N . LEU B 1 652 ? 32.125 -34.469 -3.096 1 98.31 652 LEU B N 1
ATOM 11776 C CA . LEU B 1 652 ? 31.969 -34.25 -4.523 1 98.31 652 LEU B CA 1
ATOM 11777 C C . LEU B 1 652 ? 32.688 -32.969 -4.953 1 98.31 652 LEU B C 1
ATOM 11779 O O . LEU B 1 652 ? 33.344 -32.938 -5.996 1 98.31 652 LEU B O 1
ATOM 11783 N N . LEU B 1 653 ? 32.531 -31.906 -4.168 1 98.5 653 LEU B N 1
ATOM 11784 C CA . LEU B 1 653 ? 33.219 -30.641 -4.473 1 98.5 653 LEU B CA 1
ATOM 11785 C C . LEU B 1 653 ? 34.719 -30.812 -4.484 1 98.5 653 LEU B C 1
ATOM 11787 O O . LEU B 1 653 ? 35.375 -30.406 -5.434 1 98.5 653 LEU B O 1
ATOM 11791 N N . GLU B 1 654 ? 35.281 -31.484 -3.508 1 98.31 654 GLU B N 1
ATOM 11792 C CA . GLU B 1 654 ? 36.719 -31.562 -3.289 1 98.31 654 GLU B CA 1
ATOM 11793 C C . GLU B 1 654 ? 37.375 -32.531 -4.266 1 98.31 654 GLU B C 1
ATOM 11795 O O . GLU B 1 654 ? 38.5 -32.312 -4.68 1 98.31 654 GLU B O 1
ATOM 11800 N N . THR B 1 655 ? 36.625 -33.562 -4.684 1 97.94 655 THR B N 1
ATOM 11801 C CA . THR B 1 655 ? 37.312 -34.625 -5.402 1 97.94 655 THR B CA 1
ATOM 11802 C C . THR B 1 655 ? 36.938 -34.594 -6.883 1 97.94 655 THR B C 1
ATOM 11804 O O . THR B 1 655 ? 37.656 -35.125 -7.719 1 97.94 655 THR B O 1
ATOM 11807 N N . GLN B 1 656 ? 35.844 -34 -7.168 1 98.06 656 GLN B N 1
ATOM 11808 C CA . GLN B 1 656 ? 35.375 -34.094 -8.555 1 98.06 656 GLN B CA 1
ATOM 11809 C C . GLN B 1 656 ? 35.188 -32.688 -9.156 1 98.06 656 GLN B C 1
ATOM 11811 O O . GLN B 1 656 ? 35.906 -32.312 -10.086 1 98.06 656 GLN B O 1
ATOM 11816 N N . VAL B 1 657 ? 34.344 -31.891 -8.594 1 98.62 657 VAL B N 1
ATOM 11817 C CA . VAL B 1 657 ? 33.906 -30.641 -9.203 1 98.62 657 VAL B CA 1
ATOM 11818 C C . VAL B 1 657 ? 35.094 -29.672 -9.32 1 98.62 657 VAL B C 1
ATOM 11820 O O . VAL B 1 657 ? 35.438 -29.25 -10.422 1 98.62 657 VAL B O 1
ATOM 11823 N N . ILE B 1 658 ? 35.75 -29.344 -8.188 1 98.62 658 ILE B N 1
ATOM 11824 C CA . ILE B 1 658 ? 36.781 -28.344 -8.141 1 98.62 658 ILE B CA 1
ATOM 11825 C C . ILE B 1 658 ? 37.969 -28.797 -8.977 1 98.62 658 ILE B C 1
ATOM 11827 O O . ILE B 1 658 ? 38.438 -28.062 -9.859 1 98.62 658 ILE B O 1
ATOM 11831 N N . PRO B 1 659 ? 38.438 -30.016 -8.875 1 97.75 659 PRO B N 1
ATOM 11832 C CA . PRO B 1 659 ? 39.562 -30.438 -9.68 1 97.75 659 PRO B CA 1
ATOM 11833 C C . PRO B 1 659 ? 39.281 -30.422 -11.18 1 97.75 659 PRO B C 1
ATOM 11835 O O . PRO B 1 659 ? 40.125 -30.062 -11.984 1 97.75 659 PRO B O 1
ATOM 11838 N N . THR B 1 660 ? 38.094 -30.844 -11.523 1 97.94 660 THR B N 1
ATOM 11839 C CA . THR B 1 660 ? 37.719 -30.875 -12.938 1 97.94 660 THR B CA 1
ATOM 11840 C C . THR B 1 660 ? 37.719 -29.469 -13.531 1 97.94 660 THR B C 1
ATOM 11842 O O . THR B 1 660 ? 38.125 -29.281 -14.68 1 97.94 660 THR B O 1
ATOM 11845 N N . PHE B 1 661 ? 37.312 -28.5 -12.867 1 98.06 661 PHE B N 1
ATOM 11846 C CA . PHE B 1 661 ? 37.25 -27.109 -13.336 1 98.06 661 PHE B CA 1
ATOM 11847 C C . PHE B 1 661 ? 38.656 -26.547 -13.547 1 98.06 661 PHE B C 1
ATOM 11849 O O . PHE B 1 661 ? 38.875 -25.812 -14.5 1 98.06 661 PHE B O 1
ATOM 11856 N N . TYR B 1 662 ? 39.562 -26.875 -12.633 1 97.88 662 TYR B N 1
ATOM 11857 C CA . TYR B 1 662 ? 40.875 -26.25 -12.633 1 97.88 662 TYR B CA 1
ATOM 11858 C C . TYR B 1 662 ? 41.875 -27.047 -13.469 1 97.88 662 TYR B C 1
ATOM 11860 O O . TYR B 1 662 ? 42.969 -26.562 -13.789 1 97.88 662 TYR B O 1
ATOM 11868 N N . ALA B 1 663 ? 41.438 -28.234 -13.883 1 97.12 663 ALA B N 1
ATOM 11869 C CA . ALA B 1 663 ? 42.312 -29.016 -14.758 1 97.12 663 ALA B CA 1
ATOM 11870 C C . ALA B 1 663 ? 42.469 -28.344 -16.125 1 97.12 663 ALA B C 1
ATOM 11872 O O . ALA B 1 663 ? 41.5 -27.828 -16.672 1 97.12 663 ALA B O 1
ATOM 11873 N N . ARG B 1 664 ? 43.719 -28.375 -16.656 1 95.94 664 ARG B N 1
ATOM 11874 C CA . ARG B 1 664 ? 43.969 -27.75 -17.953 1 95.94 664 ARG B CA 1
ATOM 11875 C C . ARG B 1 664 ? 44.75 -28.688 -18.859 1 95.94 664 ARG B C 1
ATOM 11877 O O . ARG B 1 664 ? 45.656 -29.406 -18.406 1 95.94 664 ARG B O 1
ATOM 11884 N N . ASP B 1 665 ? 44.375 -28.609 -20.078 1 94.31 665 ASP B N 1
ATOM 11885 C CA . ASP B 1 665 ? 45.156 -29.328 -21.062 1 94.31 665 ASP B CA 1
ATOM 11886 C C . ASP B 1 665 ? 46.344 -28.469 -21.547 1 94.31 665 ASP B C 1
ATOM 11888 O O . ASP B 1 665 ? 46.656 -27.453 -20.938 1 94.31 665 ASP B O 1
ATOM 11892 N N . THR B 1 666 ? 46.969 -28.906 -22.625 1 92.69 666 THR B N 1
ATOM 11893 C CA . THR B 1 666 ? 48.156 -28.234 -23.125 1 92.69 666 THR B CA 1
ATOM 11894 C C . THR B 1 666 ? 47.812 -26.859 -23.688 1 92.69 666 THR B C 1
ATOM 11896 O O . THR B 1 666 ? 48.656 -25.984 -23.75 1 92.69 666 THR B O 1
ATOM 11899 N N . GLU B 1 667 ? 46.562 -26.672 -24.031 1 92.38 667 GLU B N 1
ATOM 11900 C CA . GLU B 1 667 ? 46.125 -25.391 -24.578 1 92.38 667 GLU B CA 1
ATOM 11901 C C . GLU B 1 667 ? 45.469 -24.516 -23.516 1 92.38 667 GLU B C 1
ATOM 11903 O O . GLU B 1 667 ? 44.938 -23.453 -23.828 1 92.38 667 GLU B O 1
ATOM 11908 N N . GLY B 1 668 ? 45.5 -25.047 -22.312 1 92.44 668 GLY B N 1
ATOM 11909 C CA . GLY B 1 668 ? 44.938 -24.266 -21.203 1 92.44 668 GLY B CA 1
ATOM 11910 C C . GLY B 1 668 ? 43.438 -24.406 -21.062 1 92.44 668 GLY B C 1
ATOM 11911 O O . GLY B 1 668 ? 42.812 -23.625 -20.344 1 92.44 668 GLY B O 1
ATOM 11912 N N . LEU B 1 669 ? 42.844 -25.328 -21.766 1 95.19 669 LEU B N 1
ATOM 11913 C CA . LEU B 1 669 ? 41.375 -25.547 -21.734 1 95.19 669 LEU B CA 1
ATOM 11914 C C . LEU B 1 669 ? 41 -26.641 -20.75 1 95.19 669 LEU B C 1
ATOM 11916 O O . LEU B 1 669 ? 41.688 -27.672 -20.688 1 95.19 669 LEU B O 1
ATOM 11920 N N . PRO B 1 670 ? 40.062 -26.328 -19.906 1 97.06 670 PRO B N 1
ATOM 11921 C CA . PRO B 1 670 ? 39.531 -27.438 -19.094 1 97.06 670 PRO B CA 1
ATOM 11922 C C . PRO B 1 670 ? 38.656 -28.391 -19.906 1 97.06 670 PRO B C 1
ATOM 11924 O O . PRO B 1 670 ? 37.438 -28.375 -19.766 1 97.06 670 PRO B O 1
ATOM 11927 N N . THR B 1 671 ? 39.188 -29.219 -20.594 1 96.12 671 THR B N 1
ATOM 11928 C CA . THR B 1 671 ? 38.531 -30.047 -21.609 1 96.12 671 THR B CA 1
ATOM 11929 C C . THR B 1 671 ? 37.438 -30.906 -20.984 1 96.12 671 THR B C 1
ATOM 11931 O O . THR B 1 671 ? 36.344 -30.984 -21.516 1 96.12 671 THR B O 1
ATOM 11934 N N . ALA B 1 672 ? 37.75 -31.531 -19.891 1 96.38 672 ALA B N 1
ATOM 11935 C CA . ALA B 1 672 ? 36.781 -32.406 -19.25 1 96.38 672 ALA B CA 1
ATOM 11936 C C . ALA B 1 672 ? 35.562 -31.594 -18.812 1 96.38 672 ALA B C 1
ATOM 11938 O O . ALA B 1 672 ? 34.406 -32.094 -18.922 1 96.38 672 ALA B O 1
ATOM 11939 N N . TRP B 1 673 ? 35.781 -30.406 -18.344 1 97.69 673 TRP B N 1
ATOM 11940 C CA . TRP B 1 673 ? 34.688 -29.531 -17.922 1 97.69 673 TRP B CA 1
ATOM 11941 C C . TRP B 1 673 ? 33.812 -29.125 -19.109 1 97.69 673 TRP B C 1
ATOM 11943 O O . TRP B 1 673 ? 32.594 -29.203 -19.062 1 97.69 673 TRP B O 1
ATOM 11953 N N . VAL B 1 674 ? 34.438 -28.719 -20.172 1 96.81 674 VAL B N 1
ATOM 11954 C CA . VAL B 1 674 ? 33.75 -28.234 -21.359 1 96.81 674 VAL B CA 1
ATOM 11955 C C . VAL B 1 674 ? 32.969 -29.375 -22 1 96.81 674 VAL B C 1
ATOM 11957 O O . VAL B 1 674 ? 31.859 -29.172 -22.516 1 96.81 674 VAL B O 1
ATOM 11960 N N . GLN B 1 675 ? 33.531 -30.516 -21.969 1 95.62 675 GLN B N 1
ATOM 11961 C CA . GLN B 1 675 ? 32.844 -31.672 -22.516 1 95.62 675 GLN B CA 1
ATOM 11962 C C . GLN B 1 675 ? 31.562 -31.969 -21.719 1 95.62 675 GLN B C 1
ATOM 11964 O O . GLN B 1 675 ? 30.547 -32.344 -22.297 1 95.62 675 GLN B O 1
ATOM 11969 N N . ARG B 1 676 ? 31.672 -31.844 -20.484 1 96.75 676 ARG B N 1
ATOM 11970 C CA . ARG B 1 676 ? 30.484 -32.031 -19.641 1 96.75 676 ARG B CA 1
ATOM 11971 C C . ARG B 1 676 ? 29.438 -30.969 -19.922 1 96.75 676 ARG B C 1
ATOM 11973 O O . ARG B 1 676 ? 28.25 -31.266 -19.953 1 96.75 676 ARG B O 1
ATOM 11980 N N . MET B 1 677 ? 29.875 -29.734 -20.125 1 96.19 677 MET B N 1
ATOM 11981 C CA . MET B 1 677 ? 28.969 -28.656 -20.484 1 96.19 677 MET B CA 1
ATOM 11982 C C . MET B 1 677 ? 28.219 -29 -21.781 1 96.19 677 MET B C 1
ATOM 11984 O O . MET B 1 677 ? 27 -28.891 -21.844 1 96.19 677 MET B O 1
ATOM 11988 N N . ARG B 1 678 ? 28.984 -29.359 -22.719 1 93.44 678 ARG B N 1
ATOM 11989 C CA . ARG B 1 678 ? 28.438 -29.688 -24.031 1 93.44 678 ARG B CA 1
ATOM 11990 C C . ARG B 1 678 ? 27.406 -30.812 -23.938 1 93.44 678 ARG B C 1
ATOM 11992 O O . ARG B 1 678 ? 26.312 -30.719 -24.5 1 93.44 678 ARG B O 1
ATOM 11999 N N . ARG B 1 679 ? 27.781 -31.859 -23.219 1 94.25 679 ARG B N 1
ATOM 12000 C CA . ARG B 1 679 ? 26.906 -33 -23.078 1 94.25 679 ARG B CA 1
ATOM 12001 C C . ARG B 1 679 ? 25.625 -32.625 -22.344 1 94.25 679 ARG B C 1
ATOM 12003 O O . ARG B 1 679 ? 24.531 -33.062 -22.719 1 94.25 679 ARG B O 1
ATOM 12010 N N . SER B 1 680 ? 25.797 -31.922 -21.312 1 95.75 680 SER B N 1
ATOM 12011 C CA . SER B 1 680 ? 24.656 -31.5 -20.5 1 95.75 680 SER B CA 1
ATOM 12012 C C . SER B 1 680 ? 23.688 -30.641 -21.312 1 95.75 680 SER B C 1
ATOM 12014 O O . SER B 1 680 ? 22.484 -30.891 -21.297 1 95.75 680 SER B O 1
ATOM 12016 N N . MET B 1 681 ? 24.141 -29.672 -22.016 1 93.12 681 MET B N 1
ATOM 12017 C CA . MET B 1 681 ? 23.312 -28.797 -22.828 1 93.12 681 MET B CA 1
ATOM 12018 C C . MET B 1 681 ? 22.625 -29.578 -23.938 1 93.12 681 MET B C 1
ATOM 12020 O O . MET B 1 681 ? 21.406 -29.453 -24.156 1 93.12 681 MET B O 1
ATOM 12024 N N . SER B 1 682 ? 23.375 -30.391 -24.594 1 91.06 682 SER B N 1
ATOM 12025 C CA . SER B 1 682 ? 22.875 -31.156 -25.719 1 91.06 682 SER B CA 1
ATOM 12026 C C . SER B 1 682 ? 21.734 -32.094 -25.297 1 91.06 682 SER B C 1
ATOM 12028 O O . SER B 1 682 ? 20.766 -32.25 -26.031 1 91.06 682 SER B O 1
ATOM 12030 N N . ALA B 1 683 ? 21.875 -32.625 -24.172 1 92.69 683 ALA B N 1
ATOM 12031 C CA . ALA B 1 683 ? 20.938 -33.656 -23.734 1 92.69 683 ALA B CA 1
ATOM 12032 C C . ALA B 1 683 ? 19.703 -33.031 -23.094 1 92.69 683 ALA B C 1
ATOM 12034 O O . ALA B 1 683 ? 18.609 -33.594 -23.172 1 92.69 683 ALA B O 1
ATOM 12035 N N . LEU B 1 684 ? 19.859 -31.906 -22.516 1 94.5 684 LEU B N 1
ATOM 12036 C CA . LEU B 1 684 ? 18.844 -31.562 -21.531 1 94.5 684 LEU B CA 1
ATOM 12037 C C . LEU B 1 684 ? 18.125 -30.266 -21.906 1 94.5 684 LEU B C 1
ATOM 12039 O O . LEU B 1 684 ? 17 -30.016 -21.484 1 94.5 684 LEU B O 1
ATOM 12043 N N . VAL B 1 685 ? 18.688 -29.344 -22.641 1 92 685 VAL B N 1
ATOM 12044 C CA . VAL B 1 685 ? 18.156 -28 -22.844 1 92 685 VAL B CA 1
ATOM 12045 C C . VAL B 1 685 ? 16.781 -28.078 -23.516 1 92 685 VAL B C 1
ATOM 12047 O O . VAL B 1 685 ? 15.828 -27.453 -23.062 1 92 685 VAL B O 1
ATOM 12050 N N . GLU B 1 686 ? 16.672 -28.859 -24.594 1 90.38 686 GLU B N 1
ATOM 12051 C CA . GLU B 1 686 ? 15.398 -28.984 -25.297 1 90.38 686 GLU B CA 1
ATOM 12052 C C . GLU B 1 686 ? 14.391 -29.781 -24.469 1 90.38 686 GLU B C 1
ATOM 12054 O O . GLU B 1 686 ? 13.195 -29.469 -24.469 1 90.38 686 GLU B O 1
ATOM 12059 N N . ARG B 1 687 ? 14.906 -30.766 -23.781 1 92.69 687 ARG B N 1
ATOM 12060 C CA . ARG B 1 687 ? 14.062 -31.656 -22.984 1 92.69 687 ARG B CA 1
ATOM 12061 C C . ARG B 1 687 ? 13.367 -30.891 -21.859 1 92.69 687 ARG B C 1
ATOM 12063 O O . ARG B 1 687 ? 12.234 -31.203 -21.5 1 92.69 687 ARG B O 1
ATOM 12070 N N . PHE B 1 688 ? 14.016 -29.859 -21.328 1 95.5 688 PHE B N 1
ATOM 12071 C CA . PHE B 1 688 ? 13.461 -29.125 -20.188 1 95.5 688 PHE B CA 1
ATOM 12072 C C . PHE B 1 688 ? 13.156 -27.688 -20.562 1 95.5 688 PHE B C 1
ATOM 12074 O O . PHE B 1 688 ? 13.336 -26.781 -19.75 1 95.5 688 PHE B O 1
ATOM 12081 N N . SER B 1 689 ? 12.688 -27.5 -21.797 1 94 689 SER B N 1
ATOM 12082 C CA . SER B 1 689 ? 12.195 -26.219 -22.266 1 94 689 SER B CA 1
ATOM 12083 C C . SER B 1 689 ? 10.695 -26.078 -22.062 1 94 689 SER B C 1
ATOM 12085 O O . SER B 1 689 ? 9.977 -27.094 -22.031 1 94 689 SER B O 1
ATOM 12087 N N . ALA B 1 690 ? 10.242 -24.906 -21.906 1 95.69 690 ALA B N 1
ATOM 12088 C CA . ALA B 1 690 ? 8.812 -24.641 -21.766 1 95.69 690 ALA B CA 1
ATOM 12089 C C . ALA B 1 690 ? 8.07 -24.938 -23.062 1 95.69 690 ALA B C 1
ATOM 12091 O O . ALA B 1 690 ? 6.887 -25.266 -23.047 1 95.69 690 ALA B O 1
ATOM 12092 N N . ASP B 1 691 ? 8.742 -24.797 -24.188 1 93.75 691 ASP B N 1
ATOM 12093 C CA . ASP B 1 691 ? 8.133 -25.172 -25.469 1 93.75 691 ASP B CA 1
ATOM 12094 C C . ASP B 1 691 ? 7.668 -26.625 -25.469 1 93.75 691 ASP B C 1
ATOM 12096 O O . ASP B 1 691 ? 6.535 -26.922 -25.844 1 93.75 691 ASP B O 1
ATOM 12100 N N . ARG B 1 692 ? 8.602 -27.453 -25.047 1 94.62 692 ARG B N 1
ATOM 12101 C CA . ARG B 1 692 ? 8.242 -28.859 -24.938 1 94.62 692 ARG B CA 1
ATOM 12102 C C . ARG B 1 692 ? 7.09 -29.062 -23.953 1 94.62 692 ARG B C 1
ATOM 12104 O O . ARG B 1 692 ? 6.152 -29.812 -24.234 1 94.62 692 ARG B O 1
ATOM 12111 N N . THR B 1 693 ? 7.133 -28.422 -22.859 1 97.44 693 THR B N 1
ATOM 12112 C CA . THR B 1 693 ? 6.113 -28.531 -21.828 1 97.44 693 THR B CA 1
ATOM 12113 C C . THR B 1 693 ? 4.742 -28.141 -22.375 1 97.44 693 THR B C 1
ATOM 12115 O O . THR B 1 693 ? 3.766 -28.875 -22.172 1 97.44 693 THR B O 1
ATOM 12118 N N . VAL B 1 694 ? 4.656 -27 -23.062 1 97.75 694 VAL B N 1
ATOM 12119 C CA . VAL B 1 694 ? 3.391 -26.484 -23.578 1 97.75 694 VAL B CA 1
ATOM 12120 C C . VAL B 1 694 ? 2.871 -27.406 -24.688 1 97.75 694 VAL B C 1
ATOM 12122 O O . VAL B 1 694 ? 1.665 -27.641 -24.781 1 97.75 694 VAL B O 1
ATOM 12125 N N . ARG B 1 695 ? 3.752 -27.906 -25.5 1 96.75 695 ARG B N 1
ATOM 12126 C CA . ARG B 1 695 ? 3.334 -28.875 -26.516 1 96.75 695 ARG B CA 1
ATOM 12127 C C . ARG B 1 695 ? 2.738 -30.125 -25.875 1 96.75 695 ARG B C 1
ATOM 12129 O O . ARG B 1 695 ? 1.719 -30.641 -26.344 1 96.75 695 ARG B O 1
ATOM 12136 N N . GLU B 1 696 ? 3.402 -30.562 -24.828 1 98.06 696 GLU B N 1
ATOM 12137 C CA . GLU B 1 696 ? 2.9 -31.734 -24.125 1 98.06 696 GLU B CA 1
ATOM 12138 C C . GLU B 1 696 ? 1.535 -31.469 -23.5 1 98.06 696 GLU B C 1
ATOM 12140 O O . GLU B 1 696 ? 0.625 -32.281 -23.594 1 98.06 696 GLU B O 1
ATOM 12145 N N . TYR B 1 697 ? 1.366 -30.344 -22.844 1 98.75 697 TYR B N 1
ATOM 12146 C CA . TYR B 1 697 ? 0.061 -29.984 -22.297 1 98.75 697 TYR B CA 1
ATOM 12147 C C . TYR B 1 697 ? -0.995 -29.938 -23.391 1 98.75 697 TYR B C 1
ATOM 12149 O O . TYR B 1 697 ? -2.127 -30.391 -23.188 1 98.75 697 TYR B O 1
ATOM 12157 N N . THR B 1 698 ? -0.621 -29.328 -24.531 1 98.56 698 THR B N 1
ATOM 12158 C CA . THR B 1 698 ? -1.56 -29.141 -25.641 1 98.56 698 THR B CA 1
ATOM 12159 C C . THR B 1 698 ? -2.006 -30.5 -26.188 1 98.56 698 THR B C 1
ATOM 12161 O O . THR B 1 698 ? -3.205 -30.766 -26.312 1 98.56 698 THR B O 1
ATOM 12164 N N . GLU B 1 699 ? -1.039 -31.359 -26.422 1 98.19 699 GLU B N 1
ATOM 12165 C CA . GLU B 1 699 ? -1.324 -32.625 -27.125 1 98.19 699 GLU B CA 1
ATOM 12166 C C . GLU B 1 699 ? -1.879 -33.656 -26.156 1 98.19 699 GLU B C 1
ATOM 12168 O O . GLU B 1 699 ? -2.771 -34.438 -26.531 1 98.19 699 GLU B O 1
ATOM 12173 N N . ARG B 1 700 ? -1.385 -33.656 -24.969 1 98.25 700 ARG B N 1
ATOM 12174 C CA . ARG B 1 700 ? -1.76 -34.719 -24.031 1 98.25 700 ARG B CA 1
ATOM 12175 C C . ARG B 1 700 ? -3.01 -34.344 -23.25 1 98.25 700 ARG B C 1
ATOM 12177 O O . ARG B 1 700 ? -3.734 -35.219 -22.766 1 98.25 700 ARG B O 1
ATOM 12184 N N . TYR B 1 701 ? -3.299 -33.062 -23.078 1 98.69 701 TYR B N 1
ATOM 12185 C CA . TYR B 1 701 ? -4.387 -32.688 -22.188 1 98.69 701 TYR B CA 1
ATOM 12186 C C . TYR B 1 701 ? -5.367 -31.75 -22.891 1 98.69 701 TYR B C 1
ATOM 12188 O O . TYR B 1 701 ? -6.516 -32.125 -23.156 1 98.69 701 TYR B O 1
ATOM 12196 N N . TYR B 1 702 ? -4.973 -30.594 -23.375 1 98.81 702 TYR B N 1
ATOM 12197 C CA . TYR B 1 702 ? -5.883 -29.562 -23.875 1 98.81 702 TYR B CA 1
ATOM 12198 C C . TYR B 1 702 ? -6.754 -30.094 -25 1 98.81 702 TYR B C 1
ATOM 12200 O O . TYR B 1 702 ? -7.977 -29.953 -24.969 1 98.81 702 TYR B O 1
ATOM 12208 N N . LEU B 1 703 ? -6.133 -30.656 -26.016 1 98.62 703 LEU B N 1
ATOM 12209 C CA . LEU B 1 703 ? -6.871 -31.109 -27.188 1 98.62 703 LEU B CA 1
ATOM 12210 C C . LEU B 1 703 ? -7.859 -32.219 -26.828 1 98.62 703 LEU B C 1
ATOM 12212 O O . LEU B 1 703 ? -9.047 -32.094 -27.125 1 98.62 703 LEU B O 1
ATOM 12216 N N . PRO B 1 704 ? -7.367 -33.281 -26.188 1 97.75 704 PRO B N 1
ATOM 12217 C CA . PRO B 1 704 ? -8.344 -34.312 -25.844 1 97.75 704 PRO B CA 1
ATOM 12218 C C . PRO B 1 704 ? -9.422 -33.844 -24.891 1 97.75 704 PRO B C 1
ATOM 12220 O O . PRO B 1 704 ? -10.586 -34.219 -25.016 1 97.75 704 PRO B O 1
ATOM 12223 N N . MET B 1 705 ? -9.133 -33.031 -23.938 1 98.31 705 MET B N 1
ATOM 12224 C CA . MET B 1 705 ? -10.102 -32.531 -22.969 1 98.31 705 MET B CA 1
ATOM 12225 C C . MET B 1 705 ? -11.125 -31.625 -23.656 1 98.31 705 MET B C 1
ATOM 12227 O O . MET B 1 705 ? -12.305 -31.656 -23.328 1 98.31 705 MET B O 1
ATOM 12231 N N . ALA B 1 706 ? -10.617 -30.734 -24.547 1 98.56 706 ALA B N 1
ATOM 12232 C CA . ALA B 1 706 ? -11.531 -29.891 -25.312 1 98.56 706 ALA B CA 1
ATOM 12233 C C . ALA B 1 706 ? -12.547 -30.734 -26.078 1 98.56 706 ALA B C 1
ATOM 12235 O O . ALA B 1 706 ? -13.734 -30.391 -26.125 1 98.56 706 ALA B O 1
ATOM 12236 N N . THR B 1 707 ? -12.094 -31.781 -26.672 1 97.62 707 THR B N 1
ATOM 12237 C CA . THR B 1 707 ? -12.961 -32.656 -27.453 1 97.62 707 THR B CA 1
ATOM 12238 C C . THR B 1 707 ? -14.016 -33.312 -26.547 1 97.62 707 THR B C 1
ATOM 12240 O O . THR B 1 707 ? -15.203 -33.281 -26.891 1 97.62 707 THR B O 1
ATOM 12243 N N . THR B 1 708 ? -13.578 -33.875 -25.438 1 97.19 708 THR B N 1
ATOM 12244 C CA . THR B 1 708 ? -14.5 -34.531 -24.5 1 97.19 708 THR B CA 1
ATOM 12245 C C . THR B 1 708 ? -15.492 -33.531 -23.938 1 97.19 708 THR B C 1
ATOM 12247 O O . THR B 1 708 ? -16.672 -33.812 -23.766 1 97.19 708 THR B O 1
ATOM 12250 N N . PHE B 1 709 ? -15.062 -32.406 -23.594 1 97.75 709 PHE B N 1
ATOM 12251 C CA . PHE B 1 709 ? -15.906 -31.328 -23.062 1 97.75 709 PHE B CA 1
ATOM 12252 C C . PHE B 1 709 ? -17 -30.969 -24.047 1 97.75 709 PHE B C 1
ATOM 12254 O O . PHE B 1 709 ? -18.172 -30.891 -23.688 1 97.75 709 PHE B O 1
ATOM 12261 N N . ARG B 1 710 ? -16.578 -30.688 -25.312 1 97.38 710 ARG B N 1
ATOM 12262 C CA . ARG B 1 710 ? -17.547 -30.312 -26.344 1 97.38 710 ARG B CA 1
ATOM 12263 C C . ARG B 1 710 ? -18.594 -31.406 -26.547 1 97.38 710 ARG B C 1
ATOM 12265 O O . ARG B 1 710 ? -19.766 -31.125 -26.734 1 97.38 710 ARG B O 1
ATOM 12272 N N . ARG B 1 711 ? -18.109 -32.594 -26.484 1 96.62 711 ARG B N 1
ATOM 12273 C CA . ARG B 1 711 ? -19.016 -33.719 -26.625 1 96.62 711 ARG B CA 1
ATOM 12274 C C . ARG B 1 711 ? -20.047 -33.75 -25.5 1 96.62 711 ARG B C 1
ATOM 12276 O O . ARG B 1 711 ? -21.234 -33.969 -25.734 1 96.62 711 ARG B O 1
ATOM 12283 N N . ARG B 1 712 ? -19.562 -33.562 -24.312 1 97.44 712 ARG B N 1
ATOM 12284 C CA . ARG B 1 712 ? -20.438 -33.625 -23.141 1 97.44 712 ARG B CA 1
ATOM 12285 C C . ARG B 1 712 ? -21.375 -32.406 -23.094 1 97.44 712 ARG B C 1
ATOM 12287 O O . ARG B 1 712 ? -22.453 -32.5 -22.5 1 97.44 712 ARG B O 1
ATOM 12294 N N . CYS B 1 713 ? -20.969 -31.359 -23.656 1 96.81 713 CYS B N 1
ATOM 12295 C CA . CYS B 1 713 ? -21.781 -30.141 -23.625 1 96.81 713 CYS B CA 1
ATOM 12296 C C . CYS B 1 713 ? -22.75 -30.109 -24.797 1 96.81 713 CYS B C 1
ATOM 12298 O O . CYS B 1 713 ? -23.703 -29.328 -24.781 1 96.81 713 CYS B O 1
ATOM 12300 N N . ALA B 1 714 ? -22.547 -30.938 -25.781 1 96.06 714 ALA B N 1
ATOM 12301 C CA . ALA B 1 714 ? -23.359 -30.906 -27 1 96.06 714 ALA B CA 1
ATOM 12302 C C . ALA B 1 714 ? -24.797 -31.312 -26.719 1 96.06 714 ALA B C 1
ATOM 12304 O O . ALA B 1 714 ? -25.078 -31.984 -25.719 1 96.06 714 ALA B O 1
ATOM 12305 N N . GLU B 1 715 ? -25.688 -30.891 -27.516 1 95.88 715 GLU B N 1
ATOM 12306 C CA . GLU B 1 715 ? -27.094 -31.266 -27.516 1 95.88 715 GLU B CA 1
ATOM 12307 C C . GLU B 1 715 ? -27.719 -31.047 -26.141 1 95.88 715 GLU B C 1
ATOM 12309 O O . GLU B 1 715 ? -28.312 -31.953 -25.562 1 95.88 715 GLU B O 1
ATOM 12314 N N . GLY B 1 716 ? -27.531 -29.891 -25.594 1 95.12 716 GLY B N 1
ATOM 12315 C CA . GLY B 1 716 ? -28.109 -29.547 -24.297 1 95.12 716 GLY B CA 1
ATOM 12316 C C . GLY B 1 716 ? -27.547 -30.375 -23.156 1 95.12 716 GLY B C 1
ATOM 12317 O O . GLY B 1 716 ? -28.266 -30.703 -22.203 1 95.12 716 GLY B O 1
ATOM 12318 N N . SER B 1 717 ? -26.359 -30.953 -23.312 1 97.25 717 SER B N 1
ATOM 12319 C CA . SER B 1 717 ? -25.641 -31.734 -22.297 1 97.25 717 SER B CA 1
ATOM 12320 C C . SER B 1 717 ? -26.281 -33.094 -22.109 1 97.25 717 SER B C 1
ATOM 12322 O O . SER B 1 717 ? -26.375 -33.594 -20.984 1 97.25 717 SER B O 1
ATOM 12324 N N . ALA B 1 718 ? -26.719 -33.656 -23.156 1 96.56 718 ALA B N 1
ATOM 12325 C CA . ALA B 1 718 ? -27.391 -34.969 -23.094 1 96.56 718 ALA B CA 1
ATOM 12326 C C . ALA B 1 718 ? -26.469 -36.031 -22.516 1 96.56 718 ALA B C 1
ATOM 12328 O O . ALA B 1 718 ? -26.875 -36.781 -21.625 1 96.56 718 ALA B O 1
ATOM 12329 N N . LEU B 1 719 ? -25.312 -36.094 -23.047 1 96.62 719 LEU B N 1
ATOM 12330 C CA . LEU B 1 719 ? -24.375 -37.094 -22.562 1 96.62 719 LEU B CA 1
ATOM 12331 C C . LEU B 1 719 ? -24.078 -36.875 -21.078 1 96.62 719 LEU B C 1
ATOM 12333 O O . LEU B 1 719 ? -23.984 -37.844 -20.312 1 96.62 719 LEU B O 1
ATOM 12337 N N . ALA B 1 720 ? -23.891 -35.656 -20.641 1 97.31 720 ALA B N 1
ATOM 12338 C CA . ALA B 1 720 ? -23.625 -35.344 -19.25 1 97.31 720 ALA B CA 1
ATOM 12339 C C . ALA B 1 720 ? -24.797 -35.75 -18.359 1 97.31 720 ALA B C 1
ATOM 12341 O O . ALA B 1 720 ? -24.594 -36.156 -17.219 1 97.31 720 ALA B O 1
ATOM 12342 N N . SER B 1 721 ? -25.969 -35.562 -18.844 1 97.12 721 SER B N 1
ATOM 12343 C CA . SER B 1 721 ? -27.156 -35.969 -18.109 1 97.12 721 SER B CA 1
ATOM 12344 C C . SER B 1 721 ? -27.203 -37.5 -17.922 1 97.12 721 SER B C 1
ATOM 12346 O O . SER B 1 721 ? -27.516 -37.969 -16.828 1 97.12 721 SER B O 1
ATOM 12348 N N . GLU B 1 722 ? -26.906 -38.156 -18.984 1 95.88 722 GLU B N 1
ATOM 12349 C CA . GLU B 1 722 ? -26.859 -39.625 -18.906 1 95.88 722 GLU B CA 1
ATOM 12350 C C . GLU B 1 722 ? -25.781 -40.094 -17.922 1 95.88 722 GLU B C 1
ATOM 12352 O O . GLU B 1 722 ? -25.984 -41.062 -17.188 1 95.88 722 GLU B O 1
ATOM 12357 N N . LEU B 1 723 ? -24.703 -39.469 -17.984 1 95.56 723 LEU B N 1
ATOM 12358 C CA . LEU B 1 723 ? -23.609 -39.781 -17.078 1 95.56 723 LEU B CA 1
ATOM 12359 C C . LEU B 1 723 ? -24.031 -39.562 -15.633 1 95.56 723 LEU B C 1
ATOM 12361 O O . LEU B 1 723 ? -23.703 -40.375 -14.75 1 95.56 723 LEU B O 1
ATOM 12365 N N . ALA B 1 724 ? -24.688 -38.469 -15.336 1 95.38 724 ALA B N 1
ATOM 12366 C CA . ALA B 1 724 ? -25.141 -38.156 -13.984 1 95.38 724 ALA B CA 1
ATOM 12367 C C . ALA B 1 724 ? -26.062 -39.25 -13.453 1 95.38 724 ALA B C 1
ATOM 12369 O O . ALA B 1 724 ? -25.953 -39.656 -12.297 1 95.38 724 ALA B O 1
ATOM 12370 N N . HIS B 1 725 ? -26.906 -39.656 -14.32 1 94.25 725 HIS B N 1
ATOM 12371 C CA . HIS B 1 725 ? -27.828 -40.75 -13.953 1 94.25 725 HIS B CA 1
ATOM 12372 C C . HIS B 1 725 ? -27.078 -42.031 -13.688 1 94.25 725 HIS B C 1
ATOM 12374 O O . HIS B 1 725 ? -27.359 -42.719 -12.695 1 94.25 725 HIS B O 1
ATOM 12380 N N . GLN B 1 726 ? -26.219 -42.344 -14.531 1 93.44 726 GLN B N 1
ATOM 12381 C CA . GLN B 1 726 ? -25.438 -43.562 -14.398 1 93.44 726 GLN B CA 1
ATOM 12382 C C . GLN B 1 726 ? -24.625 -43.562 -13.109 1 93.44 726 GLN B C 1
ATOM 12384 O O . GLN B 1 726 ? -24.516 -44.562 -12.422 1 93.44 726 GLN B O 1
ATOM 12389 N N . LEU B 1 727 ? -24 -42.438 -12.836 1 94.75 727 LEU B N 1
ATOM 12390 C CA . LEU B 1 727 ? -23.203 -42.312 -11.625 1 94.75 727 LEU B CA 1
ATOM 12391 C C . LEU B 1 727 ? -24.047 -42.531 -10.383 1 94.75 727 LEU B C 1
ATOM 12393 O O . LEU B 1 727 ? -23.625 -43.188 -9.43 1 94.75 727 LEU B O 1
ATOM 12397 N N . THR B 1 728 ? -25.188 -41.969 -10.383 1 94.12 728 THR B N 1
ATOM 12398 C CA . THR B 1 728 ? -26.109 -42.125 -9.258 1 94.12 728 THR B CA 1
ATOM 12399 C C . THR B 1 728 ? -26.484 -43.594 -9.07 1 94.12 728 THR B C 1
ATOM 12401 O O . THR B 1 728 ? -26.5 -44.094 -7.949 1 94.12 728 THR B O 1
ATOM 12404 N N . CYS B 1 729 ? -26.734 -44.219 -10.164 1 94.31 729 CYS B N 1
ATOM 12405 C CA . CYS B 1 729 ? -27.109 -45.625 -10.148 1 94.31 729 CYS B CA 1
ATOM 12406 C C . CYS B 1 729 ? -25.969 -46.5 -9.602 1 94.31 729 CYS B C 1
ATOM 12408 O O . CYS B 1 729 ? -26.172 -47.312 -8.719 1 94.31 729 CYS B O 1
ATOM 12410 N N . LEU B 1 730 ? -24.859 -46.281 -10.117 1 95.38 730 LEU B N 1
ATOM 12411 C CA . LEU B 1 730 ? -23.703 -47.062 -9.703 1 95.38 730 LEU B CA 1
ATOM 12412 C C . LEU B 1 730 ? -23.391 -46.844 -8.227 1 95.38 730 LEU B C 1
ATOM 12414 O O . LEU B 1 730 ? -23.109 -47.812 -7.504 1 95.38 730 LEU B O 1
ATOM 12418 N N . ARG B 1 731 ? -23.5 -45.688 -7.75 1 94.38 731 ARG B N 1
ATOM 12419 C CA . ARG B 1 731 ? -23.234 -45.406 -6.348 1 94.38 731 ARG B CA 1
ATOM 12420 C C . ARG B 1 731 ? -24.266 -46.031 -5.434 1 94.38 731 ARG B C 1
ATOM 12422 O O . ARG B 1 731 ? -23.953 -46.5 -4.344 1 94.38 731 ARG B O 1
ATOM 12429 N N . SER B 1 732 ? -25.453 -46.062 -5.891 1 95.38 732 SER B N 1
ATOM 12430 C CA . SER B 1 732 ? -26.562 -46.562 -5.066 1 95.38 732 SER B CA 1
ATOM 12431 C C . SER B 1 732 ? -26.547 -48.062 -4.945 1 95.38 732 SER B C 1
ATOM 12433 O O . SER B 1 732 ? -26.922 -48.625 -3.914 1 95.38 732 SER B O 1
ATOM 12435 N N . TYR B 1 733 ? -26.062 -48.75 -5.98 1 95.56 733 TYR B N 1
ATOM 12436 C CA . TYR B 1 733 ? -26.281 -50.188 -6.027 1 95.56 733 TYR B CA 1
ATOM 12437 C C . TYR B 1 733 ? -24.969 -50.938 -6.055 1 95.56 733 TYR B C 1
ATOM 12439 O O . TYR B 1 733 ? -24.953 -52.188 -6.098 1 95.56 733 TYR B O 1
ATOM 12447 N N . TRP B 1 734 ? -23.922 -50.25 -5.93 1 95.81 734 TRP B N 1
ATOM 12448 C CA . TRP B 1 734 ? -22.609 -50.906 -6.031 1 95.81 734 TRP B CA 1
ATOM 12449 C C . TRP B 1 734 ? -22.422 -51.938 -4.938 1 95.81 734 TRP B C 1
ATOM 12451 O O . TRP B 1 734 ? -21.781 -52.969 -5.156 1 95.81 734 TRP B O 1
ATOM 12461 N N . HIS B 1 735 ? -23 -51.75 -3.781 1 94.69 735 HIS B N 1
ATOM 12462 C CA . HIS B 1 735 ? -22.828 -52.594 -2.607 1 94.69 735 HIS B CA 1
ATOM 12463 C C . HIS B 1 735 ? -23.453 -53.969 -2.82 1 94.69 735 HIS B C 1
ATOM 12465 O O . HIS B 1 735 ? -23.156 -54.906 -2.08 1 94.69 735 HIS B O 1
ATOM 12471 N N . GLU B 1 736 ? -24.25 -54.094 -3.861 1 94.94 736 GLU B N 1
ATOM 12472 C CA . GLU B 1 736 ? -24.953 -55.344 -4.113 1 94.94 736 GLU B CA 1
ATOM 12473 C C . GLU B 1 736 ? -24.094 -56.312 -4.918 1 94.94 736 GLU B C 1
ATOM 12475 O O . GLU B 1 736 ? -24.406 -57.5 -4.984 1 94.94 736 GLU B O 1
ATOM 12480 N N . LEU B 1 737 ? -23.016 -55.812 -5.406 1 95.19 737 LEU B N 1
ATOM 12481 C CA . LEU B 1 737 ? -22.141 -56.656 -6.223 1 95.19 737 LEU B CA 1
ATOM 12482 C C . LEU B 1 737 ? -21.422 -57.688 -5.367 1 95.19 737 LEU B C 1
ATOM 12484 O O . LEU B 1 737 ? -20.953 -57.375 -4.266 1 95.19 737 LEU B O 1
ATOM 12488 N N . ALA B 1 738 ? -21.391 -58.906 -5.895 1 95.5 738 ALA B N 1
ATOM 12489 C CA . ALA B 1 738 ? -20.672 -59.969 -5.164 1 95.5 738 ALA B CA 1
ATOM 12490 C C . ALA B 1 738 ? -20.172 -61.062 -6.113 1 95.5 738 ALA B C 1
ATOM 12492 O O . ALA B 1 738 ? -20.875 -61.438 -7.051 1 95.5 738 ALA B O 1
ATOM 12493 N N . PHE B 1 739 ? -18.953 -61.438 -5.836 1 96.31 739 PHE B N 1
ATOM 12494 C CA . PHE B 1 739 ? -18.438 -62.594 -6.566 1 96.31 739 PHE B CA 1
ATOM 12495 C C . PHE B 1 739 ? -19.047 -63.875 -6.051 1 96.31 739 PHE B C 1
ATOM 12497 O O . PHE B 1 739 ? -18.953 -64.188 -4.863 1 96.31 739 PHE B O 1
ATOM 12504 N N . SER B 1 740 ? -19.688 -64.625 -6.957 1 93.56 740 SER B N 1
ATOM 12505 C CA . SER B 1 740 ? -20.297 -65.875 -6.574 1 93.56 740 SER B CA 1
ATOM 12506 C C . SER B 1 740 ? -19.312 -67.062 -6.75 1 93.56 740 SER B C 1
ATOM 12508 O O . SER B 1 740 ? -19.312 -68 -5.961 1 93.56 740 SER B O 1
ATOM 12510 N N . GLU B 1 741 ? -18.641 -67.062 -7.863 1 92.81 741 GLU B N 1
ATOM 12511 C CA . GLU B 1 741 ? -17.688 -68.125 -8.156 1 92.81 741 GLU B CA 1
ATOM 12512 C C . GLU B 1 741 ? -16.578 -67.625 -9.086 1 92.81 741 GLU B C 1
ATOM 12514 O O . GLU B 1 741 ? -16.828 -66.875 -10.008 1 92.81 741 GLU B O 1
ATOM 12519 N N . VAL B 1 742 ? -15.359 -68 -8.711 1 95.12 742 VAL B N 1
ATOM 12520 C CA . VAL B 1 742 ? -14.211 -67.812 -9.602 1 95.12 742 VAL B CA 1
ATOM 12521 C C . VAL B 1 742 ? -13.477 -69.125 -9.781 1 95.12 742 VAL B C 1
ATOM 12523 O O . VAL B 1 742 ? -12.938 -69.688 -8.82 1 95.12 742 VAL B O 1
ATOM 12526 N N . GLN B 1 743 ? -13.531 -69.625 -10.992 1 93.88 743 GLN B N 1
ATOM 12527 C CA . GLN B 1 743 ? -12.938 -70.938 -11.25 1 93.88 743 GLN B CA 1
ATOM 12528 C C . GLN B 1 743 ? -11.805 -70.875 -12.273 1 93.88 743 GLN B C 1
ATOM 12530 O O . GLN B 1 743 ? -11.969 -70.25 -13.32 1 93.88 743 GLN B O 1
ATOM 12535 N N . TRP B 1 744 ? -10.758 -71.375 -11.914 1 94.06 744 TRP B N 1
ATOM 12536 C CA . TRP B 1 744 ? -9.602 -71.438 -12.797 1 94.06 744 TRP B CA 1
ATOM 12537 C C . TRP B 1 744 ? -9.383 -72.812 -13.359 1 94.06 744 TRP B C 1
ATOM 12539 O O . TRP B 1 744 ? -9.547 -73.812 -12.641 1 94.06 744 TRP B O 1
ATOM 12549 N N . THR B 1 745 ? -9.109 -72.938 -14.594 1 90.81 745 THR B N 1
ATOM 12550 C CA . THR B 1 745 ? -8.719 -74.188 -15.211 1 90.81 745 THR B CA 1
ATOM 12551 C C . THR B 1 745 ? -7.516 -74 -16.125 1 90.81 745 THR B C 1
ATOM 12553 O O . THR B 1 745 ? -7.309 -72.875 -16.672 1 90.81 745 THR B O 1
ATOM 12556 N N . CYS B 1 746 ? -6.617 -74.875 -16.125 1 88.12 746 CYS B N 1
ATOM 12557 C CA . CYS B 1 746 ? -5.469 -74.812 -17.016 1 88.12 746 CYS B CA 1
ATOM 12558 C C . CYS B 1 746 ? -5.605 -75.875 -18.125 1 88.12 746 CYS B C 1
ATOM 12560 O O . CYS B 1 746 ? -5.684 -77.062 -17.844 1 88.12 746 CYS B O 1
ATOM 12562 N N . GLU B 1 747 ? -5.879 -75.375 -19.312 1 83.5 747 GLU B N 1
ATOM 12563 C CA . GLU B 1 747 ? -5.973 -76.25 -20.453 1 83.5 747 GLU B CA 1
ATOM 12564 C C . GLU B 1 747 ? -5.02 -75.875 -21.578 1 83.5 747 GLU B C 1
ATOM 12566 O O . GLU B 1 747 ? -5.023 -74.688 -21.984 1 83.5 747 GLU B O 1
ATOM 12571 N N . ASN B 1 748 ? -4.227 -76.875 -22.172 1 83.81 748 ASN B N 1
ATOM 12572 C CA . ASN B 1 748 ? -3.334 -76.688 -23.312 1 83.81 748 ASN B CA 1
ATOM 12573 C C . ASN B 1 748 ? -2.422 -75.438 -23.109 1 83.81 748 ASN B C 1
ATOM 12575 O O . ASN B 1 748 ? -2.256 -74.625 -24.016 1 83.81 748 ASN B O 1
ATOM 12579 N N . GLY B 1 749 ? -1.933 -75.188 -21.875 1 82.88 749 GLY B N 1
ATOM 12580 C CA . GLY B 1 749 ? -0.969 -74.125 -21.609 1 82.88 749 GLY B CA 1
ATOM 12581 C C . GLY B 1 749 ? -1.61 -72.75 -21.438 1 82.88 749 GLY B C 1
ATOM 12582 O O . GLY B 1 749 ? -0.921 -71.75 -21.453 1 82.88 749 GLY B O 1
ATOM 12583 N N . GLN B 1 750 ? -2.891 -72.75 -21.406 1 89.62 750 GLN B N 1
ATOM 12584 C CA . GLN B 1 750 ? -3.613 -71.5 -21.203 1 89.62 750 GLN B CA 1
ATOM 12585 C C . GLN B 1 750 ? -4.441 -71.562 -19.922 1 89.62 750 GLN B C 1
ATOM 12587 O O . GLN B 1 750 ? -4.996 -72.625 -19.578 1 89.62 750 GLN B O 1
ATOM 12592 N N . LEU B 1 751 ? -4.355 -70.438 -19.219 1 91.88 751 LEU B N 1
ATOM 12593 C CA . LEU B 1 751 ? -5.215 -70.312 -18.047 1 91.88 751 LEU B CA 1
ATOM 12594 C C . LEU B 1 751 ? -6.605 -69.812 -18.453 1 91.88 751 LEU B C 1
ATOM 12596 O O . LEU B 1 751 ? -6.742 -68.875 -19.203 1 91.88 751 LEU B O 1
ATOM 12600 N N . GLN B 1 752 ? -7.566 -70.625 -18.109 1 93.38 752 GLN B N 1
ATOM 12601 C CA . GLN B 1 752 ? -8.953 -70.188 -18.312 1 93.38 752 GLN B CA 1
ATOM 12602 C C . GLN B 1 752 ? -9.617 -69.812 -17 1 93.38 752 GLN B C 1
ATOM 12604 O O . GLN B 1 752 ? -9.367 -70.438 -15.969 1 93.38 752 GLN B O 1
ATOM 12609 N N . VAL B 1 753 ? -10.367 -68.75 -17.062 1 95.19 753 VAL B N 1
ATOM 12610 C CA . VAL B 1 753 ? -11.023 -68.312 -15.828 1 95.19 753 VAL B CA 1
ATOM 12611 C C . VAL B 1 753 ? -12.508 -68 -16.094 1 95.19 753 VAL B C 1
ATOM 12613 O O . VAL B 1 753 ? -12.867 -67.5 -17.141 1 95.19 753 VAL B O 1
ATOM 12616 N N . ASP B 1 754 ? -13.352 -68.562 -15.258 1 95.25 754 ASP B N 1
ATOM 12617 C CA . ASP B 1 754 ? -14.781 -68.312 -15.258 1 95.25 754 ASP B CA 1
ATOM 12618 C C . ASP B 1 754 ? -15.195 -67.562 -13.977 1 95.25 754 ASP B C 1
ATOM 12620 O O . ASP B 1 754 ? -14.938 -68.062 -12.875 1 95.25 754 ASP B O 1
ATOM 12624 N N . VAL B 1 755 ? -15.742 -66.375 -14.203 1 96.31 755 VAL B N 1
ATOM 12625 C CA . VAL B 1 755 ? -16.188 -65.562 -13.062 1 96.31 755 VAL B CA 1
ATOM 12626 C C . VAL B 1 755 ? -17.703 -65.375 -13.094 1 96.31 755 VAL B C 1
ATOM 12628 O O . VAL B 1 755 ? -18.266 -65 -14.117 1 96.31 755 VAL B O 1
ATOM 12631 N N . ARG B 1 756 ? -18.328 -65.812 -12.062 1 95.69 756 ARG B N 1
ATOM 12632 C CA . ARG B 1 756 ? -19.766 -65.562 -11.898 1 95.69 756 ARG B CA 1
ATOM 12633 C C . ARG B 1 756 ? -20.031 -64.5 -10.852 1 95.69 756 ARG B C 1
ATOM 12635 O O . ARG B 1 756 ? -19.516 -64.562 -9.734 1 95.69 756 ARG B O 1
ATOM 12642 N N . LEU B 1 757 ? -20.797 -63.469 -11.242 1 96.06 757 LEU B N 1
ATOM 12643 C CA . LEU B 1 757 ? -21.047 -62.312 -10.406 1 96.06 757 LEU B CA 1
ATOM 12644 C C . LEU B 1 757 ? -22.547 -62.125 -10.148 1 96.06 757 LEU B C 1
ATOM 12646 O O . LEU B 1 757 ? -23.359 -62.344 -11.047 1 96.06 757 LEU B O 1
ATOM 12650 N N . HIS B 1 758 ? -22.844 -61.844 -8.906 1 96.31 758 HIS B N 1
ATOM 12651 C CA . HIS B 1 758 ? -24.172 -61.312 -8.586 1 96.31 758 HIS B CA 1
ATOM 12652 C C . HIS B 1 758 ? -24.234 -59.812 -8.836 1 96.31 758 HIS B C 1
ATOM 12654 O O . HIS B 1 758 ? -23.453 -59.031 -8.25 1 96.31 758 HIS B O 1
ATOM 12660 N N . LEU B 1 759 ? -25.109 -59.344 -9.656 1 95.69 759 LEU B N 1
ATOM 12661 C CA . LEU B 1 759 ? -25.125 -57.969 -10.117 1 95.69 759 LEU B CA 1
ATOM 12662 C C . LEU B 1 759 ? -26.109 -57.125 -9.312 1 95.69 759 LEU B C 1
ATOM 12664 O O . LEU B 1 759 ? -26.047 -55.906 -9.336 1 95.69 759 LEU B O 1
ATOM 12668 N N . GLY B 1 760 ? -27.016 -57.75 -8.633 1 93.25 760 GLY B N 1
ATOM 12669 C CA . GLY B 1 760 ? -28.078 -57 -8.016 1 93.25 760 GLY B CA 1
ATOM 12670 C C . GLY B 1 760 ? -28.906 -56.188 -9.008 1 93.25 760 GLY B C 1
ATOM 12671 O O . GLY B 1 760 ? -29.422 -56.75 -9.977 1 93.25 760 GLY B O 1
ATOM 12672 N N . HIS B 1 761 ? -28.938 -54.875 -8.844 1 93.19 761 HIS B N 1
ATOM 12673 C CA . HIS B 1 761 ? -29.75 -54 -9.711 1 93.19 761 HIS B CA 1
ATOM 12674 C C . HIS B 1 761 ? -28.906 -53.406 -10.836 1 93.19 761 HIS B C 1
ATOM 12676 O O . HIS B 1 761 ? -29.406 -52.625 -11.648 1 93.19 761 HIS B O 1
ATOM 12682 N N . LEU B 1 762 ? -27.641 -53.781 -10.891 1 94.81 762 LEU B N 1
ATOM 12683 C CA . LEU B 1 762 ? -26.781 -53.25 -11.93 1 94.81 762 LEU B CA 1
ATOM 12684 C C . LEU B 1 762 ? -26.875 -54.094 -13.203 1 94.81 762 LEU B C 1
ATOM 12686 O O . LEU B 1 762 ? -27.25 -55.25 -13.156 1 94.81 762 LEU B O 1
ATOM 12690 N N . GLU B 1 763 ? -26.578 -53.438 -14.328 1 92.69 763 GLU B N 1
ATOM 12691 C CA . GLU B 1 763 ? -26.516 -54.094 -15.625 1 92.69 763 GLU B CA 1
ATOM 12692 C C . GLU B 1 763 ? -25.078 -54.375 -16.031 1 92.69 763 GLU B C 1
ATOM 12694 O O . GLU B 1 763 ? -24.172 -53.625 -15.695 1 92.69 763 GLU B O 1
ATOM 12699 N N . PRO B 1 764 ? -24.906 -55.469 -16.797 1 92.5 764 PRO B N 1
ATOM 12700 C CA . PRO B 1 764 ? -23.547 -55.812 -17.219 1 92.5 764 PRO B CA 1
ATOM 12701 C C . PRO B 1 764 ? -22.859 -54.688 -18 1 92.5 764 PRO B C 1
ATOM 12703 O O . PRO B 1 764 ? -21.641 -54.5 -17.891 1 92.5 764 PRO B O 1
ATOM 12706 N N . ARG B 1 765 ? -23.594 -53.906 -18.625 1 90.31 765 ARG B N 1
ATOM 12707 C CA . ARG B 1 765 ? -23 -52.844 -19.453 1 90.31 765 ARG B CA 1
ATOM 12708 C C . ARG B 1 765 ? -22.453 -51.719 -18.578 1 90.31 765 ARG B C 1
ATOM 12710 O O . ARG B 1 765 ? -21.641 -50.906 -19.047 1 90.31 765 ARG B O 1
ATOM 12717 N N . GLN B 1 766 ? -22.859 -51.688 -17.344 1 93.12 766 GLN B N 1
ATOM 12718 C CA . GLN B 1 766 ? -22.484 -50.594 -16.453 1 93.12 766 GLN B CA 1
ATOM 12719 C C . GLN B 1 766 ? -21.172 -50.906 -15.742 1 93.12 766 GLN B C 1
ATOM 12721 O O . GLN B 1 766 ? -20.562 -50.031 -15.117 1 93.12 766 GLN B O 1
ATOM 12726 N N . ILE B 1 767 ? -20.734 -52.156 -15.867 1 94.69 767 ILE B N 1
ATOM 12727 C CA . ILE B 1 767 ? -19.547 -52.531 -15.133 1 94.69 767 ILE B CA 1
ATOM 12728 C C . ILE B 1 767 ? -18.547 -53.219 -16.078 1 94.69 767 ILE B C 1
ATOM 12730 O O . ILE B 1 767 ? -18.906 -53.594 -17.203 1 94.69 767 ILE B O 1
ATOM 12734 N N . ALA B 1 768 ? -17.328 -53.25 -15.68 1 95.5 768 ALA B N 1
ATOM 12735 C CA . ALA B 1 768 ? -16.266 -54 -16.344 1 95.5 768 ALA B CA 1
ATOM 12736 C C . ALA B 1 768 ? -15.578 -54.969 -15.375 1 95.5 768 ALA B C 1
ATOM 12738 O O . ALA B 1 768 ? -15.18 -54.562 -14.273 1 95.5 768 ALA B O 1
ATOM 12739 N N . VAL B 1 769 ? -15.562 -56.188 -15.75 1 95.94 769 VAL B N 1
ATOM 12740 C CA . VAL B 1 769 ? -14.883 -57.188 -14.953 1 95.94 769 VAL B CA 1
ATOM 12741 C C . VAL B 1 769 ? -13.477 -57.438 -15.508 1 95.94 769 VAL B C 1
ATOM 12743 O O . VAL B 1 769 ? -13.297 -57.594 -16.719 1 95.94 769 VAL B O 1
ATOM 12746 N N . GLN B 1 770 ? -12.516 -57.406 -14.531 1 95.5 770 GLN B N 1
ATOM 12747 C CA . GLN B 1 770 ? -11.125 -57.5 -14.969 1 95.5 770 GLN B CA 1
ATOM 12748 C C . GLN B 1 770 ? -10.336 -58.438 -14.055 1 95.5 770 GLN B C 1
ATOM 12750 O O . GLN B 1 770 ? -10.727 -58.688 -12.914 1 95.5 770 GLN B O 1
ATOM 12755 N N . LEU B 1 771 ? -9.305 -59.031 -14.633 1 94.56 771 LEU B N 1
ATOM 12756 C CA . LEU B 1 771 ? -8.266 -59.688 -13.844 1 94.56 771 LEU B CA 1
ATOM 12757 C C . LEU B 1 771 ? -7.062 -58.75 -13.68 1 94.56 771 LEU B C 1
ATOM 12759 O O . LEU B 1 771 ? -6.539 -58.219 -14.656 1 94.56 771 LEU B O 1
ATOM 12763 N N . TYR B 1 772 ? -6.707 -58.531 -12.414 1 94.06 772 TYR B N 1
ATOM 12764 C CA . TYR B 1 772 ? -5.617 -57.594 -12.109 1 94.06 772 TYR B CA 1
ATOM 12765 C C . TYR B 1 772 ? -4.434 -58.344 -11.492 1 94.06 772 TYR B C 1
ATOM 12767 O O . TYR B 1 772 ? -4.613 -59.188 -10.617 1 94.06 772 TYR B O 1
ATOM 12775 N N . ALA B 1 773 ? -3.246 -58.094 -12.023 1 92.44 773 ALA B N 1
ATOM 12776 C CA . ALA B 1 773 ? -2.004 -58.594 -11.438 1 92.44 773 ALA B CA 1
ATOM 12777 C C . ALA B 1 773 ? -1.035 -57.469 -11.156 1 92.44 773 ALA B C 1
ATOM 12779 O O . ALA B 1 773 ? -0.802 -56.594 -12.016 1 92.44 773 ALA B O 1
ATOM 12780 N N . GLU B 1 774 ? -0.602 -57.406 -9.93 1 89.69 774 GLU B N 1
ATOM 12781 C CA . GLU B 1 774 ? 0.357 -56.375 -9.547 1 89.69 774 GLU B CA 1
ATOM 12782 C C . GLU B 1 774 ? 1.647 -56.5 -10.352 1 89.69 774 GLU B C 1
ATOM 12784 O O . GLU B 1 774 ? 1.962 -57.562 -10.875 1 89.69 774 GLU B O 1
ATOM 12789 N N . GLY B 1 775 ? 2.248 -55.375 -10.406 1 85.75 775 GLY B N 1
ATOM 12790 C CA . GLY B 1 775 ? 3.541 -55.375 -11.078 1 85.75 775 GLY B CA 1
ATOM 12791 C C . GLY B 1 775 ? 4.586 -56.188 -10.336 1 85.75 775 GLY B C 1
ATOM 12792 O O . GLY B 1 775 ? 4.516 -56.344 -9.109 1 85.75 775 GLY B O 1
ATOM 12793 N N . ARG B 1 776 ? 5.434 -56.844 -11.102 1 81.06 776 ARG B N 1
ATOM 12794 C CA . ARG B 1 776 ? 6.559 -57.594 -10.555 1 81.06 776 ARG B CA 1
ATOM 12795 C C . ARG B 1 776 ? 7.883 -57.094 -11.109 1 81.06 776 ARG B C 1
ATOM 12797 O O . ARG B 1 776 ? 8.141 -57.188 -12.312 1 81.06 776 ARG B O 1
ATOM 12804 N N . GLY B 1 777 ? 8.68 -56.594 -10.242 1 72.75 777 GLY B N 1
ATOM 12805 C CA . GLY B 1 777 ? 9.938 -56.031 -10.703 1 72.75 777 GLY B CA 1
ATOM 12806 C C . GLY B 1 777 ? 9.742 -54.844 -11.641 1 72.75 777 GLY B C 1
ATOM 12807 O O . GLY B 1 777 ? 9.094 -53.875 -11.289 1 72.75 777 GLY B O 1
ATOM 12808 N N . GLU B 1 778 ? 10.172 -55.031 -12.781 1 77.06 778 GLU B N 1
ATOM 12809 C CA . GLU B 1 778 ? 10.117 -54 -13.789 1 77.06 778 GLU B CA 1
ATOM 12810 C C . GLU B 1 778 ? 8.852 -54.094 -14.641 1 77.06 778 GLU B C 1
ATOM 12812 O O . GLU B 1 778 ? 8.516 -53.188 -15.383 1 77.06 778 GLU B O 1
ATOM 12817 N N . ALA B 1 779 ? 8.18 -55.281 -14.461 1 78.88 779 ALA B N 1
ATOM 12818 C CA . ALA B 1 779 ? 6.965 -55.469 -15.258 1 78.88 779 ALA B CA 1
ATOM 12819 C C . ALA B 1 779 ? 5.785 -54.719 -14.633 1 78.88 779 ALA B C 1
ATOM 12821 O O . ALA B 1 779 ? 5.562 -54.812 -13.422 1 78.88 779 ALA B O 1
ATOM 12822 N N . PRO B 1 780 ? 5.156 -54 -15.398 1 84.94 780 PRO B N 1
ATOM 12823 C CA . PRO B 1 780 ? 4.031 -53.25 -14.859 1 84.94 780 PRO B CA 1
ATOM 12824 C C . PRO B 1 780 ? 2.852 -54.125 -14.469 1 84.94 780 PRO B C 1
ATOM 12826 O O . PRO B 1 780 ? 2.826 -55.312 -14.797 1 84.94 780 PRO B O 1
ATOM 12829 N N . ALA B 1 781 ? 1.941 -53.531 -13.766 1 89 781 ALA B N 1
ATOM 12830 C CA . ALA B 1 781 ? 0.688 -54.219 -13.43 1 89 781 ALA B CA 1
ATOM 12831 C C . ALA B 1 781 ? -0.125 -54.5 -14.688 1 89 781 ALA B C 1
ATOM 12833 O O . ALA B 1 781 ? 0.019 -53.844 -15.711 1 89 781 ALA B O 1
ATOM 12834 N N . GLU B 1 782 ? -0.857 -55.594 -14.648 1 89.56 782 GLU B N 1
ATOM 12835 C CA . GLU B 1 782 ? -1.678 -56 -15.781 1 89.56 782 GLU B CA 1
ATOM 12836 C C . GLU B 1 782 ? -3.158 -56 -15.414 1 89.56 782 GLU B C 1
ATOM 12838 O O . GLU B 1 782 ? -3.518 -56.344 -14.281 1 89.56 782 GLU B O 1
ATOM 12843 N N . ALA B 1 783 ? -3.926 -55.562 -16.297 1 91.94 783 ALA B N 1
ATOM 12844 C CA . ALA B 1 783 ? -5.379 -55.656 -16.188 1 91.94 783 ALA B CA 1
ATOM 12845 C C . ALA B 1 783 ? -5.988 -56.25 -17.453 1 91.94 783 ALA B C 1
ATOM 12847 O O . ALA B 1 783 ? -5.805 -55.719 -18.547 1 91.94 783 ALA B O 1
ATOM 12848 N N . HIS B 1 784 ? -6.691 -57.344 -17.328 1 92.88 784 HIS B N 1
ATOM 12849 C CA . HIS B 1 784 ? -7.297 -58.031 -18.469 1 92.88 784 HIS B CA 1
ATOM 12850 C C . HIS B 1 784 ? -8.82 -58.062 -18.359 1 92.88 784 HIS B C 1
ATOM 12852 O O . HIS B 1 784 ? -9.375 -58.594 -17.391 1 92.88 784 HIS B O 1
ATOM 12858 N N . PRO B 1 785 ? -9.422 -57.438 -19.312 1 94 785 PRO B N 1
ATOM 12859 C CA . PRO B 1 785 ? -10.891 -57.469 -19.266 1 94 785 PRO B CA 1
ATOM 12860 C C . PRO B 1 785 ? -11.453 -58.875 -19.5 1 94 785 PRO B C 1
ATOM 12862 O O . PRO B 1 785 ? -10.898 -59.656 -20.281 1 94 785 PRO B O 1
ATOM 12865 N N . LEU B 1 786 ? -12.562 -59.156 -18.859 1 95.38 786 LEU B N 1
ATOM 12866 C CA . LEU B 1 786 ? -13.297 -60.406 -19.047 1 95.38 786 LEU B CA 1
ATOM 12867 C C . LEU B 1 786 ? -14.625 -60.156 -19.766 1 95.38 786 LEU B C 1
ATOM 12869 O O . LEU B 1 786 ? -15.5 -59.469 -19.234 1 95.38 786 LEU B O 1
ATOM 12873 N N . PRO B 1 787 ? -14.727 -60.719 -20.938 1 95 787 PRO B N 1
ATOM 12874 C CA . PRO B 1 787 ? -15.984 -60.5 -21.656 1 95 787 PRO B CA 1
ATOM 12875 C C . PRO B 1 787 ? -17.156 -61.25 -21.031 1 95 787 PRO B C 1
ATOM 12877 O O . PRO B 1 787 ? -16.984 -62.344 -20.484 1 95 787 PRO B O 1
ATOM 12880 N N . LEU B 1 788 ? -18.281 -60.656 -21.172 1 95.12 788 LEU B N 1
ATOM 12881 C CA . LEU B 1 788 ? -19.531 -61.25 -20.703 1 95.12 788 LEU B CA 1
ATOM 12882 C C . LEU B 1 788 ? -19.891 -62.469 -21.531 1 95.12 788 LEU B C 1
ATOM 12884 O O . LEU B 1 788 ? -19.812 -62.469 -22.766 1 95.12 788 LEU B O 1
ATOM 12888 N N . VAL B 1 789 ? -20.297 -63.562 -20.922 1 95 789 VAL B N 1
ATOM 12889 C CA . VAL B 1 789 ? -20.688 -64.812 -21.609 1 95 789 VAL B CA 1
ATOM 12890 C C . VAL B 1 789 ? -22.188 -65 -21.516 1 95 789 VAL B C 1
ATOM 12892 O O . VAL B 1 789 ? -22.844 -65.375 -22.5 1 95 789 VAL B O 1
ATOM 12895 N N . GLU B 1 790 ? -22.688 -64.938 -20.297 1 92.56 790 GLU B N 1
ATOM 12896 C CA . GLU B 1 790 ? -24.109 -65.125 -20.062 1 92.56 790 GLU B CA 1
ATOM 12897 C C . GLU B 1 790 ? -24.641 -64.188 -18.953 1 92.56 790 GLU B C 1
ATOM 12899 O O . GLU B 1 790 ? -23.891 -63.844 -18.047 1 92.56 790 GLU B O 1
ATOM 12904 N N . HIS B 1 791 ? -25.75 -63.688 -19.156 1 90.94 791 HIS B N 1
ATOM 12905 C CA . HIS B 1 791 ? -26.453 -62.906 -18.156 1 90.94 791 HIS B CA 1
ATOM 12906 C C . HIS B 1 791 ? -27.828 -63.5 -17.859 1 90.94 791 HIS B C 1
ATOM 12908 O O . HIS B 1 791 ? -28.672 -63.625 -18.75 1 90.94 791 HIS B O 1
ATOM 12914 N N . ASP B 1 792 ? -28.031 -64.062 -16.703 1 85.88 792 ASP B N 1
ATOM 12915 C CA . ASP B 1 792 ? -29.281 -64.688 -16.312 1 85.88 792 ASP B CA 1
ATOM 12916 C C . ASP B 1 792 ? -29.891 -64 -15.094 1 85.88 792 ASP B C 1
ATOM 12918 O O . ASP B 1 792 ? -29.594 -64.375 -13.953 1 85.88 792 ASP B O 1
ATOM 12922 N N . GLY B 1 793 ? -30.703 -63.062 -15.258 1 81.81 793 GLY B N 1
ATOM 12923 C CA . GLY B 1 793 ? -31.328 -62.344 -14.148 1 81.81 793 GLY B CA 1
ATOM 12924 C C . GLY B 1 793 ? -30.344 -61.5 -13.359 1 81.81 793 GLY B C 1
ATOM 12925 O O . GLY B 1 793 ? -29.703 -60.625 -13.922 1 81.81 793 GLY B O 1
ATOM 12926 N N . ALA B 1 794 ? -30.172 -62.031 -12.07 1 88.5 794 ALA B N 1
ATOM 12927 C CA . ALA B 1 794 ? -29.344 -61.281 -11.133 1 88.5 794 ALA B CA 1
ATOM 12928 C C . ALA B 1 794 ? -27.875 -61.688 -11.25 1 88.5 794 ALA B C 1
ATOM 12930 O O . ALA B 1 794 ? -27 -61.062 -10.68 1 88.5 794 ALA B O 1
ATOM 12931 N N . PHE B 1 795 ? -27.609 -62.656 -12.133 1 94.44 795 PHE B N 1
ATOM 12932 C CA . PHE B 1 795 ? -26.25 -63.188 -12.211 1 94.44 795 PHE B CA 1
ATOM 12933 C C . PHE B 1 795 ? -25.688 -63.031 -13.625 1 94.44 795 PHE B C 1
ATOM 12935 O O . PHE B 1 795 ? -26.438 -63.062 -14.602 1 94.44 795 PHE B O 1
ATOM 12942 N N . ALA B 1 796 ? -24.391 -62.812 -13.68 1 96.38 796 ALA B N 1
ATOM 12943 C CA . ALA B 1 796 ? -23.672 -62.719 -14.945 1 96.38 796 ALA B CA 1
ATOM 12944 C C . ALA B 1 796 ? -22.375 -63.531 -14.875 1 96.38 796 ALA B C 1
ATOM 12946 O O . ALA B 1 796 ? -21.719 -63.562 -13.836 1 96.38 796 ALA B O 1
ATOM 12947 N N . SER B 1 797 ? -22.109 -64.125 -15.984 1 96.38 797 SER B N 1
ATOM 12948 C CA . SER B 1 797 ? -20.875 -64.938 -16.062 1 96.38 797 SER B CA 1
ATOM 12949 C C . SER B 1 797 ? -19.906 -64.312 -17.078 1 96.38 797 SER B C 1
ATOM 12951 O O . SER B 1 797 ? -20.312 -63.875 -18.141 1 96.38 797 SER B O 1
ATOM 12953 N N . TYR B 1 798 ? -18.688 -64.312 -16.672 1 96.94 798 TYR B N 1
ATOM 12954 C CA . TYR B 1 798 ? -17.594 -63.75 -17.5 1 96.94 798 TYR B CA 1
ATOM 12955 C C . TYR B 1 798 ? -16.5 -64.812 -17.688 1 96.94 798 TYR B C 1
ATOM 12957 O O . TYR B 1 798 ? -16.25 -65.625 -16.812 1 96.94 798 TYR B O 1
ATOM 12965 N N . HIS B 1 799 ? -15.961 -64.75 -18.875 1 95 799 HIS B N 1
ATOM 12966 C CA . HIS B 1 799 ? -14.93 -65.75 -19.188 1 95 799 HIS B CA 1
ATOM 12967 C C . HIS B 1 799 ? -13.719 -65.062 -19.828 1 95 799 HIS B C 1
ATOM 12969 O O . HIS B 1 799 ? -13.867 -64.125 -20.594 1 95 799 HIS B O 1
ATOM 12975 N N . GLY B 1 800 ? -12.555 -65.5 -19.391 1 92.62 800 GLY B N 1
ATOM 12976 C CA . GLY B 1 800 ? -11.328 -65.062 -20.016 1 92.62 800 GLY B CA 1
ATOM 12977 C C . GLY B 1 800 ? -10.258 -66.125 -20.141 1 92.62 800 GLY B C 1
ATOM 12978 O O . GLY B 1 800 ? -10.32 -67.125 -19.469 1 92.62 800 GLY B O 1
ATOM 12979 N N . GLN B 1 801 ? -9.383 -65.938 -21.156 1 90.56 801 GLN B N 1
ATOM 12980 C CA . GLN B 1 801 ? -8.211 -66.75 -21.359 1 90.56 801 GLN B CA 1
ATOM 12981 C C . GLN B 1 801 ? -6.922 -65.938 -21.297 1 90.56 801 GLN B C 1
ATOM 12983 O O . GLN B 1 801 ? -6.836 -64.875 -21.875 1 90.56 801 GLN B O 1
ATOM 12988 N N . LEU B 1 802 ? -6.043 -66.375 -20.453 1 89.69 802 LEU B N 1
ATOM 12989 C CA . LEU B 1 802 ? -4.762 -65.688 -20.312 1 89.69 802 LEU B CA 1
ATOM 12990 C C . LEU B 1 802 ? -3.604 -66.688 -20.531 1 89.69 802 LEU B C 1
ATOM 12992 O O . LEU B 1 802 ? -3.748 -67.875 -20.312 1 89.69 802 LEU B O 1
ATOM 12996 N N . PRO B 1 803 ? -2.514 -66.125 -21.047 1 83.31 803 PRO B N 1
ATOM 12997 C CA . PRO B 1 803 ? -1.338 -67 -21.125 1 83.31 803 PRO B CA 1
ATOM 12998 C C . PRO B 1 803 ? -0.854 -67.438 -19.766 1 83.31 803 PRO B C 1
ATOM 13000 O O . PRO B 1 803 ? -1.012 -66.75 -18.766 1 83.31 803 PRO B O 1
ATOM 13003 N N . ALA B 1 804 ? -0.294 -68.688 -19.688 1 79.56 804 ALA B N 1
ATOM 13004 C CA . ALA B 1 804 ? 0.146 -69.25 -18.422 1 79.56 804 ALA B CA 1
ATOM 13005 C C . ALA B 1 804 ? 1.542 -68.75 -18.047 1 79.56 804 ALA B C 1
ATOM 13007 O O . ALA B 1 804 ? 2.334 -69.5 -17.469 1 79.56 804 ALA B O 1
ATOM 13008 N N . ASP B 1 805 ? 1.832 -67.562 -18.453 1 80.5 805 ASP B N 1
ATOM 13009 C CA . ASP B 1 805 ? 3.133 -67 -18.094 1 80.5 805 ASP B CA 1
ATOM 13010 C C . ASP B 1 805 ? 3.18 -66.625 -16.625 1 80.5 805 ASP B C 1
ATOM 13012 O O . ASP B 1 805 ? 4.262 -66.5 -16.047 1 80.5 805 ASP B O 1
ATOM 13016 N N . ARG B 1 806 ? 2.027 -66.312 -16.047 1 86.06 806 ARG B N 1
ATOM 13017 C CA . ARG B 1 806 ? 1.877 -66 -14.617 1 86.06 806 ARG B CA 1
ATOM 13018 C C . ARG B 1 806 ? 0.911 -67 -13.969 1 86.06 806 ARG B C 1
ATOM 13020 O O . ARG B 1 806 ? 0.051 -67.562 -14.648 1 86.06 806 ARG B O 1
ATOM 13027 N N . SER B 1 807 ? 1.229 -67.25 -12.672 1 87.69 807 SER B N 1
ATOM 13028 C CA . SER B 1 807 ? 0.353 -68.188 -11.945 1 87.69 807 SER B CA 1
ATOM 13029 C C . SER B 1 807 ? -1.025 -67.562 -11.719 1 87.69 807 SER B C 1
ATOM 13031 O O . SER B 1 807 ? -1.16 -66.312 -11.648 1 87.69 807 SER B O 1
ATOM 13033 N N . ALA B 1 808 ? -2.043 -68.375 -11.758 1 89.31 808 ALA B N 1
ATOM 13034 C CA . ALA B 1 808 ? -3.406 -67.938 -11.469 1 89.31 808 ALA B CA 1
ATOM 13035 C C . ALA B 1 808 ? -3.479 -67.188 -10.133 1 89.31 808 ALA B C 1
ATOM 13037 O O . ALA B 1 808 ? -4.281 -66.312 -9.969 1 89.31 808 ALA B O 1
ATOM 13038 N N . ALA B 1 809 ? -2.543 -67.562 -9.234 1 89.25 809 ALA B N 1
ATOM 13039 C CA . ALA B 1 809 ? -2.537 -66.938 -7.895 1 89.25 809 ALA B CA 1
ATOM 13040 C C . ALA B 1 809 ? -2.105 -65.5 -7.941 1 89.25 809 ALA B C 1
ATOM 13042 O O . ALA B 1 809 ? -2.369 -64.75 -7.004 1 89.25 809 ALA B O 1
ATOM 13043 N N . ASP B 1 810 ? -1.501 -65.062 -9.07 1 91.25 810 ASP B N 1
ATOM 13044 C CA . ASP B 1 810 ? -1.036 -63.719 -9.219 1 91.25 810 ASP B CA 1
ATOM 13045 C C . ASP B 1 810 ? -2.18 -62.781 -9.625 1 91.25 810 ASP B C 1
ATOM 13047 O O . ASP B 1 810 ? -2.057 -61.562 -9.531 1 91.25 810 ASP B O 1
ATOM 13051 N N . TYR B 1 811 ? -3.203 -63.375 -10.062 1 92.94 811 TYR B N 1
ATOM 13052 C CA . TYR B 1 811 ? -4.316 -62.562 -10.578 1 92.94 811 TYR B CA 1
ATOM 13053 C C . TYR B 1 811 ? -5.453 -62.5 -9.562 1 92.94 811 TYR B C 1
ATOM 13055 O O . TYR B 1 811 ? -5.73 -63.5 -8.875 1 92.94 811 TYR B O 1
ATOM 13063 N N . THR B 1 812 ? -6.004 -61.344 -9.43 1 94.38 812 THR B N 1
ATOM 13064 C CA . THR B 1 812 ? -7.207 -61.125 -8.641 1 94.38 812 THR B CA 1
ATOM 13065 C C . THR B 1 812 ? -8.312 -60.5 -9.484 1 94.38 812 THR B C 1
ATOM 13067 O O . THR B 1 812 ? -8.062 -59.531 -10.211 1 94.38 812 THR B O 1
ATOM 13070 N N . ALA B 1 813 ? -9.523 -61.062 -9.453 1 95.88 813 ALA B N 1
ATOM 13071 C CA . ALA B 1 813 ? -10.648 -60.5 -10.195 1 95.88 813 ALA B CA 1
ATOM 13072 C C . ALA B 1 813 ? -11.172 -59.219 -9.5 1 95.88 813 ALA B C 1
ATOM 13074 O O . ALA B 1 813 ? -11.219 -59.156 -8.273 1 95.88 813 ALA B O 1
ATOM 13075 N N . ARG B 1 814 ? -11.477 -58.312 -10.273 1 96.62 814 ARG B N 1
ATOM 13076 C CA . ARG B 1 814 ? -12.086 -57.094 -9.75 1 96.62 814 ARG B CA 1
ATOM 13077 C C . ARG B 1 814 ? -13.156 -56.562 -10.695 1 96.62 814 ARG B C 1
ATOM 13079 O O . ARG B 1 814 ? -13.172 -56.906 -11.875 1 96.62 814 ARG B O 1
ATOM 13086 N N . VAL B 1 815 ? -14.086 -55.781 -10.156 1 96.81 815 VAL B N 1
ATOM 13087 C CA . VAL B 1 815 ? -15.133 -55.094 -10.914 1 96.81 815 VAL B CA 1
ATOM 13088 C C . VAL B 1 815 ? -14.945 -53.594 -10.805 1 96.81 815 VAL B C 1
ATOM 13090 O O . VAL B 1 815 ? -14.742 -53.062 -9.711 1 96.81 815 VAL B O 1
ATOM 13093 N N . VAL B 1 816 ? -14.844 -52.906 -11.898 1 96.38 816 VAL B N 1
ATOM 13094 C CA . VAL B 1 816 ? -14.789 -51.438 -11.945 1 96.38 816 VAL B CA 1
ATOM 13095 C C . VAL B 1 816 ? -15.945 -50.906 -12.797 1 96.38 816 VAL B C 1
ATOM 13097 O O . VAL B 1 816 ? -16.578 -51.656 -13.523 1 96.38 816 VAL B O 1
ATOM 13100 N N . PRO B 1 817 ? -16.297 -49.625 -12.633 1 95.06 817 PRO B N 1
ATOM 13101 C CA . PRO B 1 817 ? -17.344 -49.062 -13.477 1 95.06 817 PRO B CA 1
ATOM 13102 C C . PRO B 1 817 ? -17.016 -49.156 -14.961 1 95.06 817 PRO B C 1
ATOM 13104 O O . PRO B 1 817 ? -15.859 -48.969 -15.352 1 95.06 817 PRO B O 1
ATOM 13107 N N . GLY B 1 818 ? -18.094 -49.375 -15.75 1 91.19 818 GLY B N 1
ATOM 13108 C CA . GLY B 1 818 ? -17.906 -49.438 -17.188 1 91.19 818 GLY B CA 1
ATOM 13109 C C . GLY B 1 818 ? -17.594 -48.094 -17.797 1 91.19 818 GLY B C 1
ATOM 13110 O O . GLY B 1 818 ? -18 -47.062 -17.266 1 91.19 818 GLY B O 1
ATOM 13111 N N . SER B 1 819 ? -16.859 -48 -18.859 1 78.12 819 SER B N 1
ATOM 13112 C CA . SER B 1 819 ? -16.406 -46.75 -19.484 1 78.12 819 SER B CA 1
ATOM 13113 C C . SER B 1 819 ? -17.219 -46.438 -20.734 1 78.12 819 SER B C 1
ATOM 13115 O O . SER B 1 819 ? -16.797 -45.625 -21.578 1 78.12 819 SER B O 1
ATOM 13117 N N . GLN B 1 820 ? -18.312 -47.062 -20.906 1 79.38 820 GLN B N 1
ATOM 13118 C CA . GLN B 1 820 ? -19.062 -46.938 -22.156 1 79.38 820 GLN B CA 1
ATOM 13119 C C . GLN B 1 820 ? -19.5 -45.5 -22.406 1 79.38 820 GLN B C 1
ATOM 13121 O O . GLN B 1 820 ? -19.578 -45.031 -23.547 1 79.38 820 GLN B O 1
ATOM 13126 N N . LEU B 1 821 ? -19.719 -44.812 -21.344 1 82.56 821 LEU B N 1
ATOM 13127 C CA . LEU B 1 821 ? -20.188 -43.438 -21.5 1 82.56 821 LEU B CA 1
ATOM 13128 C C . LEU B 1 821 ? -19.016 -42.469 -21.438 1 82.56 821 LEU B C 1
ATOM 13130 O O . LEU B 1 821 ? -19.219 -41.25 -21.375 1 82.56 821 LEU B O 1
ATOM 13134 N N . GLY B 1 822 ? -17.812 -42.969 -21.516 1 86 822 GLY B N 1
ATOM 13135 C CA . GLY B 1 822 ? -16.641 -42.094 -21.547 1 86 822 GLY B CA 1
ATOM 13136 C C . GLY B 1 822 ? -16.188 -41.656 -20.156 1 86 822 GLY B C 1
ATOM 13137 O O . GLY B 1 822 ? -15.445 -40.688 -20.031 1 86 822 GLY B O 1
ATOM 13138 N N . LEU B 1 823 ? -16.609 -42.312 -19.188 1 89.75 823 LEU B N 1
ATOM 13139 C CA . LEU B 1 823 ? -16.219 -42.031 -17.812 1 89.75 823 LEU B CA 1
ATOM 13140 C C . LEU B 1 823 ? -14.758 -42.375 -17.578 1 89.75 823 LEU B C 1
ATOM 13142 O O . LEU B 1 823 ? -14.32 -43.469 -17.922 1 89.75 823 LEU B O 1
ATOM 13146 N N . SER B 1 824 ? -14.008 -41.375 -17.094 1 91.88 824 SER B N 1
ATOM 13147 C CA . SER B 1 824 ? -12.633 -41.656 -16.703 1 91.88 824 SER B CA 1
ATOM 13148 C C . SER B 1 824 ? -12.594 -42.344 -15.336 1 91.88 824 SER B C 1
ATOM 13150 O O . SER B 1 824 ? -12.805 -41.719 -14.305 1 91.88 824 SER B O 1
ATOM 13152 N N . VAL B 1 825 ? -12.25 -43.594 -15.234 1 92.44 825 VAL B N 1
ATOM 13153 C CA . VAL B 1 825 ? -12.188 -44.375 -14.008 1 92.44 825 VAL B CA 1
ATOM 13154 C C . VAL B 1 825 ? -10.727 -44.625 -13.625 1 92.44 825 VAL B C 1
ATOM 13156 O O . VAL B 1 825 ? -9.938 -45.094 -14.438 1 92.44 825 VAL B O 1
ATOM 13159 N N . PRO B 1 826 ? -10.289 -44.281 -12.547 1 94.5 826 PRO B N 1
ATOM 13160 C CA . PRO B 1 826 ? -11.117 -44.031 -11.375 1 94.5 826 PRO B CA 1
ATOM 13161 C C . PRO B 1 826 ? -11.289 -42.531 -11.109 1 94.5 826 PRO B C 1
ATOM 13163 O O . PRO B 1 826 ? -11.859 -42.125 -10.086 1 94.5 826 PRO B O 1
ATOM 13166 N N . LEU B 1 827 ? -10.844 -41.625 -11.844 1 95.31 827 LEU B N 1
ATOM 13167 C CA . LEU B 1 827 ? -10.82 -40.188 -11.547 1 95.31 827 LEU B CA 1
ATOM 13168 C C . LEU B 1 827 ? -12.227 -39.688 -11.266 1 95.31 827 LEU B C 1
ATOM 13170 O O . LEU B 1 827 ? -12.453 -39 -10.258 1 95.31 827 LEU B O 1
ATOM 13174 N N . GLU B 1 828 ? -13.125 -40 -12.102 1 94.81 828 GLU B N 1
ATOM 13175 C CA . GLU B 1 828 ? -14.469 -39.438 -12 1 94.81 828 GLU B CA 1
ATOM 13176 C C . GLU B 1 828 ? -15.375 -40.312 -11.148 1 94.81 828 GLU B C 1
ATOM 13178 O O . GLU B 1 828 ? -16.406 -39.875 -10.656 1 94.81 828 GLU B O 1
ATOM 13183 N N . LEU B 1 829 ? -15.039 -41.625 -11.047 1 94.25 829 LEU B N 1
ATOM 13184 C CA . LEU B 1 829 ? -15.766 -42.562 -10.211 1 94.25 829 LEU B CA 1
ATOM 13185 C C . LEU B 1 829 ? -14.836 -43.625 -9.672 1 94.25 829 LEU B C 1
ATOM 13187 O O . LEU B 1 829 ? -14.555 -44.625 -10.359 1 94.25 829 LEU B O 1
ATOM 13191 N N . GLY B 1 830 ? -14.484 -43.562 -8.422 1 93.81 830 GLY B N 1
ATOM 13192 C CA . GLY B 1 830 ? -13.445 -44.406 -7.855 1 93.81 830 GLY B CA 1
ATOM 13193 C C . GLY B 1 830 ? -13.992 -45.656 -7.207 1 93.81 830 GLY B C 1
ATOM 13194 O O . GLY B 1 830 ? -13.477 -46.125 -6.184 1 93.81 830 GLY B O 1
ATOM 13195 N N . LEU B 1 831 ? -15.07 -46.219 -7.797 1 95.31 831 LEU B N 1
ATOM 13196 C CA . LEU B 1 831 ? -15.641 -47.438 -7.258 1 95.31 831 LEU B CA 1
ATOM 13197 C C . LEU B 1 831 ? -14.852 -48.656 -7.734 1 95.31 831 LEU B C 1
ATOM 13199 O O . LEU B 1 831 ? -14.406 -48.688 -8.883 1 95.31 831 LEU B O 1
ATOM 13203 N N . ILE B 1 832 ? -14.617 -49.562 -6.859 1 96.62 832 ILE B N 1
ATOM 13204 C CA . ILE B 1 832 ? -13.906 -50.812 -7.188 1 96.62 832 ILE B CA 1
ATOM 13205 C C . ILE B 1 832 ? -14.359 -51.906 -6.242 1 96.62 832 ILE B C 1
ATOM 13207 O O . ILE B 1 832 ? -14.617 -51.656 -5.062 1 96.62 832 ILE B O 1
ATOM 13211 N N . HIS B 1 833 ? -14.633 -53.062 -6.754 1 96.19 833 HIS B N 1
ATOM 13212 C CA . HIS B 1 833 ? -15 -54.25 -5.969 1 96.19 833 HIS B CA 1
ATOM 13213 C C . HIS B 1 833 ? -14.062 -55.406 -6.246 1 96.19 833 HIS B C 1
ATOM 13215 O O . HIS B 1 833 ? -14.008 -55.906 -7.367 1 96.19 833 HIS B O 1
ATOM 13221 N N . TRP B 1 834 ? -13.352 -55.875 -5.238 1 96.12 834 TRP B N 1
ATOM 13222 C CA . TRP B 1 834 ? -12.367 -56.938 -5.371 1 96.12 834 TRP B CA 1
ATOM 13223 C C . TRP B 1 834 ? -12.969 -58.281 -4.969 1 96.12 834 TRP B C 1
ATOM 13225 O O . TRP B 1 834 ? -13.828 -58.344 -4.09 1 96.12 834 TRP B O 1
ATOM 13235 N N . GLN B 1 835 ? -12.547 -59.375 -5.645 1 93.44 835 GLN B N 1
ATOM 13236 C CA . GLN B 1 835 ? -12.938 -60.719 -5.238 1 93.44 835 GLN B CA 1
ATOM 13237 C C . GLN B 1 835 ? -12.555 -61 -3.789 1 93.44 835 GLN B C 1
ATOM 13239 O O . GLN B 1 835 ? -13.305 -61.625 -3.049 1 93.44 835 GLN B O 1
ATOM 13244 N N . ARG B 1 836 ? -11.211 -60.844 -3.348 1 75.69 836 ARG B N 1
ATOM 13245 C CA . ARG B 1 836 ? -10.703 -61.219 -2.035 1 75.69 836 ARG B CA 1
ATOM 13246 C C . ARG B 1 836 ? -10.641 -60.031 -1.098 1 75.69 836 ARG B C 1
ATOM 13248 O O . ARG B 1 836 ? -10.5 -58.875 -1.547 1 75.69 836 ARG B O 1
#

Sequence (1672 aa):
MAPASDRPALTPDTLRELAFDQSIRWTSQNDDLWQLIDNDLWALTRNPSLILSTVPEQKLEALLRRVDCHRLVDGIVKARQARLEQPTWFACQQYGERLARVAYFSMEYMLSEALPIYSGGLGNVAGDQLKAASDLGVPVTAVGMLWQHGYFRQSIGPDGRQQALYPVNDTRQMPIEPLHDASGAPLRLAIQLPGLQIWLRGWQARVGLNRLLLLDTNDPANPPIARLIASELYGGDNEMRLRQELVLGIGGWRLLEAAGLQPDVLHLNDGHAAFAVLERARSHMARERVSFAVALNATRAGNLFTTHTPVEAGFDRFPPELVSQYLERYAEYELGISMQTLLAMGRKQPQDTREPFNMAYLATRGAGAVNAVSQLHGHTSRYIFRELYPRWPLEAVPVGHVTNGIHLPTWVSPDAEAHWYELHGDEIPWRGTDASSVDELLARVDDRWLWQIRQHARNELLGFVRSHLARSLAVHGASPAEIEVAGSRLHPEHLTLGFARRFASYKRPNLLLQDPERLARILCHPTYPVQLLVAGKAHPADRAGQALLSDWQRFAARPDIAGRVVFLEDYDMRIARHMVQGVDVWLNTPRRPWEASGTSGMKVLANGGLNLSQLDGWWAEAYAADLGWAVGDGLEHPAEHDAVDAEQLYALLETQVIPTFYARDTEGLPTAWVQRMRRSMSALVERFSADRTVREYTERYYLPMATTFRRRCAEGSALASELAHQLTCLRSYWHELAFSEVQWTCENGQLQVDVRLHLGHLEPRQIAVQLYAEGRGEAPAEAHPLPLVEHDGAFASYHGQLPADRSAADYTARVVPGSQLGLSVPLELGLIHWQRMAPASDRPALTPDTLRELAFDQSIRWTSQNDDLWQLIDNDLWALTRNPSLILSTVPEQKLEALLRRVDCHRLVDGIVKARQARLEQPTWFACQQYGERLARVAYFSMEYMLSEALPIYSGGLGNVAGDQLKAASDLGVPVTAVGMLWQHGYFRQSIGPDGRQQALYPVNDTRQMPIEPLHDASGAPLRLAIQLPGLQIWLRGWQARVGLNRLLLLDTNDPANPPIARLIASELYGGDNEMRLRQELVLGIGGWRLLEAAGLQPDVLHLNDGHAAFAVLERARSHMARERVSFAVALNATRAGNLFTTHTPVEAGFDRFPPELVSQYLERYAEYELGISMQTLLAMGRKQPQDTREPFNMAYLATRGAGAVNAVSQLHGHTSRYIFRELYPRWPLEAVPVGHVTNGIHLPTWVSPDAEAHWYELHGDEIPWRGTDASSVDELLARVDDRWLWQIRQHARNELLGFVRSHLARSLAVHGASPAEIEVAGSRLHPEHLTLGFARRFASYKRPNLLLQDPERLARILCHPTYPVQLLVAGKAHPADRAGQALLSDWQRFAARPDIAGRVVFLEDYDMRIARHMVQGVDVWLNTPRRPWEASGTSGMKVLANGGLNLSQLDGWWAEAYAADLGWAVGDGLEHPAEHDAVDAEQLYALLETQVIPTFYARDTEGLPTAWVQRMRRSMSALVERFSADRTVREYTERYYLPMATTFRRRCAEGSALASELAHQLTCLRSYWHELAFSEVQWTCENGQLQVDVRLHLGHLEPRQIAVQLYAEGRGEAPAEAHPLPLVEHDGAFASYHGQLPADRSAADYTARVVPGSQLGLSVPLELGLIHWQR